Protein 3IEL (pdb70)

Sequence (1724 aa):
MRIVPFGAAREVTGSAHLLLAGGRRVLLDCGMFQGKEEARNHAPFGFDPKEVDAVLLTHAHLDHVGRLPKLFREGYRGPVYATRATVLLMEIVLEDALKVMDEPFFGPEDVEEALGHLRPLEYGEWLRLGALSLAFGQAGHLPGSAFVVAQGEGRTLVYSGDLGNREKDVLPDPSLPPLADLVLAEGTYGDRPHRPYRETVREFLEILEKTLSQGGKVLIPTFAVERAQEILYVLYTHGHRLPRAPIYLDSPMAGRVLSLYPRLVRYFSEEVQAHFLQGKNPFRPAGLEVVEHTEASKALNRAPGPMVVLAGSGMLAGGRILHHLKHGLSDPRNALVFVGYQPQGGLGAEIIARPPAVRILGEEVPLRASVHTLGGFSGHAGQDELLDWLQGEPRVVLVHGEEEKLLALGKLLALRGQEVSLARFGEGVPVMRIVPFGAAREVTGSAHLLLAGGRRVLLDCGMFQGKEEARNHAPFGFDPKEVDAVLLTHAHLDHVGRLPKLFREGYRGPVYATRATVLLMEIVLEDALKVMDEPFFGPEDVEEALGHLRPLEYGEWLRLGALSLAFGQAGHLPGSAFVVAQGEGRTLVYSGDLGNREKDVLPDPSLPPLADLVLAEGTYGDRPHRPYRETVREFLEILEKTLSQGGKVLIPTFAVERAQEILYVLYTHGHRLPRAPIYLDSPMAGRVLSLYPRLVRYFSEEVQAHFLQGKNPFRPAGLEVVEHTEASKALNRAPGPMVVLAGSGMLAGGRILHHLKHGLSDPRNALVFVGYQPQGGLGAEIIARPPAVRILGEEVPLRASVHTLGGFSGHAGQDELLDWLQGEPRVVLVHGEEEKLLALGKLLALRGQEVSLARFGEGVPVMRIVPFGAAREVTGSAHLLLAGGRRVLLDCGMFQGKEEARNHAPFGFDPKEVDAVLLTHAHLDHVGRLPKLFREGYRGPVYATRATVLLMEIVLEDALKVMDEPFFGPEDVEEALGHLRPLEYGEWLRLGALSLAFGQAGHLPGSAFVVAQGEGRTLVYSGDLGNREKDVLPDPSLPPLADLVLAEGTYGDRPHRPYRETVREFLEILEKTLSQGGKVLIPTFAVERAQEILYVLYTHGHRLPRAPIYLDSPMAGRVLSLYPRLVRYFSEEVQAHFLQGKNPFRPAGLEVVEHTEASKALNRAPGPMVVLAGSGMLAGGRILHHLKHGLSDPRNALVFVGYQPQGGLGAEIIARPPAVRILGEEVPLRASVHTLGGFSGHAGQDELLDWLQGEPRVVLVHGEEEKLLALGKLLALRGQEVSLARFGEGVPVMRIVPFGAAREVTGSAHLLLAGGRRVLLDCGMFQGKEEARNHAPFGFDPKEVDAVLLTHAHLDHVGRLPKLFREGYRGPVYATRATVLLMEIVLEDALKVMDEPFFGPEDVEEALGHLRPLEYGEWLRLGALSLAFGQAGHLPGSAFVVAQGEGRTLVYSGDLGNREKDVLPDPSLPPLADLVLAEGTYGDRPHRPYRETVREFLEILEKTLSQGGKVLIPTFAVERAQEILYVLYTHGHRLPRAPIYLDSPMAGRVLSLYPRLVRYFSEEVQAHFLQGKNPFRPAGLEVVEHTEASKALNRAPGPMVVLAGSGMLAGGRILHHLKHGLSDPRNALVFVGYQPQGGLGAEIIARPPAVRILGEEVPLRASVHTLGGFSGHAGQDELLDWLQGEPRVVLVHGEEEKLLALGKLLALRGQEVSLARFGEGVPV

Organism: Thermus thermophilus (strain ATCC 27634 / DSM 579 / HB8) (NCBI:txid300852)

B-factor: mean 59.93, std 28.48, range [16.05, 186.63]

Radius of gyration: 39.22 Å; Cα contacts (8 Å, |Δi|>4): 4245; chains: 4; bounding box: 103×95×95 Å

Structure (mmCIF, N/CA/C/O backbone):
data_3IEL
#
_entry.id   3IEL
#
_cell.length_a   145.238
_cell.length_b   146.677
_cell.length_c   120.349
_cell.angle_alpha   90.000
_cell.angle_beta   110.110
_cell.angle_gamma   90.000
#
_symmetry.space_group_name_H-M   'C 1 2 1'
#
loop_
_entity.id
_entity.type
_entity.pdbx_description
1 polymer 'Ribonuclease TTHA0252'
2 non-polymer 'SULFATE ION'
3 non-polymer 'CITRATE ANION'
4 non-polymer "URIDINE-5'-MONOPHOSPHATE"
5 non-polymer 'ZINC ION'
6 water water
#
loop_
_atom_site.group_PDB
_atom_site.id
_atom_site.type_symbol
_atom_site.label_atom_id
_atom_site.label_alt_id
_atom_site.label_comp_id
_atom_site.label_asym_id
_atom_site.label_entity_id
_atom_site.label_seq_id
_atom_site.pdbx_PDB_ins_code
_atom_site.Cartn_x
_atom_site.Cartn_y
_atom_site.Cartn_z
_atom_site.occupancy
_atom_site.B_iso_or_equiv
_atom_site.auth_seq_id
_atom_site.auth_comp_id
_atom_site.auth_asym_id
_atom_site.auth_atom_id
_atom_site.pdbx_PDB_model_num
ATOM 1 N N . MET A 1 1 ? -3.496 -2.696 22.087 1.00 48.24 1 MET A N 1
ATOM 2 C CA . MET A 1 1 ? -2.074 -2.426 22.435 1.00 47.30 1 MET A CA 1
ATOM 3 C C . MET A 1 1 ? -1.297 -3.729 22.576 1.00 45.81 1 MET A C 1
ATOM 4 O O . MET A 1 1 ? -1.749 -4.659 23.241 1.00 46.86 1 MET A O 1
ATOM 9 N N . ARG A 1 2 ? -0.135 -3.793 21.936 1.00 45.41 2 ARG A N 1
ATOM 10 C CA . ARG A 1 2 ? 0.735 -4.970 22.006 1.00 44.22 2 ARG A CA 1
ATOM 11 C C . ARG A 1 2 ? 2.177 -4.510 22.208 1.00 42.52 2 ARG A C 1
ATOM 12 O O . ARG A 1 2 ? 2.526 -3.371 21.899 1.00 40.06 2 ARG A O 1
ATOM 20 N N . ILE A 1 3 ? 3.015 -5.409 22.713 1.00 42.38 3 ILE A N 1
ATOM 21 C CA . ILE A 1 3 ? 4.417 -5.099 22.957 1.00 40.47 3 ILE A CA 1
ATOM 22 C C . ILE A 1 3 ? 5.245 -6.217 22.347 1.00 38.85 3 ILE A C 1
ATOM 23 O O . ILE A 1 3 ? 5.017 -7.397 22.623 1.00 37.30 3 ILE A O 1
ATOM 28 N N . VAL A 1 4 ? 6.206 -5.842 21.509 1.00 37.50 4 VAL A N 1
ATOM 29 C CA . VAL A 1 4 ? 7.037 -6.828 20.838 1.00 35.78 4 VAL A CA 1
ATOM 30 C C . VAL A 1 4 ? 8.490 -6.845 21.305 1.00 37.03 4 VAL A C 1
ATOM 31 O O . VAL A 1 4 ? 9.234 -5.881 21.112 1.00 37.38 4 VAL A O 1
ATOM 35 N N . PRO A 1 5 ? 8.918 -7.957 21.912 1.00 36.02 5 PRO A N 1
ATOM 36 C CA . PRO A 1 5 ? 10.294 -8.085 22.402 1.00 37.14 5 PRO A CA 1
ATOM 37 C C . PRO A 1 5 ? 11.292 -8.207 21.256 1.00 37.50 5 PRO A C 1
ATOM 38 O O . PRO A 1 5 ? 11.175 -9.112 20.423 1.00 39.84 5 PRO A O 1
ATOM 42 N N . PHE A 1 6 ? 12.268 -7.305 21.205 1.00 36.14 6 PHE A N 1
ATOM 43 C CA . PHE A 1 6 ? 13.282 -7.367 20.154 1.00 36.63 6 PHE A CA 1
ATOM 44 C C . PHE A 1 6 ? 14.698 -7.389 20.718 1.00 35.14 6 PHE A C 1
ATOM 45 O O . PHE A 1 6 ? 15.644 -6.904 20.090 1.00 35.38 6 PHE A O 1
ATOM 53 N N . GLY A 1 7 ? 14.821 -7.998 21.898 1.00 33.81 7 GLY A N 1
ATOM 54 C CA . GLY A 1 7 ? 16.095 -8.141 22.589 1.00 30.89 7 GLY A CA 1
ATOM 55 C C . GLY A 1 7 ? 15.812 -8.590 24.015 1.00 29.76 7 GLY A C 1
ATOM 56 O O . GLY A 1 7 ? 14.676 -8.512 24.468 1.00 30.75 7 GLY A O 1
ATOM 57 N N . ALA A 1 8 ? 16.831 -9.067 24.719 1.00 29.42 8 ALA A N 1
ATOM 58 C CA . ALA A 1 8 ? 16.686 -9.528 26.102 1.00 30.47 8 ALA A CA 1
ATOM 59 C C . ALA A 1 8 ? 15.645 -10.627 26.340 1.00 31.10 8 ALA A C 1
ATOM 60 O O . ALA A 1 8 ? 15.053 -10.679 27.412 1.00 32.06 8 ALA A O 1
ATOM 62 N N . ALA A 1 9 ? 15.406 -11.482 25.347 1.00 30.64 9 ALA A N 1
ATOM 63 C CA . ALA A 1 9 ? 14.468 -12.600 25.514 1.00 32.68 9 ALA A CA 1
ATOM 64 C C . ALA A 1 9 ? 15.333 -13.783 25.962 1.00 32.08 9 ALA A C 1
ATOM 65 O O . ALA A 1 9 ? 16.165 -14.277 25.199 1.00 32.25 9 ALA A O 1
ATOM 67 N N . ARG A 1 10 ? 15.139 -14.218 27.203 1.00 32.13 10 ARG A N 1
ATOM 68 C CA . ARG A 1 10 ? 15.937 -15.297 27.791 1.00 30.15 10 ARG A CA 1
ATOM 69 C C . ARG A 1 10 ? 17.433 -14.967 27.768 1.00 29.40 10 ARG A C 1
ATOM 70 O O . ARG A 1 10 ? 18.273 -15.866 27.742 1.00 31.17 10 ARG A O 1
ATOM 78 N N . GLU A 1 11 ? 17.766 -13.676 27.775 1.00 28.67 11 GLU A N 1
ATOM 79 C CA . GLU A 1 11 ? 19.170 -13.226 27.800 1.00 30.29 11 GLU A CA 1
ATOM 80 C C . GLU A 1 11 ? 19.198 -11.818 28.381 1.00 30.48 11 GLU A C 1
ATOM 81 O O . GLU A 1 11 ? 18.175 -11.137 28.394 1.00 31.57 11 GLU A O 1
ATOM 87 N N . VAL A 1 12 ? 20.360 -11.365 28.840 1.00 32.99 12 VAL A N 1
ATOM 88 C CA . VAL A 1 12 ? 20.425 -10.044 29.469 1.00 35.42 12 VAL A CA 1
ATOM 89 C C . VAL A 1 12 ? 20.808 -8.818 28.645 1.00 35.45 12 VAL A C 1
ATOM 90 O O . VAL A 1 12 ? 20.721 -7.711 29.160 1.00 39.10 12 VAL A O 1
ATOM 94 N N . THR A 1 13 ? 21.226 -8.984 27.391 1.00 35.28 13 THR A N 1
ATOM 95 C CA . THR A 1 13 ? 21.590 -7.810 26.587 1.00 35.35 13 THR A CA 1
ATOM 96 C C . THR A 1 13 ? 20.708 -7.612 25.344 1.00 34.82 13 THR A C 1
ATOM 97 O O . THR A 1 13 ? 19.864 -8.453 25.028 1.00 33.72 13 THR A O 1
ATOM 101 N N . GLY A 1 14 ? 20.890 -6.475 24.674 1.00 33.55 14 GLY A N 1
ATOM 102 C CA . GLY A 1 14 ? 20.134 -6.167 23.470 1.00 30.58 14 GLY A CA 1
ATOM 103 C C . GLY A 1 14 ? 18.748 -5.580 23.673 1.00 31.03 14 GLY A C 1
ATOM 104 O O . GLY A 1 14 ? 17.987 -5.462 22.705 1.00 30.28 14 GLY A O 1
ATOM 105 N N . SER A 1 15 ? 18.415 -5.209 24.912 1.00 29.14 15 SER A N 1
ATOM 106 C CA . SER A 1 15 ? 17.098 -4.660 25.227 1.00 29.67 15 SER A CA 1
ATOM 107 C C . SER A 1 15 ? 16.560 -3.681 24.204 1.00 31.00 15 SER A C 1
ATOM 108 O O . SER A 1 15 ? 17.170 -2.655 23.921 1.00 32.06 15 SER A O 1
ATOM 111 N N . ALA A 1 16 ? 15.396 -4.013 23.662 1.00 31.19 16 ALA A N 1
ATOM 112 C CA . ALA A 1 16 ? 14.705 -3.191 22.681 1.00 31.56 16 ALA A CA 1
ATOM 113 C C . ALA A 1 16 ? 13.325 -3.844 22.579 1.00 31.86 16 ALA A C 1
ATOM 114 O O . ALA A 1 16 ? 13.221 -5.046 22.357 1.00 32.18 16 ALA A O 1
ATOM 116 N N . HIS A 1 17 ? 12.274 -3.051 22.759 1.00 32.64 17 HIS A N 1
ATOM 117 C CA . HIS A 1 17 ? 10.910 -3.557 22.725 1.00 32.10 17 HIS A CA 1
ATOM 118 C C . HIS A 1 17 ? 10.013 -2.588 21.982 1.00 34.53 17 HIS A C 1
ATOM 119 O O . HIS A 1 17 ? 9.902 -1.413 22.351 1.00 35.11 17 HIS A O 1
ATOM 126 N N . LEU A 1 18 ? 9.367 -3.089 20.934 1.00 35.09 18 LEU A N 1
ATOM 127 C CA . LEU A 1 18 ? 8.499 -2.257 20.114 1.00 35.01 18 LEU A CA 1
ATOM 128 C C . LEU A 1 18 ? 7.080 -2.224 20.627 1.00 33.92 18 LEU A C 1
ATOM 129 O O . LEU A 1 18 ? 6.406 -3.253 20.713 1.00 35.05 18 LEU A O 1
ATOM 134 N N . LEU A 1 19 ? 6.635 -1.027 20.980 1.00 34.79 19 LEU A N 1
ATOM 135 C CA . LEU A 1 19 ? 5.292 -0.843 21.483 1.00 35.95 19 LEU A CA 1
ATOM 136 C C . LEU A 1 19 ? 4.380 -0.460 20.328 1.00 39.26 19 LEU A C 1
ATOM 137 O O . LEU A 1 19 ? 4.629 0.526 19.627 1.00 39.80 19 LEU A O 1
ATOM 142 N N . LEU A 1 20 ? 3.327 -1.250 20.137 1.00 41.13 20 LEU A N 1
ATOM 143 C CA . LEU A 1 20 ? 2.361 -1.022 19.072 1.00 42.93 20 LEU A CA 1
ATOM 144 C C . LEU A 1 20 ? 1.001 -0.683 19.664 1.00 44.31 20 LEU A C 1
ATOM 145 O O . LEU A 1 20 ? 0.417 -1.475 20.406 1.00 45.29 20 LEU A O 1
ATOM 150 N N . ALA A 1 21 ? 0.502 0.501 19.341 1.00 45.35 21 ALA A N 1
ATOM 151 C CA . ALA A 1 21 ? -0.787 0.937 19.849 1.00 50.15 21 ALA A CA 1
ATOM 152 C C . ALA A 1 21 ? -1.206 2.238 19.186 1.00 53.10 21 ALA A C 1
ATOM 153 O O . ALA A 1 21 ? -0.400 3.156 19.043 1.00 53.99 21 ALA A O 1
ATOM 155 N N . GLY A 1 22 ? -2.468 2.309 18.779 1.00 55.53 22 GLY A N 1
ATOM 156 C CA . GLY A 1 22 ? -2.973 3.511 18.137 1.00 58.22 22 GLY A CA 1
ATOM 157 C C . GLY A 1 22 ? -2.248 3.840 16.844 1.00 59.36 22 GLY A C 1
ATOM 158 O O . GLY A 1 22 ? -1.922 5.000 16.581 1.00 59.60 22 GLY A O 1
ATOM 159 N N . GLY A 1 23 ? -1.996 2.817 16.033 1.00 60.18 23 GLY A N 1
ATOM 160 C CA . GLY A 1 23 ? -1.302 3.030 14.775 1.00 61.91 23 GLY A CA 1
ATOM 161 C C . GLY A 1 23 ? 0.061 3.681 14.953 1.00 62.60 23 GLY A C 1
ATOM 162 O O . GLY A 1 23 ? 0.681 4.119 13.979 1.00 64.12 23 GLY A O 1
ATOM 163 N N . ARG A 1 24 ? 0.528 3.753 16.198 1.00 60.62 24 ARG A N 1
ATOM 164 C CA . ARG A 1 24 ? 1.825 4.340 16.495 1.00 57.84 24 ARG A CA 1
ATOM 165 C C . ARG A 1 24 ? 2.811 3.250 16.873 1.00 55.22 24 ARG A C 1
ATOM 166 O O . ARG A 1 24 ? 2.422 2.178 17.326 1.00 54.70 24 ARG A O 1
ATOM 174 N N . ARG A 1 25 ? 4.093 3.523 16.673 1.00 53.04 25 ARG A N 1
ATOM 175 C CA . ARG A 1 25 ? 5.129 2.560 17.012 1.00 50.79 25 ARG A CA 1
ATOM 176 C C . ARG A 1 25 ? 6.202 3.251 17.849 1.00 49.18 25 ARG A C 1
ATOM 177 O O . ARG A 1 25 ? 6.903 4.144 17.372 1.00 49.01 25 ARG A O 1
ATOM 185 N N . VAL A 1 26 ? 6.313 2.842 19.106 1.00 46.50 26 VAL A N 1
ATOM 186 C CA . VAL A 1 26 ? 7.297 3.427 20.000 1.00 43.47 26 VAL A CA 1
ATOM 187 C C . VAL A 1 26 ? 8.280 2.368 20.470 1.00 40.88 26 VAL A C 1
ATOM 188 O O . VAL A 1 26 ? 7.892 1.381 21.095 1.00 41.92 26 VAL A O 1
ATOM 192 N N . LEU A 1 27 ? 9.551 2.573 20.143 1.00 36.62 27 LEU A N 1
ATOM 193 C CA . LEU A 1 27 ? 10.602 1.644 20.535 1.00 35.75 27 LEU A CA 1
ATOM 194 C C . LEU A 1 27 ? 10.998 1.980 21.969 1.00 35.32 27 LEU A C 1
ATOM 195 O O . LEU A 1 27 ? 11.316 3.131 22.272 1.00 32.71 27 LEU A O 1
ATOM 200 N N . LEU A 1 28 ? 10.941 0.981 22.843 1.00 34.43 28 LEU A N 1
ATOM 201 C CA . LEU A 1 28 ? 11.320 1.143 24.245 1.00 34.36 28 LEU A CA 1
ATOM 202 C C . LEU A 1 28 ? 12.715 0.526 24.354 1.00 33.72 28 LEU A C 1
ATOM 203 O O . LEU A 1 28 ? 12.870 -0.699 24.313 1.00 34.43 28 LEU A O 1
ATOM 208 N N . ASP A 1 29 ? 13.717 1.396 24.464 1.00 31.73 29 ASP A N 1
ATOM 209 C CA . ASP A 1 29 ? 15.134 1.035 24.518 1.00 30.87 29 ASP A CA 1
ATOM 210 C C . ASP A 1 29 ? 15.672 0.547 23.179 1.00 31.26 29 ASP A C 1
ATOM 211 O O . ASP A 1 29 ? 14.914 0.216 22.261 1.00 31.63 29 ASP A O 1
ATOM 216 N N . CYS A 1 30 ? 16.991 0.531 23.055 1.00 30.52 30 CYS A N 1
ATOM 217 C CA . CYS A 1 30 ? 17.625 0.100 21.820 1.00 30.98 30 CYS A CA 1
ATOM 218 C C . CYS A 1 30 ? 19.058 -0.263 22.158 1.00 32.33 30 CYS A C 1
ATOM 219 O O . CYS A 1 30 ? 20.007 0.398 21.723 1.00 32.64 30 CYS A O 1
ATOM 222 N N . GLY A 1 31 ? 19.210 -1.320 22.948 1.00 33.85 31 GLY A N 1
ATOM 223 C CA . GLY A 1 31 ? 20.531 -1.737 23.378 1.00 34.85 31 GLY A CA 1
ATOM 224 C C . GLY A 1 31 ? 21.266 -2.697 22.469 1.00 37.13 31 GLY A C 1
ATOM 225 O O . GLY A 1 31 ? 20.669 -3.404 21.651 1.00 33.40 31 GLY A O 1
ATOM 226 N N . MET A 1 32 ? 22.585 -2.722 22.611 1.00 37.37 32 MET A N 1
ATOM 227 C CA . MET A 1 32 ? 23.364 -3.623 21.798 1.00 38.74 32 MET A CA 1
ATOM 228 C C . MET A 1 32 ? 23.467 -4.937 22.540 1.00 37.66 32 MET A C 1
ATOM 229 O O . MET A 1 32 ? 23.165 -5.008 23.736 1.00 35.52 32 MET A O 1
ATOM 234 N N . PHE A 1 33 ? 23.858 -5.976 21.810 1.00 34.38 33 PHE A N 1
ATOM 235 C CA . PHE A 1 33 ? 24.055 -7.292 22.374 1.00 34.81 33 PHE A CA 1
ATOM 236 C C . PHE A 1 33 ? 25.511 -7.236 22.767 1.00 35.43 33 PHE A C 1
ATOM 237 O O . PHE A 1 33 ? 26.266 -6.469 22.180 1.00 34.10 33 PHE A O 1
ATOM 245 N N . GLN A 1 34 ? 25.915 -8.019 23.758 1.00 35.42 34 GLN A N 1
ATOM 246 C CA . GLN A 1 34 ? 27.308 -7.984 24.174 1.00 39.14 34 GLN A CA 1
ATOM 247 C C . GLN A 1 34 ? 27.825 -9.376 24.472 1.00 39.52 34 GLN A C 1
ATOM 248 O O . GLN A 1 34 ? 27.068 -10.341 24.468 1.00 39.41 34 GLN A O 1
ATOM 254 N N . GLY A 1 35 ? 29.124 -9.465 24.723 1.00 41.83 35 GLY A N 1
ATOM 255 C CA . GLY A 1 35 ? 29.734 -10.742 25.028 1.00 44.15 35 GLY A CA 1
ATOM 256 C C . GLY A 1 35 ? 29.691 -11.678 23.844 1.00 46.56 35 GLY A C 1
ATOM 257 O O . GLY A 1 35 ? 30.093 -11.324 22.735 1.00 47.70 35 GLY A O 1
ATOM 258 N N . LYS A 1 36 ? 29.190 -12.882 24.087 1.00 48.82 36 LYS A N 1
ATOM 259 C CA . LYS A 1 36 ? 29.082 -13.907 23.054 1.00 49.76 36 LYS A CA 1
ATOM 260 C C . LYS A 1 36 ? 28.049 -13.592 21.974 1.00 47.69 36 LYS A C 1
ATOM 261 O O . LYS A 1 36 ? 28.034 -14.230 20.925 1.00 47.85 36 LYS A O 1
ATOM 267 N N . GLU A 1 37 ? 27.201 -12.601 22.228 1.00 46.97 37 GLU A N 1
ATOM 268 C CA . GLU A 1 37 ? 26.151 -12.218 21.286 1.00 47.78 37 GLU A CA 1
ATOM 269 C C . GLU A 1 37 ? 26.483 -10.995 20.419 1.00 47.25 37 GLU A C 1
ATOM 270 O O . GLU A 1 37 ? 25.682 -10.585 19.574 1.00 47.12 37 GLU A O 1
ATOM 276 N N . GLU A 1 38 ? 27.668 -10.432 20.633 1.00 46.61 38 GLU A N 1
ATOM 277 C CA . GLU A 1 38 ? 28.143 -9.246 19.920 1.00 45.71 38 GLU A CA 1
ATOM 278 C C . GLU A 1 38 ? 27.825 -9.194 18.414 1.00 41.21 38 GLU A C 1
ATOM 279 O O . GLU A 1 38 ? 27.307 -8.190 17.919 1.00 37.55 38 GLU A O 1
ATOM 285 N N . ALA A 1 39 ? 28.150 -10.269 17.696 1.00 38.09 39 ALA A N 1
ATOM 286 C CA . ALA A 1 39 ? 27.910 -10.347 16.250 1.00 35.43 39 ALA A CA 1
ATOM 287 C C . ALA A 1 39 ? 26.497 -9.919 15.849 1.00 35.08 39 ALA A C 1
ATOM 288 O O . ALA A 1 39 ? 26.300 -9.269 14.817 1.00 31.38 39 ALA A O 1
ATOM 290 N N . ARG A 1 40 ? 25.520 -10.264 16.678 1.00 36.24 40 ARG A N 1
ATOM 291 C CA . ARG A 1 40 ? 24.126 -9.928 16.405 1.00 37.66 40 ARG A CA 1
ATOM 292 C C . ARG A 1 40 ? 23.826 -8.444 16.222 1.00 38.61 40 ARG A C 1
ATOM 293 O O . ARG A 1 40 ? 22.750 -8.082 15.734 1.00 37.55 40 ARG A O 1
ATOM 301 N N . ASN A 1 41 ? 24.755 -7.580 16.612 1.00 37.02 41 ASN A N 1
ATOM 302 C CA . ASN A 1 41 ? 24.542 -6.148 16.416 1.00 40.20 41 ASN A CA 1
ATOM 303 C C . ASN A 1 41 ? 24.651 -5.875 14.907 1.00 42.08 41 ASN A C 1
ATOM 304 O O . ASN A 1 41 ? 24.183 -4.837 14.418 1.00 41.81 41 ASN A O 1
ATOM 309 N N . HIS A 1 42 ? 25.281 -6.808 14.187 1.00 41.70 42 HIS A N 1
ATOM 310 C CA . HIS A 1 42 ? 25.443 -6.697 12.734 1.00 45.86 42 HIS A CA 1
ATOM 311 C C . HIS A 1 42 ? 24.236 -7.285 11.999 1.00 45.26 42 HIS A C 1
ATOM 312 O O . HIS A 1 42 ? 24.176 -7.237 10.775 1.00 47.27 42 HIS A O 1
ATOM 319 N N . ALA A 1 43 ? 23.290 -7.862 12.735 1.00 43.18 43 ALA A N 1
ATOM 320 C CA . ALA A 1 43 ? 22.116 -8.450 12.101 1.00 41.39 43 ALA A CA 1
ATOM 321 C C . ALA A 1 43 ? 20.972 -7.452 12.127 1.00 41.15 43 ALA A C 1
ATOM 322 O O . ALA A 1 43 ? 21.062 -6.414 12.780 1.00 41.88 43 ALA A O 1
ATOM 324 N N . PRO A 1 44 ? 19.882 -7.744 11.402 1.00 40.74 44 PRO A N 1
ATOM 325 C CA . PRO A 1 44 ? 18.734 -6.831 11.377 1.00 41.42 44 PRO A CA 1
ATOM 326 C C . PRO A 1 44 ? 17.957 -6.770 12.690 1.00 42.40 44 PRO A C 1
ATOM 327 O O . PRO A 1 44 ? 17.989 -7.702 13.488 1.00 43.09 44 PRO A O 1
ATOM 331 N N . PHE A 1 45 ? 17.259 -5.657 12.895 1.00 41.11 45 PHE A N 1
ATOM 332 C CA . PHE A 1 45 ? 16.462 -5.417 14.087 1.00 40.96 45 PHE A CA 1
ATOM 333 C C . PHE A 1 45 ? 15.286 -6.370 14.216 1.00 41.42 45 PHE A C 1
ATOM 334 O O . PHE A 1 45 ? 14.959 -6.832 15.308 1.00 41.69 45 PHE A O 1
ATOM 342 N N . GLY A 1 46 ? 14.643 -6.647 13.088 1.00 39.99 46 GLY A N 1
ATOM 343 C CA . GLY A 1 46 ? 13.491 -7.520 13.089 1.00 39.08 46 GLY A CA 1
ATOM 344 C C . GLY A 1 46 ? 12.271 -6.684 12.766 1.00 40.01 46 GLY A C 1
ATOM 345 O O . GLY A 1 46 ? 11.178 -7.211 12.572 1.00 41.79 46 GLY A O 1
ATOM 346 N N . PHE A 1 47 ? 12.463 -5.368 12.750 1.00 40.17 47 PHE A N 1
ATOM 347 C CA . PHE A 1 47 ? 11.406 -4.418 12.425 1.00 40.32 47 PHE A CA 1
ATOM 348 C C . PHE A 1 47 ? 12.007 -3.338 11.532 1.00 41.08 47 PHE A C 1
ATOM 349 O O . PHE A 1 47 ? 13.226 -3.279 11.356 1.00 41.37 47 PHE A O 1
ATOM 357 N N . ASP A 1 48 ? 11.150 -2.496 10.961 1.00 43.10 48 ASP A N 1
ATOM 358 C CA . ASP A 1 48 ? 11.592 -1.426 10.071 1.00 43.15 48 ASP A CA 1
ATOM 359 C C . ASP A 1 48 ? 11.815 -0.140 10.840 1.00 40.88 48 ASP A C 1
ATOM 360 O O . ASP A 1 48 ? 10.871 0.515 11.277 1.00 41.24 48 ASP A O 1
ATOM 365 N N . PRO A 1 49 ? 13.083 0.250 11.000 1.00 41.57 49 PRO A N 1
ATOM 366 C CA . PRO A 1 49 ? 13.432 1.470 11.727 1.00 40.85 49 PRO A CA 1
ATOM 367 C C . PRO A 1 49 ? 12.692 2.704 11.229 1.00 43.54 49 PRO A C 1
ATOM 368 O O . PRO A 1 49 ? 12.311 3.566 12.017 1.00 45.38 49 PRO A O 1
ATOM 372 N N . LYS A 1 50 ? 12.484 2.778 9.921 1.00 45.53 50 LYS A N 1
ATOM 373 C CA . LYS A 1 50 ? 11.822 3.925 9.317 1.00 47.31 50 LYS A CA 1
ATOM 374 C C . LYS A 1 50 ? 10.369 4.081 9.708 1.00 47.10 50 LYS A C 1
ATOM 375 O O . LYS A 1 50 ? 9.787 5.147 9.527 1.00 48.49 50 LYS A O 1
ATOM 381 N N . GLU A 1 51 ? 9.774 3.027 10.243 1.00 47.33 51 GLU A N 1
ATOM 382 C CA . GLU A 1 51 ? 8.379 3.110 10.633 1.00 46.98 51 GLU A CA 1
ATOM 383 C C . GLU A 1 51 ? 8.194 3.393 12.120 1.00 45.48 51 GLU A C 1
ATOM 384 O O . GLU A 1 51 ? 7.068 3.419 12.610 1.00 45.50 51 GLU A O 1
ATOM 390 N N . VAL A 1 52 ? 9.296 3.606 12.835 1.00 43.04 52 VAL A N 1
ATOM 391 C CA . VAL A 1 52 ? 9.226 3.885 14.262 1.00 40.66 52 VAL A CA 1
ATOM 392 C C . VAL A 1 52 ? 8.843 5.344 14.465 1.00 41.10 52 VAL A C 1
ATOM 393 O O . VAL A 1 52 ? 9.469 6.235 13.900 1.00 43.11 52 VAL A O 1
ATOM 397 N N . ASP A 1 53 ? 7.824 5.583 15.281 1.00 40.52 53 ASP A N 1
ATOM 398 C CA . ASP A 1 53 ? 7.364 6.933 15.557 1.00 41.50 53 ASP A CA 1
ATOM 399 C C . ASP A 1 53 ? 8.186 7.668 16.614 1.00 43.66 53 ASP A C 1
ATOM 400 O O . ASP A 1 53 ? 8.346 8.895 16.538 1.00 44.28 53 ASP A O 1
ATOM 405 N N . ALA A 1 54 ? 8.688 6.932 17.607 1.00 42.31 54 ALA A N 1
ATOM 406 C CA . ALA A 1 54 ? 9.494 7.537 18.671 1.00 41.03 54 ALA A CA 1
ATOM 407 C C . ALA A 1 54 ? 10.273 6.492 19.448 1.00 40.88 54 ALA A C 1
ATOM 408 O O . ALA A 1 54 ? 10.002 5.287 19.354 1.00 40.75 54 ALA A O 1
ATOM 410 N N . VAL A 1 55 ? 11.239 6.966 20.224 1.00 37.92 55 VAL A N 1
ATOM 411 C CA . VAL A 1 55 ? 12.060 6.092 21.031 1.00 36.90 55 VAL A CA 1
ATOM 412 C C . VAL A 1 55 ? 12.224 6.640 22.444 1.00 37.20 55 VAL A C 1
ATOM 413 O O . VAL A 1 55 ? 12.414 7.841 22.641 1.00 38.64 55 VAL A O 1
ATOM 417 N N . LEU A 1 56 ? 12.114 5.755 23.425 1.00 35.95 56 LEU A N 1
ATOM 418 C CA . LEU A 1 56 ? 12.303 6.121 24.815 1.00 34.81 56 LEU A CA 1
ATOM 419 C C . LEU A 1 56 ? 13.449 5.254 25.332 1.00 33.27 56 LEU A C 1
ATOM 420 O O . LEU A 1 56 ? 13.470 4.050 25.116 1.00 33.04 56 LEU A O 1
ATOM 425 N N . LEU A 1 57 ? 14.418 5.883 25.983 1.00 32.10 57 LEU A N 1
ATOM 426 C CA . LEU A 1 57 ? 15.578 5.192 26.544 1.00 29.90 57 LEU A CA 1
ATOM 427 C C . LEU A 1 57 ? 15.440 5.206 28.069 1.00 29.48 57 LEU A C 1
ATOM 428 O O . LEU A 1 57 ? 15.263 6.278 28.654 1.00 28.24 57 LEU A O 1
ATOM 433 N N . THR A 1 58 ? 15.508 4.035 28.710 1.00 28.02 58 THR A N 1
ATOM 434 C CA . THR A 1 58 ? 15.355 3.965 30.169 1.00 28.93 58 THR A CA 1
ATOM 435 C C . THR A 1 58 ? 16.620 4.361 30.931 1.00 29.27 58 THR A C 1
ATOM 436 O O . THR A 1 58 ? 16.548 4.853 32.049 1.00 28.50 58 THR A O 1
ATOM 440 N N . HIS A 1 59 ? 17.779 4.122 30.333 1.00 30.04 59 HIS A N 1
ATOM 441 C CA . HIS A 1 59 ? 19.034 4.525 30.947 1.00 31.84 59 HIS A CA 1
ATOM 442 C C . HIS A 1 59 ? 20.157 4.465 29.934 1.00 32.58 59 HIS A C 1
ATOM 443 O O . HIS A 1 59 ? 20.027 3.838 28.874 1.00 35.13 59 HIS A O 1
ATOM 450 N N . ALA A 1 60 ? 21.258 5.122 30.273 1.00 32.22 60 ALA A N 1
ATOM 451 C CA . ALA A 1 60 ? 22.408 5.253 29.394 1.00 31.23 60 ALA A CA 1
ATOM 452 C C . ALA A 1 60 ? 23.285 4.050 29.101 1.00 32.82 60 ALA A C 1
ATOM 453 O O . ALA A 1 60 ? 24.083 4.105 28.165 1.00 33.46 60 ALA A O 1
ATOM 455 N N . HIS A 1 61 ? 23.167 2.970 29.869 1.00 34.26 61 HIS A N 1
ATOM 456 C CA . HIS A 1 61 ? 24.022 1.805 29.615 1.00 34.15 61 HIS A CA 1
ATOM 457 C C . HIS A 1 61 ? 23.990 1.336 28.166 1.00 33.39 61 HIS A C 1
ATOM 458 O O . HIS A 1 61 ? 22.971 1.405 27.480 1.00 31.25 61 HIS A O 1
ATOM 465 N N . LEU A 1 62 ? 25.132 0.841 27.727 1.00 32.24 62 LEU A N 1
ATOM 466 C CA . LEU A 1 62 ? 25.323 0.352 26.378 1.00 33.99 62 LEU A CA 1
ATOM 467 C C . LEU A 1 62 ? 24.350 -0.761 25.958 1.00 35.93 62 LEU A C 1
ATOM 468 O O . LEU A 1 62 ? 23.940 -0.822 24.795 1.00 35.54 62 LEU A O 1
ATOM 473 N N . ASP A 1 63 ? 23.973 -1.643 26.881 1.00 34.75 63 ASP A N 1
ATOM 474 C CA . ASP A 1 63 ? 23.063 -2.712 26.496 1.00 34.50 63 ASP A CA 1
ATOM 475 C C . ASP A 1 63 ? 21.613 -2.221 26.400 1.00 34.48 63 ASP A C 1
ATOM 476 O O . ASP A 1 63 ? 20.688 -3.017 26.216 1.00 34.64 63 ASP A O 1
ATOM 481 N N . HIS A 1 64 ? 21.432 -0.903 26.518 1.00 32.32 64 HIS A N 1
ATOM 482 C CA . HIS A 1 64 ? 20.121 -0.271 26.379 1.00 31.07 64 HIS A CA 1
ATOM 483 C C . HIS A 1 64 ? 20.118 0.834 25.314 1.00 31.92 64 HIS A C 1
ATOM 484 O O . HIS A 1 64 ? 19.052 1.229 24.841 1.00 31.88 64 HIS A O 1
ATOM 491 N N . VAL A 1 65 ? 21.294 1.337 24.935 1.00 32.46 65 VAL A N 1
ATOM 492 C CA . VAL A 1 65 ? 21.361 2.391 23.920 1.00 34.72 65 VAL A CA 1
ATOM 493 C C . VAL A 1 65 ? 22.371 2.126 22.804 1.00 33.61 65 VAL A C 1
ATOM 494 O O . VAL A 1 65 ? 22.443 2.875 21.838 1.00 33.93 65 VAL A O 1
ATOM 498 N N . GLY A 1 66 ? 23.136 1.054 22.941 1.00 34.81 66 GLY A N 1
ATOM 499 C CA . GLY A 1 66 ? 24.158 0.719 21.962 1.00 35.70 66 GLY A CA 1
ATOM 500 C C . GLY A 1 66 ? 23.794 0.566 20.498 1.00 37.77 66 GLY A C 1
ATOM 501 O O . GLY A 1 66 ? 24.658 0.725 19.635 1.00 39.24 66 GLY A O 1
ATOM 502 N N . ARG A 1 67 ? 22.542 0.241 20.195 1.00 38.65 67 ARG A N 1
ATOM 503 C CA . ARG A 1 67 ? 22.150 0.089 18.802 1.00 37.45 67 ARG A CA 1
ATOM 504 C C . ARG A 1 67 ? 21.409 1.318 18.311 1.00 38.50 67 ARG A C 1
ATOM 505 O O . ARG A 1 67 ? 20.999 1.383 17.148 1.00 40.57 67 ARG A O 1
ATOM 513 N N . LEU A 1 68 ? 21.241 2.307 19.178 1.00 35.54 68 LEU A N 1
ATOM 514 C CA . LEU A 1 68 ? 20.537 3.510 18.753 1.00 36.59 68 LEU A CA 1
ATOM 515 C C . LEU A 1 68 ? 21.124 4.081 17.451 1.00 38.47 68 LEU A C 1
ATOM 516 O O . LEU A 1 68 ? 20.381 4.442 16.538 1.00 39.70 68 LEU A O 1
ATOM 521 N N . PRO A 1 69 ? 22.461 4.182 17.351 1.00 39.39 69 PRO A N 1
ATOM 522 C CA . PRO A 1 69 ? 23.026 4.724 16.110 1.00 40.04 69 PRO A CA 1
ATOM 523 C C . PRO A 1 69 ? 22.822 3.827 14.891 1.00 40.62 69 PRO A C 1
ATOM 524 O O . PRO A 1 69 ? 22.873 4.290 13.748 1.00 37.85 69 PRO A O 1
ATOM 528 N N . LYS A 1 70 ? 22.593 2.543 15.132 1.00 40.49 70 LYS A N 1
ATOM 529 C CA . LYS A 1 70 ? 22.354 1.623 14.037 1.00 40.26 70 LYS A CA 1
ATOM 530 C C . LYS A 1 70 ? 20.949 1.938 13.535 1.00 41.03 70 LYS A C 1
ATOM 531 O O . LYS A 1 70 ? 20.660 1.836 12.340 1.00 40.73 70 LYS A O 1
ATOM 537 N N . LEU A 1 71 ? 20.088 2.350 14.459 1.00 38.55 71 LEU A N 1
ATOM 538 C CA . LEU A 1 71 ? 18.718 2.699 14.124 1.00 39.10 71 LEU A CA 1
ATOM 539 C C . LEU A 1 71 ? 18.734 3.886 13.151 1.00 40.43 71 LEU A C 1
ATOM 540 O O . LEU A 1 71 ? 18.063 3.854 12.123 1.00 42.55 71 LEU A O 1
ATOM 545 N N . PHE A 1 72 ? 19.505 4.926 13.468 1.00 39.64 72 PHE A N 1
ATOM 546 C CA . PHE A 1 72 ? 19.589 6.097 12.597 1.00 39.49 72 PHE A CA 1
ATOM 547 C C . PHE A 1 72 ? 20.328 5.769 11.297 1.00 40.97 72 PHE A C 1
ATOM 548 O O . PHE A 1 72 ? 19.943 6.225 10.221 1.00 41.78 72 PHE A O 1
ATOM 556 N N . ARG A 1 73 ? 21.379 4.964 11.401 1.00 40.86 73 ARG A N 1
ATOM 557 C CA . ARG A 1 73 ? 22.141 4.545 10.238 1.00 41.94 73 ARG A CA 1
ATOM 558 C C . ARG A 1 73 ? 21.183 3.914 9.233 1.00 44.64 73 ARG A C 1
ATOM 559 O O . ARG A 1 73 ? 21.386 4.013 8.024 1.00 47.91 73 ARG A O 1
ATOM 567 N N . GLU A 1 74 ? 20.138 3.266 9.734 1.00 43.64 74 GLU A N 1
ATOM 568 C CA . GLU A 1 74 ? 19.182 2.599 8.863 1.00 43.11 74 GLU A CA 1
ATOM 569 C C . GLU A 1 74 ? 17.928 3.398 8.523 1.00 42.41 74 GLU A C 1
ATOM 570 O O . GLU A 1 74 ? 16.909 2.824 8.167 1.00 44.32 74 GLU A O 1
ATOM 576 N N . GLY A 1 75 ? 17.981 4.716 8.649 1.00 41.45 75 GLY A N 1
ATOM 577 C CA . GLY A 1 75 ? 16.820 5.494 8.257 1.00 41.24 75 GLY A CA 1
ATOM 578 C C . GLY A 1 75 ? 16.051 6.302 9.270 1.00 42.78 75 GLY A C 1
ATOM 579 O O . GLY A 1 75 ? 15.652 7.427 8.968 1.00 43.78 75 GLY A O 1
ATOM 580 N N . TYR A 1 76 ? 15.830 5.748 10.460 1.00 41.44 76 TYR A N 1
ATOM 581 C CA . TYR A 1 76 ? 15.071 6.455 11.481 1.00 40.94 76 TYR A CA 1
ATOM 582 C C . TYR A 1 76 ? 15.540 7.894 11.676 1.00 40.64 76 TYR A C 1
ATOM 583 O O . TYR A 1 76 ? 16.737 8.169 11.668 1.00 41.45 76 TYR A O 1
ATOM 592 N N . ARG A 1 77 ? 14.585 8.804 11.841 1.00 40.22 77 ARG A N 1
ATOM 593 C CA . ARG A 1 77 ? 14.872 10.222 12.057 1.00 41.23 77 ARG A CA 1
ATOM 594 C C . ARG A 1 77 ? 13.867 10.816 13.049 1.00 41.58 77 ARG A C 1
ATOM 595 O O . ARG A 1 77 ? 13.667 12.026 13.096 1.00 41.33 77 ARG A O 1
ATOM 603 N N . GLY A 1 78 ? 13.229 9.961 13.839 1.00 40.80 78 GLY A N 1
ATOM 604 C CA . GLY A 1 78 ? 12.267 10.452 14.808 1.00 40.67 78 GLY A CA 1
ATOM 605 C C . GLY A 1 78 ? 12.938 10.849 16.111 1.00 39.58 78 GLY A C 1
ATOM 606 O O . GLY A 1 78 ? 14.136 10.627 16.280 1.00 40.00 78 GLY A O 1
ATOM 607 N N . PRO A 1 79 ? 12.193 11.443 17.056 1.00 39.03 79 PRO A N 1
ATOM 608 C CA . PRO A 1 79 ? 12.763 11.858 18.346 1.00 38.26 79 PRO A CA 1
ATOM 609 C C . PRO A 1 79 ? 13.185 10.682 19.229 1.00 38.35 79 PRO A C 1
ATOM 610 O O . PRO A 1 79 ? 12.722 9.557 19.040 1.00 38.19 79 PRO A O 1
ATOM 614 N N . VAL A 1 80 ? 14.062 10.962 20.190 1.00 37.28 80 VAL A N 1
ATOM 615 C CA . VAL A 1 80 ? 14.548 9.966 21.143 1.00 33.11 80 VAL A CA 1
ATOM 616 C C . VAL A 1 80 ? 14.441 10.605 22.516 1.00 34.99 80 VAL A C 1
ATOM 617 O O . VAL A 1 80 ? 15.194 11.538 22.835 1.00 36.53 80 VAL A O 1
ATOM 621 N N . TYR A 1 81 ? 13.512 10.115 23.331 1.00 33.03 81 TYR A N 1
ATOM 622 C CA . TYR A 1 81 ? 13.311 10.686 24.651 1.00 34.29 81 TYR A CA 1
ATOM 623 C C . TYR A 1 81 ? 14.036 9.972 25.781 1.00 35.33 81 TYR A C 1
ATOM 624 O O . TYR A 1 81 ? 14.111 8.739 25.823 1.00 33.54 81 TYR A O 1
ATOM 633 N N . ALA A 1 82 ? 14.555 10.775 26.705 1.00 35.29 82 ALA A N 1
ATOM 634 C CA . ALA A 1 82 ? 15.300 10.275 27.849 1.00 34.56 82 ALA A CA 1
ATOM 635 C C . ALA A 1 82 ? 15.530 11.419 28.830 1.00 35.26 82 ALA A C 1
ATOM 636 O O . ALA A 1 82 ? 15.425 12.596 28.459 1.00 34.98 82 ALA A O 1
ATOM 638 N N . THR A 1 83 ? 15.832 11.075 30.080 1.00 33.42 83 THR A N 1
ATOM 639 C CA . THR A 1 83 ? 16.090 12.085 31.098 1.00 32.83 83 THR A CA 1
ATOM 640 C C . THR A 1 83 ? 17.389 12.793 30.756 1.00 34.14 83 THR A C 1
ATOM 641 O O . THR A 1 83 ? 18.243 12.236 30.064 1.00 35.02 83 THR A O 1
ATOM 645 N N . ARG A 1 84 ? 17.528 14.020 31.243 1.00 36.26 84 ARG A N 1
ATOM 646 C CA . ARG A 1 84 ? 18.725 14.831 31.008 1.00 36.94 84 ARG A CA 1
ATOM 647 C C . ARG A 1 84 ? 19.964 14.003 31.348 1.00 34.59 84 ARG A C 1
ATOM 648 O O . ARG A 1 84 ? 20.916 13.943 30.582 1.00 36.60 84 ARG A O 1
ATOM 656 N N . ALA A 1 85 ? 19.942 13.359 32.507 1.00 34.14 85 ALA A N 1
ATOM 657 C CA . ALA A 1 85 ? 21.058 12.529 32.943 1.00 32.12 85 ALA A CA 1
ATOM 658 C C . ALA A 1 85 ? 21.452 11.490 31.896 1.00 32.56 85 ALA A C 1
ATOM 659 O O . ALA A 1 85 ? 22.640 11.325 31.565 1.00 34.41 85 ALA A O 1
ATOM 661 N N . THR A 1 86 ? 20.460 10.789 31.363 1.00 31.14 86 THR A N 1
ATOM 662 C CA . THR A 1 86 ? 20.730 9.767 30.367 1.00 30.74 86 THR A CA 1
ATOM 663 C C . THR A 1 86 ? 21.282 10.399 29.092 1.00 31.97 86 THR A C 1
ATOM 664 O O . THR A 1 86 ? 22.204 9.863 28.468 1.00 30.14 86 THR A O 1
ATOM 668 N N . VAL A 1 87 ? 20.725 11.542 28.711 1.00 32.92 87 VAL A N 1
ATOM 669 C CA . VAL A 1 87 ? 21.194 12.222 27.511 1.00 35.33 87 VAL A CA 1
ATOM 670 C C . VAL A 1 87 ? 22.680 12.545 27.655 1.00 34.49 87 VAL A C 1
ATOM 671 O O . VAL A 1 87 ? 23.461 12.312 26.736 1.00 35.55 87 VAL A O 1
ATOM 675 N N . LEU A 1 88 ? 23.061 13.053 28.821 1.00 33.76 88 LEU A N 1
ATOM 676 C CA . LEU A 1 88 ? 24.450 13.427 29.089 1.00 34.48 88 LEU A CA 1
ATOM 677 C C . LEU A 1 88 ? 25.385 12.224 29.169 1.00 34.46 88 LEU A C 1
ATOM 678 O O . LEU A 1 88 ? 26.447 12.213 28.534 1.00 34.73 88 LEU A O 1
ATOM 683 N N . LEU A 1 89 ? 24.997 11.217 29.948 1.00 33.10 89 LEU A N 1
ATOM 684 C CA . LEU A 1 89 ? 25.801 10.002 30.080 1.00 33.86 89 LEU A CA 1
ATOM 685 C C . LEU A 1 89 ? 25.936 9.291 28.737 1.00 33.70 89 LEU A C 1
ATOM 686 O O . LEU A 1 89 ? 26.983 8.718 28.431 1.00 34.69 89 LEU A O 1
ATOM 691 N N . MET A 1 90 ? 24.872 9.334 27.940 1.00 35.71 90 MET A N 1
ATOM 692 C CA . MET A 1 90 ? 24.859 8.688 26.624 1.00 39.23 90 MET A CA 1
ATOM 693 C C . MET A 1 90 ? 25.979 9.141 25.714 1.00 39.40 90 MET A C 1
ATOM 694 O O . MET A 1 90 ? 26.564 8.342 24.983 1.00 40.43 90 MET A O 1
ATOM 699 N N . GLU A 1 91 ? 26.254 10.437 25.738 1.00 40.53 91 GLU A N 1
ATOM 700 C CA . GLU A 1 91 ? 27.300 10.986 24.908 1.00 40.95 91 GLU A CA 1
ATOM 701 C C . GLU A 1 91 ? 28.620 10.333 25.258 1.00 39.78 91 GLU A C 1
ATOM 702 O O . GLU A 1 91 ? 29.376 9.946 24.374 1.00 39.77 91 GLU A O 1
ATOM 708 N N . ILE A 1 92 ? 28.891 10.209 26.552 1.00 38.18 92 ILE A N 1
ATOM 709 C CA . ILE A 1 92 ? 30.126 9.591 27.009 1.00 37.60 92 ILE A CA 1
ATOM 710 C C . ILE A 1 92 ? 30.157 8.113 26.604 1.00 36.26 92 ILE A C 1
ATOM 711 O O . ILE A 1 92 ? 31.162 7.619 26.100 1.00 34.04 92 ILE A O 1
ATOM 716 N N . VAL A 1 93 ? 29.038 7.420 26.799 1.00 36.31 93 VAL A N 1
ATOM 717 C CA . VAL A 1 93 ? 28.948 5.998 26.469 1.00 36.28 93 VAL A CA 1
ATOM 718 C C . VAL A 1 93 ? 29.080 5.698 24.982 1.00 38.37 93 VAL A C 1
ATOM 719 O O . VAL A 1 93 ? 29.863 4.833 24.579 1.00 37.99 93 VAL A O 1
ATOM 723 N N . LEU A 1 94 ? 28.316 6.411 24.163 1.00 39.63 94 LEU A N 1
ATOM 724 C CA . LEU A 1 94 ? 28.364 6.202 22.724 1.00 42.12 94 LEU A CA 1
ATOM 725 C C . LEU A 1 94 ? 29.705 6.620 22.107 1.00 44.06 94 LEU A C 1
ATOM 726 O O . LEU A 1 94 ? 30.262 5.885 21.286 1.00 44.50 94 LEU A O 1
ATOM 731 N N . GLU A 1 95 ? 30.227 7.785 22.491 1.00 44.21 95 GLU A N 1
ATOM 732 C CA . GLU A 1 95 ? 31.510 8.243 21.953 1.00 46.78 95 GLU A CA 1
ATOM 733 C C . GLU A 1 95 ? 32.586 7.201 22.203 1.00 47.82 95 GLU A C 1
ATOM 734 O O . GLU A 1 95 ? 33.397 6.906 21.327 1.00 48.96 95 GLU A O 1
ATOM 740 N N . ASP A 1 96 ? 32.585 6.646 23.410 1.00 49.87 96 ASP A N 1
ATOM 741 C CA . ASP A 1 96 ? 33.551 5.627 23.795 1.00 50.17 96 ASP A CA 1
ATOM 742 C C . ASP A 1 96 ? 33.327 4.319 23.032 1.00 51.89 96 ASP A C 1
ATOM 743 O O . ASP A 1 96 ? 34.278 3.713 22.540 1.00 50.98 96 ASP A O 1
ATOM 748 N N . ALA A 1 97 ? 32.071 3.889 22.939 1.00 52.84 97 ALA A N 1
ATOM 749 C CA . ALA A 1 97 ? 31.736 2.651 22.238 1.00 54.71 97 ALA A CA 1
ATOM 750 C C . ALA A 1 97 ? 32.198 2.713 20.789 1.00 56.75 97 ALA A C 1
ATOM 751 O O . ALA A 1 97 ? 32.616 1.713 20.212 1.00 57.00 97 ALA A O 1
ATOM 753 N N . LEU A 1 98 ? 32.117 3.900 20.204 1.00 58.73 98 LEU A N 1
ATOM 754 C CA . LEU A 1 98 ? 32.528 4.087 18.826 1.00 61.74 98 LEU A CA 1
ATOM 755 C C . LEU A 1 98 ? 34.027 3.816 18.723 1.00 63.65 98 LEU A C 1
ATOM 756 O O . LEU A 1 98 ? 34.469 2.945 17.973 1.00 63.26 98 LEU A O 1
ATOM 761 N N . LYS A 1 99 ? 34.801 4.568 19.494 1.00 66.00 99 LYS A N 1
ATOM 762 C CA . LYS A 1 99 ? 36.246 4.428 19.501 1.00 67.76 99 LYS A CA 1
ATOM 763 C C . LYS A 1 99 ? 36.697 3.023 19.902 1.00 68.75 99 LYS A C 1
ATOM 764 O O . LYS A 1 99 ? 37.422 2.363 19.164 1.00 68.22 99 LYS A O 1
ATOM 770 N N . VAL A 1 100 ? 36.252 2.566 21.067 1.00 71.02 100 VAL A N 1
ATOM 771 C CA . VAL A 1 100 ? 36.637 1.255 21.587 1.00 73.21 100 VAL A CA 1
ATOM 772 C C . VAL A 1 100 ? 35.721 0.126 21.135 1.00 74.33 100 VAL A C 1
ATOM 773 O O . VAL A 1 100 ? 34.907 -0.356 21.919 1.00 75.53 100 VAL A O 1
ATOM 777 N N . MET A 1 101 ? 35.853 -0.306 19.885 1.00 75.67 101 MET A N 1
ATOM 778 C CA . MET A 1 101 ? 35.013 -1.388 19.379 1.00 77.30 101 MET A CA 1
ATOM 779 C C . MET A 1 101 ? 35.615 -2.086 18.164 1.00 78.34 101 MET A C 1
ATOM 780 O O . MET A 1 101 ? 35.722 -1.500 17.086 1.00 78.09 101 MET A O 1
ATOM 785 N N . ASP A 1 102 ? 36.002 -3.346 18.353 1.00 79.59 102 ASP A N 1
ATOM 786 C CA . ASP A 1 102 ? 36.596 -4.157 17.292 1.00 80.19 102 ASP A CA 1
ATOM 787 C C . ASP A 1 102 ? 35.822 -4.023 15.984 1.00 79.44 102 ASP A C 1
ATOM 788 O O . ASP A 1 102 ? 36.201 -3.234 15.112 1.00 79.67 102 ASP A O 1
ATOM 793 N N . GLU A 1 103 ? 34.746 -4.795 15.843 1.00 77.23 103 GLU A N 1
ATOM 794 C CA . GLU A 1 103 ? 33.921 -4.730 14.639 1.00 74.90 103 GLU A CA 1
ATOM 795 C C . GLU A 1 103 ? 32.774 -3.761 14.868 1.00 70.73 103 GLU A C 1
ATOM 796 O O . GLU A 1 103 ? 31.833 -4.063 15.601 1.00 70.20 103 GLU A O 1
ATOM 802 N N . PRO A 1 104 ? 32.841 -2.581 14.238 1.00 66.96 104 PRO A N 1
ATOM 803 C CA . PRO A 1 104 ? 31.811 -1.547 14.366 1.00 63.35 104 PRO A CA 1
ATOM 804 C C . PRO A 1 104 ? 30.622 -1.791 13.448 1.00 59.03 104 PRO A C 1
ATOM 805 O O . PRO A 1 104 ? 30.791 -2.183 12.291 1.00 58.41 104 PRO A O 1
ATOM 809 N N . PHE A 1 105 ? 29.420 -1.575 13.970 1.00 53.27 105 PHE A N 1
ATOM 810 C CA . PHE A 1 105 ? 28.224 -1.755 13.168 1.00 50.01 105 PHE A CA 1
ATOM 811 C C . PHE A 1 105 ? 27.586 -0.403 12.929 1.00 47.67 105 PHE A C 1
ATOM 812 O O . PHE A 1 105 ? 26.443 -0.308 12.499 1.00 49.18 105 PHE A O 1
ATOM 820 N N . PHE A 1 106 ? 28.346 0.647 13.220 1.00 46.79 106 PHE A N 1
ATOM 821 C CA . PHE A 1 106 ? 27.905 2.019 12.993 1.00 45.67 106 PHE A CA 1
ATOM 822 C C . PHE A 1 106 ? 29.095 2.964 12.926 1.00 45.53 106 PHE A C 1
ATOM 823 O O . PHE A 1 106 ? 30.158 2.684 13.480 1.00 43.49 106 PHE A O 1
ATOM 831 N N . GLY A 1 107 ? 28.911 4.080 12.227 1.00 46.62 107 GLY A N 1
ATOM 832 C CA . GLY A 1 107 ? 29.977 5.054 12.083 1.00 47.15 107 GLY A CA 1
ATOM 833 C C . GLY A 1 107 ? 29.764 6.289 12.935 1.00 47.28 107 GLY A C 1
ATOM 834 O O . GLY A 1 107 ? 28.723 6.434 13.574 1.00 47.03 107 GLY A O 1
ATOM 835 N N . PRO A 1 108 ? 30.740 7.207 12.958 1.00 47.44 108 PRO A N 1
ATOM 836 C CA . PRO A 1 108 ? 30.642 8.434 13.745 1.00 47.12 108 PRO A CA 1
ATOM 837 C C . PRO A 1 108 ? 29.506 9.341 13.288 1.00 49.26 108 PRO A C 1
ATOM 838 O O . PRO A 1 108 ? 28.980 10.134 14.075 1.00 50.13 108 PRO A O 1
ATOM 842 N N . GLU A 1 109 ? 29.114 9.235 12.023 1.00 50.19 109 GLU A N 1
ATOM 843 C CA . GLU A 1 109 ? 28.021 10.075 11.552 1.00 51.58 109 GLU A CA 1
ATOM 844 C C . GLU A 1 109 ? 26.697 9.590 12.146 1.00 49.74 109 GLU A C 1
ATOM 845 O O . GLU A 1 109 ? 25.769 10.373 12.335 1.00 50.33 109 GLU A O 1
ATOM 851 N N . ASP A 1 110 ? 26.618 8.302 12.458 1.00 47.46 110 ASP A N 1
ATOM 852 C CA . ASP A 1 110 ? 25.402 7.752 13.038 1.00 46.21 110 ASP A CA 1
ATOM 853 C C . ASP A 1 110 ? 25.251 8.186 14.496 1.00 47.10 110 ASP A C 1
ATOM 854 O O . ASP A 1 110 ? 24.142 8.458 14.954 1.00 45.96 110 ASP A O 1
ATOM 859 N N . VAL A 1 111 ? 26.368 8.249 15.220 1.00 46.54 111 VAL A N 1
ATOM 860 C CA . VAL A 1 111 ? 26.343 8.676 16.611 1.00 45.50 111 VAL A CA 1
ATOM 861 C C . VAL A 1 111 ? 25.897 10.128 16.670 1.00 46.30 111 VAL A C 1
ATOM 862 O O . VAL A 1 111 ? 25.104 10.510 17.527 1.00 47.53 111 VAL A O 1
ATOM 866 N N . GLU A 1 112 ? 26.407 10.939 15.753 1.00 47.84 112 GLU A N 1
ATOM 867 C CA . GLU A 1 112 ? 26.042 12.352 15.727 1.00 50.22 112 GLU A CA 1
ATOM 868 C C . GLU A 1 112 ? 24.562 12.492 15.421 1.00 48.06 112 GLU A C 1
ATOM 869 O O . GLU A 1 112 ? 23.862 13.301 16.029 1.00 47.58 112 GLU A O 1
ATOM 875 N N . GLU A 1 113 ? 24.091 11.694 14.475 1.00 46.37 113 GLU A N 1
ATOM 876 C CA . GLU A 1 113 ? 22.691 11.724 14.103 1.00 46.69 113 GLU A CA 1
ATOM 877 C C . GLU A 1 113 ? 21.824 11.308 15.306 1.00 46.29 113 GLU A C 1
ATOM 878 O O . GLU A 1 113 ? 20.743 11.858 15.524 1.00 47.18 113 GLU A O 1
ATOM 884 N N . ALA A 1 114 ? 22.306 10.342 16.085 1.00 43.44 114 ALA A N 1
ATOM 885 C CA . ALA A 1 114 ? 21.575 9.860 17.258 1.00 41.92 114 ALA A CA 1
ATOM 886 C C . ALA A 1 114 ? 21.486 10.930 18.335 1.00 40.61 114 ALA A C 1
ATOM 887 O O . ALA A 1 114 ? 20.401 11.280 18.780 1.00 41.40 114 ALA A O 1
ATOM 889 N N . LEU A 1 115 ? 22.638 11.456 18.737 1.00 41.57 115 LEU A N 1
ATOM 890 C CA . LEU A 1 115 ? 22.704 12.480 19.767 1.00 40.43 115 LEU A CA 1
ATOM 891 C C . LEU A 1 115 ? 21.860 13.693 19.438 1.00 40.97 115 LEU A C 1
ATOM 892 O O . LEU A 1 115 ? 21.238 14.275 20.324 1.00 42.17 115 LEU A O 1
ATOM 897 N N . GLY A 1 116 ? 21.832 14.065 18.161 1.00 42.23 116 GLY A N 1
ATOM 898 C CA . GLY A 1 116 ? 21.072 15.228 17.729 1.00 41.68 116 GLY A CA 1
ATOM 899 C C . GLY A 1 116 ? 19.560 15.140 17.842 1.00 43.26 116 GLY A C 1
ATOM 900 O O . GLY A 1 116 ? 18.879 16.167 17.842 1.00 44.92 116 GLY A O 1
ATOM 901 N N . HIS A 1 117 ? 19.018 13.930 17.936 1.00 43.32 117 HIS A N 1
ATOM 902 C CA . HIS A 1 117 ? 17.570 13.766 18.056 1.00 42.41 117 HIS A CA 1
ATOM 903 C C . HIS A 1 117 ? 17.111 13.485 19.481 1.00 41.27 117 HIS A C 1
ATOM 904 O O . HIS A 1 117 ? 15.953 13.140 19.704 1.00 40.43 117 HIS A O 1
ATOM 911 N N . LEU A 1 118 ? 18.016 13.626 20.440 1.00 40.48 118 LEU A N 1
ATOM 912 C CA . LEU A 1 118 ? 17.680 13.380 21.838 1.00 40.55 118 LEU A CA 1
ATOM 913 C C . LEU A 1 118 ? 16.917 14.549 22.413 1.00 41.13 118 LEU A C 1
ATOM 914 O O . LEU A 1 118 ? 17.318 15.694 22.254 1.00 42.08 118 LEU A O 1
ATOM 919 N N . ARG A 1 119 ? 15.817 14.257 23.089 1.00 41.94 119 ARG A N 1
ATOM 920 C CA . ARG A 1 119 ? 15.006 15.292 23.707 1.00 42.88 119 ARG A CA 1
ATOM 921 C C . ARG A 1 119 ? 14.719 14.901 25.157 1.00 42.11 119 ARG A C 1
ATOM 922 O O . ARG A 1 119 ? 14.305 13.783 25.439 1.00 41.07 119 ARG A O 1
ATOM 930 N N . PRO A 1 120 ? 14.947 15.828 26.095 1.00 42.11 120 PRO A N 1
ATOM 931 C CA . PRO A 1 120 ? 14.724 15.572 27.517 1.00 40.90 120 PRO A CA 1
ATOM 932 C C . PRO A 1 120 ? 13.283 15.357 27.913 1.00 41.05 120 PRO A C 1
ATOM 933 O O . PRO A 1 120 ? 12.382 16.036 27.432 1.00 41.67 120 PRO A O 1
ATOM 937 N N . LEU A 1 121 ? 13.092 14.394 28.805 1.00 41.87 121 LEU A N 1
ATOM 938 C CA . LEU A 1 121 ? 11.788 14.029 29.352 1.00 40.37 121 LEU A CA 1
ATOM 939 C C . LEU A 1 121 ? 12.104 13.543 30.754 1.00 41.19 121 LEU A C 1
ATOM 940 O O . LEU A 1 121 ? 12.742 12.504 30.924 1.00 41.64 121 LEU A O 1
ATOM 945 N N . GLU A 1 122 ? 11.681 14.303 31.754 1.00 40.65 122 GLU A N 1
ATOM 946 C CA . GLU A 1 122 ? 11.946 13.944 33.136 1.00 40.80 122 GLU A CA 1
ATOM 947 C C . GLU A 1 122 ? 10.806 13.115 33.724 1.00 39.97 122 GLU A C 1
ATOM 948 O O . GLU A 1 122 ? 9.738 13.003 33.133 1.00 40.99 122 GLU A O 1
ATOM 954 N N . TYR A 1 123 ? 11.045 12.533 34.889 1.00 38.85 123 TYR A N 1
ATOM 955 C CA . TYR A 1 123 ? 10.048 11.714 35.562 1.00 38.97 123 TYR A CA 1
ATOM 956 C C . TYR A 1 123 ? 8.796 12.541 35.801 1.00 39.99 123 TYR A C 1
ATOM 957 O O . TYR A 1 123 ? 8.881 13.697 36.187 1.00 40.92 123 TYR A O 1
ATOM 966 N N . GLY A 1 124 ? 7.633 11.942 35.583 1.00 43.35 124 GLY A N 1
ATOM 967 C CA . GLY A 1 124 ? 6.397 12.666 35.804 1.00 45.51 124 GLY A CA 1
ATOM 968 C C . GLY A 1 124 ? 5.966 13.524 34.631 1.00 46.26 124 GLY A C 1
ATOM 969 O O . GLY A 1 124 ? 4.898 14.126 34.669 1.00 49.99 124 GLY A O 1
ATOM 970 N N . GLU A 1 125 ? 6.790 13.603 33.593 1.00 45.33 125 GLU A N 1
ATOM 971 C CA . GLU A 1 125 ? 6.423 14.392 32.420 1.00 43.45 125 GLU A CA 1
ATOM 972 C C . GLU A 1 125 ? 5.781 13.476 31.371 1.00 41.39 125 GLU A C 1
ATOM 973 O O . GLU A 1 125 ? 6.352 12.460 30.986 1.00 37.47 125 GLU A O 1
ATOM 979 N N . TRP A 1 126 ? 4.578 13.842 30.934 1.00 41.04 126 TRP A N 1
ATOM 980 C CA . TRP A 1 126 ? 3.831 13.050 29.962 1.00 39.49 126 TRP A CA 1
ATOM 981 C C . TRP A 1 126 ? 4.014 13.439 28.507 1.00 38.89 126 TRP A C 1
ATOM 982 O O . TRP A 1 126 ? 3.823 14.590 28.121 1.00 37.95 126 TRP A O 1
ATOM 993 N N . LEU A 1 127 ? 4.369 12.447 27.708 1.00 40.57 127 LEU A N 1
ATOM 994 C CA . LEU A 1 127 ? 4.557 12.607 26.280 1.00 43.06 127 LEU A CA 1
ATOM 995 C C . LEU A 1 127 ? 3.285 12.098 25.601 1.00 45.18 127 LEU A C 1
ATOM 996 O O . LEU A 1 127 ? 2.780 11.032 25.950 1.00 45.85 127 LEU A O 1
ATOM 1001 N N . ARG A 1 128 ? 2.763 12.868 24.648 1.00 48.11 128 ARG A N 1
ATOM 1002 C CA . ARG A 1 128 ? 1.550 12.494 23.914 1.00 49.86 128 ARG A CA 1
ATOM 1003 C C . ARG A 1 128 ? 1.860 12.107 22.472 1.00 50.94 128 ARG A C 1
ATOM 1004 O O . ARG A 1 128 ? 2.534 12.844 21.750 1.00 51.94 128 ARG A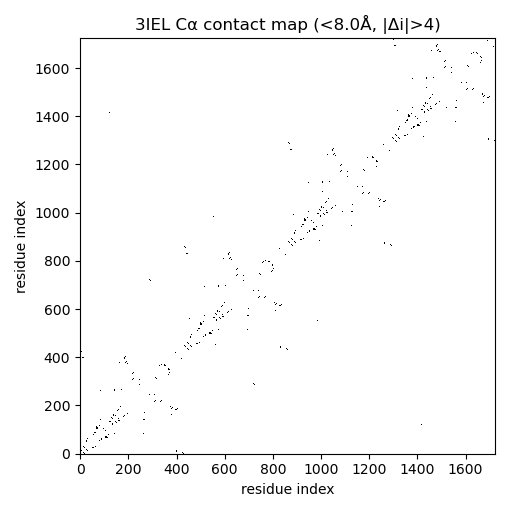 O 1
ATOM 1012 N N . LEU A 1 129 ? 1.359 10.953 22.058 1.00 51.19 129 LEU A N 1
ATOM 1013 C CA . LEU A 1 129 ? 1.547 10.478 20.695 1.00 52.10 129 LEU A CA 1
ATOM 1014 C C . LEU A 1 129 ? 0.228 9.853 20.283 1.00 52.33 129 LEU A C 1
ATOM 1015 O O . LEU A 1 129 ? -0.088 8.727 20.678 1.00 52.91 129 LEU A O 1
ATOM 1020 N N . GLY A 1 130 ? -0.548 10.583 19.492 1.00 50.75 130 GLY A N 1
ATOM 1021 C CA . GLY A 1 130 ? -1.834 10.061 19.091 1.00 48.84 130 GLY A CA 1
ATOM 1022 C C . GLY A 1 130 ? -2.657 9.927 20.350 1.00 46.97 130 GLY A C 1
ATOM 1023 O O . GLY A 1 130 ? -2.740 10.868 21.130 1.00 47.71 130 GLY A O 1
ATOM 1024 N N . ALA A 1 131 ? -3.247 8.758 20.563 1.00 46.80 131 ALA A N 1
ATOM 1025 C CA . ALA A 1 131 ? -4.072 8.519 21.745 1.00 47.57 131 ALA A CA 1
ATOM 1026 C C . ALA A 1 131 ? -3.256 7.836 22.845 1.00 46.76 131 ALA A C 1
ATOM 1027 O O . ALA A 1 131 ? -3.805 7.314 23.814 1.00 46.48 131 ALA A O 1
ATOM 1029 N N . LEU A 1 132 ? -1.939 7.855 22.689 1.00 46.55 132 LEU A N 1
ATOM 1030 C CA . LEU A 1 132 ? -1.050 7.214 23.642 1.00 45.76 132 LEU A CA 1
ATOM 1031 C C . LEU A 1 132 ? -0.413 8.219 24.595 1.00 46.00 132 LEU A C 1
ATOM 1032 O O . LEU A 1 132 ? -0.047 9.323 24.192 1.00 47.94 132 LEU A O 1
ATOM 1037 N N . SER A 1 133 ? -0.310 7.837 25.865 1.00 44.83 133 SER A N 1
ATOM 1038 C CA . SER A 1 133 ? 0.308 8.679 26.886 1.00 43.98 133 SER A CA 1
ATOM 1039 C C . SER A 1 133 ? 1.479 7.907 27.501 1.00 43.24 133 SER A C 1
ATOM 1040 O O . SER A 1 133 ? 1.323 6.760 27.923 1.00 42.73 133 SER A O 1
ATOM 1043 N N . LEU A 1 134 ? 2.650 8.535 27.547 1.00 42.09 134 LEU A N 1
ATOM 1044 C CA . LEU A 1 134 ? 3.839 7.887 28.092 1.00 40.70 134 LEU A CA 1
ATOM 1045 C C . LEU A 1 134 ? 4.532 8.722 29.162 1.00 39.28 134 LEU A C 1
ATOM 1046 O O . LEU A 1 134 ? 4.589 9.948 29.071 1.00 38.23 134 LEU A O 1
ATOM 1051 N N . ALA A 1 135 ? 5.071 8.050 30.173 1.00 35.91 135 ALA A N 1
ATOM 1052 C CA . ALA A 1 135 ? 5.767 8.750 31.242 1.00 36.11 135 ALA A CA 1
ATOM 1053 C C . ALA A 1 135 ? 6.848 7.871 31.843 1.00 34.28 135 ALA A C 1
ATOM 1054 O O . ALA A 1 135 ? 6.762 6.650 31.788 1.00 33.67 135 ALA A O 1
ATOM 1056 N N . PHE A 1 136 ? 7.876 8.505 32.399 1.00 34.66 136 PHE A N 1
ATOM 1057 C CA . PHE A 1 136 ? 8.968 7.781 33.040 1.00 33.33 136 PHE A CA 1
ATOM 1058 C C . PHE A 1 136 ? 8.684 7.691 34.533 1.00 34.57 136 PHE A C 1
ATOM 1059 O O . PHE A 1 136 ? 8.052 8.578 35.115 1.00 35.49 136 PHE A O 1
ATOM 1067 N N . GLY A 1 137 ? 9.146 6.598 35.129 1.00 34.01 137 GLY A N 1
ATOM 1068 C CA . GLY A 1 137 ? 9.007 6.366 36.555 1.00 32.52 137 GLY A CA 1
ATOM 1069 C C . GLY A 1 137 ? 10.425 6.158 37.074 1.00 32.89 137 GLY A C 1
ATOM 1070 O O . GLY A 1 137 ? 11.322 5.815 36.295 1.00 32.06 137 GLY A O 1
ATOM 1071 N N . GLN A 1 138 ? 10.635 6.361 38.371 1.00 30.51 138 GLN A N 1
ATOM 1072 C CA . GLN A 1 138 ? 11.957 6.219 38.989 1.00 30.73 138 GLN A CA 1
ATOM 1073 C C . GLN A 1 138 ? 12.412 4.760 39.063 1.00 30.32 138 GLN A C 1
ATOM 1074 O O . GLN A 1 138 ? 11.765 3.948 39.716 1.00 31.00 138 GLN A O 1
ATOM 1080 N N . ALA A 1 139 ? 13.521 4.423 38.409 1.00 29.61 139 ALA A N 1
ATOM 1081 C CA . ALA A 1 139 ? 14.015 3.041 38.435 1.00 31.00 139 ALA A CA 1
ATOM 1082 C C . ALA A 1 139 ? 15.127 2.807 39.464 1.00 31.51 139 ALA A C 1
ATOM 1083 O O . ALA A 1 139 ? 15.352 1.666 39.898 1.00 32.13 139 ALA A O 1
ATOM 1085 N N . GLY A 1 140 ? 15.825 3.885 39.831 1.00 30.64 140 GLY A N 1
ATOM 1086 C CA . GLY A 1 140 ? 16.892 3.806 40.817 1.00 27.46 140 GLY A CA 1
ATOM 1087 C C . GLY A 1 140 ? 18.007 2.852 40.457 1.00 28.14 140 GLY A C 1
ATOM 1088 O O . GLY A 1 140 ? 18.586 2.220 41.338 1.00 26.88 140 GLY A O 1
ATOM 1089 N N . HIS A 1 141 ? 18.327 2.755 39.170 1.00 28.11 141 HIS A N 1
ATOM 1090 C CA . HIS A 1 141 ? 19.363 1.836 38.723 1.00 26.98 141 HIS A CA 1
ATOM 1091 C C . HIS A 1 141 ? 20.587 2.578 38.185 1.00 29.63 141 HIS A C 1
ATOM 1092 O O . HIS A 1 141 ? 21.698 2.038 38.148 1.00 29.09 141 HIS A O 1
ATOM 1099 N N . LEU A 1 142 ? 20.367 3.814 37.748 1.00 30.82 142 LEU A N 1
ATOM 1100 C CA . LEU A 1 142 ? 21.437 4.678 37.248 1.00 31.82 142 LEU A CA 1
ATOM 1101 C C . LEU A 1 142 ? 20.935 6.100 37.296 1.00 32.03 142 LEU A C 1
ATOM 1102 O O . LEU A 1 142 ? 19.724 6.340 37.236 1.00 33.19 142 LEU A O 1
ATOM 1107 N N . PRO A 1 143 ? 21.852 7.070 37.385 1.00 30.85 143 PRO A N 1
ATOM 1108 C CA . PRO A 1 143 ? 21.408 8.466 37.421 1.00 30.15 143 PRO A CA 1
ATOM 1109 C C . PRO A 1 143 ? 20.516 8.657 36.198 1.00 29.39 143 PRO A C 1
ATOM 1110 O O . PRO A 1 143 ? 20.948 8.394 35.080 1.00 29.00 143 PRO A O 1
ATOM 1114 N N . GLY A 1 144 ? 19.275 9.080 36.410 1.00 28.47 144 GLY A N 1
ATOM 1115 C CA . GLY A 1 144 ? 18.361 9.274 35.296 1.00 30.98 144 GLY A CA 1
ATOM 1116 C C . GLY A 1 144 ? 17.656 8.038 34.736 1.00 31.89 144 GLY A C 1
ATOM 1117 O O . GLY A 1 144 ? 16.954 8.132 33.722 1.00 32.63 144 GLY A O 1
ATOM 1118 N N . SER A 1 145 ? 17.821 6.883 35.377 1.00 31.63 145 SER A N 1
ATOM 1119 C CA . SER A 1 145 ? 17.186 5.653 34.893 1.00 31.76 145 SER A CA 1
ATOM 1120 C C . SER A 1 145 ? 15.681 5.623 35.162 1.00 32.24 145 SER A C 1
ATOM 1121 O O . SER A 1 145 ? 15.194 6.182 36.154 1.00 30.42 145 SER A O 1
ATOM 1124 N N . ALA A 1 146 ? 14.933 4.955 34.292 1.00 29.88 146 ALA A N 1
ATOM 1125 C CA . ALA A 1 146 ? 13.490 4.895 34.508 1.00 32.58 146 ALA A CA 1
ATOM 1126 C C . ALA A 1 146 ? 12.818 3.641 33.983 1.00 31.78 146 ALA A C 1
ATOM 1127 O O . ALA A 1 146 ? 13.440 2.819 33.310 1.00 31.35 146 ALA A O 1
ATOM 1129 N N . PHE A 1 147 ? 11.553 3.480 34.357 1.00 31.10 147 PHE A N 1
ATOM 1130 C CA . PHE A 1 147 ? 10.754 2.409 33.808 1.00 30.64 147 PHE A CA 1
ATOM 1131 C C . PHE A 1 147 ? 9.715 3.221 33.041 1.00 32.43 147 PHE A C 1
ATOM 1132 O O . PHE A 1 147 ? 9.564 4.429 33.287 1.00 29.91 147 PHE A O 1
ATOM 1140 N N . VAL A 1 148 ? 9.025 2.592 32.093 1.00 34.06 148 VAL A N 1
ATOM 1141 C CA . VAL A 1 148 ? 8.041 3.314 31.295 1.00 33.73 148 VAL A CA 1
ATOM 1142 C C . VAL A 1 148 ? 6.602 2.947 31.608 1.00 34.20 148 VAL A C 1
ATOM 1143 O O . VAL A 1 148 ? 6.281 1.776 31.819 1.00 37.23 148 VAL A O 1
ATOM 1147 N N . VAL A 1 149 ? 5.745 3.963 31.646 1.00 33.67 149 VAL A N 1
ATOM 1148 C CA . VAL A 1 149 ? 4.326 3.769 31.868 1.00 33.51 149 VAL A CA 1
ATOM 1149 C C . VAL A 1 149 ? 3.632 4.185 30.570 1.00 36.57 149 VAL A C 1
ATOM 1150 O O . VAL A 1 149 ? 3.712 5.346 30.148 1.00 34.35 149 VAL A O 1
ATOM 1154 N N . ALA A 1 150 ? 2.960 3.229 29.934 1.00 37.11 150 ALA A N 1
ATOM 1155 C CA . ALA A 1 150 ? 2.262 3.483 28.677 1.00 39.39 150 ALA A CA 1
ATOM 1156 C C . ALA A 1 150 ? 0.770 3.241 28.826 1.00 40.59 150 ALA A C 1
ATOM 1157 O O . ALA A 1 150 ? 0.344 2.133 29.123 1.00 40.92 150 ALA A O 1
ATOM 1159 N N . GLN A 1 151 ? -0.022 4.282 28.600 1.00 43.51 151 GLN A N 1
ATOM 1160 C CA . GLN A 1 151 ? -1.466 4.176 28.735 1.00 47.28 151 GLN A CA 1
ATOM 1161 C C . GLN A 1 151 ? -2.188 4.710 27.508 1.00 49.54 151 GLN A C 1
ATOM 1162 O O . GLN A 1 151 ? -1.983 5.855 27.097 1.00 49.16 151 GLN A O 1
ATOM 1168 N N . GLY A 1 152 ? -3.037 3.865 26.931 1.00 51.16 152 GLY A N 1
ATOM 1169 C CA . GLY A 1 152 ? -3.806 4.244 25.755 1.00 51.93 152 GLY A CA 1
ATOM 1170 C C . GLY A 1 152 ? -4.787 3.141 25.391 1.00 52.37 152 GLY A C 1
ATOM 1171 O O . GLY A 1 152 ? -4.588 1.988 25.775 1.00 51.75 152 GLY A O 1
ATOM 1172 N N . GLU A 1 153 ? -5.840 3.480 24.651 1.00 53.27 153 GLU A N 1
ATOM 1173 C CA . GLU A 1 153 ? -6.846 2.488 24.256 1.00 54.40 153 GLU A CA 1
ATOM 1174 C C . GLU A 1 153 ? -7.461 1.858 25.505 1.00 52.79 153 GLU A C 1
ATOM 1175 O O . GLU A 1 153 ? -7.876 0.701 25.477 1.00 53.40 153 GLU A O 1
ATOM 1181 N N . GLY A 1 154 ? -7.493 2.607 26.603 1.00 52.13 154 GLY A N 1
ATOM 1182 C CA . GLY A 1 154 ? -8.053 2.082 27.836 1.00 51.14 154 GLY A CA 1
ATOM 1183 C C . GLY A 1 154 ? -7.243 0.982 28.510 1.00 51.67 154 GLY A C 1
ATOM 1184 O O . GLY A 1 154 ? -7.784 0.203 29.296 1.00 52.72 154 GLY A O 1
ATOM 1185 N N . ARG A 1 155 ? -5.951 0.898 28.211 1.00 51.79 155 ARG A N 1
ATOM 1186 C CA . ARG A 1 155 ? -5.107 -0.122 28.828 1.00 51.41 155 ARG A CA 1
ATOM 1187 C C . ARG A 1 155 ? -3.769 0.463 29.279 1.00 49.18 155 ARG A C 1
ATOM 1188 O O . ARG A 1 155 ? -3.320 1.488 28.762 1.00 48.58 155 ARG A O 1
ATOM 1196 N N . THR A 1 156 ? -3.140 -0.196 30.248 1.00 46.89 156 THR A N 1
ATOM 1197 C CA . THR A 1 156 ? -1.869 0.266 30.796 1.00 43.68 156 THR A CA 1
ATOM 1198 C C . THR A 1 156 ? -0.762 -0.783 30.763 1.00 41.02 156 THR A C 1
ATOM 1199 O O . THR A 1 156 ? -0.957 -1.931 31.144 1.00 41.18 156 THR A O 1
ATOM 1203 N N . LEU A 1 157 ? 0.406 -0.367 30.294 1.00 39.96 157 LEU A N 1
ATOM 1204 C CA . LEU A 1 157 ? 1.564 -1.240 30.220 1.00 38.11 157 LEU A CA 1
ATOM 1205 C C . LEU A 1 157 ? 2.702 -0.559 30.966 1.00 36.34 157 LEU A C 1
ATOM 1206 O O . LEU A 1 157 ? 2.802 0.670 30.990 1.00 34.04 157 LEU A O 1
ATOM 1211 N N . VAL A 1 158 ? 3.544 -1.364 31.595 1.00 33.59 158 VAL A N 1
ATOM 1212 C CA . VAL A 1 158 ? 4.686 -0.835 32.313 1.00 30.65 158 VAL A CA 1
ATOM 1213 C C . VAL A 1 158 ? 5.885 -1.641 31.892 1.00 30.19 158 VAL A C 1
ATOM 1214 O O . VAL A 1 158 ? 5.866 -2.872 31.956 1.00 29.99 158 VAL A O 1
ATOM 1218 N N . TYR A 1 159 ? 6.904 -0.948 31.401 1.00 26.37 159 TYR A N 1
ATOM 1219 C CA . TYR A 1 159 ? 8.137 -1.612 30.998 1.00 29.53 159 TYR A CA 1
ATOM 1220 C C . TYR A 1 159 ? 9.122 -1.241 32.112 1.00 29.47 159 TYR A C 1
ATOM 1221 O O . TYR A 1 159 ? 9.457 -0.072 32.281 1.00 29.99 159 TYR A O 1
ATOM 1230 N N . SER A 1 160 ? 9.583 -2.233 32.861 1.00 30.50 160 SER A N 1
ATOM 1231 C CA . SER A 1 160 ? 10.471 -1.990 33.992 1.00 31.37 160 SER A CA 1
ATOM 1232 C C . SER A 1 160 ? 11.835 -1.412 33.679 1.00 33.50 160 SER A C 1
ATOM 1233 O O . SER A 1 160 ? 12.393 -0.703 34.513 1.00 32.49 160 SER A O 1
ATOM 1236 N N . GLY A 1 161 ? 12.372 -1.699 32.492 1.00 33.77 161 GLY A N 1
ATOM 1237 C CA . GLY A 1 161 ? 13.713 -1.234 32.184 1.00 31.89 161 GLY A CA 1
ATOM 1238 C C . GLY A 1 161 ? 14.526 -1.985 33.231 1.00 31.97 161 GLY A C 1
ATOM 1239 O O . GLY A 1 161 ? 14.149 -3.098 33.593 1.00 32.19 161 GLY A O 1
ATOM 1240 N N . ASP A 1 162 ? 15.622 -1.423 33.726 1.00 32.17 162 ASP A N 1
ATOM 1241 C CA . ASP A 1 162 ? 16.379 -2.113 34.776 1.00 33.20 162 ASP A CA 1
ATOM 1242 C C . ASP A 1 162 ? 16.043 -1.516 36.138 1.00 31.09 162 ASP A C 1
ATOM 1243 O O . ASP A 1 162 ? 16.110 -0.316 36.316 1.00 31.29 162 ASP A O 1
ATOM 1248 N N . LEU A 1 163 ? 15.639 -2.359 37.082 1.00 33.34 163 LEU A N 1
ATOM 1249 C CA . LEU A 1 163 ? 15.292 -1.910 38.434 1.00 33.28 163 LEU A CA 1
ATOM 1250 C C . LEU A 1 163 ? 16.531 -1.912 39.325 1.00 32.01 163 LEU A C 1
ATOM 1251 O O . LEU A 1 163 ? 17.330 -2.845 39.281 1.00 32.06 163 LEU A O 1
ATOM 1256 N N . GLY A 1 164 ? 16.697 -0.870 40.132 1.00 33.43 164 GLY A N 1
ATOM 1257 C CA . GLY A 1 164 ? 17.856 -0.819 41.009 1.00 32.87 164 GLY A CA 1
ATOM 1258 C C . GLY A 1 164 ? 17.736 -1.653 42.281 1.00 33.00 164 GLY A C 1
ATOM 1259 O O . GLY A 1 164 ? 16.683 -2.222 42.573 1.00 32.91 164 GLY A O 1
ATOM 1260 N N . ASN A 1 165 ? 18.837 -1.733 43.025 1.00 33.00 165 ASN A N 1
ATOM 1261 C CA . ASN A 1 165 ? 18.917 -2.454 44.295 1.00 31.55 165 ASN A CA 1
ATOM 1262 C C . ASN A 1 165 ? 18.725 -1.399 45.384 1.00 31.82 165 ASN A C 1
ATOM 1263 O O . ASN A 1 165 ? 19.672 -0.726 45.781 1.00 32.56 165 ASN A O 1
ATOM 1268 N N . ARG A 1 166 ? 17.494 -1.264 45.855 1.00 33.56 166 ARG A N 1
ATOM 1269 C CA . ARG A 1 166 ? 17.124 -0.267 46.860 1.00 37.13 166 ARG A CA 1
ATOM 1270 C C . ARG A 1 166 ? 17.892 -0.235 48.182 1.00 36.20 166 ARG A C 1
ATOM 1271 O O . ARG A 1 166 ? 17.801 0.751 48.901 1.00 34.81 166 ARG A O 1
ATOM 1279 N N . GLU A 1 167 ? 18.616 -1.296 48.526 1.00 35.43 167 GLU A N 1
ATOM 1280 C CA . GLU A 1 167 ? 19.359 -1.296 49.787 1.00 35.48 167 GLU A CA 1
ATOM 1281 C C . GLU A 1 167 ? 20.566 -0.351 49.728 1.00 34.08 167 GLU A C 1
ATOM 1282 O O . GLU A 1 167 ? 21.037 0.116 50.757 1.00 31.76 167 GLU A O 1
ATOM 1288 N N . LYS A 1 168 ? 21.058 -0.084 48.520 1.00 32.34 168 LYS A N 1
ATOM 1289 C CA . LYS A 1 168 ? 22.202 0.803 48.313 1.00 32.28 168 LYS A CA 1
ATOM 1290 C C . LYS A 1 168 ? 21.884 2.279 48.605 1.00 33.28 168 LYS A C 1
ATOM 1291 O O . LYS A 1 168 ? 20.719 2.662 48.706 1.00 34.93 168 LYS A O 1
ATOM 1297 N N . ASP A 1 169 ? 22.922 3.101 48.751 1.00 34.99 169 ASP A N 1
ATOM 1298 C CA . ASP A 1 169 ? 22.746 4.504 49.139 1.00 34.78 169 ASP A CA 1
ATOM 1299 C C . ASP A 1 169 ? 22.813 5.635 48.115 1.00 33.46 169 ASP A C 1
ATOM 1300 O O . ASP A 1 169 ? 22.209 6.675 48.329 1.00 31.59 169 ASP A O 1
ATOM 1305 N N . VAL A 1 170 ? 23.537 5.439 47.021 1.00 31.62 170 VAL A N 1
ATOM 1306 C CA . VAL A 1 170 ? 23.707 6.477 46.008 1.00 33.18 170 VAL A CA 1
ATOM 1307 C C . VAL A 1 170 ? 22.486 6.931 45.206 1.00 34.41 170 VAL A C 1
ATOM 1308 O O . VAL A 1 170 ? 22.327 8.122 44.940 1.00 33.99 170 VAL A O 1
ATOM 1312 N N . LEU A 1 171 ? 21.640 5.986 44.808 1.00 36.19 171 LEU A N 1
ATOM 1313 C CA . LEU A 1 171 ? 20.458 6.288 43.999 1.00 35.70 171 LEU A CA 1
ATOM 1314 C C . LEU A 1 171 ? 19.161 6.233 44.786 1.00 34.17 171 LEU A C 1
ATOM 1315 O O . LEU A 1 171 ? 19.039 5.489 45.744 1.00 35.49 171 LEU A O 1
ATOM 1320 N N . PRO A 1 172 ? 18.170 7.039 44.395 1.00 33.54 172 PRO A N 1
ATOM 1321 C CA . PRO A 1 172 ? 16.895 7.022 45.115 1.00 31.47 172 PRO A CA 1
ATOM 1322 C C . PRO A 1 172 ? 16.199 5.667 44.958 1.00 32.76 172 PRO A C 1
ATOM 1323 O O . PRO A 1 172 ? 16.484 4.910 44.025 1.00 32.01 172 PRO A O 1
ATOM 1327 N N . ASP A 1 173 ? 15.305 5.346 45.884 1.00 33.35 173 ASP A N 1
ATOM 1328 C CA . ASP A 1 173 ? 14.594 4.076 45.823 1.00 33.57 173 ASP A CA 1
ATOM 1329 C C . ASP A 1 173 ? 13.726 3.985 44.572 1.00 32.26 173 ASP A C 1
ATOM 1330 O O . ASP A 1 173 ? 13.105 4.958 44.166 1.00 32.94 173 ASP A O 1
ATOM 1335 N N . PRO A 1 174 ? 13.679 2.808 43.940 1.00 31.63 174 PRO A N 1
ATOM 1336 C CA . PRO A 1 174 ? 12.841 2.689 42.750 1.00 30.54 174 PRO A CA 1
ATOM 1337 C C . PRO A 1 174 ? 11.425 3.013 43.178 1.00 30.13 174 PRO A C 1
ATOM 1338 O O . PRO A 1 174 ? 11.044 2.732 44.314 1.00 32.89 174 PRO A O 1
ATOM 1342 N N . SER A 1 175 ? 10.643 3.620 42.300 1.00 30.42 175 SER A N 1
ATOM 1343 C CA . SER A 1 175 ? 9.250 3.887 42.648 1.00 29.23 175 SER A CA 1
ATOM 1344 C C . SER A 1 175 ? 8.457 2.621 42.342 1.00 30.63 175 SER A C 1
ATOM 1345 O O . SER A 1 175 ? 8.841 1.840 41.475 1.00 29.75 175 SER A O 1
ATOM 1348 N N . LEU A 1 176 ? 7.368 2.398 43.063 1.00 32.30 176 LEU A N 1
ATOM 1349 C CA . LEU A 1 176 ? 6.523 1.248 42.776 1.00 31.70 176 LEU A CA 1
ATOM 1350 C C . LEU A 1 176 ? 5.868 1.572 41.437 1.00 31.99 176 LEU A C 1
ATOM 1351 O O . LEU A 1 176 ? 5.752 2.736 41.058 1.00 30.62 176 LEU A O 1
ATOM 1356 N N . PRO A 1 177 ? 5.423 0.546 40.704 1.00 32.23 177 PRO A N 1
ATOM 1357 C CA . PRO A 1 177 ? 4.784 0.814 39.415 1.00 30.73 177 PRO A CA 1
ATOM 1358 C C . PRO A 1 177 ? 3.283 0.949 39.598 1.00 31.31 177 PRO A C 1
ATOM 1359 O O . PRO A 1 177 ? 2.726 0.476 40.585 1.00 29.60 177 PRO A O 1
ATOM 1363 N N . PRO A 1 178 ? 2.605 1.619 38.657 1.00 31.14 178 PRO A N 1
ATOM 1364 C CA . PRO A 1 178 ? 1.152 1.732 38.811 1.00 30.63 178 PRO A CA 1
ATOM 1365 C C . PRO A 1 178 ? 0.565 0.349 38.507 1.00 30.63 178 PRO A C 1
ATOM 1366 O O . PRO A 1 178 ? 1.241 -0.504 37.921 1.00 30.55 178 PRO A O 1
ATOM 1370 N N . LEU A 1 179 ? -0.669 0.109 38.922 1.00 32.72 179 LEU A N 1
ATOM 1371 C CA . LEU A 1 179 ? -1.307 -1.167 38.621 1.00 34.93 179 LEU A CA 1
ATOM 1372 C C . LEU A 1 179 ? -1.442 -1.216 37.082 1.00 33.60 179 LEU A C 1
ATOM 1373 O O . LEU A 1 179 ? -1.865 -0.239 36.463 1.00 32.44 179 LEU A O 1
ATOM 1378 N N . ALA A 1 180 ? -1.076 -2.332 36.460 1.00 34.43 180 ALA A N 1
ATOM 1379 C CA . ALA A 1 180 ? -1.141 -2.413 34.991 1.00 36.30 180 ALA A CA 1
ATOM 1380 C C . ALA A 1 180 ? -1.678 -3.714 34.387 1.00 37.95 180 ALA A C 1
ATOM 1381 O O . ALA A 1 180 ? -1.531 -4.803 34.965 1.00 37.53 180 ALA A O 1
ATOM 1383 N N . ASP A 1 181 ? -2.285 -3.593 33.205 1.00 37.34 181 ASP A N 1
ATOM 1384 C CA . ASP A 1 181 ? -2.824 -4.761 32.514 1.00 38.02 181 ASP A CA 1
ATOM 1385 C C . ASP A 1 181 ? -1.677 -5.675 32.149 1.00 38.20 181 ASP A C 1
ATOM 1386 O O . ASP A 1 181 ? -1.850 -6.878 32.014 1.00 41.81 181 ASP A O 1
ATOM 1391 N N . LEU A 1 182 ? -0.496 -5.100 31.978 1.00 37.23 182 LEU A N 1
ATOM 1392 C CA . LEU A 1 182 ? 0.664 -5.908 31.654 1.00 35.99 182 LEU A CA 1
ATOM 1393 C C . LEU A 1 182 ? 1.929 -5.213 32.105 1.00 34.08 182 LEU A C 1
ATOM 1394 O O . LEU A 1 182 ? 2.053 -3.989 32.012 1.00 34.39 182 LEU A O 1
ATOM 1399 N N . VAL A 1 183 ? 2.861 -6.013 32.596 1.00 31.63 183 VAL A N 1
ATOM 1400 C CA . VAL A 1 183 ? 4.139 -5.512 33.046 1.00 29.94 183 VAL A CA 1
ATOM 1401 C C . VAL A 1 183 ? 5.239 -6.290 32.348 1.00 29.94 183 VAL A C 1
ATOM 1402 O O . VAL A 1 183 ? 5.314 -7.502 32.480 1.00 31.48 183 VAL A O 1
ATOM 1406 N N . LEU A 1 184 ? 6.073 -5.598 31.583 1.00 29.26 184 LEU A N 1
ATOM 1407 C CA . LEU A 1 184 ? 7.200 -6.236 30.923 1.00 29.39 184 LEU A CA 1
ATOM 1408 C C . LEU A 1 184 ? 8.306 -5.974 31.932 1.00 30.45 184 LEU A C 1
ATOM 1409 O O . LEU A 1 184 ? 8.678 -4.819 32.143 1.00 32.85 184 LEU A O 1
ATOM 1414 N N . ALA A 1 185 ? 8.839 -7.020 32.555 1.00 29.46 185 ALA A N 1
ATOM 1415 C CA . ALA A 1 185 ? 9.841 -6.810 33.586 1.00 29.50 185 ALA A CA 1
ATOM 1416 C C . ALA A 1 185 ? 11.059 -7.689 33.520 1.00 30.12 185 ALA A C 1
ATOM 1417 O O . ALA A 1 185 ? 10.990 -8.837 33.077 1.00 27.91 185 ALA A O 1
ATOM 1419 N N . GLU A 1 186 ? 12.178 -7.132 33.988 1.00 28.37 186 GLU A N 1
ATOM 1420 C CA . GLU A 1 186 ? 13.449 -7.846 34.032 1.00 28.86 186 GLU A CA 1
ATOM 1421 C C . GLU A 1 186 ? 13.439 -8.850 35.185 1.00 27.98 186 GLU A C 1
ATOM 1422 O O . GLU A 1 186 ? 12.646 -8.736 36.115 1.00 28.79 186 GLU A O 1
ATOM 1428 N N . GLY A 1 187 ? 14.338 -9.821 35.120 1.00 27.10 187 GLY A N 1
ATOM 1429 C CA . GLY A 1 187 ? 14.443 -10.807 36.174 1.00 24.78 187 GLY A CA 1
ATOM 1430 C C . GLY A 1 187 ? 15.886 -11.261 36.238 1.00 27.43 187 GLY A C 1
ATOM 1431 O O . GLY A 1 187 ? 16.161 -12.450 36.375 1.00 28.32 187 GLY A O 1
ATOM 1432 N N . THR A 1 188 ? 16.819 -10.317 36.134 1.00 27.19 188 THR A N 1
ATOM 1433 C CA . THR A 1 188 ? 18.235 -10.660 36.165 1.00 27.42 188 THR A CA 1
ATOM 1434 C C . THR A 1 188 ? 18.556 -11.609 37.329 1.00 29.19 188 THR A C 1
ATOM 1435 O O . THR A 1 188 ? 19.210 -12.649 37.134 1.00 28.47 188 THR A O 1
ATOM 1439 N N . TYR A 1 189 ? 18.098 -11.246 38.527 1.00 26.00 189 TYR A N 1
ATOM 1440 C CA . TYR A 1 189 ? 18.298 -12.067 39.724 1.00 29.40 189 TYR A CA 1
ATOM 1441 C C . TYR A 1 189 ? 16.970 -12.723 40.130 1.00 30.18 189 TYR A C 1
ATOM 1442 O O . TYR A 1 189 ? 16.594 -12.731 41.312 1.00 27.20 189 TYR A O 1
ATOM 1451 N N . GLY A 1 190 ? 16.256 -13.257 39.136 1.00 29.91 190 GLY A N 1
ATOM 1452 C CA . GLY A 1 190 ? 14.986 -13.901 39.406 1.00 29.55 190 GLY A CA 1
ATOM 1453 C C . GLY A 1 190 ? 15.107 -15.072 40.359 1.00 30.43 190 GLY A C 1
ATOM 1454 O O . GLY A 1 190 ? 14.152 -15.403 41.039 1.00 33.67 190 GLY A O 1
ATOM 1455 N N . ASP A 1 191 ? 16.290 -15.675 40.427 1.00 33.41 191 ASP A N 1
ATOM 1456 C CA . ASP A 1 191 ? 16.550 -16.832 41.288 1.00 37.15 191 ASP A CA 1
ATOM 1457 C C . ASP A 1 191 ? 17.016 -16.550 42.728 1.00 39.37 191 ASP A C 1
ATOM 1458 O O . ASP A 1 191 ? 16.951 -17.443 43.583 1.00 37.84 191 ASP A O 1
ATOM 1463 N N . ARG A 1 192 ? 17.514 -15.347 43.008 1.00 38.78 192 ARG A N 1
ATOM 1464 C CA . ARG A 1 192 ? 17.980 -15.072 44.367 1.00 40.18 192 ARG A CA 1
ATOM 1465 C C . ARG A 1 192 ? 18.118 -13.621 44.821 1.00 40.74 192 ARG A C 1
ATOM 1466 O O . ARG A 1 192 ? 18.222 -12.697 44.013 1.00 39.91 192 ARG A O 1
ATOM 1474 N N . PRO A 1 193 ? 18.075 -13.405 46.142 1.00 39.31 193 PRO A N 1
ATOM 1475 C CA . PRO A 1 193 ? 18.214 -12.063 46.695 1.00 38.29 193 PRO A CA 1
ATOM 1476 C C . PRO A 1 193 ? 19.719 -11.847 46.873 1.00 38.39 193 PRO A C 1
ATOM 1477 O O . PRO A 1 193 ? 20.498 -12.805 46.788 1.00 36.01 193 PRO A O 1
ATOM 1481 N N . HIS A 1 194 ? 20.133 -10.602 47.097 1.00 37.11 194 HIS A N 1
ATOM 1482 C CA . HIS A 1 194 ? 21.553 -10.311 47.294 1.00 34.06 194 HIS A CA 1
ATOM 1483 C C . HIS A 1 194 ? 21.874 -10.286 48.781 1.00 33.76 194 HIS A C 1
ATOM 1484 O O . HIS A 1 194 ? 20.981 -10.178 49.623 1.00 32.16 194 HIS A O 1
ATOM 1491 N N . ARG A 1 195 ? 23.164 -10.367 49.085 1.00 35.83 195 ARG A N 1
ATOM 1492 C CA . ARG A 1 195 ? 23.645 -10.256 50.455 1.00 37.83 195 ARG A CA 1
ATOM 1493 C C . ARG A 1 195 ? 23.226 -8.837 50.846 1.00 35.93 195 ARG A C 1
ATOM 1494 O O . ARG A 1 195 ? 23.293 -7.926 50.022 1.00 34.53 195 ARG A O 1
ATOM 1502 N N . PRO A 1 196 ? 22.773 -8.630 52.088 1.00 34.77 196 PRO A N 1
ATOM 1503 C CA . PRO A 1 196 ? 22.365 -7.277 52.497 1.00 35.09 196 PRO A CA 1
ATOM 1504 C C . PRO A 1 196 ? 23.484 -6.259 52.235 1.00 35.81 196 PRO A C 1
ATOM 1505 O O . PRO A 1 196 ? 24.669 -6.584 52.349 1.00 34.66 196 PRO A O 1
ATOM 1509 N N . TYR A 1 197 ? 23.096 -5.034 51.888 1.00 36.24 197 TYR A N 1
ATOM 1510 C CA . TYR A 1 197 ? 24.050 -3.969 51.585 1.00 37.30 197 TYR A CA 1
ATOM 1511 C C . TYR A 1 197 ? 24.971 -3.547 52.732 1.00 37.27 197 TYR A C 1
ATOM 1512 O O . TYR A 1 197 ? 26.194 -3.526 52.581 1.00 36.84 197 TYR A O 1
ATOM 1521 N N . ARG A 1 198 ? 24.378 -3.198 53.866 1.00 38.04 198 ARG A N 1
ATOM 1522 C CA . ARG A 1 198 ? 25.155 -2.743 55.002 1.00 39.63 198 ARG A CA 1
ATOM 1523 C C . ARG A 1 198 ? 26.235 -3.709 55.463 1.00 38.62 198 ARG A C 1
ATOM 1524 O O . ARG A 1 198 ? 27.366 -3.294 55.695 1.00 38.61 198 ARG A O 1
ATOM 1532 N N . GLU A 1 199 ? 25.916 -4.992 55.580 1.00 39.82 199 GLU A N 1
ATOM 1533 C CA . GLU A 1 199 ? 26.935 -5.943 56.004 1.00 39.61 199 GLU A CA 1
ATOM 1534 C C . GLU A 1 199 ? 27.959 -6.112 54.889 1.00 36.65 199 GLU A C 1
ATOM 1535 O O . GLU A 1 199 ? 29.093 -6.510 55.143 1.00 35.03 199 GLU A O 1
ATOM 1541 N N . THR A 1 200 ? 27.560 -5.798 53.654 1.00 34.68 200 THR A N 1
ATOM 1542 C CA . THR A 1 200 ? 28.479 -5.866 52.517 1.00 32.36 200 THR A CA 1
ATOM 1543 C C . THR A 1 200 ? 29.506 -4.724 52.658 1.00 31.90 200 THR A C 1
ATOM 1544 O O . THR A 1 200 ? 30.695 -4.909 52.382 1.00 31.66 200 THR A O 1
ATOM 1548 N N . VAL A 1 201 ? 29.061 -3.552 53.099 1.00 28.12 201 VAL A N 1
ATOM 1549 C CA . VAL A 1 201 ? 29.991 -2.437 53.255 1.00 31.60 201 VAL A CA 1
ATOM 1550 C C . VAL A 1 201 ? 30.983 -2.735 54.385 1.00 32.49 201 VAL A C 1
ATOM 1551 O O . VAL A 1 201 ? 32.194 -2.566 54.208 1.00 29.53 201 VAL A O 1
ATOM 1555 N N . ARG A 1 202 ? 30.468 -3.192 55.527 1.00 31.78 202 ARG A N 1
ATOM 1556 C CA . ARG A 1 202 ? 31.310 -3.524 56.675 1.00 36.59 202 ARG A CA 1
ATOM 1557 C C . ARG A 1 202 ? 32.408 -4.486 56.256 1.00 36.77 202 ARG A C 1
ATOM 1558 O O . ARG A 1 202 ? 33.583 -4.287 56.575 1.00 39.08 202 ARG A O 1
ATOM 1566 N N . GLU A 1 203 ? 32.028 -5.522 55.522 1.00 35.31 203 GLU A N 1
ATOM 1567 C CA . GLU A 1 203 ? 33.003 -6.486 55.051 1.00 37.03 203 GLU A CA 1
ATOM 1568 C C . GLU A 1 203 ? 33.987 -5.825 54.086 1.00 35.90 203 GLU A C 1
ATOM 1569 O O . GLU A 1 203 ? 35.188 -6.127 54.105 1.00 35.15 203 GLU A O 1
ATOM 1575 N N . PHE A 1 204 ? 33.477 -4.934 53.235 1.00 34.21 204 PHE A N 1
ATOM 1576 C CA . PHE A 1 204 ? 34.320 -4.216 52.272 1.00 32.33 204 PHE A CA 1
ATOM 1577 C C . PHE A 1 204 ? 35.387 -3.426 53.020 1.00 31.28 204 PHE A C 1
ATOM 1578 O O . PHE A 1 204 ? 36.554 -3.443 52.662 1.00 32.01 204 PHE A O 1
ATOM 1586 N N . LEU A 1 205 ? 34.975 -2.747 54.080 1.00 31.90 205 LEU A N 1
ATOM 1587 C CA . LEU A 1 205 ? 35.899 -1.944 54.863 1.00 33.67 205 LEU A CA 1
ATOM 1588 C C . LEU A 1 205 ? 36.938 -2.771 55.637 1.00 34.59 205 LEU A C 1
ATOM 1589 O O . LEU A 1 205 ? 38.096 -2.357 55.751 1.00 32.80 205 LEU A O 1
ATOM 1594 N N . GLU A 1 206 ? 36.535 -3.931 56.151 1.00 34.84 206 GLU A N 1
ATOM 1595 C CA . GLU A 1 206 ? 37.459 -4.778 56.906 1.00 38.01 206 GLU A CA 1
AT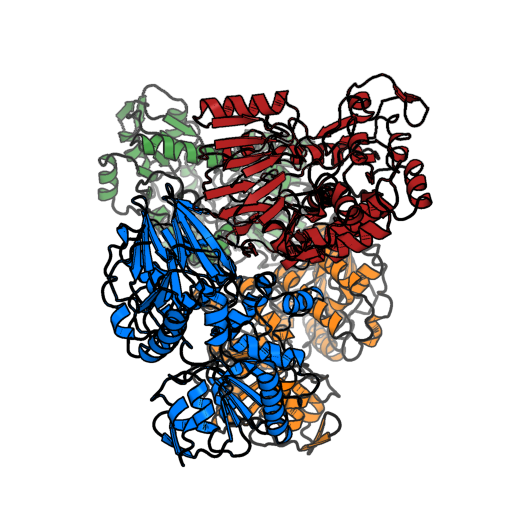OM 1596 C C . GLU A 1 206 ? 38.569 -5.253 55.994 1.00 37.15 206 GLU A C 1
ATOM 1597 O O . GLU A 1 206 ? 39.740 -5.299 56.385 1.00 37.28 206 GLU A O 1
ATOM 1603 N N . ILE A 1 207 ? 38.194 -5.573 54.764 1.00 38.06 207 ILE A N 1
ATOM 1604 C CA . ILE A 1 207 ? 39.142 -6.025 53.757 1.00 37.46 207 ILE A CA 1
ATOM 1605 C C . ILE A 1 207 ? 40.124 -4.897 53.441 1.00 39.86 207 ILE A C 1
ATOM 1606 O O . ILE A 1 207 ? 41.322 -5.134 53.269 1.00 41.70 207 ILE A O 1
ATOM 1611 N N . LEU A 1 208 ? 39.629 -3.666 53.368 1.00 39.32 208 LEU A N 1
ATOM 1612 C CA . LEU A 1 208 ? 40.514 -2.550 53.051 1.00 41.79 208 LEU A CA 1
ATOM 1613 C C . LEU A 1 208 ? 41.508 -2.259 54.174 1.00 42.23 208 LEU A C 1
ATOM 1614 O O . LEU A 1 208 ? 42.704 -2.140 53.916 1.00 41.63 208 LEU A O 1
ATOM 1619 N N . GLU A 1 209 ? 41.028 -2.150 55.412 1.00 43.77 209 GLU A N 1
ATOM 1620 C CA . GLU A 1 209 ? 41.925 -1.885 56.536 1.00 46.20 209 GLU A CA 1
ATOM 1621 C C . GLU A 1 209 ? 42.996 -2.966 56.612 1.00 45.97 209 GLU A C 1
ATOM 1622 O O . GLU A 1 209 ? 44.185 -2.667 56.652 1.00 46.32 209 GLU A O 1
ATOM 1628 N N . LYS A 1 210 ? 42.566 -4.221 56.596 1.00 45.35 210 LYS A N 1
ATOM 1629 C CA . LYS A 1 210 ? 43.475 -5.355 56.656 1.00 46.57 210 LYS A CA 1
ATOM 1630 C C . LYS A 1 210 ? 44.544 -5.270 55.563 1.00 46.04 210 LYS A C 1
ATOM 1631 O O . LYS A 1 210 ? 45.740 -5.324 55.848 1.00 46.05 210 LYS A O 1
ATOM 1637 N N . THR A 1 211 ? 44.115 -5.117 54.313 1.00 45.21 211 THR A N 1
ATOM 1638 C CA . THR A 1 211 ? 45.055 -5.059 53.199 1.00 42.85 211 THR A CA 1
ATOM 1639 C C . THR A 1 211 ? 45.946 -3.819 53.192 1.00 43.92 211 THR A C 1
ATOM 1640 O O . THR A 1 211 ? 47.159 -3.916 52.969 1.00 44.15 211 THR A O 1
ATOM 1644 N N . LEU A 1 212 ? 45.352 -2.658 53.438 1.00 42.64 212 LEU A N 1
ATOM 1645 C CA . LEU A 1 212 ? 46.106 -1.407 53.437 1.00 42.10 212 LEU A CA 1
ATOM 1646 C C . LEU A 1 212 ? 47.047 -1.258 54.638 1.00 41.84 212 LEU A C 1
ATOM 1647 O O . LEU A 1 212 ? 48.151 -0.736 54.501 1.00 41.87 212 LEU A O 1
ATOM 1652 N N . SER A 1 213 ? 46.621 -1.731 55.807 1.00 43.11 213 SER A N 1
ATOM 1653 C CA . SER A 1 213 ? 47.446 -1.645 57.010 1.00 43.44 213 SER A CA 1
ATOM 1654 C C . SER A 1 213 ? 48.749 -2.409 56.857 1.00 44.00 213 SER A C 1
ATOM 1655 O O . SER A 1 213 ? 49.752 -2.069 57.486 1.00 45.63 213 SER A O 1
ATOM 1658 N N . GLN A 1 214 ? 48.735 -3.443 56.024 1.00 43.52 214 GLN A N 1
ATOM 1659 C CA . GLN A 1 214 ? 49.925 -4.257 55.816 1.00 45.02 214 GLN A CA 1
ATOM 1660 C C . GLN A 1 214 ? 50.728 -3.849 54.601 1.00 44.41 214 GLN A C 1
ATOM 1661 O O . GLN A 1 214 ? 51.717 -4.501 54.274 1.00 45.68 214 GLN A O 1
ATOM 1667 N N . GLY A 1 2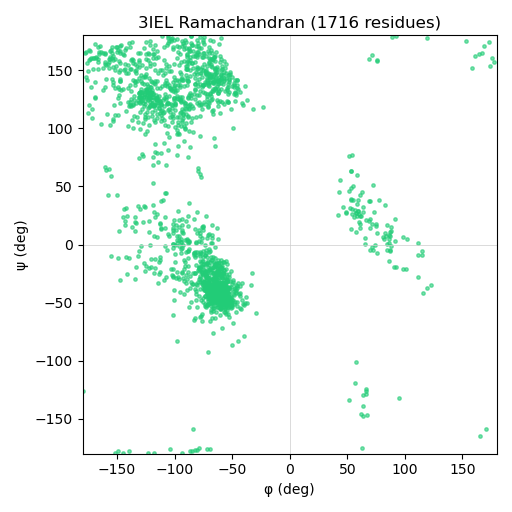15 ? 50.300 -2.779 53.932 1.00 42.21 215 GLY A N 1
ATOM 1668 C CA . GLY A 1 215 ? 51.015 -2.306 52.760 1.00 39.05 215 GLY A CA 1
ATOM 1669 C C . GLY A 1 215 ? 50.671 -2.992 51.446 1.00 39.10 215 GLY A C 1
ATOM 1670 O O . GLY A 1 215 ? 51.421 -2.875 50.474 1.00 37.24 215 GLY A O 1
ATOM 1671 N N . GLY A 1 216 ? 49.539 -3.692 51.403 1.00 38.31 216 GLY A N 1
ATOM 1672 C CA . GLY A 1 216 ? 49.149 -4.383 50.183 1.00 39.43 216 GLY A CA 1
ATOM 1673 C C . GLY A 1 216 ? 48.228 -3.584 49.277 1.00 40.68 216 GLY A C 1
ATOM 1674 O O . GLY A 1 216 ? 47.790 -2.493 49.637 1.00 39.96 216 GLY A O 1
ATOM 1675 N N . LYS A 1 217 ? 47.923 -4.135 48.103 1.00 39.84 217 LYS A N 1
ATOM 1676 C CA . LYS A 1 217 ? 47.056 -3.464 47.142 1.00 40.04 217 LYS A CA 1
ATOM 1677 C C . LYS A 1 217 ? 45.672 -4.094 47.068 1.00 40.53 217 LYS A C 1
ATOM 1678 O O . LYS A 1 217 ? 45.551 -5.319 47.032 1.00 41.25 217 LYS A O 1
ATOM 1684 N N . VAL A 1 218 ? 44.638 -3.255 47.031 1.00 38.78 218 VAL A N 1
ATOM 1685 C CA . VAL A 1 218 ? 43.265 -3.725 46.897 1.00 37.98 218 VAL A CA 1
ATOM 1686 C C . VAL A 1 218 ? 42.865 -3.506 45.434 1.00 40.28 218 VAL A C 1
ATOM 1687 O O . VAL A 1 218 ? 42.703 -2.368 44.995 1.00 41.63 218 VAL A O 1
ATOM 1691 N N . LEU A 1 219 ? 42.734 -4.586 44.669 1.00 40.45 219 LEU A N 1
ATOM 1692 C CA . LEU A 1 219 ? 42.364 -4.466 43.261 1.00 39.67 219 LEU A CA 1
ATOM 1693 C C . LEU A 1 219 ? 40.859 -4.641 43.124 1.00 40.33 219 LEU A C 1
ATOM 1694 O O . LEU A 1 219 ? 40.294 -5.623 43.609 1.00 42.55 219 LEU A O 1
ATOM 1699 N N . ILE A 1 220 ? 40.208 -3.683 42.473 1.00 39.18 220 ILE A N 1
ATOM 1700 C CA . ILE A 1 220 ? 38.760 -3.733 42.310 1.00 38.87 220 ILE A CA 1
ATOM 1701 C C . ILE A 1 220 ? 38.298 -3.575 40.865 1.00 40.26 220 ILE A C 1
ATOM 1702 O O . ILE A 1 220 ? 38.339 -2.478 40.303 1.00 40.45 220 ILE A O 1
ATOM 1707 N N . PRO A 1 221 ? 37.883 -4.680 40.232 1.00 39.40 221 PRO A N 1
ATOM 1708 C CA . PRO A 1 221 ? 37.421 -4.541 38.847 1.00 38.45 221 PRO A CA 1
ATOM 1709 C C . PRO A 1 221 ? 36.091 -3.796 38.933 1.00 37.72 221 PRO A C 1
ATOM 1710 O O . PRO A 1 221 ? 35.281 -4.094 39.805 1.00 36.75 221 PRO A O 1
ATOM 1714 N N . THR A 1 222 ? 35.870 -2.814 38.066 1.00 36.64 222 THR A N 1
ATOM 1715 C CA . THR A 1 222 ? 34.619 -2.048 38.114 1.00 37.10 222 THR A CA 1
ATOM 1716 C C . THR A 1 222 ? 34.142 -1.568 36.759 1.00 35.72 222 THR A C 1
ATOM 1717 O O . THR A 1 222 ? 34.939 -1.336 35.858 1.00 35.71 222 THR A O 1
ATOM 1721 N N . PHE A 1 223 ? 32.827 -1.438 36.627 1.00 36.88 223 PHE A N 1
ATOM 1722 C CA . PHE A 1 223 ? 32.228 -0.936 35.406 1.00 38.73 223 PHE A CA 1
ATOM 1723 C C . PHE A 1 223 ? 32.480 0.572 35.502 1.00 38.25 223 PHE A C 1
ATOM 1724 O O . PHE A 1 223 ? 32.477 1.146 36.599 1.00 36.15 223 PHE A O 1
ATOM 1732 N N . ALA A 1 224 ? 32.674 1.220 34.365 1.00 36.15 224 ALA A N 1
ATOM 1733 C CA . ALA A 1 224 ? 32.955 2.644 34.381 1.00 37.88 224 ALA A CA 1
ATOM 1734 C C . ALA A 1 224 ? 31.772 3.565 34.644 1.00 37.84 224 ALA A C 1
ATOM 1735 O O . ALA A 1 224 ? 31.933 4.621 35.253 1.00 38.96 224 ALA A O 1
ATOM 1737 N N . VAL A 1 225 ? 30.580 3.162 34.230 1.00 38.56 225 VAL A N 1
ATOM 1738 C CA . VAL A 1 225 ? 29.435 4.045 34.361 1.00 39.18 225 VAL A CA 1
ATOM 1739 C C . VAL A 1 225 ? 28.876 4.412 35.719 1.00 41.91 225 VAL A C 1
ATOM 1740 O O . VAL A 1 225 ? 28.613 5.592 35.962 1.00 47.20 225 VAL A O 1
ATOM 1744 N N . GLU A 1 226 ? 28.662 3.468 36.616 1.00 38.24 226 GLU A N 1
ATOM 1745 C CA . GLU A 1 226 ? 28.124 3.901 37.900 1.00 36.55 226 GLU A CA 1
ATOM 1746 C C . GLU A 1 226 ? 28.702 3.164 39.101 1.00 34.56 226 GLU A C 1
ATOM 1747 O O . GLU A 1 226 ? 28.717 3.699 40.200 1.00 34.98 226 GLU A O 1
ATOM 1753 N N . ARG A 1 227 ? 29.172 1.940 38.880 1.00 32.76 227 ARG A N 1
ATOM 1754 C CA . ARG A 1 227 ? 29.733 1.118 39.942 1.00 32.37 227 ARG A CA 1
ATOM 1755 C C . ARG A 1 227 ? 30.974 1.772 40.567 1.00 31.73 227 ARG A C 1
ATOM 1756 O O . ARG A 1 227 ? 31.060 1.904 41.784 1.00 31.70 227 ARG A O 1
ATOM 1764 N N . ALA A 1 228 ? 31.917 2.184 39.726 1.00 30.63 228 ALA A N 1
ATOM 1765 C CA . ALA A 1 228 ? 33.150 2.812 40.188 1.00 31.37 228 ALA A CA 1
ATOM 1766 C C . ALA A 1 228 ? 32.887 4.017 41.083 1.00 31.61 228 ALA A C 1
ATOM 1767 O O . ALA A 1 228 ? 33.476 4.134 42.163 1.00 32.10 228 ALA A O 1
ATOM 1769 N N . GLN A 1 229 ? 31.995 4.904 40.650 1.00 29.33 229 GLN A N 1
ATOM 1770 C CA . GLN A 1 229 ? 31.684 6.088 41.437 1.00 27.94 229 GLN A CA 1
ATOM 1771 C C . GLN A 1 229 ? 31.056 5.692 42.765 1.00 29.53 229 GLN A C 1
ATOM 1772 O O . GLN A 1 229 ? 31.293 6.340 43.794 1.00 28.05 229 GLN A O 1
ATOM 1778 N N . GLU A 1 230 ? 30.264 4.619 42.757 1.00 30.68 230 GLU A N 1
ATOM 1779 C CA . GLU A 1 230 ? 29.632 4.170 43.991 1.00 30.54 230 GLU A CA 1
ATOM 1780 C C . GLU A 1 230 ? 30.693 3.702 44.989 1.00 28.82 230 GLU A C 1
ATOM 1781 O O . GLU A 1 230 ? 30.563 3.930 46.191 1.00 27.49 230 GLU A O 1
ATOM 1787 N N . ILE A 1 231 ? 31.738 3.041 44.498 1.00 27.47 231 ILE A N 1
ATOM 1788 C CA . ILE A 1 231 ? 32.794 2.582 45.401 1.00 27.67 231 ILE A CA 1
ATOM 1789 C C . ILE A 1 231 ? 33.457 3.840 45.973 1.00 26.68 231 ILE A C 1
ATOM 1790 O O . ILE A 1 231 ? 33.671 3.942 47.176 1.00 26.53 231 ILE A O 1
ATOM 1795 N N . LEU A 1 232 ? 33.750 4.796 45.096 1.00 26.08 232 LEU A N 1
ATOM 1796 C CA . LEU A 1 232 ? 34.351 6.069 45.500 1.00 29.11 232 LEU A CA 1
ATOM 1797 C C . LEU A 1 232 ? 33.532 6.710 46.622 1.00 29.93 232 LEU A C 1
ATOM 1798 O O . LEU A 1 232 ? 34.094 7.242 47.576 1.00 34.28 232 LEU A O 1
ATOM 1803 N N . TYR A 1 233 ? 32.207 6.624 46.512 1.00 29.48 233 TYR A N 1
ATOM 1804 C CA . TYR A 1 233 ? 31.287 7.171 47.508 1.00 29.93 233 TYR A CA 1
ATOM 1805 C C . TYR A 1 233 ? 31.455 6.468 48.856 1.00 33.71 233 TYR A C 1
ATOM 1806 O O . TYR A 1 233 ? 31.396 7.105 49.913 1.00 34.44 233 TYR A O 1
ATOM 1815 N N . VAL A 1 234 ? 31.621 5.146 48.825 1.00 33.18 234 VAL A N 1
ATOM 1816 C CA . VAL A 1 234 ? 31.814 4.396 50.059 1.00 33.33 234 VAL A CA 1
ATOM 1817 C C . VAL A 1 234 ? 33.139 4.808 50.695 1.00 32.62 234 VAL A C 1
ATOM 1818 O O . VAL A 1 234 ? 33.244 4.916 51.906 1.00 32.00 234 VAL A O 1
ATOM 1822 N N . LEU A 1 235 ? 34.151 5.029 49.865 1.00 31.70 235 LEU A N 1
ATOM 1823 C CA . LEU A 1 235 ? 35.458 5.430 50.363 1.00 34.20 235 LEU A CA 1
ATOM 1824 C C . LEU A 1 235 ? 35.384 6.825 50.975 1.00 36.71 235 LEU A C 1
ATOM 1825 O O . LEU A 1 235 ? 36.071 7.126 51.948 1.00 35.50 235 LEU A O 1
ATOM 1830 N N . TYR A 1 236 ? 34.530 7.666 50.398 1.00 37.07 236 TYR A N 1
ATOM 1831 C CA . TYR A 1 236 ? 34.355 9.025 50.872 1.00 36.02 236 TYR A CA 1
ATOM 1832 C C . TYR A 1 236 ? 33.726 9.042 52.253 1.00 37.78 236 TYR A C 1
ATOM 1833 O O . TYR A 1 236 ? 34.239 9.655 53.185 1.00 35.89 236 TYR A O 1
ATOM 1842 N N . THR A 1 237 ? 32.603 8.358 52.383 1.00 39.91 237 THR A N 1
ATOM 1843 C CA . THR A 1 237 ? 31.891 8.349 53.640 1.00 42.45 237 THR A CA 1
ATOM 1844 C C . THR A 1 237 ? 32.556 7.558 54.760 1.00 43.26 237 THR A C 1
ATOM 1845 O O . THR A 1 237 ? 32.136 7.662 55.908 1.00 46.71 237 THR A O 1
ATOM 1849 N N . HIS A 1 238 ? 33.594 6.784 54.451 1.00 43.36 238 HIS A N 1
ATOM 1850 C CA . HIS A 1 238 ? 34.281 6.004 55.495 1.00 45.05 238 HIS A CA 1
ATOM 1851 C C . HIS A 1 238 ? 35.802 6.186 55.509 1.00 45.80 238 HIS A C 1
ATOM 1852 O O . HIS A 1 238 ? 36.496 5.619 56.355 1.00 44.71 238 HIS A O 1
ATOM 1859 N N . GLY A 1 239 ? 36.311 6.986 54.578 1.00 47.46 239 GLY A N 1
ATOM 1860 C CA . GLY A 1 239 ? 37.743 7.214 54.499 1.00 49.33 239 GLY A CA 1
ATOM 1861 C C . GLY A 1 239 ? 38.381 7.579 55.827 1.00 50.09 239 GLY A C 1
ATOM 1862 O O . GLY A 1 239 ? 39.545 7.254 56.082 1.00 50.31 239 GLY A O 1
ATOM 1863 N N . HIS A 1 240 ? 37.602 8.237 56.678 1.00 50.01 240 HIS A N 1
ATOM 1864 C CA . HIS A 1 240 ? 38.070 8.685 57.979 1.00 49.06 240 HIS A CA 1
ATOM 1865 C C . HIS A 1 240 ? 38.690 7.587 58.827 1.00 49.49 240 HIS A C 1
ATOM 1866 O O . HIS A 1 240 ? 39.598 7.853 59.613 1.00 52.57 240 HIS A O 1
ATOM 1873 N N . ARG A 1 241 ? 38.222 6.356 58.672 1.00 47.68 241 ARG A N 1
ATOM 1874 C CA . ARG A 1 241 ? 38.780 5.267 59.458 1.00 48.89 241 ARG A CA 1
ATOM 1875 C C . ARG A 1 241 ? 39.565 4.233 58.651 1.00 48.60 241 ARG A C 1
ATOM 1876 O O . ARG A 1 241 ? 39.779 3.118 59.115 1.00 50.48 241 ARG A O 1
ATOM 1884 N N . LEU A 1 242 ? 39.982 4.597 57.443 1.00 46.52 242 LEU A N 1
ATOM 1885 C CA . LEU A 1 242 ? 40.779 3.695 56.618 1.00 44.93 242 LEU A CA 1
ATOM 1886 C C . LEU A 1 242 ? 42.199 4.239 56.590 1.00 46.52 242 LEU A C 1
ATOM 1887 O O . LEU A 1 242 ? 42.414 5.452 56.676 1.00 44.95 242 LEU A O 1
ATOM 1892 N N . PRO A 1 243 ? 43.192 3.351 56.497 1.00 46.61 243 PRO A N 1
ATOM 1893 C CA . PRO A 1 243 ? 44.564 3.857 56.457 1.00 48.27 243 PRO A CA 1
ATOM 1894 C C . PRO A 1 243 ? 44.728 4.741 55.227 1.00 48.55 243 PRO A C 1
ATOM 1895 O O . PRO A 1 243 ? 44.123 4.482 54.193 1.00 47.99 243 PRO A O 1
ATOM 1899 N N . ARG A 1 244 ? 45.517 5.802 55.346 1.00 48.91 244 ARG A N 1
ATOM 1900 C CA . ARG A 1 244 ? 45.716 6.692 54.216 1.00 48.81 244 ARG A CA 1
ATOM 1901 C C . ARG A 1 244 ? 46.427 5.958 53.088 1.00 46.86 244 ARG A C 1
ATOM 1902 O O . ARG A 1 244 ? 47.403 5.240 53.312 1.00 47.39 244 ARG A O 1
ATOM 1910 N N . ALA A 1 245 ? 45.920 6.121 51.872 1.00 43.37 245 ALA A N 1
ATOM 1911 C CA . ALA A 1 245 ? 46.519 5.460 50.723 1.00 40.69 245 ALA A CA 1
ATOM 1912 C C . ALA A 1 245 ? 45.976 6.050 49.431 1.00 37.97 245 ALA A C 1
ATOM 1913 O O . ALA A 1 245 ? 44.852 6.534 49.385 1.00 36.50 245 ALA A O 1
ATOM 1915 N N . PRO A 1 246 ? 46.776 6.024 48.360 1.00 36.31 246 PRO A N 1
ATOM 1916 C CA . PRO A 1 246 ? 46.244 6.588 47.123 1.00 36.70 246 PRO A CA 1
ATOM 1917 C C . PRO A 1 246 ? 45.114 5.721 46.564 1.00 38.00 246 PRO A C 1
ATOM 1918 O O . PRO A 1 246 ? 45.133 4.490 46.705 1.00 36.71 246 PRO A O 1
ATOM 1922 N N . ILE A 1 247 ? 44.121 6.380 45.966 1.00 35.69 247 ILE A N 1
ATOM 1923 C CA . ILE A 1 247 ? 42.981 5.714 45.360 1.00 33.58 247 ILE A CA 1
ATOM 1924 C C . ILE A 1 247 ? 43.033 6.034 43.869 1.00 34.10 247 ILE A C 1
ATOM 1925 O O . ILE A 1 247 ? 42.731 7.157 43.451 1.00 35.46 247 ILE A O 1
ATOM 1930 N N . TYR A 1 248 ? 43.426 5.045 43.072 1.00 31.67 248 TYR A N 1
ATOM 1931 C CA . TYR A 1 248 ? 43.557 5.237 41.640 1.00 29.33 248 TYR A CA 1
ATOM 1932 C C . TYR A 1 248 ? 42.378 4.758 40.806 1.00 32.08 248 TYR A C 1
ATOM 1933 O O . TYR A 1 248 ? 42.149 3.550 40.683 1.00 32.05 248 TYR A O 1
ATOM 1942 N N . LEU A 1 249 ? 41.630 5.702 40.238 1.00 30.33 249 LEU A N 1
ATOM 1943 C CA . LEU A 1 249 ? 40.522 5.361 39.367 1.00 28.74 249 LEU A CA 1
ATOM 1944 C C . LEU A 1 249 ? 41.232 5.233 38.035 1.00 29.59 249 LEU A C 1
ATOM 1945 O O . LEU A 1 249 ? 41.286 6.183 37.265 1.00 28.46 249 LEU A O 1
ATOM 1950 N N . ASP A 1 250 ? 41.810 4.059 37.795 1.00 28.82 250 ASP A N 1
ATOM 1951 C CA . ASP A 1 250 ? 42.554 3.778 36.577 1.00 32.12 250 ASP A CA 1
ATOM 1952 C C . ASP A 1 250 ? 41.604 3.494 35.410 1.00 34.66 250 ASP A C 1
ATOM 1953 O O . ASP A 1 250 ? 41.620 2.408 34.813 1.00 35.04 250 ASP A O 1
ATOM 1958 N N . SER A 1 251 ? 40.778 4.484 35.096 1.00 33.48 251 SER A N 1
ATOM 1959 C CA . SER A 1 251 ? 39.813 4.375 34.017 1.00 33.02 251 SER A CA 1
ATOM 1960 C C . SER A 1 251 ? 39.416 5.742 33.486 1.00 30.91 251 SER A C 1
ATOM 1961 O O . SER A 1 251 ? 38.621 6.450 34.110 1.00 31.98 251 SER A O 1
ATOM 1964 N N . PRO A 1 252 ? 39.959 6.133 32.330 1.00 28.52 252 PRO A N 1
ATOM 1965 C CA . PRO A 1 252 ? 39.632 7.438 31.726 1.00 31.42 252 PRO A CA 1
ATOM 1966 C C . PRO A 1 252 ? 38.106 7.623 31.663 1.00 33.76 252 PRO A C 1
ATOM 1967 O O . PRO A 1 252 ? 37.556 8.629 32.127 1.00 36.79 252 PRO A O 1
ATOM 1971 N N . MET A 1 253 ? 37.432 6.630 31.094 1.00 34.72 253 MET A N 1
ATOM 1972 C CA . MET A 1 253 ? 35.983 6.641 30.961 1.00 34.03 253 MET A CA 1
ATOM 1973 C C . MET A 1 253 ? 35.298 6.919 32.291 1.00 32.68 253 MET A C 1
ATOM 1974 O O . MET A 1 253 ? 34.419 7.779 32.382 1.00 34.67 253 MET A O 1
ATOM 1979 N N . ALA A 1 254 ? 35.686 6.183 33.326 1.00 31.25 254 ALA A N 1
ATOM 1980 C CA . ALA A 1 254 ? 35.092 6.382 34.640 1.00 29.26 254 ALA A CA 1
ATOM 1981 C C . ALA A 1 254 ? 35.373 7.808 35.114 1.00 28.60 254 ALA A C 1
ATOM 1982 O O . ALA A 1 254 ? 34.567 8.408 35.826 1.00 30.42 254 ALA A O 1
ATOM 1984 N N . GLY A 1 255 ? 36.525 8.347 34.725 1.00 29.46 255 GLY A N 1
ATOM 1985 C CA . GLY A 1 255 ? 36.867 9.709 35.115 1.00 30.35 255 GLY A CA 1
ATOM 1986 C C . GLY A 1 255 ? 35.886 10.697 34.503 1.00 31.83 255 GLY A C 1
ATOM 1987 O O . GLY A 1 255 ? 35.346 11.575 35.196 1.00 30.03 255 GLY A O 1
ATOM 1988 N N . ARG A 1 256 ? 35.654 10.547 33.197 1.00 32.51 256 ARG A N 1
ATOM 1989 C CA . ARG A 1 256 ? 34.720 11.410 32.476 1.00 35.83 256 ARG A CA 1
ATOM 1990 C C . ARG A 1 256 ? 33.328 11.341 33.096 1.00 36.10 256 ARG A C 1
ATOM 1991 O O . ARG A 1 256 ? 32.637 12.354 33.185 1.00 37.45 256 ARG A O 1
ATOM 1999 N N . VAL A 1 257 ? 32.913 10.147 33.521 1.00 34.71 257 VAL A N 1
ATOM 2000 C CA . VAL A 1 257 ? 31.598 9.985 34.140 1.00 33.40 257 VAL A CA 1
ATOM 2001 C C . VAL A 1 257 ? 31.589 10.702 35.485 1.00 33.71 257 VAL A C 1
ATOM 2002 O O . VAL A 1 257 ? 30.633 11.417 35.833 1.00 32.79 257 VAL A O 1
ATOM 2006 N N . LEU A 1 258 ? 32.656 10.500 36.248 1.00 33.56 258 LEU A N 1
ATOM 2007 C CA . LEU A 1 258 ? 32.771 11.134 37.555 1.00 34.98 258 LEU A CA 1
ATOM 2008 C C . LEU A 1 258 ? 32.658 12.648 37.395 1.00 35.29 258 LEU A C 1
ATOM 2009 O O . LEU A 1 258 ? 31.958 13.307 38.161 1.00 33.95 258 LEU A O 1
ATOM 2014 N N . SER A 1 259 ? 33.333 13.191 36.384 1.00 36.62 259 SER A N 1
ATOM 2015 C CA . SER A 1 259 ? 33.298 14.634 36.139 1.00 39.90 259 SER A CA 1
ATOM 2016 C C . SER A 1 259 ? 31.887 15.155 35.891 1.00 40.02 259 SER A C 1
ATOM 2017 O O . SER A 1 259 ? 31.529 16.256 36.314 1.00 40.57 259 SER A O 1
ATOM 2020 N N . LEU A 1 260 ? 31.086 14.352 35.204 1.00 39.88 260 LEU A N 1
ATOM 2021 C CA . LEU A 1 260 ? 29.720 14.733 34.887 1.00 38.14 260 LEU A CA 1
ATOM 2022 C C . LEU A 1 260 ? 28.808 14.681 36.114 1.00 36.94 260 LEU A C 1
ATOM 2023 O O . LEU A 1 260 ? 27.837 15.434 36.205 1.00 34.70 260 LEU A O 1
ATOM 2028 N N . TYR A 1 261 ? 29.139 13.822 37.074 1.00 36.65 261 TYR A N 1
ATOM 2029 C CA . TYR A 1 261 ? 28.307 13.676 38.271 1.00 37.90 261 TYR A CA 1
ATOM 2030 C C . TYR A 1 261 ? 27.864 14.944 39.008 1.00 38.51 261 TYR A C 1
ATOM 2031 O O . TYR A 1 261 ? 26.729 15.014 39.482 1.00 37.16 261 TYR A O 1
ATOM 2040 N N . PRO A 1 262 ? 28.748 15.951 39.147 1.00 39.87 262 PRO A N 1
ATOM 2041 C CA . PRO A 1 262 ? 28.338 17.180 39.848 1.00 40.88 262 PRO A CA 1
ATOM 2042 C C . PRO A 1 262 ? 27.186 17.914 39.151 1.00 42.86 262 PRO A C 1
ATOM 2043 O O . PRO A 1 262 ? 26.466 18.695 39.777 1.00 44.39 262 PRO A O 1
ATOM 2047 N N . ARG A 1 263 ? 27.015 17.660 37.856 1.00 43.38 263 ARG A N 1
ATOM 2048 C CA . ARG A 1 263 ? 25.948 18.290 37.084 1.00 43.89 263 ARG A CA 1
ATOM 2049 C C . ARG A 1 263 ? 24.658 17.472 37.141 1.00 43.51 263 ARG A C 1
ATOM 2050 O O . ARG A 1 263 ? 23.613 17.901 36.640 1.00 43.64 263 ARG A O 1
ATOM 2058 N N . LEU A 1 264 ? 24.733 16.300 37.764 1.00 40.16 264 LEU A N 1
ATOM 2059 C CA . LEU A 1 264 ? 23.586 15.404 37.871 1.00 38.16 264 LEU A CA 1
ATOM 2060 C C . LEU A 1 264 ? 23.076 15.241 39.296 1.00 36.93 264 LEU A C 1
ATOM 2061 O O . LEU A 1 264 ? 22.340 14.301 39.589 1.00 36.90 264 LEU A O 1
ATOM 2066 N N . VAL A 1 265 ? 23.456 16.158 40.177 1.00 35.48 265 VAL A N 1
ATOM 2067 C CA . VAL A 1 265 ? 23.064 16.077 41.579 1.00 33.78 265 VAL A CA 1
ATOM 2068 C C . VAL A 1 265 ? 21.609 15.720 41.895 1.00 35.01 265 VAL A C 1
ATOM 2069 O O . VAL A 1 265 ? 21.350 14.928 42.802 1.00 36.26 265 VAL A O 1
ATOM 2073 N N . ARG A 1 266 ? 20.661 16.300 41.166 1.00 32.96 266 ARG A N 1
ATOM 2074 C CA . ARG A 1 266 ? 19.258 16.033 41.442 1.00 33.49 266 ARG A CA 1
ATOM 2075 C C . ARG A 1 266 ? 18.845 14.596 41.125 1.00 31.77 266 ARG A C 1
ATOM 2076 O O . ARG A 1 266 ? 17.778 14.160 41.534 1.00 31.31 266 ARG A O 1
ATOM 2084 N N . TYR A 1 267 ? 19.687 13.865 40.405 1.00 31.25 267 TYR A N 1
ATOM 2085 C CA . TYR A 1 267 ? 19.375 12.482 40.037 1.00 31.87 267 TYR A CA 1
ATOM 2086 C C . TYR A 1 267 ? 19.851 11.468 41.076 1.00 34.20 267 TYR A C 1
ATOM 2087 O O . TYR A 1 267 ? 19.722 10.261 40.875 1.00 31.75 267 TYR A O 1
ATOM 2096 N N . PHE A 1 268 ? 20.399 11.949 42.191 1.00 32.54 268 PHE A N 1
ATOM 2097 C CA . PHE A 1 268 ? 20.864 11.032 43.221 1.00 31.82 268 PHE A CA 1
ATOM 2098 C C . PHE A 1 268 ? 19.870 11.004 44.363 1.00 31.98 268 PHE A C 1
ATOM 2099 O O . PHE A 1 268 ? 18.888 11.749 44.352 1.00 34.54 268 PHE A O 1
ATOM 2107 N N . SER A 1 269 ? 20.113 10.132 45.336 1.00 32.10 269 SER A N 1
ATOM 2108 C CA . SER A 1 269 ? 19.235 10.015 46.495 1.00 31.95 269 SER A CA 1
ATOM 2109 C C . SER A 1 269 ? 19.333 11.261 47.359 1.00 31.77 269 SER A C 1
ATOM 2110 O O . SER A 1 269 ? 20.229 12.077 47.185 1.00 30.88 269 SER A O 1
ATOM 2113 N N . GLU A 1 270 ? 18.405 11.392 48.294 1.00 33.87 270 GLU A N 1
ATOM 2114 C CA . GLU A 1 270 ? 18.390 12.520 49.211 1.00 38.17 270 GLU A CA 1
ATOM 2115 C C . GLU A 1 270 ? 19.713 12.603 49.969 1.00 38.56 270 GLU A C 1
ATOM 2116 O O . GLU A 1 270 ? 20.277 13.688 50.141 1.00 38.84 270 GLU A O 1
ATOM 2122 N N . GLU A 1 271 ? 20.201 11.452 50.423 1.00 37.79 271 GLU A N 1
ATOM 2123 C CA . GLU A 1 271 ? 21.450 11.399 51.177 1.00 36.10 271 GLU A CA 1
ATOM 2124 C C . GLU A 1 271 ? 22.571 12.065 50.396 1.00 33.28 271 GLU A C 1
ATOM 2125 O O . GLU A 1 271 ? 23.249 12.953 50.908 1.00 33.00 271 GLU A O 1
ATOM 2131 N N . VAL A 1 272 ? 22.753 11.647 49.148 1.00 32.47 272 VAL A N 1
ATOM 2132 C CA . VAL A 1 272 ? 23.808 12.203 48.312 1.00 31.27 272 VAL A CA 1
ATOM 2133 C C . VAL A 1 272 ? 23.606 13.685 48.030 1.00 34.01 272 VAL A C 1
ATOM 2134 O O . VAL A 1 272 ? 24.563 14.467 48.060 1.00 33.80 272 VAL A O 1
ATOM 2138 N N . GLN A 1 273 ? 22.364 14.067 47.748 1.00 34.03 273 GLN A N 1
ATOM 2139 C CA . GLN A 1 273 ? 22.049 15.457 47.456 1.00 35.83 273 GLN A CA 1
ATOM 2140 C C . GLN A 1 273 ? 22.356 16.335 48.654 1.00 36.56 273 GLN A C 1
ATOM 2141 O O . GLN A 1 273 ? 22.896 17.429 48.502 1.00 37.77 273 GLN A O 1
ATOM 2147 N N . ALA A 1 274 ? 22.021 15.853 49.845 1.00 36.09 274 ALA A N 1
ATOM 2148 C CA . ALA A 1 274 ? 22.282 16.613 51.056 1.00 36.70 274 ALA A CA 1
ATOM 2149 C C . ALA A 1 274 ? 23.792 16.867 51.205 1.00 38.87 274 ALA A C 1
ATOM 2150 O O . ALA A 1 274 ? 24.192 17.943 51.636 1.00 41.35 274 ALA A O 1
ATOM 2152 N N . HIS A 1 275 ? 24.624 15.890 50.837 1.00 39.86 275 HIS A N 1
ATOM 2153 C CA . HIS A 1 275 ? 26.072 16.064 50.915 1.00 40.22 275 HIS A CA 1
ATOM 2154 C C . HIS A 1 275 ? 26.477 17.222 50.010 1.00 41.34 275 HIS A C 1
ATOM 2155 O O . HIS A 1 275 ? 27.283 18.073 50.392 1.00 41.13 275 HIS A O 1
ATOM 2162 N N . PHE A 1 276 ? 25.923 17.229 48.800 1.00 40.75 276 PHE A N 1
ATOM 2163 C CA . PHE A 1 276 ? 26.208 18.271 47.819 1.00 40.00 276 PHE A CA 1
ATOM 2164 C C . PHE A 1 276 ? 25.744 19.650 48.307 1.00 39.50 276 PHE A C 1
ATOM 2165 O O . PHE A 1 276 ? 26.359 20.666 47.987 1.00 37.50 276 PHE A O 1
ATOM 2173 N N . LEU A 1 277 ? 24.664 19.682 49.086 1.00 41.25 277 LEU A N 1
ATOM 2174 C CA . LEU A 1 277 ? 24.135 20.945 49.595 1.00 42.92 277 LEU A CA 1
ATOM 2175 C C . LEU A 1 277 ? 25.165 21.640 50.474 1.00 46.31 277 LEU A C 1
ATOM 2176 O O . LEU A 1 277 ? 25.275 22.865 50.445 1.00 48.68 277 LEU A O 1
ATOM 2181 N N . GLN A 1 278 ? 25.914 20.857 51.248 1.00 47.62 278 GLN A N 1
ATOM 2182 C CA . GLN A 1 278 ? 26.950 21.396 52.123 1.00 50.28 278 GLN A CA 1
ATOM 2183 C C . GLN A 1 278 ? 28.208 21.790 51.350 1.00 49.45 278 GLN A C 1
ATOM 2184 O O . GLN A 1 278 ? 29.270 21.985 51.945 1.00 50.23 278 GLN A O 1
ATOM 2190 N N . GLY A 1 279 ? 28.086 21.887 50.029 1.00 48.12 279 GLY A N 1
ATOM 2191 C CA . GLY A 1 279 ? 29.211 22.267 49.195 1.00 47.38 279 GLY A CA 1
ATOM 2192 C C . GLY A 1 279 ? 30.286 21.218 48.954 1.00 49.61 279 GLY A C 1
ATOM 2193 O O . GLY A 1 279 ? 31.378 21.556 48.489 1.00 49.37 279 GLY A O 1
ATOM 2194 N N . LYS A 1 280 ? 29.994 19.949 49.234 1.00 49.87 280 LYS A N 1
ATOM 2195 C CA . LYS A 1 280 ? 30.989 18.886 49.044 1.00 50.40 280 LYS A CA 1
ATOM 2196 C C . LYS A 1 280 ? 30.594 17.783 48.048 1.00 47.48 280 LYS A C 1
ATOM 2197 O O . LYS A 1 280 ? 29.437 17.365 48.013 1.00 50.94 280 LYS A O 1
ATOM 2203 N N . ASN A 1 281 ? 31.558 17.329 47.241 1.00 42.09 281 ASN A N 1
ATOM 2204 C CA . ASN A 1 281 ? 31.343 16.262 46.248 1.00 37.44 281 ASN A CA 1
ATOM 2205 C C . ASN A 1 281 ? 31.673 14.909 46.901 1.00 34.22 281 ASN A C 1
ATOM 2206 O O . ASN A 1 281 ? 32.839 14.542 47.016 1.00 33.34 281 ASN A O 1
ATOM 2211 N N . PRO A 1 282 ? 30.650 14.138 47.301 1.00 33.07 282 PRO A N 1
ATOM 2212 C CA . PRO A 1 282 ? 30.882 12.841 47.951 1.00 30.67 282 PRO A CA 1
ATOM 2213 C C . PRO A 1 282 ? 31.415 11.711 47.088 1.00 30.66 282 PRO A C 1
ATOM 2214 O O . PRO A 1 282 ? 31.476 10.579 47.551 1.00 32.59 282 PRO A O 1
ATOM 2218 N N . PHE A 1 283 ? 31.793 12.010 45.849 1.00 29.99 283 PHE A N 1
ATOM 2219 C CA . PHE A 1 283 ? 32.349 11.004 44.949 1.00 29.89 283 PHE A CA 1
ATOM 2220 C C . PHE A 1 283 ? 33.843 11.233 44.755 1.00 30.90 283 PHE A C 1
ATOM 2221 O O . PHE A 1 283 ? 34.465 10.657 43.854 1.00 30.53 283 PHE A O 1
ATOM 2229 N N . ARG A 1 284 ? 34.415 12.068 45.619 1.00 31.74 284 ARG A N 1
ATOM 2230 C CA . ARG A 1 284 ? 35.841 12.402 45.557 1.00 34.42 284 ARG A CA 1
ATOM 2231 C C . ARG A 1 284 ? 36.489 12.160 46.907 1.00 34.62 284 ARG A C 1
ATOM 2232 O O . ARG A 1 284 ? 36.751 13.108 47.649 1.00 33.81 284 ARG A O 1
ATOM 2240 N N . PRO A 1 285 ? 36.748 10.890 47.252 1.00 34.65 285 PRO A N 1
ATOM 2241 C CA . PRO A 1 285 ? 37.377 10.598 48.546 1.00 33.50 285 PRO A CA 1
ATOM 2242 C C . PRO A 1 285 ? 38.803 11.136 48.547 1.00 32.07 285 PRO A C 1
ATOM 2243 O O . PRO A 1 285 ? 39.381 11.367 47.491 1.00 30.49 285 PRO A O 1
ATOM 2247 N N . ALA A 1 286 ? 39.370 11.339 49.730 1.00 34.39 286 ALA A N 1
ATOM 2248 C CA . ALA A 1 286 ? 40.740 11.846 49.824 1.00 35.57 286 ALA A CA 1
ATOM 2249 C C . ALA A 1 286 ? 41.703 10.882 49.146 1.00 34.70 286 ALA A C 1
ATOM 2250 O O . ALA A 1 286 ? 41.537 9.674 49.238 1.00 36.36 286 ALA A O 1
ATOM 2252 N N . GLY A 1 287 ? 42.703 11.418 48.458 1.00 33.08 287 GLY A N 1
ATOM 2253 C CA . GLY A 1 287 ? 43.674 10.567 47.806 1.00 32.52 287 GLY A CA 1
ATOM 2254 C C . GLY A 1 287 ? 43.269 10.076 46.432 1.00 36.15 287 GLY A C 1
ATOM 2255 O O . GLY A 1 287 ? 44.025 9.326 45.790 1.00 32.87 287 GLY A O 1
ATOM 2256 N N . LEU A 1 288 ? 42.084 10.487 45.978 1.00 35.30 288 LEU A N 1
ATOM 2257 C CA . LEU A 1 288 ? 41.596 10.075 44.667 1.00 37.31 288 LEU A CA 1
ATOM 2258 C C . LEU A 1 288 ? 42.483 10.587 43.539 1.00 37.59 288 LEU A C 1
ATOM 2259 O O . LEU A 1 288 ? 42.882 11.745 43.530 1.00 38.88 288 LEU A O 1
ATOM 2264 N N . GLU A 1 289 ? 42.762 9.723 42.569 1.00 38.48 289 GLU A N 1
ATOM 2265 C CA . GLU A 1 289 ? 43.610 10.083 41.436 1.00 37.23 289 GLU A CA 1
ATOM 2266 C C . GLU A 1 289 ? 43.070 9.356 40.188 1.00 37.82 289 GLU A C 1
ATOM 2267 O O . GLU A 1 289 ? 42.764 8.165 40.241 1.00 38.95 289 GLU A O 1
ATOM 2273 N N . VAL A 1 290 ? 42.936 10.073 39.076 1.00 38.07 290 VAL A N 1
ATOM 2274 C CA . VAL A 1 290 ? 42.436 9.490 37.827 1.00 34.65 290 VAL A CA 1
ATOM 2275 C C . VAL A 1 290 ? 43.619 9.240 36.916 1.00 34.56 290 VAL A C 1
ATOM 2276 O O . VAL A 1 290 ? 44.314 10.172 36.527 1.00 34.81 290 VAL A O 1
ATOM 2280 N N . VAL A 1 291 ? 43.852 7.979 36.580 1.00 35.25 291 VAL A N 1
ATOM 2281 C CA . VAL A 1 291 ? 44.978 7.626 35.726 1.00 34.81 291 VAL A CA 1
ATOM 2282 C C . VAL A 1 291 ? 44.533 7.647 34.283 1.00 36.97 291 VAL A C 1
ATOM 2283 O O . VAL A 1 291 ? 43.733 6.819 33.852 1.00 35.80 291 VAL A O 1
ATOM 2287 N N . GLU A 1 292 ? 45.070 8.602 33.534 1.00 39.24 292 GLU A N 1
ATOM 2288 C CA . GLU A 1 292 ? 44.703 8.787 32.140 1.00 39.93 292 GLU A CA 1
ATOM 2289 C C . GLU A 1 292 ? 45.391 7.905 31.098 1.00 39.43 292 GLU A C 1
ATOM 2290 O O . GLU A 1 292 ? 44.746 7.470 30.137 1.00 40.15 292 GLU A O 1
ATOM 2296 N N . HIS A 1 293 ? 46.677 7.622 31.274 1.00 38.08 293 HIS A N 1
ATOM 2297 C CA . HIS A 1 293 ? 47.374 6.834 30.267 1.00 38.49 293 HIS A CA 1
ATOM 2298 C C . HIS A 1 293 ? 48.046 5.541 30.697 1.00 39.29 293 HIS A C 1
ATOM 2299 O O . HIS A 1 293 ? 48.269 5.286 31.880 1.00 41.02 293 HIS A O 1
ATOM 2306 N N . THR A 1 294 ? 48.368 4.733 29.694 1.00 39.10 294 THR A N 1
ATOM 2307 C CA . THR A 1 294 ? 48.991 3.429 29.866 1.00 40.53 294 THR A CA 1
ATOM 2308 C C . THR A 1 294 ? 50.250 3.402 30.744 1.00 41.38 294 THR A C 1
ATOM 2309 O O . THR A 1 294 ? 50.407 2.519 31.607 1.00 39.23 294 THR A O 1
ATOM 2313 N N . GLU A 1 295 ? 51.148 4.354 30.510 1.00 40.66 295 GLU A N 1
ATOM 2314 C CA . GLU A 1 295 ? 52.397 4.414 31.251 1.00 41.36 295 GLU A CA 1
ATOM 2315 C C . GLU A 1 295 ? 52.192 4.485 32.762 1.00 41.20 295 GLU A C 1
ATOM 2316 O O . GLU A 1 295 ? 52.767 3.692 33.504 1.00 40.06 295 GLU A O 1
ATOM 2322 N N . ALA A 1 296 ? 51.361 5.416 33.217 1.00 40.61 296 ALA A N 1
ATOM 2323 C CA . ALA A 1 296 ? 51.109 5.554 34.646 1.00 42.21 296 ALA A CA 1
ATOM 2324 C C . ALA A 1 296 ? 50.357 4.320 35.160 1.00 42.67 296 ALA A C 1
ATOM 2325 O O . ALA A 1 296 ? 50.584 3.860 36.288 1.00 42.27 296 ALA A O 1
ATOM 2327 N N . SER A 1 297 ? 49.468 3.791 34.321 1.00 41.90 297 SER A N 1
ATOM 2328 C CA . SER A 1 297 ? 48.686 2.602 34.661 1.00 41.47 297 SER A CA 1
ATOM 2329 C C . SER A 1 297 ? 49.609 1.420 34.921 1.00 40.42 297 SER A C 1
ATOM 2330 O O . SER A 1 297 ? 49.553 0.801 35.977 1.00 38.01 297 SER A O 1
ATOM 2333 N N . LYS A 1 298 ? 50.459 1.103 33.953 1.00 41.42 298 LYS A N 1
ATOM 2334 C CA . LYS A 1 298 ? 51.376 -0.011 34.127 1.00 44.86 298 LYS A CA 1
ATOM 2335 C C . LYS A 1 298 ? 52.324 0.217 35.299 1.00 45.90 298 LYS A C 1
ATOM 2336 O O . LYS A 1 298 ? 52.588 -0.708 36.067 1.00 45.57 298 LYS A O 1
ATOM 2342 N N . ALA A 1 299 ? 52.822 1.448 35.439 1.00 44.43 299 ALA A N 1
ATOM 2343 C CA . ALA A 1 299 ? 53.732 1.787 36.532 1.00 44.85 299 ALA A CA 1
ATOM 2344 C C . ALA A 1 299 ? 53.139 1.333 37.860 1.00 43.80 299 ALA A C 1
ATOM 2345 O O . ALA A 1 299 ? 53.861 0.879 38.747 1.00 43.84 299 ALA A O 1
ATOM 2347 N N 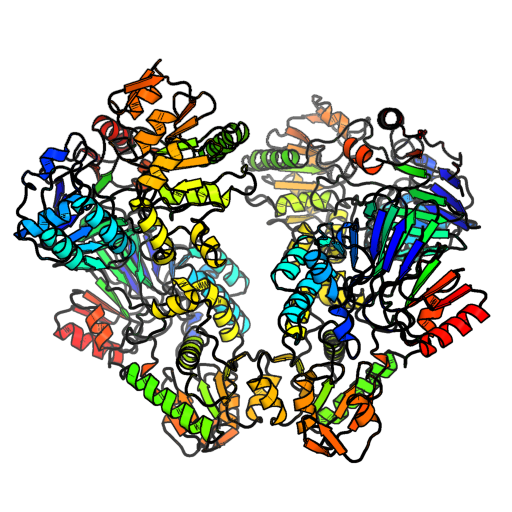. LEU A 1 300 ? 51.822 1.449 37.988 1.00 43.61 300 LEU A N 1
ATOM 2348 C CA . LEU A 1 300 ? 51.144 1.033 39.209 1.00 44.74 300 LEU A CA 1
ATOM 2349 C C . LEU A 1 300 ? 51.404 -0.435 39.528 1.00 47.16 300 LEU A C 1
ATOM 2350 O O . LEU A 1 300 ? 51.498 -0.810 40.698 1.00 46.02 300 LEU A O 1
ATOM 2355 N N . ASN A 1 301 ? 51.525 -1.262 38.488 1.00 49.99 301 ASN A N 1
ATOM 2356 C CA . ASN A 1 301 ? 51.773 -2.691 38.674 1.00 52.36 301 ASN A CA 1
ATOM 2357 C C . ASN A 1 301 ? 53.074 -2.939 39.423 1.00 54.32 301 ASN A C 1
ATOM 2358 O O . ASN A 1 301 ? 53.179 -3.890 40.196 1.00 56.17 301 ASN A O 1
ATOM 2363 N N . ARG A 1 302 ? 54.064 -2.083 39.185 1.00 55.31 302 ARG A N 1
ATOM 2364 C CA . ARG A 1 302 ? 55.371 -2.232 39.814 1.00 56.05 302 ARG A CA 1
ATOM 2365 C C . ARG A 1 302 ? 55.515 -1.474 41.125 1.00 54.33 302 ARG A C 1
ATOM 2366 O O . ARG A 1 302 ? 56.385 -1.788 41.930 1.00 55.08 302 ARG A O 1
ATOM 2374 N N . ALA A 1 303 ? 54.675 -0.472 41.341 1.00 50.93 303 ALA A N 1
ATOM 2375 C CA . ALA A 1 303 ? 54.762 0.297 42.574 1.00 48.08 303 ALA A CA 1
ATOM 2376 C C . ALA A 1 303 ? 54.251 -0.527 43.747 1.00 46.66 303 ALA A C 1
ATOM 2377 O O . ALA A 1 303 ? 53.355 -1.355 43.601 1.00 45.29 303 ALA A O 1
ATOM 2379 N N . PRO A 1 304 ? 54.821 -0.308 44.934 1.00 45.11 304 PRO A N 1
ATOM 2380 C CA . PRO A 1 304 ? 54.371 -1.067 46.099 1.00 43.91 304 PRO A CA 1
ATOM 2381 C C . PRO A 1 304 ? 53.102 -0.463 46.689 1.00 43.94 304 PRO A C 1
ATOM 2382 O O . PRO A 1 304 ? 52.739 0.672 46.371 1.00 42.23 304 PRO A O 1
ATOM 2386 N N . GLY A 1 305 ? 52.424 -1.235 47.535 1.00 41.22 305 GLY A N 1
ATOM 2387 C CA . GLY A 1 305 ? 51.237 -0.728 48.185 1.00 40.15 305 GLY A CA 1
ATOM 2388 C C . GLY A 1 305 ? 51.733 0.155 49.318 1.00 40.51 305 GLY A C 1
ATOM 2389 O O . GLY A 1 305 ? 52.940 0.345 49.450 1.00 42.46 305 GLY A O 1
ATOM 2390 N N . PRO A 1 306 ? 50.847 0.690 50.166 1.00 39.92 306 PRO A N 1
ATOM 2391 C CA . PRO A 1 306 ? 49.396 0.501 50.113 1.00 39.77 306 PRO A CA 1
ATOM 2392 C C . PRO A 1 306 ? 48.707 1.329 49.028 1.00 39.05 306 PRO A C 1
ATOM 2393 O O . PRO A 1 306 ? 49.188 2.393 48.657 1.00 39.46 306 PRO A O 1
ATOM 2397 N N . MET A 1 307 ? 47.587 0.821 48.518 1.00 38.24 307 MET A N 1
ATOM 2398 C CA . MET A 1 307 ? 46.827 1.516 47.487 1.00 37.44 307 MET A CA 1
ATOM 2399 C C . MET A 1 307 ? 45.555 0.759 47.148 1.00 39.60 307 MET A C 1
ATOM 2400 O O . MET A 1 307 ? 45.459 -0.452 47.346 1.00 40.32 307 MET A O 1
ATOM 2405 N N . VAL A 1 308 ? 44.588 1.499 46.623 1.00 39.40 308 VAL A N 1
ATOM 2406 C CA . VAL A 1 308 ? 43.316 0.961 46.193 1.00 38.65 308 VAL A CA 1
ATOM 2407 C C . VAL A 1 308 ? 43.276 1.283 44.696 1.00 39.49 308 VAL A C 1
ATOM 2408 O O . VAL A 1 308 ? 43.552 2.418 44.291 1.00 40.68 308 VAL A O 1
ATOM 2412 N N . VAL A 1 309 ? 42.967 0.280 43.881 1.00 37.09 309 VAL A N 1
ATOM 2413 C CA . VAL A 1 309 ? 42.902 0.450 42.434 1.00 36.39 309 VAL A CA 1
ATOM 2414 C C . VAL A 1 309 ? 41.557 0.025 41.833 1.00 37.12 309 VAL A C 1
ATOM 2415 O O . VAL A 1 309 ? 41.079 -1.089 42.059 1.00 38.55 309 VAL A O 1
ATOM 2419 N N . LEU A 1 310 ? 40.945 0.926 41.073 1.00 36.12 310 LEU A N 1
ATOM 2420 C CA . LEU A 1 310 ? 39.684 0.636 40.407 1.00 34.92 310 LEU A CA 1
ATOM 2421 C C . LEU A 1 310 ? 39.971 0.624 38.917 1.00 35.69 310 LEU A C 1
ATOM 2422 O O . LEU A 1 310 ? 40.494 1.599 38.369 1.00 35.25 310 LEU A O 1
ATOM 2427 N N . ALA A 1 311 ? 39.643 -0.485 38.263 1.00 33.53 311 ALA A N 1
ATOM 2428 C CA . ALA A 1 311 ? 39.870 -0.604 36.838 1.00 34.49 311 ALA A CA 1
ATOM 2429 C C . ALA A 1 311 ? 38.856 -1.507 36.118 1.00 36.34 311 ALA A C 1
ATOM 2430 O O . ALA A 1 311 ? 38.093 -2.250 36.745 1.00 36.05 311 ALA A O 1
ATOM 2432 N N . GLY A 1 312 ? 38.862 -1.429 34.790 1.00 38.03 312 GLY A N 1
ATOM 2433 C CA . GLY A 1 312 ? 37.966 -2.233 33.979 1.00 39.84 312 GLY A CA 1
ATOM 2434 C C . GLY A 1 312 ? 38.789 -3.079 33.035 1.00 41.64 312 GLY A C 1
ATOM 2435 O O . GLY A 1 312 ? 40.005 -2.921 32.993 1.00 43.39 312 GLY A O 1
ATOM 2436 N N . SER A 1 313 ? 38.166 -3.964 32.259 1.00 44.38 313 SER A N 1
ATOM 2437 C CA . SER A 1 313 ? 36.724 -4.188 32.247 1.00 46.09 313 SER A CA 1
ATOM 2438 C C . SER A 1 313 ? 36.187 -4.750 33.563 1.00 44.93 313 SER A C 1
ATOM 2439 O O . SER A 1 313 ? 36.896 -5.447 34.294 1.00 44.73 313 SER A O 1
ATOM 2442 N N . GLY A 1 314 ? 34.932 -4.428 33.861 1.00 43.81 314 GLY A N 1
ATOM 2443 C CA . GLY A 1 314 ? 34.315 -4.897 35.085 1.00 45.05 314 GLY A CA 1
ATOM 2444 C C . GLY A 1 314 ? 34.161 -6.408 35.133 1.00 47.78 314 GLY A C 1
ATOM 2445 O O . GLY A 1 314 ? 33.986 -6.991 36.207 1.00 45.50 314 GLY A O 1
ATOM 2446 N N . MET A 1 315 ? 34.229 -7.046 33.969 1.00 48.60 315 MET A N 1
ATOM 2447 C CA . MET A 1 315 ? 34.087 -8.491 33.900 1.00 50.50 315 MET A CA 1
ATOM 2448 C C . MET A 1 315 ? 35.347 -9.163 33.359 1.00 49.27 315 MET A C 1
ATOM 2449 O O . MET A 1 315 ? 35.296 -10.244 32.776 1.00 50.48 315 MET A O 1
ATOM 2454 N N . LEU A 1 316 ? 36.477 -8.503 33.581 1.00 47.69 316 LEU A N 1
ATOM 2455 C CA . LEU A 1 316 ? 37.792 -8.989 33.179 1.00 46.34 316 LEU A CA 1
ATOM 2456 C C . LEU A 1 316 ? 37.872 -9.468 31.742 1.00 46.09 316 LEU A C 1
ATOM 2457 O O . LEU A 1 316 ? 38.688 -10.331 31.419 1.00 44.85 316 LEU A O 1
ATOM 2462 N N . ALA A 1 317 ? 37.037 -8.906 30.879 1.00 45.94 317 ALA A N 1
ATOM 2463 C CA . ALA A 1 317 ? 37.046 -9.296 29.479 1.00 47.23 317 ALA A CA 1
ATOM 2464 C C . ALA A 1 317 ? 38.315 -8.784 28.810 1.00 47.81 317 ALA A C 1
ATOM 2465 O O . ALA A 1 317 ? 38.759 -9.320 27.792 1.00 50.43 317 ALA A O 1
ATOM 2467 N N . GLY A 1 318 ? 38.893 -7.747 29.402 1.00 47.77 318 GLY A N 1
ATOM 2468 C CA . GLY A 1 318 ? 40.099 -7.128 28.876 1.00 46.15 318 GLY A CA 1
ATOM 2469 C C . GLY A 1 318 ? 40.293 -5.858 29.678 1.00 46.10 318 GLY A C 1
ATOM 2470 O O . GLY A 1 318 ? 39.753 -5.753 30.781 1.00 45.80 318 GLY A O 1
ATOM 2471 N N . GLY A 1 319 ? 41.048 -4.898 29.152 1.00 44.95 319 GLY A N 1
ATOM 2472 C CA . GLY A 1 319 ? 41.250 -3.658 29.883 1.00 44.31 319 GLY A CA 1
ATOM 2473 C C . GLY A 1 319 ? 42.472 -3.615 30.786 1.00 44.49 319 GLY A C 1
ATOM 2474 O O . GLY A 1 319 ? 43.227 -4.584 30.895 1.00 45.28 319 GLY A O 1
ATOM 2475 N N . ARG A 1 320 ? 42.669 -2.476 31.442 1.00 44.80 320 ARG A N 1
ATOM 2476 C CA . ARG A 1 320 ? 43.813 -2.295 32.325 1.00 43.65 320 ARG A CA 1
ATOM 2477 C C . ARG A 1 320 ? 43.786 -3.204 33.553 1.00 43.18 320 ARG A C 1
ATOM 2478 O O . ARG A 1 320 ? 44.832 -3.578 34.075 1.00 45.08 320 ARG A O 1
ATOM 2486 N N . ILE A 1 321 ? 42.597 -3.577 34.006 1.00 42.46 321 ILE A N 1
ATOM 2487 C CA . ILE A 1 321 ? 42.475 -4.444 35.172 1.00 41.85 321 ILE A CA 1
ATOM 2488 C C . ILE A 1 321 ? 43.264 -5.749 35.001 1.00 43.57 321 ILE A C 1
ATOM 2489 O O . ILE A 1 321 ? 43.883 -6.238 35.950 1.00 41.63 321 ILE A O 1
ATOM 2494 N N . LEU A 1 322 ? 43.254 -6.309 33.793 1.00 44.70 322 LEU A N 1
ATOM 2495 C CA . LEU A 1 322 ? 43.973 -7.559 33.551 1.00 46.33 322 LEU A CA 1
ATOM 2496 C C . LEU A 1 322 ? 45.450 -7.454 33.900 1.00 45.31 322 LEU A C 1
ATOM 2497 O O . LEU A 1 322 ? 46.039 -8.403 34.412 1.00 47.39 322 LEU A O 1
ATOM 2502 N N . HIS A 1 323 ? 46.046 -6.299 33.627 1.00 45.13 323 HIS A N 1
ATOM 2503 C CA . HIS A 1 323 ? 47.461 -6.076 33.921 1.00 43.92 323 HIS A CA 1
ATOM 2504 C C . HIS A 1 323 ? 47.737 -5.980 35.421 1.00 43.56 323 HIS A C 1
ATOM 2505 O O . HIS A 1 323 ? 48.795 -6.397 35.885 1.00 43.18 323 HIS A O 1
ATOM 2512 N N . HIS A 1 324 ? 46.795 -5.425 36.176 1.00 43.44 324 HIS A N 1
ATOM 2513 C CA . HIS A 1 324 ? 46.963 -5.304 37.623 1.00 45.28 324 HIS A CA 1
ATOM 2514 C C . HIS A 1 324 ? 46.878 -6.690 38.263 1.00 45.47 324 HIS A C 1
ATOM 2515 O O . HIS A 1 324 ? 47.566 -6.980 39.242 1.00 44.87 324 HIS A O 1
ATOM 2522 N N . LEU A 1 325 ? 46.017 -7.537 37.710 1.00 45.21 325 LEU A N 1
ATOM 2523 C CA . LEU A 1 325 ? 45.844 -8.889 38.226 1.00 44.81 325 LEU A CA 1
ATOM 2524 C C . LEU A 1 325 ? 47.082 -9.707 37.907 1.00 44.51 325 LEU A C 1
ATOM 2525 O O . LEU A 1 325 ? 47.614 -10.418 38.763 1.00 42.29 325 LEU A O 1
ATOM 2530 N N . LYS A 1 326 ? 47.545 -9.584 36.669 1.00 43.67 326 LYS A N 1
ATOM 2531 C CA . LYS A 1 326 ? 48.711 -10.319 36.232 1.00 45.49 326 LYS A CA 1
ATOM 2532 C C . LYS A 1 326 ? 49.897 -10.081 37.150 1.00 46.58 326 LYS A C 1
ATOM 2533 O O . LYS A 1 326 ? 50.650 -11.011 37.453 1.00 46.78 326 LYS A O 1
ATOM 2539 N N . HIS A 1 327 ? 50.061 -8.846 37.609 1.00 45.48 327 HIS A N 1
ATOM 2540 C CA . HIS A 1 327 ? 51.194 -8.527 38.467 1.00 45.48 327 HIS A CA 1
ATOM 2541 C C . HIS A 1 327 ? 50.891 -8.468 39.954 1.00 44.58 327 HIS A C 1
ATOM 2542 O O . HIS A 1 327 ? 51.817 -8.377 40.758 1.00 47.29 327 HIS A O 1
ATOM 2549 N N . GLY A 1 328 ? 49.616 -8.537 40.331 1.00 42.63 328 GLY A N 1
ATOM 2550 C CA . GLY A 1 328 ? 49.273 -8.452 41.741 1.00 41.42 328 GLY A CA 1
ATOM 2551 C C . GLY A 1 328 ? 48.676 -9.674 42.418 1.00 42.50 328 GLY A C 1
ATOM 2552 O O . GLY A 1 328 ? 48.636 -9.756 43.652 1.00 41.45 328 GLY A O 1
ATOM 2553 N N . LEU A 1 329 ? 48.214 -10.634 41.631 1.00 43.37 329 LEU A N 1
ATOM 2554 C CA . LEU A 1 329 ? 47.607 -11.830 42.199 1.00 44.47 329 LEU A CA 1
ATOM 2555 C C . LEU A 1 329 ? 48.602 -12.758 42.895 1.00 45.26 329 LEU A C 1
ATOM 2556 O O . LEU A 1 329 ? 48.243 -13.460 43.832 1.00 48.08 329 LEU A O 1
ATOM 2561 N N . SER A 1 330 ? 49.854 -12.748 42.457 1.00 45.51 330 SER A N 1
ATOM 2562 C CA . SER A 1 330 ? 50.871 -13.619 43.044 1.00 47.86 330 SER A CA 1
ATOM 2563 C C . SER A 1 330 ? 51.423 -13.178 44.404 1.00 47.50 330 SER A C 1
ATOM 2564 O O . SER A 1 330 ? 52.295 -13.842 44.962 1.00 47.64 330 SER A O 1
ATOM 2567 N N . ASP A 1 331 ? 50.910 -12.076 44.942 1.00 46.68 331 ASP A N 1
ATOM 2568 C CA . ASP A 1 331 ? 51.377 -11.561 46.228 1.00 44.61 331 ASP A CA 1
ATOM 2569 C C . ASP A 1 331 ? 50.290 -11.767 47.283 1.00 45.28 331 ASP A C 1
ATOM 2570 O O . ASP A 1 331 ? 49.181 -11.259 47.144 1.00 47.02 331 ASP A O 1
ATOM 2575 N N . PRO A 1 332 ? 50.587 -12.542 48.343 1.00 44.65 332 PRO A N 1
ATOM 2576 C CA . PRO A 1 332 ? 49.590 -12.785 49.393 1.00 45.65 332 PRO A CA 1
ATOM 2577 C C . PRO A 1 332 ? 49.122 -11.550 50.164 1.00 44.39 332 PRO A C 1
ATOM 2578 O O . PRO A 1 332 ? 48.031 -11.555 50.725 1.00 44.63 332 PRO A O 1
ATOM 2582 N N . ARG A 1 333 ? 49.936 -10.498 50.189 1.00 45.77 333 ARG A N 1
ATOM 2583 C CA . ARG A 1 333 ? 49.564 -9.257 50.879 1.00 45.39 333 ARG A CA 1
ATOM 2584 C C . ARG A 1 333 ? 48.410 -8.527 50.186 1.00 42.69 333 ARG A C 1
ATOM 2585 O O . ARG A 1 333 ? 47.704 -7.750 50.819 1.00 40.87 333 ARG A O 1
ATOM 2593 N N . ASN A 1 334 ? 48.223 -8.778 48.890 1.00 41.84 334 ASN A N 1
ATOM 2594 C CA . ASN A 1 334 ? 47.154 -8.133 48.134 1.00 41.98 334 ASN A CA 1
ATOM 2595 C C . ASN A 1 334 ? 45.771 -8.761 48.305 1.00 42.03 334 ASN A C 1
ATOM 2596 O O . ASN A 1 334 ? 45.608 -9.776 48.992 1.00 42.32 334 ASN A O 1
ATOM 2601 N N . ALA A 1 335 ? 44.773 -8.130 47.690 1.00 40.84 335 ALA A N 1
ATOM 2602 C CA . ALA A 1 335 ? 43.396 -8.592 47.770 1.00 38.56 335 ALA A CA 1
ATOM 2603 C C . ALA A 1 335 ? 42.622 -8.188 46.524 1.00 40.93 335 ALA A C 1
ATOM 2604 O O . ALA A 1 335 ? 42.720 -7.048 46.054 1.00 42.21 335 ALA A O 1
ATOM 2606 N N . LEU A 1 336 ? 41.869 -9.140 45.985 1.00 39.76 336 LEU A N 1
ATOM 2607 C CA . LEU A 1 336 ? 41.058 -8.927 44.796 1.00 41.37 336 LEU A CA 1
ATOM 2608 C C . LEU A 1 336 ? 39.638 -8.868 45.318 1.00 40.18 336 LEU A C 1
ATOM 2609 O O . LEU A 1 336 ? 39.176 -9.817 45.937 1.00 42.19 336 LEU A O 1
ATOM 2614 N N . VAL A 1 337 ? 38.955 -7.753 45.086 1.00 39.24 337 VAL A N 1
ATOM 2615 C CA . VAL A 1 337 ? 37.584 -7.588 45.547 1.00 35.79 337 VAL A CA 1
ATOM 2616 C C . VAL A 1 337 ? 36.616 -7.356 44.394 1.00 37.51 337 VAL A C 1
ATOM 2617 O O . VAL A 1 337 ? 36.646 -6.304 43.743 1.00 35.81 337 VAL A O 1
ATOM 2621 N N . PHE A 1 338 ? 35.762 -8.348 44.144 1.00 35.77 338 PHE A N 1
ATOM 2622 C CA . PHE A 1 338 ? 34.762 -8.251 43.091 1.00 35.72 338 PHE A CA 1
ATOM 2623 C C . PHE A 1 338 ? 33.618 -7.489 43.704 1.00 35.86 338 PHE A C 1
ATOM 2624 O O . PHE A 1 338 ? 33.276 -7.725 44.857 1.00 38.14 338 PHE A O 1
ATOM 2632 N N . VAL A 1 339 ? 33.042 -6.560 42.948 1.00 36.51 339 VAL A N 1
ATOM 2633 C CA . VAL A 1 339 ? 31.925 -5.759 43.444 1.00 36.53 339 VAL A CA 1
ATOM 2634 C C . VAL A 1 339 ? 30.880 -5.740 42.350 1.00 38.89 339 VAL A C 1
ATOM 2635 O O . VAL A 1 339 ? 29.935 -4.957 42.388 1.00 36.71 339 VAL A O 1
ATOM 2639 N N . GLY A 1 340 ? 31.085 -6.607 41.363 1.00 42.38 340 GLY A N 1
ATOM 2640 C CA . GLY A 1 340 ? 30.168 -6.721 40.244 1.00 45.61 340 GLY A CA 1
ATOM 2641 C C . GLY A 1 340 ? 30.134 -8.158 39.749 1.00 46.88 340 GLY A C 1
ATOM 2642 O O . GLY A 1 340 ? 31.158 -8.846 39.727 1.00 46.91 340 GLY A O 1
ATOM 2643 N N . TYR A 1 341 ? 28.953 -8.612 39.353 1.00 48.38 341 TYR A N 1
ATOM 2644 C CA . TYR A 1 341 ? 28.775 -9.971 38.857 1.00 50.19 341 TYR A CA 1
ATOM 2645 C C . TYR A 1 341 ? 29.847 -10.404 37.856 1.00 49.93 341 TYR A C 1
ATOM 2646 O O . TYR A 1 341 ? 30.302 -9.615 37.030 1.00 50.31 341 TYR A O 1
ATOM 2655 N N . GLN A 1 342 ? 30.261 -11.663 37.955 1.00 51.03 342 GLN A N 1
ATOM 2656 C CA . GLN A 1 342 ? 31.247 -12.221 37.034 1.00 52.99 342 GLN A CA 1
ATOM 2657 C C . GLN A 1 342 ? 30.568 -13.348 36.250 1.00 54.32 342 GLN A C 1
ATOM 2658 O O . GLN A 1 342 ? 30.006 -14.277 36.837 1.00 51.99 342 GLN A O 1
ATOM 2664 N N . PRO A 1 343 ? 30.606 -13.274 34.911 1.00 56.62 343 PRO A N 1
ATOM 2665 C CA . PRO A 1 343 ? 29.986 -14.294 34.061 1.00 59.21 343 PRO A CA 1
ATOM 2666 C C . PRO A 1 343 ? 30.553 -15.686 34.298 1.00 60.51 343 PRO A C 1
ATOM 2667 O O . PRO A 1 343 ? 31.696 -15.833 34.734 1.00 60.93 343 PRO A O 1
ATOM 2671 N N . GLN A 1 344 ? 29.745 -16.705 34.021 1.00 62.67 344 GLN A N 1
ATOM 2672 C CA . GLN A 1 344 ? 30.194 -18.079 34.183 1.00 63.62 344 GLN A CA 1
ATOM 2673 C C . GLN A 1 344 ? 31.155 -18.406 33.055 1.00 63.43 344 GLN A C 1
ATOM 2674 O O . GLN A 1 344 ? 30.925 -18.026 31.904 1.00 62.15 344 GLN A O 1
ATOM 2680 N N . GLY A 1 345 ? 32.240 -19.094 33.396 1.00 63.57 345 GLY A N 1
ATOM 2681 C CA . GLY A 1 345 ? 33.225 -19.458 32.395 1.00 64.16 345 GLY A CA 1
ATOM 2682 C C . GLY A 1 345 ? 34.206 -18.345 32.075 1.00 64.54 345 GLY A C 1
ATOM 2683 O O . GLY A 1 345 ? 35.035 -18.487 31.172 1.00 65.66 345 GLY A O 1
ATOM 2684 N N . GLY A 1 346 ? 34.113 -17.237 32.807 1.00 62.59 346 GLY A N 1
ATOM 2685 C CA . GLY A 1 346 ? 35.019 -16.127 32.577 1.00 60.80 346 GLY A CA 1
ATOM 2686 C C . GLY A 1 346 ? 36.226 -16.213 33.493 1.00 60.05 346 GLY A C 1
ATOM 2687 O O . GLY A 1 346 ? 36.340 -17.149 34.287 1.00 60.93 346 GLY A O 1
ATOM 2688 N N . LEU A 1 347 ? 37.128 -15.241 33.386 1.00 57.88 347 LEU A N 1
ATOM 2689 C CA . LEU A 1 347 ? 38.325 -15.211 34.221 1.00 55.29 347 LEU A CA 1
ATOM 2690 C C . LEU A 1 347 ? 37.955 -15.075 35.695 1.00 53.69 347 LEU A C 1
ATOM 2691 O O . LEU A 1 347 ? 38.579 -15.687 36.560 1.00 52.96 347 LEU A O 1
ATOM 2696 N N . GLY A 1 348 ? 36.938 -14.268 35.974 1.00 53.65 348 GLY A N 1
ATOM 2697 C CA . GLY A 1 348 ? 36.512 -14.063 37.345 1.00 54.23 348 GLY A CA 1
ATOM 2698 C C . GLY A 1 348 ? 36.148 -15.366 38.022 1.00 54.90 348 GLY A C 1
ATOM 2699 O O . GLY A 1 348 ? 36.669 -15.685 39.092 1.00 55.25 348 GLY A O 1
ATOM 2700 N N . ALA A 1 349 ? 35.247 -16.115 37.394 1.00 54.60 349 ALA A N 1
ATOM 2701 C CA . ALA A 1 349 ? 34.805 -17.404 37.916 1.00 54.03 349 ALA A CA 1
ATOM 2702 C C . ALA A 1 349 ? 36.013 -18.293 38.159 1.00 52.71 349 ALA A C 1
ATOM 2703 O O . ALA A 1 349 ? 36.149 -18.903 39.221 1.00 53.18 349 ALA A O 1
ATOM 2705 N N . GLU A 1 350 ? 36.893 -18.366 37.169 1.00 51.17 350 GLU A N 1
ATOM 2706 C CA . GLU A 1 350 ? 38.083 -19.185 37.303 1.00 52.65 350 GLU A CA 1
ATOM 2707 C C . GLU A 1 350 ? 38.861 -18.821 38.565 1.00 53.36 350 GLU A C 1
ATOM 2708 O O . GLU A 1 350 ? 39.315 -19.695 39.296 1.00 54.33 350 GLU A O 1
ATOM 2714 N N . ILE A 1 351 ? 39.014 -17.525 38.818 1.00 52.86 351 ILE A N 1
ATOM 2715 C CA . ILE A 1 351 ? 39.738 -17.070 39.993 1.00 51.87 351 ILE A CA 1
ATOM 2716 C C . ILE A 1 351 ? 38.982 -17.431 41.261 1.00 51.87 351 ILE A C 1
ATOM 2717 O O . ILE A 1 351 ? 39.580 -17.825 42.258 1.00 48.95 351 ILE A O 1
ATOM 2722 N N . ILE A 1 352 ? 37.664 -17.300 41.214 1.00 54.36 352 ILE A N 1
ATOM 2723 C CA . ILE A 1 352 ? 36.836 -17.603 42.371 1.00 60.43 352 ILE A CA 1
ATOM 2724 C C . ILE A 1 352 ? 36.912 -19.078 42.765 1.00 62.49 352 ILE A C 1
ATOM 2725 O O . ILE A 1 352 ? 36.726 -19.426 43.932 1.00 63.51 352 ILE A O 1
ATOM 2730 N N . ALA A 1 353 ? 37.197 -19.939 41.792 1.00 64.90 353 ALA A N 1
ATOM 2731 C CA . ALA A 1 353 ? 37.319 -21.370 42.048 1.00 67.61 353 ALA A CA 1
ATOM 2732 C C . ALA A 1 353 ? 38.520 -21.583 42.961 1.00 69.10 353 ALA A C 1
ATOM 2733 O O . ALA A 1 353 ? 38.729 -22.665 43.507 1.00 69.79 353 ALA A O 1
ATOM 2735 N N . ARG A 1 354 ? 39.305 -20.526 43.111 1.00 70.78 354 ARG A N 1
ATOM 2736 C CA . ARG A 1 354 ? 40.501 -20.533 43.939 1.00 72.11 354 ARG A CA 1
ATOM 2737 C C . ARG A 1 354 ? 41.488 -21.643 43.575 1.00 71.29 354 ARG A C 1
ATOM 2738 O O . ARG A 1 354 ? 41.937 -22.397 44.441 1.00 71.00 354 ARG A O 1
ATOM 2746 N N . PRO A 1 355 ? 41.830 -21.764 42.281 1.00 70.13 355 PRO A N 1
ATOM 2747 C CA . PRO A 1 355 ? 42.777 -22.790 41.835 1.00 69.50 355 PRO A CA 1
ATOM 2748 C C . PRO A 1 355 ? 44.207 -22.374 42.176 1.00 68.78 355 PRO A C 1
ATOM 2749 O O . PRO A 1 355 ? 44.457 -21.232 42.558 1.00 69.01 355 PRO A O 1
ATOM 2753 N N . PRO A 1 356 ? 45.169 -23.293 42.033 1.00 68.18 356 PRO A N 1
ATOM 2754 C CA . PRO A 1 356 ? 46.556 -22.941 42.350 1.00 66.73 356 PRO A CA 1
ATOM 2755 C C . PRO A 1 356 ? 47.077 -21.767 41.526 1.00 65.43 356 PRO A C 1
ATOM 2756 O O . PRO A 1 356 ? 47.824 -20.927 42.029 1.00 63.76 356 PRO A O 1
ATOM 2760 N N . ALA A 1 357 ? 46.678 -21.711 40.259 1.00 64.32 357 ALA A N 1
ATOM 2761 C CA . ALA A 1 357 ? 47.126 -20.648 39.371 1.00 63.82 357 ALA A CA 1
ATOM 2762 C C . ALA A 1 357 ? 46.069 -20.247 38.356 1.00 63.86 357 ALA A C 1
ATOM 2763 O O . ALA A 1 357 ? 45.028 -20.893 38.233 1.00 65.07 357 ALA A O 1
ATOM 2765 N N . VAL A 1 358 ? 46.355 -19.173 37.626 1.00 62.63 358 VAL A N 1
ATOM 2766 C CA . VAL A 1 358 ? 45.446 -18.646 36.618 1.00 61.63 358 VAL A CA 1
ATOM 2767 C C . VAL A 1 358 ? 46.245 -18.135 35.426 1.00 61.02 358 VAL A C 1
ATOM 2768 O O . VAL A 1 358 ? 47.390 -17.721 35.576 1.00 61.74 358 VAL A O 1
ATOM 2772 N N . ARG A 1 359 ? 45.648 -18.186 34.242 1.00 60.47 359 ARG A N 1
ATOM 2773 C CA . ARG A 1 359 ? 46.313 -17.707 33.037 1.00 59.96 359 ARG A CA 1
ATOM 2774 C C . ARG A 1 359 ? 45.741 -16.355 32.649 1.00 59.43 359 ARG A C 1
ATOM 2775 O O . ARG A 1 359 ? 44.569 -16.240 32.290 1.00 59.40 359 ARG A O 1
ATOM 2783 N N . ILE A 1 360 ? 46.575 -15.327 32.731 1.00 59.24 360 ILE A N 1
ATOM 2784 C CA . ILE A 1 360 ? 46.147 -13.984 32.387 1.00 58.74 360 ILE A CA 1
ATOM 2785 C C . ILE A 1 360 ? 47.109 -13.411 31.364 1.00 59.85 360 ILE A C 1
ATOM 2786 O O . ILE A 1 360 ? 48.320 -13.417 31.576 1.00 60.38 360 ILE A O 1
ATOM 2791 N N . LEU A 1 361 ? 46.569 -12.924 30.252 1.00 61.12 361 LEU A N 1
ATOM 2792 C CA . LEU A 1 361 ? 47.399 -12.344 29.205 1.00 62.70 361 LEU A CA 1
ATOM 2793 C C . LEU A 1 361 ? 48.517 -13.287 28.750 1.00 64.48 361 LEU A C 1
ATOM 2794 O O . LEU A 1 361 ? 49.686 -12.894 28.676 1.00 62.48 361 LEU A O 1
ATOM 2799 N N . GLY A 1 362 ? 48.142 -14.536 28.467 1.00 67.17 362 GLY A N 1
ATOM 2800 C CA . GLY A 1 362 ? 49.088 -15.536 27.993 1.00 68.49 362 GLY A CA 1
ATOM 2801 C C . GLY A 1 362 ? 50.153 -16.045 28.950 1.00 70.27 362 GLY A C 1
ATOM 2802 O O . GLY A 1 362 ? 51.169 -16.595 28.514 1.00 71.01 362 GLY A O 1
ATOM 2803 N N . GLU A 1 363 ? 49.940 -15.880 30.250 1.00 70.13 363 GLU A N 1
ATOM 2804 C CA . GLU A 1 363 ? 50.924 -16.349 31.211 1.00 69.80 363 GLU A CA 1
ATOM 2805 C C . GLU A 1 363 ? 50.255 -16.962 32.431 1.00 69.21 363 GLU A C 1
ATOM 2806 O O . GLU A 1 363 ? 49.167 -16.543 32.836 1.00 69.28 363 GLU A O 1
ATOM 2812 N N . GLU A 1 364 ? 50.906 -17.964 33.011 1.00 67.15 364 GLU A N 1
ATOM 2813 C CA . GLU A 1 364 ? 50.357 -18.629 34.181 1.00 65.59 364 GLU A CA 1
ATOM 2814 C C . GLU A 1 364 ? 50.807 -17.860 35.415 1.00 63.76 364 GLU A C 1
ATOM 2815 O O . GLU A 1 364 ? 52.000 -17.764 35.698 1.00 62.26 364 GLU A O 1
ATOM 2821 N N . VAL A 1 365 ? 49.840 -17.308 36.141 1.00 61.08 365 VAL A N 1
ATOM 2822 C CA . VAL A 1 365 ? 50.129 -16.525 37.332 1.00 58.93 365 VAL A CA 1
ATOM 2823 C C . VAL A 1 365 ? 49.593 -17.158 38.610 1.00 56.93 365 VAL A C 1
ATOM 2824 O O . VAL A 1 365 ? 48.414 -17.497 38.711 1.00 55.58 365 VAL A O 1
ATOM 2828 N N . PRO A 1 366 ? 50.473 -17.336 39.604 1.00 55.91 366 PRO A N 1
ATOM 2829 C CA . PRO A 1 366 ? 50.117 -17.929 40.894 1.00 56.06 366 PRO A CA 1
ATOM 2830 C C . PRO A 1 366 ? 49.076 -17.075 41.599 1.00 56.95 366 PRO A C 1
ATOM 2831 O O . PRO A 1 366 ? 49.160 -15.849 41.587 1.00 56.47 366 PRO A O 1
ATOM 2835 N N . LEU A 1 367 ? 48.098 -17.724 42.218 1.00 57.25 367 LEU A N 1
ATOM 2836 C CA . LEU A 1 367 ? 47.041 -17.009 42.916 1.00 57.10 367 LEU A CA 1
ATOM 2837 C C . LEU A 1 367 ? 47.233 -17.074 44.428 1.00 57.74 367 LEU A C 1
ATOM 2838 O O . LEU A 1 367 ? 46.763 -18.007 45.074 1.00 59.65 367 LEU A O 1
ATOM 2843 N N . ARG A 1 368 ? 47.913 -16.078 44.990 1.00 57.21 368 ARG A N 1
ATOM 2844 C CA . ARG A 1 368 ? 48.156 -16.036 46.429 1.00 56.15 368 ARG A CA 1
ATOM 2845 C C . ARG A 1 368 ? 47.351 -14.947 47.122 1.00 55.25 368 ARG A C 1
ATOM 2846 O O . ARG A 1 368 ? 46.994 -15.080 48.295 1.00 54.57 368 ARG A O 1
ATOM 2854 N N . ALA A 1 369 ? 47.088 -13.861 46.398 1.00 53.49 369 ALA A N 1
ATOM 2855 C CA . ALA A 1 369 ? 46.318 -12.743 46.934 1.00 49.81 369 ALA A CA 1
ATOM 2856 C C . ALA A 1 369 ? 44.938 -13.240 47.335 1.00 47.32 369 ALA A C 1
ATOM 2857 O O . ALA A 1 369 ? 44.388 -14.134 46.693 1.00 45.75 369 ALA A O 1
ATOM 2859 N N . SER A 1 370 ? 44.380 -12.669 48.396 1.00 45.17 370 SER A N 1
ATOM 2860 C CA . SER A 1 370 ? 43.059 -13.079 48.845 1.00 44.45 370 SER A CA 1
ATOM 2861 C C . SER A 1 370 ? 42.018 -12.645 47.816 1.00 42.45 370 SER A C 1
ATOM 2862 O O . SER A 1 370 ? 42.243 -11.704 47.063 1.00 41.25 370 SER A O 1
ATOM 2865 N N . VAL A 1 371 ? 40.896 -13.358 47.767 1.00 42.25 371 VAL A N 1
ATOM 2866 C CA . VAL A 1 371 ? 39.819 -13.059 46.824 1.00 40.29 371 VAL A CA 1
ATOM 2867 C C . VAL A 1 371 ? 38.527 -12.886 47.609 1.00 40.10 371 VAL A C 1
ATOM 2868 O O . VAL A 1 371 ? 38.306 -13.572 48.603 1.00 41.12 371 VAL A O 1
ATOM 2872 N N . HIS A 1 372 ? 37.676 -11.965 47.174 1.00 38.79 372 HIS A N 1
ATOM 2873 C CA . HIS A 1 372 ? 36.415 -11.708 47.864 1.00 38.79 372 HIS A CA 1
ATOM 2874 C C . HIS A 1 372 ? 35.381 -11.290 46.842 1.00 39.54 372 HIS A C 1
ATOM 2875 O O . HIS A 1 372 ? 35.688 -10.542 45.922 1.00 39.92 372 HIS A O 1
ATOM 2882 N N . THR A 1 373 ? 34.152 -11.754 47.013 1.00 39.40 373 THR A N 1
ATOM 2883 C CA . THR A 1 373 ? 33.083 -11.404 46.087 1.00 40.61 373 THR A CA 1
ATOM 2884 C C . THR A 1 373 ? 31.998 -10.735 46.889 1.00 40.69 373 THR A C 1
ATOM 2885 O O . THR A 1 373 ? 31.444 -11.345 47.795 1.00 42.12 373 THR A O 1
ATOM 2889 N N . LEU A 1 374 ? 31.689 -9.484 46.566 1.00 39.77 374 LEU A N 1
ATOM 2890 C CA . LEU A 1 374 ? 30.663 -8.767 47.314 1.00 38.93 374 LEU A CA 1
ATOM 2891 C C . LEU A 1 374 ? 29.446 -8.518 46.439 1.00 37.68 374 LEU A C 1
ATOM 2892 O O . LEU A 1 374 ? 29.249 -7.413 45.925 1.00 36.80 374 LEU A O 1
ATOM 2897 N N . GLY A 1 375 ? 28.628 -9.556 46.278 1.00 33.71 375 GLY A N 1
ATOM 2898 C CA . GLY A 1 375 ? 27.444 -9.443 45.450 1.00 29.12 375 GLY A CA 1
ATOM 2899 C C . GLY A 1 375 ? 26.447 -8.425 45.954 1.00 30.07 375 GLY A C 1
ATOM 2900 O O . GLY A 1 375 ? 25.524 -8.046 45.228 1.00 27.97 375 GLY A O 1
ATOM 2901 N N . GLY A 1 376 ? 26.631 -7.977 47.194 1.00 28.42 376 GLY A N 1
ATOM 2902 C CA . GLY A 1 376 ? 25.730 -6.993 47.767 1.00 27.99 376 GLY A CA 1
ATOM 2903 C C . GLY A 1 376 ? 25.832 -5.622 47.113 1.00 30.10 376 GLY A C 1
ATOM 2904 O O . GLY A 1 376 ? 24.996 -4.758 47.364 1.00 30.88 376 GLY A O 1
ATOM 2905 N N . PHE A 1 377 ? 26.854 -5.417 46.283 1.00 32.34 377 PHE A N 1
ATOM 2906 C CA . PHE A 1 377 ? 27.049 -4.144 45.579 1.00 33.36 377 PHE A CA 1
ATOM 2907 C C . PHE A 1 377 ? 26.313 -4.136 44.236 1.00 36.42 377 PHE A C 1
ATOM 2908 O O . PHE A 1 377 ? 26.450 -3.194 43.438 1.00 37.24 377 PHE A O 1
ATOM 2916 N N . SER A 1 378 ? 25.555 -5.197 43.979 1.00 34.45 378 SER A N 1
ATOM 2917 C CA . SER A 1 378 ? 24.810 -5.335 42.734 1.00 33.73 378 SER A CA 1
ATOM 2918 C C . SER A 1 378 ? 23.892 -4.160 42.458 1.00 30.82 378 SER A C 1
ATOM 2919 O O . SER A 1 378 ? 23.281 -3.620 43.376 1.00 31.70 378 SER A O 1
ATOM 2922 N N . GLY A 1 379 ? 23.779 -3.801 41.181 1.00 32.53 379 GLY A N 1
ATOM 2923 C CA . GLY A 1 379 ? 22.926 -2.694 40.766 1.00 32.29 379 GLY A CA 1
ATOM 2924 C C . GLY A 1 379 ? 21.513 -3.086 40.323 1.00 31.26 379 GLY A C 1
ATOM 2925 O O . GLY A 1 379 ? 20.732 -2.243 39.877 1.00 29.52 379 GLY A O 1
ATOM 2926 N N . HIS A 1 380 ? 21.175 -4.363 40.455 1.00 31.33 380 HIS A N 1
ATOM 2927 C CA . HIS A 1 380 ? 19.843 -4.849 40.079 1.00 31.90 380 HIS A CA 1
ATOM 2928 C C . HIS A 1 380 ? 19.036 -5.270 41.295 1.00 32.27 380 HIS A C 1
ATOM 2929 O O . HIS A 1 380 ? 19.595 -5.704 42.296 1.00 32.61 380 HIS A O 1
ATOM 2936 N N . ALA A 1 381 ? 17.719 -5.140 41.207 1.00 33.57 381 ALA A N 1
ATOM 2937 C CA . ALA A 1 381 ? 16.851 -5.562 42.302 1.00 32.90 381 ALA A CA 1
ATOM 2938 C C . ALA A 1 381 ? 17.042 -7.067 42.466 1.00 33.67 381 ALA A C 1
ATOM 2939 O O . ALA A 1 381 ? 17.133 -7.789 41.476 1.00 35.75 381 ALA A O 1
ATOM 2941 N N . GLY A 1 382 ? 17.123 -7.537 43.708 1.00 33.17 382 GLY A N 1
ATOM 2942 C CA . GLY A 1 382 ? 17.274 -8.959 43.945 1.00 29.04 382 GLY A CA 1
ATOM 2943 C C . GLY A 1 382 ? 15.897 -9.608 43.851 1.00 30.08 382 GLY A C 1
ATOM 2944 O O . GLY A 1 382 ? 14.865 -8.906 43.781 1.00 24.30 382 GLY A O 1
ATOM 2945 N N . GLN A 1 383 ? 15.867 -10.941 43.860 1.00 30.06 383 GLN A N 1
ATOM 2946 C CA . GLN A 1 383 ? 14.592 -11.673 43.768 1.00 32.12 383 GLN A CA 1
ATOM 2947 C C . GLN A 1 383 ? 13.501 -11.115 44.682 1.00 30.95 383 GLN A C 1
ATOM 2948 O O . GLN A 1 383 ? 12.380 -10.857 44.232 1.00 29.97 383 GLN A O 1
ATOM 2954 N N . ASP A 1 384 ? 13.834 -10.907 45.958 1.00 30.97 384 ASP A N 1
ATOM 2955 C CA . ASP A 1 384 ? 12.865 -10.379 46.916 1.00 31.88 384 ASP A CA 1
ATOM 2956 C C . ASP A 1 384 ? 12.324 -9.024 46.488 1.00 32.18 384 ASP A C 1
ATOM 2957 O O . ASP A 1 384 ? 11.109 -8.797 46.496 1.00 35.36 384 ASP A O 1
ATOM 2962 N N . GLU A 1 385 ? 13.225 -8.124 46.108 1.00 32.93 385 GLU A N 1
ATOM 2963 C CA . GLU A 1 385 ? 12.833 -6.793 45.648 1.00 33.69 385 GLU A CA 1
ATOM 2964 C C . GLU A 1 385 ? 11.990 -6.902 44.352 1.00 31.85 385 GLU A C 1
ATOM 2965 O O . GLU A 1 385 ? 11.008 -6.182 44.175 1.00 28.81 385 GLU A O 1
ATOM 2971 N N . LEU A 1 386 ? 12.364 -7.813 43.458 1.00 30.54 386 LEU A N 1
ATOM 2972 C CA . LEU A 1 386 ? 11.590 -8.018 42.236 1.00 32.72 386 LEU A CA 1
ATOM 2973 C C . LEU A 1 386 ? 10.138 -8.401 42.607 1.00 33.77 386 LEU A C 1
ATOM 2974 O O . LEU A 1 386 ? 9.170 -7.831 42.073 1.00 32.12 386 LEU A O 1
ATOM 2979 N N . LEU A 1 387 ? 9.984 -9.352 43.530 1.00 33.53 387 LEU A N 1
ATOM 2980 C CA . LEU A 1 387 ? 8.641 -9.775 43.944 1.00 33.50 387 LEU A CA 1
ATOM 2981 C C . LEU A 1 387 ? 7.863 -8.615 44.552 1.00 34.05 387 LEU A C 1
ATOM 2982 O O . LEU A 1 387 ? 6.682 -8.436 44.255 1.00 35.05 387 LEU A O 1
ATOM 2987 N N . ASP A 1 388 ? 8.513 -7.827 45.403 1.00 31.83 388 ASP A N 1
ATOM 2988 C CA . ASP A 1 388 ? 7.845 -6.671 46.009 1.00 32.76 388 ASP A CA 1
ATOM 2989 C C . ASP A 1 388 ? 7.380 -5.664 44.956 1.00 30.35 388 ASP A C 1
ATOM 2990 O O . ASP A 1 388 ? 6.271 -5.146 45.018 1.00 31.05 388 ASP A O 1
ATOM 2995 N N . TRP A 1 389 ? 8.241 -5.380 43.994 1.00 28.38 389 TRP A N 1
ATOM 2996 C CA . TRP A 1 389 ? 7.910 -4.425 42.947 1.00 31.64 389 TRP A CA 1
ATOM 2997 C C . TRP A 1 389 ? 6.767 -4.946 42.064 1.00 30.98 389 TRP A C 1
ATOM 2998 O O . TRP A 1 389 ? 5.900 -4.195 41.644 1.00 28.80 389 TRP A O 1
ATOM 3009 N N . LEU A 1 390 ? 6.773 -6.247 41.799 1.00 33.99 390 LEU A N 1
ATOM 3010 C CA . LEU A 1 390 ? 5.751 -6.877 40.964 1.00 36.30 390 LEU A CA 1
ATOM 3011 C C . LEU A 1 390 ? 4.443 -7.188 41.702 1.00 38.30 390 LEU A C 1
ATOM 3012 O O . LEU A 1 390 ? 3.450 -7.548 41.081 1.00 39.46 390 LEU A O 1
ATOM 3017 N N . GLN A 1 391 ? 4.438 -7.032 43.019 1.00 38.53 391 GLN A N 1
ATOM 3018 C CA . GLN A 1 391 ? 3.256 -7.349 43.812 1.00 39.37 391 GLN A CA 1
ATOM 3019 C C . GLN A 1 391 ? 1.962 -6.750 43.264 1.00 37.34 391 GLN A C 1
ATOM 3020 O O . GLN A 1 391 ? 1.932 -5.596 42.844 1.00 36.31 391 GLN A O 1
ATOM 3026 N N . GLY A 1 392 ? 0.894 -7.552 43.270 1.00 37.00 392 GLY A N 1
ATOM 3027 C CA . GLY A 1 392 ? -0.400 -7.097 42.782 1.00 35.05 392 GLY A CA 1
ATOM 3028 C C . GLY A 1 392 ? -0.613 -6.996 41.267 1.00 36.68 392 GLY A C 1
ATOM 3029 O O . GLY A 1 392 ? -1.733 -6.737 40.840 1.00 38.06 392 GLY A O 1
ATOM 3030 N N . GLU A 1 393 ? 0.418 -7.187 40.446 1.00 34.43 393 GLU A N 1
ATOM 3031 C CA . GLU A 1 393 ? 0.230 -7.077 38.993 1.00 36.19 393 GLU A CA 1
ATOM 3032 C C . GLU A 1 393 ? -0.282 -8.400 38.414 1.00 36.21 393 GLU A C 1
ATOM 3033 O O . GLU A 1 393 ? 0.387 -9.439 38.514 1.00 34.53 393 GLU A O 1
ATOM 3039 N N . PRO A 1 394 ? -1.477 -8.377 37.798 1.00 35.62 394 PRO A N 1
ATOM 3040 C CA . PRO A 1 394 ? -2.084 -9.581 37.208 1.00 35.12 394 PRO A CA 1
ATOM 3041 C C . PRO A 1 394 ? -1.293 -10.317 36.127 1.00 36.47 394 PRO A C 1
ATOM 3042 O O . PRO A 1 394 ? -1.284 -11.547 36.109 1.00 37.35 394 PRO A O 1
ATOM 3046 N N . ARG A 1 395 ? -0.622 -9.588 35.236 1.00 37.56 395 ARG A N 1
ATOM 3047 C CA . ARG A 1 395 ? 0.126 -10.243 34.153 1.00 38.06 395 ARG A CA 1
ATOM 3048 C C . ARG A 1 395 ? 1.568 -9.753 33.977 1.00 36.49 395 ARG A C 1
ATOM 3049 O O . ARG A 1 395 ? 1.816 -8.560 33.811 1.00 36.23 395 ARG A O 1
ATOM 3057 N N . VAL A 1 396 ? 2.511 -10.688 33.970 1.00 33.70 396 VAL A N 1
ATOM 3058 C CA . VAL A 1 396 ? 3.917 -10.351 33.838 1.00 32.77 396 VAL A CA 1
ATOM 3059 C C . VAL A 1 396 ? 4.638 -11.145 32.763 1.00 34.71 396 VAL A C 1
ATOM 3060 O O . VAL A 1 396 ? 4.531 -12.370 32.707 1.00 38.74 396 VAL A O 1
ATOM 3064 N N . VAL A 1 397 ? 5.376 -10.429 31.920 1.00 31.53 397 VAL A N 1
ATOM 3065 C CA . VAL A 1 397 ? 6.171 -11.020 30.857 1.00 32.26 397 VAL A CA 1
ATOM 3066 C C . VAL A 1 397 ? 7.598 -10.716 31.274 1.00 33.56 397 VAL A C 1
ATOM 3067 O O . VAL A 1 397 ? 7.947 -9.550 31.473 1.00 33.54 397 VAL A O 1
ATOM 3071 N N . LEU A 1 398 ? 8.421 -11.752 31.389 1.00 33.12 398 LEU A N 1
ATOM 3072 C CA . LEU A 1 398 ? 9.792 -11.587 31.819 1.00 30.36 398 LEU A CA 1
ATOM 3073 C C . LEU A 1 398 ? 10.823 -11.520 30.700 1.00 33.36 398 LEU A C 1
ATOM 3074 O O . LEU A 1 398 ? 10.770 -12.288 29.721 1.00 30.72 398 LEU A O 1
ATOM 3079 N N . VAL A 1 399 ? 11.759 -10.582 30.868 1.00 31.55 399 VAL A N 1
ATOM 3080 C CA . VAL A 1 399 ? 12.861 -10.369 29.940 1.00 33.20 399 VAL A CA 1
ATOM 3081 C C . VAL A 1 399 ? 14.112 -10.092 30.770 1.00 35.61 399 VAL A C 1
ATOM 3082 O O . VAL A 1 399 ? 14.086 -10.121 32.003 1.00 36.65 399 VAL A O 1
ATOM 3086 N N . HIS A 1 400 ? 15.212 -9.832 30.083 1.00 34.82 400 HIS A N 1
ATOM 3087 C CA . HIS A 1 400 ? 16.449 -9.487 30.752 1.00 34.93 400 HIS A CA 1
ATOM 3088 C C . HIS A 1 400 ? 16.896 -10.486 31.819 1.00 34.99 400 HIS A C 1
ATOM 3089 O O . HIS A 1 400 ? 16.991 -10.158 33.011 1.00 30.59 400 HIS A O 1
ATOM 3096 N N . GLY A 1 401 ? 17.174 -11.707 31.383 1.00 34.49 401 GLY A N 1
ATOM 3097 C CA . GLY A 1 401 ? 17.631 -12.720 32.312 1.00 35.83 401 GLY A CA 1
ATOM 3098 C C . GLY A 1 401 ? 17.859 -14.079 31.683 1.00 36.29 401 GLY A C 1
ATOM 3099 O O . GLY A 1 401 ? 17.304 -14.393 30.635 1.00 36.33 401 GLY A O 1
ATOM 3100 N N . GLU A 1 402 ? 18.690 -14.887 32.323 1.00 37.03 402 GLU A N 1
ATOM 3101 C CA . GLU A 1 402 ? 18.943 -16.226 31.830 1.00 39.36 402 GLU A CA 1
ATOM 3102 C C . GLU A 1 402 ? 17.649 -16.987 32.053 1.00 38.91 402 GLU A C 1
ATOM 3103 O O . GLU A 1 402 ? 16.940 -16.740 33.030 1.00 38.74 402 GLU A O 1
ATOM 3109 N N . GLU A 1 403 ? 17.347 -17.903 31.140 1.00 39.42 403 GLU A N 1
ATOM 3110 C CA . GLU A 1 403 ? 16.125 -18.698 31.202 1.00 39.22 403 GLU A CA 1
ATOM 3111 C C . GLU A 1 403 ? 15.773 -19.228 32.595 1.00 36.62 403 GLU A C 1
ATOM 3112 O O . GLU A 1 403 ? 14.669 -18.996 33.089 1.00 34.46 403 GLU A O 1
ATOM 3118 N N . GLU A 1 404 ? 16.719 -19.930 33.217 1.00 36.96 404 GLU A N 1
ATOM 3119 C CA . GLU A 1 404 ? 16.533 -20.523 34.542 1.00 39.32 404 GLU A CA 1
ATOM 3120 C C . GLU A 1 404 ? 16.270 -19.482 35.629 1.00 39.63 404 GLU A C 1
ATOM 3121 O O . GLU A 1 404 ? 15.433 -19.694 36.503 1.00 39.49 404 GLU A O 1
ATOM 3127 N N . LYS A 1 405 ? 16.985 -18.360 35.584 1.00 36.93 405 LYS A N 1
ATOM 3128 C CA . LYS A 1 405 ? 16.782 -17.319 36.585 1.00 36.27 405 LYS A CA 1
ATOM 3129 C C . LYS A 1 405 ? 15.367 -16.794 36.403 1.00 35.85 405 LYS A C 1
ATOM 3130 O O . LYS A 1 405 ? 14.645 -16.558 37.372 1.00 34.82 405 LYS A O 1
ATOM 3136 N N . LEU A 1 406 ? 14.982 -16.614 35.144 1.00 35.86 406 LEU A N 1
ATOM 3137 C CA . LEU A 1 406 ? 13.655 -16.103 34.807 1.00 36.99 406 LEU A CA 1
ATOM 3138 C C . LEU A 1 406 ? 12.560 -17.082 35.225 1.00 36.25 406 LEU A C 1
ATOM 3139 O O . LEU A 1 406 ? 11.525 -16.680 35.766 1.00 37.08 406 LEU A O 1
ATOM 3144 N N . LEU A 1 407 ? 12.798 -18.364 34.977 1.00 35.25 407 LEU A N 1
ATOM 3145 C CA . LEU A 1 407 ? 11.837 -19.399 35.338 1.00 36.08 407 LEU A CA 1
ATOM 3146 C C . LEU A 1 407 ? 11.672 -19.420 36.857 1.00 35.03 407 LEU A C 1
ATOM 3147 O O . LEU A 1 407 ? 10.561 -19.565 37.368 1.00 33.87 407 LEU A O 1
ATOM 3152 N N . ALA A 1 408 ? 12.787 -19.252 37.569 1.00 32.79 408 ALA A N 1
ATOM 3153 C CA . ALA A 1 408 ? 12.783 -19.264 39.024 1.00 31.34 408 ALA A CA 1
ATOM 3154 C C . ALA A 1 408 ? 11.861 -18.185 39.565 1.00 29.80 408 ALA A C 1
ATOM 3155 O O . ALA A 1 408 ? 11.140 -18.412 40.525 1.00 29.71 408 ALA A O 1
ATOM 3157 N N . LEU A 1 409 ? 11.876 -17.016 38.934 1.00 30.46 409 LEU A N 1
ATOM 3158 C CA . LEU A 1 409 ? 11.008 -15.908 39.346 1.00 31.14 409 LEU A CA 1
ATOM 3159 C C . LEU A 1 409 ? 9.563 -16.200 38.927 1.00 29.46 409 LEU A C 1
ATOM 3160 O O . LEU A 1 409 ? 8.618 -15.971 39.690 1.00 29.73 409 LEU A O 1
ATOM 3165 N N . GLY A 1 410 ? 9.396 -16.683 37.697 1.00 31.07 410 GLY A N 1
ATOM 3166 C CA . GLY A 1 410 ? 8.062 -16.991 37.185 1.00 30.27 410 GLY A CA 1
ATOM 3167 C C . GLY A 1 410 ? 7.333 -18.006 38.053 1.00 28.85 410 GLY A C 1
ATOM 3168 O O . GLY A 1 410 ? 6.149 -17.859 38.348 1.00 28.70 410 GLY A O 1
ATOM 3169 N N . LYS A 1 411 ? 8.046 -19.042 38.461 1.00 29.18 411 LYS A N 1
ATOM 3170 C CA . LYS A 1 411 ? 7.465 -20.050 39.340 1.00 34.52 411 LYS A CA 1
ATOM 3171 C C . LYS A 1 411 ? 6.840 -19.378 40.564 1.00 33.75 411 LYS A C 1
ATOM 3172 O O . LYS A 1 411 ? 5.681 -19.635 40.904 1.00 34.48 411 LYS A O 1
ATOM 3178 N N . LEU A 1 412 ? 7.608 -18.510 41.221 1.00 33.77 412 LEU A N 1
ATOM 3179 C CA . LEU A 1 412 ? 7.117 -17.828 42.415 1.00 33.72 412 LEU A CA 1
ATOM 3180 C C . LEU A 1 412 ? 5.946 -16.911 42.080 1.00 32.34 412 LEU A C 1
ATOM 3181 O O . LEU A 1 412 ? 4.986 -16.816 42.835 1.00 32.92 412 LEU A O 1
ATOM 3186 N N . LEU A 1 413 ? 6.015 -16.240 40.942 1.00 32.70 413 LEU A N 1
ATOM 3187 C CA . LEU A 1 413 ? 4.928 -15.356 40.555 1.00 32.44 413 LEU A CA 1
ATOM 3188 C C . LEU A 1 413 ? 3.687 -16.185 40.249 1.00 34.09 413 LEU A C 1
ATOM 3189 O O . LEU A 1 413 ? 2.577 -15.806 40.624 1.00 32.92 413 LEU A O 1
ATOM 3194 N N . ALA A 1 414 ? 3.876 -17.316 39.570 1.00 34.45 414 ALA A N 1
ATOM 3195 C CA . ALA A 1 414 ? 2.747 -18.180 39.229 1.00 36.07 414 ALA A CA 1
ATOM 3196 C C . ALA A 1 414 ? 2.085 -18.691 40.515 1.00 35.32 414 ALA A C 1
ATOM 3197 O O . ALA A 1 414 ? 0.854 -18.652 40.656 1.00 32.71 414 ALA A O 1
ATOM 3199 N N . LEU A 1 415 ? 2.903 -19.158 41.458 1.00 36.57 415 LEU A N 1
ATOM 3200 C CA . LEU A 1 415 ? 2.376 -19.655 42.737 1.00 35.77 415 LEU A CA 1
ATOM 3201 C C . LEU A 1 415 ? 1.633 -18.545 43.450 1.00 35.03 415 LEU A C 1
ATOM 3202 O O . LEU A 1 415 ? 0.777 -18.794 44.289 1.00 35.75 415 LEU A O 1
ATOM 3207 N N . ARG A 1 416 ? 1.929 -17.307 43.080 1.00 37.19 416 ARG A N 1
ATOM 3208 C CA . ARG A 1 416 ? 1.286 -16.164 43.716 1.00 37.00 416 ARG A CA 1
ATOM 3209 C C . ARG A 1 416 ? -0.025 -15.755 43.037 1.00 36.21 416 ARG A C 1
ATOM 3210 O O . ARG A 1 416 ? -0.682 -14.804 43.458 1.00 38.22 416 ARG A O 1
ATOM 3218 N N . GLY A 1 417 ? -0.413 -16.484 41.994 1.00 37.16 417 GLY A N 1
ATOM 3219 C CA . GLY A 1 417 ? -1.648 -16.169 41.288 1.00 35.84 417 GLY A CA 1
ATOM 3220 C C . GLY A 1 417 ? -1.482 -15.144 40.175 1.00 36.20 417 GLY A C 1
ATOM 3221 O O . GLY A 1 417 ? -2.463 -14.636 39.631 1.00 34.93 417 GLY A O 1
ATOM 3222 N N . GLN A 1 418 ? -0.237 -14.837 39.829 1.00 34.43 418 GLN A N 1
ATOM 3223 C CA . GLN A 1 418 ? 0.039 -13.858 38.786 1.00 35.70 418 GLN A CA 1
ATOM 3224 C C . GLN A 1 418 ? 0.400 -14.580 37.498 1.00 34.36 418 GLN A C 1
ATOM 3225 O O . GLN A 1 418 ? 1.219 -15.499 37.490 1.00 32.22 418 GLN A O 1
ATOM 3231 N N . GLU A 1 419 ? -0.221 -14.168 36.407 1.00 35.52 419 GLU A N 1
ATOM 3232 C CA . GLU A 1 419 ? 0.048 -14.798 35.123 1.00 39.29 419 GLU A CA 1
ATOM 3233 C C . GLU A 1 419 ? 1.419 -14.358 34.638 1.00 39.12 419 GLU A C 1
ATOM 3234 O O . GLU A 1 419 ? 1.721 -13.167 34.627 1.00 39.73 419 GLU A O 1
ATOM 3240 N N . VAL A 1 420 ? 2.250 -15.316 34.245 1.00 37.10 420 VAL A N 1
ATOM 3241 C CA . VAL A 1 420 ? 3.582 -14.987 33.783 1.00 37.66 420 VAL A CA 1
ATOM 3242 C C . VAL A 1 420 ? 4.074 -15.867 32.624 1.00 38.97 420 VAL A C 1
ATOM 3243 O O . VAL A 1 420 ? 3.604 -16.987 32.443 1.00 38.42 420 VAL A O 1
ATOM 3247 N N . SER A 1 421 ? 5.009 -15.335 31.837 1.00 38.34 421 SER A N 1
ATOM 3248 C CA . SER A 1 421 ? 5.631 -16.074 30.742 1.00 39.15 421 SER A CA 1
ATOM 3249 C C . SER A 1 421 ? 7.008 -15.480 30.497 1.00 39.04 421 SER A C 1
ATOM 3250 O O . SER A 1 421 ? 7.320 -14.392 30.991 1.00 39.20 421 SER A O 1
ATOM 3253 N N . LEU A 1 422 ? 7.839 -16.209 29.764 1.00 36.68 422 LEU A N 1
ATOM 3254 C CA . LEU A 1 422 ? 9.154 -15.711 29.409 1.00 36.07 422 LEU A CA 1
ATOM 3255 C C . LEU A 1 422 ? 9.011 -15.196 27.981 1.00 35.75 422 LEU A C 1
ATOM 3256 O O . LEU A 1 422 ? 8.726 -15.977 27.071 1.00 37.15 422 LEU A O 1
ATOM 3261 N N . ALA A 1 423 ? 9.192 -13.888 27.791 1.00 35.69 423 ALA A N 1
ATOM 3262 C CA . ALA A 1 423 ? 9.088 -13.265 26.470 1.00 34.18 423 ALA A CA 1
ATOM 3263 C C . ALA A 1 423 ? 9.914 -14.001 25.452 1.00 34.13 423 ALA A C 1
ATOM 3264 O O . ALA A 1 423 ? 10.987 -14.505 25.763 1.00 33.13 423 ALA A O 1
ATOM 3266 N N . ARG A 1 424 ? 9.405 -14.059 24.227 1.00 36.27 424 ARG A N 1
ATOM 3267 C CA . ARG A 1 424 ? 10.107 -14.718 23.127 1.00 38.18 424 ARG A CA 1
ATOM 3268 C C . ARG A 1 424 ? 10.391 -13.671 22.060 1.00 35.46 424 ARG A C 1
ATOM 3269 O O . ARG A 1 424 ? 9.542 -12.826 21.764 1.00 34.72 424 ARG A O 1
ATOM 3277 N N . PHE A 1 425 ? 11.584 -13.731 21.482 1.00 35.17 425 PHE A N 1
ATOM 3278 C CA . PHE A 1 425 ? 11.980 -12.779 20.452 1.00 35.57 425 PHE A CA 1
ATOM 3279 C C . PHE A 1 425 ? 11.001 -12.696 19.277 1.00 37.07 425 PHE A C 1
ATOM 3280 O O . PHE A 1 425 ? 10.568 -13.714 18.726 1.00 34.67 425 PHE A O 1
ATOM 3288 N N . GLY A 1 426 ? 10.664 -11.467 18.908 1.00 38.22 426 GLY A N 1
ATOM 3289 C CA . GLY A 1 426 ? 9.764 -11.227 17.798 1.00 38.00 426 GLY A CA 1
ATOM 3290 C C . GLY A 1 426 ? 8.297 -11.550 18.005 1.00 40.49 426 GLY A C 1
ATOM 3291 O O . GLY A 1 426 ? 7.492 -11.277 17.123 1.00 39.47 426 GLY A O 1
ATOM 3292 N N . GLU A 1 427 ? 7.932 -12.114 19.155 1.00 41.92 427 GLU A N 1
ATOM 3293 C CA . GLU A 1 427 ? 6.535 -12.474 19.400 1.00 42.35 427 GLU A CA 1
ATOM 3294 C C . GLU A 1 427 ? 5.722 -11.462 20.199 1.00 42.01 427 GLU A C 1
ATOM 3295 O O . GLU A 1 427 ? 5.869 -11.339 21.415 1.00 41.19 427 GLU A O 1
ATOM 3301 N N . GLY A 1 428 ? 4.854 -10.741 19.497 1.00 41.65 428 GLY A N 1
ATOM 3302 C CA . GLY A 1 428 ? 4.015 -9.744 20.137 1.00 40.70 428 GLY A CA 1
ATOM 3303 C C . GLY A 1 428 ? 3.179 -10.293 21.283 1.00 43.37 428 GLY A C 1
ATOM 3304 O O . GLY A 1 428 ? 2.763 -11.459 21.283 1.00 43.57 428 GLY A O 1
ATOM 3305 N N . VAL A 1 429 ? 2.941 -9.448 22.279 1.00 42.74 429 VAL A N 1
ATOM 3306 C CA . VAL A 1 429 ? 2.146 -9.835 23.423 1.00 42.17 429 VAL A CA 1
ATOM 3307 C C . VAL A 1 429 ? 1.053 -8.801 23.618 1.00 43.13 429 VAL A C 1
ATOM 3308 O O . VAL A 1 429 ? 1.331 -7.612 23.797 1.00 44.64 429 VAL A O 1
ATOM 3312 N N . PRO A 1 430 ? -0.214 -9.240 23.585 1.00 43.56 430 PRO A N 1
ATOM 3313 C CA . PRO A 1 430 ? -1.343 -8.330 23.759 1.00 44.09 430 PRO A CA 1
ATOM 3314 C C . PRO A 1 430 ? -1.378 -7.782 25.178 1.00 44.56 430 PRO A C 1
ATOM 3315 O O . PRO A 1 430 ? -1.044 -8.485 26.131 1.00 46.46 430 PRO A O 1
ATOM 3319 N N . VAL A 1 431 ? -1.782 -6.527 25.305 1.00 43.75 431 VAL A N 1
ATOM 3320 C CA . VAL A 1 431 ? -1.856 -5.868 26.596 1.00 44.27 431 VAL A CA 1
ATOM 3321 C C . VAL A 1 431 ? -3.300 -5.826 27.074 1.00 47.01 431 VAL A C 1
ATOM 3322 O O . VAL A 1 431 ? -4.089 -5.075 26.462 1.00 48.91 431 VAL A O 1
ATOM 3327 N N . MET B 1 1 ? 57.303 64.525 32.758 1.00 45.62 1 MET B N 1
ATOM 3328 C CA . MET B 1 1 ? 57.173 63.059 32.963 1.00 44.66 1 MET B CA 1
ATOM 3329 C C . MET B 1 1 ? 58.256 62.532 33.908 1.00 44.71 1 MET B C 1
ATOM 3330 O O . MET B 1 1 ? 59.438 62.862 33.771 1.00 44.32 1 MET B O 1
ATOM 3335 N N . ARG B 1 2 ? 57.837 61.727 34.879 1.00 43.84 2 ARG B N 1
ATOM 3336 C CA . ARG B 1 2 ? 58.755 61.120 35.843 1.00 42.56 2 ARG B CA 1
ATOM 3337 C C . ARG B 1 2 ? 58.335 59.681 36.118 1.00 38.58 2 ARG B C 1
ATOM 3338 O O . ARG B 1 2 ? 57.164 59.320 35.973 1.00 34.20 2 ARG B O 1
ATOM 3346 N N . ILE B 1 3 ? 59.301 58.867 36.522 1.00 38.12 3 ILE B N 1
ATOM 3347 C CA . ILE B 1 3 ? 59.031 57.474 36.841 1.00 37.52 3 ILE B CA 1
ATOM 3348 C C . ILE B 1 3 ? 59.633 57.169 38.217 1.00 38.25 3 ILE B C 1
ATOM 3349 O O . ILE B 1 3 ? 60.832 57.353 38.439 1.00 36.98 3 ILE B O 1
ATOM 3354 N N . VAL B 1 4 ? 58.790 56.730 39.149 1.00 39.06 4 VAL B N 1
ATOM 3355 C CA . VAL B 1 4 ? 59.251 56.428 40.505 1.00 38.57 4 VAL B CA 1
ATOM 3356 C C . VAL B 1 4 ? 59.225 54.941 40.814 1.00 37.72 4 VAL B C 1
ATOM 3357 O O . VAL B 1 4 ? 58.161 54.329 40.897 1.00 38.34 4 VAL B O 1
ATOM 3361 N N . PRO B 1 5 ? 60.406 54.341 40.990 1.00 37.66 5 PRO B N 1
ATOM 3362 C CA . PRO B 1 5 ? 60.566 52.916 41.295 1.00 38.60 5 PRO B CA 1
ATOM 3363 C C . PRO B 1 5 ? 60.109 52.604 42.716 1.00 39.64 5 PRO B C 1
ATOM 3364 O O . PRO B 1 5 ? 60.658 53.137 43.681 1.00 42.67 5 PRO B O 1
ATOM 3368 N N . PHE B 1 6 ? 59.113 51.741 42.844 1.00 40.50 6 PHE B N 1
ATOM 3369 C CA . PHE B 1 6 ? 58.614 51.355 44.153 1.00 39.93 6 PHE B CA 1
ATOM 3370 C C . PHE B 1 6 ? 58.783 49.862 44.389 1.00 37.95 6 PHE B C 1
ATOM 3371 O O . PHE B 1 6 ? 57.974 49.231 45.058 1.00 41.29 6 PHE B O 1
ATOM 3379 N N . GLY B 1 7 ? 59.857 49.313 43.835 1.00 37.81 7 GLY B N 1
ATOM 3380 C CA . GLY B 1 7 ? 60.154 47.900 43.981 1.00 35.54 7 GLY B CA 1
ATOM 3381 C C . GLY B 1 7 ? 61.271 47.517 43.035 1.00 33.84 7 GLY B C 1
ATOM 3382 O O . GLY B 1 7 ? 61.681 48.318 42.204 1.00 33.72 7 GLY B O 1
ATOM 3383 N N . ALA B 1 8 ? 61.790 46.307 43.176 1.00 33.76 8 ALA B N 1
ATOM 3384 C CA . ALA B 1 8 ? 62.842 45.835 42.290 1.00 34.18 8 ALA B CA 1
ATOM 3385 C C . ALA B 1 8 ? 64.071 46.748 42.187 1.00 35.01 8 ALA B C 1
ATOM 3386 O O . ALA B 1 8 ? 64.763 46.740 41.164 1.00 34.81 8 ALA B O 1
ATOM 3388 N N . ALA B 1 9 ? 64.332 47.543 43.227 1.00 35.18 9 ALA B N 1
ATOM 3389 C CA . ALA B 1 9 ? 65.504 48.420 43.248 1.00 35.52 9 ALA B CA 1
ATOM 3390 C C . ALA B 1 9 ? 66.658 47.606 43.829 1.00 36.54 9 ALA B C 1
ATOM 3391 O O . ALA B 1 9 ? 66.655 47.266 45.010 1.00 38.78 9 ALA B O 1
ATOM 3393 N N . ARG B 1 10 ? 67.630 47.284 42.987 1.00 36.33 10 ARG B N 1
ATOM 3394 C CA . ARG B 1 10 ? 68.784 46.475 43.374 1.00 39.27 10 ARG B CA 1
ATOM 3395 C C . ARG B 1 10 ? 68.394 45.065 43.842 1.00 40.50 10 ARG B C 1
ATOM 3396 O O . ARG B 1 10 ? 69.140 44.417 44.588 1.00 39.86 10 ARG B O 1
ATOM 3404 N N . GLU B 1 11 ? 67.233 44.598 43.382 1.00 39.68 11 GLU B N 1
ATOM 3405 C CA . GLU B 1 11 ? 66.715 43.262 43.694 1.00 40.43 11 GLU B CA 1
ATOM 3406 C C . GLU B 1 11 ? 65.739 42.827 42.594 1.00 39.44 11 GLU B C 1
ATOM 3407 O O . GLU B 1 11 ? 65.188 43.656 41.878 1.00 37.53 11 GLU B O 1
ATOM 3413 N N . VAL B 1 12 ? 65.502 41.525 42.493 1.00 38.93 12 VAL B N 1
ATOM 3414 C CA . VAL B 1 12 ? 64.635 40.986 41.458 1.00 38.97 12 VAL B CA 1
ATOM 3415 C C . VAL B 1 12 ? 63.126 41.005 41.670 1.00 38.84 12 VAL B C 1
ATOM 3416 O O . VAL B 1 12 ? 62.381 41.006 40.688 1.00 39.95 12 VAL B O 1
ATOM 3420 N N . THR B 1 13 ? 62.653 41.032 42.915 1.00 37.23 13 THR B N 1
ATOM 3421 C CA . THR B 1 13 ? 61.203 41.011 43.130 1.00 35.03 13 THR B CA 1
ATOM 3422 C C . THR B 1 13 ? 60.578 42.309 43.580 1.00 34.30 13 THR B C 1
ATOM 3423 O O . THR B 1 13 ? 61.277 43.270 43.867 1.00 35.16 13 THR B O 1
ATOM 3427 N N . GLY B 1 14 ? 59.245 42.330 43.607 1.00 36.03 14 GLY B N 1
ATOM 3428 C CA . GLY B 1 14 ? 58.511 43.510 44.048 1.00 35.79 14 GLY B CA 1
ATOM 3429 C C . GLY B 1 14 ? 58.183 44.583 43.021 1.00 36.18 14 GLY B C 1
ATOM 3430 O O . GLY B 1 14 ? 57.666 45.653 43.386 1.00 36.39 14 GLY B O 1
ATOM 3431 N N . SER B 1 15 ? 58.463 44.305 41.747 1.00 35.22 15 SER B N 1
ATOM 3432 C CA . SER B 1 15 ? 58.204 45.265 40.662 1.00 34.35 15 SER B CA 1
ATOM 3433 C C . SER B 1 15 ? 56.936 46.078 40.821 1.00 33.45 15 SER B C 1
ATOM 3434 O O . SER B 1 15 ? 55.849 45.538 40.946 1.00 35.99 15 SER B O 1
ATOM 3437 N N . ALA B 1 16 ? 57.093 47.391 40.795 1.00 33.32 16 ALA B N 1
ATOM 3438 C CA . ALA B 1 16 ? 55.979 48.320 40.916 1.00 35.30 16 ALA B CA 1
ATOM 3439 C C . ALA B 1 16 ? 56.632 49.670 40.681 1.00 36.93 16 ALA B C 1
ATOM 3440 O O . ALA B 1 16 ? 57.548 50.062 41.412 1.00 36.64 16 ALA B O 1
ATOM 3442 N N . HIS B 1 17 ? 56.179 50.371 39.649 1.00 37.68 17 HIS B N 1
ATOM 3443 C CA . HIS B 1 17 ? 56.775 51.657 39.308 1.00 37.62 17 HIS B CA 1
ATOM 3444 C C . HIS B 1 17 ? 55.712 52.674 38.951 1.00 37.68 17 HIS B C 1
ATOM 3445 O O . HIS B 1 17 ? 54.891 52.442 38.072 1.00 37.02 17 HIS B O 1
ATOM 3452 N N . LEU B 1 18 ? 55.744 53.807 39.642 1.00 38.97 18 LEU B N 1
ATOM 3453 C CA . LEU B 1 18 ? 54.758 54.856 39.425 1.00 40.97 18 LEU B CA 1
ATOM 3454 C C . LEU B 1 18 ? 55.177 55.884 38.376 1.00 42.50 18 LEU B C 1
ATOM 3455 O O . LEU B 1 18 ? 56.178 56.607 38.536 1.00 40.51 18 LEU B O 1
ATOM 3460 N N . LEU B 1 19 ? 54.390 55.933 37.304 1.00 42.92 19 LEU B N 1
ATOM 3461 C CA . LEU B 1 19 ? 54.618 56.859 36.205 1.00 44.43 19 LEU B CA 1
ATOM 3462 C C . LEU B 1 19 ? 53.844 58.138 36.462 1.00 45.00 19 LEU B C 1
ATOM 3463 O O . LEU B 1 19 ? 52.619 58.123 36.578 1.00 46.39 19 LEU B O 1
ATOM 3468 N N . LEU B 1 20 ? 54.559 59.246 36.544 1.00 47.95 20 LEU B N 1
ATOM 3469 C CA . LEU B 1 20 ? 53.921 60.532 36.770 1.00 52.27 20 LEU B CA 1
ATOM 3470 C C . LEU B 1 20 ? 54.080 61.356 35.492 1.00 54.41 20 LEU B C 1
ATOM 3471 O O . LEU B 1 20 ? 55.180 61.830 35.185 1.00 52.88 20 LEU B O 1
ATOM 3476 N N . ALA B 1 21 ? 52.986 61.507 34.746 1.00 56.91 21 ALA B N 1
ATOM 3477 C CA . ALA B 1 21 ? 53.003 62.265 33.494 1.00 60.22 21 ALA B CA 1
ATOM 3478 C C . ALA B 1 21 ? 51.611 62.428 32.892 1.00 62.00 21 ALA B C 1
ATOM 3479 O O . ALA B 1 21 ? 50.667 61.747 33.294 1.00 63.56 21 ALA B O 1
ATOM 3481 N N . GLY B 1 22 ? 51.501 63.331 31.918 1.00 63.44 22 GLY B N 1
ATOM 3482 C CA . GLY B 1 22 ? 50.230 63.592 31.262 1.00 62.70 22 GLY B CA 1
ATOM 3483 C C . GLY B 1 22 ? 49.201 64.077 32.260 1.00 64.47 22 GLY B C 1
ATOM 3484 O O . GLY B 1 22 ? 47.995 64.017 31.994 1.00 65.30 22 GLY B O 1
ATOM 3485 N N . GLY B 1 23 ? 49.680 64.564 33.408 1.00 63.98 23 GLY B N 1
ATOM 3486 C CA . GLY B 1 23 ? 48.788 65.034 34.453 1.00 63.52 23 GLY B CA 1
ATOM 3487 C C . GLY B 1 23 ? 48.047 63.844 35.034 1.00 63.83 23 GLY B C 1
ATOM 3488 O O . GLY B 1 23 ? 46.864 63.929 35.381 1.00 65.45 23 GLY B O 1
ATOM 3489 N N . ARG B 1 24 ? 48.753 62.721 35.141 1.00 60.56 24 ARG B N 1
ATOM 3490 C CA . ARG B 1 24 ? 48.167 61.490 35.658 1.00 56.92 24 ARG B CA 1
ATOM 3491 C C . ARG B 1 24 ? 49.193 60.650 36.415 1.00 54.62 24 ARG B C 1
ATOM 3492 O O . ARG B 1 24 ? 50.392 60.935 36.399 1.00 54.38 24 ARG B O 1
ATOM 3500 N N . ARG B 1 25 ? 48.711 59.609 37.083 1.00 51.90 25 ARG B N 1
ATOM 3501 C CA . ARG B 1 25 ? 49.589 58.706 37.816 1.00 48.86 25 ARG B CA 1
ATOM 3502 C C . ARG B 1 25 ? 49.249 57.293 37.359 1.00 45.47 25 ARG B C 1
ATOM 3503 O O . ARG B 1 25 ? 48.129 56.814 37.549 1.00 44.38 25 ARG B O 1
ATOM 3511 N N . VAL B 1 26 ? 50.213 56.635 36.731 1.00 42.27 26 VAL B N 1
ATOM 3512 C CA . VAL B 1 26 ? 49.987 55.286 36.236 1.00 40.11 26 VAL B CA 1
ATOM 3513 C C . VAL B 1 26 ? 50.983 54.341 36.861 1.00 39.03 26 VAL B C 1
ATOM 3514 O O . VAL B 1 26 ? 52.193 54.557 36.802 1.00 37.58 26 VAL B O 1
ATOM 3518 N N . LEU B 1 27 ? 50.460 53.284 37.464 1.00 38.49 27 LEU B N 1
ATOM 3519 C CA . LEU B 1 27 ? 51.310 52.317 38.136 1.00 36.79 27 LEU B CA 1
ATOM 3520 C C . LEU B 1 27 ? 51.608 51.171 37.180 1.00 34.13 27 LEU B C 1
ATOM 3521 O O . LEU B 1 27 ? 50.699 50.552 36.627 1.00 35.81 27 LEU B O 1
ATOM 3526 N N . LEU B 1 28 ? 52.891 50.914 36.972 1.00 31.59 28 LEU B N 1
ATOM 3527 C CA . LEU B 1 28 ? 53.319 49.845 36.087 1.00 32.00 28 LEU B CA 1
ATOM 3528 C C . LEU B 1 28 ? 53.741 48.680 36.966 1.00 31.02 28 LEU B C 1
ATOM 3529 O O . LEU B 1 28 ? 54.766 48.740 37.649 1.00 31.76 28 LEU B O 1
ATOM 3534 N N . ASP B 1 29 ? 52.935 47.626 36.928 1.00 30.66 29 ASP B N 1
ATOM 3535 C CA . ASP B 1 29 ? 53.136 46.426 37.715 1.00 30.01 29 ASP B CA 1
ATOM 3536 C C . ASP B 1 29 ? 52.914 46.707 39.203 1.00 31.82 29 ASP B C 1
ATOM 3537 O O . ASP B 1 29 ? 52.943 47.861 39.641 1.00 29.84 29 ASP B O 1
ATOM 3542 N N . CYS B 1 30 ? 52.660 45.647 39.966 1.00 31.33 30 CYS B N 1
ATOM 3543 C CA . CYS B 1 30 ? 52.402 45.765 41.399 1.00 31.13 30 CYS B CA 1
ATOM 3544 C C . CYS B 1 30 ? 52.726 44.409 42.012 1.00 30.12 30 CYS B C 1
ATOM 3545 O O . CYS B 1 30 ? 51.857 43.709 42.517 1.00 32.99 30 CYS B O 1
ATOM 3548 N N . GLY B 1 31 ? 53.988 44.029 41.955 1.00 28.89 31 GLY B N 1
ATOM 3549 C CA . GLY B 1 31 ? 54.367 42.735 42.477 1.00 31.27 31 GLY B CA 1
ATOM 3550 C C . GLY B 1 31 ? 54.703 42.707 43.951 1.00 33.73 31 GLY B C 1
ATOM 3551 O O . GLY B 1 31 ? 54.835 43.739 44.612 1.00 34.81 31 GLY B O 1
ATOM 3552 N N . MET B 1 32 ? 54.828 41.499 44.472 1.00 34.89 32 MET B N 1
ATOM 3553 C CA . MET B 1 32 ? 55.163 41.321 45.861 1.00 37.21 32 MET B CA 1
ATOM 3554 C C . MET B 1 32 ? 56.614 40.899 45.964 1.00 36.01 32 MET B C 1
ATOM 3555 O O . MET B 1 32 ? 57.179 40.320 45.033 1.00 34.96 32 MET B O 1
ATOM 3560 N N . PHE B 1 33 ? 57.215 41.214 47.099 1.00 34.24 33 PHE B N 1
ATOM 3561 C CA . PHE B 1 33 ? 58.596 40.857 47.351 1.00 36.29 33 PHE B CA 1
ATOM 3562 C C . PHE B 1 33 ? 58.570 39.390 47.732 1.00 35.46 33 PHE B C 1
ATOM 3563 O O . PHE B 1 33 ? 57.651 38.945 48.406 1.00 38.28 33 PHE B O 1
ATOM 3571 N N . GLN B 1 34 ? 59.566 38.638 47.294 1.00 38.23 34 GLN B N 1
ATOM 3572 C CA . GLN B 1 34 ? 59.620 37.217 47.601 1.00 42.66 34 GLN B CA 1
ATOM 3573 C C . GLN B 1 34 ? 61.029 36.796 47.984 1.00 45.14 34 GLN B C 1
ATOM 3574 O O . GLN B 1 34 ? 61.967 37.583 47.910 1.00 45.31 34 GLN B O 1
ATOM 3580 N N . GLY B 1 35 ? 61.162 35.540 48.389 1.00 50.14 35 GLY B N 1
ATOM 3581 C CA . GLY B 1 35 ? 62.455 35.011 48.765 1.00 56.12 35 GLY B CA 1
ATOM 3582 C C . GLY B 1 35 ? 63.159 35.756 49.880 1.00 60.78 35 GLY B C 1
ATOM 3583 O O . GLY B 1 35 ? 62.839 35.588 51.057 1.00 61.60 35 GLY B O 1
ATOM 3584 N N . LYS B 1 36 ? 64.116 36.592 49.499 1.00 64.83 36 LYS B N 1
ATOM 3585 C CA . LYS B 1 36 ? 64.908 37.350 50.457 1.00 69.91 36 LYS B CA 1
ATOM 3586 C C . LYS B 1 36 ? 64.297 38.694 50.851 1.00 71.55 36 LYS B C 1
ATOM 3587 O O . LYS B 1 36 ? 65.026 39.597 51.261 1.00 72.61 36 LYS B O 1
ATOM 3593 N N . GLU B 1 37 ? 62.977 38.840 50.736 1.00 71.92 37 GLU B N 1
ATOM 3594 C CA . GLU B 1 37 ? 62.339 40.110 51.090 1.00 73.39 37 GLU B CA 1
ATOM 3595 C C . GLU B 1 37 ? 60.869 39.969 51.490 1.00 73.01 37 GLU B C 1
ATOM 3596 O O . GLU B 1 37 ? 60.264 40.915 51.998 1.00 72.25 37 GLU B O 1
ATOM 3602 N N . GLU B 1 38 ? 60.311 38.781 51.273 1.00 72.21 38 GLU B N 1
ATOM 3603 C CA . GLU B 1 38 ? 58.903 38.497 51.555 1.00 71.83 38 GLU B CA 1
ATOM 3604 C C . GLU B 1 38 ? 58.224 39.201 52.730 1.00 71.00 38 GLU B C 1
ATOM 3605 O O . GLU B 1 38 ? 57.005 39.354 52.728 1.00 71.43 38 GLU B O 1
ATOM 3611 N N . ALA B 1 39 ? 58.986 39.634 53.728 1.00 69.89 39 ALA B N 1
ATOM 3612 C CA . ALA B 1 39 ? 58.383 40.314 54.876 1.00 68.16 39 ALA B CA 1
ATOM 3613 C C . ALA B 1 39 ? 57.927 41.734 54.530 1.00 67.01 39 ALA B C 1
ATOM 3614 O O . ALA B 1 39 ? 57.014 42.276 55.159 1.00 65.83 39 ALA B O 1
ATOM 3616 N N . ARG B 1 40 ? 58.559 42.325 53.520 1.00 65.51 40 ARG B N 1
ATOM 3617 C CA . ARG B 1 40 ? 58.247 43.685 53.091 1.00 63.86 40 ARG B CA 1
ATOM 3618 C C . ARG B 1 40 ? 56.895 43.932 52.419 1.00 61.48 40 ARG B C 1
ATOM 3619 O O . ARG B 1 40 ? 56.548 45.079 52.138 1.00 60.32 40 ARG B O 1
ATOM 3627 N N . ASN B 1 41 ? 56.133 42.879 52.155 1.00 57.73 41 ASN B N 1
ATOM 3628 C CA . ASN B 1 41 ? 54.840 43.053 51.508 1.00 58.42 41 ASN B CA 1
ATOM 3629 C C . ASN B 1 41 ? 53.845 43.716 52.432 1.00 60.66 41 ASN B C 1
ATOM 3630 O O . ASN B 1 41 ? 52.736 44.055 52.026 1.00 61.18 41 ASN B O 1
ATOM 3635 N N . HIS B 1 42 ? 54.250 43.910 53.679 1.00 63.30 42 HIS B N 1
ATOM 3636 C CA . HIS B 1 42 ? 53.373 44.514 54.666 1.00 65.52 42 HIS B CA 1
ATOM 3637 C C . HIS B 1 42 ? 53.679 45.991 54.865 1.00 65.47 42 HIS B C 1
ATOM 3638 O O . HIS B 1 42 ? 52.879 46.722 55.442 1.00 65.72 42 HIS B O 1
ATOM 3645 N N . ALA B 1 43 ? 54.836 46.427 54.377 1.00 65.45 43 ALA B N 1
ATOM 3646 C CA . ALA B 1 43 ? 55.236 47.828 54.494 1.00 66.23 43 ALA B CA 1
ATOM 3647 C C . ALA B 1 43 ? 54.406 48.674 53.531 1.00 66.26 43 ALA B C 1
ATOM 3648 O O . ALA B 1 43 ? 54.039 48.216 52.449 1.00 68.59 43 ALA B O 1
ATOM 3650 N N . PRO B 1 44 ? 54.095 49.924 53.909 1.00 65.39 44 PRO B N 1
ATOM 3651 C CA . PRO B 1 44 ? 53.301 50.753 52.994 1.00 63.07 44 PRO B CA 1
ATOM 3652 C C . PRO B 1 44 ? 53.942 50.867 51.602 1.00 60.48 44 PRO B C 1
ATOM 3653 O O . PRO B 1 44 ? 55.158 50.713 51.448 1.00 59.20 44 PRO B O 1
ATOM 3657 N N . PHE B 1 45 ? 53.114 51.129 50.596 1.00 56.28 45 PHE B N 1
ATOM 3658 C CA . PHE B 1 45 ? 53.578 51.243 49.218 1.00 52.54 45 PHE B CA 1
ATOM 3659 C C . PHE B 1 45 ? 54.631 52.322 48.985 1.00 51.59 45 PHE B C 1
ATOM 3660 O O . PHE B 1 45 ? 55.622 52.088 48.290 1.00 51.78 45 PHE B O 1
ATOM 3668 N N . GLY B 1 46 ? 54.420 53.499 49.567 1.00 48.70 46 GLY B N 1
ATOM 3669 C CA . GLY B 1 46 ? 55.356 54.591 49.380 1.00 44.54 46 GLY B CA 1
ATOM 3670 C C . GLY B 1 46 ? 54.651 55.702 48.626 1.00 43.84 46 GLY B C 1
ATOM 3671 O O . GLY B 1 46 ? 55.201 56.780 48.408 1.00 43.70 46 GLY B O 1
ATOM 3672 N N . PHE B 1 47 ? 53.422 55.418 48.211 1.00 42.59 47 PHE B N 1
ATOM 3673 C CA . PHE B 1 47 ? 52.590 56.377 47.494 1.00 42.81 47 PHE B CA 1
ATOM 3674 C C . PHE B 1 47 ? 51.163 56.069 47.904 1.00 44.60 47 PHE B C 1
ATOM 3675 O O . PHE B 1 47 ? 50.895 55.016 48.488 1.00 45.31 47 PHE B O 1
ATOM 3683 N N . ASP B 1 48 ? 50.254 56.985 47.598 1.00 47.30 48 ASP B N 1
ATOM 3684 C CA . ASP B 1 48 ? 48.845 56.822 47.940 1.00 50.54 48 ASP B CA 1
ATOM 3685 C C . ASP B 1 48 ? 48.082 56.117 46.819 1.00 51.99 48 ASP B C 1
ATOM 3686 O O . ASP B 1 48 ? 47.791 56.719 45.788 1.00 51.89 48 ASP B O 1
ATOM 3691 N N . PRO B 1 49 ? 47.747 54.830 47.009 1.00 53.93 49 PRO B N 1
ATOM 3692 C CA . PRO B 1 49 ? 47.012 54.081 45.983 1.00 54.36 49 PRO B CA 1
ATOM 3693 C C . PRO B 1 49 ? 45.667 54.686 45.593 1.00 55.69 49 PRO B C 1
ATOM 3694 O O . PRO B 1 49 ? 45.092 54.328 44.565 1.00 56.84 49 PRO B O 1
ATOM 3698 N N . LYS B 1 50 ? 45.167 55.611 46.401 1.00 56.56 50 LYS B N 1
ATOM 3699 C CA . LYS B 1 50 ? 43.888 56.238 46.091 1.00 57.12 50 LYS B CA 1
ATOM 3700 C C . LYS B 1 50 ? 44.050 57.309 45.020 1.00 56.34 50 LYS B C 1
ATOM 3701 O O . LYS B 1 50 ? 43.081 57.690 44.361 1.00 54.31 50 LYS B O 1
ATOM 3707 N N . GLU B 1 51 ? 45.277 57.792 44.850 1.00 55.73 51 GLU B N 1
ATOM 3708 C CA . GLU B 1 51 ? 45.550 58.819 43.853 1.00 57.18 51 GLU B CA 1
ATOM 3709 C C . GLU B 1 51 ? 46.124 58.242 42.553 1.00 55.75 51 GLU B C 1
ATOM 3710 O O . GLU B 1 51 ? 46.626 58.984 41.705 1.00 56.06 51 GLU B O 1
ATOM 3716 N N . VAL B 1 52 ? 46.046 56.920 42.411 1.00 53.59 52 VAL B N 1
ATOM 3717 C CA . VAL B 1 52 ? 46.523 56.225 41.216 1.00 50.10 52 VAL B CA 1
ATOM 3718 C C . VAL B 1 52 ? 45.378 56.186 40.207 1.00 48.58 52 VAL B C 1
ATOM 3719 O O . VAL B 1 52 ? 44.287 55.732 40.533 1.00 47.80 52 VAL B O 1
ATOM 3723 N N . ASP B 1 53 ? 45.629 56.657 38.987 1.00 45.97 53 ASP B N 1
ATOM 3724 C CA . ASP B 1 53 ? 44.598 56.672 37.950 1.00 43.65 53 ASP B CA 1
ATOM 3725 C C . ASP B 1 53 ? 44.412 55.346 37.245 1.00 42.08 53 ASP B C 1
ATOM 3726 O O . ASP B 1 53 ? 43.284 54.958 36.947 1.00 44.13 53 ASP B O 1
ATOM 3731 N N . ALA B 1 54 ? 45.511 54.650 36.969 1.00 39.79 54 ALA B N 1
ATOM 3732 C CA . ALA B 1 54 ? 45.423 53.368 36.284 1.00 36.77 54 ALA B CA 1
ATOM 3733 C C . ALA B 1 54 ? 46.630 52.494 36.554 1.00 34.68 54 ALA B C 1
ATOM 3734 O O . ALA B 1 54 ? 47.698 52.976 36.938 1.00 35.60 54 ALA B O 1
ATOM 3736 N N . VAL B 1 55 ? 46.448 51.200 36.330 1.00 32.84 55 VAL B N 1
ATOM 3737 C CA . VAL B 1 55 ? 47.494 50.221 36.532 1.00 29.86 55 VAL B CA 1
ATOM 3738 C C . VAL B 1 55 ? 47.673 49.384 35.270 1.00 32.02 55 VAL B C 1
ATOM 3739 O O . VAL B 1 55 ? 46.695 49.003 34.634 1.00 33.89 55 VAL B O 1
ATOM 3743 N N . LEU B 1 56 ? 48.915 49.103 34.899 1.00 30.00 56 LEU B N 1
ATOM 3744 C CA . LEU B 1 56 ? 49.159 48.242 33.752 1.00 31.74 56 LEU B CA 1
ATOM 3745 C C . LEU B 1 56 ? 50.040 47.128 34.296 1.00 32.36 56 LEU B C 1
ATOM 3746 O O . LEU B 1 56 ? 51.003 47.406 35.019 1.00 31.76 56 LEU B O 1
ATOM 3751 N N . LEU B 1 57 ? 49.702 45.884 33.959 1.00 32.18 57 LEU B N 1
ATOM 3752 C CA . LEU B 1 57 ? 50.447 44.696 34.401 1.00 34.57 57 LEU B CA 1
ATOM 3753 C C . LEU B 1 57 ? 51.149 44.056 33.202 1.00 34.47 57 LEU B C 1
ATOM 3754 O O . LEU B 1 57 ? 50.498 43.651 32.243 1.00 35.71 57 LEU B O 1
ATOM 3759 N N . THR B 1 58 ? 52.472 43.954 33.268 1.00 35.46 58 THR B N 1
ATOM 3760 C CA . THR B 1 58 ? 53.258 43.409 32.163 1.00 35.87 58 THR B CA 1
ATOM 3761 C C . THR B 1 58 ? 53.110 41.908 31.942 1.00 36.42 58 THR B C 1
ATOM 3762 O O . THR B 1 58 ? 53.226 41.434 30.811 1.00 33.92 58 THR B O 1
ATOM 3766 N N . HIS B 1 59 ? 52.900 41.164 33.026 1.00 36.44 59 HIS B N 1
ATOM 3767 C CA . HIS B 1 59 ? 52.668 39.721 32.948 1.00 38.41 59 HIS B CA 1
ATOM 3768 C C . HIS B 1 59 ? 52.103 39.229 34.270 1.00 37.83 59 HIS B C 1
ATOM 3769 O O . HIS B 1 59 ? 52.067 39.969 35.246 1.00 39.88 59 HIS B O 1
ATOM 3776 N N . ALA B 1 60 ? 51.658 37.981 34.295 1.00 37.82 60 ALA B N 1
ATOM 3777 C CA . ALA B 1 60 ? 51.001 37.416 35.469 1.00 38.82 60 ALA B CA 1
ATOM 3778 C C . ALA B 1 60 ? 51.805 36.987 36.701 1.00 36.74 60 ALA B C 1
ATOM 3779 O O . ALA B 1 60 ? 51.225 36.833 37.772 1.00 37.33 60 ALA B O 1
ATOM 3781 N N . HIS B 1 61 ? 53.111 36.785 36.575 1.00 37.22 61 HIS B N 1
ATOM 3782 C CA . HIS B 1 61 ? 53.879 36.343 37.731 1.00 38.36 61 HIS B CA 1
ATOM 3783 C C . HIS B 1 61 ? 53.615 37.125 39.004 1.00 36.99 61 HIS B C 1
ATOM 3784 O O . HIS B 1 61 ? 53.399 38.340 38.990 1.00 34.58 61 HIS B O 1
ATOM 3791 N N . LEU B 1 62 ? 53.603 36.388 40.104 1.00 34.53 62 LEU B N 1
ATOM 3792 C CA . LEU B 1 62 ? 53.363 36.947 41.423 1.00 35.99 62 LEU B CA 1
ATOM 3793 C C . LEU B 1 62 ? 54.296 38.127 41.749 1.00 34.49 62 LEU B C 1
ATOM 3794 O O . LEU B 1 62 ? 53.877 39.096 42.391 1.00 31.47 62 LEU B O 1
ATOM 3799 N N . ASP B 1 63 ? 55.551 38.062 41.315 1.00 33.69 63 ASP B N 1
ATOM 3800 C CA . ASP B 1 63 ? 56.458 39.173 41.603 1.00 38.39 63 ASP B CA 1
ATOM 3801 C C . ASP B 1 63 ? 56.110 40.403 40.769 1.00 36.47 63 ASP B C 1
ATOM 3802 O O . ASP B 1 63 ? 56.817 41.398 40.804 1.00 36.72 63 ASP B O 1
ATOM 3807 N N . HIS B 1 64 ? 55.015 40.332 40.022 1.00 35.63 64 HIS B N 1
ATOM 3808 C CA . HIS B 1 64 ? 54.559 41.477 39.248 1.00 35.30 64 HIS B CA 1
ATOM 3809 C C . HIS B 1 64 ? 53.111 41.835 39.561 1.00 33.16 64 HIS B C 1
ATOM 3810 O O . HIS B 1 64 ? 52.695 42.972 39.352 1.00 32.34 64 HIS B O 1
ATOM 3817 N N . VAL B 1 65 ? 52.347 40.873 40.075 1.00 34.78 65 VAL B N 1
ATOM 3818 C CA . VAL B 1 65 ? 50.936 41.113 40.404 1.00 36.37 65 VAL B CA 1
ATOM 3819 C C . VAL B 1 65 ? 50.570 40.886 41.886 1.00 36.47 65 VAL B C 1
ATOM 3820 O O . VAL B 1 65 ? 49.493 41.281 42.341 1.00 36.38 65 VAL B O 1
ATOM 3824 N N . GLY B 1 66 ? 51.482 40.268 42.630 1.00 38.37 66 GLY B N 1
ATOM 3825 C CA . GLY B 1 66 ? 51.253 39.956 44.035 1.00 37.67 66 GLY B CA 1
ATOM 3826 C C . GLY B 1 66 ? 50.692 41.010 44.975 1.00 38.60 66 GLY B C 1
ATOM 3827 O O . GLY B 1 66 ? 49.888 40.684 45.854 1.00 40.19 66 GLY B O 1
ATOM 3828 N N . ARG B 1 67 ? 51.109 42.263 44.835 1.00 37.59 67 ARG B N 1
ATOM 3829 C CA . ARG B 1 67 ? 50.589 43.293 45.722 1.00 37.58 67 ARG B CA 1
ATOM 3830 C C . ARG B 1 67 ? 49.341 43.968 45.167 1.00 37.20 67 ARG B C 1
ATOM 3831 O O . ARG B 1 67 ? 48.814 44.901 45.773 1.00 37.73 67 ARG B O 1
ATOM 3839 N N . LEU B 1 68 ? 48.853 43.500 44.025 1.00 37.55 68 LEU B N 1
ATOM 3840 C CA . LEU B 1 68 ? 47.663 44.116 43.444 1.00 38.45 68 LEU B CA 1
ATOM 3841 C C . LEU B 1 68 ? 46.518 44.172 44.469 1.00 38.58 68 LEU B C 1
ATOM 3842 O O . LEU B 1 68 ? 45.952 45.238 44.721 1.00 37.47 68 LEU B O 1
ATOM 3847 N N . PRO B 1 69 ? 46.165 43.025 45.076 1.00 40.08 69 PRO B N 1
ATOM 3848 C CA . PRO B 1 69 ? 45.080 43.016 46.073 1.00 40.15 69 PRO B CA 1
ATOM 3849 C C . PRO B 1 69 ? 45.290 43.998 47.244 1.00 41.63 69 PRO B C 1
ATOM 3850 O O . PRO B 1 69 ? 44.333 44.577 47.768 1.00 40.99 69 PRO B O 1
ATOM 3854 N N . LYS B 1 70 ? 46.542 44.189 47.647 1.00 41.77 70 LYS B N 1
ATOM 3855 C CA . LYS B 1 70 ? 46.852 45.121 48.724 1.00 42.97 70 LYS B CA 1
ATOM 3856 C C . LYS B 1 70 ? 46.487 46.531 48.271 1.00 42.54 70 LYS B C 1
ATOM 3857 O O . LYS B 1 70 ? 45.967 47.326 49.053 1.00 43.46 70 LYS B O 1
ATOM 3863 N N . LEU B 1 71 ? 46.765 46.833 47.003 1.00 42.59 71 LEU B N 1
ATOM 3864 C CA . LEU B 1 71 ? 46.464 48.143 46.423 1.00 41.59 71 LEU B CA 1
ATOM 3865 C C . LEU B 1 71 ? 44.965 48.444 46.540 1.00 42.22 71 LEU B C 1
ATOM 3866 O O . LEU B 1 71 ? 44.576 49.560 46.892 1.00 43.15 71 LEU B O 1
ATOM 3871 N N . PHE B 1 72 ? 44.123 47.454 46.244 1.00 41.50 72 PHE B N 1
ATOM 3872 C CA . PHE B 1 72 ? 42.677 47.652 46.342 1.00 41.70 72 PHE B CA 1
ATOM 3873 C C . PHE B 1 72 ? 42.236 47.742 47.800 1.00 42.47 72 PHE B C 1
ATOM 3874 O O . PHE B 1 72 ? 41.391 48.572 48.158 1.00 38.20 72 PHE B O 1
ATOM 3882 N N . ARG B 1 73 ? 42.813 46.884 48.638 1.00 43.33 73 ARG B N 1
ATOM 3883 C CA . ARG B 1 73 ? 42.493 46.899 50.054 1.00 45.72 73 ARG B CA 1
ATOM 3884 C C . ARG B 1 73 ? 42.697 48.332 50.546 1.00 46.11 73 ARG B C 1
ATOM 3885 O O . ARG B 1 73 ? 41.868 48.864 51.282 1.00 45.03 73 ARG B O 1
ATOM 3893 N N . GLU B 1 74 ? 43.789 48.960 50.107 1.00 45.02 74 GLU B N 1
ATOM 3894 C CA . GLU B 1 74 ? 44.099 50.320 50.533 1.00 45.49 74 GLU B CA 1
ATOM 3895 C C . GLU B 1 74 ? 43.349 51.464 49.861 1.00 45.45 74 GLU B C 1
ATOM 3896 O O . GLU B 1 74 ? 43.742 52.619 50.014 1.00 46.33 74 GLU B O 1
ATOM 3902 N N . GLY B 1 75 ? 42.286 51.167 49.118 1.00 45.37 75 GLY B N 1
ATOM 3903 C CA . GLY B 1 75 ? 41.526 52.250 48.515 1.00 48.34 75 GLY B CA 1
ATOM 3904 C C . GLY B 1 75 ? 41.389 52.346 47.003 1.00 49.93 75 GLY B C 1
ATOM 3905 O O . GLY B 1 75 ? 40.329 52.728 46.502 1.00 49.45 75 GLY B O 1
ATOM 3906 N N . TYR B 1 76 ? 42.448 52.018 46.272 1.00 51.40 76 TYR B N 1
ATOM 3907 C CA . TYR B 1 76 ? 42.403 52.094 44.814 1.00 52.30 76 TYR B CA 1
ATOM 3908 C C . TYR B 1 76 ? 41.216 51.336 44.230 1.00 51.82 76 TYR B C 1
ATOM 3909 O O . TYR B 1 76 ? 40.962 50.178 44.580 1.00 51.08 76 TYR B O 1
ATOM 3918 N N . ARG B 1 77 ? 40.492 52.006 43.339 1.00 52.19 77 ARG B N 1
ATOM 3919 C CA . ARG B 1 77 ? 39.328 51.418 42.691 1.00 52.48 77 ARG B CA 1
ATOM 3920 C C . ARG B 1 77 ? 39.334 51.686 41.189 1.00 52.37 77 ARG B C 1
ATOM 3921 O O . ARG B 1 77 ? 38.301 51.578 40.526 1.00 54.23 77 ARG B O 1
ATOM 3929 N N . GLY B 1 78 ? 40.504 52.025 40.657 1.00 50.86 78 GLY B N 1
ATOM 3930 C CA . GLY B 1 78 ? 40.619 52.302 39.237 1.00 48.50 78 GLY B CA 1
ATOM 3931 C C . GLY B 1 78 ? 40.764 51.048 38.395 1.00 46.34 78 GLY B C 1
ATOM 3932 O O . GLY B 1 78 ? 40.726 49.941 38.928 1.00 45.34 78 GLY B O 1
ATOM 3933 N N . PRO B 1 79 ? 40.937 51.191 37.068 1.00 44.26 79 PRO B N 1
ATOM 3934 C CA . PRO B 1 79 ? 41.086 50.061 36.147 1.00 41.78 79 PRO B CA 1
ATOM 3935 C C . PRO B 1 79 ? 42.467 49.407 36.192 1.00 40.38 79 PRO B C 1
ATOM 3936 O O . PRO B 1 79 ? 43.432 49.999 36.669 1.00 42.09 79 PRO B O 1
ATOM 3940 N N . VAL B 1 80 ? 42.551 48.180 35.691 1.00 37.87 80 VAL B N 1
ATOM 3941 C CA . VAL B 1 80 ? 43.803 47.426 35.660 1.00 35.58 80 VAL B CA 1
ATOM 3942 C C . VAL B 1 80 ? 43.897 46.794 34.276 1.00 37.08 80 VAL B C 1
ATOM 3943 O O . VAL B 1 80 ? 43.122 45.884 33.958 1.00 35.17 80 VAL B O 1
ATOM 3947 N N . TYR B 1 81 ? 44.833 47.282 33.456 1.00 35.39 81 TYR B N 1
ATOM 3948 C CA . TYR B 1 81 ? 45.005 46.774 32.098 1.00 34.87 81 TYR B CA 1
ATOM 3949 C C . TYR B 1 81 ? 46.105 45.755 31.980 1.00 34.46 81 TYR B C 1
ATOM 3950 O O . TYR B 1 81 ? 47.161 45.887 32.601 1.00 36.73 81 TYR B O 1
ATOM 3959 N N . ALA B 1 82 ? 45.851 44.749 31.154 1.00 33.14 82 ALA B N 1
ATOM 3960 C CA . ALA B 1 82 ? 46.798 43.673 30.906 1.00 33.21 82 ALA B CA 1
ATOM 3961 C C . ALA B 1 82 ? 46.295 42.884 29.703 1.00 33.30 82 ALA B C 1
ATOM 3962 O O . ALA B 1 82 ? 45.123 42.975 29.341 1.00 31.84 82 ALA B O 1
ATOM 3964 N N . THR B 1 83 ? 47.172 42.110 29.082 1.00 32.83 83 THR B N 1
ATOM 3965 C CA . THR B 1 83 ? 46.749 41.320 27.942 1.00 34.70 83 THR B CA 1
ATOM 3966 C C . THR B 1 83 ? 45.751 40.281 28.463 1.00 37.25 83 THR B C 1
ATOM 3967 O O . THR B 1 83 ? 45.702 40.000 29.661 1.00 38.19 83 THR B O 1
ATOM 3971 N N . ARG B 1 84 ? 44.955 39.714 27.567 1.00 37.33 84 ARG B N 1
ATOM 3972 C CA . ARG B 1 84 ? 43.954 38.736 27.965 1.00 37.38 84 ARG B CA 1
ATOM 3973 C C . ARG B 1 84 ? 44.595 37.520 28.621 1.00 34.83 84 ARG B C 1
ATOM 3974 O O . ARG B 1 84 ? 44.112 37.024 29.638 1.00 35.57 84 ARG B O 1
ATOM 3982 N N . ALA B 1 85 ? 45.686 37.044 28.034 1.00 33.38 85 ALA B N 1
ATOM 3983 C CA . ALA B 1 85 ? 46.387 35.892 28.573 1.00 31.26 85 ALA B CA 1
ATOM 3984 C C . ALA B 1 85 ? 46.801 36.193 30.008 1.00 33.43 85 ALA B C 1
ATOM 3985 O O . ALA B 1 85 ? 46.780 35.312 30.872 1.00 34.53 85 ALA B O 1
ATOM 3987 N N . THR B 1 86 ? 47.157 37.449 30.265 1.00 31.41 86 THR B N 1
ATOM 3988 C CA . THR B 1 86 ? 47.575 37.839 31.597 1.00 32.95 86 THR B CA 1
ATOM 3989 C C . THR B 1 86 ? 46.407 37.846 32.559 1.00 33.37 86 THR B C 1
ATOM 3990 O O . THR B 1 86 ? 46.533 37.410 33.709 1.00 32.61 86 THR B O 1
ATOM 3994 N N . VAL B 1 87 ? 45.283 38.366 32.088 1.00 33.41 87 VAL B N 1
ATOM 3995 C CA . VAL B 1 87 ? 44.085 38.428 32.904 1.00 35.65 87 VAL B CA 1
ATOM 3996 C C . VAL B 1 87 ? 43.664 37.027 33.329 1.00 36.85 87 VAL B C 1
ATOM 3997 O O . VAL B 1 87 ? 43.258 36.814 34.471 1.00 37.37 87 VAL B O 1
ATOM 4001 N N . LEU B 1 88 ? 43.774 36.080 32.405 1.00 37.39 88 LEU B N 1
ATOM 4002 C CA . LEU B 1 88 ? 43.398 34.702 32.684 1.00 38.49 88 LEU B CA 1
ATOM 4003 C C . LEU B 1 88 ? 44.380 34.026 33.632 1.00 37.00 88 LEU B C 1
ATOM 4004 O O . LEU B 1 88 ? 43.981 33.366 34.586 1.00 38.63 88 LEU B O 1
ATOM 4009 N N . LEU B 1 89 ? 45.668 34.183 33.365 1.00 37.47 89 LEU B N 1
ATOM 4010 C CA . LEU B 1 89 ? 46.684 33.570 34.211 1.00 36.50 89 LEU B CA 1
ATOM 4011 C C . LEU B 1 89 ? 46.635 34.141 35.624 1.00 37.28 89 LEU B C 1
ATOM 4012 O O . LEU B 1 89 ? 46.875 33.428 36.587 1.00 36.83 89 LEU B O 1
ATOM 4017 N N . MET B 1 90 ? 46.312 35.423 35.748 1.00 37.48 90 MET B N 1
ATOM 4018 C CA . MET B 1 90 ? 46.246 36.054 37.059 1.00 41.63 90 MET B CA 1
ATOM 4019 C C . MET B 1 90 ? 45.282 35.371 38.016 1.00 42.66 90 MET B C 1
ATOM 4020 O O . MET B 1 90 ? 45.614 35.119 39.181 1.00 41.33 90 MET B O 1
ATOM 4025 N N . GLU B 1 91 ? 44.080 35.097 37.529 1.00 43.53 91 GLU B N 1
ATOM 4026 C CA . GLU B 1 91 ? 43.073 34.460 38.350 1.00 45.86 91 GLU B CA 1
ATOM 4027 C C . GLU B 1 91 ? 43.659 33.211 38.997 1.00 43.96 91 GLU B C 1
ATOM 4028 O O . GLU B 1 91 ? 43.519 32.998 40.196 1.00 43.64 91 GLU B O 1
ATOM 4034 N N . ILE B 1 92 ? 44.327 32.389 38.202 1.00 41.01 92 ILE B N 1
ATOM 4035 C CA . ILE B 1 92 ? 44.936 31.192 38.743 1.00 40.02 92 ILE B CA 1
ATOM 4036 C C . ILE B 1 92 ? 45.997 31.564 39.772 1.00 41.60 92 ILE B C 1
ATOM 4037 O O . ILE B 1 92 ? 46.010 31.042 40.886 1.00 42.34 92 ILE B O 1
ATOM 4042 N N . VAL B 1 93 ? 46.877 32.488 39.403 1.00 41.00 93 VAL B N 1
ATOM 4043 C CA . VAL B 1 93 ? 47.961 32.905 40.285 1.00 39.79 93 VAL B CA 1
ATOM 4044 C C . VAL B 1 93 ? 47.521 33.500 41.627 1.00 41.08 93 VAL B C 1
ATOM 4045 O O . VAL B 1 93 ? 47.988 33.078 42.682 1.00 40.34 93 VAL B O 1
ATOM 4049 N N . LEU B 1 94 ? 46.633 34.485 41.577 1.00 41.57 94 LEU B N 1
ATOM 4050 C CA . LEU B 1 94 ? 46.144 35.147 42.776 1.00 42.11 94 LEU B CA 1
ATOM 4051 C C . LEU B 1 94 ? 45.373 34.197 43.695 1.00 45.52 94 LEU B C 1
ATOM 4052 O O . LEU B 1 94 ? 45.583 34.201 44.911 1.00 43.94 94 LEU B O 1
ATOM 4057 N N . GLU B 1 95 ? 44.491 33.381 43.117 1.00 47.23 95 GLU B N 1
ATOM 4058 C CA . GLU B 1 95 ? 43.719 32.425 43.907 1.00 49.17 95 GLU B CA 1
ATOM 4059 C C . GLU B 1 95 ? 44.674 31.479 44.638 1.00 49.37 95 GLU B C 1
ATOM 4060 O O . GLU B 1 95 ? 44.499 31.192 45.825 1.00 48.16 95 GLU B O 1
ATOM 4066 N N . ASP B 1 96 ? 45.687 30.999 43.925 1.00 49.17 96 ASP B N 1
ATOM 4067 C CA . ASP B 1 96 ? 46.663 30.105 44.526 1.00 50.65 96 ASP B CA 1
ATOM 4068 C C . ASP B 1 96 ? 47.384 30.833 45.656 1.00 52.90 96 ASP B C 1
ATOM 4069 O O . ASP B 1 96 ? 47.550 30.291 46.749 1.00 53.39 96 ASP B O 1
ATOM 4074 N N . ALA B 1 97 ? 47.799 32.068 45.397 1.00 52.59 97 ALA B N 1
ATOM 4075 C CA . ALA B 1 97 ? 48.487 32.854 46.411 1.00 53.84 97 ALA B CA 1
ATOM 4076 C C . ALA B 1 97 ? 47.605 32.947 47.651 1.00 55.08 97 ALA B C 1
ATOM 4077 O O . ALA B 1 97 ? 48.083 32.835 48.772 1.00 54.02 97 ALA B O 1
ATOM 4079 N N . LEU B 1 98 ? 46.309 33.137 47.434 1.00 58.18 98 LEU B N 1
ATOM 4080 C CA . LEU B 1 98 ? 45.345 33.257 48.524 1.00 60.83 98 LEU B CA 1
ATOM 4081 C C . LEU B 1 98 ? 45.308 31.978 49.350 1.00 62.99 98 LEU B C 1
ATOM 4082 O O . LEU B 1 98 ? 45.408 32.010 50.575 1.00 64.64 98 LEU B O 1
ATOM 4087 N N . LYS B 1 99 ? 45.163 30.852 48.663 1.00 64.06 99 LYS B N 1
ATOM 4088 C CA . LYS B 1 99 ? 45.095 29.555 49.313 1.00 65.10 99 LYS B CA 1
ATOM 4089 C C . LYS B 1 99 ? 46.345 29.214 50.126 1.00 65.48 99 LYS B C 1
ATOM 4090 O O . LYS B 1 99 ? 46.248 28.890 51.307 1.00 67.03 99 LYS B O 1
ATOM 4096 N N . VAL B 1 100 ? 47.517 29.292 49.502 1.00 65.87 100 VAL B N 1
ATOM 4097 C CA . VAL B 1 100 ? 48.764 28.962 50.187 1.00 66.02 100 VAL B CA 1
ATOM 4098 C C . VAL B 1 100 ? 49.202 30.032 51.177 1.00 67.46 100 VAL B C 1
ATOM 4099 O O . VAL B 1 100 ? 49.984 29.761 52.085 1.00 66.01 100 VAL B O 1
ATOM 4103 N N . MET B 1 101 ? 48.709 31.250 50.991 1.00 70.06 101 MET B N 1
ATOM 4104 C CA . MET B 1 101 ? 49.073 32.342 51.880 1.00 73.04 101 MET B CA 1
ATOM 4105 C C . MET B 1 101 ? 48.476 32.050 53.249 1.00 74.33 101 MET B C 1
ATOM 4106 O O . MET B 1 101 ? 47.259 32.013 53.416 1.00 73.74 101 MET B O 1
ATOM 4111 N N . ASP B 1 102 ? 49.350 31.840 54.223 1.00 76.62 102 ASP B N 1
ATOM 4112 C CA . ASP B 1 102 ? 48.949 31.530 55.590 1.00 78.98 102 ASP B CA 1
ATOM 4113 C C . ASP B 1 102 ? 48.453 32.784 56.307 1.00 78.27 102 ASP B C 1
ATOM 4114 O O . ASP B 1 102 ? 47.282 32.871 56.678 1.00 78.27 102 ASP B O 1
ATOM 4119 N N . GLU B 1 103 ? 49.347 33.745 56.523 1.00 77.01 103 GLU B N 1
ATOM 4120 C CA . GLU B 1 103 ? 48.959 35.010 57.142 1.00 75.47 103 GLU B CA 1
ATOM 4121 C C . GLU B 1 103 ? 49.189 36.071 56.078 1.00 71.59 103 GLU B C 1
ATOM 4122 O O . GLU B 1 103 ? 50.195 36.782 56.092 1.00 69.76 103 GLU B O 1
ATOM 4128 N N . PRO B 1 104 ? 48.253 36.174 55.123 1.00 69.11 104 PRO B N 1
ATOM 4129 C CA . PRO B 1 104 ? 48.328 37.137 54.023 1.00 66.97 104 PRO B CA 1
ATOM 4130 C C . PRO B 1 104 ? 48.217 38.586 54.455 1.00 63.79 104 PRO B C 1
ATOM 4131 O O . PRO B 1 104 ? 47.708 38.896 55.534 1.00 62.86 104 PRO B O 1
ATOM 4135 N N . PHE B 1 105 ? 48.709 39.469 53.595 1.00 61.60 105 PHE B N 1
ATOM 4136 C CA . PHE B 1 105 ? 48.665 40.899 53.846 1.00 59.02 105 PHE B CA 1
ATOM 4137 C C . PHE B 1 105 ? 47.481 41.474 53.082 1.00 57.96 105 PHE B C 1
ATOM 4138 O O . PHE B 1 105 ? 47.391 42.683 52.868 1.00 60.05 105 PHE B O 1
ATOM 4146 N N . PHE B 1 106 ? 46.585 40.579 52.669 1.00 55.61 106 PHE B N 1
ATOM 4147 C CA . PHE B 1 106 ? 45.360 40.933 51.957 1.00 54.59 106 PHE B CA 1
ATOM 4148 C C . PHE B 1 106 ? 44.349 39.799 52.117 1.00 54.20 106 PHE B C 1
ATOM 4149 O O . PHE B 1 106 ? 44.726 38.649 52.344 1.00 54.02 106 PHE B O 1
ATOM 4157 N N . GLY B 1 107 ? 43.067 40.128 51.998 1.00 53.21 107 GLY B N 1
ATOM 4158 C CA . GLY B 1 107 ? 42.032 39.120 52.145 1.00 53.79 107 GLY B CA 1
ATOM 4159 C C . GLY B 1 107 ? 41.437 38.628 50.837 1.00 54.29 107 GLY B C 1
ATOM 4160 O O . GLY B 1 107 ? 41.800 39.106 49.763 1.00 52.80 107 GLY B O 1
ATOM 4161 N N . PRO B 1 108 ? 40.505 37.665 50.897 1.00 54.85 108 PRO B N 1
ATOM 4162 C CA . PRO B 1 108 ? 39.875 37.126 49.690 1.00 54.73 108 PRO B CA 1
ATOM 4163 C C . PRO B 1 108 ? 39.004 38.160 48.984 1.00 55.93 108 PRO B C 1
ATOM 4164 O O . PRO B 1 108 ? 38.767 38.063 47.778 1.00 56.45 108 PRO B O 1
ATOM 4168 N N . GLU B 1 109 ? 38.529 39.148 49.735 1.00 56.02 109 GLU B N 1
ATOM 4169 C CA . GLU B 1 109 ? 37.690 40.192 49.152 1.00 58.07 109 GLU B CA 1
ATOM 4170 C C . GLU B 1 109 ? 38.556 41.115 48.298 1.00 57.03 109 GLU B C 1
ATOM 4171 O O . GLU B 1 109 ? 38.100 41.666 47.290 1.00 56.51 109 GLU B O 1
ATOM 4177 N N . ASP B 1 110 ? 39.808 41.276 48.714 1.00 56.22 110 ASP B N 1
ATOM 4178 C CA . ASP B 1 110 ? 40.754 42.122 48.000 1.00 56.64 110 ASP B CA 1
ATOM 4179 C C . ASP B 1 110 ? 41.109 41.516 46.643 1.00 56.50 110 ASP B C 1
ATOM 4180 O O . ASP B 1 110 ? 41.380 42.238 45.679 1.00 55.47 110 ASP B O 1
ATOM 4185 N N . VAL B 1 111 ? 41.095 40.188 46.578 1.00 54.91 111 VAL B N 1
ATOM 4186 C CA . VAL B 1 111 ? 41.410 39.477 45.352 1.00 54.82 111 VAL B CA 1
ATOM 4187 C C . VAL B 1 111 ? 40.301 39.639 44.326 1.00 55.85 111 VAL B C 1
ATOM 4188 O O . VAL B 1 111 ? 40.565 39.971 43.173 1.00 57.08 111 VAL B O 1
ATOM 4192 N N . GLU B 1 112 ? 39.057 39.415 44.734 1.00 57.55 112 GLU B N 1
ATOM 4193 C CA . GLU B 1 112 ? 37.949 39.539 43.793 1.00 59.11 112 GLU B CA 1
ATOM 4194 C C . GLU B 1 112 ? 37.747 40.979 43.331 1.00 57.89 112 GLU B C 1
ATOM 4195 O O . GLU B 1 112 ? 37.287 41.219 42.217 1.00 58.75 112 GLU B O 1
ATOM 4201 N N . GLU B 1 113 ? 38.105 41.931 44.184 1.00 56.43 113 GLU B N 1
ATOM 4202 C CA . GLU B 1 113 ? 37.975 43.347 43.858 1.00 55.50 113 GLU B CA 1
ATOM 4203 C C . GLU B 1 113 ? 39.032 43.718 42.809 1.00 53.95 113 GLU B C 1
ATOM 4204 O O . GLU B 1 113 ? 38.797 44.550 41.924 1.00 53.41 113 GLU B O 1
ATOM 4210 N N . ALA B 1 114 ? 40.198 43.089 42.921 1.00 50.68 114 ALA B N 1
ATOM 4211 C CA . ALA B 1 114 ? 41.302 43.325 42.001 1.00 47.69 114 ALA B CA 1
ATOM 4212 C C . ALA B 1 114 ? 40.991 42.718 40.633 1.00 47.03 114 ALA B C 1
ATOM 4213 O O . ALA B 1 114 ? 41.084 43.389 39.601 1.00 45.49 114 ALA B O 1
ATOM 4215 N N . LEU B 1 115 ? 40.622 41.443 40.642 1.00 45.27 115 LEU B N 1
ATOM 4216 C CA . LEU B 1 115 ? 40.295 40.721 39.426 1.00 47.06 115 LEU B CA 1
ATOM 4217 C C . LEU B 1 115 ? 39.090 41.331 38.742 1.00 48.18 115 LEU B C 1
ATOM 4218 O O . LEU B 1 115 ? 38.918 41.178 37.536 1.00 50.95 115 LEU B O 1
ATOM 4223 N N . GLY B 1 116 ? 38.252 42.014 39.515 1.00 47.98 116 GLY B N 1
ATOM 4224 C CA . GLY B 1 116 ? 37.065 42.624 38.946 1.00 47.52 116 GLY B CA 1
ATOM 4225 C C . GLY B 1 116 ? 37.347 43.889 38.152 1.00 48.63 116 GLY B C 1
ATOM 4226 O O . GLY B 1 116 ? 36.517 44.305 37.346 1.00 47.12 116 GLY B O 1
ATOM 4227 N N . HIS B 1 117 ? 38.509 44.506 38.381 1.00 47.43 117 HIS B N 1
ATOM 4228 C CA . HIS B 1 117 ? 38.872 45.730 37.674 1.00 46.99 117 HIS B CA 1
ATOM 4229 C C . HIS B 1 117 ? 39.848 45.462 36.534 1.00 46.02 117 HIS B C 1
ATOM 4230 O O . HIS B 1 117 ? 40.506 46.374 36.037 1.00 46.14 117 HIS B O 1
ATOM 4237 N N . LEU B 1 118 ? 39.940 44.206 36.119 1.00 45.77 118 LEU B N 1
ATOM 4238 C CA . LEU B 1 118 ? 40.843 43.846 35.043 1.00 45.79 118 LEU B CA 1
ATOM 4239 C C . LEU B 1 118 ? 40.245 44.157 33.687 1.00 46.25 118 LEU B C 1
ATOM 4240 O O . LEU B 1 118 ? 39.173 43.672 33.352 1.00 47.42 118 LEU B O 1
ATOM 4245 N N . ARG B 1 119 ? 40.940 44.983 32.916 1.00 46.88 119 ARG B N 1
ATOM 4246 C CA . ARG B 1 119 ? 40.488 45.328 31.580 1.00 48.14 119 ARG B CA 1
ATOM 4247 C C . ARG B 1 119 ? 41.540 44.885 30.570 1.00 46.98 119 ARG B C 1
ATOM 4248 O O . ARG B 1 119 ? 42.738 45.122 30.762 1.00 47.66 119 ARG B O 1
ATOM 4256 N N . PRO B 1 120 ? 41.105 44.209 29.489 1.00 45.22 120 PRO B N 1
ATOM 4257 C CA . PRO B 1 120 ? 42.008 43.723 28.441 1.00 42.98 120 PRO B CA 1
ATOM 4258 C C . PRO B 1 120 ? 42.600 44.825 27.571 1.00 41.57 120 PRO B C 1
ATOM 4259 O O . PRO B 1 120 ? 41.919 45.772 27.191 1.00 41.98 120 PRO B O 1
ATOM 4263 N N . LEU B 1 121 ? 43.884 44.676 27.276 1.00 40.20 121 LEU B N 1
ATOM 4264 C CA . LEU B 1 121 ? 44.642 45.592 26.440 1.00 38.25 121 LEU B CA 1
ATOM 4265 C C . LEU B 1 121 ? 45.665 44.688 25.741 1.00 38.92 121 LEU B C 1
ATOM 4266 O O . LEU B 1 121 ? 46.452 43.997 26.396 1.00 39.11 121 LEU B O 1
ATOM 4271 N N . GLU B 1 122 ? 45.643 44.674 24.416 1.00 36.62 122 GLU B N 1
ATOM 4272 C CA . GLU B 1 122 ? 46.554 43.827 23.669 1.00 36.11 122 GLU B CA 1
ATOM 4273 C C . GLU B 1 122 ? 47.730 44.588 23.067 1.00 35.86 122 GLU B C 1
ATOM 4274 O O . GLU B 1 122 ? 47.815 45.805 23.178 1.00 38.27 122 GLU B O 1
ATOM 4280 N N . TYR B 1 123 ? 48.629 43.849 22.427 1.00 35.07 123 TYR B N 1
ATOM 4281 C CA . TYR B 1 123 ? 49.810 44.408 21.791 1.00 35.19 123 TYR B CA 1
ATOM 4282 C C . TYR B 1 123 ? 49.441 45.374 20.675 1.00 37.16 123 TYR B C 1
ATOM 4283 O O . TYR B 1 123 ? 48.635 45.047 19.813 1.00 40.54 123 TYR B O 1
ATOM 4292 N N . GLY B 1 124 ? 50.042 46.557 20.684 1.00 38.80 124 GLY B N 1
ATOM 4293 C CA . GLY B 1 124 ? 49.770 47.525 19.641 1.00 38.64 124 GLY B CA 1
ATOM 4294 C C . GLY B 1 124 ? 48.575 48.430 19.859 1.00 39.03 124 GLY B C 1
ATOM 4295 O O . GLY B 1 124 ? 48.425 49.424 19.153 1.00 41.08 124 GLY B O 1
ATOM 4296 N N . GLU B 1 125 ? 47.717 48.087 20.812 1.00 38.83 125 GLU B N 1
ATOM 4297 C CA . GLU B 1 125 ? 46.540 48.892 21.105 1.00 37.76 125 GLU B CA 1
ATOM 4298 C C . GLU B 1 125 ? 46.933 50.073 21.966 1.00 38.38 125 GLU B C 1
ATOM 4299 O O . GLU B 1 125 ? 47.744 49.952 22.879 1.00 41.15 125 GLU B O 1
ATOM 4305 N N . TRP B 1 126 ? 46.356 51.228 21.681 1.00 39.38 126 TRP B N 1
ATOM 4306 C CA . TRP B 1 126 ? 46.690 52.414 22.439 1.00 37.93 126 TRP B CA 1
ATOM 4307 C C . TRP B 1 126 ? 45.625 52.800 23.447 1.00 39.01 126 TRP B C 1
ATOM 4308 O O . TRP B 1 126 ? 44.432 52.792 23.147 1.00 41.27 126 TRP B O 1
ATOM 4319 N N . LEU B 1 127 ? 46.075 53.128 24.651 1.00 40.13 127 LEU B N 1
ATOM 4320 C CA . LEU B 1 127 ? 45.194 53.544 25.741 1.00 42.55 127 LEU B CA 1
ATOM 4321 C C . LEU B 1 127 ? 45.487 55.014 26.024 1.00 43.10 127 LEU B C 1
ATOM 4322 O O . LEU B 1 127 ? 46.648 55.410 26.088 1.00 43.67 127 LEU B O 1
ATOM 4327 N N . ARG B 1 128 ? 44.447 55.826 26.183 1.00 45.85 128 ARG B N 1
ATOM 4328 C CA . ARG B 1 128 ? 44.654 57.246 26.461 1.00 48.31 128 ARG B CA 1
ATOM 4329 C C . ARG B 1 128 ? 44.200 57.689 27.844 1.00 48.79 128 ARG B C 1
ATOM 4330 O O . ARG B 1 128 ? 43.071 57.441 28.262 1.00 47.49 128 ARG B O 1
ATOM 4338 N N . LEU B 1 129 ? 45.112 58.347 28.549 1.00 49.75 129 LEU B N 1
ATOM 4339 C CA . LEU B 1 129 ? 44.851 58.851 29.885 1.00 49.28 129 LEU B CA 1
ATOM 4340 C C . LEU B 1 129 ? 45.271 60.298 29.921 1.00 48.97 129 LEU B C 1
ATOM 4341 O O . LEU B 1 129 ? 46.455 60.608 30.076 1.00 48.86 129 LEU B O 1
ATOM 4346 N N . GLY B 1 130 ? 44.293 61.185 29.789 1.00 48.47 130 GLY B N 1
ATOM 4347 C CA . GLY B 1 130 ? 44.603 62.595 29.785 1.00 47.47 130 GLY B CA 1
ATOM 4348 C C . GLY B 1 130 ? 45.416 62.862 28.537 1.00 47.13 130 GLY B C 1
ATOM 4349 O O . GLY B 1 130 ? 44.995 62.503 27.432 1.00 45.71 130 GLY B O 1
ATOM 4350 N N . ALA B 1 131 ? 46.585 63.470 28.717 1.00 45.42 131 ALA B N 1
ATOM 4351 C CA . ALA B 1 131 ? 47.475 63.794 27.609 1.00 44.93 131 ALA B CA 1
ATOM 4352 C C . ALA B 1 131 ? 48.498 62.675 27.376 1.00 44.16 131 ALA B C 1
ATOM 4353 O O . ALA B 1 131 ? 49.440 62.829 26.585 1.00 43.16 131 ALA B O 1
ATOM 4355 N N . LEU B 1 132 ? 48.289 61.549 28.057 1.00 42.28 132 LEU B N 1
ATOM 4356 C CA . LEU B 1 132 ? 49.181 60.391 27.975 1.00 39.84 132 LEU B CA 1
ATOM 4357 C C . LEU B 1 132 ? 48.677 59.280 27.068 1.00 37.38 132 LEU B C 1
ATOM 4358 O O . LEU B 1 132 ? 47.480 59.013 27.003 1.00 38.68 132 LEU B O 1
ATOM 4363 N N . SER B 1 133 ? 49.597 58.617 26.377 1.00 36.55 133 SER B N 1
ATOM 4364 C CA . SER B 1 133 ? 49.231 57.509 25.492 1.00 37.85 133 SER B CA 1
ATOM 4365 C C . SER B 1 133 ? 50.090 56.293 25.842 1.00 36.45 133 SER B C 1
ATOM 4366 O O . SER B 1 133 ? 51.313 56.404 25.923 1.00 37.79 133 SER B O 1
ATOM 4369 N N . LEU B 1 134 ? 49.456 55.136 26.033 1.00 35.01 134 LEU B N 1
ATOM 4370 C CA . LEU B 1 134 ? 50.188 53.927 26.407 1.00 33.72 134 LEU B CA 1
ATOM 4371 C C . LEU B 1 134 ? 49.888 52.717 25.543 1.00 33.69 134 LEU B C 1
ATOM 4372 O O . LEU B 1 134 ? 48.754 52.529 25.085 1.00 33.42 134 LEU B O 1
ATOM 4377 N N . ALA B 1 135 ? 50.908 51.889 25.342 1.00 29.74 135 ALA B N 1
ATOM 4378 C CA . ALA B 1 135 ? 50.752 50.681 24.554 1.00 31.78 135 ALA B CA 1
ATOM 4379 C C . ALA B 1 135 ? 51.724 49.587 24.998 1.00 32.20 135 ALA B C 1
ATOM 4380 O O . ALA B 1 135 ? 52.821 49.872 25.497 1.00 31.86 135 ALA B O 1
ATOM 4382 N N . PHE B 1 136 ? 51.297 48.339 24.822 1.00 31.39 136 PHE B N 1
ATOM 4383 C CA . PHE B 1 136 ? 52.103 47.174 25.155 1.00 30.80 136 PHE B CA 1
ATOM 4384 C C . PHE B 1 136 ? 52.876 46.687 23.938 1.00 30.81 136 PHE B C 1
ATOM 4385 O O . PHE B 1 136 ? 52.370 46.716 22.813 1.00 33.52 136 PHE B O 1
ATOM 4393 N N . GLY B 1 137 ? 54.097 46.226 24.185 1.00 30.70 137 GLY B N 1
ATOM 4394 C CA . GLY B 1 137 ? 54.943 45.660 23.150 1.00 28.62 137 GLY B CA 1
ATOM 4395 C C . GLY B 1 137 ? 55.204 44.214 23.564 1.00 29.30 137 GLY B C 1
ATOM 4396 O O . GLY B 1 137 ? 54.988 43.851 24.725 1.00 28.27 137 GLY B O 1
ATOM 4397 N N . GLN B 1 138 ? 55.672 43.387 22.634 1.00 28.68 138 GLN B N 1
ATOM 4398 C CA . GLN B 1 138 ? 55.928 41.971 22.897 1.00 28.63 138 GLN B CA 1
ATOM 4399 C C . GLN B 1 138 ? 57.201 41.721 23.699 1.00 29.93 138 GLN B C 1
ATOM 4400 O O . GLN B 1 138 ? 58.299 41.994 23.220 1.00 29.54 138 GLN B O 1
ATOM 4406 N N . ALA B 1 139 ? 57.052 41.163 24.901 1.00 30.60 139 ALA B N 1
ATOM 4407 C CA . ALA B 1 139 ? 58.191 40.907 25.786 1.00 28.74 139 ALA B CA 1
ATOM 4408 C C . ALA B 1 139 ? 58.772 39.515 25.671 1.00 28.60 139 ALA B C 1
ATOM 4409 O O . ALA B 1 139 ? 59.935 39.304 25.993 1.00 28.20 139 ALA B O 1
ATOM 4411 N N . GLY B 1 140 ? 57.955 38.563 25.226 1.00 29.42 140 GLY B N 1
ATOM 4412 C CA . GLY B 1 140 ? 58.427 37.200 25.051 1.00 27.59 140 GLY B CA 1
ATOM 4413 C C . GLY B 1 140 ? 58.864 36.527 26.333 1.00 27.97 140 GLY B C 1
ATOM 4414 O O . GLY B 1 140 ? 59.716 35.628 26.308 1.00 26.84 140 GLY B O 1
ATOM 4415 N N . HIS B 1 141 ? 58.270 36.948 27.449 1.00 26.89 141 HIS B N 1
ATOM 4416 C CA . HIS B 1 141 ? 58.618 36.402 28.751 1.00 27.72 141 HIS B CA 1
ATOM 4417 C C . HIS B 1 141 ? 57.648 35.351 29.298 1.00 29.39 141 HIS B C 1
ATOM 4418 O O . HIS B 1 141 ? 58.076 34.386 29.913 1.00 29.47 141 HIS B O 1
ATOM 4425 N N . LEU B 1 142 ? 56.350 35.563 29.093 1.00 30.20 142 LEU B N 1
ATOM 4426 C CA . LEU B 1 142 ? 55.301 34.632 29.506 1.00 31.79 142 LEU B CA 1
ATOM 4427 C C . LEU B 1 142 ? 54.156 34.844 28.540 1.00 31.93 142 LEU B C 1
ATOM 4428 O O . LEU B 1 142 ? 54.063 35.896 27.912 1.00 32.90 142 LEU B O 1
ATOM 4433 N N . PRO B 1 143 ? 53.251 33.863 28.423 1.00 31.49 143 PRO B N 1
ATOM 4434 C CA . PRO B 1 143 ? 52.139 34.079 27.497 1.00 31.51 143 PRO B CA 1
ATOM 4435 C C . PRO B 1 143 ? 51.461 35.391 27.901 1.00 31.51 143 PRO B C 1
ATOM 4436 O O . PRO B 1 143 ? 51.054 35.554 29.050 1.00 30.44 143 PRO B O 1
ATOM 4440 N N . GLY B 1 144 ? 51.375 36.332 26.964 1.00 30.81 144 GLY B N 1
ATOM 4441 C CA . GLY B 1 144 ? 50.751 37.606 27.260 1.00 29.81 144 GLY B CA 1
ATOM 4442 C C . GLY B 1 144 ? 51.660 38.627 27.924 1.00 29.73 144 GLY B C 1
ATOM 4443 O O . GLY B 1 144 ? 51.195 39.702 28.326 1.00 29.12 144 GLY B O 1
ATOM 4444 N N . SER B 1 145 ? 52.952 38.326 28.031 1.00 28.14 145 SER B N 1
ATOM 4445 C CA . SER B 1 145 ? 53.870 39.264 28.690 1.00 29.07 145 SER B CA 1
ATOM 4446 C C . SER B 1 145 ? 54.198 40.450 27.781 1.00 29.95 145 SER B C 1
ATOM 4447 O O . SER B 1 145 ? 54.334 40.291 26.567 1.00 30.98 145 SER B O 1
ATOM 4450 N N . ALA B 1 146 ? 54.349 41.630 28.373 1.00 28.48 146 ALA B N 1
ATOM 4451 C CA . ALA B 1 146 ? 54.627 42.819 27.589 1.00 30.32 146 ALA B CA 1
ATOM 4452 C C . ALA B 1 146 ? 55.600 43.812 28.218 1.00 31.35 146 ALA B C 1
ATOM 4453 O O . ALA B 1 146 ? 55.991 43.678 29.383 1.00 31.36 146 ALA B O 1
ATOM 4455 N N . PHE B 1 147 ? 56.019 44.782 27.405 1.00 29.90 147 PHE B N 1
ATOM 4456 C CA . PHE B 1 147 ? 56.836 45.872 27.892 1.00 28.43 147 PHE B CA 1
ATOM 4457 C C . PHE B 1 147 ? 55.912 47.047 27.600 1.00 29.59 147 PHE B C 1
ATOM 4458 O O . PHE B 1 147 ? 54.924 46.884 26.872 1.00 28.60 147 PHE B O 1
ATOM 4466 N N . VAL B 1 148 ? 56.179 48.199 28.207 1.00 29.07 148 VAL B N 1
ATOM 4467 C CA . VAL B 1 148 ? 55.317 49.363 28.046 1.00 27.08 148 VAL B CA 1
ATOM 4468 C C . VAL B 1 148 ? 55.958 50.571 27.377 1.00 29.31 148 VAL B C 1
ATOM 4469 O O . VAL B 1 148 ? 57.105 50.935 27.666 1.00 27.72 148 VAL B O 1
ATOM 4473 N N . VAL B 1 149 ? 55.182 51.196 26.497 1.00 29.17 149 VAL B N 1
ATOM 4474 C CA . VAL B 1 149 ? 55.601 52.389 25.804 1.00 30.26 149 VAL B CA 1
ATOM 4475 C C . VAL B 1 149 ? 54.636 53.466 26.279 1.00 30.86 149 VAL B C 1
ATOM 4476 O O . VAL B 1 149 ? 53.415 53.301 26.196 1.00 30.36 149 VAL B O 1
ATOM 4480 N N . ALA B 1 150 ? 55.182 54.556 26.800 1.00 30.07 150 ALA B N 1
ATOM 4481 C CA . ALA B 1 150 ? 54.355 55.651 27.297 1.00 33.87 150 ALA B CA 1
ATOM 4482 C C . ALA B 1 150 ? 54.820 56.921 26.613 1.00 34.40 150 ALA B C 1
ATOM 4483 O O . ALA B 1 150 ? 56.007 57.231 26.640 1.00 35.95 150 ALA B O 1
ATOM 4485 N N . GLN B 1 151 ? 53.890 57.651 26.003 1.00 37.46 151 GLN B N 1
ATOM 4486 C CA . GLN B 1 151 ? 54.238 58.882 25.293 1.00 39.79 151 GLN B CA 1
ATOM 4487 C C . GLN B 1 151 ? 53.369 60.042 25.753 1.00 41.53 151 GLN B C 1
ATOM 4488 O O . GLN B 1 151 ? 52.140 59.922 25.821 1.00 39.93 151 GLN B O 1
ATOM 4494 N N . GLY B 1 152 ? 54.017 61.161 26.069 1.00 42.54 152 GLY B N 1
ATOM 4495 C CA . GLY B 1 152 ? 53.292 62.342 26.496 1.00 45.11 152 GLY B CA 1
ATOM 4496 C C . GLY B 1 152 ? 54.202 63.536 26.693 1.00 46.58 152 GLY B C 1
ATOM 4497 O O . GLY B 1 152 ? 55.367 63.378 27.034 1.00 47.03 152 GLY B O 1
ATOM 4498 N N . GLU B 1 153 ? 53.680 64.737 26.459 1.00 50.92 153 GLU B N 1
ATOM 4499 C CA . GLU B 1 153 ? 54.471 65.957 26.649 1.00 52.02 153 GLU B CA 1
ATOM 4500 C C . GLU B 1 153 ? 55.758 65.900 25.838 1.00 50.49 153 GLU B C 1
ATOM 4501 O O . GLU B 1 153 ? 56.809 66.338 26.310 1.00 48.90 153 GLU B O 1
ATOM 4507 N N . GLY B 1 154 ? 55.681 65.346 24.631 1.00 49.61 154 GLY B N 1
ATOM 4508 C CA . GLY B 1 154 ? 56.862 65.245 23.791 1.00 46.63 154 GLY B CA 1
ATOM 4509 C C . GLY B 1 154 ? 57.967 64.407 24.411 1.00 46.94 154 GLY B C 1
ATOM 4510 O O . GLY B 1 154 ? 59.142 64.574 24.086 1.00 46.25 154 GLY B O 1
ATOM 4511 N N . ARG B 1 155 ? 57.597 63.507 25.315 1.00 45.89 155 ARG B N 1
ATOM 4512 C CA . ARG B 1 155 ? 58.572 62.644 25.971 1.00 45.99 155 ARG B CA 1
ATOM 4513 C C . ARG B 1 155 ? 58.151 61.187 25.790 1.00 45.22 155 ARG B C 1
ATOM 4514 O O . ARG B 1 155 ? 56.955 60.877 25.774 1.00 45.23 155 ARG B O 1
ATOM 4522 N N . THR B 1 156 ? 59.131 60.299 25.644 1.00 42.97 156 THR B N 1
ATOM 4523 C CA . THR B 1 156 ? 58.849 58.876 25.493 1.00 42.70 156 THR B CA 1
ATOM 4524 C C . THR B 1 156 ? 59.574 58.025 26.541 1.00 40.28 156 THR B C 1
ATOM 4525 O O . THR B 1 156 ? 60.784 58.150 26.741 1.00 40.38 156 THR B O 1
ATOM 4529 N N . LEU B 1 157 ? 58.824 57.163 27.217 1.00 37.97 157 LEU B N 1
ATOM 4530 C CA . LEU B 1 157 ? 59.410 56.274 28.215 1.00 35.56 157 LEU B CA 1
ATOM 4531 C C . LEU B 1 157 ? 59.079 54.828 27.876 1.00 32.74 157 LEU B C 1
ATOM 4532 O O . LEU B 1 157 ? 57.969 54.524 27.454 1.00 31.35 157 LEU B O 1
ATOM 4537 N N . VAL B 1 158 ? 60.053 53.939 28.024 1.00 31.25 158 VAL B N 1
ATOM 4538 C CA . VAL B 1 158 ? 59.790 52.524 27.811 1.00 30.03 158 VAL B CA 1
ATOM 4539 C C . VAL B 1 158 ? 60.160 51.777 29.089 1.00 29.18 158 VAL B C 1
ATOM 4540 O O . VAL B 1 158 ? 61.242 51.977 29.644 1.00 28.57 158 VAL B O 1
ATOM 4544 N N . TYR B 1 159 ? 59.239 50.939 29.555 1.00 29.74 159 TYR B N 1
ATOM 4545 C CA . TYR B 1 159 ? 59.437 50.101 30.744 1.00 28.69 159 TYR B CA 1
ATOM 4546 C C . TYR B 1 159 ? 59.479 48.691 30.167 1.00 28.85 159 TYR B C 1
ATOM 4547 O O . TYR B 1 159 ? 58.522 48.248 29.538 1.00 31.08 159 TYR B O 1
ATOM 4556 N N . SER B 1 160 ? 60.579 47.984 30.380 1.00 25.22 160 SER B N 1
ATOM 4557 C CA . SER B 1 160 ? 60.733 46.659 29.814 1.00 25.75 160 SER B CA 1
ATOM 4558 C C . SER B 1 160 ? 59.941 45.527 30.435 1.00 25.12 160 SER B C 1
ATOM 4559 O O . SER B 1 160 ? 59.735 44.516 29.781 1.00 20.28 160 SER B O 1
ATOM 4562 N N . GLY B 1 161 ? 59.524 45.674 31.688 1.00 24.67 161 GLY B N 1
ATOM 4563 C CA . GLY B 1 161 ? 58.859 44.559 32.341 1.00 24.51 161 GLY B CA 1
ATOM 4564 C C . GLY B 1 161 ? 59.964 43.505 32.317 1.00 25.57 161 GLY B C 1
ATOM 4565 O O . GLY B 1 161 ? 61.152 43.841 32.416 1.00 23.71 161 GLY B O 1
ATOM 4566 N N . ASP B 1 162 ? 59.608 42.240 32.169 1.00 26.47 162 ASP B N 1
ATOM 4567 C CA . ASP B 1 162 ? 60.621 41.206 32.077 1.00 30.49 162 ASP B CA 1
ATOM 4568 C C . ASP B 1 162 ? 60.785 40.859 30.604 1.00 31.77 162 ASP B C 1
ATOM 4569 O O . ASP B 1 162 ? 59.808 40.720 29.879 1.00 31.90 162 ASP B O 1
ATOM 4574 N N . LEU B 1 163 ? 62.030 40.751 30.160 1.00 33.95 163 LEU B N 1
ATOM 4575 C CA . LEU B 1 163 ? 62.324 40.432 28.772 1.00 34.38 163 LEU B CA 1
ATOM 4576 C C . LEU B 1 163 ? 62.649 38.954 28.696 1.00 33.54 163 LEU B C 1
ATOM 4577 O O . LEU B 1 163 ? 63.455 38.443 29.478 1.00 32.06 163 LEU B O 1
ATOM 4582 N N . GLY B 1 164 ? 62.025 38.264 27.750 1.00 31.96 164 GLY B N 1
ATOM 4583 C CA . GLY B 1 164 ? 62.271 36.848 27.626 1.00 28.83 164 GLY B CA 1
ATOM 4584 C C . GLY B 1 164 ? 63.602 36.529 26.993 1.00 29.81 164 GLY B C 1
ATOM 4585 O O . GLY B 1 164 ? 64.331 37.407 26.536 1.00 30.47 164 GLY B O 1
ATOM 4586 N N . ASN B 1 165 ? 63.910 35.241 26.982 1.00 31.83 165 ASN B N 1
ATOM 4587 C CA . ASN B 1 165 ? 65.130 34.703 26.402 1.00 32.38 165 ASN B CA 1
ATOM 4588 C C . ASN B 1 165 ? 64.782 34.244 24.974 1.00 34.83 165 ASN B C 1
ATOM 4589 O O . ASN B 1 165 ? 64.321 33.119 24.777 1.00 33.10 165 ASN B O 1
ATOM 4594 N N . ARG B 1 166 ? 65.028 35.115 23.996 1.00 36.50 166 ARG B N 1
ATOM 4595 C CA . ARG B 1 166 ? 64.699 34.850 22.602 1.00 41.25 166 ARG B CA 1
ATOM 4596 C C . ARG B 1 166 ? 65.171 33.538 21.987 1.00 42.71 166 ARG B C 1
ATOM 4597 O O . ARG B 1 166 ? 64.605 33.085 20.998 1.00 45.36 166 ARG B O 1
ATOM 4605 N N . GLU B 1 167 ? 66.201 32.922 22.541 1.00 42.47 167 GLU B N 1
ATOM 4606 C CA . GLU B 1 167 ? 66.676 31.677 21.959 1.00 42.70 167 GLU B CA 1
ATOM 4607 C C . GLU B 1 167 ? 65.692 30.509 22.080 1.00 41.19 167 GLU B C 1
ATOM 4608 O O . GLU B 1 167 ? 65.740 29.571 21.289 1.00 40.73 167 GLU B O 1
ATOM 4614 N N . LYS B 1 168 ? 64.801 30.567 23.062 1.00 39.71 168 LYS B N 1
ATOM 4615 C CA . LYS B 1 168 ? 63.833 29.499 23.282 1.00 39.34 168 LYS B CA 1
ATOM 4616 C C . LYS B 1 168 ? 62.733 29.424 22.213 1.00 40.20 168 LYS B C 1
ATOM 4617 O O . LYS B 1 168 ? 62.542 30.362 21.437 1.00 38.51 168 LYS B O 1
ATOM 4623 N N . ASP B 1 169 ? 62.002 28.311 22.205 1.00 40.09 169 ASP B N 1
ATOM 4624 C CA . ASP B 1 169 ? 60.972 28.049 21.199 1.00 40.36 169 ASP B CA 1
ATOM 4625 C C . ASP B 1 169 ? 59.492 28.299 21.504 1.00 38.77 169 ASP B C 1
ATOM 4626 O O . ASP B 1 169 ? 58.727 28.603 20.586 1.00 38.58 169 ASP B O 1
ATOM 4631 N N . VAL B 1 170 ? 59.087 28.183 22.766 1.00 34.75 170 VAL B N 1
ATOM 4632 C CA . VAL B 1 170 ? 57.686 28.342 23.137 1.00 33.60 170 VAL B CA 1
ATOM 4633 C C . VAL B 1 170 ? 57.036 29.713 23.026 1.00 34.81 170 VAL B C 1
ATOM 4634 O O . VAL B 1 170 ? 55.854 29.814 22.699 1.00 35.74 170 VAL B O 1
ATOM 4638 N N . LEU B 1 171 ? 57.775 30.780 23.289 1.00 36.04 171 LEU B N 1
ATOM 4639 C CA . LEU B 1 171 ? 57.173 32.103 23.195 1.00 33.10 171 LEU B CA 1
ATOM 4640 C C . LEU B 1 171 ? 57.723 32.866 21.995 1.00 33.52 171 LEU B C 1
ATOM 4641 O O . LEU B 1 171 ? 58.783 32.534 21.477 1.00 34.62 171 LEU B O 1
ATOM 4646 N N . PRO B 1 172 ? 56.988 33.876 21.510 1.00 32.23 172 PRO B N 1
ATOM 4647 C CA . PRO B 1 172 ? 57.480 34.646 20.361 1.00 34.69 172 PRO B CA 1
ATOM 4648 C C . PRO B 1 172 ? 58.666 35.542 20.749 1.00 35.40 172 PRO B C 1
ATOM 4649 O O . PRO B 1 172 ? 58.801 35.926 21.910 1.00 36.21 172 PRO B O 1
ATOM 4653 N N . ASP B 1 173 ? 59.521 35.862 19.782 1.00 35.91 173 ASP B N 1
ATOM 4654 C CA . ASP B 1 173 ? 60.673 36.718 20.039 1.00 36.58 173 ASP B CA 1
ATOM 4655 C C . ASP B 1 173 ? 60.201 38.061 20.555 1.00 35.97 173 ASP B C 1
ATOM 4656 O O . ASP B 1 173 ? 59.198 38.581 20.089 1.00 35.46 173 ASP B O 1
ATOM 4661 N N . PRO B 1 174 ? 60.933 38.654 21.512 1.00 35.80 174 PRO B N 1
ATOM 4662 C CA . PRO B 1 174 ? 60.521 39.960 22.029 1.00 34.51 174 PRO B CA 1
ATOM 4663 C C . PRO B 1 174 ? 60.635 40.981 20.894 1.00 32.98 174 PRO B C 1
ATOM 4664 O O . PRO B 1 174 ? 61.441 40.817 19.985 1.00 33.81 174 PRO B O 1
ATOM 4668 N N . SER B 1 175 ? 59.818 42.019 20.936 1.00 32.91 175 SER B N 1
ATOM 4669 C CA . SER B 1 175 ? 59.899 43.070 19.935 1.00 33.20 175 SER B CA 1
ATOM 4670 C C . SER B 1 175 ? 60.910 44.093 20.475 1.00 33.31 175 SER B C 1
ATOM 4671 O O . SER B 1 175 ? 61.080 44.222 21.694 1.00 29.62 175 SER B O 1
ATOM 4674 N N . LEU B 1 176 ? 61.596 44.791 19.573 1.00 31.68 176 LEU B N 1
ATOM 4675 C CA . LEU B 1 176 ? 62.545 45.807 19.985 1.00 31.17 176 LEU B CA 1
ATOM 4676 C C . LEU B 1 176 ? 61.713 46.992 20.441 1.00 31.61 176 LEU B C 1
ATOM 4677 O O . LEU B 1 176 ? 60.566 47.152 20.016 1.00 34.02 176 LEU B O 1
ATOM 4682 N N . PRO B 1 177 ? 62.275 47.844 21.310 1.00 28.24 177 PRO B N 1
ATOM 4683 C CA . PRO B 1 177 ? 61.537 49.005 21.799 1.00 27.22 177 PRO B CA 1
ATOM 4684 C C . PRO B 1 177 ? 61.758 50.195 20.883 1.00 28.06 177 PRO B C 1
ATOM 4685 O O . PRO B 1 177 ? 62.693 50.201 20.087 1.00 28.72 177 PRO B O 1
ATOM 4689 N N . PRO B 1 178 ? 60.896 51.218 20.977 1.00 29.29 178 PRO B N 1
ATOM 4690 C CA . PRO B 1 178 ? 61.065 52.408 20.135 1.00 29.79 178 PRO B CA 1
ATOM 4691 C C . PRO B 1 178 ? 62.174 53.238 20.784 1.00 33.72 178 PRO B C 1
ATOM 4692 O O . PRO B 1 178 ? 62.594 52.934 21.910 1.00 36.20 178 PRO B O 1
ATOM 4696 N N . LEU B 1 179 ? 62.663 54.261 20.089 1.00 32.67 179 LEU B N 1
ATOM 4697 C CA . LEU B 1 179 ? 63.680 55.124 20.671 1.00 34.96 179 LEU B CA 1
ATOM 4698 C C . LEU B 1 179 ? 62.946 55.852 21.805 1.00 36.37 179 LEU B C 1
ATOM 4699 O O . LEU B 1 179 ? 61.836 56.357 21.603 1.00 35.63 179 LEU B O 1
ATOM 4704 N N . ALA B 1 180 ? 63.545 55.899 22.989 1.00 35.67 180 ALA B N 1
ATOM 4705 C CA . ALA B 1 180 ? 62.905 56.569 24.127 1.00 36.31 180 ALA B CA 1
ATOM 4706 C C . ALA B 1 180 ? 63.840 57.539 24.831 1.00 35.09 180 ALA B C 1
ATOM 4707 O O . ALA B 1 180 ? 65.056 57.369 24.791 1.00 35.24 180 ALA B O 1
ATOM 4709 N N . ASP B 1 181 ? 63.273 58.563 25.466 1.00 36.66 181 ASP B N 1
ATOM 4710 C CA . ASP B 1 181 ? 64.081 59.533 26.205 1.00 38.11 181 ASP B CA 1
ATOM 4711 C C . ASP B 1 181 ? 64.641 58.825 27.439 1.00 37.93 181 ASP B C 1
ATOM 4712 O O . ASP B 1 181 ? 65.639 59.245 28.021 1.00 38.52 181 ASP B O 1
ATOM 4717 N N . LEU B 1 182 ? 63.985 57.738 27.829 1.00 37.34 182 LEU B N 1
ATOM 4718 C CA . LEU B 1 182 ? 64.410 56.955 28.985 1.00 35.83 182 LEU B CA 1
ATOM 4719 C C . LEU B 1 182 ? 63.834 55.548 28.968 1.00 33.27 182 LEU B C 1
ATOM 4720 O O . LEU B 1 182 ? 62.654 55.347 28.696 1.00 31.12 182 LEU B O 1
ATOM 4725 N N . VAL B 1 183 ? 64.680 54.576 29.265 1.00 31.29 183 VAL B N 1
ATOM 4726 C CA . VAL B 1 183 ? 64.238 53.205 29.327 1.00 28.90 183 VAL B CA 1
ATOM 4727 C C . VAL B 1 183 ? 64.464 52.659 30.744 1.00 30.07 183 VAL B C 1
ATOM 4728 O O . VAL B 1 183 ? 65.590 52.641 31.232 1.00 28.65 183 VAL B O 1
ATOM 4732 N N . LEU B 1 184 ? 63.387 52.243 31.404 1.00 32.20 184 LEU B N 1
ATOM 4733 C CA . LEU B 1 184 ? 63.464 51.624 32.725 1.00 30.45 184 LEU B CA 1
ATOM 4734 C C . LEU B 1 184 ? 63.546 50.141 32.327 1.00 30.38 184 LEU B C 1
ATOM 4735 O O . LEU B 1 184 ? 62.586 49.583 31.798 1.00 29.93 184 LEU B O 1
ATOM 4740 N N . ALA B 1 185 ? 64.691 49.513 32.563 1.00 28.30 185 ALA B N 1
ATOM 4741 C CA . ALA B 1 185 ? 64.880 48.132 32.149 1.00 29.90 185 ALA B CA 1
ATOM 4742 C C . ALA B 1 185 ? 65.370 47.177 33.231 1.00 31.32 185 ALA B C 1
ATOM 4743 O O . ALA B 1 185 ? 66.034 47.591 34.186 1.00 32.79 185 ALA B O 1
ATOM 4745 N N . GLU B 1 186 ? 65.054 45.894 33.057 1.00 29.67 186 GLU B N 1
ATOM 4746 C CA . GLU B 1 186 ? 65.490 44.861 33.991 1.00 30.85 186 GLU B CA 1
ATOM 4747 C C . GLU B 1 186 ? 66.917 44.455 33.650 1.00 30.33 186 GLU B C 1
ATOM 4748 O O . GLU B 1 186 ? 67.362 44.642 32.518 1.00 31.55 186 GLU B O 1
ATOM 4754 N N . GLY B 1 187 ? 67.636 43.902 34.624 1.00 30.11 187 GLY B N 1
ATOM 4755 C CA . GLY B 1 187 ? 69.001 43.476 34.375 1.00 27.79 187 GLY B CA 1
ATOM 4756 C C . GLY B 1 187 ? 69.316 42.180 35.100 1.00 31.52 187 GLY B C 1
ATOM 4757 O O . GLY B 1 187 ? 70.469 41.941 35.495 1.00 32.55 187 GLY B O 1
ATOM 4758 N N . THR B 1 188 ? 68.298 41.333 35.254 1.00 28.80 188 THR B N 1
ATOM 4759 C CA . THR B 1 188 ? 68.439 40.063 35.952 1.00 28.82 188 THR B CA 1
ATOM 4760 C C . THR B 1 188 ? 69.757 39.366 35.641 1.00 31.59 188 THR B C 1
ATOM 4761 O O . THR B 1 188 ? 70.496 38.971 36.549 1.00 30.12 188 THR B O 1
ATOM 4765 N N . TYR B 1 189 ? 70.051 39.208 34.355 1.00 31.52 189 TYR B N 1
ATOM 4766 C CA . TYR B 1 189 ? 71.292 38.574 33.947 1.00 30.24 189 TYR B CA 1
ATOM 4767 C C . TYR B 1 189 ? 72.279 39.580 33.338 1.00 30.28 189 TYR B C 1
ATOM 4768 O O . TYR B 1 189 ? 72.923 39.304 32.323 1.00 29.37 189 TYR B O 1
ATOM 4777 N N . GLY B 1 190 ? 72.415 40.743 33.974 1.00 33.09 190 GLY B N 1
ATOM 4778 C CA . GLY B 1 190 ? 73.340 41.758 33.473 1.00 33.33 190 GLY B CA 1
ATOM 4779 C C . GLY B 1 190 ? 74.813 41.361 33.449 1.00 33.89 190 GLY B C 1
ATOM 4780 O O . GLY B 1 190 ? 75.628 42.002 32.773 1.00 35.70 190 GLY B O 1
ATOM 4781 N N . ASP B 1 191 ? 75.157 40.296 34.163 1.00 31.26 191 ASP B N 1
ATOM 4782 C CA . ASP B 1 191 ? 76.540 39.828 34.253 1.00 33.89 191 ASP B CA 1
ATOM 4783 C C . ASP B 1 191 ? 76.940 38.799 33.207 1.00 36.13 191 ASP B C 1
ATOM 4784 O O . ASP B 1 191 ? 78.133 38.567 33.003 1.00 35.03 191 ASP B O 1
ATOM 4789 N N . ARG B 1 192 ? 75.967 38.150 32.571 1.00 35.97 192 ARG B N 1
ATOM 4790 C CA . ARG B 1 192 ? 76.307 37.137 31.583 1.00 35.85 192 ARG B CA 1
ATOM 4791 C C . ARG B 1 192 ? 75.213 36.619 30.648 1.00 37.08 192 ARG B C 1
ATOM 4792 O O . ARG B 1 192 ? 74.017 36.772 30.893 1.00 33.95 192 ARG B O 1
ATOM 4800 N N . PRO B 1 193 ? 75.636 36.032 29.522 1.00 37.30 193 PRO B N 1
ATOM 4801 C CA . PRO B 1 193 ? 74.702 35.477 28.547 1.00 37.48 193 PRO B CA 1
ATOM 4802 C C . PRO B 1 193 ? 74.473 34.027 28.977 1.00 38.98 193 PRO B C 1
ATOM 4803 O O . PRO B 1 193 ? 75.274 33.473 29.756 1.00 39.74 193 PRO B O 1
ATOM 4807 N N . HIS B 1 194 ? 73.391 33.415 28.504 1.00 36.45 194 HIS B N 1
ATOM 4808 C CA . HIS B 1 194 ? 73.116 32.031 28.879 1.00 36.92 194 HIS B CA 1
ATOM 4809 C C . HIS B 1 194 ? 73.832 31.099 27.936 1.00 38.51 194 HIS B C 1
ATOM 4810 O O . HIS B 1 194 ? 74.323 31.513 26.888 1.00 39.23 194 HIS B O 1
ATOM 4817 N N . ARG B 1 195 ? 73.902 29.834 28.316 1.00 42.08 195 ARG B N 1
ATOM 4818 C CA . ARG B 1 195 ? 74.488 28.849 27.435 1.00 44.76 195 ARG B CA 1
ATOM 4819 C C . ARG B 1 195 ? 73.424 28.779 26.339 1.00 44.34 195 ARG B C 1
ATOM 4820 O O . ARG B 1 195 ? 72.235 28.971 26.611 1.00 41.00 195 ARG B O 1
ATOM 4828 N N . PRO B 1 196 ? 73.833 28.545 25.085 1.00 45.31 196 PRO B N 1
ATOM 4829 C CA . PRO B 1 196 ? 72.878 28.462 23.970 1.00 45.53 196 PRO B CA 1
ATOM 4830 C C . PRO B 1 196 ? 71.743 27.477 24.232 1.00 45.15 196 PRO B C 1
ATOM 4831 O O . PRO B 1 196 ? 71.945 26.423 24.827 1.00 44.26 196 PRO B O 1
ATOM 4835 N N . TYR B 1 197 ? 70.547 27.825 23.779 1.00 45.74 197 TYR B N 1
ATOM 4836 C CA . TYR B 1 197 ? 69.385 26.967 23.975 1.00 46.60 197 TYR B CA 1
ATOM 4837 C C . TYR B 1 197 ? 69.471 25.618 23.263 1.00 47.44 197 TYR B C 1
ATOM 4838 O O . TYR B 1 197 ? 69.237 24.580 23.879 1.00 48.11 197 TYR B O 1
ATOM 4847 N N . ARG B 1 198 ? 69.810 25.617 21.977 1.00 48.90 198 ARG B N 1
ATOM 4848 C CA . ARG B 1 198 ? 69.893 24.354 21.245 1.00 50.57 198 ARG B CA 1
ATOM 4849 C C . ARG B 1 198 ? 70.665 23.292 22.014 1.00 50.39 198 ARG B C 1
ATOM 4850 O O . ARG B 1 198 ? 70.137 22.219 22.308 1.00 49.99 198 ARG B O 1
ATOM 4858 N N . GLU B 1 199 ? 71.916 23.589 22.345 1.00 50.42 199 GLU B N 1
ATOM 4859 C CA . GLU B 1 199 ? 72.719 22.615 23.053 1.00 50.68 199 GLU B CA 1
ATOM 4860 C C . GLU B 1 199 ? 72.167 22.305 24.435 1.00 48.78 199 GLU B C 1
ATOM 4861 O O . GLU B 1 199 ? 72.414 21.229 24.966 1.00 48.19 199 GLU B O 1
ATOM 4867 N N . THR B 1 200 ? 71.402 23.228 25.010 1.00 46.11 200 THR B N 1
ATOM 4868 C CA . THR B 1 200 ? 70.808 22.982 26.319 1.00 45.20 200 THR B CA 1
ATOM 4869 C C . THR B 1 200 ? 69.807 21.832 26.164 1.00 45.48 200 THR B C 1
ATOM 4870 O O . THR B 1 200 ? 69.778 20.905 26.975 1.00 43.57 200 THR B O 1
ATOM 4874 N N . VAL B 1 201 ? 68.992 21.896 25.115 1.00 45.69 201 VAL B N 1
ATOM 4875 C CA . VAL B 1 201 ? 68.015 20.846 24.849 1.00 45.35 201 VAL B CA 1
ATOM 4876 C C . VAL B 1 201 ? 68.736 19.523 24.568 1.00 46.03 201 VAL B C 1
ATOM 4877 O O . VAL B 1 201 ? 68.343 18.466 25.066 1.00 44.73 201 VAL B O 1
ATOM 4881 N N . ARG B 1 202 ? 69.796 19.585 23.773 1.00 47.24 202 ARG B N 1
ATOM 4882 C CA . ARG B 1 202 ? 70.567 18.385 23.462 1.00 49.41 202 ARG B CA 1
ATOM 4883 C C . ARG B 1 202 ? 71.009 17.666 24.734 1.00 48.13 202 ARG B C 1
ATOM 4884 O O . ARG B 1 202 ? 70.834 16.461 24.861 1.00 48.26 202 ARG B O 1
ATOM 4892 N N . GLU B 1 203 ? 71.585 18.414 25.670 1.00 47.94 203 GLU B N 1
ATOM 4893 C CA . GLU B 1 203 ? 72.072 17.838 26.918 1.00 48.09 203 GLU B CA 1
ATOM 4894 C C . GLU B 1 203 ? 70.916 17.320 27.758 1.00 46.59 203 GLU B C 1
ATOM 4895 O O . GLU B 1 203 ? 71.003 16.252 28.364 1.00 46.08 203 GLU B O 1
ATOM 4901 N N . PHE B 1 204 ? 69.834 18.087 27.796 1.00 44.67 204 PHE B N 1
ATOM 4902 C CA . PHE B 1 204 ? 68.657 17.685 28.541 1.00 43.29 204 PHE B CA 1
ATOM 4903 C C . PHE B 1 204 ? 68.231 16.312 28.022 1.00 43.85 204 PHE B C 1
ATOM 4904 O O . PHE B 1 204 ? 68.119 15.352 28.782 1.00 43.32 204 PHE B O 1
ATOM 4912 N N . LEU B 1 205 ? 68.014 16.219 26.715 1.00 45.58 205 LEU B N 1
ATOM 4913 C CA . LEU B 1 205 ? 67.593 14.961 26.117 1.00 47.83 205 LEU B CA 1
ATOM 4914 C C . LEU B 1 205 ? 68.595 13.833 26.359 1.00 49.25 205 LEU B C 1
ATOM 4915 O O . LEU B 1 205 ? 68.209 12.667 26.421 1.00 50.50 205 LEU B O 1
ATOM 4920 N N . GLU B 1 206 ? 69.873 14.174 26.505 1.00 49.57 206 GLU B N 1
ATOM 4921 C CA . GLU B 1 206 ? 70.888 13.157 26.758 1.00 50.59 206 GLU B CA 1
ATOM 4922 C C . GLU B 1 206 ? 70.767 12.682 28.188 1.00 50.18 206 GLU B C 1
ATOM 4923 O O . GLU B 1 206 ? 71.064 11.529 28.488 1.00 50.74 206 GLU B O 1
ATOM 4929 N N . ILE B 1 207 ? 70.357 13.579 29.081 1.00 47.93 207 ILE B N 1
ATOM 4930 C CA . ILE B 1 207 ? 70.220 13.203 30.475 1.00 46.83 207 ILE B CA 1
ATOM 4931 C C . ILE B 1 207 ? 68.995 12.326 30.653 1.00 47.97 207 ILE B C 1
ATOM 4932 O O . ILE B 1 207 ? 69.008 11.383 31.439 1.00 48.16 207 ILE B O 1
ATOM 4937 N N . LEU B 1 208 ? 67.937 12.630 29.915 1.00 48.76 208 LEU B N 1
ATOM 4938 C CA . LEU B 1 208 ? 66.724 11.843 30.023 1.00 51.16 208 LEU B CA 1
ATOM 4939 C C . LEU B 1 208 ? 66.929 10.451 29.440 1.00 52.91 208 LEU B C 1
ATOM 4940 O O . LEU B 1 208 ? 66.620 9.454 30.090 1.00 53.25 208 LEU B O 1
ATOM 4945 N N . GLU B 1 209 ? 67.461 10.371 28.226 1.00 55.03 209 GLU B N 1
ATOM 4946 C CA . GLU B 1 209 ? 67.677 9.068 27.610 1.00 57.41 209 GLU B CA 1
ATOM 4947 C C . GLU B 1 209 ? 68.565 8.198 28.498 1.00 56.80 209 GLU B C 1
ATOM 4948 O O . GLU B 1 209 ? 68.319 7.002 28.653 1.00 56.42 209 GLU B O 1
ATOM 4954 N N . LYS B 1 210 ? 69.585 8.809 29.090 1.00 55.34 210 LYS B N 1
ATOM 4955 C CA . LYS B 1 210 ? 70.506 8.093 29.964 1.00 55.65 210 LYS B CA 1
ATOM 4956 C C . LYS B 1 210 ? 69.789 7.448 31.145 1.00 55.06 210 LYS B C 1
ATOM 4957 O O . LYS B 1 210 ? 69.636 6.230 31.200 1.00 55.68 210 LYS B O 1
ATOM 4963 N N . THR B 1 211 ? 69.340 8.275 32.081 1.00 54.00 211 THR B N 1
ATOM 4964 C CA . THR B 1 211 ? 68.673 7.780 33.277 1.00 53.39 211 THR B CA 1
ATOM 4965 C C . THR B 1 211 ? 67.407 6.956 33.025 1.00 52.77 211 THR B C 1
ATOM 4966 O O . THR B 1 211 ? 67.196 5.923 33.670 1.00 52.66 211 THR B O 1
ATOM 4970 N N . LEU B 1 212 ? 66.559 7.399 32.104 1.00 51.00 212 LEU B N 1
ATOM 4971 C CA . LEU B 1 212 ? 65.331 6.657 31.833 1.00 50.09 212 LEU B CA 1
ATOM 4972 C C . LEU B 1 212 ? 65.619 5.241 31.341 1.00 50.53 212 LEU B C 1
ATOM 4973 O O . LEU B 1 212 ? 64.926 4.296 31.714 1.00 51.03 212 LEU B O 1
ATOM 4978 N N . SER B 1 213 ? 66.647 5.095 30.512 1.00 51.80 213 SER B N 1
ATOM 4979 C CA . SER B 1 213 ? 67.012 3.786 29.980 1.00 52.94 213 SER B CA 1
ATOM 4980 C C . SER B 1 213 ? 67.606 2.856 31.036 1.00 53.48 213 SER B C 1
ATOM 4981 O O . SER B 1 213 ? 67.520 1.639 30.912 1.00 54.72 213 SER B O 1
ATOM 4984 N N . GLN B 1 214 ? 68.209 3.430 32.069 1.00 53.14 214 GLN B N 1
ATOM 4985 C CA . GLN B 1 214 ? 68.799 2.637 33.136 1.00 52.27 214 GLN B CA 1
ATOM 4986 C C . GLN B 1 214 ? 67.777 2.476 34.254 1.00 51.96 214 GLN B C 1
ATOM 4987 O O . GLN B 1 214 ? 68.121 2.123 35.384 1.00 51.98 214 GLN B O 1
ATOM 4993 N N . GLY B 1 215 ? 66.517 2.754 33.929 1.00 50.81 215 GLY B N 1
ATOM 4994 C CA . GLY B 1 215 ? 65.444 2.618 34.902 1.00 48.52 215 GLY B CA 1
ATOM 4995 C C . GLY B 1 215 ? 65.416 3.620 36.043 1.00 48.15 215 GLY B C 1
ATOM 4996 O O . GLY B 1 215 ? 64.692 3.416 37.026 1.00 46.50 215 GLY B O 1
ATOM 4997 N N . GLY B 1 216 ? 66.183 4.702 35.918 1.00 47.47 216 GLY B N 1
ATOM 4998 C CA . GLY B 1 216 ? 66.223 5.712 36.968 1.00 46.23 216 GLY B CA 1
ATOM 4999 C C . GLY B 1 216 ? 65.121 6.755 36.866 1.00 45.88 216 GLY B C 1
ATOM 5000 O O . GLY B 1 216 ? 64.299 6.727 35.943 1.00 45.29 216 GLY B O 1
ATOM 5001 N N . LYS B 1 217 ? 65.113 7.685 37.816 1.00 44.63 217 LYS B N 1
ATOM 5002 C CA . LYS B 1 217 ? 64.118 8.751 37.858 1.00 43.12 217 LYS B CA 1
ATOM 5003 C C . LYS B 1 217 ? 64.727 10.111 37.546 1.00 43.98 217 LYS B C 1
ATOM 5004 O O . LYS B 1 217 ? 65.803 10.455 38.050 1.00 42.95 217 LYS B O 1
ATOM 5010 N N . VAL B 1 218 ? 64.031 10.890 36.723 1.00 42.46 218 VAL B N 1
ATOM 5011 C CA . VAL B 1 218 ? 64.481 12.236 36.382 1.00 40.32 218 VAL B CA 1
ATOM 5012 C C . VAL B 1 218 ? 63.655 13.203 37.228 1.00 39.62 218 VAL B C 1
ATOM 5013 O O . VAL B 1 218 ? 62.443 13.326 37.044 1.00 39.13 218 VAL B O 1
ATOM 5017 N N . LEU B 1 219 ? 64.314 13.867 38.172 1.00 38.90 219 LEU B N 1
ATOM 5018 C CA . LEU B 1 219 ? 63.649 14.815 39.061 1.00 35.48 219 LEU B CA 1
ATOM 5019 C C . LEU B 1 219 ? 63.912 16.222 38.561 1.00 35.59 219 LEU B C 1
ATOM 5020 O O . LEU B 1 219 ? 65.060 16.616 38.383 1.00 33.32 219 LEU B O 1
ATOM 5025 N N . ILE B 1 220 ? 62.840 16.983 38.343 1.00 36.83 220 ILE B N 1
ATOM 5026 C CA . ILE B 1 220 ? 62.963 18.341 37.821 1.00 34.70 220 ILE B CA 1
ATOM 5027 C C . ILE B 1 220 ? 62.160 19.375 38.584 1.00 35.62 220 ILE B C 1
ATOM 5028 O O . ILE B 1 220 ? 60.937 19.427 38.484 1.00 38.21 220 ILE B O 1
ATOM 5033 N N . PRO B 1 221 ? 62.831 20.205 39.381 1.00 35.95 221 PRO B N 1
ATOM 5034 C CA . PRO B 1 221 ? 62.005 21.190 40.078 1.00 33.73 221 PRO B CA 1
ATOM 5035 C C . PRO B 1 221 ? 61.635 22.245 39.032 1.00 34.74 221 PRO B C 1
ATOM 5036 O O . PRO B 1 221 ? 62.479 22.633 38.218 1.00 34.70 221 PRO B O 1
ATOM 5040 N N . THR B 1 222 ? 60.378 22.683 39.035 1.00 33.22 222 THR B N 1
ATOM 5041 C CA . THR B 1 222 ? 59.899 23.646 38.047 1.00 35.34 222 THR B CA 1
ATOM 5042 C C . THR B 1 222 ? 58.890 24.642 38.590 1.00 34.64 222 THR B C 1
ATOM 5043 O O . THR B 1 222 ? 58.139 24.346 39.506 1.00 35.15 222 THR B O 1
ATOM 5047 N N . PHE B 1 223 ? 58.871 25.833 38.016 1.00 36.94 223 PHE B N 1
ATOM 5048 C CA . PHE B 1 223 ? 57.880 26.808 38.427 1.00 38.68 223 PHE B CA 1
ATOM 5049 C C . PHE B 1 223 ? 56.596 26.340 37.729 1.00 36.94 223 PHE B C 1
ATOM 5050 O O . PHE B 1 223 ? 56.641 25.795 36.636 1.00 35.42 223 PHE B O 1
ATOM 5058 N N . ALA B 1 224 ? 55.455 26.559 38.354 1.00 36.86 224 ALA B N 1
ATOM 5059 C CA . ALA B 1 224 ? 54.202 26.097 37.784 1.00 38.26 224 ALA B CA 1
ATOM 5060 C C . ALA B 1 224 ? 53.623 26.937 36.636 1.00 39.92 224 ALA B C 1
ATOM 5061 O O . ALA B 1 224 ? 52.941 26.390 35.765 1.00 38.21 224 ALA B O 1
ATOM 5063 N N . VAL B 1 225 ? 53.899 28.242 36.607 1.00 39.30 225 VAL B N 1
ATOM 5064 C CA . VAL B 1 225 ? 53.308 29.086 35.567 1.00 41.12 225 VAL B CA 1
ATOM 5065 C C . VAL B 1 225 ? 53.763 28.964 34.113 1.00 43.27 225 VAL B C 1
ATOM 5066 O O . VAL B 1 225 ? 52.927 29.085 33.216 1.00 47.76 225 VAL B O 1
ATOM 5070 N N . GLU B 1 226 ? 55.039 28.717 33.837 1.00 40.51 226 GLU B N 1
ATOM 5071 C CA . GLU B 1 226 ? 55.422 28.616 32.427 1.00 35.90 226 GLU B CA 1
ATOM 5072 C C . GLU B 1 226 ? 56.549 27.632 32.160 1.00 34.41 226 GLU B C 1
ATOM 5073 O O . GLU B 1 226 ? 56.611 27.011 31.085 1.00 31.24 226 GLU B O 1
ATOM 5079 N N . ARG B 1 227 ? 57.437 27.486 33.141 1.00 29.80 227 ARG B N 1
ATOM 5080 C CA . ARG B 1 227 ? 58.577 26.591 32.998 1.00 29.47 227 ARG B CA 1
ATOM 5081 C C . ARG B 1 227 ? 58.140 25.127 32.906 1.00 29.36 227 ARG B C 1
ATOM 5082 O O . ARG B 1 227 ? 58.652 24.372 32.090 1.00 28.40 227 ARG B O 1
ATOM 5090 N N . ALA B 1 228 ? 57.195 24.718 33.745 1.00 28.96 228 ALA B N 1
ATOM 5091 C CA . ALA B 1 228 ? 56.750 23.324 33.706 1.00 30.76 228 ALA B CA 1
ATOM 5092 C C . ALA B 1 228 ? 56.186 22.991 32.329 1.00 31.04 228 ALA B C 1
ATOM 5093 O O . ALA B 1 228 ? 56.528 21.969 31.740 1.00 33.99 228 ALA B O 1
ATOM 5095 N N . GLN B 1 229 ? 55.344 23.868 31.797 1.00 33.44 229 GLN B N 1
ATOM 5096 C CA . GLN B 1 229 ? 54.758 23.603 30.491 1.00 34.58 229 GLN B CA 1
ATOM 5097 C C . GLN B 1 229 ? 55.795 23.625 29.380 1.00 36.16 229 GLN B C 1
ATOM 5098 O O . GLN B 1 229 ? 55.646 22.929 28.374 1.00 37.40 229 GLN B O 1
ATOM 5104 N N . GLU B 1 230 ? 56.850 24.421 29.543 1.00 36.35 230 GLU B N 1
ATOM 5105 C CA . GLU B 1 230 ? 57.871 24.468 28.505 1.00 35.38 230 GLU B CA 1
ATOM 5106 C C . GLU B 1 230 ? 58.605 23.144 28.475 1.00 35.38 230 GLU B C 1
ATOM 5107 O O . GLU B 1 230 ? 58.978 22.654 27.412 1.00 35.55 230 GLU B O 1
ATOM 5113 N N . ILE B 1 231 ? 58.831 22.563 29.644 1.00 35.30 231 ILE B N 1
ATOM 5114 C CA . ILE B 1 231 ? 59.525 21.279 29.678 1.00 35.93 231 ILE B CA 1
ATOM 5115 C C . ILE B 1 231 ? 58.635 20.224 29.004 1.00 35.64 231 ILE B C 1
ATOM 5116 O O . ILE B 1 231 ? 59.127 19.357 28.286 1.00 35.79 231 ILE B O 1
ATOM 5121 N N . LEU B 1 232 ? 57.327 20.300 29.241 1.00 35.18 232 LEU B N 1
ATOM 5122 C CA . LEU B 1 232 ? 56.402 19.348 28.619 1.00 34.65 232 LEU B CA 1
ATOM 5123 C C . LEU B 1 232 ? 56.498 19.517 27.111 1.00 35.37 232 LEU B C 1
ATOM 5124 O O . LEU B 1 232 ? 56.534 18.534 26.375 1.00 38.25 232 LEU B O 1
ATOM 5129 N N . TYR B 1 233 ? 56.570 20.763 26.653 1.00 34.76 233 TYR B N 1
ATOM 5130 C CA . TYR B 1 233 ? 56.686 21.024 25.222 1.00 35.86 233 TYR B CA 1
ATOM 5131 C C . TYR B 1 233 ? 57.917 20.335 24.654 1.00 36.16 233 TYR B C 1
ATOM 5132 O O . TYR B 1 233 ? 57.867 19.732 23.590 1.00 38.02 233 TYR B O 1
ATOM 5141 N N . VAL B 1 234 ? 59.037 20.447 25.359 1.00 37.49 234 VAL B N 1
ATOM 5142 C CA . VAL B 1 234 ? 60.266 19.827 24.895 1.00 36.76 234 VAL B CA 1
ATOM 5143 C C . VAL B 1 234 ? 60.094 18.311 24.886 1.00 37.53 234 VAL B C 1
ATOM 5144 O O . VAL B 1 234 ? 60.519 17.641 23.953 1.00 36.15 234 VAL B O 1
ATOM 5148 N N . LEU B 1 235 ? 59.472 17.769 25.925 1.00 38.52 235 LEU B N 1
ATOM 5149 C CA . LEU B 1 235 ? 59.269 16.332 25.975 1.00 40.14 235 LEU B CA 1
ATOM 5150 C C . LEU B 1 235 ? 58.406 15.889 24.791 1.00 42.81 235 LEU B C 1
ATOM 5151 O O . LEU B 1 235 ? 58.725 14.916 24.112 1.00 43.18 235 LEU B O 1
ATOM 5156 N N . TYR B 1 236 ? 57.333 16.631 24.533 1.00 43.97 236 TYR B N 1
ATOM 5157 C CA . TYR B 1 236 ? 56.417 16.325 23.440 1.00 46.05 236 TYR B CA 1
ATOM 5158 C C . TYR B 1 236 ? 57.069 16.362 22.062 1.00 48.33 236 TYR B C 1
ATOM 5159 O O . TYR B 1 236 ? 56.892 15.447 21.260 1.00 48.32 236 TYR B O 1
ATOM 5168 N N . THR B 1 237 ? 57.812 17.427 21.781 1.00 49.32 237 THR B N 1
ATOM 5169 C CA . THR B 1 237 ? 58.451 17.573 20.481 1.00 51.45 237 THR B CA 1
ATOM 5170 C C . THR B 1 237 ? 59.684 16.693 20.287 1.00 54.96 237 THR B C 1
ATOM 5171 O O . THR B 1 237 ? 60.239 16.646 19.193 1.00 54.98 237 THR B O 1
ATOM 5175 N N . HIS B 1 238 ? 60.107 15.989 21.339 1.00 58.71 238 HIS B N 1
ATOM 5176 C CA . HIS B 1 238 ? 61.277 15.109 21.253 1.00 61.56 238 HIS B CA 1
ATOM 5177 C C . HIS B 1 238 ? 61.059 13.725 21.862 1.00 63.12 238 HIS B C 1
ATOM 5178 O O . HIS B 1 238 ? 62.015 13.019 22.164 1.00 63.54 238 HIS B O 1
ATOM 5185 N N . GLY B 1 239 ? 59.802 13.335 22.034 1.00 65.97 239 GLY B N 1
ATOM 5186 C CA . GLY B 1 239 ? 59.511 12.031 22.601 1.00 69.15 239 GLY B CA 1
ATOM 5187 C C . GLY B 1 239 ? 59.698 10.908 21.596 1.00 71.43 239 GLY B C 1
ATOM 5188 O O . GLY B 1 239 ? 59.633 9.728 21.940 1.00 71.19 239 GLY B O 1
ATOM 5189 N N . HIS B 1 240 ? 59.933 11.282 20.344 1.00 73.92 240 HIS B N 1
ATOM 5190 C CA . HIS B 1 240 ? 60.136 10.313 19.274 1.00 76.13 240 HIS B CA 1
ATOM 5191 C C . HIS B 1 240 ? 61.322 9.390 19.564 1.00 76.72 240 HIS B C 1
ATOM 5192 O O . HIS B 1 240 ? 61.427 8.300 18.997 1.00 77.72 240 HIS B O 1
ATOM 5199 N N . ARG B 1 241 ? 62.209 9.820 20.457 1.00 76.52 241 ARG B N 1
ATOM 5200 C CA . ARG B 1 241 ? 63.381 9.025 20.783 1.00 75.14 241 ARG B CA 1
ATOM 5201 C C . ARG B 1 241 ? 63.493 8.678 22.260 1.00 73.19 241 ARG B C 1
ATOM 5202 O O . ARG B 1 241 ? 64.198 7.738 22.628 1.00 73.96 241 ARG B O 1
ATOM 5210 N N . LEU B 1 242 ? 62.814 9.435 23.112 1.00 69.21 242 LEU B N 1
ATOM 5211 C CA . LEU B 1 242 ? 62.878 9.157 24.536 1.00 65.47 242 LEU B CA 1
ATOM 5212 C C . LEU B 1 242 ? 62.237 7.817 24.850 1.00 63.26 242 LEU B C 1
ATOM 5213 O O . LEU B 1 242 ? 61.220 7.454 24.265 1.00 62.16 242 LEU B O 1
ATOM 5218 N N . PRO B 1 243 ? 62.838 7.053 25.773 1.00 61.76 243 PRO B N 1
ATOM 5219 C CA . PRO B 1 243 ? 62.298 5.746 26.156 1.00 61.08 243 PRO B CA 1
ATOM 5220 C C . PRO B 1 243 ? 60.962 5.908 26.871 1.00 59.86 243 PRO B C 1
ATOM 5221 O O . PRO B 1 243 ? 60.795 6.820 27.680 1.00 60.53 243 PRO B O 1
ATOM 5225 N N . ARG B 1 244 ? 60.009 5.036 26.560 1.00 57.67 244 ARG B N 1
ATOM 5226 C CA . ARG B 1 244 ? 58.695 5.108 27.182 1.00 55.94 244 ARG B CA 1
ATOM 5227 C C . ARG B 1 244 ? 58.827 5.200 28.693 1.00 52.15 244 ARG B C 1
ATOM 5228 O O . ARG B 1 244 ? 59.617 4.486 29.305 1.00 51.64 244 ARG B O 1
ATOM 5236 N N . ALA B 1 245 ? 58.042 6.085 29.290 1.00 47.57 245 ALA B N 1
ATOM 5237 C CA . ALA B 1 245 ? 58.065 6.280 30.730 1.00 43.01 245 ALA B CA 1
ATOM 5238 C C . ALA B 1 245 ? 56.995 7.301 31.065 1.00 40.13 245 ALA B C 1
ATOM 5239 O O . ALA B 1 245 ? 56.745 8.225 30.296 1.00 40.23 245 ALA B O 1
ATOM 5241 N N . PRO B 1 246 ? 56.332 7.141 32.211 1.00 37.27 246 PRO B N 1
ATOM 5242 C CA . PRO B 1 246 ? 55.304 8.116 32.541 1.00 36.98 246 PRO B CA 1
ATOM 5243 C C . PRO B 1 246 ? 55.961 9.442 32.893 1.00 38.70 246 PRO B C 1
ATOM 5244 O O . PRO B 1 246 ? 57.077 9.469 33.411 1.00 39.29 246 PRO B O 1
ATOM 5248 N N . ILE B 1 247 ? 55.268 10.534 32.580 1.00 39.76 247 ILE B N 1
ATOM 5249 C CA . ILE B 1 247 ? 55.737 11.885 32.859 1.00 38.55 247 ILE B CA 1
ATOM 5250 C C . ILE B 1 247 ? 54.746 12.456 33.857 1.00 38.46 247 ILE B C 1
ATOM 5251 O O . ILE B 1 247 ? 53.574 12.655 33.528 1.00 40.90 247 ILE B O 1
ATOM 5256 N N . TYR B 1 248 ? 55.198 12.684 35.088 1.00 36.86 248 TYR B N 1
ATOM 5257 C CA . TYR B 1 248 ? 54.310 13.199 36.118 1.00 36.07 248 TYR B CA 1
ATOM 5258 C C . TYR B 1 248 ? 54.468 14.677 36.424 1.00 36.21 248 TYR B C 1
ATOM 5259 O O . TYR B 1 248 ? 55.544 15.132 36.813 1.00 36.29 248 TYR B O 1
ATOM 5268 N N . LEU B 1 249 ? 53.379 15.416 36.250 1.00 33.46 249 LEU B N 1
ATOM 5269 C CA . LEU B 1 249 ? 53.364 16.827 36.555 1.00 31.02 249 LEU B CA 1
ATOM 5270 C C . LEU B 1 249 ? 52.769 16.841 37.948 1.00 30.09 249 LEU B C 1
ATOM 5271 O O . LEU B 1 249 ? 51.563 16.991 38.119 1.00 30.13 249 LEU B O 1
ATOM 5276 N N . ASP B 1 250 ? 53.626 16.654 38.945 1.00 28.48 250 ASP B N 1
ATOM 5277 C CA . ASP B 1 250 ? 53.187 16.602 40.335 1.00 29.76 250 ASP B CA 1
ATOM 5278 C C . ASP B 1 250 ? 52.974 18.019 40.864 1.00 31.06 250 ASP B C 1
ATOM 5279 O O . ASP B 1 250 ? 53.674 18.477 41.774 1.00 31.71 250 ASP B O 1
ATOM 5284 N N . SER B 1 251 ? 51.984 18.698 40.298 1.00 31.41 251 SER B N 1
ATOM 5285 C CA . SER B 1 251 ? 51.706 20.082 40.646 1.00 31.77 251 SER B CA 1
ATOM 5286 C C . SER B 1 251 ? 50.308 20.511 40.163 1.00 32.78 251 SER B C 1
ATOM 5287 O O . SER B 1 251 ? 50.086 20.758 38.973 1.00 30.97 251 SER B O 1
ATOM 5290 N N . PRO B 1 252 ? 49.341 20.589 41.089 1.00 33.75 252 PRO B N 1
ATOM 5291 C CA . PRO B 1 252 ? 47.978 20.989 40.727 1.00 33.51 252 PRO B CA 1
ATOM 5292 C C . PRO B 1 252 ? 48.012 22.314 39.977 1.00 36.93 252 PRO B C 1
ATOM 5293 O O . PRO B 1 252 ? 47.447 22.452 38.883 1.00 37.70 252 PRO B O 1
ATOM 5297 N N . MET B 1 253 ? 48.685 23.285 40.589 1.00 37.96 253 MET B N 1
ATOM 5298 C CA . MET B 1 253 ? 48.831 24.620 40.029 1.00 35.94 253 MET B CA 1
ATOM 5299 C C . MET B 1 253 ? 49.275 24.562 38.563 1.00 32.45 253 MET B C 1
ATOM 5300 O O . MET B 1 253 ? 48.670 25.192 37.696 1.00 30.40 253 MET B O 1
ATOM 5305 N N . ALA B 1 254 ? 50.335 23.810 38.293 1.00 29.80 254 ALA B N 1
ATOM 5306 C CA . ALA B 1 254 ? 50.829 23.673 36.928 1.00 30.66 254 ALA B CA 1
ATOM 5307 C C . ALA B 1 254 ? 49.753 23.030 36.058 1.00 32.77 254 ALA B C 1
ATOM 5308 O O . ALA B 1 254 ? 49.596 23.378 34.891 1.00 34.97 254 ALA B O 1
ATOM 5310 N N . GLY B 1 255 ? 49.011 22.085 36.634 1.00 32.44 255 GLY B N 1
ATOM 5311 C CA . GLY B 1 255 ? 47.961 21.427 35.883 1.00 31.20 255 GLY B CA 1
ATOM 5312 C C . GLY B 1 255 ? 46.907 22.432 35.464 1.00 30.72 255 GLY B C 1
ATOM 5313 O O . GLY B 1 255 ? 46.451 22.421 34.336 1.00 30.52 255 GLY B O 1
ATOM 5314 N N . ARG B 1 256 ? 46.522 23.311 36.377 1.00 32.54 256 ARG B N 1
ATOM 5315 C CA . ARG B 1 256 ? 45.524 24.318 36.068 1.00 34.04 256 ARG B CA 1
ATOM 5316 C C . ARG B 1 256 ? 46.030 25.280 34.995 1.00 34.86 256 ARG B C 1
ATOM 5317 O O . ARG B 1 256 ? 45.243 25.777 34.182 1.00 34.85 256 ARG B O 1
ATOM 5325 N N . VAL B 1 257 ? 47.336 25.536 34.977 1.00 33.23 257 VAL B N 1
ATOM 5326 C CA . VAL B 1 257 ? 47.897 26.435 33.973 1.00 33.39 257 VAL B CA 1
ATOM 5327 C C . VAL B 1 257 ? 47.957 25.724 32.620 1.00 32.76 257 VAL B C 1
ATOM 5328 O O . VAL B 1 257 ? 47.722 26.323 31.575 1.00 31.78 257 VAL B O 1
ATOM 5332 N N . LEU B 1 258 ? 48.279 24.440 32.664 1.00 33.08 258 LEU B N 1
ATOM 5333 C CA . LEU B 1 258 ? 48.353 23.609 31.469 1.00 37.96 258 LEU B CA 1
ATOM 5334 C C . LEU B 1 258 ? 46.987 23.581 30.758 1.00 38.41 258 LEU B C 1
ATOM 5335 O O . LEU B 1 258 ? 46.906 23.754 29.540 1.00 36.09 258 LEU B O 1
ATOM 5340 N N . SER B 1 259 ? 45.926 23.362 31.533 1.00 38.72 259 SER B N 1
ATOM 5341 C CA . SER B 1 259 ? 44.563 23.325 31.000 1.00 41.76 259 SER B CA 1
ATOM 5342 C C . SER B 1 259 ? 44.182 24.637 30.318 1.00 41.80 259 SER B C 1
ATOM 5343 O O . SER B 1 259 ? 43.423 24.651 29.350 1.00 42.99 259 SER B O 1
ATOM 5346 N N . LEU B 1 260 ? 44.709 25.740 30.832 1.00 41.50 260 LEU B N 1
ATOM 5347 C CA . LEU B 1 260 ? 44.401 27.057 30.291 1.00 40.33 260 LEU B CA 1
ATOM 5348 C C . LEU B 1 260 ? 45.104 27.374 28.990 1.00 38.71 260 LEU B C 1
ATOM 5349 O O . LEU B 1 260 ? 44.635 28.209 28.221 1.00 37.76 260 LEU B O 1
ATOM 5354 N N . TYR B 1 261 ? 46.221 26.704 28.739 1.00 39.35 261 TYR B N 1
ATOM 5355 C CA . TYR B 1 261 ? 47.003 26.964 27.534 1.00 40.54 261 TYR B CA 1
ATOM 5356 C C . TYR B 1 261 ? 46.286 26.891 26.189 1.00 41.31 261 TYR B C 1
ATOM 5357 O O . TYR B 1 261 ? 46.465 27.773 25.342 1.00 39.06 261 TYR B O 1
ATOM 5366 N N . PRO B 1 262 ? 45.471 25.845 25.965 1.00 42.74 262 PRO B N 1
ATOM 5367 C CA . PRO B 1 262 ? 44.767 25.750 24.680 1.00 42.13 262 PRO B CA 1
ATOM 5368 C C . PRO B 1 262 ? 44.003 27.030 24.343 1.00 41.81 262 PRO B C 1
ATOM 5369 O O . PRO B 1 262 ? 43.866 27.386 23.173 1.00 44.82 262 PRO B O 1
ATOM 5373 N N . ARG B 1 263 ? 43.523 27.731 25.367 1.00 39.70 263 ARG B N 1
ATOM 5374 C CA . ARG B 1 263 ? 42.793 28.978 25.155 1.00 39.98 263 ARG B CA 1
ATOM 5375 C C . ARG B 1 263 ? 43.718 30.181 24.925 1.00 41.14 263 ARG B C 1
ATOM 5376 O O . ARG B 1 263 ? 43.242 31.311 24.779 1.00 41.36 263 ARG B O 1
ATOM 5384 N N . LEU B 1 264 ? 45.031 29.945 24.897 1.00 40.36 264 LEU B N 1
ATOM 5385 C CA . LEU B 1 264 ? 46.007 31.027 24.716 1.00 38.90 264 LEU B CA 1
ATOM 5386 C C . LEU B 1 264 ? 46.901 30.826 23.510 1.00 37.85 264 LEU B C 1
ATOM 5387 O O . LEU B 1 264 ? 47.983 31.416 23.438 1.00 37.20 264 LEU B O 1
ATOM 5392 N N . VAL B 1 265 ? 46.463 29.999 22.570 1.00 36.40 265 VAL B N 1
ATOM 5393 C CA . VAL B 1 265 ? 47.261 29.700 21.390 1.00 35.06 265 VAL B CA 1
ATOM 5394 C C . VAL B 1 265 ? 47.889 30.914 20.699 1.00 35.84 265 VAL B C 1
ATOM 5395 O O . VAL B 1 265 ? 49.053 30.860 20.299 1.00 34.70 265 VAL B O 1
ATOM 5399 N N . ARG B 1 266 ? 47.140 32.005 20.567 1.00 35.09 266 ARG B N 1
ATOM 5400 C CA . ARG B 1 266 ? 47.656 33.189 19.882 1.00 38.78 266 ARG B CA 1
ATOM 5401 C C . ARG B 1 266 ? 48.809 33.906 20.590 1.00 39.29 266 ARG B C 1
ATOM 5402 O O . ARG B 1 266 ? 49.461 34.774 20.009 1.00 36.14 266 ARG B O 1
ATOM 5410 N N . TYR B 1 267 ? 49.071 33.530 21.837 1.00 39.19 267 TYR B N 1
ATOM 5411 C CA . TYR B 1 267 ? 50.145 34.153 22.600 1.00 36.32 267 TYR B CA 1
ATOM 5412 C C . TYR B 1 267 ? 51.427 33.354 22.541 1.00 35.99 267 TYR B C 1
ATOM 5413 O O . TYR B 1 267 ? 52.430 33.756 23.111 1.00 36.49 267 TYR B O 1
ATOM 5422 N N . PHE B 1 268 ? 51.402 32.221 21.850 1.00 35.49 268 PHE B N 1
ATOM 5423 C CA . PHE B 1 268 ? 52.597 31.401 21.755 1.00 34.78 268 PHE B CA 1
ATOM 5424 C C . PHE B 1 268 ? 53.279 31.698 20.448 1.00 35.22 268 PHE B C 1
ATOM 5425 O O . PHE B 1 268 ? 52.726 32.403 19.606 1.00 37.48 268 PHE B O 1
ATOM 5433 N N . SER B 1 269 ? 54.488 31.183 20.276 1.00 34.60 269 SER B N 1
ATOM 5434 C CA . SER B 1 269 ? 55.223 31.441 19.050 1.00 36.37 269 SER B CA 1
ATOM 5435 C C . SER B 1 269 ? 54.527 30.775 17.860 1.00 37.68 269 SER B C 1
ATOM 5436 O O . SER B 1 269 ? 53.548 30.052 18.036 1.00 37.06 269 SER B O 1
ATOM 5439 N N . GLU B 1 270 ? 55.042 31.017 16.658 1.00 39.50 270 GLU B N 1
ATOM 5440 C CA . GLU B 1 270 ? 54.470 30.424 15.453 1.00 44.49 270 GLU B CA 1
ATOM 5441 C C . GLU B 1 270 ? 54.607 28.913 15.486 1.00 44.85 270 GLU B C 1
ATOM 5442 O O . GLU B 1 270 ? 53.662 28.190 15.185 1.00 46.19 270 GLU B O 1
ATOM 5448 N N . GLU B 1 271 ? 55.794 28.441 15.848 1.00 44.89 271 GLU B N 1
ATOM 5449 C CA . GLU B 1 271 ? 56.052 27.015 15.911 1.00 45.43 271 GLU B CA 1
ATOM 5450 C C . GLU B 1 271 ? 55.016 26.337 16.795 1.00 45.83 271 GLU B C 1
ATOM 5451 O O . GLU B 1 271 ? 54.576 25.229 16.504 1.00 47.23 271 GLU B O 1
ATOM 5457 N N . VAL B 1 272 ? 54.627 27.000 17.877 1.00 44.33 272 VAL B N 1
ATOM 5458 C CA . VAL B 1 272 ? 53.647 26.418 18.780 1.00 43.11 272 VAL B CA 1
ATOM 5459 C C . VAL B 1 272 ? 52.270 26.453 18.153 1.00 42.53 272 VAL B C 1
ATOM 5460 O O . VAL B 1 272 ? 51.515 25.483 18.225 1.00 42.47 272 VAL B O 1
ATOM 5464 N N . GLN B 1 273 ? 51.940 27.588 17.555 1.00 42.36 273 GLN B N 1
ATOM 5465 C CA . GLN B 1 273 ? 50.651 27.753 16.923 1.00 43.01 273 GLN B CA 1
ATOM 5466 C C . GLN B 1 273 ? 50.435 26.723 15.817 1.00 43.26 273 GLN B C 1
ATOM 5467 O O . GLN B 1 273 ? 49.341 26.164 15.691 1.00 41.82 273 GLN B O 1
ATOM 5473 N N . ALA B 1 274 ? 51.481 26.455 15.041 1.00 42.67 274 ALA B N 1
ATOM 5474 C CA . ALA B 1 274 ? 51.384 25.487 13.960 1.00 45.11 274 ALA B CA 1
ATOM 5475 C C . ALA B 1 274 ? 50.901 24.135 14.496 1.00 48.21 274 ALA B C 1
ATOM 5476 O O . ALA B 1 274 ? 50.076 23.474 13.865 1.00 48.54 274 ALA B O 1
ATOM 5478 N N . HIS B 1 275 ? 51.397 23.729 15.662 1.00 48.86 275 HIS B N 1
ATOM 5479 C CA . HIS B 1 275 ? 50.976 22.456 16.236 1.00 50.54 275 HIS B CA 1
ATOM 5480 C C . HIS B 1 275 ? 49.484 22.454 16.549 1.00 52.62 275 HIS B C 1
ATOM 5481 O O . HIS B 1 275 ? 48.757 21.546 16.144 1.00 52.92 275 HIS B O 1
ATOM 5488 N N . PHE B 1 276 ? 49.024 23.464 17.279 1.00 54.13 276 PHE B N 1
ATOM 5489 C CA . PHE B 1 276 ? 47.609 23.547 17.614 1.00 56.14 276 PHE B CA 1
ATOM 5490 C C . PHE B 1 276 ? 46.767 23.538 16.344 1.00 57.73 276 PHE B C 1
ATOM 5491 O O . PHE B 1 276 ? 45.622 23.082 16.347 1.00 58.32 276 PHE B O 1
ATOM 5499 N N . LEU B 1 277 ? 47.349 24.042 15.261 1.00 57.50 277 LEU B N 1
ATOM 5500 C CA . LEU B 1 277 ? 46.665 24.085 13.987 1.00 58.65 277 LEU B CA 1
ATOM 5501 C C . LEU B 1 277 ? 46.536 22.666 13.430 1.00 58.63 277 LEU B C 1
ATOM 5502 O O . LEU B 1 277 ? 45.562 22.350 12.757 1.00 58.92 277 LEU B O 1
ATOM 5507 N N . GLN B 1 278 ? 47.516 21.814 13.719 1.00 58.77 278 GLN B N 1
ATOM 5508 C CA . GLN B 1 278 ? 47.487 20.426 13.255 1.00 58.38 278 GLN B CA 1
ATOM 5509 C C . GLN B 1 278 ? 46.451 19.661 14.068 1.00 57.05 278 GLN B C 1
ATOM 5510 O O . GLN B 1 278 ? 46.260 18.468 13.868 1.00 58.12 278 GLN B O 1
ATOM 5516 N N . GLY B 1 279 ? 45.799 20.351 14.997 1.00 57.54 279 GLY B N 1
ATOM 5517 C CA . GLY B 1 279 ? 44.803 19.711 15.839 1.00 56.71 279 GLY B CA 1
ATOM 5518 C C . GLY B 1 279 ? 45.429 19.068 17.066 1.00 56.76 279 GLY B C 1
ATOM 5519 O O . GLY B 1 279 ? 44.756 18.369 17.819 1.00 57.42 279 GLY B O 1
ATOM 5520 N N . LYS B 1 280 ? 46.719 19.314 17.274 1.00 56.83 280 LYS B N 1
ATOM 5521 C CA . LYS B 1 280 ? 47.448 18.748 18.410 1.00 56.28 280 LYS B CA 1
ATOM 5522 C C . LYS B 1 280 ? 47.777 19.776 19.499 1.00 53.41 280 LYS B C 1
ATOM 5523 O O . LYS B 1 280 ? 47.917 20.968 19.226 1.00 54.75 280 LYS B O 1
ATOM 5529 N N . ASN B 1 281 ? 47.889 19.298 20.734 1.00 49.74 281 ASN B N 1
ATOM 5530 C CA . ASN B 1 281 ? 48.256 20.134 21.878 1.00 44.09 281 ASN B CA 1
ATOM 5531 C C . ASN B 1 281 ? 49.696 19.713 22.157 1.00 40.99 281 ASN B C 1
ATOM 5532 O O . ASN B 1 281 ? 49.929 18.673 22.752 1.00 39.17 281 ASN B O 1
ATOM 5537 N N . PRO B 1 282 ? 50.677 20.525 21.743 1.00 39.73 282 PRO B N 1
ATOM 5538 C CA . PRO B 1 282 ? 52.101 20.214 21.939 1.00 40.04 282 PRO B CA 1
ATOM 5539 C C . PRO B 1 282 ? 52.619 20.247 23.378 1.00 40.50 282 PRO B C 1
ATOM 5540 O O . PRO B 1 282 ? 53.800 20.013 23.617 1.00 42.95 282 PRO B O 1
ATOM 5544 N N . PHE B 1 283 ? 51.744 20.534 24.331 1.00 40.85 283 PHE B N 1
ATOM 5545 C CA . PHE B 1 283 ? 52.145 20.582 25.730 1.00 41.07 283 PHE B CA 1
ATOM 5546 C C . PHE B 1 283 ? 51.732 19.318 26.490 1.00 43.21 283 PHE B C 1
ATOM 5547 O O . PHE B 1 283 ? 51.780 19.283 27.728 1.00 43.09 283 PHE B O 1
ATOM 5555 N N . ARG B 1 284 ? 51.330 18.281 25.756 1.00 42.87 284 ARG B N 1
ATOM 5556 C CA . ARG B 1 284 ? 50.910 17.029 26.390 1.00 42.44 284 ARG B CA 1
ATOM 5557 C C . ARG B 1 284 ? 51.607 15.785 25.849 1.00 42.25 284 ARG B C 1
ATOM 5558 O O . ARG B 1 284 ? 51.031 15.031 25.067 1.00 42.69 284 ARG B O 1
ATOM 5566 N N . PRO B 1 285 ? 52.861 15.551 26.272 1.00 40.69 285 PRO B N 1
ATOM 5567 C CA . PRO B 1 285 ? 53.641 14.393 25.828 1.00 40.22 285 PRO B CA 1
ATOM 5568 C C . PRO B 1 285 ? 53.036 13.054 26.245 1.00 40.55 285 PRO B C 1
ATOM 5569 O O . PRO B 1 285 ? 52.333 12.961 27.256 1.00 40.34 285 PRO B O 1
ATOM 5573 N N . ALA B 1 286 ? 53.325 12.021 25.459 1.00 40.40 286 ALA B N 1
ATOM 5574 C CA . ALA B 1 286 ? 52.817 10.678 25.724 1.00 41.92 286 ALA B CA 1
ATOM 5575 C C . ALA B 1 286 ? 53.168 10.287 27.150 1.00 42.07 286 ALA B C 1
ATOM 5576 O O . ALA B 1 286 ? 54.285 10.515 27.602 1.00 44.57 286 ALA B O 1
ATOM 5578 N N . GLY B 1 287 ? 52.210 9.709 27.860 1.00 41.19 287 GLY B N 1
ATOM 5579 C CA . GLY B 1 287 ? 52.467 9.295 29.225 1.00 39.99 287 GLY B CA 1
ATOM 5580 C C . GLY B 1 287 ? 52.258 10.371 30.276 1.00 39.61 287 GLY B C 1
ATOM 5581 O O . GLY B 1 287 ? 52.464 10.118 31.463 1.00 39.33 287 GLY B O 1
ATOM 5582 N N . LEU B 1 288 ? 51.842 11.562 29.859 1.00 37.49 288 LEU B N 1
ATOM 5583 C CA . LEU B 1 288 ? 51.630 12.646 30.808 1.00 36.94 288 LEU B CA 1
ATOM 5584 C C . LEU B 1 288 ? 50.592 12.291 31.855 1.00 38.01 288 LEU B C 1
ATOM 5585 O O . LEU B 1 288 ? 49.609 11.627 31.573 1.00 40.26 288 LEU B O 1
ATOM 5590 N N . GLU B 1 289 ? 50.820 12.744 33.075 1.00 38.15 289 GLU B N 1
ATOM 5591 C CA . GLU B 1 289 ? 49.900 12.469 34.162 1.00 36.61 289 GLU B CA 1
ATOM 5592 C C . GLU B 1 289 ? 49.977 13.661 35.106 1.00 36.73 289 GLU B C 1
ATOM 5593 O O . GLU B 1 289 ? 51.063 14.147 35.402 1.00 39.86 289 GLU B O 1
ATOM 5599 N N . VAL B 1 290 ? 48.838 14.151 35.566 1.00 36.05 290 VAL B N 1
ATOM 5600 C CA . VAL B 1 290 ? 48.836 15.277 36.492 1.00 34.35 290 VAL B CA 1
ATOM 5601 C C . VAL B 1 290 ? 48.416 14.750 37.869 1.00 35.65 290 VAL B C 1
ATOM 5602 O O . VAL B 1 290 ? 47.286 14.283 38.051 1.00 36.68 290 VAL B O 1
ATOM 5606 N N . VAL B 1 291 ? 49.330 14.801 38.833 1.00 33.92 291 VAL B N 1
ATOM 5607 C CA . VAL B 1 291 ? 49.024 14.298 40.172 1.00 32.19 291 VAL B CA 1
ATOM 5608 C C . VAL B 1 291 ? 48.372 15.389 40.988 1.00 32.52 291 VAL B C 1
ATOM 5609 O O . VAL B 1 291 ? 48.949 16.452 41.191 1.00 31.53 291 VAL B O 1
ATOM 5613 N N . GLU B 1 292 ? 47.159 15.114 41.458 1.00 33.94 292 GLU B N 1
ATOM 5614 C CA . GLU B 1 292 ? 46.369 16.082 42.197 1.00 35.58 292 GLU B CA 1
ATOM 5615 C C . GLU B 1 292 ? 46.575 16.104 43.707 1.00 37.22 292 GLU B C 1
ATOM 5616 O O . GLU B 1 292 ? 46.592 17.172 44.314 1.00 37.00 292 GLU B O 1
ATOM 5622 N N . HIS B 1 293 ? 46.723 14.939 44.323 1.00 38.14 293 HIS B N 1
ATOM 5623 C CA . HIS B 1 293 ? 46.866 14.912 45.770 1.00 37.62 293 HIS B CA 1
ATOM 5624 C C . HIS B 1 293 ? 48.151 14.333 46.321 1.00 35.45 293 HIS B C 1
ATOM 5625 O O . HIS B 1 293 ? 48.931 13.715 45.600 1.00 33.97 293 HIS B O 1
ATOM 5632 N N . THR B 1 294 ? 48.345 14.542 47.619 1.00 36.68 294 THR B N 1
ATOM 5633 C CA . THR B 1 294 ? 49.539 14.102 48.325 1.00 38.12 294 THR B CA 1
ATOM 5634 C C . THR B 1 294 ? 49.759 12.608 48.370 1.00 37.11 294 THR B C 1
ATOM 5635 O O . THR B 1 294 ? 50.893 12.151 48.246 1.00 37.37 294 THR B O 1
ATOM 5639 N N . GLU B 1 295 ? 48.694 11.837 48.550 1.00 36.09 295 GLU B N 1
ATOM 5640 C CA . GLU B 1 295 ? 48.852 10.393 48.610 1.00 35.27 295 GLU B CA 1
ATOM 5641 C C . GLU B 1 295 ? 49.585 9.870 47.372 1.00 35.45 295 GLU B C 1
ATOM 5642 O O . GLU B 1 295 ? 50.567 9.123 47.476 1.00 34.53 295 GLU B O 1
ATOM 5648 N N . ALA B 1 296 ? 49.122 10.280 46.195 1.00 33.66 296 ALA B N 1
ATOM 5649 C CA . ALA B 1 296 ? 49.741 9.827 44.960 1.00 32.84 296 ALA B CA 1
ATOM 5650 C C . ALA B 1 296 ? 51.129 10.435 44.815 1.00 31.76 296 ALA B C 1
ATOM 5651 O O . ALA B 1 296 ? 52.062 9.757 44.374 1.00 31.64 296 ALA B O 1
ATOM 5653 N N . SER B 1 297 ? 51.265 11.713 45.169 1.00 31.29 297 SER B N 1
ATOM 5654 C CA . SER B 1 297 ? 52.566 12.375 45.075 1.00 32.59 297 SER B CA 1
ATOM 5655 C C . SER B 1 297 ? 53.563 11.555 45.901 1.00 32.54 297 SER B C 1
ATOM 5656 O O . SER B 1 297 ? 54.612 11.153 45.401 1.00 32.15 297 SER B O 1
ATOM 5659 N N . LYS B 1 298 ? 53.220 11.300 47.159 1.00 31.88 298 LYS B N 1
ATOM 5660 C CA . LYS B 1 298 ? 54.084 10.506 48.027 1.00 37.29 298 LYS B CA 1
ATOM 5661 C C . LYS B 1 298 ? 54.377 9.139 47.397 1.00 39.32 298 LYS B C 1
ATOM 5662 O O . LYS B 1 298 ? 55.540 8.742 47.290 1.00 40.73 298 LYS B O 1
ATOM 5668 N N . ALA B 1 299 ? 53.332 8.424 46.971 1.00 39.58 299 ALA B N 1
ATOM 5669 C CA . ALA B 1 299 ? 53.517 7.099 46.364 1.00 39.60 299 ALA B CA 1
ATOM 5670 C C . ALA B 1 299 ? 54.635 7.079 45.331 1.00 38.93 299 ALA B C 1
ATOM 5671 O O . ALA B 1 299 ? 55.342 6.081 45.198 1.00 36.94 299 ALA B O 1
ATOM 5673 N N . LEU B 1 300 ? 54.788 8.177 44.593 1.00 38.77 300 LEU B N 1
ATOM 5674 C CA . LEU B 1 300 ? 55.828 8.256 43.573 1.00 39.59 300 LEU B CA 1
ATOM 5675 C C . LEU B 1 300 ? 57.226 8.117 44.157 1.00 40.90 300 LEU B C 1
ATOM 5676 O O . LEU B 1 300 ? 58.148 7.699 43.454 1.00 38.41 300 LEU B O 1
ATOM 5681 N N . ASN B 1 301 ? 57.390 8.470 45.432 1.00 42.41 301 ASN B N 1
ATOM 5682 C CA . ASN B 1 301 ? 58.709 8.361 46.069 1.00 47.57 301 ASN B CA 1
ATOM 5683 C C . ASN B 1 301 ? 59.120 6.903 46.205 1.00 49.09 301 ASN B C 1
ATOM 5684 O O . ASN B 1 301 ? 60.289 6.562 46.035 1.00 50.12 301 ASN B O 1
ATOM 5689 N N . ARG B 1 302 ? 58.153 6.046 46.513 1.00 50.60 302 ARG B N 1
ATOM 5690 C CA . ARG B 1 302 ? 58.427 4.626 46.690 1.00 53.84 302 ARG B CA 1
ATOM 5691 C C . ARG B 1 302 ? 58.439 3.854 45.375 1.00 53.42 302 ARG B C 1
ATOM 5692 O O . ARG B 1 302 ? 59.196 2.898 45.221 1.00 55.64 302 ARG B O 1
ATOM 5700 N N . ALA B 1 303 ? 57.594 4.265 44.432 1.00 51.09 303 ALA B N 1
ATOM 5701 C CA . ALA B 1 303 ? 57.518 3.608 43.133 1.00 48.82 303 ALA B CA 1
ATOM 5702 C C . ALA B 1 303 ? 58.880 3.637 42.448 1.00 47.71 303 ALA B C 1
ATOM 5703 O O . ALA B 1 303 ? 59.641 4.589 42.595 1.00 48.82 303 ALA B O 1
ATOM 5705 N N . PRO B 1 304 ? 59.207 2.587 41.688 1.00 45.89 304 PRO B N 1
ATOM 5706 C CA . PRO B 1 304 ? 60.498 2.549 41.001 1.00 45.29 304 PRO B CA 1
ATOM 5707 C C . PRO B 1 304 ? 60.437 3.239 39.649 1.00 45.29 304 PRO B C 1
ATOM 5708 O O . PRO B 1 304 ? 59.363 3.401 39.078 1.00 47.01 304 PRO B O 1
ATOM 5712 N N . GLY B 1 305 ? 61.596 3.641 39.143 1.00 45.46 305 GLY B N 1
ATOM 5713 C CA . GLY B 1 305 ? 61.648 4.273 37.840 1.00 45.40 305 GLY B CA 1
ATOM 5714 C C . GLY B 1 305 ? 61.329 3.237 36.774 1.00 46.31 305 GLY B C 1
ATOM 5715 O O . GLY B 1 305 ? 61.016 2.088 37.098 1.00 46.88 305 GLY B O 1
ATOM 5716 N N . PRO B 1 306 ? 61.407 3.600 35.489 1.00 45.31 306 PRO B N 1
ATOM 5717 C CA . PRO B 1 306 ? 61.779 4.930 35.001 1.00 44.52 306 PRO B CA 1
ATOM 5718 C C . PRO B 1 306 ? 60.616 5.911 35.070 1.00 44.57 306 PRO B C 1
ATOM 5719 O O . PRO B 1 306 ? 59.459 5.506 35.000 1.00 46.82 306 PRO B O 1
ATOM 5723 N N . MET B 1 307 ? 60.924 7.198 35.213 1.00 42.71 307 MET B N 1
ATOM 5724 C CA . MET B 1 307 ? 59.889 8.225 35.254 1.00 41.82 307 MET B CA 1
ATOM 5725 C C . MET B 1 307 ? 60.499 9.615 35.197 1.00 40.96 307 MET B C 1
ATOM 5726 O O . MET B 1 307 ? 61.693 9.798 35.452 1.00 41.64 307 MET B O 1
ATOM 5731 N N . VAL B 1 308 ? 59.674 10.586 34.829 1.00 37.38 308 VAL B N 1
ATOM 5732 C CA . VAL B 1 308 ? 60.097 11.973 34.790 1.00 36.07 308 VAL B CA 1
ATOM 5733 C C . VAL B 1 308 ? 59.131 12.680 35.732 1.00 37.11 308 VAL B C 1
ATOM 5734 O O . VAL B 1 308 ? 57.916 12.528 35.598 1.00 39.25 308 VAL B O 1
ATOM 5738 N N . VAL B 1 309 ? 59.670 13.418 36.698 1.00 34.88 309 VAL B N 1
ATOM 5739 C CA . VAL B 1 309 ? 58.852 14.128 37.676 1.00 34.88 309 VAL B CA 1
ATOM 5740 C C . VAL B 1 309 ? 59.070 15.634 37.627 1.00 35.77 309 VAL B C 1
ATOM 5741 O O . VAL B 1 309 ? 60.212 16.103 37.674 1.00 36.21 309 VAL B O 1
ATOM 5745 N N . LEU B 1 310 ? 57.971 16.381 37.542 1.00 34.41 310 LEU B N 1
ATOM 5746 C CA . LEU B 1 310 ? 58.011 17.840 37.525 1.00 32.84 310 LEU B CA 1
ATOM 5747 C C . LEU B 1 310 ? 57.256 18.342 38.753 1.00 32.82 310 LEU B C 1
ATOM 5748 O O . LEU B 1 310 ? 56.068 18.064 38.914 1.00 34.23 310 LEU B O 1
ATOM 5753 N N . ALA B 1 311 ? 57.936 19.080 39.625 1.00 31.90 311 ALA B N 1
ATOM 5754 C CA . ALA B 1 311 ? 57.286 19.582 40.826 1.00 30.11 311 ALA B CA 1
ATOM 5755 C C . ALA B 1 311 ? 57.908 20.854 41.362 1.00 31.18 311 ALA B C 1
ATOM 5756 O O . ALA B 1 311 ? 59.051 21.168 41.069 1.00 29.83 311 ALA B O 1
ATOM 5758 N N . GLY B 1 312 ? 57.134 21.583 42.157 1.00 34.21 312 GLY B N 1
ATOM 5759 C CA . GLY B 1 312 ? 57.627 22.803 42.769 1.00 34.85 312 GLY B CA 1
ATOM 5760 C C . GLY B 1 312 ? 57.762 22.544 44.264 1.00 37.62 312 GLY B C 1
ATOM 5761 O O . GLY B 1 312 ? 57.420 21.443 44.726 1.00 36.64 312 GLY B O 1
ATOM 5762 N N . SER B 1 313 ? 58.218 23.530 45.039 1.00 38.50 313 SER B N 1
ATOM 5763 C CA . SER B 1 313 ? 58.595 24.850 44.540 1.00 38.49 313 SER B CA 1
ATOM 5764 C C . SER B 1 313 ? 59.778 24.807 43.580 1.00 36.58 313 SER B C 1
ATOM 5765 O O . SER B 1 313 ? 60.696 24.008 43.741 1.00 34.02 313 SER B O 1
ATOM 5768 N N . GLY B 1 314 ? 59.733 25.674 42.574 1.00 36.78 314 GLY B N 1
ATOM 5769 C CA . GLY B 1 314 ? 60.791 25.745 41.583 1.00 38.47 314 GLY B CA 1
ATOM 5770 C C . GLY B 1 314 ? 62.142 26.093 42.186 1.00 40.76 314 GLY B C 1
ATOM 5771 O O . GLY B 1 314 ? 63.178 25.861 41.565 1.00 40.77 314 GLY B O 1
ATOM 5772 N N . MET B 1 315 ? 62.145 26.660 43.386 1.00 41.10 315 MET B N 1
ATOM 5773 C CA . MET B 1 315 ? 63.410 26.994 44.030 1.00 45.65 315 MET B CA 1
ATOM 5774 C C . MET B 1 315 ? 63.610 26.213 45.333 1.00 44.43 315 MET B C 1
ATOM 5775 O O . MET B 1 315 ? 64.360 26.626 46.208 1.00 44.79 315 MET B O 1
ATOM 5780 N N . LEU B 1 316 ? 62.934 25.073 45.428 1.00 42.82 316 LEU B N 1
ATOM 5781 C CA . LEU B 1 316 ? 63.009 24.183 46.577 1.00 40.88 316 LEU B CA 1
ATOM 5782 C C . LEU B 1 316 ? 62.707 24.845 47.917 1.00 40.98 316 LEU B C 1
ATOM 5783 O O . LEU B 1 316 ? 63.238 24.439 48.947 1.00 40.53 316 LEU B O 1
ATOM 5788 N N . ALA B 1 317 ? 61.849 25.856 47.909 1.00 41.29 317 ALA B N 1
ATOM 5789 C CA . ALA B 1 317 ? 61.488 26.541 49.147 1.00 41.20 317 ALA B CA 1
ATOM 5790 C C . ALA B 1 317 ? 60.533 25.677 49.960 1.00 40.99 317 ALA B C 1
ATOM 5791 O O . ALA B 1 317 ? 60.322 25.903 51.156 1.00 42.87 317 ALA B O 1
ATOM 5793 N N . GLY B 1 318 ? 59.951 24.691 49.291 1.00 40.10 318 GLY B N 1
ATOM 5794 C CA . GLY B 1 318 ? 59.010 23.786 49.927 1.00 38.55 318 GLY B CA 1
ATOM 5795 C C . GLY B 1 318 ? 58.273 23.028 48.839 1.00 38.55 318 GLY B C 1
ATOM 5796 O O . GLY B 1 318 ? 58.705 23.015 47.678 1.00 36.57 318 GLY B O 1
ATOM 5797 N N . GLY B 1 319 ? 57.164 22.393 49.194 1.00 37.36 319 GLY B N 1
ATOM 5798 C CA . GLY B 1 319 ? 56.409 21.672 48.191 1.00 38.55 319 GLY B CA 1
ATOM 5799 C C . GLY B 1 319 ? 56.822 20.232 47.993 1.00 38.72 319 GLY B C 1
ATOM 5800 O O . GLY B 1 319 ? 57.765 19.747 48.613 1.00 39.82 319 GLY B O 1
ATOM 5801 N N . ARG B 1 320 ? 56.108 19.565 47.093 1.00 39.70 320 ARG B N 1
ATOM 5802 C CA . ARG B 1 320 ? 56.306 18.154 46.786 1.00 37.26 320 ARG B CA 1
ATOM 5803 C C . ARG B 1 320 ? 57.678 17.781 46.286 1.00 36.05 320 ARG B C 1
ATOM 5804 O O . ARG B 1 320 ? 58.155 16.677 46.549 1.00 37.01 320 ARG B O 1
ATOM 5812 N N . ILE B 1 321 ? 58.318 18.681 45.555 1.00 34.28 321 ILE B N 1
ATOM 5813 C CA . ILE B 1 321 ? 59.650 18.391 45.047 1.00 33.78 321 ILE B CA 1
ATOM 5814 C C . ILE B 1 321 ? 60.600 17.939 46.186 1.00 34.76 321 ILE B C 1
ATOM 5815 O O . ILE B 1 321 ? 61.429 17.050 45.998 1.00 35.70 321 ILE B O 1
ATOM 5820 N N . LEU B 1 322 ? 60.468 18.535 47.366 1.00 34.37 322 LEU B N 1
ATOM 5821 C CA . LEU B 1 322 ? 61.338 18.174 48.487 1.00 37.91 322 LEU B CA 1
ATOM 5822 C C . LEU B 1 322 ? 61.186 16.699 48.821 1.00 38.13 322 LEU B C 1
ATOM 5823 O O . LEU B 1 322 ? 62.179 16.003 49.051 1.00 39.36 322 LEU B O 1
ATOM 5828 N N . HIS B 1 323 ? 59.944 16.221 48.828 1.00 37.25 323 HIS B N 1
ATOM 5829 C CA . HIS B 1 323 ? 59.679 14.819 49.113 1.00 36.56 323 HIS B CA 1
ATOM 5830 C C . HIS B 1 323 ? 60.307 13.906 48.053 1.00 36.50 323 HIS B C 1
ATOM 5831 O O . HIS B 1 323 ? 60.791 12.817 48.369 1.00 35.29 323 HIS B O 1
ATOM 5838 N N . HIS B 1 324 ? 60.317 14.353 46.800 1.00 37.23 324 HIS B N 1
ATOM 5839 C CA . HIS B 1 324 ? 60.922 13.567 45.725 1.00 37.00 324 HIS B CA 1
ATOM 5840 C C . HIS B 1 324 ? 62.448 13.559 45.902 1.00 38.61 324 HIS B C 1
ATOM 5841 O O . HIS B 1 324 ? 63.112 12.565 45.615 1.00 40.58 324 HIS B O 1
ATOM 5848 N N . LEU B 1 325 ? 63.007 14.672 46.366 1.00 39.55 325 LEU B N 1
ATOM 5849 C CA . LEU B 1 325 ? 64.452 14.745 46.565 1.00 41.95 325 LEU B CA 1
ATOM 5850 C C . LEU B 1 325 ? 64.874 13.858 47.731 1.00 41.07 325 LEU B C 1
ATOM 5851 O O . LEU B 1 325 ? 65.816 13.075 47.621 1.00 40.53 325 LEU B O 1
ATOM 5856 N N . LYS B 1 326 ? 64.149 13.976 48.836 1.00 40.53 326 LYS B N 1
ATOM 5857 C CA . LYS B 1 326 ? 64.425 13.194 50.032 1.00 42.62 326 LYS B CA 1
ATOM 5858 C C . LYS B 1 326 ? 64.606 11.703 49.726 1.00 43.79 326 LYS B C 1
ATOM 5859 O O . LYS B 1 326 ? 65.533 11.059 50.229 1.00 41.20 326 LYS B O 1
ATOM 5865 N N . HIS B 1 327 ? 63.739 11.172 48.870 1.00 43.24 327 HIS B N 1
ATOM 5866 C CA . HIS B 1 327 ? 63.770 9.757 48.517 1.00 42.74 327 HIS B CA 1
ATOM 5867 C C . HIS B 1 327 ? 64.410 9.427 47.172 1.00 43.23 327 HIS B C 1
ATOM 5868 O O . HIS B 1 327 ? 64.526 8.257 46.825 1.00 44.13 327 HIS B O 1
ATOM 5875 N N . GLY B 1 328 ? 64.825 10.434 46.409 1.00 42.93 328 GLY B N 1
ATOM 5876 C CA . GLY B 1 328 ? 65.429 10.144 45.118 1.00 41.90 328 GLY B CA 1
ATOM 5877 C C . GLY B 1 328 ? 66.880 10.565 44.959 1.00 44.32 328 GLY B C 1
ATOM 5878 O O . GLY B 1 328 ? 67.549 10.172 44.001 1.00 45.90 328 GLY B O 1
ATOM 5879 N N . LEU B 1 329 ? 67.384 11.364 45.889 1.00 43.03 329 LEU B N 1
ATOM 5880 C CA . LEU B 1 329 ? 68.766 11.826 45.803 1.00 44.30 329 LEU B CA 1
ATOM 5881 C C . LEU B 1 329 ? 69.783 10.744 46.161 1.00 44.79 329 LEU B C 1
ATOM 5882 O O . LEU B 1 329 ? 70.877 10.708 45.602 1.00 45.21 329 LEU B O 1
ATOM 5887 N N . SER B 1 330 ? 69.408 9.850 47.071 1.00 46.58 330 SER B N 1
ATOM 5888 C CA . SER B 1 330 ? 70.313 8.800 47.528 1.00 49.12 330 SER B CA 1
ATOM 5889 C C . SER B 1 330 ? 70.581 7.669 46.544 1.00 50.62 330 SER B C 1
ATOM 5890 O O . SER B 1 330 ? 71.430 6.814 46.797 1.00 52.40 330 SER B O 1
ATOM 5893 N N . ASP B 1 331 ? 69.874 7.650 45.423 1.00 51.60 331 ASP B N 1
ATOM 5894 C CA . ASP B 1 331 ? 70.093 6.591 44.450 1.00 52.07 331 ASP B CA 1
ATOM 5895 C C . ASP B 1 331 ? 70.873 7.150 43.274 1.00 52.17 331 ASP B C 1
ATOM 5896 O O . ASP B 1 331 ? 70.401 8.041 42.576 1.00 53.21 331 ASP B O 1
ATOM 5901 N N . PRO B 1 332 ? 72.089 6.632 43.046 1.00 52.43 332 PRO B N 1
ATOM 5902 C CA . PRO B 1 332 ? 72.952 7.078 41.949 1.00 51.91 332 PRO B CA 1
ATOM 5903 C C . PRO B 1 332 ? 72.348 6.905 40.559 1.00 51.18 332 PRO B C 1
ATOM 5904 O O . PRO B 1 332 ? 72.853 7.463 39.589 1.00 50.84 332 PRO B O 1
ATOM 5908 N N . ARG B 1 333 ? 71.268 6.140 40.457 1.00 52.11 333 ARG B N 1
ATOM 5909 C CA . ARG B 1 333 ? 70.628 5.929 39.159 1.00 52.18 333 ARG B CA 1
ATOM 5910 C C . ARG B 1 333 ? 69.749 7.114 38.760 1.00 50.36 333 ARG B C 1
ATOM 5911 O O . ARG B 1 333 ? 69.462 7.312 37.576 1.00 49.21 333 ARG B O 1
ATOM 5919 N N . ASN B 1 334 ? 69.325 7.895 39.752 1.00 47.20 334 ASN B N 1
ATOM 5920 C CA . ASN B 1 334 ? 68.470 9.052 39.511 1.00 45.31 334 ASN B CA 1
ATOM 5921 C C . ASN B 1 334 ? 69.251 10.267 39.026 1.00 45.60 334 ASN B C 1
ATOM 5922 O O . ASN B 1 334 ? 70.483 10.275 39.023 1.00 47.75 334 ASN B O 1
ATOM 5927 N N . ALA B 1 335 ? 68.520 11.294 38.612 1.00 44.59 335 ALA B N 1
ATOM 5928 C CA . ALA B 1 335 ? 69.134 12.519 38.141 1.00 42.83 335 ALA B CA 1
ATOM 5929 C C . ALA B 1 335 ? 68.260 13.711 38.467 1.00 42.55 335 ALA B C 1
ATOM 5930 O O . ALA B 1 335 ? 67.056 13.715 38.189 1.00 43.27 335 ALA B O 1
ATOM 5932 N N . LEU B 1 336 ? 68.877 14.711 39.083 1.00 41.58 336 LEU B N 1
ATOM 5933 C CA . LEU B 1 336 ? 68.199 15.950 39.426 1.00 40.23 336 LEU B CA 1
ATOM 5934 C C . LEU B 1 336 ? 68.594 16.889 38.288 1.00 40.64 336 LEU B C 1
ATOM 5935 O O . LEU B 1 336 ? 69.777 17.012 37.967 1.00 41.10 336 LEU B O 1
ATOM 5940 N N . VAL B 1 337 ? 67.609 17.519 37.660 1.00 39.27 337 VAL B N 1
ATOM 5941 C CA . VAL B 1 337 ? 67.878 18.430 36.561 1.00 38.45 337 VAL B CA 1
ATOM 5942 C C . VAL B 1 337 ? 67.236 19.783 36.826 1.00 40.94 337 VAL B C 1
ATOM 5943 O O . VAL B 1 337 ? 66.011 19.919 36.775 1.00 41.16 337 VAL B O 1
ATOM 5947 N N . PHE B 1 338 ? 68.075 20.776 37.124 1.00 40.12 338 PHE B N 1
ATOM 5948 C CA . PHE B 1 338 ? 67.620 22.134 37.381 1.00 37.53 338 PHE B CA 1
ATOM 5949 C C . PHE B 1 338 ? 67.384 22.817 36.040 1.00 38.75 338 PHE B C 1
ATOM 5950 O O . PHE B 1 338 ? 68.249 22.801 35.158 1.00 38.02 338 PHE B O 1
ATOM 5958 N N . VAL B 1 339 ? 66.204 23.405 35.882 1.00 40.10 339 VAL B N 1
ATOM 5959 C CA . VAL B 1 339 ? 65.853 24.083 34.641 1.00 40.81 339 VAL B CA 1
ATOM 5960 C C . VAL B 1 339 ? 65.506 25.524 34.951 1.00 43.09 339 VAL B C 1
ATOM 5961 O O . VAL B 1 339 ? 64.989 26.250 34.100 1.00 42.37 339 VAL B O 1
ATOM 5965 N N . GLY B 1 340 ? 65.807 25.919 36.186 1.00 44.74 340 GLY B N 1
ATOM 5966 C CA . GLY B 1 340 ? 65.557 27.274 36.644 1.00 46.03 340 GLY B CA 1
ATOM 5967 C C . GLY B 1 340 ? 66.642 27.735 37.609 1.00 46.92 340 GLY B C 1
ATOM 5968 O O . GLY B 1 340 ? 67.393 26.921 38.150 1.00 45.64 340 GLY B O 1
ATOM 5969 N N . TYR B 1 341 ? 66.713 29.043 37.839 1.00 47.91 341 TYR B N 1
ATOM 5970 C CA . TYR B 1 341 ? 67.716 29.614 38.730 1.00 48.25 341 TYR B CA 1
ATOM 5971 C C . TYR B 1 341 ? 67.494 29.277 40.197 1.00 46.85 341 TYR B C 1
ATOM 5972 O O . TYR B 1 341 ? 66.394 29.429 40.725 1.00 46.73 341 TYR B O 1
ATOM 5981 N N . GLN B 1 342 ? 68.553 28.811 40.849 1.00 46.52 342 GLN B N 1
ATOM 5982 C CA . GLN B 1 342 ? 68.483 28.481 42.270 1.00 45.52 342 GLN B CA 1
ATOM 5983 C C . GLN B 1 342 ? 69.211 29.584 43.028 1.00 46.02 342 GLN B C 1
ATOM 5984 O O . GLN B 1 342 ? 70.391 29.844 42.785 1.00 45.43 342 GLN B O 1
ATOM 5990 N N . PRO B 1 343 ? 68.510 30.257 43.951 1.00 47.17 343 PRO B N 1
ATOM 5991 C CA . PRO B 1 343 ? 69.139 31.335 44.721 1.00 48.97 343 PRO B CA 1
ATOM 5992 C C . PRO B 1 343 ? 70.326 30.822 45.526 1.00 50.43 343 PRO B C 1
ATOM 5993 O O . PRO B 1 343 ? 70.464 29.623 45.737 1.00 48.69 343 PRO B O 1
ATOM 5997 N N . GLN B 1 344 ? 71.191 31.730 45.959 1.00 54.28 344 GLN B N 1
ATOM 5998 C CA . GLN B 1 344 ? 72.347 31.333 46.748 1.00 57.16 344 GLN B CA 1
ATOM 5999 C C . GLN B 1 344 ? 71.919 31.155 48.197 1.00 56.24 344 GLN B C 1
ATOM 6000 O O . GLN B 1 344 ? 70.991 31.816 48.668 1.00 55.69 344 GLN B O 1
ATOM 6006 N N . GLY B 1 345 ? 72.580 30.241 48.898 1.00 56.35 345 GLY B N 1
ATOM 6007 C CA . GLY B 1 345 ? 72.234 30.002 50.289 1.00 55.28 345 GLY B CA 1
ATOM 6008 C C . GLY B 1 345 ? 70.920 29.261 50.451 1.00 54.79 345 GLY B C 1
ATOM 6009 O O . GLY B 1 345 ? 70.219 29.422 51.456 1.00 56.41 345 GLY B O 1
ATOM 6010 N N . GLY B 1 346 ? 70.579 28.453 49.451 1.00 53.82 346 GLY B N 1
ATOM 6011 C CA . GLY B 1 346 ? 69.359 27.673 49.504 1.00 49.54 346 GLY B CA 1
ATOM 6012 C C . GLY B 1 346 ? 69.696 26.210 49.291 1.00 48.49 346 GLY B C 1
ATOM 6013 O O . GLY B 1 346 ? 70.849 25.870 48.999 1.00 48.93 346 GLY B O 1
ATOM 6014 N N . LEU B 1 347 ? 68.697 25.342 49.430 1.00 45.88 347 LEU B N 1
ATOM 6015 C CA . LEU B 1 347 ? 68.888 23.907 49.253 1.00 43.69 347 LEU B CA 1
ATOM 6016 C C . LEU B 1 347 ? 69.513 23.570 47.903 1.00 44.04 347 LEU B C 1
ATOM 6017 O O . LEU B 1 347 ? 70.379 22.710 47.815 1.00 45.37 347 LEU B O 1
ATOM 6022 N N . GLY B 1 348 ? 69.077 24.250 46.849 1.00 44.90 348 GLY B N 1
ATOM 6023 C CA . GLY B 1 348 ? 69.622 23.978 45.533 1.00 44.88 348 GLY B CA 1
ATOM 6024 C C . GLY B 1 348 ? 71.114 24.230 45.454 1.00 47.34 348 GLY B C 1
ATOM 6025 O O . GLY B 1 348 ? 71.883 23.381 44.991 1.00 45.23 348 GLY B O 1
ATOM 6026 N N . ALA B 1 349 ? 71.527 25.413 45.899 1.00 49.46 349 ALA B N 1
ATOM 6027 C CA . ALA B 1 349 ? 72.939 25.782 45.886 1.00 50.48 349 ALA B CA 1
ATOM 6028 C C . ALA B 1 349 ? 73.701 24.738 46.682 1.00 50.31 349 ALA B C 1
ATOM 6029 O O . ALA B 1 349 ? 74.709 24.198 46.225 1.00 51.35 349 ALA B O 1
ATOM 6031 N N . GLU B 1 350 ? 73.197 24.448 47.875 1.00 50.26 350 GLU B N 1
ATOM 6032 C CA . GLU B 1 350 ? 73.808 23.454 48.739 1.00 50.50 350 GLU B CA 1
ATOM 6033 C C . GLU B 1 350 ? 74.019 22.150 47.968 1.00 50.35 350 GLU B C 1
ATOM 6034 O O . GLU B 1 350 ? 75.113 21.601 47.970 1.00 52.05 350 GLU B O 1
ATOM 6040 N N . ILE B 1 351 ? 72.978 21.665 47.292 1.00 50.29 351 ILE B N 1
ATOM 6041 C CA . ILE B 1 351 ? 73.072 20.423 46.520 1.00 47.66 351 ILE B CA 1
ATOM 6042 C C . ILE B 1 351 ? 74.107 20.529 45.416 1.00 49.10 351 ILE B C 1
ATOM 6043 O O . ILE B 1 351 ? 74.897 19.612 45.191 1.00 49.14 351 ILE B O 1
ATOM 6048 N N . ILE B 1 352 ? 74.082 21.651 44.712 1.00 51.25 352 ILE B N 1
ATOM 6049 C CA . ILE B 1 352 ? 75.006 21.883 43.617 1.00 52.62 352 ILE B CA 1
ATOM 6050 C C . ILE B 1 352 ? 76.440 21.867 44.131 1.00 53.65 352 ILE B C 1
ATOM 6051 O O . ILE B 1 352 ? 77.348 21.420 43.424 1.00 53.37 352 ILE B O 1
ATOM 6056 N N . ALA B 1 353 ? 76.630 22.335 45.367 1.00 54.04 353 ALA B N 1
ATOM 6057 C CA . ALA B 1 353 ? 77.949 22.371 45.998 1.00 54.32 353 ALA B CA 1
ATOM 6058 C C . ALA B 1 353 ? 78.474 20.947 46.115 1.00 54.80 353 ALA B C 1
ATOM 6059 O O . ALA B 1 353 ? 79.654 20.723 46.362 1.00 54.59 353 ALA B O 1
ATOM 6061 N N . ARG B 1 354 ? 77.569 19.991 45.952 1.00 54.96 354 ARG B N 1
ATOM 6062 C CA . ARG B 1 354 ? 77.898 18.574 45.970 1.00 55.10 354 ARG B CA 1
ATOM 6063 C C . ARG B 1 354 ? 78.464 17.996 47.264 1.00 56.31 354 ARG B C 1
ATOM 6064 O O . ARG B 1 354 ? 79.433 17.239 47.238 1.00 56.51 354 ARG B O 1
ATOM 6072 N N . PRO B 1 355 ? 77.866 18.334 48.416 1.00 56.82 355 PRO B N 1
ATOM 6073 C CA . PRO B 1 355 ? 78.389 17.784 49.667 1.00 57.68 355 PRO B CA 1
ATOM 6074 C C . PRO B 1 355 ? 78.072 16.295 49.722 1.00 58.48 355 PRO B C 1
ATOM 6075 O O . PRO B 1 355 ? 77.320 15.786 48.896 1.00 61.27 355 PRO B O 1
ATOM 6079 N N . PRO B 1 356 ? 78.645 15.572 50.691 1.00 58.77 356 PRO B N 1
ATOM 6080 C CA . PRO B 1 356 ? 78.354 14.136 50.763 1.00 57.54 356 PRO B CA 1
ATOM 6081 C C . PRO B 1 356 ? 76.887 13.850 51.075 1.00 56.70 356 PRO B C 1
ATOM 6082 O O . PRO B 1 356 ? 76.330 12.851 50.627 1.00 56.12 356 PRO B O 1
ATOM 6086 N N . ALA B 1 357 ? 76.264 14.737 51.845 1.00 55.59 357 ALA B N 1
ATOM 6087 C CA . ALA B 1 357 ? 74.865 14.567 52.210 1.00 54.66 357 ALA B CA 1
ATOM 6088 C C . ALA B 1 357 ? 74.171 15.910 52.355 1.00 53.87 357 ALA B C 1
ATOM 6089 O O . ALA B 1 357 ? 74.822 16.954 52.441 1.00 54.19 357 ALA B O 1
ATOM 6091 N N . VAL B 1 358 ? 72.842 15.876 52.381 1.00 51.76 358 VAL B N 1
ATOM 6092 C CA . VAL B 1 358 ? 72.048 17.087 52.529 1.00 49.96 358 VAL B CA 1
ATOM 6093 C C . VAL B 1 358 ? 70.904 16.792 53.484 1.00 49.02 358 VAL B C 1
ATOM 6094 O O . VAL B 1 358 ? 70.459 15.652 53.586 1.00 49.30 358 VAL B O 1
ATOM 6098 N N . ARG B 1 359 ? 70.438 17.811 54.196 1.00 47.06 359 ARG B N 1
ATOM 6099 C CA . ARG B 1 359 ? 69.342 17.623 55.131 1.00 46.74 359 ARG B CA 1
ATOM 6100 C C . ARG B 1 359 ? 68.044 18.091 54.476 1.00 45.58 359 ARG B C 1
ATOM 6101 O O . ARG B 1 359 ? 67.918 19.250 54.088 1.00 43.68 359 ARG B O 1
ATOM 6109 N N . ILE B 1 360 ? 67.088 17.179 54.342 1.00 44.49 360 ILE B N 1
ATOM 6110 C CA . ILE B 1 360 ? 65.810 17.509 53.735 1.00 42.98 360 ILE B CA 1
ATOM 6111 C C . ILE B 1 360 ? 64.661 17.024 54.612 1.00 42.12 360 ILE B C 1
ATOM 6112 O O . ILE B 1 360 ? 64.648 15.883 55.061 1.00 41.97 360 ILE B O 1
ATOM 6117 N N . LEU B 1 361 ? 63.710 17.911 54.868 1.00 42.78 361 LEU B N 1
ATOM 6118 C CA . LEU B 1 361 ? 62.542 17.587 55.678 1.00 45.63 361 LEU B CA 1
ATOM 6119 C C . LEU B 1 361 ? 62.862 16.779 56.942 1.00 48.01 361 LEU B C 1
ATOM 6120 O O . LEU B 1 361 ? 62.310 15.702 57.156 1.00 48.88 361 LEU B O 1
ATOM 6125 N N . GLY B 1 362 ? 63.756 17.313 57.769 1.00 50.16 362 GLY B N 1
ATOM 6126 C CA . GLY B 1 362 ? 64.132 16.660 59.012 1.00 50.18 362 GLY B CA 1
ATOM 6127 C C . GLY B 1 362 ? 64.868 15.345 58.864 1.00 50.40 362 GLY B C 1
ATOM 6128 O O . GLY B 1 362 ? 64.916 14.550 59.800 1.00 50.73 362 GLY B O 1
ATOM 6129 N N . GLU B 1 363 ? 65.469 15.119 57.703 1.00 51.38 363 GLU B N 1
ATOM 6130 C CA . GLU B 1 363 ? 66.164 13.864 57.463 1.00 51.79 363 GLU B CA 1
ATOM 6131 C C . GLU B 1 363 ? 67.479 14.088 56.717 1.00 52.70 363 GLU B C 1
ATOM 6132 O O . GLU B 1 363 ? 67.538 14.878 55.770 1.00 52.36 363 GLU B O 1
ATOM 6138 N N . GLU B 1 364 ? 68.530 13.389 57.140 1.00 52.53 364 GLU B N 1
ATOM 6139 C CA . GLU B 1 364 ? 69.835 13.510 56.497 1.00 52.70 364 GLU B CA 1
ATOM 6140 C C . GLU B 1 364 ? 69.832 12.569 55.299 1.00 51.11 364 GLU B C 1
ATOM 6141 O O . GLU B 1 364 ? 69.721 11.364 55.468 1.00 52.91 364 GLU B O 1
ATOM 6147 N N . VAL B 1 365 ? 69.966 13.110 54.092 1.00 51.19 365 VAL B N 1
ATOM 6148 C CA . VAL B 1 365 ? 69.931 12.284 52.886 1.00 50.77 365 VAL B CA 1
ATOM 6149 C C . VAL B 1 365 ? 71.179 12.310 52.003 1.00 51.42 365 VAL B C 1
ATOM 6150 O O . VAL B 1 365 ? 71.583 13.358 51.501 1.00 53.03 365 VAL B O 1
ATOM 6154 N N . PRO B 1 366 ? 71.793 11.133 51.793 1.00 50.91 366 PRO B N 1
ATOM 6155 C CA . PRO B 1 366 ? 72.999 10.927 50.984 1.00 51.26 366 PRO B CA 1
ATOM 6156 C C . PRO B 1 366 ? 72.819 11.438 49.567 1.00 50.65 366 PRO B C 1
ATOM 6157 O O . PRO B 1 366 ? 71.824 11.127 48.919 1.00 51.13 366 PRO B O 1
ATOM 6161 N N . LEU B 1 367 ? 73.791 12.200 49.079 1.00 49.48 367 LEU B N 1
ATOM 6162 C CA . LEU B 1 367 ? 73.718 12.731 47.725 1.00 48.85 367 LEU B CA 1
ATOM 6163 C C . LEU B 1 367 ? 74.507 11.886 46.723 1.00 49.29 367 LEU B C 1
ATOM 6164 O O . LEU B 1 367 ? 75.712 12.080 46.558 1.00 50.53 367 LEU B O 1
ATOM 6169 N N . ARG B 1 368 ? 73.824 10.961 46.048 1.00 48.16 368 ARG B N 1
ATOM 6170 C CA . ARG B 1 368 ? 74.467 10.086 45.062 1.00 48.30 368 ARG B CA 1
ATOM 6171 C C . ARG B 1 368 ? 73.981 10.314 43.626 1.00 47.30 368 ARG B C 1
ATOM 6172 O O . ARG B 1 368 ? 74.744 10.145 42.677 1.00 47.71 368 ARG B O 1
ATOM 6180 N N . ALA B 1 369 ? 72.712 10.681 43.465 1.00 45.76 369 ALA B N 1
ATOM 6181 C CA . ALA B 1 369 ? 72.151 10.919 42.137 1.00 43.63 369 ALA B CA 1
ATOM 6182 C C . ALA B 1 369 ? 72.933 12.020 41.423 1.00 42.16 369 ALA B C 1
ATOM 6183 O O . ALA B 1 369 ? 73.487 12.908 42.064 1.00 41.06 369 ALA B O 1
ATOM 6185 N N . SER B 1 370 ? 72.975 11.962 40.097 1.00 40.67 370 SER B N 1
ATOM 6186 C CA . SER B 1 370 ? 73.693 12.973 39.340 1.00 40.89 370 SER B CA 1
ATOM 6187 C C . SER B 1 370 ? 72.904 14.276 39.383 1.00 40.94 370 SER B C 1
ATOM 6188 O O . SER B 1 370 ? 71.673 14.264 39.451 1.00 40.58 370 SER B O 1
ATOM 6191 N N . VAL B 1 371 ? 73.623 15.394 39.346 1.00 40.28 371 VAL B N 1
ATOM 6192 C CA . VAL B 1 371 ? 73.020 16.718 39.385 1.00 38.17 371 VAL B CA 1
ATOM 6193 C C . VAL B 1 371 ? 73.386 17.529 38.148 1.00 39.15 371 VAL B C 1
ATOM 6194 O O . VAL B 1 371 ? 74.537 17.552 37.723 1.00 39.20 371 VAL B O 1
ATOM 6198 N N . HIS B 1 372 ? 72.396 18.196 37.573 1.00 38.92 372 HIS B N 1
ATOM 6199 C CA . HIS B 1 372 ? 72.609 18.976 36.368 1.00 39.91 372 HIS B CA 1
ATOM 6200 C C . HIS B 1 372 ? 71.923 20.323 36.462 1.00 41.07 372 HIS B C 1
ATOM 6201 O O . HIS B 1 372 ? 70.817 20.437 36.988 1.00 43.53 372 HIS B O 1
ATOM 6208 N N . THR B 1 373 ? 72.593 21.335 35.933 1.00 41.24 373 THR B N 1
ATOM 6209 C CA . THR B 1 373 ? 72.092 22.699 35.931 1.00 41.49 373 THR B CA 1
ATOM 6210 C C . THR B 1 373 ? 72.058 23.162 34.487 1.00 41.87 373 THR B C 1
ATOM 6211 O O . THR B 1 373 ? 73.095 23.230 33.823 1.00 40.69 373 THR B O 1
ATOM 6215 N N . LEU B 1 374 ? 70.865 23.462 33.991 1.00 40.76 374 LEU B N 1
ATOM 6216 C CA . LEU B 1 374 ? 70.737 23.909 32.617 1.00 38.86 374 LEU B CA 1
ATOM 6217 C C . LEU B 1 374 ? 70.200 25.332 32.610 1.00 38.38 374 LEU B C 1
ATOM 6218 O O . LEU B 1 374 ? 68.987 25.547 32.529 1.00 37.11 374 LEU B O 1
ATOM 6223 N N . GLY B 1 375 ? 71.119 26.294 32.719 1.00 35.72 375 GLY B N 1
ATOM 6224 C CA . GLY B 1 375 ? 70.747 27.696 32.726 1.00 33.41 375 GLY B CA 1
ATOM 6225 C C . GLY B 1 375 ? 70.150 28.104 31.394 1.00 35.20 375 GLY B C 1
ATOM 6226 O O . GLY B 1 375 ? 69.474 29.129 31.287 1.00 35.26 375 GLY B O 1
ATOM 6227 N N . GLY B 1 376 ? 70.392 27.290 30.375 1.00 34.04 376 GLY B N 1
ATOM 6228 C CA . GLY B 1 376 ? 69.847 27.586 29.068 1.00 36.00 376 GLY B CA 1
ATOM 6229 C C . GLY B 1 376 ? 68.327 27.718 29.057 1.00 36.43 376 GLY B C 1
ATOM 6230 O O . GLY B 1 376 ? 67.792 28.395 28.185 1.00 38.38 376 GLY B O 1
ATOM 6231 N N . PHE B 1 377 ? 67.631 27.085 30.006 1.00 35.44 377 PHE B N 1
ATOM 6232 C CA . PHE B 1 377 ? 66.161 27.158 30.063 1.00 33.41 377 PHE B CA 1
ATOM 6233 C C . PHE B 1 377 ? 65.637 28.446 30.677 1.00 32.14 377 PHE B C 1
ATOM 6234 O O . PHE B 1 377 ? 64.428 28.612 30.836 1.00 32.12 377 PHE B O 1
ATOM 6242 N N . SER B 1 378 ? 66.542 29.358 31.017 1.00 30.57 378 SER B N 1
ATOM 6243 C CA . SER B 1 378 ? 66.156 30.628 31.620 1.00 28.64 378 SER B CA 1
ATOM 6244 C C . SER B 1 378 ? 65.109 31.356 30.787 1.00 27.13 378 SER B C 1
ATOM 6245 O O . SER B 1 378 ? 65.168 31.347 29.569 1.00 28.97 378 SER B O 1
ATOM 6248 N N . GLY B 1 379 ? 64.160 31.998 31.446 1.00 27.36 379 GLY B N 1
ATOM 6249 C CA . GLY B 1 379 ? 63.137 32.729 30.717 1.00 27.91 379 GLY B CA 1
ATOM 6250 C C . GLY B 1 379 ? 63.393 34.228 30.672 1.00 27.71 379 GLY B C 1
ATOM 6251 O O . GLY B 1 379 ? 62.477 35.009 30.440 1.00 27.00 379 GLY B O 1
ATOM 6252 N N . HIS B 1 380 ? 64.652 34.615 30.888 1.00 27.23 380 HIS B N 1
ATOM 6253 C CA . HIS B 1 380 ? 65.072 36.015 30.898 1.00 24.36 380 HIS B CA 1
ATOM 6254 C C . HIS B 1 380 ? 66.161 36.254 29.860 1.00 23.43 380 HIS B C 1
ATOM 6255 O O . HIS B 1 380 ? 67.041 35.405 29.662 1.00 21.43 380 HIS B O 1
ATOM 6262 N N . ALA B 1 381 ? 66.125 37.418 29.223 1.00 21.22 381 ALA B N 1
ATOM 6263 C CA . ALA B 1 381 ? 67.152 37.749 28.249 1.00 24.08 381 ALA B CA 1
ATOM 6264 C C . ALA B 1 381 ? 68.526 37.743 28.935 1.00 25.72 381 ALA B C 1
ATOM 6265 O O . ALA B 1 381 ? 68.678 38.297 30.019 1.00 25.29 381 ALA B O 1
ATOM 6267 N N . GLY B 1 382 ? 69.504 37.107 28.297 1.00 27.88 382 GLY B N 1
ATOM 6268 C CA . GLY B 1 382 ? 70.859 37.066 28.811 1.00 27.03 382 GLY B CA 1
ATOM 6269 C C . GLY B 1 382 ? 71.485 38.434 28.575 1.00 31.92 382 GLY B C 1
ATOM 6270 O O . GLY B 1 382 ? 70.872 39.286 27.908 1.00 31.77 382 GLY B O 1
ATOM 6271 N N . GLN B 1 383 ? 72.689 38.656 29.113 1.00 31.23 383 GLN B N 1
ATOM 6272 C CA . GLN B 1 383 ? 73.374 39.948 28.977 1.00 31.39 383 GLN B CA 1
ATOM 6273 C C . GLN B 1 383 ? 73.437 40.431 27.535 1.00 31.13 383 GLN B C 1
ATOM 6274 O O . GLN B 1 383 ? 73.103 41.585 27.249 1.00 31.16 383 GLN B O 1
ATOM 6280 N N . ASP B 1 384 ? 73.871 39.549 26.639 1.00 29.76 384 ASP B N 1
ATOM 6281 C CA . ASP B 1 384 ? 73.963 39.866 25.221 1.00 31.65 384 ASP B CA 1
ATOM 6282 C C . ASP B 1 384 ? 72.621 40.335 24.655 1.00 30.56 384 ASP B C 1
ATOM 6283 O O . ASP B 1 384 ? 72.566 41.314 23.917 1.00 31.81 384 ASP B O 1
ATOM 6288 N N . GLU B 1 385 ? 71.540 39.651 25.011 1.00 31.19 385 GLU B N 1
ATOM 6289 C CA . GLU B 1 385 ? 70.223 40.029 24.513 1.00 32.24 385 GLU B CA 1
ATOM 6290 C C . GLU B 1 385 ? 69.728 41.306 25.170 1.00 32.08 385 GLU B C 1
ATOM 6291 O O . GLU B 1 385 ? 68.963 42.064 24.576 1.00 30.28 385 GLU B O 1
ATOM 6297 N N . LEU B 1 386 ? 70.169 41.544 26.401 1.00 32.02 386 LEU B N 1
ATOM 6298 C CA . LEU B 1 386 ? 69.784 42.751 27.124 1.00 31.17 386 LEU B CA 1
ATOM 6299 C C . LEU B 1 386 ? 70.448 43.922 26.408 1.00 31.15 386 LEU B C 1
ATOM 6300 O O . LEU B 1 386 ? 69.845 44.984 26.235 1.00 30.82 386 LEU B O 1
ATOM 6305 N N . LEU B 1 387 ? 71.687 43.716 25.970 1.00 31.43 387 LEU B N 1
ATOM 6306 C CA . LEU B 1 387 ? 72.427 44.761 25.253 1.00 33.30 387 LEU B CA 1
ATOM 6307 C C . LEU B 1 387 ? 71.790 45.046 23.896 1.00 32.71 387 LEU B C 1
ATOM 6308 O O . LEU B 1 387 ? 71.614 46.199 23.519 1.00 33.22 387 LEU B O 1
ATOM 6313 N N . ASP B 1 388 ? 71.433 43.993 23.167 1.00 32.67 388 ASP B N 1
ATOM 6314 C CA . ASP B 1 388 ? 70.801 44.161 21.861 1.00 30.40 388 ASP B CA 1
ATOM 6315 C C . ASP B 1 388 ? 69.492 44.910 21.988 1.00 28.88 388 ASP B C 1
ATOM 6316 O O . ASP B 1 388 ? 69.201 45.795 21.184 1.00 30.92 388 ASP B O 1
ATOM 6321 N N . TRP B 1 389 ? 68.708 44.574 23.007 1.00 26.70 389 TRP B N 1
ATOM 6322 C CA . TRP B 1 389 ? 67.406 45.215 23.208 1.00 25.79 389 TRP B CA 1
ATOM 6323 C C . TRP B 1 389 ? 67.505 46.697 23.538 1.00 26.32 389 TRP B C 1
ATOM 6324 O O . TRP B 1 389 ? 66.612 47.485 23.176 1.00 25.62 389 TRP B O 1
ATOM 6335 N N . LEU B 1 390 ? 68.586 47.071 24.224 1.00 26.93 390 LEU B N 1
ATOM 6336 C CA . LEU B 1 390 ? 68.820 48.460 24.625 1.00 30.26 390 LEU B CA 1
ATOM 6337 C C . LEU B 1 390 ? 69.688 49.241 23.634 1.00 30.52 390 LEU B C 1
ATOM 6338 O O . LEU B 1 390 ? 69.913 50.437 23.809 1.00 31.09 390 LEU B O 1
ATOM 6343 N N . GLN B 1 391 ? 70.186 48.575 22.603 1.00 33.33 391 GLN B N 1
ATOM 6344 C CA . GLN B 1 391 ? 71.020 49.247 21.598 1.00 33.71 391 GLN B CA 1
ATOM 6345 C C . GLN B 1 391 ? 70.407 50.585 21.190 1.00 32.22 391 GLN B C 1
ATOM 6346 O O . GLN B 1 391 ? 69.201 50.683 20.972 1.00 29.13 391 GLN B O 1
ATOM 6352 N N . GLY B 1 392 ? 71.244 51.623 21.131 1.00 32.77 392 GLY B N 1
ATOM 6353 C CA . GLY B 1 392 ? 70.796 52.945 20.722 1.00 28.20 392 GLY B CA 1
ATOM 6354 C C . GLY B 1 392 ? 69.965 53.793 21.669 1.00 32.31 392 GLY B C 1
ATOM 6355 O O . GLY B 1 392 ? 69.589 54.914 21.311 1.00 33.82 392 GLY B O 1
ATOM 6356 N N . GLU B 1 393 ? 69.649 53.302 22.861 1.00 32.30 393 GLU B N 1
ATOM 6357 C CA . GLU B 1 393 ? 68.849 54.110 23.783 1.00 33.99 393 GLU B CA 1
ATOM 6358 C C . GLU B 1 393 ? 69.793 55.024 24.576 1.00 35.11 393 GLU B C 1
ATOM 6359 O O . GLU B 1 393 ? 70.748 54.553 25.190 1.00 37.23 393 GLU B O 1
ATOM 6365 N N . PRO B 1 394 ? 69.543 56.345 24.562 1.00 35.17 394 PRO B N 1
ATOM 6366 C CA . PRO B 1 394 ? 70.404 57.294 25.281 1.00 36.06 394 PRO B CA 1
ATOM 6367 C C . PRO B 1 394 ? 70.453 57.216 26.805 1.00 36.31 394 PRO B C 1
ATOM 6368 O O . PRO B 1 394 ? 71.525 57.362 27.399 1.00 36.99 394 PRO B O 1
ATOM 6372 N N . ARG B 1 395 ? 69.308 56.984 27.438 1.00 36.75 395 ARG B N 1
ATOM 6373 C CA . ARG B 1 395 ? 69.248 56.921 28.899 1.00 35.48 395 ARG B CA 1
ATOM 6374 C C . ARG B 1 395 ? 68.553 55.678 29.427 1.00 34.25 395 ARG B C 1
ATOM 6375 O O . ARG B 1 395 ? 67.385 55.414 29.096 1.00 32.40 395 ARG B O 1
ATOM 6383 N N . VAL B 1 396 ? 69.272 54.933 30.267 1.00 33.38 396 VAL B N 1
ATOM 6384 C CA . VAL B 1 396 ? 68.754 53.711 30.872 1.00 34.60 396 VAL B CA 1
ATOM 6385 C C . VAL B 1 396 ? 68.829 53.704 32.409 1.00 37.02 396 VAL B C 1
ATOM 6386 O O . VAL B 1 396 ? 69.858 54.070 32.996 1.00 36.27 396 VAL B O 1
ATOM 6390 N N . VAL B 1 397 ? 67.732 53.291 33.044 1.00 34.38 397 VAL B N 1
ATOM 6391 C CA . VAL B 1 397 ? 67.652 53.174 34.497 1.00 33.35 397 VAL B CA 1
ATOM 6392 C C . VAL B 1 397 ? 67.348 51.710 34.777 1.00 34.87 397 VAL B C 1
ATOM 6393 O O . VAL B 1 397 ? 66.269 51.218 34.428 1.00 35.76 397 VAL B O 1
ATOM 6397 N N . LEU B 1 398 ? 68.295 51.025 35.410 1.00 32.23 398 LEU B N 1
ATOM 6398 C CA . LEU B 1 398 ? 68.164 49.613 35.694 1.00 32.04 398 LEU B CA 1
ATOM 6399 C C . LEU B 1 398 ? 67.437 49.238 36.987 1.00 34.72 398 LEU B C 1
ATOM 6400 O O . LEU B 1 398 ? 67.531 49.934 38.008 1.00 33.44 398 LEU B O 1
ATOM 6405 N N . VAL B 1 399 ? 66.702 48.127 36.909 1.00 32.24 399 VAL B N 1
ATOM 6406 C CA . VAL B 1 399 ? 65.951 47.572 38.025 1.00 29.20 399 VAL B CA 1
ATOM 6407 C C . VAL B 1 399 ? 65.911 46.059 37.845 1.00 30.76 399 VAL B C 1
ATOM 6408 O O . VAL B 1 399 ? 66.510 45.510 36.918 1.00 32.14 399 VAL B O 1
ATOM 6412 N N . HIS B 1 400 ? 65.224 45.379 38.753 1.00 31.02 400 HIS B N 1
ATOM 6413 C CA . HIS B 1 400 ? 65.063 43.942 38.634 1.00 29.88 400 HIS B CA 1
ATOM 6414 C C . HIS B 1 400 ? 66.363 43.172 38.472 1.00 33.00 400 HIS B C 1
ATOM 6415 O O . HIS B 1 400 ? 66.591 42.516 37.445 1.00 34.18 400 HIS B O 1
ATOM 6422 N N . GLY B 1 401 ? 67.209 43.237 39.495 1.00 34.89 401 GLY B N 1
ATOM 6423 C CA . GLY B 1 401 ? 68.466 42.511 39.453 1.00 34.69 401 GLY B CA 1
ATOM 6424 C C . GLY B 1 401 ? 69.343 42.844 40.644 1.00 36.87 401 GLY B C 1
ATOM 6425 O O . GLY B 1 401 ? 69.226 43.920 41.222 1.00 35.13 401 GLY B O 1
ATOM 6426 N N . GLU B 1 402 ? 70.213 41.913 41.020 1.00 38.86 402 GLU B N 1
ATOM 6427 C CA . GLU B 1 402 ? 71.121 42.138 42.133 1.00 42.23 402 GLU B CA 1
ATOM 6428 C C . GLU B 1 402 ? 72.057 43.273 41.726 1.00 43.14 402 GLU B C 1
ATOM 6429 O O . GLU B 1 402 ? 72.460 43.368 40.556 1.00 44.24 402 GLU B O 1
ATOM 6435 N N . GLU B 1 403 ? 72.400 44.124 42.690 1.00 41.56 403 GLU B N 1
ATOM 6436 C CA . GLU B 1 403 ? 73.274 45.273 42.465 1.00 41.04 403 GLU B CA 1
ATOM 6437 C C . GLU B 1 403 ? 74.477 44.995 41.556 1.00 40.72 403 GLU B C 1
ATOM 6438 O O . GLU B 1 403 ? 74.753 45.752 40.626 1.00 39.51 403 GLU B O 1
ATOM 6444 N N . GLU B 1 404 ? 75.185 43.907 41.828 1.00 41.01 404 GLU B N 1
ATOM 6445 C CA . GLU B 1 404 ? 76.359 43.546 41.056 1.00 43.32 404 GLU B CA 1
ATOM 6446 C C . GLU B 1 404 ? 76.016 43.175 39.616 1.00 42.38 404 GLU B C 1
ATOM 6447 O O . GLU B 1 404 ? 76.736 43.543 38.682 1.00 40.96 404 GLU B O 1
ATOM 6453 N N . LYS B 1 405 ? 74.914 42.450 39.438 1.00 39.69 405 LYS B N 1
ATOM 6454 C CA . LYS B 1 405 ? 74.487 42.045 38.103 1.00 37.57 405 LYS B CA 1
ATOM 6455 C C . LYS B 1 405 ? 74.151 43.315 37.323 1.00 34.60 405 LYS B C 1
ATOM 6456 O O . LYS B 1 405 ? 74.487 43.444 36.146 1.00 31.69 405 LYS B O 1
ATOM 6462 N N . LEU B 1 406 ? 73.498 44.250 38.007 1.00 32.61 406 LEU B N 1
ATOM 6463 C CA . LEU B 1 406 ? 73.108 45.522 37.421 1.00 33.30 406 LEU B CA 1
ATOM 6464 C C . LEU B 1 406 ? 74.322 46.403 37.094 1.00 35.03 406 LEU B C 1
ATOM 6465 O O . LEU B 1 406 ? 74.342 47.087 36.062 1.00 33.56 406 LEU B O 1
ATOM 6470 N N . LEU B 1 407 ? 75.332 46.365 37.964 1.00 34.70 407 LEU B N 1
ATOM 6471 C CA . LEU B 1 407 ? 76.548 47.148 37.771 1.00 36.39 407 LEU B CA 1
ATOM 6472 C C . LEU B 1 407 ? 77.345 46.576 36.589 1.00 36.06 407 LEU B C 1
ATOM 6473 O O . LEU B 1 407 ? 77.988 47.313 35.839 1.00 34.38 407 LEU B O 1
ATOM 6478 N N . ALA B 1 408 ? 77.301 45.256 36.432 1.00 34.27 408 ALA B N 1
ATOM 6479 C CA . ALA B 1 408 ? 78.010 44.605 35.337 1.00 34.99 408 ALA B CA 1
ATOM 6480 C C . ALA B 1 408 ? 77.408 45.032 33.991 1.00 35.31 408 ALA B C 1
ATOM 6481 O O . ALA B 1 408 ? 78.131 45.245 33.022 1.00 35.31 408 ALA B O 1
ATOM 6483 N N . LEU B 1 409 ? 76.086 45.170 33.942 1.00 34.25 409 LEU B N 1
ATOM 6484 C CA . LEU B 1 409 ? 75.418 45.582 32.714 1.00 33.87 409 LEU B CA 1
ATOM 6485 C C . LEU B 1 409 ? 75.654 47.073 32.528 1.00 33.31 409 LEU B C 1
ATOM 6486 O O . LEU B 1 409 ? 75.989 47.522 31.429 1.00 33.45 409 LEU B O 1
ATOM 6491 N N . GLY B 1 410 ? 75.468 47.831 33.608 1.00 32.52 410 GLY B N 1
ATOM 6492 C CA . GLY B 1 410 ? 75.656 49.274 33.559 1.00 30.78 410 GLY B CA 1
ATOM 6493 C C . GLY B 1 410 ? 77.033 49.679 33.058 1.00 30.11 410 GLY B C 1
ATOM 6494 O O . GLY B 1 410 ? 77.177 50.636 32.301 1.00 28.22 410 GLY B O 1
ATOM 6495 N N . LYS B 1 411 ? 78.055 48.950 33.484 1.00 31.33 411 LYS B N 1
ATOM 6496 C CA . LYS B 1 411 ? 79.405 49.244 33.041 1.00 35.53 411 LYS B CA 1
ATOM 6497 C C . LYS B 1 411 ? 79.480 49.187 31.515 1.00 36.01 411 LYS B C 1
ATOM 6498 O O . LYS B 1 411 ? 80.036 50.085 30.882 1.00 38.77 411 LYS B O 1
ATOM 6504 N N . LEU B 1 412 ? 78.920 48.134 30.926 1.00 35.14 412 LEU B N 1
ATOM 6505 C CA . LEU B 1 412 ? 78.954 47.968 29.473 1.00 34.25 412 LEU B CA 1
ATOM 6506 C C . LEU B 1 412 ? 78.110 49.012 28.746 1.00 32.31 412 LEU B C 1
ATOM 6507 O O . LEU B 1 412 ? 78.481 49.483 27.677 1.00 32.49 412 LEU B O 1
ATOM 6512 N N . LEU B 1 413 ? 76.975 49.377 29.321 1.00 31.56 413 LEU B N 1
ATOM 6513 C CA . LEU B 1 413 ? 76.129 50.372 28.695 1.00 33.50 413 LEU B CA 1
ATOM 6514 C C . LEU B 1 413 ? 76.870 51.717 28.705 1.00 38.56 413 LEU B C 1
ATOM 6515 O O . LEU B 1 413 ? 76.860 52.454 27.707 1.00 40.13 413 LEU B O 1
ATOM 6520 N N . ALA B 1 414 ? 77.521 52.016 29.835 1.00 38.12 414 ALA B N 1
ATOM 6521 C CA . ALA B 1 414 ? 78.289 53.247 30.019 1.00 36.00 414 ALA B CA 1
ATOM 6522 C C . ALA B 1 414 ? 79.386 53.312 28.976 1.00 34.08 414 ALA B C 1
ATOM 6523 O O . ALA B 1 414 ? 79.592 54.345 28.345 1.00 34.04 414 ALA B O 1
ATOM 6525 N N . LEU B 1 415 ? 80.099 52.204 28.801 1.00 33.50 415 LEU B N 1
ATOM 6526 C CA . LEU B 1 415 ? 81.152 52.140 27.799 1.00 32.66 415 LEU B CA 1
ATOM 6527 C C . LEU B 1 415 ? 80.606 52.304 26.382 1.00 34.07 415 LEU B C 1
ATOM 6528 O O . LEU B 1 415 ? 81.343 52.683 25.477 1.00 35.84 415 LEU B O 1
ATOM 6533 N N . ARG B 1 416 ? 79.324 52.020 26.179 1.00 34.13 416 ARG B N 1
ATOM 6534 C CA . ARG B 1 416 ? 78.755 52.175 24.844 1.00 36.78 416 ARG B CA 1
ATOM 6535 C C . ARG B 1 416 ? 78.255 53.592 24.673 1.00 36.32 416 ARG B C 1
ATOM 6536 O O . ARG B 1 416 ? 77.668 53.923 23.650 1.00 36.34 416 ARG B O 1
ATOM 6544 N N . GLY B 1 417 ? 78.466 54.421 25.690 1.00 35.76 417 GLY B N 1
ATOM 6545 C CA . GLY B 1 417 ? 78.034 55.803 25.600 1.00 34.16 417 GLY B CA 1
ATOM 6546 C C . GLY B 1 417 ? 76.611 56.062 26.039 1.00 33.18 417 GLY B C 1
ATOM 6547 O O . GLY B 1 417 ? 76.075 57.143 25.814 1.00 34.15 417 GLY B O 1
ATOM 6548 N N . GLN B 1 418 ? 75.991 55.076 26.669 1.00 32.76 418 GLN B N 1
ATOM 6549 C CA . GLN B 1 418 ? 74.622 55.234 27.148 1.00 33.85 418 GLN B CA 1
ATOM 6550 C C . GLN B 1 418 ? 74.651 55.663 28.624 1.00 34.47 418 GLN B C 1
ATOM 6551 O O . GLN B 1 418 ? 75.420 55.113 29.422 1.00 32.92 418 GLN B O 1
ATOM 6557 N N . GLU B 1 419 ? 73.827 56.647 28.981 1.00 34.27 419 GLU B N 1
ATOM 6558 C CA . GLU B 1 419 ? 73.772 57.132 30.361 1.00 37.19 419 GLU B CA 1
ATOM 6559 C C . GLU B 1 419 ? 72.938 56.158 31.179 1.00 39.49 419 GLU B C 1
ATOM 6560 O O . GLU B 1 419 ? 71.754 55.945 30.886 1.00 38.93 419 GLU B O 1
ATOM 6566 N N . VAL B 1 420 ? 73.558 55.580 32.207 1.00 38.86 420 VAL B N 1
ATOM 6567 C CA . VAL B 1 420 ? 72.893 54.592 33.046 1.00 38.76 420 VAL B CA 1
ATOM 6568 C C . VAL B 1 420 ? 73.035 54.801 34.553 1.00 40.45 420 VAL B C 1
ATOM 6569 O O . VAL B 1 420 ? 74.013 55.385 35.032 1.00 42.47 420 VAL B O 1
ATOM 6573 N N . SER B 1 421 ? 72.052 54.297 35.290 1.00 39.16 421 SER B N 1
ATOM 6574 C CA . SER B 1 421 ? 72.047 54.375 36.744 1.00 39.82 421 SER B CA 1
ATOM 6575 C C . SER B 1 421 ? 71.233 53.206 37.257 1.00 40.66 421 SER B C 1
ATOM 6576 O O . SER B 1 421 ? 70.478 52.593 36.498 1.00 39.26 421 SER B O 1
ATOM 6579 N N . LEU B 1 422 ? 71.407 52.886 38.537 1.00 39.25 422 LEU B N 1
ATOM 6580 C CA . LEU B 1 422 ? 70.635 51.826 39.170 1.00 37.01 422 LEU B CA 1
ATOM 6581 C C . LEU B 1 422 ? 69.543 52.556 39.934 1.00 37.06 422 LEU B C 1
ATOM 6582 O O . LEU B 1 422 ? 69.831 53.396 40.782 1.00 38.21 422 LEU B O 1
ATOM 6587 N N . ALA B 1 423 ? 68.293 52.257 39.613 1.00 37.00 423 ALA B N 1
ATOM 6588 C CA . ALA B 1 423 ? 67.151 52.877 40.271 1.00 35.66 423 ALA B CA 1
ATOM 6589 C C . ALA B 1 423 ? 67.282 52.762 41.790 1.00 37.49 423 ALA B C 1
ATOM 6590 O O . ALA B 1 423 ? 67.861 51.799 42.297 1.00 35.64 423 ALA B O 1
ATOM 6592 N N . ARG B 1 424 ? 66.751 53.747 42.507 1.00 37.77 424 ARG B N 1
ATOM 6593 C CA . ARG B 1 424 ? 66.775 53.736 43.968 1.00 39.61 424 ARG B CA 1
ATOM 6594 C C . ARG B 1 424 ? 65.327 53.824 44.415 1.00 37.75 424 ARG B C 1
ATOM 6595 O O . ARG B 1 424 ? 64.576 54.669 43.918 1.00 37.13 424 ARG B O 1
ATOM 6603 N N . PHE B 1 425 ? 64.938 52.965 45.353 1.00 36.23 425 PHE B N 1
ATOM 6604 C CA . PHE B 1 425 ? 63.563 52.947 45.832 1.00 37.07 425 PHE B CA 1
ATOM 6605 C C . PHE B 1 425 ? 63.072 54.342 46.178 1.00 37.02 425 PHE B C 1
ATOM 6606 O O . PHE B 1 425 ? 63.782 55.125 46.811 1.00 36.64 425 PHE B O 1
ATOM 6614 N N . GLY B 1 426 ? 61.855 54.646 45.741 1.00 38.08 426 GLY B N 1
ATOM 6615 C CA . GLY B 1 426 ? 61.258 55.938 46.022 1.00 40.42 426 GLY B CA 1
ATOM 6616 C C . GLY B 1 426 ? 61.905 57.166 45.411 1.00 42.58 426 GLY B C 1
ATOM 6617 O O . GLY B 1 426 ? 61.414 58.267 45.630 1.00 44.73 426 GLY B O 1
ATOM 6618 N N . GLU B 1 427 ? 62.984 57.003 44.648 1.00 43.28 427 GLU B N 1
ATOM 6619 C CA . GLU B 1 427 ? 63.650 58.152 44.031 1.00 45.54 427 GLU B CA 1
ATOM 6620 C C . GLU B 1 427 ? 63.220 58.354 42.579 1.00 46.48 427 GLU B C 1
ATOM 6621 O O . GLU B 1 427 ? 63.724 57.696 41.659 1.00 46.28 427 GLU B O 1
ATOM 6627 N N . GLY B 1 428 ? 62.285 59.276 42.388 1.00 45.67 428 GLY B N 1
ATOM 6628 C CA . GLY B 1 428 ? 61.766 59.565 41.069 1.00 47.28 428 GLY B CA 1
ATOM 6629 C C . GLY B 1 428 ? 62.821 59.970 40.065 1.00 49.13 428 GLY B C 1
ATOM 6630 O O . GLY B 1 428 ? 63.785 60.661 40.407 1.00 50.53 428 GLY B O 1
ATOM 6631 N N . VAL B 1 429 ? 62.638 59.533 38.820 1.00 48.74 429 VAL B N 1
ATOM 6632 C CA . VAL B 1 429 ? 63.564 59.853 37.739 1.00 48.37 429 VAL B CA 1
ATOM 6633 C C . VAL B 1 429 ? 62.855 60.623 36.627 1.00 48.41 429 VAL B C 1
ATOM 6634 O O . VAL B 1 429 ? 61.881 60.136 36.035 1.00 47.20 429 VAL B O 1
ATOM 6638 N N . PRO B 1 430 ? 63.344 61.838 36.325 1.00 48.87 430 PRO B N 1
ATOM 6639 C CA . PRO B 1 430 ? 62.787 62.710 35.285 1.00 47.83 430 PRO B CA 1
ATOM 6640 C C . PRO B 1 430 ? 62.996 62.096 33.901 1.00 47.11 430 PRO B C 1
ATOM 6641 O O . PRO B 1 430 ? 64.095 61.627 33.584 1.00 43.73 430 PRO B O 1
ATOM 6645 N N . VAL B 1 431 ? 61.950 62.092 33.082 1.00 46.01 431 VAL B N 1
ATOM 6646 C CA . VAL B 1 431 ? 62.076 61.525 31.747 1.00 48.36 431 VAL B CA 1
ATOM 6647 C C . VAL B 1 431 ? 62.432 62.611 30.735 1.00 49.49 431 VAL B C 1
ATOM 6648 O O . VAL B 1 431 ? 61.767 63.670 30.736 1.00 50.45 431 VAL B O 1
ATOM 6653 N N . MET C 1 1 ? 59.869 67.100 11.574 1.00 45.69 1 MET C N 1
ATOM 6654 C CA . MET C 1 1 ? 59.026 66.006 11.011 1.00 45.03 1 MET C CA 1
ATOM 6655 C C . MET C 1 1 ? 57.965 66.577 10.059 1.00 42.82 1 MET C C 1
ATOM 6656 O O . MET C 1 1 ? 57.152 67.419 10.442 1.00 40.94 1 MET C O 1
ATOM 6661 N N . ARG C 1 2 ? 57.995 66.117 8.812 1.00 41.31 2 ARG C N 1
ATOM 6662 C CA . ARG C 1 2 ? 57.051 66.568 7.793 1.00 40.72 2 ARG C CA 1
ATOM 6663 C C . ARG C 1 2 ? 56.487 65.389 7.013 1.00 39.00 2 ARG C C 1
ATOM 6664 O O . ARG C 1 2 ? 57.209 64.446 6.689 1.00 37.87 2 ARG C O 1
ATOM 6672 N N . ILE C 1 3 ? 55.197 65.449 6.709 1.00 38.60 3 ILE C N 1
ATOM 6673 C CA . ILE C 1 3 ? 54.553 64.408 5.921 1.00 37.85 3 ILE C CA 1
ATOM 6674 C C . ILE C 1 3 ? 54.099 65.087 4.620 1.00 38.20 3 ILE C C 1
ATOM 6675 O O . ILE C 1 3 ? 53.452 66.136 4.654 1.00 34.86 3 ILE C O 1
ATOM 6680 N N . VAL C 1 4 ? 54.462 64.504 3.479 1.00 37.00 4 VAL C N 1
ATOM 6681 C CA . VAL C 1 4 ? 54.090 65.072 2.182 1.00 36.57 4 VAL C CA 1
ATOM 6682 C C . VAL C 1 4 ? 53.092 64.224 1.389 1.00 33.37 4 VAL C C 1
ATOM 6683 O O . VAL C 1 4 ? 53.413 63.139 0.931 1.00 33.81 4 VAL C O 1
ATOM 6687 N N . PRO C 1 5 ? 51.870 64.725 1.198 1.00 34.26 5 PRO C N 1
ATOM 6688 C CA . PRO C 1 5 ? 50.878 63.954 0.443 1.00 34.98 5 PRO C CA 1
ATOM 6689 C C . PRO C 1 5 ? 51.258 63.843 -1.034 1.00 35.93 5 PRO C C 1
ATOM 6690 O O . PRO C 1 5 ? 51.540 64.858 -1.682 1.00 35.26 5 PRO C O 1
ATOM 6694 N N . PHE C 1 6 ? 51.272 62.616 -1.555 1.00 34.85 6 PHE C N 1
ATOM 6695 C CA . PHE C 1 6 ? 51.598 62.377 -2.962 1.00 35.35 6 PHE C CA 1
ATOM 6696 C C . PHE C 1 6 ? 50.561 61.482 -3.624 1.00 35.19 6 PHE C C 1
ATOM 6697 O O . PHE C 1 6 ? 50.866 60.721 -4.542 1.00 37.09 6 PHE C O 1
ATOM 6705 N N . GLY C 1 7 ? 49.331 61.587 -3.146 1.00 33.75 7 GLY C N 1
ATOM 6706 C CA . GLY C 1 7 ? 48.244 60.801 -3.688 1.00 33.15 7 GLY C CA 1
ATOM 6707 C C . GLY C 1 7 ? 47.106 60.868 -2.702 1.00 33.70 7 GLY C C 1
ATOM 6708 O O . GLY C 1 7 ? 47.306 61.267 -1.559 1.00 35.24 7 GLY C O 1
ATOM 6709 N N . ALA C 1 8 ? 45.913 60.494 -3.133 1.00 35.36 8 ALA C N 1
ATOM 6710 C CA . ALA C 1 8 ? 44.748 60.514 -2.263 1.00 36.53 8 ALA C CA 1
ATOM 6711 C C . ALA C 1 8 ? 44.473 61.905 -1.689 1.00 39.27 8 ALA C C 1
ATOM 6712 O O . ALA C 1 8 ? 43.862 62.040 -0.619 1.00 39.57 8 ALA C O 1
ATOM 6714 N N . ALA C 1 9 ? 44.938 62.934 -2.391 1.00 40.17 9 ALA C N 1
ATOM 6715 C CA . ALA C 1 9 ? 44.701 64.310 -1.968 1.00 43.22 9 ALA C CA 1
ATOM 6716 C C . ALA C 1 9 ? 43.439 64.792 -2.688 1.00 44.23 9 ALA C C 1
ATOM 6717 O O . ALA C 1 9 ? 43.408 64.852 -3.913 1.00 45.15 9 ALA C O 1
ATOM 6719 N N . ARG C 1 10 ? 42.396 65.104 -1.925 1.00 46.12 10 ARG C N 1
ATOM 6720 C CA . ARG C 1 10 ? 41.137 65.573 -2.493 1.00 48.78 10 ARG C CA 1
ATOM 6721 C C . ARG C 1 10 ? 40.532 64.511 -3.411 1.00 49.41 10 ARG C C 1
ATOM 6722 O O . ARG C 1 10 ? 39.633 64.803 -4.199 1.00 51.01 10 ARG C O 1
ATOM 6730 N N . GLU C 1 11 ? 41.041 63.287 -3.316 1.00 48.45 11 GLU C N 1
ATOM 6731 C CA . GLU C 1 11 ? 40.548 62.165 -4.111 1.00 47.58 11 GLU C CA 1
ATOM 6732 C C . GLU C 1 11 ? 40.777 60.892 -3.315 1.00 47.57 11 GLU C C 1
ATOM 6733 O O . GLU C 1 11 ? 41.489 60.917 -2.315 1.00 47.85 11 GLU C O 1
ATOM 6739 N N . VAL C 1 12 ? 40.211 59.776 -3.765 1.00 47.41 12 VAL C N 1
ATOM 6740 C CA . VAL C 1 12 ? 40.357 58.517 -3.035 1.00 48.21 12 VAL C CA 1
ATOM 6741 C C . VAL C 1 12 ? 41.489 57.552 -3.421 1.00 47.06 12 VAL C C 1
ATOM 6742 O O . VAL C 1 12 ? 41.900 56.738 -2.589 1.00 49.95 12 VAL C O 1
ATOM 6746 N N . THR C 1 13 ? 41.998 57.628 -4.652 1.00 43.68 13 THR C N 1
ATOM 6747 C CA . THR C 1 13 ? 43.062 56.720 -5.085 1.00 40.36 13 THR C CA 1
ATOM 6748 C C . THR C 1 13 ? 44.476 57.320 -5.092 1.00 39.67 13 THR C C 1
ATOM 6749 O O . THR C 1 13 ? 44.658 58.531 -4.919 1.00 36.88 13 THR C O 1
ATOM 6753 N N . GLY C 1 14 ? 45.473 56.450 -5.280 1.00 36.90 14 GLY C N 1
ATOM 6754 C CA . GLY C 1 14 ? 46.857 56.889 -5.336 1.00 36.70 14 GLY C CA 1
ATOM 6755 C C . GLY C 1 14 ? 47.618 57.034 -4.024 1.00 37.36 14 GLY C C 1
ATOM 6756 O O . GLY C 1 14 ? 48.767 57.483 -4.035 1.00 36.81 14 GLY C O 1
ATOM 6757 N N . SER C 1 15 ? 46.994 56.663 -2.906 1.00 36.32 15 SER C N 1
ATOM 6758 C CA . SER C 1 15 ? 47.619 56.754 -1.578 1.00 35.77 15 SER C CA 1
ATOM 6759 C C . SER C 1 15 ? 49.133 56.546 -1.530 1.00 36.93 15 SER C C 1
ATOM 6760 O O . SER C 1 15 ? 49.643 55.466 -1.844 1.00 37.02 15 SER C O 1
ATOM 6763 N N . ALA C 1 16 ? 49.843 57.591 -1.122 1.00 34.47 16 ALA C N 1
ATOM 6764 C CA . ALA C 1 16 ? 51.291 57.560 -1.001 1.00 34.87 16 ALA C CA 1
ATOM 6765 C C . ALA C 1 16 ? 51.653 58.860 -0.311 1.00 36.01 16 ALA C C 1
ATOM 6766 O O . ALA C 1 16 ? 51.409 59.940 -0.848 1.00 37.01 16 ALA C O 1
ATOM 6768 N N . HIS C 1 17 ? 52.221 58.757 0.887 1.00 36.02 17 HIS C N 1
ATOM 6769 C CA . HIS C 1 17 ? 52.587 59.939 1.652 1.00 34.89 17 HIS C CA 1
ATOM 6770 C C . HIS C 1 17 ? 54.017 59.779 2.125 1.00 35.79 17 HIS C C 1
ATOM 6771 O O . HIS C 1 17 ? 54.361 58.806 2.797 1.00 36.62 17 HIS C O 1
ATOM 6778 N N . LEU C 1 18 ? 54.855 60.733 1.746 1.00 35.67 18 LEU C N 1
ATOM 6779 C CA . LEU C 1 18 ? 56.261 60.694 2.091 1.00 35.16 18 LEU C CA 1
ATOM 6780 C C . LEU C 1 18 ? 56.517 61.340 3.440 1.00 35.73 18 LEU C C 1
ATOM 6781 O O . LEU C 1 18 ? 56.221 62.522 3.636 1.00 34.78 18 LEU C O 1
ATOM 6786 N N . LEU C 1 19 ? 57.067 60.558 4.367 1.00 34.53 19 LEU C N 1
ATOM 6787 C CA . LEU C 1 19 ? 57.367 61.051 5.704 1.00 33.68 19 LEU C CA 1
ATOM 6788 C C . LEU C 1 19 ? 58.832 61.428 5.777 1.00 34.56 19 LEU C C 1
ATOM 6789 O O . LEU C 1 19 ? 59.707 60.623 5.453 1.00 35.51 19 LEU C O 1
ATOM 6794 N N . LEU C 1 20 ? 59.102 62.657 6.192 1.00 33.99 20 LEU C N 1
ATOM 6795 C CA . LEU C 1 20 ? 60.478 63.121 6.301 1.00 37.46 20 LEU C CA 1
ATOM 6796 C C . LEU C 1 20 ? 60.742 63.377 7.787 1.00 37.94 20 LEU C C 1
ATOM 6797 O O . LEU C 1 20 ? 60.199 64.317 8.368 1.00 34.56 20 LEU C O 1
ATOM 6802 N N . ALA C 1 21 ? 61.559 62.516 8.395 1.00 40.40 21 ALA C N 1
ATOM 6803 C CA . ALA C 1 21 ? 61.871 62.617 9.819 1.00 43.64 21 ALA C CA 1
ATOM 6804 C C . ALA C 1 21 ? 62.971 61.646 10.265 1.00 46.30 21 ALA C C 1
ATOM 6805 O O . ALA C 1 21 ? 63.249 60.647 9.594 1.00 46.08 21 ALA C O 1
ATOM 6807 N N . GLY C 1 22 ? 63.576 61.940 11.415 1.00 46.70 22 GLY C N 1
ATOM 6808 C CA . GLY C 1 22 ? 64.628 61.093 11.945 1.00 47.09 22 GLY C CA 1
ATOM 6809 C C . GLY C 1 22 ? 65.854 61.082 11.058 1.00 49.14 22 GLY C C 1
ATOM 6810 O O . GLY C 1 22 ? 66.804 60.344 11.324 1.00 50.08 22 GLY C O 1
ATOM 6811 N N . GLY C 1 23 ? 65.840 61.918 10.017 1.00 50.49 23 GLY C N 1
ATOM 6812 C CA . GLY C 1 23 ? 66.951 61.980 9.077 1.00 49.59 23 GLY C CA 1
ATOM 6813 C C . GLY C 1 23 ? 66.741 60.856 8.079 1.00 50.76 23 GLY C C 1
ATOM 6814 O O . GLY C 1 23 ? 67.692 60.232 7.584 1.00 51.89 23 GLY C O 1
ATOM 6815 N N . ARG C 1 24 ? 65.469 60.594 7.793 1.00 46.88 24 ARG C N 1
ATOM 6816 C CA . ARG C 1 24 ? 65.083 59.528 6.887 1.00 44.46 24 ARG C CA 1
ATOM 6817 C C . ARG C 1 24 ? 63.861 59.909 6.045 1.00 42.28 24 ARG C C 1
ATOM 6818 O O . ARG C 1 24 ? 63.139 60.851 6.361 1.00 41.01 24 ARG C O 1
ATOM 6826 N N . ARG C 1 25 ? 63.644 59.177 4.961 1.00 41.08 25 ARG C N 1
ATOM 6827 C CA . ARG C 1 25 ? 62.492 59.424 4.110 1.00 40.37 25 ARG C CA 1
ATOM 6828 C C . ARG C 1 25 ? 61.749 58.109 4.040 1.00 37.84 25 ARG C C 1
ATOM 6829 O O . ARG C 1 25 ? 62.264 57.120 3.524 1.00 37.53 25 ARG C O 1
ATOM 6837 N N . VAL C 1 26 ? 60.546 58.098 4.590 1.00 35.97 26 VAL C N 1
ATOM 6838 C CA . VAL C 1 26 ? 59.746 56.890 4.625 1.00 34.60 26 VAL C CA 1
ATOM 6839 C C . VAL C 1 26 ? 58.436 57.079 3.886 1.00 34.45 26 VAL C C 1
ATOM 6840 O O . VAL C 1 26 ? 57.684 58.019 4.155 1.00 35.24 26 VAL C O 1
ATOM 6844 N N . LEU C 1 27 ? 58.171 56.167 2.957 1.00 34.50 27 LEU C N 1
ATOM 6845 C CA . LEU C 1 27 ? 56.970 56.222 2.140 1.00 33.82 27 LEU C CA 1
ATOM 6846 C C . LEU C 1 27 ? 55.861 55.444 2.814 1.00 33.14 27 LEU C C 1
ATOM 6847 O O . LEU C 1 27 ? 56.007 54.265 3.100 1.00 33.71 27 LEU C O 1
ATOM 6852 N N . LEU C 1 28 ? 54.753 56.114 3.081 1.00 33.57 28 LEU C N 1
ATOM 6853 C CA . LEU C 1 28 ? 53.610 55.468 3.694 1.00 33.84 28 LEU C CA 1
ATOM 6854 C C . LEU C 1 28 ? 52.622 55.159 2.558 1.00 33.79 28 LEU C C 1
ATOM 6855 O O . LEU C 1 28 ? 51.912 56.039 2.064 1.00 34.05 28 LEU C O 1
ATOM 6860 N N . ASP C 1 29 ? 52.617 53.896 2.141 1.00 33.56 29 ASP C N 1
ATOM 6861 C CA . ASP C 1 29 ? 51.774 53.401 1.065 1.00 31.59 29 ASP C CA 1
ATOM 6862 C C . ASP C 1 29 ? 52.303 53.826 -0.309 1.00 33.85 29 ASP C C 1
ATOM 6863 O O . ASP C 1 29 ? 53.063 54.789 -0.425 1.00 33.47 29 ASP C O 1
ATOM 6868 N N . CYS C 1 30 ? 51.907 53.090 -1.344 1.00 34.11 30 CYS C N 1
ATOM 6869 C CA . CYS C 1 30 ? 52.356 53.362 -2.708 1.00 35.94 30 CYS C CA 1
ATOM 6870 C C . CYS C 1 30 ? 51.308 52.815 -3.688 1.00 37.82 30 CYS C C 1
ATOM 6871 O O . CYS C 1 30 ? 51.609 51.969 -4.538 1.00 39.00 30 CYS C O 1
ATOM 6874 N N . GLY C 1 31 ? 50.082 53.317 -3.555 1.00 36.20 31 GLY C N 1
ATOM 6875 C CA . GLY C 1 31 ? 48.978 52.874 -4.382 1.00 37.81 31 GLY C CA 1
ATOM 6876 C C . GLY C 1 31 ? 48.841 53.549 -5.732 1.00 38.74 31 GLY C C 1
ATOM 6877 O O . GLY C 1 31 ? 49.310 54.672 -5.954 1.00 34.02 31 GLY C O 1
ATOM 6878 N N . MET C 1 32 ? 48.183 52.846 -6.645 1.00 39.71 32 MET C N 1
ATOM 6879 C CA . MET C 1 32 ? 47.990 53.368 -7.987 1.00 42.37 32 MET C CA 1
ATOM 6880 C C . MET C 1 32 ? 46.716 54.174 -8.073 1.00 40.54 32 MET C C 1
ATOM 6881 O O . MET C 1 32 ? 45.802 54.012 -7.266 1.00 39.93 32 MET C O 1
ATOM 6886 N N . PHE C 1 33 ? 46.675 55.066 -9.049 1.00 39.87 33 PHE C N 1
ATOM 6887 C CA . PHE C 1 33 ? 45.483 55.866 -9.281 1.00 40.30 33 PHE C CA 1
ATOM 6888 C C . PHE C 1 33 ? 44.578 54.929 -10.072 1.00 39.50 33 PHE C C 1
ATOM 6889 O O . PHE C 1 33 ? 45.062 54.099 -10.836 1.00 37.35 33 PHE C O 1
ATOM 6897 N N . GLN C 1 34 ? 43.274 55.037 -9.877 1.00 42.24 34 GLN C N 1
ATOM 6898 C CA . GLN C 1 34 ? 42.362 54.151 -10.589 1.00 46.28 34 GLN C CA 1
ATOM 6899 C C . GLN C 1 34 ? 41.198 54.866 -11.259 1.00 46.48 34 GLN C C 1
ATOM 6900 O O . GLN C 1 34 ? 40.898 56.027 -10.963 1.00 45.18 34 GLN C O 1
ATOM 6906 N N . GLY C 1 35 ? 40.546 54.145 -12.164 1.00 48.13 35 GLY C N 1
ATOM 6907 C CA . GLY C 1 35 ? 39.423 54.700 -12.884 1.00 49.45 35 GLY C CA 1
ATOM 6908 C C . GLY C 1 35 ? 39.837 55.831 -13.802 1.00 50.02 35 GLY C C 1
ATOM 6909 O O . GLY C 1 35 ? 40.721 55.684 -14.654 1.00 49.68 35 GLY C O 1
ATOM 6910 N N . LYS C 1 36 ? 39.192 56.970 -13.601 1.00 50.66 36 LYS C N 1
ATOM 6911 C CA . LYS C 1 36 ? 39.416 58.172 -14.391 1.00 52.50 36 LYS C CA 1
ATOM 6912 C C . LYS C 1 36 ? 40.835 58.716 -14.265 1.00 51.50 36 LYS C C 1
ATOM 6913 O O . LYS C 1 36 ? 41.296 59.467 -15.125 1.00 51.65 36 LYS C O 1
ATOM 6919 N N . GLU C 1 37 ? 41.531 58.331 -13.200 1.00 49.48 37 GLU C N 1
ATOM 6920 C CA . GLU C 1 37 ? 42.884 58.822 -12.973 1.00 48.51 37 GLU C CA 1
ATOM 6921 C C . GLU C 1 37 ? 43.990 57.836 -13.348 1.00 47.81 37 GLU C C 1
ATOM 6922 O O . GLU C 1 37 ? 45.170 58.149 -13.210 1.00 46.82 37 GLU C O 1
ATOM 6928 N N . GLU C 1 38 ? 43.608 56.660 -13.835 1.00 48.05 38 GLU C N 1
ATOM 6929 C CA . GLU C 1 38 ? 44.566 55.621 -14.203 1.00 48.55 38 GLU C CA 1
ATOM 6930 C C . GLU C 1 38 ? 45.791 56.138 -14.967 1.00 46.63 38 GLU C C 1
ATOM 6931 O O . GLU C 1 38 ? 46.914 55.719 -14.695 1.00 46.37 38 GLU C O 1
ATOM 6937 N N . ALA C 1 39 ? 45.585 57.055 -15.907 1.00 44.35 39 ALA C N 1
ATOM 6938 C CA . ALA C 1 39 ? 46.693 57.585 -16.704 1.00 43.90 39 ALA C CA 1
ATOM 6939 C C . ALA C 1 39 ? 47.825 58.178 -15.866 1.00 42.53 39 ALA C C 1
ATOM 6940 O O . ALA C 1 39 ? 48.984 58.169 -16.283 1.00 41.51 39 ALA C O 1
ATOM 6942 N N . ARG C 1 40 ? 47.499 58.698 -14.688 1.00 41.41 40 ARG C N 1
ATOM 6943 C CA . ARG C 1 40 ? 48.528 59.267 -13.832 1.00 40.65 40 ARG C CA 1
ATOM 6944 C C . ARG C 1 40 ? 49.539 58.227 -13.341 1.00 40.11 40 ARG C C 1
ATOM 6945 O O . ARG C 1 40 ? 50.632 58.577 -12.903 1.00 38.19 40 ARG C O 1
ATOM 6953 N N . ASN C 1 41 ? 49.177 56.952 -13.434 1.00 38.31 41 ASN C N 1
ATOM 6954 C CA . ASN C 1 41 ? 50.071 55.878 -13.025 1.00 40.55 41 ASN C CA 1
ATOM 6955 C C . ASN C 1 41 ? 51.310 55.862 -13.904 1.00 42.63 41 ASN C C 1
ATOM 6956 O O . ASN C 1 41 ? 52.335 55.289 -13.523 1.00 45.65 41 ASN C O 1
ATOM 6961 N N . HIS C 1 42 ? 51.218 56.499 -15.071 1.00 42.36 42 HIS C N 1
ATOM 6962 C CA . HIS C 1 42 ? 52.334 56.543 -16.020 1.00 44.32 42 HIS C CA 1
ATOM 6963 C C . HIS C 1 42 ? 53.125 57.834 -15.915 1.00 43.49 42 HIS C C 1
ATOM 6964 O O . HIS C 1 42 ? 54.010 58.098 -16.728 1.00 45.93 42 HIS C O 1
ATOM 6971 N N . ALA C 1 43 ? 52.806 58.639 -14.912 1.00 42.55 43 ALA C N 1
ATOM 6972 C CA . ALA C 1 43 ? 53.494 59.902 -14.720 1.00 39.71 43 ALA C CA 1
ATOM 6973 C C . ALA C 1 43 ? 54.390 59.818 -13.491 1.00 39.93 43 ALA C C 1
ATOM 6974 O O . ALA C 1 43 ? 54.322 58.858 -12.727 1.00 37.78 43 ALA C O 1
ATOM 6976 N N . PRO C 1 44 ? 55.247 60.827 -13.287 1.00 39.49 44 PRO C N 1
ATOM 6977 C CA . PRO C 1 44 ? 56.163 60.863 -12.144 1.00 39.78 44 PRO C CA 1
ATOM 6978 C C . PRO C 1 44 ? 55.496 60.777 -10.767 1.00 40.28 44 PRO C C 1
ATOM 6979 O O . PRO C 1 44 ? 54.308 61.063 -10.618 1.00 41.82 44 PRO C O 1
ATOM 6983 N N . PHE C 1 45 ? 56.269 60.347 -9.771 1.00 38.77 45 PHE C N 1
ATOM 6984 C CA . PHE C 1 45 ? 55.793 60.216 -8.389 1.00 36.91 45 PHE C CA 1
ATOM 6985 C C . PHE C 1 45 ? 55.649 61.569 -7.727 1.00 35.73 45 PHE C C 1
ATOM 6986 O O . PHE C 1 45 ? 54.704 61.803 -6.976 1.00 37.87 45 PHE C O 1
ATOM 6994 N N . GLY C 1 46 ? 56.603 62.450 -8.010 1.00 34.04 46 GLY C N 1
ATOM 6995 C CA . GLY C 1 46 ? 56.626 63.763 -7.403 1.00 31.03 46 GLY C CA 1
ATOM 6996 C C . GLY C 1 46 ? 57.872 63.811 -6.532 1.00 32.59 46 GLY C C 1
ATOM 6997 O O . GLY C 1 46 ? 58.241 64.872 -6.029 1.00 33.00 46 GLY C O 1
ATOM 6998 N N . PHE C 1 47 ? 58.523 62.654 -6.366 1.00 31.52 47 PHE C N 1
ATOM 6999 C CA . PHE C 1 47 ? 59.741 62.522 -5.560 1.00 35.10 47 PHE C CA 1
ATOM 7000 C C . PHE C 1 47 ? 60.652 61.440 -6.148 1.00 37.90 47 PHE C C 1
ATOM 7001 O O . PHE C 1 47 ? 60.188 60.541 -6.854 1.00 39.59 47 PHE C O 1
ATOM 7009 N N . ASP C 1 48 ? 61.945 61.531 -5.848 1.00 40.41 48 ASP C N 1
ATOM 7010 C CA . ASP C 1 48 ? 62.931 60.568 -6.328 1.00 43.10 48 ASP C CA 1
ATOM 7011 C C . ASP C 1 48 ? 62.886 59.272 -5.531 1.00 45.66 48 ASP C C 1
ATOM 7012 O O . ASP C 1 48 ? 63.285 59.235 -4.374 1.00 45.92 48 ASP C O 1
ATOM 7017 N N . PRO C 1 49 ? 62.431 58.179 -6.158 1.00 48.82 49 PRO C N 1
ATOM 7018 C CA . PRO C 1 49 ? 62.328 56.864 -5.515 1.00 50.39 49 PRO C CA 1
ATOM 7019 C C . PRO C 1 49 ? 63.647 56.332 -4.958 1.00 52.26 49 PRO C C 1
ATOM 7020 O O . PRO C 1 49 ? 63.653 55.489 -4.061 1.00 53.03 49 PRO C O 1
ATOM 7024 N N . LYS C 1 50 ? 64.759 56.802 -5.508 1.00 52.50 50 LYS C N 1
ATOM 7025 C CA . LYS C 1 50 ? 66.067 56.347 -5.055 1.00 53.93 50 LYS C CA 1
ATOM 7026 C C . LYS C 1 50 ? 66.439 56.920 -3.692 1.00 53.18 50 LYS C C 1
ATOM 7027 O O . LYS C 1 50 ? 67.217 56.323 -2.957 1.00 53.21 50 LYS C O 1
ATOM 7033 N N . GLU C 1 51 ? 65.872 58.073 -3.355 1.00 52.69 51 GLU C N 1
ATOM 7034 C CA . GLU C 1 51 ? 66.166 58.711 -2.084 1.00 50.73 51 GLU C CA 1
ATOM 7035 C C . GLU C 1 51 ? 65.271 58.232 -0.942 1.00 48.74 51 GLU C C 1
ATOM 7036 O O . GLU C 1 51 ? 65.383 58.718 0.190 1.00 47.62 51 GLU C O 1
ATOM 7042 N N . VAL C 1 52 ? 64.389 57.282 -1.236 1.00 45.35 52 VAL C N 1
ATOM 7043 C CA . VAL C 1 52 ? 63.492 56.730 -0.222 1.00 43.39 52 VAL C CA 1
ATOM 7044 C C . VAL C 1 52 ? 64.227 55.648 0.574 1.00 43.23 52 VAL C C 1
ATOM 7045 O O . VAL C 1 52 ? 64.871 54.771 -0.007 1.00 42.69 52 VAL C O 1
ATOM 7049 N N . ASP C 1 53 ? 64.117 55.706 1.902 1.00 40.67 53 ASP C N 1
ATOM 7050 C CA . ASP C 1 53 ? 64.797 54.746 2.765 1.00 39.04 53 ASP C CA 1
ATOM 7051 C C . ASP C 1 53 ? 63.996 53.502 3.085 1.00 37.64 53 ASP C C 1
ATOM 7052 O O . ASP C 1 53 ? 64.560 52.424 3.242 1.00 36.43 53 ASP C O 1
ATOM 7057 N N . ALA C 1 54 ? 62.682 53.646 3.185 1.00 34.35 54 ALA C N 1
ATOM 7058 C CA . ALA C 1 54 ? 61.851 52.503 3.507 1.00 32.70 54 ALA C CA 1
ATOM 7059 C C . ALA C 1 54 ? 60.413 52.756 3.107 1.00 32.52 54 ALA C C 1
ATOM 7060 O O . ALA C 1 54 ? 60.013 53.897 2.877 1.00 32.35 54 ALA C O 1
ATOM 7062 N N . VAL C 1 55 ? 59.633 51.685 3.040 1.00 30.64 55 VAL C N 1
ATOM 7063 C CA . VAL C 1 55 ? 58.226 51.804 2.691 1.00 29.68 55 VAL C CA 1
ATOM 7064 C C . VAL C 1 55 ? 57.374 50.988 3.664 1.00 29.95 55 VAL C C 1
ATOM 7065 O O . VAL C 1 55 ? 57.754 49.892 4.074 1.00 32.93 55 VAL C O 1
ATOM 7069 N N . LEU C 1 56 ? 56.229 51.537 4.036 1.00 28.44 56 LEU C N 1
ATOM 7070 C CA . LEU C 1 56 ? 55.297 50.848 4.900 1.00 31.56 56 LEU C CA 1
ATOM 7071 C C . LEU C 1 56 ? 53.962 50.785 4.144 1.00 34.70 56 LEU C C 1
ATOM 7072 O O . LEU C 1 56 ? 53.445 51.802 3.678 1.00 34.78 56 LEU C O 1
ATOM 7077 N N . LEU C 1 57 ? 53.432 49.577 3.997 1.00 37.50 57 LEU C N 1
ATOM 7078 C CA . LEU C 1 57 ? 52.177 49.342 3.300 1.00 38.12 57 LEU C CA 1
ATOM 7079 C C . LEU C 1 57 ? 51.137 49.033 4.360 1.00 40.60 57 LEU C C 1
ATOM 7080 O O . LEU C 1 57 ? 51.302 48.083 5.131 1.00 42.18 57 LEU C O 1
ATOM 7085 N N . THR C 1 58 ? 50.071 49.830 4.400 1.00 40.95 58 THR C N 1
ATOM 7086 C CA . THR C 1 58 ? 49.019 49.650 5.395 1.00 41.58 58 THR C CA 1
ATOM 7087 C C . THR C 1 58 ? 48.064 48.484 5.113 1.00 43.29 58 THR C C 1
ATOM 7088 O O . THR C 1 58 ? 47.423 47.964 6.034 1.00 41.93 58 THR C O 1
ATOM 7092 N N . HIS C 1 59 ? 47.951 48.094 3.844 1.00 44.59 59 HIS C N 1
ATOM 7093 C CA . HIS C 1 59 ? 47.121 46.956 3.457 1.00 45.46 59 HIS C CA 1
ATOM 7094 C C . HIS C 1 59 ? 47.357 46.545 2.006 1.00 46.09 59 HIS C C 1
ATOM 7095 O O . HIS C 1 59 ? 48.067 47.228 1.270 1.00 46.89 59 HIS C O 1
ATOM 7102 N N . ALA C 1 60 ? 46.762 45.431 1.597 1.00 45.86 60 ALA C N 1
ATOM 7103 C CA . ALA C 1 60 ? 46.990 44.890 0.261 1.00 47.87 60 ALA C CA 1
ATOM 7104 C C . ALA C 1 60 ? 46.336 45.524 -0.965 1.00 47.97 60 ALA C C 1
ATOM 7105 O O . ALA C 1 60 ? 46.848 45.368 -2.072 1.00 48.44 60 ALA C O 1
ATOM 7107 N N . HIS C 1 61 ? 45.222 46.227 -0.794 1.00 49.06 61 HIS C N 1
ATOM 7108 C CA . HIS C 1 61 ? 44.540 46.833 -1.936 1.00 49.05 61 HIS C CA 1
ATOM 7109 C C . HIS C 1 61 ? 45.439 47.575 -2.923 1.00 48.54 61 HIS C C 1
ATOM 7110 O O . HIS C 1 61 ? 46.405 48.243 -2.540 1.00 46.41 61 HIS C O 1
ATOM 7117 N N . LEU C 1 62 ? 45.104 47.433 -4.207 1.00 47.41 62 LEU C N 1
ATOM 7118 C CA . LEU C 1 62 ? 45.847 48.057 -5.297 1.00 45.08 62 LEU C CA 1
ATOM 7119 C C . LEU C 1 62 ? 46.015 49.568 -5.159 1.00 43.81 62 LEU C C 1
ATOM 7120 O O . LEU C 1 62 ? 47.054 50.120 -5.526 1.00 42.67 62 LEU C O 1
ATOM 7125 N N . ASP C 1 63 ? 44.999 50.244 -4.640 1.00 42.99 63 ASP C N 1
ATOM 7126 C CA . ASP C 1 63 ? 45.106 51.686 -4.498 1.00 46.07 63 ASP C CA 1
ATOM 7127 C C . ASP C 1 63 ? 46.010 52.072 -3.322 1.00 46.25 63 ASP C C 1
ATOM 7128 O O . ASP C 1 63 ? 46.034 53.223 -2.897 1.00 45.40 63 ASP C O 1
ATOM 7133 N N . HIS C 1 64 ? 46.748 51.093 -2.803 1.00 46.74 64 HIS C N 1
ATOM 7134 C CA . HIS C 1 64 ? 47.693 51.320 -1.715 1.00 46.62 64 HIS C CA 1
ATOM 7135 C C . HIS C 1 64 ? 49.030 50.650 -2.015 1.00 45.61 64 HIS C C 1
ATOM 7136 O O . HIS C 1 64 ? 50.046 51.015 -1.427 1.00 46.77 64 HIS C O 1
ATOM 7143 N N . VAL C 1 65 ? 49.028 49.685 -2.936 1.00 43.61 65 VAL C N 1
ATOM 7144 C CA . VAL C 1 65 ? 50.256 48.986 -3.331 1.00 42.92 65 VAL C CA 1
ATOM 7145 C C . VAL C 1 65 ? 50.501 48.993 -4.848 1.00 42.68 65 VAL C C 1
ATOM 7146 O O . VAL C 1 65 ? 51.619 48.728 -5.303 1.00 44.15 65 VAL C O 1
ATOM 7150 N N . GLY C 1 66 ? 49.460 49.309 -5.620 1.00 40.89 66 GLY C N 1
ATOM 7151 C CA . GLY C 1 66 ? 49.555 49.334 -7.073 1.00 38.75 66 GLY C CA 1
ATOM 7152 C C . GLY C 1 66 ? 50.777 49.966 -7.727 1.00 38.97 66 GLY C C 1
ATOM 7153 O O . GLY C 1 66 ? 51.230 49.497 -8.772 1.00 40.24 66 GLY C O 1
ATOM 7154 N N . ARG C 1 67 ? 51.322 51.033 -7.157 1.00 37.16 67 ARG C N 1
ATOM 7155 C CA . ARG C 1 67 ? 52.503 51.631 -7.776 1.00 38.92 67 ARG C CA 1
ATOM 7156 C C . ARG C 1 67 ? 53.823 51.089 -7.218 1.00 37.76 67 ARG C C 1
ATOM 7157 O O . ARG C 1 67 ? 54.896 51.487 -7.677 1.00 37.66 67 ARG C O 1
ATOM 7165 N N . LEU C 1 68 ? 53.761 50.172 -6.256 1.00 37.61 68 LEU C N 1
ATOM 7166 C CA . LEU C 1 68 ? 55.001 49.644 -5.678 1.00 38.41 68 LEU C CA 1
ATOM 7167 C C . LEU C 1 68 ? 55.992 49.139 -6.734 1.00 39.18 68 LEU C C 1
ATOM 7168 O O . LEU C 1 68 ? 57.182 49.463 -6.677 1.00 39.32 68 LEU C O 1
ATOM 7173 N N . PRO C 1 69 ? 55.521 48.344 -7.715 1.00 40.72 69 PRO C N 1
ATOM 7174 C CA . PRO C 1 69 ? 56.471 47.862 -8.733 1.00 41.11 69 PRO C CA 1
ATOM 7175 C C . PRO C 1 69 ? 57.054 48.990 -9.582 1.00 43.00 69 PRO C C 1
ATOM 7176 O O . PRO C 1 69 ? 58.163 48.877 -10.131 1.00 43.19 69 PRO C O 1
ATOM 7180 N N . LYS C 1 70 ? 56.317 50.093 -9.669 1.00 42.53 70 LYS C N 1
ATOM 7181 C CA . LYS C 1 70 ? 56.793 51.239 -10.422 1.00 41.48 70 LYS C CA 1
ATOM 7182 C C . LYS C 1 70 ? 57.942 51.840 -9.636 1.00 40.28 70 LYS C C 1
ATOM 7183 O O . LYS C 1 70 ? 58.940 52.273 -10.212 1.00 41.52 70 LYS C O 1
ATOM 7189 N N . LEU C 1 71 ? 57.788 51.859 -8.312 1.00 39.80 71 LEU C N 1
ATOM 7190 C CA . LEU C 1 71 ? 58.798 52.412 -7.408 1.00 39.45 71 LEU C CA 1
ATOM 7191 C C . LEU C 1 71 ? 60.161 51.731 -7.627 1.00 37.90 71 LEU C C 1
ATOM 7192 O O . LEU C 1 71 ? 61.204 52.398 -7.713 1.00 35.57 71 LEU C O 1
ATOM 7197 N N . PHE C 1 72 ? 60.145 50.407 -7.723 1.00 37.95 72 PHE C N 1
ATOM 7198 C CA . PHE C 1 72 ? 61.372 49.661 -7.955 1.00 42.92 72 PHE C CA 1
ATOM 7199 C C . PHE C 1 72 ? 61.866 49.905 -9.383 1.00 45.65 72 PHE C C 1
ATOM 7200 O O . PHE C 1 72 ? 63.057 50.142 -9.612 1.00 44.50 72 PHE C O 1
ATOM 7208 N N . ARG C 1 73 ? 60.940 49.864 -10.337 1.00 47.66 73 ARG C N 1
ATOM 7209 C CA . ARG C 1 73 ? 61.277 50.094 -11.732 1.00 50.71 73 ARG C CA 1
ATOM 7210 C C . ARG C 1 73 ? 62.111 51.370 -11.863 1.00 50.61 73 ARG C C 1
ATOM 7211 O O . ARG C 1 73 ? 62.988 51.461 -12.728 1.00 50.05 73 ARG C O 1
ATOM 7219 N N . GLU C 1 74 ? 61.853 52.343 -10.990 1.00 49.56 74 GLU C N 1
ATOM 7220 C CA . GLU C 1 74 ? 62.577 53.612 -11.039 1.00 48.59 74 GLU C CA 1
ATOM 7221 C C . GLU C 1 74 ? 63.818 53.707 -10.142 1.00 48.08 74 GLU C C 1
ATOM 7222 O O . GLU C 1 74 ? 64.370 54.798 -9.954 1.00 45.96 74 GLU C O 1
ATOM 7228 N N . GLY C 1 75 ? 64.257 52.581 -9.584 1.00 48.14 75 GLY C N 1
ATOM 7229 C CA . GLY C 1 75 ? 65.455 52.616 -8.758 1.00 52.29 75 GLY C CA 1
ATOM 7230 C C . GLY C 1 75 ? 65.419 52.136 -7.314 1.00 53.57 75 GLY C C 1
ATOM 7231 O O . GLY C 1 75 ? 66.401 51.577 -6.829 1.00 54.89 75 GLY C O 1
ATOM 7232 N N . TYR C 1 76 ? 64.309 52.350 -6.617 1.00 52.96 76 TYR C N 1
ATOM 7233 C CA . TYR C 1 76 ? 64.220 51.923 -5.228 1.00 52.96 76 TYR C CA 1
ATOM 7234 C C . TYR C 1 76 ? 64.568 50.447 -5.073 1.00 53.83 76 TYR C C 1
ATOM 7235 O O . TYR C 1 76 ? 64.162 49.614 -5.885 1.00 54.40 76 TYR C O 1
ATOM 7244 N N . ARG C 1 77 ? 65.323 50.137 -4.022 1.00 53.52 77 ARG C N 1
ATOM 7245 C CA . ARG C 1 77 ? 65.736 48.767 -3.732 1.00 53.15 77 ARG C CA 1
ATOM 7246 C C . ARG C 1 77 ? 65.740 48.500 -2.232 1.00 51.68 77 ARG C C 1
ATOM 7247 O O . ARG C 1 77 ? 66.338 47.529 -1.776 1.00 52.76 77 ARG C O 1
ATOM 7255 N N . GLY C 1 78 ? 65.062 49.359 -1.473 1.00 49.85 78 GLY C N 1
ATOM 7256 C CA . GLY C 1 78 ? 65.015 49.208 -0.031 1.00 43.33 78 GLY C CA 1
ATOM 7257 C C . GLY C 1 78 ? 63.919 48.296 0.474 1.00 40.46 78 GLY C C 1
ATOM 7258 O O . GLY C 1 78 ? 63.181 47.713 -0.316 1.00 40.68 78 GLY C O 1
ATOM 7259 N N . PRO C 1 79 ? 63.790 48.149 1.804 1.00 38.02 79 PRO C N 1
ATOM 7260 C CA . PRO C 1 79 ? 62.763 47.290 2.402 1.00 35.51 79 PRO C CA 1
ATOM 7261 C C . PRO C 1 79 ? 61.371 47.847 2.225 1.00 33.10 79 PRO C C 1
ATOM 7262 O O . PRO C 1 79 ? 61.201 49.036 1.981 1.00 33.37 79 PRO C O 1
ATOM 7266 N N . VAL C 1 80 ? 60.384 46.971 2.348 1.00 32.56 80 VAL C N 1
ATOM 7267 C CA . VAL C 1 80 ? 58.980 47.334 2.224 1.00 34.21 80 VAL C CA 1
ATOM 7268 C C . VAL C 1 80 ? 58.294 46.591 3.351 1.00 37.06 80 VAL C C 1
ATOM 7269 O O . VAL C 1 80 ? 58.133 45.374 3.274 1.00 37.94 80 VAL C O 1
ATOM 7273 N N . TYR C 1 81 ? 57.885 47.305 4.397 1.00 36.45 81 TYR C N 1
ATOM 7274 C CA . TYR C 1 81 ? 57.253 46.633 5.521 1.00 35.17 81 TYR C CA 1
ATOM 7275 C C . TYR C 1 81 ? 55.750 46.540 5.480 1.00 36.46 81 TYR C C 1
ATOM 7276 O O . TYR C 1 81 ? 55.071 47.477 5.073 1.00 37.32 81 TYR C O 1
ATOM 7285 N N . ALA C 1 82 ? 55.235 45.404 5.933 1.00 37.79 82 ALA C N 1
ATOM 7286 C CA . ALA C 1 82 ? 53.797 45.165 5.973 1.00 40.28 82 ALA C CA 1
ATOM 7287 C C . ALA C 1 82 ? 53.535 43.917 6.798 1.00 40.75 82 ALA C C 1
ATOM 7288 O O . ALA C 1 82 ? 54.441 43.111 7.002 1.00 42.03 82 ALA C O 1
ATOM 7290 N N . THR C 1 83 ? 52.305 43.759 7.272 1.00 40.86 83 THR C N 1
ATOM 7291 C CA . THR C 1 83 ? 51.952 42.582 8.053 1.00 42.67 83 THR C CA 1
ATOM 7292 C C . THR C 1 83 ? 52.061 41.350 7.152 1.00 45.86 83 THR C C 1
ATOM 7293 O O . THR C 1 83 ? 52.086 41.468 5.925 1.00 44.92 83 THR C O 1
ATOM 7297 N N . ARG C 1 84 ? 52.129 40.169 7.757 1.00 48.20 84 ARG C N 1
ATOM 7298 C CA . ARG C 1 84 ? 52.244 38.934 6.985 1.00 49.23 84 ARG C CA 1
ATOM 7299 C C . ARG C 1 84 ? 51.028 38.774 6.069 1.00 48.12 84 ARG C C 1
ATOM 7300 O O . ARG C 1 84 ? 51.164 38.417 4.896 1.00 48.16 84 ARG C O 1
ATOM 7308 N N . ALA C 1 85 ? 49.844 39.051 6.606 1.00 45.44 85 ALA C N 1
ATOM 7309 C CA . ALA C 1 85 ? 48.623 38.943 5.826 1.00 46.77 85 ALA C CA 1
ATOM 7310 C C . ALA C 1 85 ? 48.742 39.796 4.564 1.00 47.91 85 ALA C C 1
ATOM 7311 O O . ALA C 1 85 ? 48.488 39.321 3.450 1.00 49.89 85 ALA C O 1
ATOM 7313 N N . THR C 1 86 ? 49.132 41.054 4.738 1.00 45.30 86 THR C N 1
ATOM 7314 C CA . THR C 1 86 ? 49.283 41.952 3.607 1.00 43.01 86 THR C CA 1
ATOM 7315 C C . THR C 1 86 ? 50.317 41.427 2.618 1.00 44.00 86 THR C C 1
ATOM 7316 O O . THR C 1 86 ? 50.142 41.551 1.413 1.00 44.50 86 THR C O 1
ATOM 7320 N N . VAL C 1 87 ? 51.391 40.832 3.121 1.00 45.12 87 VAL C N 1
ATOM 7321 C CA . VAL C 1 87 ? 52.431 40.306 2.241 1.00 47.04 87 VAL C CA 1
ATOM 7322 C C . VAL C 1 87 ? 51.923 39.165 1.350 1.00 47.93 87 VAL C C 1
ATOM 7323 O O . VAL C 1 87 ? 52.322 39.045 0.191 1.00 49.74 87 VAL C O 1
ATOM 7327 N N . LEU C 1 88 ? 51.044 38.330 1.886 1.00 47.38 88 LEU C N 1
ATOM 7328 C CA . LEU C 1 88 ? 50.518 37.217 1.107 1.00 49.50 88 LEU C CA 1
ATOM 7329 C C . LEU C 1 88 ? 49.486 37.691 0.086 1.00 48.81 88 LEU C C 1
ATOM 7330 O O . LEU C 1 88 ? 49.575 37.352 -1.096 1.00 48.54 88 LEU C O 1
ATOM 7335 N N . LEU C 1 89 ? 48.521 38.482 0.543 1.00 48.92 89 LEU C N 1
ATOM 7336 C CA . LEU C 1 89 ? 47.478 39.004 -0.332 1.00 49.99 89 LEU C CA 1
ATOM 7337 C C . LEU C 1 89 ? 48.088 39.759 -1.494 1.00 52.18 89 LEU C C 1
ATOM 7338 O O . LEU C 1 89 ? 47.610 39.670 -2.627 1.00 53.50 89 LEU C O 1
ATOM 7343 N N . MET C 1 90 ? 49.154 40.493 -1.198 1.00 53.44 90 MET C N 1
ATOM 7344 C CA . MET C 1 90 ? 49.868 41.293 -2.182 1.00 55.43 90 MET C CA 1
ATOM 7345 C C . MET C 1 90 ? 50.378 40.488 -3.366 1.00 56.82 90 MET C C 1
ATOM 7346 O O . MET C 1 90 ? 50.316 40.948 -4.506 1.00 57.39 90 MET C O 1
ATOM 7351 N N . GLU C 1 91 ? 50.903 39.299 -3.093 1.00 58.91 91 GLU C N 1
ATOM 7352 C CA . GLU C 1 91 ? 51.422 38.450 -4.157 1.00 60.18 91 GLU C CA 1
ATOM 7353 C C . GLU C 1 91 ? 50.308 38.170 -5.150 1.00 59.25 91 GLU C C 1
ATOM 7354 O O . GLU C 1 91 ? 50.524 38.166 -6.357 1.00 58.32 91 GLU C O 1
ATOM 7360 N N . ILE C 1 92 ? 49.111 37.936 -4.628 1.00 58.50 92 ILE C N 1
ATOM 7361 C CA . ILE C 1 92 ? 47.960 37.666 -5.470 1.00 58.80 92 ILE C CA 1
ATOM 7362 C C . ILE C 1 92 ? 47.570 38.921 -6.255 1.00 59.07 92 ILE C C 1
ATOM 7363 O O . ILE C 1 92 ? 47.539 38.916 -7.487 1.00 59.39 92 ILE C O 1
ATOM 7368 N N . VAL C 1 93 ? 47.287 39.994 -5.525 1.00 58.51 93 VAL C N 1
ATOM 7369 C CA . VAL C 1 93 ? 46.884 41.259 -6.116 1.00 57.61 93 VAL C CA 1
ATOM 7370 C C . VAL C 1 93 ? 47.838 41.778 -7.196 1.00 58.26 93 VAL C C 1
ATOM 7371 O O . VAL C 1 93 ? 47.399 42.207 -8.266 1.00 56.85 93 VAL C O 1
ATOM 7375 N N . LEU C 1 94 ? 49.138 41.729 -6.922 1.00 57.77 94 LEU C N 1
ATOM 7376 C CA . LEU C 1 94 ? 50.129 42.209 -7.877 1.00 58.24 94 LEU C CA 1
ATOM 7377 C C . LEU C 1 94 ? 50.312 41.322 -9.113 1.00 60.53 94 LEU C C 1
ATOM 7378 O O . LEU C 1 94 ? 50.580 41.826 -10.204 1.00 59.91 94 LEU C O 1
ATOM 7383 N N . GLU C 1 95 ? 50.185 40.009 -8.950 1.00 62.31 95 GLU C N 1
ATOM 7384 C CA . GLU C 1 95 ? 50.326 39.105 -10.088 1.00 64.90 95 GLU C CA 1
ATOM 7385 C C . GLU C 1 95 ? 49.127 39.315 -11.010 1.00 65.76 95 GLU C C 1
ATOM 7386 O O . GLU C 1 95 ? 49.266 39.399 -12.232 1.00 65.95 95 GLU C O 1
ATOM 7392 N N . ASP C 1 96 ? 47.949 39.402 -10.402 1.00 66.13 96 ASP C N 1
ATOM 7393 C CA . ASP C 1 96 ? 46.709 39.615 -11.129 1.00 67.97 96 ASP C CA 1
ATOM 7394 C C . ASP C 1 96 ? 46.749 40.925 -11.905 1.00 69.71 96 ASP C C 1
ATOM 7395 O O . ASP C 1 96 ? 46.283 41.000 -13.040 1.00 70.19 96 ASP C O 1
ATOM 7400 N N . ALA C 1 97 ? 47.306 41.959 -11.287 1.00 71.49 97 ALA C N 1
ATOM 7401 C CA . ALA C 1 97 ? 47.401 43.262 -11.928 1.00 72.63 97 ALA C CA 1
ATOM 7402 C C . ALA C 1 97 ? 48.321 43.185 -13.133 1.00 73.67 97 ALA C C 1
ATOM 7403 O O . ALA C 1 97 ? 48.021 43.728 -14.188 1.00 73.58 97 ALA C O 1
ATOM 7405 N N . LEU C 1 98 ? 49.442 42.496 -12.965 1.00 75.80 98 LEU C N 1
ATOM 7406 C CA . LEU C 1 98 ? 50.433 42.349 -14.025 1.00 77.87 98 LEU C CA 1
ATOM 7407 C C . LEU C 1 98 ? 49.844 41.691 -15.273 1.00 79.20 98 LEU C C 1
ATOM 7408 O O . LEU C 1 98 ? 50.130 42.097 -16.400 1.00 79.26 98 LEU C O 1
ATOM 7413 N N . LYS C 1 99 ? 49.017 40.673 -15.060 1.00 80.63 99 LYS C N 1
ATOM 7414 C CA . LYS C 1 99 ? 48.388 39.941 -16.154 1.00 81.85 99 LYS C CA 1
ATOM 7415 C C . LYS C 1 99 ? 47.133 40.652 -16.657 1.00 81.85 99 LYS C C 1
ATOM 7416 O O . LYS C 1 99 ? 47.079 41.117 -17.797 1.00 81.59 99 LYS C O 1
ATOM 7422 N N . VAL C 1 100 ? 46.131 40.739 -15.789 1.00 81.88 100 VAL C N 1
ATOM 7423 C CA . VAL C 1 100 ? 44.862 41.374 -16.124 1.00 82.66 100 VAL C CA 1
ATOM 7424 C C . VAL C 1 100 ? 44.928 42.899 -16.045 1.00 82.53 100 VAL C C 1
ATOM 7425 O O . VAL C 1 100 ? 44.234 43.512 -15.237 1.00 82.00 100 VAL C O 1
ATOM 7429 N N . MET C 1 101 ? 45.757 43.513 -16.881 1.00 83.50 101 MET C N 1
ATOM 7430 C CA . MET C 1 101 ? 45.870 44.966 -16.871 1.00 85.73 101 MET C CA 1
ATOM 7431 C C . MET C 1 101 ? 45.818 45.565 -18.268 1.00 86.72 101 MET C C 1
ATOM 7432 O O . MET C 1 101 ? 46.233 44.940 -19.245 1.00 86.71 101 MET C O 1
ATOM 7437 N N . ASP C 1 102 ? 45.303 46.787 -18.347 1.00 87.22 102 ASP C N 1
ATOM 7438 C CA . ASP C 1 102 ? 45.178 47.497 -19.613 1.00 87.49 102 ASP C CA 1
ATOM 7439 C C . ASP C 1 102 ? 46.551 47.919 -20.122 1.00 86.01 102 ASP C C 1
ATOM 7440 O O . ASP C 1 102 ? 47.221 47.166 -20.827 1.00 86.20 102 ASP C O 1
ATOM 7445 N N . GLU C 1 103 ? 46.960 49.131 -19.764 1.00 84.01 103 GLU C N 1
ATOM 7446 C CA . GLU C 1 103 ? 48.256 49.654 -20.176 1.00 82.16 103 GLU C CA 1
ATOM 7447 C C . GLU C 1 103 ? 49.209 49.665 -18.989 1.00 78.85 103 GLU C C 1
ATOM 7448 O O . GLU C 1 103 ? 49.219 50.603 -18.194 1.00 78.64 103 GLU C O 1
ATOM 7454 N N . PRO C 1 104 ? 50.030 48.613 -18.864 1.00 75.47 104 PRO C N 1
ATOM 7455 C CA . PRO C 1 104 ? 51.006 48.447 -17.785 1.00 71.65 104 PRO C CA 1
ATOM 7456 C C . PRO C 1 104 ? 52.084 49.517 -17.704 1.00 67.48 104 PRO C C 1
ATOM 7457 O O . PRO C 1 104 ? 52.708 49.870 -18.702 1.00 66.51 104 PRO C O 1
ATOM 7461 N N . PHE C 1 105 ? 52.292 50.030 -16.497 1.00 63.67 105 PHE C N 1
ATOM 7462 C CA . PHE C 1 105 ? 53.308 51.045 -16.261 1.00 58.96 105 PHE C CA 1
ATOM 7463 C C . PHE C 1 105 ? 54.489 50.388 -15.542 1.00 57.13 105 PHE C C 1
ATOM 7464 O O . PHE C 1 105 ? 55.407 51.065 -15.077 1.00 55.83 105 PHE C O 1
ATOM 7472 N N . PHE C 1 106 ? 54.439 49.057 -15.467 1.00 55.22 106 PHE C N 1
ATOM 7473 C CA . PHE C 1 106 ? 55.488 48.243 -14.854 1.00 55.38 106 PHE C CA 1
ATOM 7474 C C . PHE C 1 106 ? 55.446 46.808 -15.393 1.00 56.85 106 PHE C C 1
ATOM 7475 O O . PHE C 1 106 ? 54.388 46.306 -15.777 1.00 57.29 106 PHE C O 1
ATOM 7483 N N . GLY C 1 107 ? 56.597 46.146 -15.410 1.00 58.66 107 GLY C N 1
ATOM 7484 C CA . GLY C 1 107 ? 56.655 44.785 -15.912 1.00 60.56 107 GLY C CA 1
ATOM 7485 C C . GLY C 1 107 ? 56.769 43.690 -14.862 1.00 61.49 107 GLY C C 1
ATOM 7486 O O . GLY C 1 107 ? 56.742 43.963 -13.664 1.00 60.45 107 GLY C O 1
ATOM 7487 N N . PRO C 1 108 ? 56.907 42.427 -15.298 1.00 62.99 108 PRO C N 1
ATOM 7488 C CA . PRO C 1 108 ? 57.027 41.253 -14.428 1.00 63.68 108 PRO C CA 1
ATOM 7489 C C . PRO C 1 108 ? 58.262 41.271 -13.533 1.00 63.38 108 PRO C C 1
ATOM 7490 O O . PRO C 1 108 ? 58.198 40.887 -12.362 1.00 63.60 108 PRO C O 1
ATOM 7494 N N . GLU C 1 109 ? 59.384 41.712 -14.090 1.00 62.91 109 GLU C N 1
ATOM 7495 C CA . GLU C 1 109 ? 60.619 41.783 -13.326 1.00 63.63 109 GLU C CA 1
ATOM 7496 C C . GLU C 1 109 ? 60.417 42.787 -12.190 1.00 62.39 109 GLU C C 1
ATOM 7497 O O . GLU C 1 109 ? 60.917 42.598 -11.078 1.00 62.04 109 GLU C O 1
ATOM 7503 N N . ASP C 1 110 ? 59.661 43.844 -12.479 1.00 59.74 110 ASP C N 1
ATOM 7504 C CA . ASP C 1 110 ? 59.378 44.876 -11.493 1.00 56.85 110 ASP C CA 1
ATOM 7505 C C . ASP C 1 110 ? 58.588 44.302 -10.325 1.00 55.13 110 ASP C C 1
ATOM 7506 O O . ASP C 1 110 ? 58.864 44.615 -9.170 1.00 53.27 110 ASP C O 1
ATOM 7511 N N . VAL C 1 111 ? 57.611 43.459 -10.630 1.00 54.87 111 VAL C N 1
ATOM 7512 C CA . VAL C 1 111 ? 56.786 42.858 -9.596 1.00 55.80 111 VAL C CA 1
ATOM 7513 C C . VAL C 1 111 ? 57.575 41.903 -8.712 1.00 59.08 111 VAL C C 1
ATOM 7514 O O . VAL C 1 111 ? 57.509 41.995 -7.484 1.00 60.41 111 VAL C O 1
ATOM 7518 N N . GLU C 1 112 ? 58.322 40.987 -9.324 1.00 61.05 112 GLU C N 1
ATOM 7519 C CA . GLU C 1 112 ? 59.093 40.031 -8.536 1.00 62.81 112 GLU C CA 1
ATOM 7520 C C . GLU C 1 112 ? 60.083 40.782 -7.644 1.00 61.48 112 GLU C C 1
ATOM 7521 O O . GLU C 1 112 ? 60.323 40.382 -6.506 1.00 60.40 112 GLU C O 1
ATOM 7527 N N . GLU C 1 113 ? 60.633 41.876 -8.163 1.00 60.20 113 GLU C N 1
ATOM 7528 C CA . GLU C 1 113 ? 61.575 42.702 -7.417 1.00 61.35 113 GLU C CA 1
ATOM 7529 C C . GLU C 1 113 ? 60.901 43.253 -6.158 1.00 61.87 113 GLU C C 1
ATOM 7530 O O . GLU C 1 113 ? 61.442 43.162 -5.054 1.00 61.34 113 GLU C O 1
ATOM 7536 N N . ALA C 1 114 ? 59.715 43.832 -6.344 1.00 60.94 114 ALA C N 1
ATOM 7537 C CA . ALA C 1 114 ? 58.943 44.405 -5.248 1.00 59.39 114 ALA C CA 1
ATOM 7538 C C . ALA C 1 114 ? 58.606 43.343 -4.210 1.00 58.09 114 ALA C C 1
ATOM 7539 O O . ALA C 1 114 ? 58.890 43.513 -3.029 1.00 59.30 114 ALA C O 1
ATOM 7541 N N . LEU C 1 115 ? 57.988 42.253 -4.650 1.00 57.54 115 LEU C N 1
ATOM 7542 C CA . LEU C 1 115 ? 57.635 41.171 -3.737 1.00 56.55 115 LEU C CA 1
ATOM 7543 C C . LEU C 1 115 ? 58.915 40.644 -3.103 1.00 54.85 115 LEU C C 1
ATOM 7544 O O . LEU C 1 115 ? 58.887 40.024 -2.043 1.00 55.29 115 LEU C O 1
ATOM 7549 N N . GLY C 1 116 ? 60.036 40.922 -3.760 1.00 53.05 116 GLY C N 1
ATOM 7550 C CA . GLY C 1 116 ? 61.324 40.466 -3.275 1.00 51.45 116 GLY C CA 1
ATOM 7551 C C . GLY C 1 116 ? 61.932 41.255 -2.129 1.00 50.26 116 GLY C C 1
ATOM 7552 O O . GLY C 1 116 ? 62.963 40.853 -1.594 1.00 49.26 116 GLY C O 1
ATOM 7553 N N . HIS C 1 117 ? 61.316 42.372 -1.754 1.00 47.75 117 HIS C N 1
ATOM 7554 C CA . HIS C 1 117 ? 61.833 43.179 -0.656 1.00 46.56 117 HIS C CA 1
ATOM 7555 C C . HIS C 1 117 ? 60.848 43.269 0.491 1.00 45.16 117 HIS C C 1
ATOM 7556 O O . HIS C 1 117 ? 61.063 44.009 1.442 1.00 46.07 117 HIS C O 1
ATOM 7563 N N . LEU C 1 118 ? 59.766 42.510 0.401 1.00 45.64 118 LEU C N 1
ATOM 7564 C CA . LEU C 1 118 ? 58.763 42.513 1.447 1.00 46.10 118 LEU C CA 1
ATOM 7565 C C . LEU C 1 118 ? 59.268 41.882 2.740 1.00 48.23 118 LEU C C 1
ATOM 7566 O O . LEU C 1 118 ? 59.727 40.734 2.751 1.00 48.11 118 LEU C O 1
ATOM 7571 N N . ARG C 1 119 ? 59.185 42.647 3.827 1.00 48.74 119 ARG C N 1
ATOM 7572 C CA . ARG C 1 119 ? 59.595 42.185 5.150 1.00 47.28 119 ARG C CA 1
ATOM 7573 C C . ARG C 1 119 ? 58.411 42.317 6.091 1.00 46.16 119 ARG C C 1
ATOM 7574 O O . ARG C 1 119 ? 57.711 43.322 6.091 1.00 48.01 119 ARG C O 1
ATOM 7582 N N . PRO C 1 120 ? 58.174 41.299 6.920 1.00 45.27 120 PRO C N 1
ATOM 7583 C CA . PRO C 1 120 ? 57.049 41.352 7.852 1.00 41.57 120 PRO C CA 1
ATOM 7584 C C . PRO C 1 120 ? 57.220 42.299 9.033 1.00 42.05 120 PRO C C 1
ATOM 7585 O O . PRO C 1 120 ? 58.322 42.503 9.541 1.00 43.75 120 PRO C O 1
ATOM 7589 N N . LEU C 1 121 ? 56.109 42.886 9.453 1.00 40.69 121 LEU C N 1
ATOM 7590 C CA . LEU C 1 121 ? 56.067 43.789 10.594 1.00 39.61 121 LEU C CA 1
ATOM 7591 C C . LEU C 1 121 ? 54.640 43.634 11.082 1.00 40.48 121 LEU C C 1
ATOM 7592 O O . LEU C 1 121 ? 53.705 43.890 10.327 1.00 40.06 121 LEU C O 1
ATOM 7597 N N . GLU C 1 122 ? 54.469 43.197 12.328 1.00 39.78 122 GLU C N 1
ATOM 7598 C CA . GLU C 1 122 ? 53.130 42.982 12.864 1.00 40.31 122 GLU C CA 1
ATOM 7599 C C . GLU C 1 122 ? 52.622 44.097 13.760 1.00 40.70 122 GLU C C 1
ATOM 7600 O O . GLU C 1 122 ? 53.331 45.053 14.051 1.00 41.91 122 GLU C O 1
ATOM 7606 N N . TYR C 1 123 ? 51.374 43.964 14.192 1.00 41.23 123 TYR C N 1
ATOM 7607 C CA . TYR C 1 123 ? 50.753 44.960 15.048 1.00 41.33 123 TYR C CA 1
ATOM 7608 C C . TYR C 1 123 ? 51.534 45.141 16.343 1.00 40.71 123 TYR C C 1
ATOM 7609 O O . TYR C 1 123 ? 51.762 44.179 17.083 1.00 42.35 123 TYR C O 1
ATOM 7618 N N . GLY C 1 124 ? 51.964 46.370 16.604 1.00 39.09 124 GLY C N 1
ATOM 7619 C CA . GLY C 1 124 ? 52.688 46.641 17.829 1.00 38.51 124 GLY C CA 1
ATOM 7620 C C . GLY C 1 124 ? 54.196 46.446 17.849 1.00 39.57 124 GLY C C 1
ATOM 7621 O O . GLY C 1 124 ? 54.827 46.746 18.861 1.00 40.73 124 GLY C O 1
ATOM 7622 N N . GLU C 1 125 ? 54.793 45.931 16.780 1.00 38.55 125 GLU C N 1
ATOM 7623 C CA . GLU C 1 125 ? 56.246 45.780 16.786 1.00 39.57 125 GLU C CA 1
ATOM 7624 C C . GLU C 1 125 ? 56.801 47.132 16.384 1.00 38.31 125 GLU C C 1
ATOM 7625 O O . GLU C 1 125 ? 56.196 47.838 15.588 1.00 42.22 125 GLU C O 1
ATOM 7631 N N . TRP C 1 126 ? 57.954 47.492 16.922 1.00 36.43 126 TRP C N 1
ATOM 7632 C CA . TRP C 1 126 ? 58.550 48.766 16.600 1.00 32.53 126 TRP C CA 1
ATOM 7633 C C . TRP C 1 126 ? 59.703 48.652 15.625 1.00 35.00 126 TRP C C 1
ATOM 7634 O O . TRP C 1 126 ? 60.586 47.812 15.776 1.00 37.89 126 TRP C O 1
ATOM 7645 N N . LEU C 1 127 ? 59.680 49.506 14.615 1.00 34.05 127 LEU C N 1
ATOM 7646 C CA . LEU C 1 127 ? 60.720 49.545 13.602 1.00 35.65 127 LEU C CA 1
ATOM 7647 C C . LEU C 1 127 ? 61.534 50.811 13.827 1.00 34.56 127 LEU C C 1
ATOM 7648 O O . LEU C 1 127 ? 60.983 51.867 14.108 1.00 35.46 127 LEU C O 1
ATOM 7653 N N . ARG C 1 128 ? 62.848 50.699 13.729 1.00 37.72 128 ARG C N 1
ATOM 7654 C CA . ARG C 1 128 ? 63.708 51.856 13.896 1.00 38.63 128 ARG C CA 1
ATOM 7655 C C . ARG C 1 128 ? 64.546 52.118 12.657 1.00 38.14 128 ARG C C 1
ATOM 7656 O O . ARG C 1 128 ? 65.166 51.216 12.104 1.00 38.31 128 ARG C O 1
ATOM 7664 N N . LEU C 1 129 ? 64.531 53.371 12.225 1.00 38.83 129 LEU C N 1
ATOM 7665 C CA . LEU C 1 129 ? 65.275 53.832 11.058 1.00 39.14 129 LEU C CA 1
ATOM 7666 C C . LEU C 1 129 ? 65.818 55.162 11.524 1.00 36.51 129 LEU C C 1
ATOM 7667 O O . LEU C 1 129 ? 65.047 56.051 11.872 1.00 36.31 129 LEU C O 1
ATOM 7672 N N . GLY C 1 130 ? 67.134 55.303 11.535 1.00 35.99 130 GLY C N 1
ATOM 7673 C CA . GLY C 1 130 ? 67.703 56.548 12.003 1.00 36.23 130 GLY C CA 1
ATOM 7674 C C . GLY C 1 130 ? 67.087 56.842 13.358 1.00 35.24 130 GLY C C 1
ATOM 7675 O O . GLY C 1 130 ? 66.967 55.941 14.188 1.00 35.96 130 GLY C O 1
ATOM 7676 N N . ALA C 1 131 ? 66.659 58.082 13.567 1.00 34.11 131 ALA C N 1
ATOM 7677 C CA . ALA C 1 131 ? 66.071 58.493 14.836 1.00 33.74 131 ALA C CA 1
ATOM 7678 C C . ALA C 1 131 ? 64.550 58.469 14.805 1.00 34.07 131 ALA C C 1
ATOM 7679 O O . ALA C 1 131 ? 63.890 59.208 15.529 1.00 36.25 131 ALA C O 1
ATOM 7681 N N . LEU C 1 132 ? 63.993 57.596 13.982 1.00 32.88 132 LEU C N 1
ATOM 7682 C CA . LEU C 1 132 ? 62.550 57.498 13.863 1.00 32.73 132 LEU C CA 1
ATOM 7683 C C . LEU C 1 132 ? 62.033 56.127 14.316 1.00 29.98 132 LEU C C 1
ATOM 7684 O O . LEU C 1 132 ? 62.640 55.093 14.030 1.00 30.77 132 LEU C O 1
ATOM 7689 N N . SER C 1 133 ? 60.901 56.119 15.007 1.00 27.33 133 SER C N 1
ATOM 7690 C CA . SER C 1 133 ? 60.318 54.870 15.480 1.00 27.68 133 SER C CA 1
ATOM 7691 C C . SER C 1 133 ? 58.926 54.685 14.904 1.00 26.22 133 SER C C 1
ATOM 7692 O O . SER C 1 133 ? 58.103 55.593 14.989 1.00 27.97 133 SER C O 1
ATOM 7695 N N . LEU C 1 134 ? 58.663 53.507 14.339 1.00 27.83 134 LEU C N 1
ATOM 7696 C CA . LEU C 1 134 ? 57.363 53.216 13.712 1.00 29.89 134 LEU C CA 1
ATOM 7697 C C . LEU C 1 134 ? 56.725 51.904 14.134 1.00 28.23 134 LEU C C 1
ATOM 7698 O O . LEU C 1 134 ? 57.404 50.899 14.315 1.00 29.25 134 LEU C O 1
ATOM 7703 N N . ALA C 1 135 ? 55.406 51.922 14.257 1.00 29.21 135 ALA C N 1
ATOM 7704 C CA . ALA C 1 135 ? 54.644 50.743 14.641 1.00 30.81 135 ALA C CA 1
ATOM 7705 C C . ALA C 1 135 ? 53.263 50.774 13.972 1.00 31.47 135 ALA C C 1
ATOM 7706 O O . ALA C 1 135 ? 52.707 51.850 13.736 1.00 32.41 135 ALA C O 1
ATOM 7708 N N . PHE C 1 136 ? 52.731 49.593 13.666 1.00 31.83 136 PHE C N 1
ATOM 7709 C CA . PHE C 1 136 ? 51.418 49.432 13.049 1.00 31.83 136 PHE C CA 1
ATOM 7710 C C . PHE C 1 136 ? 50.339 49.307 14.110 1.00 33.67 136 PHE C C 1
ATOM 7711 O O . PHE C 1 136 ? 50.562 48.731 15.165 1.00 35.97 136 PHE C O 1
ATOM 7719 N N . GLY C 1 137 ? 49.159 49.831 13.811 1.00 35.99 137 GLY C N 1
ATOM 7720 C CA . GLY C 1 137 ? 48.038 49.732 14.726 1.00 35.87 137 GLY C CA 1
ATOM 7721 C C . GLY C 1 137 ? 46.995 48.944 13.954 1.00 38.50 137 GLY C C 1
ATOM 7722 O O . GLY C 1 137 ? 47.088 48.852 12.725 1.00 37.91 137 GLY C O 1
ATOM 7723 N N . GLN C 1 138 ? 46.020 48.361 14.643 1.00 38.21 138 GLN C N 1
ATOM 7724 C CA . GLN C 1 138 ? 44.982 47.587 13.962 1.00 39.47 138 GLN C CA 1
ATOM 7725 C C . GLN C 1 138 ? 43.966 48.518 13.319 1.00 40.24 138 GLN C C 1
ATOM 7726 O O . GLN C 1 138 ? 43.329 49.327 14.002 1.00 39.59 138 GLN C O 1
ATOM 7732 N N . ALA C 1 139 ? 43.817 48.394 12.004 1.00 40.45 139 ALA C N 1
ATOM 7733 C CA . ALA C 1 139 ? 42.885 49.224 11.251 1.00 41.24 139 ALA C CA 1
ATOM 7734 C C . ALA C 1 139 ? 41.550 48.515 11.036 1.00 44.18 139 ALA C C 1
ATOM 7735 O O . ALA C 1 139 ? 40.511 49.170 10.921 1.00 45.68 139 ALA C O 1
ATOM 7737 N N . GLY C 1 140 ? 41.587 47.182 10.972 1.00 45.58 140 GLY C N 1
ATOM 7738 C CA . GLY C 1 140 ? 40.379 46.393 10.776 1.00 46.60 140 GLY C CA 1
ATOM 7739 C C . GLY C 1 140 ? 39.638 46.720 9.490 1.00 47.54 140 GLY C C 1
ATOM 7740 O O . GLY C 1 140 ? 38.409 46.737 9.446 1.00 47.96 140 GLY C O 1
ATOM 7741 N N . HIS C 1 141 ? 40.398 46.975 8.434 1.00 47.03 141 HIS C N 1
ATOM 7742 C CA . HIS C 1 141 ? 39.835 47.320 7.140 1.00 47.25 141 HIS C CA 1
ATOM 7743 C C . HIS C 1 141 ? 39.997 46.162 6.165 1.00 47.09 141 HIS C C 1
ATOM 7744 O O . HIS C 1 141 ? 39.206 45.988 5.242 1.00 47.07 141 HIS C O 1
ATOM 7751 N N . LEU C 1 142 ? 41.024 45.358 6.389 1.00 47.66 142 LEU C N 1
ATOM 7752 C CA . LEU C 1 142 ? 41.308 44.237 5.514 1.00 48.90 142 LEU C CA 1
ATOM 7753 C C . LEU C 1 142 ? 42.238 43.301 6.277 1.00 48.84 142 LEU C C 1
ATOM 7754 O O . LEU C 1 142 ? 42.987 43.742 7.147 1.00 50.71 142 LEU C O 1
ATOM 7759 N N . PRO C 1 143 ? 42.201 41.996 5.979 1.00 47.61 143 PRO C N 1
ATOM 7760 C CA . PRO C 1 143 ? 43.112 41.129 6.727 1.00 46.19 143 PRO C CA 1
ATOM 7761 C C . PRO C 1 143 ? 44.517 41.724 6.658 1.00 45.13 143 PRO C C 1
ATOM 7762 O O . PRO C 1 143 ? 45.078 41.849 5.575 1.00 44.83 143 PRO C O 1
ATOM 7766 N N . GLY C 1 144 ? 45.063 42.114 7.808 1.00 44.65 144 GLY C N 1
ATOM 7767 C CA . GLY C 1 144 ? 46.399 42.696 7.852 1.00 43.78 144 GLY C CA 1
ATOM 7768 C C . GLY C 1 144 ? 46.467 44.216 7.742 1.00 43.62 144 GLY C C 1
ATOM 7769 O O . GLY C 1 144 ? 47.559 44.790 7.727 1.00 42.79 144 GLY C O 1
ATOM 7770 N N . SER C 1 145 ? 45.307 44.872 7.679 1.00 42.15 145 SER C N 1
ATOM 7771 C CA . SER C 1 145 ? 45.251 46.326 7.548 1.00 40.86 145 SER C CA 1
ATOM 7772 C C . SER C 1 145 ? 45.706 47.044 8.814 1.00 40.00 145 SER C C 1
ATOM 7773 O O . SER C 1 145 ? 45.419 46.602 9.933 1.00 37.41 145 SER C O 1
ATOM 7776 N N . ALA C 1 146 ? 46.391 48.172 8.631 1.00 39.03 146 ALA C N 1
ATOM 7777 C CA . ALA C 1 146 ? 46.913 48.927 9.765 1.00 39.02 146 ALA C CA 1
ATOM 7778 C C . ALA C 1 146 ? 47.016 50.419 9.544 1.00 38.44 146 ALA C C 1
ATOM 7779 O O . ALA C 1 146 ? 46.904 50.904 8.415 1.00 40.69 146 ALA C O 1
ATOM 7781 N N . PHE C 1 147 ? 47.209 51.150 10.637 1.00 35.56 147 PHE C N 1
ATOM 7782 C CA . PHE C 1 147 ? 47.441 52.581 10.549 1.00 35.31 147 PHE C CA 1
ATOM 7783 C C . PHE C 1 147 ? 48.866 52.723 11.067 1.00 35.51 147 PHE C C 1
ATOM 7784 O O . PHE C 1 147 ? 49.418 51.780 11.635 1.00 38.40 147 PHE C O 1
ATOM 7792 N N . VAL C 1 148 ? 49.478 53.876 10.866 1.00 34.66 148 VAL C N 1
ATOM 7793 C CA . VAL C 1 148 ? 50.857 54.047 11.271 1.00 32.18 148 VAL C CA 1
ATOM 7794 C C . VAL C 1 148 ? 51.123 55.063 12.378 1.00 33.94 148 VAL C C 1
ATOM 7795 O O . VAL C 1 148 ? 50.602 56.184 12.366 1.00 35.47 148 VAL C O 1
ATOM 7799 N N . VAL C 1 149 ? 51.948 54.655 13.336 1.00 32.61 149 VAL C N 1
ATOM 7800 C CA . VAL C 1 149 ? 52.345 55.537 14.415 1.00 31.32 149 VAL C CA 1
ATOM 7801 C C . VAL C 1 149 ? 53.816 55.832 14.153 1.00 29.44 149 VAL C C 1
ATOM 7802 O O . VAL C 1 149 ? 54.626 54.916 14.018 1.00 32.57 149 VAL C O 1
ATOM 7806 N N . ALA C 1 150 ? 54.163 57.106 14.056 1.00 28.53 150 ALA C N 1
ATOM 7807 C CA . ALA C 1 150 ? 55.547 57.481 13.815 1.00 28.92 150 ALA C CA 1
ATOM 7808 C C . ALA C 1 150 ? 55.962 58.448 14.905 1.00 29.78 150 ALA C C 1
ATOM 7809 O O . ALA C 1 150 ? 55.323 59.479 15.091 1.00 32.20 150 ALA C O 1
ATOM 7811 N N . GLN C 1 151 ? 57.023 58.102 15.627 1.00 32.40 151 GLN C N 1
ATOM 7812 C CA . GLN C 1 151 ? 57.520 58.939 16.711 1.00 34.90 151 GLN C CA 1
ATOM 7813 C C . GLN C 1 151 ? 58.944 59.311 16.413 1.00 35.86 151 GLN C C 1
ATOM 7814 O O . GLN C 1 151 ? 59.771 58.442 16.120 1.00 35.35 151 GLN C O 1
ATOM 7820 N N . GLY C 1 152 ? 59.218 60.610 16.480 1.00 37.25 152 GLY C N 1
ATOM 7821 C CA . GLY C 1 152 ? 60.558 61.113 16.240 1.00 37.85 152 GLY C CA 1
ATOM 7822 C C . GLY C 1 152 ? 60.699 62.593 16.575 1.00 40.15 152 GLY C C 1
ATOM 7823 O O . GLY C 1 152 ? 59.730 63.360 16.509 1.00 38.87 152 GLY C O 1
ATOM 7824 N N . GLU C 1 153 ? 61.912 62.989 16.957 1.00 42.58 153 GLU C N 1
ATOM 7825 C CA . GLU C 1 153 ? 62.218 64.382 17.275 1.00 44.82 153 GLU C CA 1
ATOM 7826 C C . GLU C 1 153 ? 61.251 64.995 18.295 1.00 45.19 153 GLU C C 1
ATOM 7827 O O . GLU C 1 153 ? 60.969 66.191 18.252 1.00 45.65 153 GLU C O 1
ATOM 7833 N N . GLY C 1 154 ? 60.745 64.173 19.207 1.00 45.77 154 GLY C N 1
ATOM 7834 C CA . GLY C 1 154 ? 59.819 64.666 20.214 1.00 45.34 154 GLY C CA 1
ATOM 7835 C C . GLY C 1 154 ? 58.418 64.917 19.685 1.00 45.42 154 GLY C C 1
ATOM 7836 O O . GLY C 1 154 ? 57.580 65.485 20.386 1.00 47.34 154 GLY C O 1
ATOM 7837 N N . ARG C 1 155 ? 58.153 64.479 18.458 1.00 43.95 155 ARG C N 1
ATOM 7838 C CA . ARG C 1 155 ? 56.843 64.676 17.841 1.00 43.94 155 ARG C CA 1
ATOM 7839 C C . ARG C 1 155 ? 56.184 63.352 17.446 1.00 43.17 155 ARG C C 1
ATOM 7840 O O . ARG C 1 155 ? 56.867 62.355 17.211 1.00 44.88 155 ARG C O 1
ATOM 7848 N N . THR C 1 156 ? 54.858 63.351 17.345 1.00 42.10 156 THR C N 1
ATOM 7849 C CA . THR C 1 156 ? 54.120 62.140 17.005 1.00 41.79 156 THR C CA 1
ATOM 7850 C C . THR C 1 156 ? 53.128 62.293 15.849 1.00 40.69 156 THR C C 1
ATOM 7851 O O . THR C 1 156 ? 52.275 63.187 15.846 1.00 40.85 156 THR C O 1
ATOM 7855 N N . LEU C 1 157 ? 53.236 61.396 14.875 1.00 40.79 157 LEU C N 1
ATOM 7856 C CA . LEU C 1 157 ? 52.350 61.407 13.707 1.00 39.22 157 LEU C CA 1
ATOM 7857 C C . LEU C 1 157 ? 51.575 60.114 13.571 1.00 38.18 157 LEU C C 1
ATOM 7858 O O . LEU C 1 157 ? 52.108 59.028 13.807 1.00 40.35 157 LEU C O 1
ATOM 7863 N N . VAL C 1 158 ? 50.314 60.224 13.190 1.00 36.43 158 VAL C N 1
ATOM 7864 C CA . VAL C 1 158 ? 49.519 59.036 12.965 1.00 36.02 158 VAL C CA 1
ATOM 7865 C C . VAL C 1 158 ? 48.932 59.114 11.571 1.00 36.99 158 VAL C C 1
ATOM 7866 O O . VAL C 1 158 ? 48.367 60.136 11.182 1.00 36.36 158 VAL C O 1
ATOM 7870 N N . TYR C 1 159 ? 49.113 58.043 10.810 1.00 37.77 159 TYR C N 1
ATOM 7871 C CA . TYR C 1 159 ? 48.552 57.939 9.470 1.00 37.96 159 TYR C CA 1
ATOM 7872 C C . TYR C 1 159 ? 47.555 56.789 9.575 1.00 39.29 159 TYR C C 1
ATOM 7873 O O . TYR C 1 159 ? 47.920 55.663 9.923 1.00 39.65 159 TYR C O 1
ATOM 7882 N N . SER C 1 160 ? 46.297 57.075 9.271 1.00 38.14 160 SER C N 1
ATOM 7883 C CA . SER C 1 160 ? 45.240 56.088 9.385 1.00 37.78 160 SER C CA 1
ATOM 7884 C C . SER C 1 160 ? 45.204 54.980 8.350 1.00 38.70 160 SER C C 1
ATOM 7885 O O . SER C 1 160 ? 44.707 53.886 8.630 1.00 37.21 160 SER C O 1
ATOM 7888 N N . GLY C 1 161 ? 45.730 55.243 7.160 1.00 40.27 161 GLY C N 1
ATOM 7889 C CA . GLY C 1 161 ? 45.614 54.240 6.118 1.00 40.08 161 GLY C CA 1
ATOM 7890 C C . GLY C 1 161 ? 44.102 54.205 5.950 1.00 39.06 161 GLY C C 1
ATOM 7891 O O . GLY C 1 161 ? 43.464 55.251 5.975 1.00 39.12 161 GLY C O 1
ATOM 7892 N N . ASP C 1 162 ? 43.512 53.033 5.794 1.00 41.18 162 ASP C N 1
ATOM 7893 C CA . ASP C 1 162 ? 42.058 52.961 5.692 1.00 43.46 162 ASP C CA 1
ATOM 7894 C C . ASP C 1 162 ? 41.482 52.372 6.973 1.00 45.50 162 ASP C C 1
ATOM 7895 O O . ASP C 1 162 ? 41.900 51.307 7.424 1.00 44.38 162 ASP C O 1
ATOM 7900 N N . LEU C 1 163 ? 40.536 53.086 7.566 1.00 47.33 163 LEU C N 1
ATOM 7901 C CA . LEU C 1 163 ? 39.889 52.635 8.785 1.00 49.78 163 LEU C CA 1
ATOM 7902 C C . LEU C 1 163 ? 38.725 51.739 8.380 1.00 52.75 163 LEU C C 1
ATOM 7903 O O . LEU C 1 163 ? 37.924 52.112 7.526 1.00 52.72 163 LEU C O 1
ATOM 7908 N N . GLY C 1 164 ? 38.634 50.557 8.981 1.00 55.28 164 GLY C N 1
ATOM 7909 C CA . GLY C 1 164 ? 37.552 49.646 8.640 1.00 57.69 164 GLY C CA 1
ATOM 7910 C C . GLY C 1 164 ? 36.184 50.015 9.197 1.00 60.55 164 GLY C C 1
ATOM 7911 O O . GLY C 1 164 ? 36.022 51.019 9.893 1.00 59.19 164 GLY C O 1
ATOM 7912 N N . ASN C 1 165 ? 35.188 49.199 8.865 1.00 63.60 165 ASN C N 1
ATOM 7913 C CA . ASN C 1 165 ? 33.823 49.398 9.344 1.00 66.16 165 ASN C CA 1
ATOM 7914 C C . ASN C 1 165 ? 33.687 48.477 10.554 1.00 66.91 165 ASN C C 1
ATOM 7915 O O . ASN C 1 165 ? 33.533 47.262 10.406 1.00 65.90 165 ASN C O 1
ATOM 7920 N N . ARG C 1 166 ? 33.751 49.055 11.748 1.00 68.01 166 ARG C N 1
ATOM 7921 C CA . ARG C 1 166 ? 33.684 48.265 12.972 1.00 69.99 166 ARG C CA 1
ATOM 7922 C C . ARG C 1 166 ? 32.414 47.448 13.155 1.00 70.15 166 ARG C C 1
ATOM 7923 O O . ARG C 1 166 ? 32.456 46.357 13.720 1.00 69.56 166 ARG C O 1
ATOM 7931 N N . GLU C 1 167 ? 31.289 47.967 12.680 1.00 70.84 167 GLU C N 1
ATOM 7932 C CA . GLU C 1 167 ? 30.028 47.258 12.826 1.00 71.75 167 GLU C CA 1
ATOM 7933 C C . GLU C 1 167 ? 30.013 45.852 12.226 1.00 70.82 167 GLU C C 1
ATOM 7934 O O . GLU C 1 167 ? 29.389 44.958 12.788 1.00 71.94 167 GLU C O 1
ATOM 7940 N N . LYS C 1 168 ? 30.696 45.645 11.102 1.00 69.89 168 LYS C N 1
ATOM 7941 C CA . LYS C 1 168 ? 30.721 44.320 10.468 1.00 69.22 168 LYS C CA 1
ATOM 7942 C C . LYS C 1 168 ? 31.295 43.247 11.394 1.00 68.94 168 LYS C C 1
ATOM 7943 O O . LYS C 1 168 ? 31.716 43.556 12.505 1.00 68.80 168 LYS C O 1
ATOM 7949 N N . ASP C 1 169 ? 31.330 41.995 10.941 1.00 68.53 169 ASP C N 1
ATOM 7950 C CA . ASP C 1 169 ? 31.788 40.906 11.805 1.00 68.57 169 ASP C CA 1
ATOM 7951 C C . ASP C 1 169 ? 33.018 40.064 11.468 1.00 67.45 169 ASP C C 1
ATOM 7952 O O . ASP C 1 169 ? 33.619 39.486 12.370 1.00 68.58 169 ASP C O 1
ATOM 7957 N N . VAL C 1 170 ? 33.400 39.971 10.201 1.00 66.19 170 VAL C N 1
ATOM 7958 C CA . VAL C 1 170 ? 34.545 39.129 9.846 1.00 65.11 170 VAL C CA 1
ATOM 7959 C C . VAL C 1 170 ? 35.937 39.650 10.234 1.00 63.58 170 VAL C C 1
ATOM 7960 O O . VAL C 1 170 ? 36.878 38.865 10.382 1.00 61.92 170 VAL C O 1
ATOM 7964 N N . LEU C 1 171 ? 36.068 40.960 10.419 1.00 63.07 171 LEU C N 1
ATOM 7965 C CA . LEU C 1 171 ? 37.359 41.539 10.790 1.00 62.92 171 LEU C CA 1
ATOM 7966 C C . LEU C 1 171 ? 37.374 42.159 12.187 1.00 61.72 171 LEU C C 1
ATOM 7967 O O . LEU C 1 171 ? 36.362 42.682 12.664 1.00 60.96 171 LEU C O 1
ATOM 7972 N N . PRO C 1 172 ? 38.534 42.105 12.862 1.00 60.54 172 PRO C N 1
ATOM 7973 C CA . PRO C 1 172 ? 38.636 42.678 14.205 1.00 59.78 172 PRO C CA 1
ATOM 7974 C C . PRO C 1 172 ? 38.412 44.183 14.181 1.00 59.43 172 PRO C C 1
ATOM 7975 O O . PRO C 1 172 ? 38.689 44.851 13.183 1.00 57.93 172 PRO C O 1
ATOM 7979 N N . ASP C 1 173 ? 37.896 44.711 15.281 1.00 59.39 173 ASP C N 1
ATOM 7980 C CA . ASP C 1 173 ? 37.632 46.138 15.380 1.00 59.64 173 ASP C CA 1
ATOM 7981 C C . ASP C 1 173 ? 38.897 46.986 15.286 1.00 57.78 173 ASP C C 1
ATOM 7982 O O . ASP C 1 173 ? 39.986 46.558 15.676 1.00 56.02 173 ASP C O 1
ATOM 7987 N N . PRO C 1 174 ? 38.766 48.200 14.733 1.00 57.32 174 PRO C N 1
ATOM 7988 C CA . PRO C 1 174 ? 39.908 49.107 14.604 1.00 55.94 174 PRO C CA 1
ATOM 7989 C C . PRO C 1 174 ? 40.310 49.570 16.007 1.00 55.00 174 PRO C C 1
ATOM 7990 O O . PRO C 1 174 ? 39.450 49.811 16.852 1.00 54.36 174 PRO C O 1
ATOM 7994 N N . SER C 1 175 ? 41.612 49.663 16.257 1.00 54.53 175 SER C N 1
ATOM 7995 C CA . SER C 1 175 ? 42.122 50.118 17.550 1.00 53.30 175 SER C CA 1
ATOM 7996 C C . SER C 1 175 ? 42.202 51.640 17.503 1.00 51.63 175 SER C C 1
ATOM 7997 O O . SER C 1 175 ? 42.404 52.204 16.436 1.00 52.76 175 SER C O 1
ATOM 8000 N N . LEU C 1 176 ? 42.037 52.306 18.642 1.00 48.25 176 LEU C N 1
ATOM 8001 C CA . LEU C 1 176 ? 42.122 53.764 18.667 1.00 46.49 176 LEU C CA 1
ATOM 8002 C C . LEU C 1 176 ? 43.584 54.216 18.574 1.00 44.82 176 LEU C C 1
ATOM 8003 O O . LEU C 1 176 ? 44.493 53.516 19.018 1.00 45.64 176 LEU C O 1
ATOM 8008 N N . PRO C 1 177 ? 43.826 55.399 17.993 1.00 42.38 177 PRO C N 1
ATOM 8009 C CA . PRO C 1 177 ? 45.173 55.952 17.835 1.00 41.28 177 PRO C CA 1
ATOM 8010 C C . PRO C 1 177 ? 45.696 56.661 19.088 1.00 40.91 177 PRO C C 1
ATOM 8011 O O . PRO C 1 177 ? 44.931 57.019 19.984 1.00 41.65 177 PRO C O 1
ATOM 8015 N N . PRO C 1 178 ? 47.016 56.867 19.167 1.00 38.97 178 PRO C N 1
ATOM 8016 C CA . PRO C 1 178 ? 47.556 57.553 20.337 1.00 38.48 178 PRO C CA 1
ATOM 8017 C C . PRO C 1 178 ? 47.342 59.053 20.126 1.00 39.93 178 PRO C C 1
ATOM 8018 O O . PRO C 1 178 ? 47.099 59.493 19.003 1.00 39.91 178 PRO C O 1
ATOM 8022 N N . LEU C 1 179 ? 47.404 59.831 21.197 1.00 39.90 179 LEU C N 1
ATOM 8023 C CA . LEU C 1 179 ? 47.255 61.272 21.069 1.00 40.96 179 LEU C CA 1
ATOM 8024 C C . LEU C 1 179 ? 48.431 61.696 20.201 1.00 40.88 179 LEU C C 1
ATOM 8025 O O . LEU C 1 179 ? 49.591 61.444 20.553 1.00 42.49 179 LEU C O 1
ATOM 8030 N N . ALA C 1 180 ? 48.149 62.335 19.073 1.00 38.56 180 ALA C N 1
ATOM 8031 C CA . ALA C 1 180 ? 49.222 62.732 18.169 1.00 38.14 180 ALA C CA 1
ATOM 8032 C C . ALA C 1 180 ? 49.252 64.216 17.816 1.00 37.80 180 ALA C C 1
ATOM 8033 O O . ALA C 1 180 ? 48.217 64.894 17.810 1.00 36.26 180 ALA C O 1
ATOM 8035 N N . ASP C 1 181 ? 50.448 64.710 17.510 1.00 35.97 181 ASP C N 1
ATOM 8036 C CA . ASP C 1 181 ? 50.608 66.103 17.133 1.00 39.67 181 ASP C CA 1
ATOM 8037 C C . ASP C 1 181 ? 49.894 66.345 15.818 1.00 40.38 181 ASP C C 1
ATOM 8038 O O . ASP C 1 181 ? 49.349 67.423 15.583 1.00 39.96 181 ASP C O 1
ATOM 8043 N N . LEU C 1 182 ? 49.897 65.326 14.967 1.00 39.98 182 LEU C N 1
ATOM 8044 C CA . LEU C 1 182 ? 49.239 65.415 13.675 1.00 37.76 182 LEU C CA 1
ATOM 8045 C C . LEU C 1 182 ? 48.706 64.062 13.250 1.00 35.16 182 LEU C C 1
ATOM 8046 O O . LEU C 1 182 ? 49.400 63.051 13.347 1.00 35.20 182 LEU C O 1
ATOM 8051 N N . VAL C 1 183 ? 47.467 64.047 12.786 1.00 32.62 183 VAL C N 1
ATOM 8052 C CA . VAL C 1 183 ? 46.871 62.820 12.307 1.00 34.58 183 VAL C CA 1
ATOM 8053 C C . VAL C 1 183 ? 46.473 63.033 10.848 1.00 35.04 183 VAL C C 1
ATOM 8054 O O . VAL C 1 183 ? 45.694 63.930 10.526 1.00 38.14 183 VAL C O 1
ATOM 8058 N N . LEU C 1 184 ? 47.047 62.229 9.968 1.00 35.95 184 LEU C N 1
ATOM 8059 C CA . LEU C 1 184 ? 46.729 62.276 8.553 1.00 35.25 184 LEU C CA 1
ATOM 8060 C C . LEU C 1 184 ? 45.684 61.169 8.458 1.00 37.14 184 LEU C C 1
ATOM 8061 O O . LEU C 1 184 ? 46.018 59.989 8.607 1.00 38.52 184 LEU C O 1
ATOM 8066 N N . ALA C 1 185 ? 44.424 61.537 8.231 1.00 37.53 185 ALA C N 1
ATOM 8067 C CA . ALA C 1 185 ? 43.353 60.540 8.180 1.00 38.30 185 ALA C CA 1
ATOM 8068 C C . ALA C 1 185 ? 42.520 60.529 6.917 1.00 39.33 185 ALA C C 1
ATOM 8069 O O . ALA C 1 185 ? 42.474 61.517 6.181 1.00 41.32 185 ALA C O 1
ATOM 8071 N N . GLU C 1 186 ? 41.852 59.400 6.682 1.00 39.68 186 GLU C N 1
ATOM 8072 C CA . GLU C 1 186 ? 40.987 59.239 5.526 1.00 40.28 186 GLU C CA 1
ATOM 8073 C C . GLU C 1 186 ? 39.594 59.737 5.881 1.00 41.65 186 GLU C C 1
ATOM 8074 O O . GLU C 1 186 ? 39.217 59.783 7.053 1.00 39.85 186 GLU C O 1
ATOM 8080 N N . GLY C 1 187 ? 38.827 60.117 4.867 1.00 43.12 187 GLY C N 1
ATOM 8081 C CA . GLY C 1 187 ? 37.481 60.604 5.118 1.00 44.63 187 GLY C CA 1
ATOM 8082 C C . GLY C 1 187 ? 36.521 60.167 4.034 1.00 46.27 187 GLY C C 1
ATOM 8083 O O . GLY C 1 187 ? 35.555 60.866 3.729 1.00 46.53 187 GLY C O 1
ATOM 8084 N N . THR C 1 188 ? 36.796 59.007 3.448 1.00 47.54 188 THR C N 1
ATOM 8085 C CA . THR C 1 188 ? 35.967 58.463 2.380 1.00 50.76 188 THR C CA 1
ATOM 8086 C C . THR C 1 188 ? 34.476 58.749 2.601 1.00 52.86 188 THR C C 1
ATOM 8087 O O . THR C 1 188 ? 33.791 59.252 1.708 1.00 52.22 188 THR C O 1
ATOM 8091 N N . TYR C 1 189 ? 33.983 58.433 3.795 1.00 54.52 189 TYR C N 1
ATOM 8092 C CA . TYR C 1 189 ? 32.580 58.663 4.126 1.00 56.40 189 TYR C CA 1
ATOM 8093 C C . TYR C 1 189 ? 32.397 59.750 5.172 1.00 57.03 189 TYR C C 1
ATOM 8094 O O . TYR C 1 189 ? 31.524 59.641 6.025 1.00 57.77 189 TYR C O 1
ATOM 8103 N N . GLY C 1 190 ? 33.211 60.798 5.101 1.00 58.75 190 GLY C N 1
ATOM 8104 C CA . GLY C 1 190 ? 33.113 61.876 6.069 1.00 60.99 190 GLY C CA 1
ATOM 8105 C C . GLY C 1 190 ? 31.864 62.720 5.917 1.00 62.57 190 GLY C C 1
ATOM 8106 O O . GLY C 1 190 ? 31.725 63.764 6.561 1.00 62.53 190 GLY C O 1
ATOM 8107 N N . ASP C 1 191 ? 30.952 62.267 5.063 1.00 64.33 191 ASP C N 1
ATOM 8108 C CA . ASP C 1 191 ? 29.710 62.986 4.818 1.00 66.66 191 ASP C CA 1
ATOM 8109 C C . ASP C 1 191 ? 28.542 62.370 5.572 1.00 67.52 191 ASP C C 1
ATOM 8110 O O . ASP C 1 191 ? 27.533 63.029 5.803 1.00 67.97 191 ASP C O 1
ATOM 8115 N N . ARG C 1 192 ? 28.677 61.105 5.954 1.00 69.55 192 ARG C N 1
ATOM 8116 C CA . ARG C 1 192 ? 27.605 60.430 6.673 1.00 71.83 192 ARG C CA 1
ATOM 8117 C C . ARG C 1 192 ? 27.939 59.004 7.091 1.00 72.88 192 ARG C C 1
ATOM 8118 O O . ARG C 1 192 ? 28.905 58.412 6.608 1.00 73.57 192 ARG C O 1
ATOM 8126 N N . PRO C 1 193 ? 27.143 58.442 8.018 1.00 73.27 193 PRO C N 1
ATOM 8127 C CA . PRO C 1 193 ? 27.341 57.075 8.508 1.00 73.94 193 PRO C CA 1
ATOM 8128 C C . PRO C 1 193 ? 26.673 56.068 7.578 1.00 75.41 193 PRO C C 1
ATOM 8129 O O . PRO C 1 193 ? 25.826 56.433 6.768 1.00 75.50 193 PRO C O 1
ATOM 8133 N N . HIS C 1 194 ? 27.058 54.803 7.682 1.00 77.58 194 HIS C N 1
ATOM 8134 C CA . HIS C 1 194 ? 26.456 53.778 6.840 1.00 80.16 194 HIS C CA 1
ATOM 8135 C C . HIS C 1 194 ? 25.175 53.325 7.520 1.00 82.35 194 HIS C C 1
ATOM 8136 O O . HIS C 1 194 ? 24.900 53.712 8.656 1.00 82.26 194 HIS C O 1
ATOM 8143 N N . ARG C 1 195 ? 24.388 52.513 6.822 1.00 84.71 195 ARG C N 1
ATOM 8144 C CA . ARG C 1 195 ? 23.174 51.979 7.414 1.00 86.18 195 ARG C CA 1
ATOM 8145 C C . ARG C 1 195 ? 23.673 50.887 8.342 1.00 86.59 195 ARG C C 1
ATOM 8146 O O . ARG C 1 195 ? 24.549 50.110 7.969 1.00 86.32 195 ARG C O 1
ATOM 8154 N N . PRO C 1 196 ? 23.133 50.820 9.568 1.00 87.55 196 PRO C N 1
ATOM 8155 C CA . PRO C 1 196 ? 23.545 49.804 10.543 1.00 88.05 196 PRO C CA 1
ATOM 8156 C C . PRO C 1 196 ? 23.694 48.422 9.914 1.00 88.48 196 PRO C C 1
ATOM 8157 O O . PRO C 1 196 ? 22.810 47.965 9.185 1.00 88.19 196 PRO C O 1
ATOM 8161 N N . TYR C 1 197 ? 24.821 47.770 10.194 1.00 88.74 197 TYR C N 1
ATOM 8162 C CA . TYR C 1 197 ? 25.111 46.442 9.658 1.00 89.25 197 TYR C CA 1
ATOM 8163 C C . TYR C 1 197 ? 23.967 45.478 9.934 1.00 91.38 197 TYR C C 1
ATOM 8164 O O . TYR C 1 197 ? 23.544 44.736 9.047 1.00 91.67 197 TYR C O 1
ATOM 8173 N N . ARG C 1 198 ? 23.478 45.499 11.172 1.00 94.23 198 ARG C N 1
ATOM 8174 C CA . ARG C 1 198 ? 22.379 44.637 11.610 1.00 96.83 198 ARG C CA 1
ATOM 8175 C C . ARG C 1 198 ? 21.285 44.490 10.553 1.00 97.83 198 ARG C C 1
ATOM 8176 O O . ARG C 1 198 ? 21.208 43.476 9.853 1.00 97.45 198 ARG C O 1
ATOM 8184 N N . GLU C 1 199 ? 20.441 45.515 10.456 1.00 98.86 199 GLU C N 1
ATOM 8185 C CA . GLU C 1 199 ? 19.332 45.542 9.509 1.00 99.89 199 GLU C CA 1
ATOM 8186 C C . GLU C 1 199 ? 19.759 45.155 8.097 1.00 99.79 199 GLU C C 1
ATOM 8187 O O . GLU C 1 199 ? 19.022 44.475 7.379 1.00 100.13 199 GLU C O 1
ATOM 8193 N N . THR C 1 200 ? 20.951 45.590 7.703 1.00 99.36 200 THR C N 1
ATOM 8194 C CA . THR C 1 200 ? 21.468 45.286 6.376 1.00 99.23 200 THR C CA 1
ATOM 8195 C C . THR C 1 200 ? 21.537 43.775 6.168 1.00 98.99 200 THR C C 1
ATOM 8196 O O . THR C 1 200 ? 21.094 43.264 5.141 1.00 99.16 200 THR C O 1
ATOM 8200 N N . VAL C 1 201 ? 22.086 43.065 7.150 1.00 98.70 201 VAL C N 1
ATOM 8201 C CA . VAL C 1 201 ? 22.201 41.613 7.064 1.00 98.79 201 VAL C CA 1
ATOM 8202 C C . VAL C 1 201 ? 20.835 40.978 6.841 1.00 99.32 201 VAL C C 1
ATOM 8203 O O . VAL C 1 201 ? 20.628 40.271 5.855 1.00 99.39 201 VAL C O 1
ATOM 8207 N N . ARG C 1 202 ? 19.908 41.228 7.762 1.00 99.80 202 ARG C N 1
ATOM 8208 C CA . ARG C 1 202 ? 18.562 40.680 7.643 1.00 100.14 202 ARG C CA 1
ATOM 8209 C C . ARG C 1 202 ? 17.991 40.989 6.265 1.00 99.48 202 ARG C C 1
ATOM 8210 O O . ARG C 1 202 ? 17.574 40.082 5.542 1.00 99.94 202 ARG C O 1
ATOM 8218 N N . GLU C 1 203 ? 17.982 42.270 5.905 1.00 98.04 203 GLU C N 1
ATOM 8219 C CA . GLU C 1 203 ? 17.461 42.699 4.612 1.00 96.87 203 GLU C CA 1
ATOM 8220 C C . GLU C 1 203 ? 18.151 41.976 3.456 1.00 95.45 203 GLU C C 1
ATOM 8221 O O . GLU C 1 203 ? 17.543 41.728 2.413 1.00 94.95 203 GLU C O 1
ATOM 8227 N N . PHE C 1 204 ? 19.424 41.648 3.644 1.00 93.56 204 PHE C N 1
ATOM 8228 C CA . PHE C 1 204 ? 20.179 40.934 2.624 1.00 91.95 204 PHE C CA 1
ATOM 8229 C C . PHE C 1 204 ? 19.621 39.520 2.546 1.00 92.87 204 PHE C C 1
ATOM 8230 O O . PHE C 1 204 ? 19.456 38.960 1.463 1.00 92.99 204 PHE C O 1
ATOM 8238 N N . LEU C 1 205 ? 19.325 38.953 3.712 1.00 93.82 205 LEU C N 1
ATOM 8239 C CA . LEU C 1 205 ? 18.782 37.605 3.804 1.00 94.40 205 LEU C CA 1
ATOM 8240 C C . LEU C 1 205 ? 17.400 37.546 3.167 1.00 94.63 205 LEU C C 1
ATOM 8241 O O . LEU C 1 205 ? 17.096 36.635 2.397 1.00 94.26 205 LEU C O 1
ATOM 8246 N N . GLU C 1 206 ? 16.565 38.525 3.499 1.00 95.35 206 GLU C N 1
ATOM 8247 C CA . GLU C 1 206 ? 15.218 38.591 2.955 1.00 96.10 206 GLU C CA 1
ATOM 8248 C C . GLU C 1 206 ? 15.299 38.476 1.441 1.00 96.66 206 GLU C C 1
ATOM 8249 O O . GLU C 1 206 ? 14.625 37.649 0.830 1.00 97.40 206 GLU C O 1
ATOM 8255 N N . ILE C 1 207 ? 16.145 39.312 0.850 1.00 97.08 207 ILE C N 1
ATOM 8256 C CA . ILE C 1 207 ? 16.341 39.332 -0.592 1.00 97.46 207 ILE C CA 1
ATOM 8257 C C . ILE C 1 207 ? 16.801 37.980 -1.136 1.00 97.69 207 ILE C C 1
ATOM 8258 O O . ILE C 1 207 ? 16.464 37.613 -2.261 1.00 97.69 207 ILE C O 1
ATOM 8263 N N . LEU C 1 208 ? 17.565 37.241 -0.337 1.00 98.09 208 LEU C N 1
ATOM 8264 C CA . LEU C 1 208 ? 18.066 35.936 -0.756 1.00 98.87 208 LEU C CA 1
ATOM 8265 C C . LEU C 1 208 ? 16.960 34.907 -0.957 1.00 99.77 208 LEU C C 1
ATOM 8266 O O . LEU C 1 208 ? 16.865 34.289 -2.018 1.00 99.88 208 LEU C O 1
ATOM 8271 N N . GLU C 1 209 ? 16.132 34.713 0.064 1.00 100.67 209 GLU C N 1
ATOM 8272 C CA . GLU C 1 209 ? 15.037 33.754 -0.027 1.00 101.46 209 GLU C CA 1
ATOM 8273 C C . GLU C 1 209 ? 14.023 34.186 -1.079 1.00 101.33 209 GLU C C 1
ATOM 8274 O O . GLU C 1 209 ? 13.818 33.498 -2.078 1.00 100.96 209 GLU C O 1
ATOM 8280 N N . LYS C 1 210 ? 13.396 35.332 -0.835 1.00 101.45 210 LYS C N 1
ATOM 8281 C CA . LYS C 1 210 ? 12.395 35.896 -1.731 1.00 101.72 210 LYS C CA 1
ATOM 8282 C C . LYS C 1 210 ? 12.620 35.513 -3.190 1.00 101.65 210 LYS C C 1
ATOM 8283 O O . LYS C 1 210 ? 11.759 34.895 -3.816 1.00 101.97 210 LYS C O 1
ATOM 8289 N N . THR C 1 211 ? 13.784 35.875 -3.721 1.00 101.32 211 THR C N 1
ATOM 8290 C CA . THR C 1 211 ? 14.118 35.588 -5.111 1.00 101.05 211 THR C CA 1
ATOM 8291 C C . THR C 1 211 ? 14.404 34.114 -5.384 1.00 100.90 211 THR C C 1
ATOM 8292 O O . THR C 1 211 ? 13.819 33.527 -6.292 1.00 100.63 211 THR C O 1
ATOM 8296 N N . LEU C 1 212 ? 15.304 33.521 -4.606 1.00 100.80 212 LEU C N 1
ATOM 8297 C CA . LEU C 1 212 ? 15.655 32.114 -4.788 1.00 101.11 212 LEU C CA 1
ATOM 8298 C C . LEU C 1 212 ? 14.426 31.209 -4.752 1.00 101.25 212 LEU C C 1
ATOM 8299 O O . LEU C 1 212 ? 14.353 30.219 -5.483 1.00 101.50 212 LEU C O 1
ATOM 8304 N N . SER C 1 213 ? 13.465 31.554 -3.900 1.00 100.83 213 SER C N 1
ATOM 8305 C CA . SER C 1 213 ? 12.239 30.774 -3.771 1.00 100.23 213 SER C CA 1
ATOM 8306 C C . SER C 1 213 ? 11.482 30.723 -5.095 1.00 99.25 213 SER C C 1
ATOM 8307 O O . SER C 1 213 ? 11.075 29.649 -5.545 1.00 98.89 213 SER C O 1
ATOM 8310 N N . GLN C 1 214 ? 11.294 31.887 -5.712 1.00 98.19 214 GLN C N 1
ATOM 8311 C CA . GLN C 1 214 ? 10.584 31.968 -6.984 1.00 97.24 214 GLN C CA 1
ATOM 8312 C C . GLN C 1 214 ? 11.498 31.598 -8.148 1.00 96.89 214 GLN C C 1
ATOM 8313 O O . GLN C 1 214 ? 11.306 32.058 -9.275 1.00 96.96 214 GLN C O 1
ATOM 8319 N N . GLY C 1 215 ? 12.494 30.764 -7.861 1.00 96.25 215 GLY C N 1
ATOM 8320 C CA . GLY C 1 215 ? 13.425 30.324 -8.885 1.00 95.92 215 GLY C CA 1
ATOM 8321 C C . GLY C 1 215 ? 14.219 31.437 -9.542 1.00 95.55 215 GLY C C 1
ATOM 8322 O O . GLY C 1 215 ? 14.780 31.251 -10.625 1.00 95.58 215 GLY C O 1
ATOM 8323 N N . GLY C 1 216 ? 14.268 32.596 -8.892 1.00 94.89 216 GLY C N 1
ATOM 8324 C CA . GLY C 1 216 ? 15.007 33.717 -9.441 1.00 93.95 216 GLY C CA 1
ATOM 8325 C C . GLY C 1 216 ? 16.468 33.673 -9.042 1.00 93.51 216 GLY C C 1
ATOM 8326 O O . GLY C 1 216 ? 16.839 32.980 -8.093 1.00 93.40 216 GLY C O 1
ATOM 8327 N N . LYS C 1 217 ? 17.304 34.405 -9.772 1.00 92.65 217 LYS C N 1
ATOM 8328 C CA . LYS C 1 217 ? 18.732 34.451 -9.478 1.00 92.07 217 LYS C CA 1
ATOM 8329 C C . LYS C 1 217 ? 19.056 35.679 -8.635 1.00 91.43 217 LYS C C 1
ATOM 8330 O O . LYS C 1 217 ? 18.242 36.594 -8.509 1.00 91.33 217 LYS C O 1
ATOM 8336 N N . VAL C 1 218 ? 20.248 35.685 -8.052 1.00 90.85 218 VAL C N 1
ATOM 8337 C CA . VAL C 1 218 ? 20.700 36.809 -7.245 1.00 90.00 218 VAL C CA 1
ATOM 8338 C C . VAL C 1 218 ? 22.142 37.080 -7.642 1.00 89.92 218 VAL C C 1
ATOM 8339 O O . VAL C 1 218 ? 23.058 36.370 -7.219 1.00 90.16 218 VAL C O 1
ATOM 8343 N N . LEU C 1 219 ? 22.336 38.093 -8.480 1.00 89.21 219 LEU C N 1
ATOM 8344 C CA . LEU C 1 219 ? 23.670 38.460 -8.938 1.00 88.63 219 LEU C CA 1
ATOM 8345 C C . LEU C 1 219 ? 24.267 39.539 -8.041 1.00 88.01 219 LEU C C 1
ATOM 8346 O O . LEU C 1 219 ? 23.679 40.610 -7.858 1.00 87.78 219 LEU C O 1
ATOM 8351 N N . ILE C 1 220 ? 25.437 39.244 -7.481 1.00 86.95 220 ILE C N 1
ATOM 8352 C CA . ILE C 1 220 ? 26.107 40.175 -6.585 1.00 86.13 220 ILE C CA 1
ATOM 8353 C C . ILE C 1 220 ? 27.508 40.555 -7.053 1.00 85.17 220 ILE C C 1
ATOM 8354 O O . ILE C 1 220 ? 28.455 39.775 -6.918 1.00 84.39 220 ILE C O 1
ATOM 8359 N N . PRO C 1 221 ? 27.657 41.760 -7.624 1.00 84.58 221 PRO C N 1
ATOM 8360 C CA . PRO C 1 221 ? 28.973 42.205 -8.087 1.00 83.97 221 PRO C CA 1
ATOM 8361 C C . PRO C 1 221 ? 29.831 42.478 -6.847 1.00 82.85 221 PRO C C 1
ATOM 8362 O O . PRO C 1 221 ? 29.460 43.291 -5.993 1.00 82.50 221 PRO C O 1
ATOM 8366 N N . THR C 1 222 ? 30.966 41.792 -6.741 1.00 81.01 222 THR C N 1
ATOM 8367 C CA . THR C 1 222 ? 31.828 41.951 -5.578 1.00 79.73 222 THR C CA 1
ATOM 8368 C C . THR C 1 222 ? 33.315 42.047 -5.897 1.00 78.45 222 THR C C 1
ATOM 8369 O O . THR C 1 222 ? 33.765 41.628 -6.963 1.00 77.55 222 THR C O 1
ATOM 8373 N N . PHE C 1 223 ? 34.072 42.602 -4.955 1.00 76.89 223 PHE C N 1
ATOM 8374 C CA . PHE C 1 223 ? 35.511 42.730 -5.109 1.00 75.53 223 PHE C CA 1
ATOM 8375 C C . PHE C 1 223 ? 36.110 41.390 -4.704 1.00 74.82 223 PHE C C 1
ATOM 8376 O O . PHE C 1 223 ? 35.631 40.743 -3.775 1.00 75.11 223 PHE C O 1
ATOM 8384 N N . ALA C 1 224 ? 37.163 40.981 -5.398 1.00 73.56 224 ALA C N 1
ATOM 8385 C CA . ALA C 1 224 ? 37.796 39.697 -5.137 1.00 72.86 224 ALA C CA 1
ATOM 8386 C C . ALA C 1 224 ? 38.718 39.608 -3.922 1.00 72.84 224 ALA C C 1
ATOM 8387 O O . ALA C 1 224 ? 39.068 38.505 -3.498 1.00 72.84 224 ALA C O 1
ATOM 8389 N N . VAL C 1 225 ? 39.113 40.744 -3.353 1.00 71.93 225 VAL C N 1
ATOM 8390 C CA . VAL C 1 225 ? 40.019 40.703 -2.209 1.00 70.21 225 VAL C CA 1
ATOM 8391 C C . VAL C 1 225 ? 39.397 40.301 -0.878 1.00 69.01 225 VAL C C 1
ATOM 8392 O O . VAL C 1 225 ? 39.809 39.308 -0.287 1.00 69.66 225 VAL C O 1
ATOM 8396 N N . GLU C 1 226 ? 38.415 41.047 -0.394 1.00 67.22 226 GLU C N 1
ATOM 8397 C CA . GLU C 1 226 ? 37.827 40.685 0.886 1.00 67.79 226 GLU C CA 1
ATOM 8398 C C . GLU C 1 226 ? 36.310 40.724 0.902 1.00 67.97 226 GLU C C 1
ATOM 8399 O O . GLU C 1 226 ? 35.674 39.971 1.638 1.00 67.10 226 GLU C O 1
ATOM 8405 N N . ARG C 1 227 ? 35.731 41.593 0.084 1.00 68.58 227 ARG C N 1
ATOM 8406 C CA . ARG C 1 227 ? 34.280 41.725 0.032 1.00 69.43 227 ARG C CA 1
ATOM 8407 C C . ARG C 1 227 ? 33.615 40.440 -0.467 1.00 69.69 227 ARG C C 1
ATOM 8408 O O . ARG C 1 227 ? 32.494 40.115 -0.069 1.00 68.74 227 ARG C O 1
ATOM 8416 N N . ALA C 1 228 ? 34.315 39.707 -1.327 1.00 70.10 228 ALA C N 1
ATOM 8417 C CA . ALA C 1 228 ? 33.788 38.466 -1.883 1.00 70.26 228 ALA C CA 1
ATOM 8418 C C . ALA C 1 228 ? 33.657 37.382 -0.821 1.00 70.86 228 ALA C C 1
ATOM 8419 O O . ALA C 1 228 ? 32.556 36.920 -0.527 1.00 70.77 228 ALA C O 1
ATOM 8421 N N . GLN C 1 229 ? 34.787 36.976 -0.254 1.00 71.46 229 GLN C N 1
ATOM 8422 C CA . GLN C 1 229 ? 34.795 35.943 0.770 1.00 72.05 229 GLN C CA 1
ATOM 8423 C C . GLN C 1 229 ? 34.073 36.361 2.042 1.00 73.26 229 GLN C C 1
ATOM 8424 O O . GLN C 1 229 ? 33.966 35.574 2.983 1.00 73.44 229 GLN C O 1
ATOM 8430 N N . GLU C 1 230 ? 33.586 37.597 2.081 1.00 73.89 230 GLU C N 1
ATOM 8431 C CA . GLU C 1 230 ? 32.850 38.055 3.248 1.00 76.17 230 GLU C CA 1
ATOM 8432 C C . GLU C 1 230 ? 31.399 37.646 3.070 1.00 77.01 230 GLU C C 1
ATOM 8433 O O . GLU C 1 230 ? 30.788 37.078 3.974 1.00 77.77 230 GLU C O 1
ATOM 8439 N N . ILE C 1 231 ? 30.844 37.946 1.900 1.00 77.69 231 ILE C N 1
ATOM 8440 C CA . ILE C 1 231 ? 29.463 37.582 1.612 1.00 77.97 231 ILE C CA 1
ATOM 8441 C C . ILE C 1 231 ? 29.323 36.078 1.813 1.00 78.59 231 ILE C C 1
ATOM 8442 O O . ILE C 1 231 ? 28.287 35.601 2.276 1.00 78.08 231 ILE C O 1
ATOM 8447 N N . LEU C 1 232 ? 30.376 35.337 1.470 1.00 79.12 232 LEU C N 1
ATOM 8448 C CA . LEU C 1 232 ? 30.372 33.890 1.636 1.00 79.95 232 LEU C CA 1
ATOM 8449 C C . LEU C 1 232 ? 30.176 33.584 3.112 1.00 81.72 232 LEU C C 1
ATOM 8450 O O . LEU C 1 232 ? 29.335 32.764 3.484 1.00 81.93 232 LEU C O 1
ATOM 8455 N N . TYR C 1 233 ? 30.954 34.263 3.948 1.00 83.49 233 TYR C N 1
ATOM 8456 C CA . TYR C 1 233 ? 30.871 34.089 5.390 1.00 85.07 233 TYR C CA 1
ATOM 8457 C C . TYR C 1 233 ? 29.433 34.310 5.852 1.00 85.73 233 TYR C C 1
ATOM 8458 O O . TYR C 1 233 ? 28.880 33.495 6.587 1.00 86.11 233 TYR C O 1
ATOM 8467 N N . VAL C 1 234 ? 28.832 35.414 5.418 1.00 86.27 234 VAL C N 1
ATOM 8468 C CA . VAL C 1 234 ? 27.460 35.727 5.798 1.00 87.77 234 VAL C CA 1
ATOM 8469 C C . VAL C 1 234 ? 26.520 34.617 5.345 1.00 89.95 234 VAL C C 1
ATOM 8470 O O . VAL C 1 234 ? 25.730 34.100 6.135 1.00 90.84 234 VAL C O 1
ATOM 8474 N N . LEU C 1 235 ? 26.612 34.250 4.070 1.00 91.88 235 LEU C N 1
ATOM 8475 C CA . LEU C 1 235 ? 25.770 33.193 3.520 1.00 93.23 235 LEU C CA 1
ATOM 8476 C C . LEU C 1 235 ? 25.923 31.921 4.342 1.00 94.57 235 LEU C C 1
ATOM 8477 O O . LEU C 1 235 ? 24.952 31.204 4.579 1.00 94.21 235 LEU C O 1
ATOM 8482 N N . TYR C 1 236 ? 27.147 31.647 4.781 1.00 96.19 236 TYR C N 1
ATOM 8483 C CA . TYR C 1 236 ? 27.412 30.454 5.567 1.00 98.69 236 TYR C CA 1
ATOM 8484 C C . TYR C 1 236 ? 26.767 30.512 6.951 1.00 100.45 236 TYR C C 1
ATOM 8485 O O . TYR C 1 236 ? 25.988 29.633 7.320 1.00 101.24 236 TYR C O 1
ATOM 8494 N N . THR C 1 237 ? 27.092 31.551 7.711 1.00 102.01 237 THR C N 1
ATOM 8495 C CA . THR C 1 237 ? 26.560 31.712 9.058 1.00 103.34 237 THR C CA 1
ATOM 8496 C C . THR C 1 237 ? 25.059 31.987 9.108 1.00 104.94 237 THR C C 1
ATOM 8497 O O . THR C 1 237 ? 24.494 32.165 10.187 1.00 105.15 237 THR C O 1
ATOM 8501 N N . HIS C 1 238 ? 24.413 32.019 7.948 1.00 106.76 238 HIS C N 1
ATOM 8502 C CA . HIS C 1 238 ? 22.977 32.275 7.897 1.00 109.09 238 HIS C CA 1
ATOM 8503 C C . HIS C 1 238 ? 22.270 31.420 6.848 1.00 110.47 238 HIS C C 1
ATOM 8504 O O . HIS C 1 238 ? 21.195 31.781 6.362 1.00 110.57 238 HIS C O 1
ATOM 8511 N N . GLY C 1 239 ? 22.872 30.283 6.510 1.00 111.70 239 GLY C N 1
ATOM 8512 C CA . GLY C 1 239 ? 22.287 29.398 5.517 1.00 113.49 239 GLY C CA 1
ATOM 8513 C C . GLY C 1 239 ? 21.316 28.388 6.099 1.00 114.73 239 GLY C C 1
ATOM 8514 O O . GLY C 1 239 ? 20.582 27.724 5.365 1.00 114.47 239 GLY C O 1
ATOM 8515 N N . HIS C 1 240 ? 21.309 28.273 7.422 1.00 115.99 240 HIS C N 1
ATOM 8516 C CA . HIS C 1 240 ? 20.426 27.339 8.112 1.00 117.35 240 HIS C CA 1
ATOM 8517 C C . HIS C 1 240 ? 18.955 27.679 7.878 1.00 118.00 240 HIS C C 1
ATOM 8518 O O . HIS C 1 240 ? 18.067 27.047 8.453 1.00 118.00 240 HIS C O 1
ATOM 8525 N N . ARG C 1 241 ? 18.702 28.676 7.034 1.00 118.58 241 ARG C N 1
ATOM 8526 C CA . ARG C 1 241 ? 17.337 29.098 6.733 1.00 119.05 241 ARG C CA 1
ATOM 8527 C C . ARG C 1 241 ? 17.187 29.633 5.312 1.00 118.60 241 ARG C C 1
ATOM 8528 O O . ARG C 1 241 ? 16.160 30.218 4.969 1.00 118.43 241 ARG C O 1
ATOM 8536 N N . LEU C 1 242 ? 18.210 29.430 4.489 1.00 118.17 242 LEU C N 1
ATOM 8537 C CA . LEU C 1 242 ? 18.173 29.887 3.105 1.00 117.72 242 LEU C CA 1
ATOM 8538 C C . LEU C 1 242 ? 17.815 28.742 2.162 1.00 117.26 242 LEU C C 1
ATOM 8539 O O . LEU C 1 242 ? 18.319 27.628 2.306 1.00 117.30 242 LEU C O 1
ATOM 8544 N N . PRO C 1 243 ? 16.939 29.007 1.180 1.00 116.74 243 PRO C N 1
ATOM 8545 C CA . PRO C 1 243 ? 16.509 27.998 0.206 1.00 116.56 243 PRO C CA 1
ATOM 8546 C C . PRO C 1 243 ? 17.666 27.442 -0.620 1.00 116.34 243 PRO C C 1
ATOM 8547 O O . PRO C 1 243 ? 18.396 28.190 -1.272 1.00 116.39 243 PRO C O 1
ATOM 8551 N N . ARG C 1 244 ? 17.821 26.121 -0.582 1.00 116.05 244 ARG C N 1
ATOM 8552 C CA . ARG C 1 244 ? 18.884 25.427 -1.303 1.00 115.49 244 ARG C CA 1
ATOM 8553 C C . ARG C 1 244 ? 19.122 25.986 -2.701 1.00 114.01 244 ARG C C 1
ATOM 8554 O O . ARG C 1 244 ? 18.226 25.984 -3.544 1.00 113.74 244 ARG C O 1
ATOM 8562 N N . ALA C 1 245 ? 20.341 26.462 -2.935 1.00 112.32 245 ALA C N 1
ATOM 8563 C CA . ALA C 1 245 ? 20.726 27.024 -4.225 1.00 110.23 245 ALA C CA 1
ATOM 8564 C C . ALA C 1 245 ? 22.250 27.066 -4.313 1.00 108.83 245 ALA C C 1
ATOM 8565 O O . ALA C 1 245 ? 22.918 27.505 -3.378 1.00 108.98 245 ALA C O 1
ATOM 8567 N N . PRO C 1 246 ? 22.819 26.601 -5.437 1.00 107.48 246 PRO C N 1
ATOM 8568 C CA . PRO C 1 246 ? 24.275 26.599 -5.615 1.00 106.31 246 PRO C CA 1
ATOM 8569 C C . PRO C 1 246 ? 24.872 28.005 -5.699 1.00 105.25 246 PRO C C 1
ATOM 8570 O O . PRO C 1 246 ? 24.626 28.740 -6.656 1.00 105.75 246 PRO C O 1
ATOM 8574 N N . ILE C 1 247 ? 25.653 28.369 -4.687 1.00 103.45 247 ILE C N 1
ATOM 8575 C CA . ILE C 1 247 ? 26.294 29.678 -4.631 1.00 100.76 247 ILE C CA 1
ATOM 8576 C C . ILE C 1 247 ? 27.523 29.668 -5.530 1.00 99.25 247 ILE C C 1
ATOM 8577 O O . ILE C 1 247 ? 28.419 28.843 -5.353 1.00 98.83 247 ILE C O 1
ATOM 8582 N N . TYR C 1 248 ? 27.569 30.580 -6.495 1.00 97.44 248 TYR C N 1
ATOM 8583 C CA . TYR C 1 248 ? 28.707 30.633 -7.403 1.00 96.00 248 TYR C CA 1
ATOM 8584 C C . TYR C 1 248 ? 29.677 31.783 -7.148 1.00 93.82 248 TYR C C 1
ATOM 8585 O O . TYR C 1 248 ? 29.275 32.918 -6.887 1.00 92.99 248 TYR C O 1
ATOM 8594 N N . LEU C 1 249 ? 30.964 31.463 -7.226 1.00 91.62 249 LEU C N 1
ATOM 8595 C CA . LEU C 1 249 ? 32.032 32.435 -7.047 1.00 89.37 249 LEU C CA 1
ATOM 8596 C C . LEU C 1 249 ? 32.768 32.485 -8.382 1.00 88.14 249 LEU C C 1
ATOM 8597 O O . LEU C 1 249 ? 33.820 31.864 -8.551 1.00 87.87 249 LEU C O 1
ATOM 8602 N N . ASP C 1 250 ? 32.195 33.219 -9.331 1.00 86.21 250 ASP C N 1
ATOM 8603 C CA . ASP C 1 250 ? 32.760 33.339 -10.671 1.00 84.91 250 ASP C CA 1
ATOM 8604 C C . ASP C 1 250 ? 33.946 34.295 -10.722 1.00 83.55 250 ASP C C 1
ATOM 8605 O O . ASP C 1 250 ? 33.932 35.276 -11.464 1.00 83.71 250 ASP C O 1
ATOM 8610 N N . SER C 1 251 ? 34.976 34.006 -9.939 1.00 81.99 251 SER C N 1
ATOM 8611 C CA . SER C 1 251 ? 36.149 34.862 -9.916 1.00 80.43 251 SER C CA 1
ATOM 8612 C C . SER C 1 251 ? 37.402 34.107 -9.512 1.00 79.43 251 SER C C 1
ATOM 8613 O O . SER C 1 251 ? 37.567 33.737 -8.352 1.00 78.41 251 SER C O 1
ATOM 8616 N N . PRO C 1 252 ? 38.302 33.859 -10.474 1.00 79.31 252 PRO C N 1
ATOM 8617 C CA . PRO C 1 252 ? 39.543 33.142 -10.170 1.00 79.31 252 PRO C CA 1
ATOM 8618 C C . PRO C 1 252 ? 40.323 33.887 -9.089 1.00 79.22 252 PRO C C 1
ATOM 8619 O O . PRO C 1 252 ? 40.868 33.275 -8.170 1.00 79.57 252 PRO C O 1
ATOM 8623 N N . MET C 1 253 ? 40.362 35.213 -9.210 1.00 78.51 253 MET C N 1
ATOM 8624 C CA . MET C 1 253 ? 41.061 36.063 -8.250 1.00 77.85 253 MET C CA 1
ATOM 8625 C C . MET C 1 253 ? 40.475 35.866 -6.856 1.00 77.23 253 MET C C 1
ATOM 8626 O O . MET C 1 253 ? 41.196 35.567 -5.906 1.00 77.12 253 MET C O 1
ATOM 8631 N N . ALA C 1 254 ? 39.161 36.044 -6.747 1.00 76.41 254 ALA C N 1
ATOM 8632 C CA . ALA C 1 254 ? 38.460 35.884 -5.478 1.00 76.17 254 ALA C CA 1
ATOM 8633 C C . ALA C 1 254 ? 38.621 34.453 -4.982 1.00 76.48 254 ALA C C 1
ATOM 8634 O O . ALA C 1 254 ? 38.525 34.184 -3.783 1.00 76.50 254 ALA C O 1
ATOM 8636 N N . GLY C 1 255 ? 38.864 33.540 -5.920 1.00 75.90 255 GLY C N 1
ATOM 8637 C CA . GLY C 1 255 ? 39.047 32.146 -5.572 1.00 75.26 255 GLY C CA 1
ATOM 8638 C C . GLY C 1 255 ? 40.372 31.948 -4.867 1.00 75.14 255 GLY C C 1
ATOM 8639 O O . GLY C 1 255 ? 40.424 31.355 -3.790 1.00 75.02 255 GLY C O 1
ATOM 8640 N N . ARG C 1 256 ? 41.444 32.449 -5.474 1.00 74.65 256 ARG C N 1
ATOM 8641 C CA . ARG C 1 256 ? 42.773 32.334 -4.888 1.00 75.39 256 ARG C CA 1
ATOM 8642 C C . ARG C 1 256 ? 42.823 32.971 -3.501 1.00 75.34 256 ARG C C 1
ATOM 8643 O O . ARG C 1 256 ? 43.485 32.462 -2.598 1.00 75.30 256 ARG C O 1
ATOM 8651 N N . VAL C 1 257 ? 42.115 34.082 -3.332 1.00 75.06 257 VAL C N 1
ATOM 8652 C CA . VAL C 1 257 ? 42.090 34.774 -2.050 1.00 75.00 257 VAL C CA 1
ATOM 8653 C C . VAL C 1 257 ? 41.392 33.905 -1.009 1.00 75.21 257 VAL C C 1
ATOM 8654 O O . VAL C 1 257 ? 41.887 33.734 0.107 1.00 74.99 257 VAL C O 1
ATOM 8658 N N . LEU C 1 258 ? 40.238 33.360 -1.385 1.00 75.34 258 LEU C N 1
ATOM 8659 C CA . LEU C 1 258 ? 39.460 32.500 -0.500 1.00 75.04 258 LEU C CA 1
ATOM 8660 C C . LEU C 1 258 ? 40.296 31.315 -0.038 1.00 75.42 258 LEU C C 1
ATOM 8661 O O . LEU C 1 258 ? 40.104 30.799 1.065 1.00 74.71 258 LEU C O 1
ATOM 8666 N N . SER C 1 259 ? 41.226 30.897 -0.891 1.00 76.31 259 SER C N 1
ATOM 8667 C CA . SER C 1 259 ? 42.104 29.766 -0.600 1.00 78.05 259 SER C CA 1
ATOM 8668 C C . SER C 1 259 ? 43.230 30.132 0.363 1.00 78.25 259 SER C C 1
ATOM 8669 O O . SER C 1 259 ? 43.876 29.256 0.938 1.00 79.39 259 SER C O 1
ATOM 8672 N N . LEU C 1 260 ? 43.468 31.425 0.534 1.00 77.40 260 LEU C N 1
ATOM 8673 C CA . LEU C 1 260 ? 44.529 31.882 1.417 1.00 76.88 260 LEU C CA 1
ATOM 8674 C C . LEU C 1 260 ? 44.007 32.157 2.826 1.00 75.90 260 LEU C C 1
ATOM 8675 O O . LEU C 1 260 ? 44.739 32.017 3.801 1.00 75.07 260 LEU C O 1
ATOM 8680 N N . TYR C 1 261 ? 42.737 32.535 2.925 1.00 75.24 261 TYR C N 1
ATOM 8681 C CA . TYR C 1 261 ? 42.123 32.850 4.211 1.00 75.13 261 TYR C CA 1
ATOM 8682 C C . TYR C 1 261 ? 42.389 31.876 5.355 1.00 75.64 261 TYR C C 1
ATOM 8683 O O . TYR C 1 261 ? 42.539 32.296 6.503 1.00 75.68 261 TYR C O 1
ATOM 8692 N N . PRO C 1 262 ? 42.433 30.563 5.067 1.00 76.72 262 PRO C N 1
ATOM 8693 C CA . PRO C 1 262 ? 42.689 29.574 6.125 1.00 76.44 262 PRO C CA 1
ATOM 8694 C C . PRO C 1 262 ? 44.128 29.665 6.644 1.00 75.42 262 PRO C C 1
ATOM 8695 O O . PRO C 1 262 ? 44.462 29.126 7.699 1.00 76.66 262 PRO C O 1
ATOM 8699 N N . ARG C 1 263 ? 44.970 30.356 5.886 1.00 73.53 263 ARG C N 1
ATOM 8700 C CA . ARG C 1 263 ? 46.378 30.527 6.222 1.00 72.33 263 ARG C CA 1
ATOM 8701 C C . ARG C 1 263 ? 46.599 31.883 6.910 1.00 71.70 263 ARG C C 1
ATOM 8702 O O . ARG C 1 263 ? 47.723 32.236 7.263 1.00 71.09 263 ARG C O 1
ATOM 8710 N N . LEU C 1 264 ? 45.509 32.627 7.102 1.00 71.42 264 LEU C N 1
ATOM 8711 C CA . LEU C 1 264 ? 45.537 33.957 7.725 1.00 70.97 264 LEU C CA 1
ATOM 8712 C C . LEU C 1 264 ? 44.555 34.047 8.900 1.00 70.33 264 LEU C C 1
ATOM 8713 O O . LEU C 1 264 ? 43.978 35.105 9.166 1.00 69.88 264 LEU C O 1
ATOM 8718 N N . VAL C 1 265 ? 44.376 32.936 9.602 1.00 69.22 265 VAL C N 1
ATOM 8719 C CA . VAL C 1 265 ? 43.445 32.860 10.722 1.00 68.05 265 VAL C CA 1
ATOM 8720 C C . VAL C 1 265 ? 43.521 33.959 11.794 1.00 66.96 265 VAL C C 1
ATOM 8721 O O . VAL C 1 265 ? 42.497 34.520 12.185 1.00 65.26 265 VAL C O 1
ATOM 8725 N N . ARG C 1 266 ? 44.725 34.260 12.268 1.00 66.63 266 ARG C N 1
ATOM 8726 C CA . ARG C 1 266 ? 44.917 35.263 13.319 1.00 67.05 266 ARG C CA 1
ATOM 8727 C C . ARG C 1 266 ? 44.544 36.706 12.973 1.00 65.49 266 ARG C C 1
ATOM 8728 O O . ARG C 1 266 ? 44.398 37.544 13.869 1.00 64.14 266 ARG C O 1
ATOM 8736 N N . TYR C 1 267 ? 44.384 36.995 11.686 1.00 62.38 267 TYR C N 1
ATOM 8737 C CA . TYR C 1 267 ? 44.056 38.348 11.253 1.00 59.68 267 TYR C CA 1
ATOM 8738 C C . TYR C 1 267 ? 42.561 38.640 11.200 1.00 60.41 267 TYR C C 1
ATOM 8739 O O . TYR C 1 267 ? 42.157 39.777 10.960 1.00 60.05 267 TYR C O 1
ATOM 8748 N N . PHE C 1 268 ? 41.737 37.623 11.428 1.00 61.50 268 PHE C N 1
ATOM 8749 C CA . PHE C 1 268 ? 40.289 37.815 11.403 1.00 60.87 268 PHE C CA 1
ATOM 8750 C C . PHE C 1 268 ? 39.782 38.126 12.801 1.00 61.52 268 PHE C C 1
ATOM 8751 O O . PHE C 1 268 ? 40.542 38.081 13.764 1.00 60.47 268 PHE C O 1
ATOM 8759 N N . SER C 1 269 ? 38.500 38.456 12.904 1.00 63.49 269 SER C N 1
ATOM 8760 C CA . SER C 1 269 ? 37.900 38.764 14.195 1.00 66.08 269 SER C CA 1
ATOM 8761 C C . SER C 1 269 ? 37.829 37.480 15.013 1.00 68.37 269 SER C C 1
ATOM 8762 O O . SER C 1 269 ? 38.184 36.405 14.524 1.00 69.21 269 SER C O 1
ATOM 8765 N N . GLU C 1 270 ? 37.382 37.585 16.260 1.00 69.69 270 GLU C N 1
ATOM 8766 C CA . GLU C 1 270 ? 37.270 36.404 17.099 1.00 71.88 270 GLU C CA 1
ATOM 8767 C C . GLU C 1 270 ? 36.192 35.480 16.565 1.00 72.08 270 GLU C C 1
ATOM 8768 O O . GLU C 1 270 ? 36.423 34.282 16.396 1.00 70.74 270 GLU C O 1
ATOM 8774 N N . GLU C 1 271 ? 35.020 36.050 16.294 1.00 72.87 271 GLU C N 1
ATOM 8775 C CA . GLU C 1 271 ? 33.891 35.290 15.771 1.00 74.61 271 GLU C CA 1
ATOM 8776 C C . GLU C 1 271 ? 34.338 34.385 14.632 1.00 75.42 271 GLU C C 1
ATOM 8777 O O . GLU C 1 271 ? 33.819 33.282 14.471 1.00 76.84 271 GLU C O 1
ATOM 8783 N N . VAL C 1 272 ? 35.299 34.855 13.843 1.00 75.65 272 VAL C N 1
ATOM 8784 C CA . VAL C 1 272 ? 35.807 34.079 12.718 1.00 75.77 272 VAL C CA 1
ATOM 8785 C C . VAL C 1 272 ? 36.826 33.038 13.174 1.00 76.48 272 VAL C C 1
ATOM 8786 O O . VAL C 1 272 ? 36.899 31.949 12.608 1.00 76.11 272 VAL C O 1
ATOM 8790 N N . GLN C 1 273 ? 37.613 33.371 14.193 1.00 78.30 273 GLN C N 1
ATOM 8791 C CA . GLN C 1 273 ? 38.614 32.441 14.703 1.00 80.06 273 GLN C CA 1
ATOM 8792 C C . GLN C 1 273 ? 37.941 31.345 15.522 1.00 80.71 273 GLN C C 1
ATOM 8793 O O . GLN C 1 273 ? 38.565 30.345 15.881 1.00 79.86 273 GLN C O 1
ATOM 8799 N N . ALA C 1 274 ? 36.656 31.544 15.802 1.00 81.38 274 ALA C N 1
ATOM 8800 C CA . ALA C 1 274 ? 35.870 30.582 16.562 1.00 82.13 274 ALA C CA 1
ATOM 8801 C C . ALA C 1 274 ? 35.417 29.467 15.627 1.00 82.83 274 ALA C C 1
ATOM 8802 O O . ALA C 1 274 ? 35.551 28.286 15.944 1.00 83.61 274 ALA C O 1
ATOM 8804 N N . HIS C 1 275 ? 34.885 29.851 14.470 1.00 83.10 275 HIS C N 1
ATOM 8805 C CA . HIS C 1 275 ? 34.416 28.887 13.481 1.00 83.15 275 HIS C CA 1
ATOM 8806 C C . HIS C 1 275 ? 35.596 28.096 12.937 1.00 83.79 275 HIS C C 1
ATOM 8807 O O . HIS C 1 275 ? 35.443 26.961 12.482 1.00 83.58 275 HIS C O 1
ATOM 8814 N N . PHE C 1 276 ? 36.773 28.712 12.990 1.00 84.89 276 PHE C N 1
ATOM 8815 C CA . PHE C 1 276 ? 38.007 28.083 12.531 1.00 85.81 276 PHE C CA 1
ATOM 8816 C C . PHE C 1 276 ? 38.451 27.075 13.581 1.00 86.04 276 PHE C C 1
ATOM 8817 O O . PHE C 1 276 ? 39.012 26.028 13.255 1.00 86.38 276 PHE C O 1
ATOM 8825 N N . LEU C 1 277 ? 38.195 27.404 14.845 1.00 86.18 277 LEU C N 1
ATOM 8826 C CA . LEU C 1 277 ? 38.555 26.538 15.959 1.00 86.99 277 LEU C CA 1
ATOM 8827 C C . LEU C 1 277 ? 37.755 25.237 15.879 1.00 88.24 277 LEU C C 1
ATOM 8828 O O . LEU C 1 277 ? 38.289 24.153 16.119 1.00 87.98 277 LEU C O 1
ATOM 8833 N N . GLN C 1 278 ? 36.474 25.360 15.532 1.00 89.08 278 GLN C N 1
ATOM 8834 C CA . GLN C 1 278 ? 35.575 24.214 15.405 1.00 89.40 278 GLN C CA 1
ATOM 8835 C C . GLN C 1 278 ? 35.889 23.399 14.150 1.00 89.97 278 GLN C C 1
ATOM 8836 O O . GLN C 1 278 ? 35.016 22.713 13.618 1.00 90.18 278 GLN C O 1
ATOM 8842 N N . GLY C 1 279 ? 37.129 23.486 13.677 1.00 90.49 279 GLY C N 1
ATOM 8843 C CA . GLY C 1 279 ? 37.535 22.748 12.492 1.00 90.75 279 GLY C CA 1
ATOM 8844 C C . GLY C 1 279 ? 36.643 22.922 11.274 1.00 90.93 279 GLY C C 1
ATOM 8845 O O . GLY C 1 279 ? 36.286 21.943 10.615 1.00 91.36 279 GLY C O 1
ATOM 8846 N N . LYS C 1 280 ? 36.278 24.163 10.969 1.00 90.78 280 LYS C N 1
ATOM 8847 C CA . LYS C 1 280 ? 35.437 24.445 9.811 1.00 90.79 280 LYS C CA 1
ATOM 8848 C C . LYS C 1 280 ? 35.777 25.799 9.191 1.00 90.16 280 LYS C C 1
ATOM 8849 O O . LYS C 1 280 ? 36.049 26.766 9.899 1.00 90.33 280 LYS C O 1
ATOM 8855 N N . ASN C 1 281 ? 35.763 25.851 7.863 1.00 89.37 281 ASN C N 1
ATOM 8856 C CA . ASN C 1 281 ? 36.058 27.069 7.117 1.00 88.18 281 ASN C CA 1
ATOM 8857 C C . ASN C 1 281 ? 34.749 27.823 6.882 1.00 88.35 281 ASN C C 1
ATOM 8858 O O . ASN C 1 281 ? 33.986 27.488 5.975 1.00 88.31 281 ASN C O 1
ATOM 8863 N N . PRO C 1 282 ? 34.477 28.858 7.695 1.00 88.38 282 PRO C N 1
ATOM 8864 C CA . PRO C 1 282 ? 33.257 29.665 7.590 1.00 88.32 282 PRO C CA 1
ATOM 8865 C C . PRO C 1 282 ? 33.158 30.509 6.325 1.00 88.64 282 PRO C C 1
ATOM 8866 O O . PRO C 1 282 ? 32.233 31.308 6.173 1.00 88.69 282 PRO C O 1
ATOM 8870 N N . PHE C 1 283 ? 34.113 30.336 5.418 1.00 89.17 283 PHE C N 1
ATOM 8871 C CA . PHE C 1 283 ? 34.110 31.089 4.173 1.00 89.82 283 PHE C CA 1
ATOM 8872 C C . PHE C 1 283 ? 33.747 30.192 2.992 1.00 89.90 283 PHE C C 1
ATOM 8873 O O . PHE C 1 283 ? 33.661 30.652 1.852 1.00 89.00 283 PHE C O 1
ATOM 8881 N N . ARG C 1 284 ? 33.529 28.911 3.283 1.00 90.07 284 ARG C N 1
ATOM 8882 C CA . ARG C 1 284 ? 33.152 27.930 2.271 1.00 90.41 284 ARG C CA 1
ATOM 8883 C C . ARG C 1 284 ? 31.781 27.333 2.592 1.00 90.96 284 ARG C C 1
ATOM 8884 O O . ARG C 1 284 ? 31.682 26.191 3.043 1.00 90.44 284 ARG C O 1
ATOM 8892 N N . PRO C 1 285 ? 30.703 28.099 2.355 1.00 91.86 285 PRO C N 1
ATOM 8893 C CA . PRO C 1 285 ? 29.343 27.627 2.628 1.00 92.64 285 PRO C CA 1
ATOM 8894 C C . PRO C 1 285 ? 28.941 26.434 1.767 1.00 93.70 285 PRO C C 1
ATOM 8895 O O . PRO C 1 285 ? 29.595 26.119 0.771 1.00 92.81 285 PRO C O 1
ATOM 8899 N N . ALA C 1 286 ? 27.856 25.777 2.163 1.00 95.28 286 ALA C N 1
ATOM 8900 C CA . ALA C 1 286 ? 27.355 24.613 1.445 1.00 96.79 286 ALA C CA 1
ATOM 8901 C C . ALA C 1 286 ? 26.925 24.974 0.026 1.00 97.82 286 ALA C C 1
ATOM 8902 O O . ALA C 1 286 ? 26.099 25.867 -0.179 1.00 97.99 286 ALA C O 1
ATOM 8904 N N . GLY C 1 287 ? 27.493 24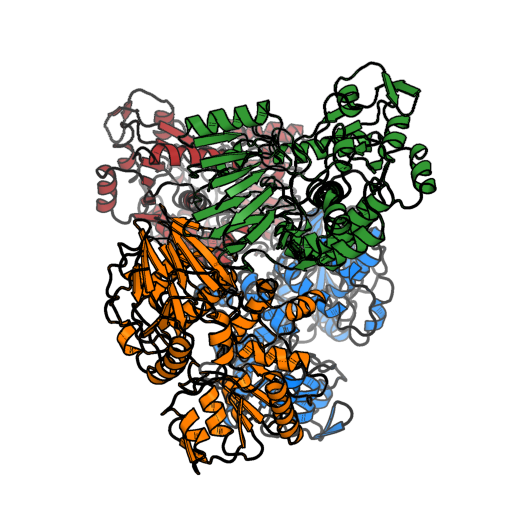.277 -0.952 1.00 98.94 287 GLY C N 1
ATOM 8905 C CA . GLY C 1 287 ? 27.146 24.536 -2.337 1.00 100.47 287 GLY C CA 1
ATOM 8906 C C . GLY C 1 287 ? 28.161 25.371 -3.096 1.00 101.74 287 GLY C C 1
ATOM 8907 O O . GLY C 1 287 ? 28.191 25.339 -4.328 1.00 101.86 287 GLY C O 1
ATOM 8908 N N . LEU C 1 288 ? 28.993 26.114 -2.369 1.00 102.68 288 LEU C N 1
ATOM 8909 C CA . LEU C 1 288 ? 30.006 26.966 -2.987 1.00 102.93 288 LEU C CA 1
ATOM 8910 C C . LEU C 1 288 ? 30.664 26.315 -4.199 1.00 102.96 288 LEU C C 1
ATOM 8911 O O . LEU C 1 288 ? 31.015 25.135 -4.174 1.00 102.62 288 LEU C O 1
ATOM 8916 N N . GLU C 1 289 ? 30.834 27.100 -5.258 1.00 103.28 289 GLU C N 1
ATOM 8917 C CA . GLU C 1 289 ? 31.441 26.610 -6.489 1.00 103.55 289 GLU C CA 1
ATOM 8918 C C . GLU C 1 289 ? 32.443 27.628 -7.039 1.00 103.02 289 GLU C C 1
ATOM 8919 O O . GLU C 1 289 ? 32.077 28.763 -7.354 1.00 102.79 289 GLU C O 1
ATOM 8925 N N . VAL C 1 290 ? 33.703 27.220 -7.156 1.00 101.76 290 VAL C N 1
ATOM 8926 C CA . VAL C 1 290 ? 34.741 28.107 -7.666 1.00 101.21 290 VAL C CA 1
ATOM 8927 C C . VAL C 1 290 ? 34.900 27.979 -9.178 1.00 100.67 290 VAL C C 1
ATOM 8928 O O . VAL C 1 290 ? 35.559 27.064 -9.669 1.00 100.41 290 VAL C O 1
ATOM 8932 N N . VAL C 1 291 ? 34.296 28.908 -9.909 1.00 100.44 291 VAL C N 1
ATOM 8933 C CA . VAL C 1 291 ? 34.366 28.907 -11.364 1.00 100.81 291 VAL C CA 1
ATOM 8934 C C . VAL C 1 291 ? 35.739 29.366 -11.830 1.00 101.18 291 VAL C C 1
ATOM 8935 O O . VAL C 1 291 ? 36.172 30.467 -11.505 1.00 101.57 291 VAL C O 1
ATOM 8939 N N . GLU C 1 292 ? 36.417 28.522 -12.601 1.00 102.20 292 GLU C N 1
ATOM 8940 C CA . GLU C 1 292 ? 37.747 28.846 -13.106 1.00 103.41 292 GLU C CA 1
ATOM 8941 C C . GLU C 1 292 ? 37.722 29.374 -14.538 1.00 104.17 292 GLU C C 1
ATOM 8942 O O . GLU C 1 292 ? 37.740 30.584 -14.765 1.00 104.25 292 GLU C O 1
ATOM 8948 N N . HIS C 1 293 ? 37.688 28.455 -15.498 1.00 105.20 293 HIS C N 1
ATOM 8949 C CA . HIS C 1 293 ? 37.673 28.808 -16.913 1.00 105.71 293 HIS C CA 1
ATOM 8950 C C . HIS C 1 293 ? 36.459 29.655 -17.282 1.00 106.45 293 HIS C C 1
ATOM 8951 O O . HIS C 1 293 ? 35.452 29.666 -16.569 1.00 106.38 293 HIS C O 1
ATOM 8958 N N . THR C 1 294 ? 36.563 30.362 -18.402 1.00 107.01 294 THR C N 1
ATOM 8959 C CA . THR C 1 294 ? 35.482 31.217 -18.873 1.00 108.11 294 THR C CA 1
ATOM 8960 C C . THR C 1 294 ? 34.303 30.388 -19.389 1.00 109.08 294 THR C C 1
ATOM 8961 O O . THR C 1 294 ? 33.157 30.829 -19.335 1.00 109.03 294 THR C O 1
ATOM 8965 N N . GLU C 1 295 ? 34.591 29.186 -19.884 1.00 110.38 295 GLU C N 1
ATOM 8966 C CA . GLU C 1 295 ? 33.560 28.295 -20.413 1.00 111.50 295 GLU C CA 1
ATOM 8967 C C . GLU C 1 295 ? 32.479 27.985 -19.382 1.00 111.15 295 GLU C C 1
ATOM 8968 O O . GLU C 1 295 ? 31.296 28.240 -19.616 1.00 110.86 295 GLU C O 1
ATOM 8974 N N . ALA C 1 296 ? 32.888 27.425 -18.248 1.00 110.82 296 ALA C N 1
ATOM 8975 C CA . ALA C 1 296 ? 31.948 27.096 -17.182 1.00 110.70 296 ALA C CA 1
ATOM 8976 C C . ALA C 1 296 ? 31.289 28.387 -16.710 1.00 110.49 296 ALA C C 1
ATOM 8977 O O . ALA C 1 296 ? 30.172 28.379 -16.187 1.00 110.24 296 ALA C O 1
ATOM 8979 N N . SER C 1 297 ? 32.001 29.495 -16.900 1.00 110.21 297 SER C N 1
ATOM 8980 C CA . SER C 1 297 ? 31.512 30.811 -16.517 1.00 109.48 297 SER C CA 1
ATOM 8981 C C . SER C 1 297 ? 30.427 31.247 -17.493 1.00 109.36 297 SER C C 1
ATOM 8982 O O . SER C 1 297 ? 29.472 31.926 -17.115 1.00 109.14 297 SER C O 1
ATOM 8985 N N . LYS C 1 298 ? 30.588 30.858 -18.754 1.00 109.46 298 LYS C N 1
ATOM 8986 C CA . LYS C 1 298 ? 29.617 31.186 -19.789 1.00 109.48 298 LYS C CA 1
ATOM 8987 C C . LYS C 1 298 ? 28.403 30.294 -19.574 1.00 110.01 298 LYS C C 1
ATOM 8988 O O . LYS C 1 298 ? 27.261 30.722 -19.740 1.00 110.15 298 LYS C O 1
ATOM 8994 N N . ALA C 1 299 ? 28.670 29.049 -19.191 1.00 110.61 299 ALA C N 1
ATOM 8995 C CA . ALA C 1 299 ? 27.626 28.061 -18.946 1.00 111.54 299 ALA C CA 1
ATOM 8996 C C . ALA C 1 299 ? 26.611 28.509 -17.896 1.00 112.10 299 ALA C C 1
ATOM 8997 O O . ALA C 1 299 ? 25.486 28.009 -17.859 1.00 112.36 299 ALA C O 1
ATOM 8999 N N . LEU C 1 300 ? 27.006 29.450 -17.045 1.00 112.66 300 LEU C N 1
ATOM 9000 C CA . LEU C 1 300 ? 26.122 29.944 -15.996 1.00 113.06 300 LEU C CA 1
ATOM 9001 C C . LEU C 1 300 ? 25.084 30.932 -16.519 1.00 113.43 300 LEU C C 1
ATOM 9002 O O . LEU C 1 300 ? 24.050 31.146 -15.885 1.00 113.14 300 LEU C O 1
ATOM 9007 N N . ASN C 1 301 ? 25.363 31.531 -17.673 1.00 114.13 301 ASN C N 1
ATOM 9008 C CA . ASN C 1 301 ? 24.444 32.491 -18.282 1.00 115.18 301 ASN C CA 1
ATOM 9009 C C . ASN C 1 301 ? 23.216 31.775 -18.834 1.00 114.89 301 ASN C C 1
ATOM 9010 O O . ASN C 1 301 ? 22.193 32.402 -19.118 1.00 114.86 301 ASN C O 1
ATOM 9015 N N . ARG C 1 302 ? 23.326 30.458 -18.979 1.00 114.53 302 ARG C N 1
ATOM 9016 C CA . ARG C 1 302 ? 22.242 29.645 -19.516 1.00 114.07 302 ARG C CA 1
ATOM 9017 C C . ARG C 1 302 ? 21.460 28.918 -18.421 1.00 113.71 302 ARG C C 1
ATOM 9018 O O . ARG C 1 302 ? 20.230 28.941 -18.418 1.00 113.94 302 ARG C O 1
ATOM 9026 N N . ALA C 1 303 ? 22.170 28.278 -17.496 1.00 113.15 303 ALA C N 1
ATOM 9027 C CA . ALA C 1 303 ? 21.524 27.553 -16.402 1.00 112.63 303 ALA C CA 1
ATOM 9028 C C . ALA C 1 303 ? 20.536 28.456 -15.658 1.00 112.22 303 ALA C C 1
ATOM 9029 O O . ALA C 1 303 ? 20.880 29.568 -15.257 1.00 112.42 303 ALA C O 1
ATOM 9031 N N . PRO C 1 304 ? 19.292 27.984 -15.464 1.00 111.71 304 PRO C N 1
ATOM 9032 C CA . PRO C 1 304 ? 18.252 28.749 -14.769 1.00 111.03 304 PRO C CA 1
ATOM 9033 C C . PRO C 1 304 ? 18.444 28.775 -13.258 1.00 110.31 304 PRO C C 1
ATOM 9034 O O . PRO C 1 304 ? 19.201 27.980 -12.704 1.00 109.89 304 PRO C O 1
ATOM 9038 N N . GLY C 1 305 ? 17.747 29.692 -12.598 1.00 109.73 305 GLY C N 1
ATOM 9039 C CA . GLY C 1 305 ? 17.857 29.794 -11.156 1.00 109.58 305 GLY C CA 1
ATOM 9040 C C . GLY C 1 305 ? 17.170 28.633 -10.464 1.00 109.57 305 GLY C C 1
ATOM 9041 O O . GLY C 1 305 ? 16.686 27.721 -11.134 1.00 110.05 305 GLY C O 1
ATOM 9042 N N . PRO C 1 306 ? 17.115 28.633 -9.121 1.00 109.38 306 PRO C N 1
ATOM 9043 C CA . PRO C 1 306 ? 17.672 29.683 -8.262 1.00 108.96 306 PRO C CA 1
ATOM 9044 C C . PRO C 1 306 ? 19.159 29.488 -7.940 1.00 108.64 306 PRO C C 1
ATOM 9045 O O . PRO C 1 306 ? 19.575 28.411 -7.506 1.00 108.97 306 PRO C O 1
ATOM 9049 N N . MET C 1 307 ? 19.950 30.538 -8.158 1.00 107.95 307 MET C N 1
ATOM 9050 C CA . MET C 1 307 ? 21.384 30.504 -7.881 1.00 106.29 307 MET C CA 1
ATOM 9051 C C . MET C 1 307 ? 21.918 31.906 -7.588 1.00 104.95 307 MET C C 1
ATOM 9052 O O . MET C 1 307 ? 21.555 32.875 -8.261 1.00 104.68 307 MET C O 1
ATOM 9057 N N . VAL C 1 308 ? 22.774 32.006 -6.573 1.00 103.11 308 VAL C N 1
ATOM 9058 C CA . VAL C 1 308 ? 23.381 33.276 -6.188 1.00 100.62 308 VAL C CA 1
ATOM 9059 C C . VAL C 1 308 ? 24.767 33.369 -6.818 1.00 99.21 308 VAL C C 1
ATOM 9060 O O . VAL C 1 308 ? 25.603 32.481 -6.638 1.00 98.82 308 VAL C O 1
ATOM 9064 N N . VAL C 1 309 ? 25.003 34.443 -7.564 1.00 97.33 309 VAL C N 1
ATOM 9065 C CA . VAL C 1 309 ? 26.285 34.631 -8.226 1.00 95.43 309 VAL C CA 1
ATOM 9066 C C . VAL C 1 309 ? 27.053 35.838 -7.701 1.00 93.79 309 VAL C C 1
ATOM 9067 O O . VAL C 1 309 ? 26.472 36.881 -7.399 1.00 93.22 309 VAL C O 1
ATOM 9071 N N . LEU C 1 310 ? 28.365 35.671 -7.584 1.00 91.96 310 LEU C N 1
ATOM 9072 C CA . LEU C 1 310 ? 29.260 36.726 -7.125 1.00 90.04 310 LEU C CA 1
ATOM 9073 C C . LEU C 1 310 ? 30.371 36.835 -8.164 1.00 88.80 310 LEU C C 1
ATOM 9074 O O . LEU C 1 310 ? 31.042 35.845 -8.466 1.00 87.95 310 LEU C O 1
ATOM 9079 N N . ALA C 1 311 ? 30.561 38.029 -8.717 1.00 87.07 311 ALA C N 1
ATOM 9080 C CA . ALA C 1 311 ? 31.592 38.223 -9.728 1.00 85.59 311 ALA C CA 1
ATOM 9081 C C . ALA C 1 311 ? 32.061 39.667 -9.806 1.00 84.71 311 ALA C C 1
ATOM 9082 O O . ALA C 1 311 ? 31.442 40.566 -9.243 1.00 84.33 311 ALA C O 1
ATOM 9084 N N . GLY C 1 312 ? 33.167 39.875 -10.509 1.00 84.18 312 GLY C N 1
ATOM 9085 C CA . GLY C 1 312 ? 33.709 41.209 -10.670 1.00 84.55 312 GLY C CA 1
ATOM 9086 C C . GLY C 1 312 ? 33.720 41.598 -12.137 1.00 84.84 312 GLY C C 1
ATOM 9087 O O . GLY C 1 312 ? 33.296 40.805 -12.979 1.00 84.70 312 GLY C O 1
ATOM 9088 N N . SER C 1 313 ? 34.205 42.795 -12.466 1.00 84.92 313 SER C N 1
ATOM 9089 C CA . SER C 1 313 ? 34.729 43.756 -11.499 1.00 83.95 313 SER C CA 1
ATOM 9090 C C . SER C 1 313 ? 33.680 44.152 -10.466 1.00 82.88 313 SER C C 1
ATOM 9091 O O . SER C 1 313 ? 32.483 44.159 -10.753 1.00 82.48 313 SER C O 1
ATOM 9094 N N . GLY C 1 314 ? 34.142 44.476 -9.263 1.00 81.83 314 GLY C N 1
ATOM 9095 C CA . GLY C 1 314 ? 33.239 44.864 -8.196 1.00 80.79 314 GLY C CA 1
ATOM 9096 C C . GLY C 1 314 ? 32.470 46.137 -8.485 1.00 80.36 314 GLY C C 1
ATOM 9097 O O . GLY C 1 314 ? 31.425 46.387 -7.884 1.00 80.38 314 GLY C O 1
ATOM 9098 N N . MET C 1 315 ? 32.985 46.949 -9.402 1.00 79.96 315 MET C N 1
ATOM 9099 C CA . MET C 1 315 ? 32.326 48.197 -9.759 1.00 79.95 315 MET C CA 1
ATOM 9100 C C . MET C 1 315 ? 31.855 48.184 -11.214 1.00 79.79 315 MET C C 1
ATOM 9101 O O . MET C 1 315 ? 31.717 49.231 -11.846 1.00 79.57 315 MET C O 1
ATOM 9106 N N . LEU C 1 316 ? 31.610 46.982 -11.730 1.00 79.96 316 LEU C N 1
ATOM 9107 C CA . LEU C 1 316 ? 31.131 46.787 -13.096 1.00 79.85 316 LEU C CA 1
ATOM 9108 C C . LEU C 1 316 ? 32.029 47.416 -14.161 1.00 80.53 316 LEU C C 1
ATOM 9109 O O . LEU C 1 316 ? 31.576 47.717 -15.267 1.00 80.21 316 LEU C O 1
ATOM 9114 N N . ALA C 1 317 ? 33.301 47.608 -13.822 1.00 81.34 317 ALA C N 1
ATOM 9115 C CA . ALA C 1 317 ? 34.267 48.193 -14.748 1.00 81.84 317 ALA C CA 1
ATOM 9116 C C . ALA C 1 317 ? 34.463 47.251 -15.932 1.00 82.28 317 ALA C C 1
ATOM 9117 O O . ALA C 1 317 ? 34.764 47.677 -17.049 1.00 82.00 317 ALA C O 1
ATOM 9119 N N . GLY C 1 318 ? 34.285 45.964 -15.665 1.00 82.84 318 GLY C N 1
ATOM 9120 C CA . GLY C 1 318 ? 34.433 44.945 -16.685 1.00 83.39 318 GLY C CA 1
ATOM 9121 C C . GLY C 1 318 ? 34.145 43.605 -16.041 1.00 83.96 318 GLY C C 1
ATOM 9122 O O . GLY C 1 318 ? 33.095 43.424 -15.424 1.00 84.12 318 GLY C O 1
ATOM 9123 N N . GLY C 1 319 ? 35.076 42.667 -16.173 1.00 83.99 319 GLY C N 1
ATOM 9124 C CA . GLY C 1 319 ? 34.895 41.358 -15.571 1.00 84.78 319 GLY C CA 1
ATOM 9125 C C . GLY C 1 319 ? 33.713 40.556 -16.082 1.00 84.85 319 GLY C C 1
ATOM 9126 O O . GLY C 1 319 ? 33.010 40.968 -17.005 1.00 85.67 319 GLY C O 1
ATOM 9127 N N . ARG C 1 320 ? 33.489 39.403 -15.460 1.00 84.56 320 ARG C N 1
ATOM 9128 C CA . ARG C 1 320 ? 32.406 38.507 -15.843 1.00 83.66 320 ARG C CA 1
ATOM 9129 C C . ARG C 1 320 ? 31.037 38.941 -15.323 1.00 83.99 320 ARG C C 1
ATOM 9130 O O . ARG C 1 320 ? 30.008 38.554 -15.879 1.00 84.17 320 ARG C O 1
ATOM 9138 N N . ILE C 1 321 ? 31.022 39.744 -14.262 1.00 83.68 321 ILE C N 1
ATOM 9139 C CA . ILE C 1 321 ? 29.765 40.220 -13.690 1.00 82.94 321 ILE C CA 1
ATOM 9140 C C . ILE C 1 321 ? 28.901 40.870 -14.769 1.00 83.91 321 ILE C C 1
ATOM 9141 O O . ILE C 1 321 ? 27.673 40.876 -14.678 1.00 84.00 321 ILE C O 1
ATOM 9146 N N . LEU C 1 322 ? 29.550 41.415 -15.794 1.00 85.12 322 LEU C N 1
ATOM 9147 C CA . LEU C 1 322 ? 28.838 42.061 -16.889 1.00 86.28 322 LEU C CA 1
ATOM 9148 C C . LEU C 1 322 ? 28.037 41.043 -17.692 1.00 87.44 322 LEU C C 1
ATOM 9149 O O . LEU C 1 322 ? 26.885 41.292 -18.051 1.00 87.58 322 LEU C O 1
ATOM 9154 N N . HIS C 1 323 ? 28.651 39.897 -17.973 1.00 88.44 323 HIS C N 1
ATOM 9155 C CA . HIS C 1 323 ? 27.980 38.846 -18.726 1.00 89.37 323 HIS C CA 1
ATOM 9156 C C . HIS C 1 323 ? 26.708 38.421 -18.006 1.00 89.75 323 HIS C C 1
ATOM 9157 O O . HIS C 1 323 ? 25.670 38.221 -18.634 1.00 89.71 323 HIS C O 1
ATOM 9164 N N . HIS C 1 324 ? 26.794 38.294 -16.685 1.00 90.07 324 HIS C N 1
ATOM 9165 C CA . HIS C 1 324 ? 25.648 37.891 -15.880 1.00 91.30 324 HIS C CA 1
ATOM 9166 C C . HIS C 1 324 ? 24.545 38.951 -15.855 1.00 92.48 324 HIS C C 1
ATOM 9167 O O . HIS C 1 324 ? 23.363 38.613 -15.810 1.00 93.00 324 HIS C O 1
ATOM 9174 N N . LEU C 1 325 ? 24.927 40.227 -15.879 1.00 93.17 325 LEU C N 1
ATOM 9175 C CA . LEU C 1 325 ? 23.946 41.314 -15.884 1.00 93.95 325 LEU C CA 1
ATOM 9176 C C . LEU C 1 325 ? 23.313 41.443 -17.272 1.00 94.76 325 LEU C C 1
ATOM 9177 O O . LEU C 1 325 ? 22.183 41.914 -17.420 1.00 94.63 325 LEU C O 1
ATOM 9182 N N . LYS C 1 326 ? 24.060 41.015 -18.284 1.00 95.84 326 LYS C N 1
ATOM 9183 C CA . LYS C 1 326 ? 23.610 41.062 -19.669 1.00 96.82 326 LYS C CA 1
ATOM 9184 C C . LYS C 1 326 ? 22.484 40.063 -19.928 1.00 97.27 326 LYS C C 1
ATOM 9185 O O . LYS C 1 326 ? 21.727 40.210 -20.887 1.00 97.65 326 LYS C O 1
ATOM 9191 N N . HIS C 1 327 ? 22.376 39.053 -19.066 1.00 97.53 327 HIS C N 1
ATOM 9192 C CA . HIS C 1 327 ? 21.351 38.021 -19.212 1.00 97.72 327 HIS C CA 1
ATOM 9193 C C . HIS C 1 327 ? 20.405 37.886 -18.017 1.00 97.70 327 HIS C C 1
ATOM 9194 O O . HIS C 1 327 ? 19.494 37.059 -18.047 1.00 98.34 327 HIS C O 1
ATOM 9201 N N . GLY C 1 328 ? 20.605 38.689 -16.976 1.00 97.36 328 GLY C N 1
ATOM 9202 C CA . GLY C 1 328 ? 19.753 38.573 -15.805 1.00 97.13 328 GLY C CA 1
ATOM 9203 C C . GLY C 1 328 ? 18.831 39.731 -15.473 1.00 97.26 328 GLY C C 1
ATOM 9204 O O . GLY C 1 328 ? 17.804 39.537 -14.825 1.00 97.21 328 GLY 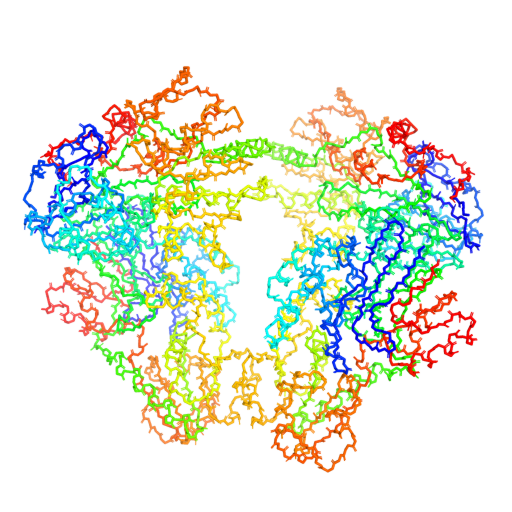C O 1
ATOM 9205 N N . LEU C 1 329 ? 19.186 40.934 -15.906 1.00 97.57 329 LEU C N 1
ATOM 9206 C CA . LEU C 1 329 ? 18.372 42.113 -15.622 1.00 98.01 329 LEU C CA 1
ATOM 9207 C C . LEU C 1 329 ? 17.062 42.162 -16.409 1.00 98.58 329 LEU C C 1
ATOM 9208 O O . LEU C 1 329 ? 16.154 42.922 -16.066 1.00 98.59 329 LEU C O 1
ATOM 9213 N N . SER C 1 330 ? 16.965 41.350 -17.457 1.00 99.30 330 SER C N 1
ATOM 9214 C CA . SER C 1 330 ? 15.765 41.317 -18.288 1.00 99.67 330 SER C CA 1
ATOM 9215 C C . SER C 1 330 ? 14.660 40.424 -17.716 1.00 99.95 330 SER C C 1
ATOM 9216 O O . SER C 1 330 ? 13.533 40.425 -18.216 1.00 100.12 330 SER C O 1
ATOM 9219 N N . ASP C 1 331 ? 14.982 39.670 -16.668 1.00 100.07 331 ASP C N 1
ATOM 9220 C CA . ASP C 1 331 ? 14.014 38.780 -16.031 1.00 100.10 331 ASP C CA 1
ATOM 9221 C C . ASP C 1 331 ? 13.552 39.350 -14.688 1.00 100.45 331 ASP C C 1
ATOM 9222 O O . ASP C 1 331 ? 14.361 39.598 -13.793 1.00 100.50 331 ASP C O 1
ATOM 9227 N N . PRO C 1 332 ? 12.236 39.561 -14.533 1.00 100.79 332 PRO C N 1
ATOM 9228 C CA . PRO C 1 332 ? 11.644 40.105 -13.304 1.00 101.08 332 PRO C CA 1
ATOM 9229 C C . PRO C 1 332 ? 11.824 39.249 -12.049 1.00 100.77 332 PRO C C 1
ATOM 9230 O O . PRO C 1 332 ? 11.657 39.743 -10.932 1.00 100.38 332 PRO C O 1
ATOM 9234 N N . ARG C 1 333 ? 12.156 37.973 -12.229 1.00 100.14 333 ARG C N 1
ATOM 9235 C CA . ARG C 1 333 ? 12.364 37.083 -11.089 1.00 99.70 333 ARG C CA 1
ATOM 9236 C C . ARG C 1 333 ? 13.741 37.290 -10.453 1.00 98.86 333 ARG C C 1
ATOM 9237 O O . ARG C 1 333 ? 13.966 36.917 -9.298 1.00 99.20 333 ARG C O 1
ATOM 9245 N N . ASN C 1 334 ? 14.661 37.888 -11.206 1.00 97.17 334 ASN C N 1
ATOM 9246 C CA . ASN C 1 334 ? 16.008 38.139 -10.705 1.00 94.45 334 ASN C CA 1
ATOM 9247 C C . ASN C 1 334 ? 16.064 39.378 -9.815 1.00 92.57 334 ASN C C 1
ATOM 9248 O O . ASN C 1 334 ? 15.135 40.188 -9.794 1.00 91.97 334 ASN C O 1
ATOM 9253 N N . ALA C 1 335 ? 17.163 39.510 -9.079 1.00 90.58 335 ALA C N 1
ATOM 9254 C CA . ALA C 1 335 ? 17.380 40.642 -8.185 1.00 88.72 335 ALA C CA 1
ATOM 9255 C C . ALA C 1 335 ? 18.875 40.945 -8.092 1.00 87.01 335 ALA C C 1
ATOM 9256 O O . ALA C 1 335 ? 19.683 40.063 -7.794 1.00 86.57 335 ALA C O 1
ATOM 9258 N N . LEU C 1 336 ? 19.236 42.195 -8.359 1.00 85.00 336 LEU C N 1
ATOM 9259 C CA . LEU C 1 336 ? 20.629 42.606 -8.299 1.00 83.47 336 LEU C CA 1
ATOM 9260 C C . LEU C 1 336 ? 20.880 43.267 -6.949 1.00 82.47 336 LEU C C 1
ATOM 9261 O O . LEU C 1 336 ? 20.094 44.106 -6.501 1.00 81.33 336 LEU C O 1
ATOM 9266 N N . VAL C 1 337 ? 21.969 42.878 -6.297 1.00 81.79 337 VAL C N 1
ATOM 9267 C CA . VAL C 1 337 ? 22.311 43.448 -5.002 1.00 82.02 337 VAL C CA 1
ATOM 9268 C C . VAL C 1 337 ? 23.720 44.028 -4.973 1.00 81.13 337 VAL C C 1
ATOM 9269 O O . VAL C 1 337 ? 24.705 43.328 -5.221 1.00 80.37 337 VAL C O 1
ATOM 9273 N N . PHE C 1 338 ? 23.800 45.321 -4.681 1.00 80.62 338 PHE C N 1
ATOM 9274 C CA . PHE C 1 338 ? 25.078 46.007 -4.591 1.00 80.41 338 PHE C CA 1
ATOM 9275 C C . PHE C 1 338 ? 25.564 45.944 -3.145 1.00 80.51 338 PHE C C 1
ATOM 9276 O O . PHE C 1 338 ? 24.879 46.396 -2.225 1.00 79.99 338 PHE C O 1
ATOM 9284 N N . VAL C 1 339 ? 26.747 45.369 -2.959 1.00 80.26 339 VAL C N 1
ATOM 9285 C CA . VAL C 1 339 ? 27.338 45.226 -1.637 1.00 79.92 339 VAL C CA 1
ATOM 9286 C C . VAL C 1 339 ? 28.501 46.193 -1.446 1.00 80.02 339 VAL C C 1
ATOM 9287 O O . VAL C 1 339 ? 29.079 46.274 -0.364 1.00 79.31 339 VAL C O 1
ATOM 9291 N N . GLY C 1 340 ? 28.837 46.921 -2.507 1.00 80.28 340 GLY C N 1
ATOM 9292 C CA . GLY C 1 340 ? 29.932 47.870 -2.445 1.00 80.00 340 GLY C CA 1
ATOM 9293 C C . GLY C 1 340 ? 29.625 49.123 -3.239 1.00 80.51 340 GLY C C 1
ATOM 9294 O O . GLY C 1 340 ? 28.937 49.068 -4.259 1.00 80.57 340 GLY C O 1
ATOM 9295 N N . TYR C 1 341 ? 30.141 50.255 -2.769 1.00 80.47 341 TYR C N 1
ATOM 9296 C CA . TYR C 1 341 ? 29.919 51.542 -3.421 1.00 80.02 341 TYR C CA 1
ATOM 9297 C C . TYR C 1 341 ? 30.109 51.513 -4.929 1.00 79.66 341 TYR C C 1
ATOM 9298 O O . TYR C 1 341 ? 31.048 50.906 -5.443 1.00 78.89 341 TYR C O 1
ATOM 9307 N N . GLN C 1 342 ? 29.198 52.175 -5.630 1.00 79.61 342 GLN C N 1
ATOM 9308 C CA . GLN C 1 342 ? 29.256 52.262 -7.079 1.00 80.07 342 GLN C CA 1
ATOM 9309 C C . GLN C 1 342 ? 29.467 53.723 -7.462 1.00 81.28 342 GLN C C 1
ATOM 9310 O O . GLN C 1 342 ? 28.706 54.602 -7.055 1.00 80.84 342 GLN C O 1
ATOM 9316 N N . PRO C 1 343 ? 30.516 54.002 -8.244 1.00 82.58 343 PRO C N 1
ATOM 9317 C CA . PRO C 1 343 ? 30.793 55.378 -8.657 1.00 84.78 343 PRO C CA 1
ATOM 9318 C C . PRO C 1 343 ? 29.689 55.964 -9.528 1.00 86.84 343 PRO C C 1
ATOM 9319 O O . PRO C 1 343 ? 29.027 55.244 -10.281 1.00 86.87 343 PRO C O 1
ATOM 9323 N N . GLN C 1 344 ? 29.485 57.272 -9.413 1.00 88.50 344 GLN C N 1
ATOM 9324 C CA . GLN C 1 344 ? 28.477 57.947 -10.215 1.00 89.93 344 GLN C CA 1
ATOM 9325 C C . GLN C 1 344 ? 29.067 58.059 -11.620 1.00 90.06 344 GLN C C 1
ATOM 9326 O O . GLN C 1 344 ? 30.251 58.363 -11.779 1.00 90.13 344 GLN C O 1
ATOM 9332 N N . GLY C 1 345 ? 28.249 57.797 -12.635 1.00 89.81 345 GLY C N 1
ATOM 9333 C CA . GLY C 1 345 ? 28.736 57.867 -14.000 1.00 89.19 345 GLY C CA 1
ATOM 9334 C C . GLY C 1 345 ? 29.248 56.521 -14.474 1.00 88.83 345 GLY C C 1
ATOM 9335 O O . GLY C 1 345 ? 30.048 56.439 -15.407 1.00 88.69 345 GLY C O 1
ATOM 9336 N N . GLY C 1 346 ? 28.789 55.461 -13.817 1.00 88.41 346 GLY C N 1
ATOM 9337 C CA . GLY C 1 346 ? 29.196 54.121 -14.190 1.00 87.92 346 GLY C CA 1
ATOM 9338 C C . GLY C 1 346 ? 27.966 53.302 -14.515 1.00 87.75 346 GLY C C 1
ATOM 9339 O O . GLY C 1 346 ? 26.847 53.813 -14.447 1.00 87.53 346 GLY C O 1
ATOM 9340 N N . LEU C 1 347 ? 28.162 52.037 -14.873 1.00 87.25 347 LEU C N 1
ATOM 9341 C CA . LEU C 1 347 ? 27.039 51.169 -15.199 1.00 87.35 347 LEU C CA 1
ATOM 9342 C C . LEU C 1 347 ? 26.163 50.974 -13.969 1.00 87.48 347 LEU C C 1
ATOM 9343 O O . LEU C 1 347 ? 24.958 50.756 -14.081 1.00 86.86 347 LEU C O 1
ATOM 9348 N N . GLY C 1 348 ? 26.780 51.059 -12.795 1.00 88.28 348 GLY C N 1
ATOM 9349 C CA . GLY C 1 348 ? 26.045 50.892 -11.556 1.00 89.65 348 GLY C CA 1
ATOM 9350 C C . GLY C 1 348 ? 25.163 52.086 -11.254 1.00 90.61 348 GLY C C 1
ATOM 9351 O O . GLY C 1 348 ? 24.065 51.934 -10.724 1.00 90.72 348 GLY C O 1
ATOM 9352 N N . ALA C 1 349 ? 25.647 53.277 -11.591 1.00 92.12 349 ALA C N 1
ATOM 9353 C CA . ALA C 1 349 ? 24.895 54.507 -11.362 1.00 93.68 349 ALA C CA 1
ATOM 9354 C C . ALA C 1 349 ? 23.675 54.559 -12.283 1.00 94.86 349 ALA C C 1
ATOM 9355 O O . ALA C 1 349 ? 22.645 55.147 -11.941 1.00 94.44 349 ALA C O 1
ATOM 9357 N N . GLU C 1 350 ? 23.804 53.938 -13.454 1.00 96.48 350 GLU C N 1
ATOM 9358 C CA . GLU C 1 350 ? 22.725 53.890 -14.437 1.00 97.58 350 GLU C CA 1
ATOM 9359 C C . GLU C 1 350 ? 21.618 52.970 -13.941 1.00 98.31 350 GLU C C 1
ATOM 9360 O O . GLU C 1 350 ? 20.446 53.344 -13.920 1.00 98.61 350 GLU C O 1
ATOM 9366 N N . ILE C 1 351 ? 22.001 51.760 -13.548 1.00 99.13 351 ILE C N 1
ATOM 9367 C CA . ILE C 1 351 ? 21.049 50.776 -13.052 1.00 100.24 351 ILE C CA 1
ATOM 9368 C C . ILE C 1 351 ? 20.295 51.298 -11.830 1.00 101.22 351 ILE C C 1
ATOM 9369 O O . ILE C 1 351 ? 19.071 51.194 -11.762 1.00 100.96 351 ILE C O 1
ATOM 9374 N N . ILE C 1 352 ? 21.026 51.862 -10.871 1.00 102.39 352 ILE C N 1
ATOM 9375 C CA . ILE C 1 352 ? 20.412 52.399 -9.660 1.00 103.40 352 ILE C CA 1
ATOM 9376 C C . ILE C 1 352 ? 19.411 53.493 -10.010 1.00 104.25 352 ILE C C 1
ATOM 9377 O O . ILE C 1 352 ? 18.501 53.784 -9.235 1.00 104.45 352 ILE C O 1
ATOM 9382 N N . ALA C 1 353 ? 19.586 54.100 -11.179 1.00 105.65 353 ALA C N 1
ATOM 9383 C CA . ALA C 1 353 ? 18.682 55.151 -11.632 1.00 107.14 353 ALA C CA 1
ATOM 9384 C C . ALA C 1 353 ? 17.353 54.515 -12.035 1.00 108.16 353 ALA C C 1
ATOM 9385 O O . ALA C 1 353 ? 16.339 55.200 -12.167 1.00 108.82 353 ALA C O 1
ATOM 9387 N N . ARG C 1 354 ? 17.377 53.199 -12.234 1.00 108.87 354 ARG C N 1
ATOM 9388 C CA . ARG C 1 354 ? 16.188 52.428 -12.597 1.00 109.53 354 ARG C CA 1
ATOM 9389 C C . ARG C 1 354 ? 15.512 52.890 -13.895 1.00 109.43 354 ARG C C 1
ATOM 9390 O O . ARG C 1 354 ? 14.344 53.284 -13.890 1.00 109.76 354 ARG C O 1
ATOM 9398 N N . PRO C 1 355 ? 16.243 52.850 -15.023 1.00 109.00 355 PRO C N 1
ATOM 9399 C CA . PRO C 1 355 ? 15.692 53.265 -16.317 1.00 108.63 355 PRO C CA 1
ATOM 9400 C C . PRO C 1 355 ? 14.941 52.115 -17.000 1.00 108.61 355 PRO C C 1
ATOM 9401 O O . PRO C 1 355 ? 14.864 51.009 -16.463 1.00 108.83 355 PRO C O 1
ATOM 9405 N N . PRO C 1 356 ? 14.372 52.362 -18.192 1.00 108.44 356 PRO C N 1
ATOM 9406 C CA . PRO C 1 356 ? 13.646 51.295 -18.887 1.00 108.03 356 PRO C CA 1
ATOM 9407 C C . PRO C 1 356 ? 14.597 50.187 -19.334 1.00 107.74 356 PRO C C 1
ATOM 9408 O O . PRO C 1 356 ? 14.336 49.005 -19.113 1.00 107.64 356 PRO C O 1
ATOM 9412 N N . ALA C 1 357 ? 15.702 50.585 -19.958 1.00 107.50 357 ALA C N 1
ATOM 9413 C CA . ALA C 1 357 ? 16.708 49.642 -20.435 1.00 107.19 357 ALA C CA 1
ATOM 9414 C C . ALA C 1 357 ? 18.117 50.155 -20.137 1.00 106.80 357 ALA C C 1
ATOM 9415 O O . ALA C 1 357 ? 18.323 51.353 -19.936 1.00 106.61 357 ALA C O 1
ATOM 9417 N N . VAL C 1 358 ? 19.081 49.241 -20.110 1.00 106.46 358 VAL C N 1
ATOM 9418 C CA . VAL C 1 358 ? 20.471 49.588 -19.832 1.00 106.08 358 VAL C CA 1
ATOM 9419 C C . VAL C 1 358 ? 21.411 49.029 -20.897 1.00 106.27 358 VAL C C 1
ATOM 9420 O O . VAL C 1 358 ? 21.242 47.899 -21.355 1.00 106.38 358 VAL C O 1
ATOM 9424 N N . ARG C 1 359 ? 22.400 49.826 -21.288 1.00 106.19 359 ARG C N 1
ATOM 9425 C CA . ARG C 1 359 ? 23.367 49.400 -22.289 1.00 106.42 359 ARG C CA 1
ATOM 9426 C C . ARG C 1 359 ? 24.527 48.654 -21.638 1.00 106.16 359 ARG C C 1
ATOM 9427 O O . ARG C 1 359 ? 25.275 49.219 -20.838 1.00 106.16 359 ARG C O 1
ATOM 9435 N N . ILE C 1 360 ? 24.666 47.381 -21.993 1.00 105.75 360 ILE C N 1
ATOM 9436 C CA . ILE C 1 360 ? 25.718 46.532 -21.452 1.00 105.00 360 ILE C CA 1
ATOM 9437 C C . ILE C 1 360 ? 26.367 45.721 -22.569 1.00 105.15 360 ILE C C 1
ATOM 9438 O O . ILE C 1 360 ? 25.679 45.052 -23.341 1.00 105.24 360 ILE C O 1
ATOM 9443 N N . LEU C 1 361 ? 27.692 45.786 -22.650 1.00 105.32 361 LEU C N 1
ATOM 9444 C CA . LEU C 1 361 ? 28.437 45.056 -23.670 1.00 105.51 361 LEU C CA 1
ATOM 9445 C C . LEU C 1 361 ? 27.931 45.346 -25.079 1.00 105.78 361 LEU C C 1
ATOM 9446 O O . LEU C 1 361 ? 27.852 44.451 -25.920 1.00 105.17 361 LEU C O 1
ATOM 9451 N N . GLY C 1 362 ? 27.590 46.606 -25.326 1.00 106.48 362 GLY C N 1
ATOM 9452 C CA . GLY C 1 362 ? 27.111 47.010 -26.636 1.00 107.21 362 GLY C CA 1
ATOM 9453 C C . GLY C 1 362 ? 25.740 46.480 -27.005 1.00 107.67 362 GLY C C 1
ATOM 9454 O O . GLY C 1 362 ? 25.497 46.141 -28.164 1.00 107.83 362 GLY C O 1
ATOM 9455 N N . GLU C 1 363 ? 24.839 46.417 -26.028 1.00 107.95 363 GLU C N 1
ATOM 9456 C CA . GLU C 1 363 ? 23.487 45.920 -26.261 1.00 108.12 363 GLU C CA 1
ATOM 9457 C C . GLU C 1 363 ? 22.511 46.393 -25.191 1.00 107.51 363 GLU C C 1
ATOM 9458 O O . GLU C 1 363 ? 22.862 46.483 -24.016 1.00 107.33 363 GLU C O 1
ATOM 9464 N N . GLU C 1 364 ? 21.285 46.697 -25.610 1.00 107.05 364 GLU C N 1
ATOM 9465 C CA . GLU C 1 364 ? 20.248 47.151 -24.689 1.00 106.72 364 GLU C CA 1
ATOM 9466 C C . GLU C 1 364 ? 19.664 45.976 -23.923 1.00 105.89 364 GLU C C 1
ATOM 9467 O O . GLU C 1 364 ? 19.418 44.911 -24.492 1.00 106.17 364 GLU C O 1
ATOM 9473 N N . VAL C 1 365 ? 19.448 46.174 -22.628 1.00 104.57 365 VAL C N 1
ATOM 9474 C CA . VAL C 1 365 ? 18.885 45.131 -21.787 1.00 103.53 365 VAL C CA 1
ATOM 9475 C C . VAL C 1 365 ? 17.846 45.736 -20.845 1.00 102.87 365 VAL C C 1
ATOM 9476 O O . VAL C 1 365 ? 18.156 46.621 -20.050 1.00 102.84 365 VAL C O 1
ATOM 9480 N N . PRO C 1 366 ? 16.586 45.283 -20.949 1.00 102.03 366 PRO C N 1
ATOM 9481 C CA . PRO C 1 366 ? 15.514 45.794 -20.091 1.00 101.01 366 PRO C CA 1
ATOM 9482 C C . PRO C 1 366 ? 15.873 45.616 -18.618 1.00 100.40 366 PRO C C 1
ATOM 9483 O O . PRO C 1 366 ? 16.624 44.706 -18.267 1.00 100.57 366 PRO C O 1
ATOM 9487 N N . LEU C 1 367 ? 15.338 46.481 -17.761 1.00 99.32 367 LEU C N 1
ATOM 9488 C CA . LEU C 1 367 ? 15.629 46.404 -16.335 1.00 98.46 367 LEU C CA 1
ATOM 9489 C C . LEU C 1 367 ? 14.440 45.880 -15.533 1.00 97.94 367 LEU C C 1
ATOM 9490 O O . LEU C 1 367 ? 13.835 46.613 -14.750 1.00 97.75 367 LEU C O 1
ATOM 9495 N N . ARG C 1 368 ? 14.112 44.606 -15.729 1.00 97.43 368 ARG C N 1
ATOM 9496 C CA . ARG C 1 368 ? 12.998 43.990 -15.017 1.00 96.80 368 ARG C CA 1
ATOM 9497 C C . ARG C 1 368 ? 13.445 43.436 -13.669 1.00 96.15 368 ARG C C 1
ATOM 9498 O O . ARG C 1 368 ? 12.647 43.335 -12.737 1.00 96.47 368 ARG C O 1
ATOM 9506 N N . ALA C 1 369 ? 14.720 43.072 -13.569 1.00 95.01 369 ALA C N 1
ATOM 9507 C CA . ALA C 1 369 ? 15.261 42.540 -12.323 1.00 94.29 369 ALA C CA 1
ATOM 9508 C C . ALA C 1 369 ? 15.267 43.636 -11.261 1.00 93.70 369 ALA C C 1
ATOM 9509 O O . ALA C 1 369 ? 15.706 44.756 -11.520 1.00 93.74 369 ALA C O 1
ATOM 9511 N N . SER C 1 370 ? 14.770 43.317 -10.069 1.00 93.38 370 SER C N 1
ATOM 9512 C CA . SER C 1 370 ? 14.723 44.286 -8.976 1.00 92.91 370 SER C CA 1
ATOM 9513 C C . SER C 1 370 ? 16.133 44.669 -8.535 1.00 92.80 370 SER C C 1
ATOM 9514 O O . SER C 1 370 ? 17.020 43.818 -8.437 1.00 92.89 370 SER C O 1
ATOM 9517 N N . VAL C 1 371 ? 16.334 45.956 -8.272 1.00 92.14 371 VAL C N 1
ATOM 9518 C CA . VAL C 1 371 ? 17.637 46.454 -7.850 1.00 91.57 371 VAL C CA 1
ATOM 9519 C C . VAL C 1 371 ? 17.661 46.744 -6.356 1.00 91.05 371 VAL C C 1
ATOM 9520 O O . VAL C 1 371 ? 16.732 47.345 -5.816 1.00 91.01 371 VAL C O 1
ATOM 9524 N N . HIS C 1 372 ? 18.728 46.311 -5.693 1.00 90.46 372 HIS C N 1
ATOM 9525 C CA . HIS C 1 372 ? 18.875 46.527 -4.259 1.00 90.36 372 HIS C CA 1
ATOM 9526 C C . HIS C 1 372 ? 20.287 46.974 -3.884 1.00 89.64 372 HIS C C 1
ATOM 9527 O O . HIS C 1 372 ? 21.264 46.270 -4.149 1.00 90.12 372 HIS C O 1
ATOM 9534 N N . THR C 1 373 ? 20.381 48.150 -3.267 1.00 87.64 373 THR C N 1
ATOM 9535 C CA . THR C 1 373 ? 21.665 48.709 -2.853 1.00 85.58 373 THR C CA 1
ATOM 9536 C C . THR C 1 373 ? 21.876 48.568 -1.348 1.00 83.49 373 THR C C 1
ATOM 9537 O O . THR C 1 373 ? 21.217 49.240 -0.553 1.00 82.75 373 THR C O 1
ATOM 9541 N N . LEU C 1 374 ? 22.804 47.695 -0.967 1.00 80.74 374 LEU C N 1
ATOM 9542 C CA . LEU C 1 374 ? 23.109 47.460 0.439 1.00 78.86 374 LEU C CA 1
ATOM 9543 C C . LEU C 1 374 ? 24.447 48.098 0.827 1.00 77.93 374 LEU C C 1
ATOM 9544 O O . LEU C 1 374 ? 25.476 47.422 0.892 1.00 76.57 374 LEU C O 1
ATOM 9549 N N . GLY C 1 375 ? 24.421 49.402 1.088 1.00 76.95 375 GLY C N 1
ATOM 9550 C CA . GLY C 1 375 ? 25.633 50.114 1.453 1.00 76.21 375 GLY C CA 1
ATOM 9551 C C . GLY C 1 375 ? 26.100 49.860 2.874 1.00 75.70 375 GLY C C 1
ATOM 9552 O O . GLY C 1 375 ? 26.936 50.598 3.398 1.00 75.60 375 GLY C O 1
ATOM 9553 N N . GLY C 1 376 ? 25.562 48.816 3.500 1.00 74.36 376 GLY C N 1
ATOM 9554 C CA . GLY C 1 376 ? 25.948 48.489 4.858 1.00 73.44 376 GLY C CA 1
ATOM 9555 C C . GLY C 1 376 ? 27.210 47.649 4.924 1.00 73.17 376 GLY C C 1
ATOM 9556 O O . GLY C 1 376 ? 27.913 47.662 5.935 1.00 73.17 376 GLY C O 1
ATOM 9557 N N . PHE C 1 377 ? 27.498 46.918 3.848 1.00 72.30 377 PHE C N 1
ATOM 9558 C CA . PHE C 1 377 ? 28.684 46.062 3.785 1.00 71.13 377 PHE C CA 1
ATOM 9559 C C . PHE C 1 377 ? 29.965 46.846 3.517 1.00 68.46 377 PHE C C 1
ATOM 9560 O O . PHE C 1 377 ? 31.015 46.260 3.244 1.00 68.33 377 PHE C O 1
ATOM 9568 N N . SER C 1 378 ? 29.874 48.169 3.587 1.00 65.31 378 SER C N 1
ATOM 9569 C CA . SER C 1 378 ? 31.024 49.034 3.351 1.00 62.14 378 SER C CA 1
ATOM 9570 C C . SER C 1 378 ? 32.225 48.647 4.216 1.00 60.52 378 SER C C 1
ATOM 9571 O O . SER C 1 378 ? 32.077 48.307 5.395 1.00 59.45 378 SER C O 1
ATOM 9574 N N . GLY C 1 379 ? 33.414 48.701 3.622 1.00 58.12 379 GLY C N 1
ATOM 9575 C CA . GLY C 1 379 ? 34.620 48.364 4.355 1.00 55.79 379 GLY C CA 1
ATOM 9576 C C . GLY C 1 379 ? 35.255 49.566 5.037 1.00 54.01 379 GLY C C 1
ATOM 9577 O O . GLY C 1 379 ? 36.209 49.420 5.788 1.00 54.83 379 GLY C O 1
ATOM 9578 N N . HIS C 1 380 ? 34.729 50.758 4.776 1.00 52.14 380 HIS C N 1
ATOM 9579 C CA . HIS C 1 380 ? 35.258 51.981 5.372 1.00 49.96 380 HIS C CA 1
ATOM 9580 C C . HIS C 1 380 ? 34.411 52.440 6.546 1.00 48.78 380 HIS C C 1
ATOM 9581 O O . HIS C 1 380 ? 33.229 52.125 6.628 1.00 49.37 380 HIS C O 1
ATOM 9588 N N . ALA C 1 381 ? 35.026 53.196 7.447 1.00 48.41 381 ALA C N 1
ATOM 9589 C CA . ALA C 1 381 ? 34.341 53.697 8.626 1.00 48.24 381 ALA C CA 1
ATOM 9590 C C . ALA C 1 381 ? 33.363 54.791 8.247 1.00 49.17 381 ALA C C 1
ATOM 9591 O O . ALA C 1 381 ? 33.652 55.614 7.380 1.00 49.96 381 ALA C O 1
ATOM 9593 N N . GLY C 1 382 ? 32.206 54.794 8.899 1.00 49.40 382 GLY C N 1
ATOM 9594 C CA . GLY C 1 382 ? 31.215 55.812 8.626 1.00 50.49 382 GLY C CA 1
ATOM 9595 C C . GLY C 1 382 ? 31.646 57.118 9.265 1.00 52.61 382 GLY C C 1
ATOM 9596 O O . GLY C 1 382 ? 32.662 57.178 9.968 1.00 52.97 382 GLY C O 1
ATOM 9597 N N . GLN C 1 383 ? 30.878 58.172 9.023 1.00 53.94 383 GLN C N 1
ATOM 9598 C CA . GLN C 1 383 ? 31.186 59.482 9.582 1.00 55.29 383 GLN C CA 1
ATOM 9599 C C . GLN C 1 383 ? 31.298 59.384 11.095 1.00 55.81 383 GLN C C 1
ATOM 9600 O O . GLN C 1 383 ? 32.227 59.925 11.699 1.00 55.21 383 GLN C O 1
ATOM 9606 N N . ASP C 1 384 ? 30.341 58.688 11.701 1.00 56.34 384 ASP C N 1
ATOM 9607 C CA . ASP C 1 384 ? 30.320 58.515 13.149 1.00 57.46 384 ASP C CA 1
ATOM 9608 C C . ASP C 1 384 ? 31.580 57.832 13.664 1.00 56.97 384 ASP C C 1
ATOM 9609 O O . ASP C 1 384 ? 32.215 58.315 14.602 1.00 57.11 384 ASP C O 1
ATOM 9614 N N . GLU C 1 385 ? 31.946 56.710 13.050 1.00 56.79 385 GLU C N 1
ATOM 9615 C CA . GLU C 1 385 ? 33.142 55.989 13.464 1.00 56.76 385 GLU C CA 1
ATOM 9616 C C . GLU C 1 385 ? 34.393 56.833 13.198 1.00 55.72 385 GLU C C 1
ATOM 9617 O O . GLU C 1 385 ? 35.370 56.775 13.952 1.00 55.64 385 GLU C O 1
ATOM 9623 N N . LEU C 1 386 ? 34.354 57.618 12.127 1.00 53.56 386 LEU C N 1
ATOM 9624 C CA . LEU C 1 386 ? 35.468 58.487 11.777 1.00 52.38 386 LEU C CA 1
ATOM 9625 C C . LEU C 1 386 ? 35.656 59.497 12.907 1.00 50.39 386 LEU C C 1
ATOM 9626 O O . LEU C 1 386 ? 36.753 59.660 13.430 1.00 49.26 386 LEU C O 1
ATOM 9631 N N . LEU C 1 387 ? 34.571 60.160 13.293 1.00 50.65 387 LEU C N 1
ATOM 9632 C CA . LEU C 1 387 ? 34.613 61.152 14.372 1.00 49.69 387 LEU C CA 1
ATOM 9633 C C . LEU C 1 387 ? 35.088 60.502 15.676 1.00 48.99 387 LEU C C 1
ATOM 9634 O O . LEU C 1 387 ? 35.842 61.093 16.455 1.00 47.66 387 LEU C O 1
ATOM 9639 N N . ASP C 1 388 ? 34.650 59.273 15.902 1.00 47.99 388 ASP C N 1
ATOM 9640 C CA . ASP C 1 388 ? 35.047 58.540 17.093 1.00 49.50 388 ASP C CA 1
ATOM 9641 C C . ASP C 1 388 ? 36.551 58.286 17.099 1.00 48.09 388 ASP C C 1
ATOM 9642 O O . ASP C 1 388 ? 37.227 58.525 18.094 1.00 49.07 388 ASP C O 1
ATOM 9647 N N . TRP C 1 389 ? 37.072 57.810 15.973 1.00 46.68 389 TRP C N 1
ATOM 9648 C CA . TRP C 1 389 ? 38.486 57.504 15.866 1.00 44.24 389 TRP C CA 1
ATOM 9649 C C . TRP C 1 389 ? 39.383 58.730 15.982 1.00 44.99 389 TRP C C 1
ATOM 9650 O O . TRP C 1 389 ? 40.521 58.616 16.431 1.00 43.78 389 TRP C O 1
ATOM 9661 N N . LEU C 1 390 ? 38.885 59.895 15.568 1.00 45.65 390 LEU C N 1
ATOM 9662 C CA . LEU C 1 390 ? 39.686 61.119 15.629 1.00 47.09 390 LEU C CA 1
ATOM 9663 C C . LEU C 1 390 ? 39.469 61.908 16.911 1.00 47.13 390 LEU C C 1
ATOM 9664 O O . LEU C 1 390 ? 40.115 62.933 17.134 1.00 46.61 390 LEU C O 1
ATOM 9669 N N . GLN C 1 391 ? 38.566 61.423 17.752 1.00 48.30 391 GLN C N 1
ATOM 9670 C CA . GLN C 1 391 ? 38.241 62.084 19.014 1.00 49.82 391 GLN C CA 1
ATOM 9671 C C . GLN C 1 391 ? 39.482 62.484 19.830 1.00 49.40 391 GLN C C 1
ATOM 9672 O O . GLN C 1 391 ? 40.335 61.648 20.137 1.00 48.80 391 GLN C O 1
ATOM 9678 N N . GLY C 1 392 ? 39.590 63.770 20.155 1.00 48.75 392 GLY C N 1
ATOM 9679 C CA . GLY C 1 392 ? 40.707 64.236 20.959 1.00 47.30 392 GLY C CA 1
ATOM 9680 C C . GLY C 1 392 ? 41.957 64.737 20.259 1.00 47.80 392 GLY C C 1
ATOM 9681 O O . GLY C 1 392 ? 42.762 65.448 20.868 1.00 48.53 392 GLY C O 1
ATOM 9682 N N . GLU C 1 393 ? 42.131 64.376 18.992 1.00 46.21 393 GLU C N 1
ATOM 9683 C CA . GLU C 1 393 ? 43.306 64.795 18.232 1.00 44.06 393 GLU C CA 1
ATOM 9684 C C . GLU C 1 393 ? 43.227 66.281 17.851 1.00 44.57 393 GLU C C 1
ATOM 9685 O O . GLU C 1 393 ? 42.298 66.709 17.159 1.00 44.51 393 GLU C O 1
ATOM 9691 N N . PRO C 1 394 ? 44.217 67.079 18.283 1.00 44.12 394 PRO C N 1
ATOM 9692 C CA . PRO C 1 394 ? 44.285 68.519 18.010 1.00 43.24 394 PRO C CA 1
ATOM 9693 C C . PRO C 1 394 ? 44.375 68.942 16.543 1.00 44.60 394 PRO C C 1
ATOM 9694 O O . PRO C 1 394 ? 43.681 69.866 16.131 1.00 45.81 394 PRO C O 1
ATOM 9698 N N . ARG C 1 395 ? 45.238 68.287 15.769 1.00 44.74 395 ARG C N 1
ATOM 9699 C CA . ARG C 1 395 ? 45.417 68.612 14.356 1.00 44.65 395 ARG C CA 1
ATOM 9700 C C . ARG C 1 395 ? 45.157 67.429 13.451 1.00 44.49 395 ARG C C 1
ATOM 9701 O O . ARG C 1 395 ? 45.763 66.371 13.601 1.00 42.84 395 ARG C O 1
ATOM 9709 N N . VAL C 1 396 ? 44.272 67.629 12.486 1.00 43.23 396 VAL C N 1
ATOM 9710 C CA . VAL C 1 396 ? 43.940 66.582 11.544 1.00 41.38 396 VAL C CA 1
ATOM 9711 C C . VAL C 1 396 ? 44.054 67.083 10.118 1.00 42.43 396 VAL C C 1
ATOM 9712 O O . VAL C 1 396 ? 43.592 68.177 9.798 1.00 42.41 396 VAL C O 1
ATOM 9716 N N . VAL C 1 397 ? 44.698 66.289 9.273 1.00 41.92 397 VAL C N 1
ATOM 9717 C CA . VAL C 1 397 ? 44.827 66.619 7.863 1.00 41.50 397 VAL C CA 1
ATOM 9718 C C . VAL C 1 397 ? 44.116 65.487 7.131 1.00 41.79 397 VAL C C 1
ATOM 9719 O O . VAL C 1 397 ? 44.477 64.317 7.279 1.00 41.56 397 VAL C O 1
ATOM 9723 N N . LEU C 1 398 ? 43.090 65.841 6.366 1.00 40.61 398 LEU C N 1
ATOM 9724 C CA . LEU C 1 398 ? 42.290 64.862 5.637 1.00 39.54 398 LEU C CA 1
ATOM 9725 C C . LEU C 1 398 ? 42.792 64.514 4.239 1.00 38.84 398 LEU C C 1
ATOM 9726 O O . LEU C 1 398 ? 43.259 65.374 3.486 1.00 37.25 398 LEU C O 1
ATOM 9731 N N . VAL C 1 399 ? 42.684 63.232 3.911 1.00 38.12 399 VAL C N 1
ATOM 9732 C CA . VAL C 1 399 ? 43.080 62.706 2.610 1.00 37.44 399 VAL C CA 1
ATOM 9733 C C . VAL C 1 399 ? 42.086 61.595 2.309 1.00 37.99 399 VAL C C 1
ATOM 9734 O O . VAL C 1 399 ? 41.182 61.330 3.100 1.00 37.38 399 VAL C O 1
ATOM 9738 N N . HIS C 1 400 ? 42.260 60.946 1.166 1.00 40.45 400 HIS C N 1
ATOM 9739 C CA . HIS C 1 400 ? 41.414 59.822 0.794 1.00 42.26 400 HIS C CA 1
ATOM 9740 C C . HIS C 1 400 ? 39.911 60.114 0.874 1.00 44.88 400 HIS C C 1
ATOM 9741 O O . HIS C 1 400 ? 39.228 59.687 1.805 1.00 46.58 400 HIS C O 1
ATOM 9748 N N . GLY C 1 401 ? 39.397 60.841 -0.110 1.00 47.29 401 GLY C N 1
ATOM 9749 C CA . GLY C 1 401 ? 37.981 61.156 -0.125 1.00 49.97 401 GLY C CA 1
ATOM 9750 C C . GLY C 1 401 ? 37.675 62.380 -0.967 1.00 51.40 401 GLY C C 1
ATOM 9751 O O . GLY C 1 401 ? 38.520 63.260 -1.112 1.00 52.17 401 GLY C O 1
ATOM 9752 N N . GLU C 1 402 ? 36.471 62.433 -1.528 1.00 53.92 402 GLU C N 1
ATOM 9753 C CA . GLU C 1 402 ? 36.058 63.566 -2.351 1.00 56.24 402 GLU C CA 1
ATOM 9754 C C . GLU C 1 402 ? 36.042 64.839 -1.510 1.00 55.67 402 GLU C C 1
ATOM 9755 O O . GLU C 1 402 ? 35.531 64.853 -0.394 1.00 54.46 402 GLU C O 1
ATOM 9761 N N . GLU C 1 403 ? 36.614 65.900 -2.065 1.00 56.36 403 GLU C N 1
ATOM 9762 C CA . GLU C 1 403 ? 36.712 67.199 -1.406 1.00 57.67 403 GLU C CA 1
ATOM 9763 C C . GLU C 1 403 ? 35.504 67.610 -0.570 1.00 57.10 403 GLU C C 1
ATOM 9764 O O . GLU C 1 403 ? 35.651 68.092 0.552 1.00 56.88 403 GLU C O 1
ATOM 9770 N N . GLU C 1 404 ? 34.313 67.416 -1.123 1.00 56.51 404 GLU C N 1
ATOM 9771 C CA . GLU C 1 404 ? 33.070 67.790 -0.455 1.00 57.26 404 GLU C CA 1
ATOM 9772 C C . GLU C 1 404 ? 32.799 66.953 0.793 1.00 56.27 404 GLU C C 1
ATOM 9773 O O . GLU C 1 404 ? 32.264 67.452 1.785 1.00 55.03 404 GLU C O 1
ATOM 9779 N N . LYS C 1 405 ? 33.172 65.679 0.736 1.00 54.95 405 LYS C N 1
ATOM 9780 C CA . LYS C 1 405 ? 32.971 64.776 1.857 1.00 53.69 405 LYS C CA 1
ATOM 9781 C C . LYS C 1 405 ? 34.004 65.036 2.957 1.00 50.98 405 LYS C C 1
ATOM 9782 O O . LYS C 1 405 ? 33.707 64.892 4.139 1.00 48.44 405 LYS C O 1
ATOM 9788 N N . LEU C 1 406 ? 35.204 65.443 2.558 1.00 49.56 406 LEU C N 1
ATOM 9789 C CA . LEU C 1 406 ? 36.263 65.759 3.510 1.00 50.54 406 LEU C CA 1
ATOM 9790 C C . LEU C 1 406 ? 35.896 67.066 4.201 1.00 51.61 406 LEU C C 1
ATOM 9791 O O . LEU C 1 406 ? 36.061 67.221 5.409 1.00 51.84 406 LEU C O 1
ATOM 9796 N N . LEU C 1 407 ? 35.400 68.006 3.406 1.00 52.69 407 LEU C N 1
ATOM 9797 C CA . LEU C 1 407 ? 34.985 69.314 3.892 1.00 52.82 407 LEU C CA 1
ATOM 9798 C C . LEU C 1 407 ? 33.872 69.161 4.927 1.00 52.45 407 LEU C C 1
ATOM 9799 O O . LEU C 1 407 ? 33.802 69.924 5.895 1.00 51.94 407 LEU C O 1
ATOM 9804 N N . ALA C 1 408 ? 33.013 68.166 4.713 1.00 50.85 408 ALA C N 1
ATOM 9805 C CA . ALA C 1 408 ? 31.898 67.891 5.609 1.00 51.92 408 ALA C CA 1
ATOM 9806 C C . ALA C 1 408 ? 32.407 67.376 6.950 1.00 53.50 408 ALA C C 1
ATOM 9807 O O . ALA C 1 408 ? 32.046 67.900 8.012 1.00 54.12 408 ALA C O 1
ATOM 9809 N N . LEU C 1 409 ? 33.241 66.342 6.895 1.00 53.80 409 LEU C N 1
ATOM 9810 C CA . LEU C 1 409 ? 33.811 65.762 8.100 1.00 54.29 409 LEU C CA 1
ATOM 9811 C C . LEU C 1 409 ? 34.571 66.876 8.807 1.00 55.72 409 LEU C C 1
ATOM 9812 O O . LEU C 1 409 ? 34.483 67.038 10.024 1.00 55.92 409 LEU C O 1
ATOM 9817 N N . GLY C 1 410 ? 35.311 67.650 8.020 1.00 57.37 410 GLY C N 1
ATOM 9818 C CA . GLY C 1 410 ? 36.100 68.741 8.562 1.00 59.94 410 GLY C CA 1
ATOM 9819 C C . GLY C 1 410 ? 35.283 69.800 9.272 1.00 61.94 410 GLY C C 1
ATOM 9820 O O . GLY C 1 410 ? 35.745 70.398 10.246 1.00 61.63 410 GLY C O 1
ATOM 9821 N N . LYS C 1 411 ? 34.071 70.048 8.786 1.00 63.67 411 LYS C N 1
ATOM 9822 C CA . LYS C 1 411 ? 33.226 71.043 9.418 1.00 66.61 411 LYS C CA 1
ATOM 9823 C C . LYS C 1 411 ? 32.918 70.579 10.844 1.00 67.09 411 LYS C C 1
ATOM 9824 O O . LYS C 1 411 ? 33.069 71.341 11.802 1.00 66.62 411 LYS C O 1
ATOM 9830 N N . LEU C 1 412 ? 32.509 69.319 10.978 1.00 66.95 412 LEU C N 1
ATOM 9831 C CA . LEU C 1 412 ? 32.184 68.754 12.283 1.00 66.53 412 LEU C CA 1
ATOM 9832 C C . LEU C 1 412 ? 33.405 68.681 13.195 1.00 66.02 412 LEU C C 1
ATOM 9833 O O . LEU C 1 412 ? 33.330 69.049 14.365 1.00 67.48 412 LEU C O 1
ATOM 9838 N N . LEU C 1 413 ? 34.527 68.203 12.665 1.00 63.85 413 LEU C N 1
ATOM 9839 C CA . LEU C 1 413 ? 35.748 68.094 13.457 1.00 62.71 413 LEU C CA 1
ATOM 9840 C C . LEU C 1 413 ? 36.164 69.455 14.008 1.00 63.02 413 LEU C C 1
ATOM 9841 O O . LEU C 1 413 ? 36.594 69.571 15.159 1.00 61.76 413 LEU C O 1
ATOM 9846 N N . ALA C 1 414 ? 36.031 70.481 13.172 1.00 64.12 414 ALA C N 1
ATOM 9847 C CA . ALA C 1 414 ? 36.390 71.845 13.549 1.00 65.13 414 ALA C CA 1
ATOM 9848 C C . ALA C 1 414 ? 35.420 72.415 14.581 1.00 65.42 414 ALA C C 1
ATOM 9849 O O . ALA C 1 414 ? 35.809 73.195 15.450 1.00 64.77 414 ALA C O 1
ATOM 9851 N N . LEU C 1 415 ? 34.157 72.020 14.478 1.00 66.03 415 LEU C N 1
ATOM 9852 C CA . LEU C 1 415 ? 33.132 72.491 15.399 1.00 67.74 415 LEU C CA 1
ATOM 9853 C C . LEU C 1 415 ? 33.280 71.759 16.730 1.00 67.59 415 LEU C C 1
ATOM 9854 O O . LEU C 1 415 ? 32.466 71.920 17.638 1.00 68.67 415 LEU C O 1
ATOM 9859 N N . ARG C 1 416 ? 34.331 70.952 16.834 1.00 66.08 416 ARG C N 1
ATOM 9860 C CA . ARG C 1 416 ? 34.602 70.197 18.046 1.00 63.14 416 ARG C CA 1
ATOM 9861 C C . ARG C 1 416 ? 35.916 70.689 18.652 1.00 61.87 416 ARG C C 1
ATOM 9862 O O . ARG C 1 416 ? 36.421 70.120 19.619 1.00 61.51 416 ARG C O 1
ATOM 9870 N N . GLY C 1 417 ? 36.460 71.756 18.070 1.00 60.00 417 GLY C N 1
ATOM 9871 C CA . GLY C 1 417 ? 37.698 72.333 18.560 1.00 58.40 417 GLY C CA 1
ATOM 9872 C C . GLY C 1 417 ? 38.945 71.914 17.808 1.00 58.37 417 GLY C C 1
ATOM 9873 O O . GLY C 1 417 ? 39.963 72.606 17.850 1.00 58.33 417 GLY C O 1
ATOM 9874 N N . GLN C 1 418 ? 38.864 70.787 17.109 1.00 57.73 418 GLN C N 1
ATOM 9875 C CA . GLN C 1 418 ? 39.9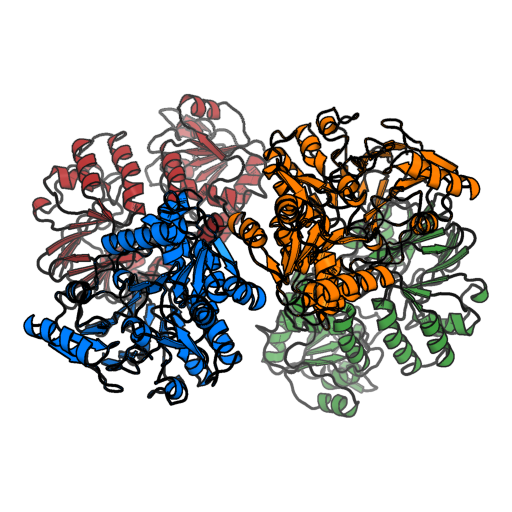93 70.246 16.354 1.00 56.36 418 GLN C CA 1
ATOM 9876 C C . GLN C 1 418 ? 40.389 71.057 15.126 1.00 54.92 418 GLN C C 1
ATOM 9877 O O . GLN C 1 418 ? 39.551 71.387 14.294 1.00 54.58 418 GLN C O 1
ATOM 9883 N N . GLU C 1 419 ? 41.674 71.371 15.016 1.00 54.54 419 GLU C N 1
ATOM 9884 C CA . GLU C 1 419 ? 42.188 72.119 13.873 1.00 55.16 419 GLU C CA 1
ATOM 9885 C C . GLU C 1 419 ? 42.287 71.126 12.713 1.00 54.34 419 GLU C C 1
ATOM 9886 O O . GLU C 1 419 ? 42.998 70.120 12.805 1.00 53.62 419 GLU C O 1
ATOM 9892 N N . VAL C 1 420 ? 41.568 71.399 11.631 1.00 50.92 420 VAL C N 1
ATOM 9893 C CA . VAL C 1 420 ? 41.569 70.498 10.491 1.00 50.48 420 VAL C CA 1
ATOM 9894 C C . VAL C 1 420 ? 41.816 71.215 9.160 1.00 49.83 420 VAL C C 1
ATOM 9895 O O . VAL C 1 420 ? 41.641 72.428 9.051 1.00 49.00 420 VAL C O 1
ATOM 9899 N N . SER C 1 421 ? 42.255 70.457 8.159 1.00 48.80 421 SER C N 1
ATOM 9900 C CA . SER C 1 421 ? 42.527 71.000 6.830 1.00 48.31 421 SER C CA 1
ATOM 9901 C C . SER C 1 421 ? 42.660 69.853 5.829 1.00 47.98 421 SER C C 1
ATOM 9902 O O . SER C 1 421 ? 42.790 68.690 6.223 1.00 47.12 421 SER C O 1
ATOM 9905 N N . LEU C 1 422 ? 42.620 70.172 4.539 1.00 45.93 422 LEU C N 1
ATOM 9906 C CA . LEU C 1 422 ? 42.748 69.138 3.518 1.00 45.28 422 LEU C CA 1
ATOM 9907 C C . LEU C 1 422 ? 44.144 69.090 2.932 1.00 44.27 422 LEU C C 1
ATOM 9908 O O . LEU C 1 422 ? 44.746 70.124 2.634 1.00 44.17 422 LEU C O 1
ATOM 9913 N N . ALA C 1 423 ? 44.659 67.880 2.766 1.00 42.88 423 ALA C N 1
ATOM 9914 C CA . ALA C 1 423 ? 45.984 67.712 2.191 1.00 43.55 423 ALA C CA 1
ATOM 9915 C C . ALA C 1 423 ? 45.953 68.106 0.716 1.00 44.07 423 ALA C C 1
ATOM 9916 O O . ALA C 1 423 ? 44.952 67.884 0.020 1.00 42.88 423 ALA C O 1
ATOM 9918 N N . ARG C 1 424 ? 47.046 68.701 0.251 1.00 43.82 424 ARG C N 1
ATOM 9919 C CA . ARG C 1 424 ? 47.170 69.108 -1.141 1.00 45.48 424 ARG C CA 1
ATOM 9920 C C . ARG C 1 424 ? 48.370 68.367 -1.688 1.00 43.56 424 ARG C C 1
ATOM 9921 O O . ARG C 1 424 ? 49.418 68.304 -1.040 1.00 44.11 424 ARG C O 1
ATOM 9929 N N . PHE C 1 425 ? 48.220 67.812 -2.882 1.00 41.67 425 PHE C N 1
ATOM 9930 C CA . PHE C 1 425 ? 49.300 67.076 -3.516 1.00 39.57 425 PHE C CA 1
ATOM 9931 C C . PHE C 1 425 ? 50.634 67.815 -3.448 1.00 38.93 425 PHE C C 1
ATOM 9932 O O . PHE C 1 425 ? 50.727 68.982 -3.803 1.00 39.92 425 PHE C O 1
ATOM 9940 N N . GLY C 1 426 ? 51.665 67.126 -2.979 1.00 39.54 426 GLY C N 1
ATOM 9941 C CA . GLY C 1 426 ? 52.985 67.723 -2.899 1.00 37.93 426 GLY C CA 1
ATOM 9942 C C . GLY C 1 426 ? 53.203 68.794 -1.851 1.00 38.75 426 GLY C C 1
ATOM 9943 O O . GLY C 1 426 ? 54.314 69.295 -1.721 1.00 36.02 426 GLY C O 1
ATOM 9944 N N . GLU C 1 427 ? 52.166 69.158 -1.104 1.00 41.33 427 GLU C N 1
ATOM 9945 C CA . GLU C 1 427 ? 52.325 70.180 -0.072 1.00 44.03 427 GLU C CA 1
ATOM 9946 C C . GLU C 1 427 ? 52.631 69.614 1.319 1.00 43.41 427 GLU C C 1
ATOM 9947 O O . GLU C 1 427 ? 51.752 69.081 2.014 1.00 39.09 427 GLU C O 1
ATOM 9953 N N . GLY C 1 428 ? 53.893 69.752 1.715 1.00 42.39 428 GLY C N 1
ATOM 9954 C CA . GLY C 1 428 ? 54.328 69.269 3.011 1.00 44.42 428 GLY C CA 1
ATOM 9955 C C . GLY C 1 428 ? 53.602 69.889 4.189 1.00 44.60 428 GLY C C 1
ATOM 9956 O O . GLY C 1 428 ? 53.326 71.086 4.211 1.00 44.85 428 GLY C O 1
ATOM 9957 N N . VAL C 1 429 ? 53.284 69.055 5.171 1.00 45.18 429 VAL C N 1
ATOM 9958 C CA . VAL C 1 429 ? 52.602 69.497 6.375 1.00 45.32 429 VAL C CA 1
ATOM 9959 C C . VAL C 1 429 ? 53.513 69.198 7.559 1.00 47.47 429 VAL C C 1
ATOM 9960 O O . VAL C 1 429 ? 53.975 68.068 7.734 1.00 48.56 429 VAL C O 1
ATOM 9964 N N . PRO C 1 430 ? 53.793 70.212 8.389 1.00 48.17 430 PRO C N 1
ATOM 9965 C CA . PRO C 1 430 ? 54.662 70.016 9.553 1.00 48.41 430 PRO C CA 1
ATOM 9966 C C . PRO C 1 430 ? 53.929 69.232 10.635 1.00 47.74 430 PRO C C 1
ATOM 9967 O O . PRO C 1 430 ? 52.740 69.455 10.871 1.00 47.63 430 PRO C O 1
ATOM 9971 N N . VAL C 1 431 ? 54.636 68.310 11.280 1.00 46.79 431 VAL C N 1
ATOM 9972 C CA . VAL C 1 431 ? 54.037 67.509 12.339 1.00 47.32 431 VAL C CA 1
ATOM 9973 C C . VAL C 1 431 ? 54.268 68.222 13.668 1.00 48.75 431 VAL C C 1
ATOM 9974 O O . VAL C 1 431 ? 55.448 68.309 14.086 1.00 49.30 431 VAL C O 1
ATOM 9979 N N . MET D 1 1 ? -15.676 5.241 39.709 1.00 67.45 1 MET D N 1
ATOM 9980 C CA . MET D 1 1 ? -14.740 6.300 40.185 1.00 67.70 1 MET D CA 1
ATOM 9981 C C . MET D 1 1 ? -15.377 7.681 40.013 1.00 66.96 1 MET D C 1
ATOM 9982 O O . MET D 1 1 ? -15.787 8.047 38.910 1.00 66.64 1 MET D O 1
ATOM 9987 N N . ARG D 1 2 ? -15.471 8.434 41.108 1.00 66.22 2 ARG D N 1
ATOM 9988 C CA . ARG D 1 2 ? -16.044 9.782 41.075 1.00 66.07 2 ARG D CA 1
ATOM 9989 C C . ARG D 1 2 ? -15.207 10.797 41.840 1.00 63.72 2 ARG D C 1
ATOM 9990 O O . ARG D 1 2 ? -14.461 10.449 42.754 1.00 63.07 2 ARG D O 1
ATOM 9998 N N . ILE D 1 3 ? -15.349 12.059 41.458 1.00 61.81 3 ILE D N 1
ATOM 9999 C CA . ILE D 1 3 ? -14.625 13.142 42.102 1.00 61.29 3 ILE D CA 1
ATOM 10000 C C . ILE D 1 3 ? -15.646 14.185 42.560 1.00 60.86 3 ILE D C 1
ATOM 10001 O O . ILE D 1 3 ? -16.267 14.873 41.749 1.00 62.00 3 ILE D O 1
ATOM 10006 N N . VAL D 1 4 ? -15.823 14.289 43.871 1.00 59.48 4 VAL D N 1
ATOM 10007 C CA . VAL D 1 4 ? -16.783 15.226 44.438 1.00 58.22 4 VAL D CA 1
ATOM 10008 C C . VAL D 1 4 ? -16.164 16.559 44.850 1.00 56.97 4 VAL D C 1
ATOM 10009 O O . VAL D 1 4 ? -15.360 16.624 45.776 1.00 57.08 4 VAL D O 1
ATOM 10013 N N . PRO D 1 5 ? -16.537 17.648 44.167 1.00 56.17 5 PRO D N 1
ATOM 10014 C CA . PRO D 1 5 ? -15.983 18.958 44.516 1.00 55.82 5 PRO D CA 1
ATOM 10015 C C . PRO D 1 5 ? -16.429 19.352 45.919 1.00 55.80 5 PRO D C 1
ATOM 10016 O O . PRO D 1 5 ? -17.595 19.191 46.262 1.00 56.82 5 PRO D O 1
ATOM 10020 N N . PHE D 1 6 ? -15.508 19.855 46.732 1.00 55.39 6 PHE D N 1
ATOM 10021 C CA . PHE D 1 6 ? -15.846 20.274 48.089 1.00 55.33 6 PHE D CA 1
ATOM 10022 C C . PHE D 1 6 ? -15.239 21.627 48.412 1.00 55.28 6 PHE D C 1
ATOM 10023 O O . PHE D 1 6 ? -15.037 21.977 49.575 1.00 54.63 6 PHE D O 1
ATOM 10031 N N . GLY D 1 7 ? -14.968 22.384 47.354 1.00 55.20 7 GLY D N 1
ATOM 10032 C CA . GLY D 1 7 ? -14.394 23.708 47.480 1.00 54.81 7 GLY D CA 1
ATOM 10033 C C . GLY D 1 7 ? -14.077 24.193 46.083 1.00 54.84 7 GLY D C 1
ATOM 10034 O O . GLY D 1 7 ? -14.225 23.439 45.128 1.00 53.92 7 GLY D O 1
ATOM 10035 N N . ALA D 1 8 ? -13.652 25.445 45.959 1.00 56.48 8 ALA D N 1
ATOM 10036 C CA . ALA D 1 8 ? -13.307 26.021 44.659 1.00 60.00 8 ALA D CA 1
ATOM 10037 C C . ALA D 1 8 ? -14.371 25.778 43.584 1.00 61.50 8 ALA D C 1
ATOM 10038 O O . ALA D 1 8 ? -14.057 25.719 42.392 1.00 62.49 8 ALA D O 1
ATOM 10040 N N . ALA D 1 9 ? -15.624 25.626 43.999 1.00 63.05 9 ALA D N 1
ATOM 10041 C CA . ALA D 1 9 ? -16.707 25.402 43.044 1.00 63.81 9 ALA D CA 1
ATOM 10042 C C . ALA D 1 9 ? -17.239 26.754 42.607 1.00 63.93 9 ALA D C 1
ATOM 10043 O O . ALA D 1 9 ? -17.866 27.465 43.392 1.00 63.85 9 ALA D O 1
ATOM 10045 N N . ARG D 1 10 ? -16.968 27.113 41.358 1.00 65.49 10 ARG D N 1
ATOM 10046 C CA . ARG D 1 10 ? -17.413 28.388 40.817 1.00 67.25 10 ARG D CA 1
ATOM 10047 C C . ARG D 1 10 ? -16.802 29.528 41.639 1.00 66.99 10 ARG D C 1
ATOM 10048 O O . ARG D 1 10 ? -17.355 30.627 41.720 1.00 67.99 10 ARG D O 1
ATOM 10056 N N . GLU D 1 11 ? -15.653 29.244 42.249 1.00 66.23 11 GLU D N 1
ATOM 10057 C CA . GLU D 1 11 ? -14.918 30.213 43.061 1.00 64.93 11 GLU D CA 1
ATOM 10058 C C . GLU D 1 11 ? -13.444 29.823 43.105 1.00 62.89 11 GLU D C 1
ATOM 10059 O O . GLU D 1 11 ? -13.083 28.706 42.746 1.00 62.41 11 GLU D O 1
ATOM 10065 N N . VAL D 1 12 ? -12.600 30.739 43.568 1.00 60.97 12 VAL D N 1
ATOM 10066 C CA . VAL D 1 12 ? -11.162 30.501 43.621 1.00 59.88 12 VAL D CA 1
ATOM 10067 C C . VAL D 1 12 ? -10.595 29.807 44.860 1.00 58.85 12 VAL D C 1
ATOM 10068 O O . VAL D 1 12 ? -9.677 28.996 44.743 1.00 58.83 12 VAL D O 1
ATOM 10072 N N . THR D 1 13 ? -11.125 30.115 46.039 1.00 56.80 13 THR D N 1
ATOM 10073 C CA . THR D 1 13 ? -10.599 29.523 47.266 1.00 55.83 13 THR D CA 1
ATOM 10074 C C . THR D 1 13 ? -11.273 28.229 47.728 1.00 55.55 13 THR D C 1
ATOM 10075 O O . THR D 1 13 ? -12.280 27.801 47.162 1.00 55.57 13 THR D O 1
ATOM 10079 N N . GLY D 1 14 ? -10.685 27.604 48.749 1.00 54.25 14 GLY D N 1
ATOM 10080 C CA . GLY D 1 14 ? -11.236 26.384 49.322 1.00 53.54 14 GLY D CA 1
ATOM 10081 C C . GLY D 1 14 ? -10.870 25.025 48.736 1.00 52.31 14 GLY D C 1
ATOM 10082 O O . GLY D 1 14 ? -11.260 23.994 49.296 1.00 52.25 14 GLY D O 1
ATOM 10083 N N . SER D 1 15 ? -10.123 25.009 47.635 1.00 50.45 15 SER D N 1
ATOM 10084 C CA . SER D 1 15 ? -9.729 23.761 46.971 1.00 49.40 15 SER D CA 1
ATOM 10085 C C . SER D 1 15 ? -9.711 22.494 47.831 1.00 49.88 15 SER D C 1
ATOM 10086 O O . SER D 1 15 ? -8.958 22.390 48.802 1.00 49.92 15 SER D O 1
ATOM 10089 N N . ALA D 1 16 ? -10.552 21.535 47.451 1.00 49.35 16 ALA D N 1
ATOM 10090 C CA . ALA D 1 16 ? -10.675 20.256 48.144 1.00 50.14 16 ALA D CA 1
ATOM 10091 C C . ALA D 1 16 ? -11.638 19.393 47.334 1.00 51.22 16 ALA D C 1
ATOM 10092 O O . ALA D 1 16 ? -12.829 19.691 47.241 1.00 52.31 16 ALA D O 1
ATOM 10094 N N . HIS D 1 17 ? -11.118 18.321 46.747 1.00 51.27 17 HIS D N 1
ATOM 10095 C CA . HIS D 1 17 ? -11.928 17.440 45.919 1.00 49.33 17 HIS D CA 1
ATOM 10096 C C . HIS D 1 17 ? -11.710 16.006 46.376 1.00 48.95 17 HIS D C 1
ATOM 10097 O O . HIS D 1 17 ? -10.575 15.543 46.468 1.00 48.89 17 HIS D O 1
ATOM 10104 N N . LEU D 1 18 ? -12.803 15.307 46.670 1.00 48.59 18 LEU D N 1
ATOM 10105 C CA . LEU D 1 18 ? -12.714 13.936 47.157 1.00 48.15 18 LEU D CA 1
ATOM 10106 C C . LEU D 1 18 ? -12.846 12.907 46.053 1.00 47.98 18 LEU D C 1
ATOM 10107 O O . LEU D 1 18 ? -13.837 12.875 45.317 1.00 47.61 18 LEU D O 1
ATOM 10112 N N . LEU D 1 19 ? -11.827 12.066 45.947 1.00 47.77 19 LEU D N 1
ATOM 10113 C CA . LEU D 1 19 ? -11.800 11.016 44.947 1.00 48.61 19 LEU D CA 1
ATOM 10114 C C . LEU D 1 19 ? -12.204 9.701 45.588 1.00 49.20 19 LEU D C 1
ATOM 10115 O O . LEU D 1 19 ? -11.578 9.247 46.544 1.00 49.36 19 LEU D O 1
ATOM 10120 N N . LEU D 1 20 ? -13.263 9.103 45.056 1.00 51.34 20 LEU D N 1
ATOM 10121 C CA . LEU D 1 20 ? -13.781 7.830 45.549 1.00 53.33 20 LEU D CA 1
ATOM 10122 C C . LEU D 1 20 ? -13.527 6.775 44.473 1.00 54.60 20 LEU D C 1
ATOM 10123 O O . LEU D 1 20 ? -14.077 6.868 43.375 1.00 54.81 20 LEU D O 1
ATOM 10128 N N . ALA D 1 21 ? -12.687 5.788 44.780 1.00 56.06 21 ALA D N 1
ATOM 10129 C CA . ALA D 1 21 ? -12.366 4.731 43.823 1.00 58.98 21 ALA D CA 1
ATOM 10130 C C . ALA D 1 21 ? -11.494 3.624 44.418 1.00 60.77 21 ALA D C 1
ATOM 10131 O O . ALA D 1 21 ? -10.936 3.773 45.504 1.00 61.67 21 ALA D O 1
ATOM 10133 N N . GLY D 1 22 ? -11.377 2.517 43.686 1.00 61.95 22 GLY D N 1
ATOM 10134 C CA . GLY D 1 22 ? -10.578 1.392 44.138 1.00 60.81 22 GLY D CA 1
ATOM 10135 C C . GLY D 1 22 ? -10.953 0.933 45.531 1.00 60.98 22 GLY D C 1
ATOM 10136 O O . GLY D 1 22 ? -10.230 0.150 46.143 1.00 61.66 22 GLY D O 1
ATOM 10137 N N . GLY D 1 23 ? -12.096 1.406 46.025 1.00 60.94 23 GLY D N 1
ATOM 10138 C CA . GLY D 1 23 ? -12.529 1.047 47.364 1.00 59.46 23 GLY D CA 1
ATOM 10139 C C . GLY D 1 23 ? -11.724 1.876 48.350 1.00 58.37 23 GLY D C 1
ATOM 10140 O O . GLY D 1 23 ? -11.317 1.401 49.412 1.00 57.73 23 GLY D O 1
ATOM 10141 N N . ARG D 1 24 ? -11.486 3.129 47.975 1.00 55.69 24 ARG D N 1
ATOM 10142 C CA . ARG D 1 24 ? -10.716 4.054 48.791 1.00 53.64 24 ARG D CA 1
ATOM 10143 C C . ARG D 1 24 ? -11.210 5.481 48.595 1.00 53.20 24 ARG D C 1
ATOM 10144 O O . ARG D 1 24 ? -11.833 5.803 47.585 1.00 52.70 24 ARG D O 1
ATOM 10152 N N . ARG D 1 25 ? -10.936 6.334 49.571 1.00 53.11 25 ARG D N 1
ATOM 10153 C CA . ARG D 1 25 ? -11.328 7.729 49.478 1.00 52.72 25 ARG D CA 1
ATOM 10154 C C . ARG D 1 25 ? -10.060 8.543 49.616 1.00 51.28 25 ARG D C 1
ATOM 10155 O O . ARG D 1 25 ? -9.383 8.478 50.642 1.00 51.62 25 ARG D O 1
ATOM 10163 N N . VAL D 1 26 ? -9.738 9.304 48.578 1.00 49.70 26 VAL D N 1
ATOM 10164 C CA . VAL D 1 26 ? -8.543 10.126 48.582 1.00 46.02 26 VAL D CA 1
ATOM 10165 C C . VAL D 1 26 ? -8.912 11.585 48.414 1.00 45.49 26 VAL D C 1
ATOM 10166 O O . VAL D 1 26 ? -9.580 11.957 47.461 1.00 45.48 26 VAL D O 1
ATOM 10170 N N . LEU D 1 27 ? -8.470 12.412 49.348 1.00 44.92 27 LEU D N 1
ATOM 10171 C CA . LEU D 1 27 ? -8.759 13.829 49.290 1.00 44.32 27 LEU D CA 1
ATOM 10172 C C . LEU D 1 27 ? -7.670 14.494 48.461 1.00 43.74 27 LEU D C 1
ATOM 10173 O O . LEU D 1 27 ? -6.482 14.280 48.711 1.00 43.90 27 LEU D O 1
ATOM 10178 N N . LEU D 1 28 ? -8.063 15.284 47.467 1.00 42.32 28 LEU D N 1
ATOM 10179 C CA . LEU D 1 28 ? -7.087 15.988 46.645 1.00 41.43 28 LEU D CA 1
ATOM 10180 C C . LEU D 1 28 ? -7.169 17.465 47.018 1.00 42.72 28 LEU D C 1
ATOM 10181 O O . LEU D 1 28 ? -8.089 18.185 46.604 1.00 43.03 28 LEU D O 1
ATOM 10186 N N . ASP D 1 29 ? -6.190 17.889 47.813 1.00 42.55 29 ASP D N 1
ATOM 10187 C CA . ASP D 1 29 ? -6.077 19.245 48.337 1.00 43.45 29 ASP D CA 1
ATOM 10188 C C . ASP D 1 29 ? -7.069 19.472 49.461 1.00 44.41 29 ASP D C 1
ATOM 10189 O O . ASP D 1 29 ? -8.064 18.762 49.582 1.00 44.37 29 ASP D O 1
ATOM 10194 N N . CYS D 1 30 ? -6.788 20.466 50.289 1.00 45.27 30 CYS D N 1
ATOM 10195 C CA . CYS D 1 30 ? -7.643 20.766 51.422 1.00 47.91 30 CYS D CA 1
ATOM 10196 C C . CYS D 1 30 ? -7.362 22.199 51.861 1.00 49.35 30 CYS D C 1
ATOM 10197 O O . CYS D 1 30 ? -6.878 22.442 52.963 1.00 48.66 30 CYS D O 1
ATOM 10200 N N . GLY D 1 31 ? -7.669 23.147 50.985 1.00 51.99 31 GLY D N 1
ATOM 10201 C CA . GLY D 1 31 ? -7.406 24.541 51.290 1.00 56.58 31 GLY D CA 1
ATOM 10202 C C . GLY D 1 31 ? -8.516 25.296 51.991 1.00 59.10 31 GLY D C 1
ATOM 10203 O O . GLY D 1 31 ? -9.641 24.815 52.103 1.00 58.71 31 GLY D O 1
ATOM 10204 N N . MET D 1 32 ? -8.192 26.494 52.465 1.00 62.41 32 MET D N 1
ATOM 10205 C CA . MET D 1 32 ? -9.170 27.320 53.155 1.00 65.32 32 MET D CA 1
ATOM 10206 C C . MET D 1 32 ? -9.762 28.358 52.214 1.00 66.36 32 MET D C 1
ATOM 10207 O O . MET D 1 32 ? -9.191 28.665 51.167 1.00 65.00 32 MET D O 1
ATOM 10212 N N . PHE D 1 33 ? -10.921 28.881 52.599 1.00 68.52 33 PHE D N 1
ATOM 10213 C CA . PHE D 1 33 ? -11.611 29.906 51.827 1.00 70.55 33 PHE D CA 1
ATOM 10214 C C . PHE D 1 33 ? -11.086 31.261 52.308 1.00 73.04 33 PHE D C 1
ATOM 10215 O O . PHE D 1 33 ? -10.856 31.451 53.502 1.00 73.36 33 PHE D O 1
ATOM 10223 N N . GLN D 1 34 ? -10.896 32.198 51.385 1.00 76.18 34 GLN D N 1
ATOM 10224 C CA . GLN D 1 34 ? -10.412 33.529 51.742 1.00 79.28 34 GLN D CA 1
ATOM 10225 C C . GLN D 1 34 ? -11.296 34.576 51.083 1.00 81.35 34 GLN D C 1
ATOM 10226 O O . GLN D 1 34 ? -11.947 34.300 50.076 1.00 81.31 34 GLN D O 1
ATOM 10232 N N . GLY D 1 35 ? -11.314 35.778 51.648 1.00 83.67 35 GLY D N 1
ATOM 10233 C CA . GLY D 1 35 ? -12.135 36.835 51.089 1.00 86.35 35 GLY D CA 1
ATOM 10234 C C . GLY D 1 35 ? -13.482 36.903 51.781 1.00 88.66 35 GLY D C 1
ATOM 10235 O O . GLY D 1 35 ? -13.550 36.900 53.011 1.00 88.53 35 GLY D O 1
ATOM 10236 N N . LYS D 1 36 ? -14.555 36.962 50.996 1.00 90.51 36 LYS D N 1
ATOM 10237 C CA . LYS D 1 36 ? -15.905 37.032 51.550 1.00 92.01 36 LYS D CA 1
ATOM 10238 C C . LYS D 1 36 ? -16.507 35.654 51.798 1.00 92.11 36 LYS D C 1
ATOM 10239 O O . LYS D 1 36 ? -17.719 35.522 51.976 1.00 92.10 36 LYS D O 1
ATOM 10245 N N . GLU D 1 37 ? -15.659 34.631 51.811 1.00 92.18 37 GLU D N 1
ATOM 10246 C CA . GLU D 1 37 ? -16.115 33.265 52.036 1.00 91.96 37 GLU D CA 1
ATOM 10247 C C . GLU D 1 37 ? -15.452 32.677 53.270 1.00 91.03 37 GLU D C 1
ATOM 10248 O O . GLU D 1 37 ? -15.937 31.702 53.840 1.00 91.08 37 GLU D O 1
ATOM 10254 N N . GLU D 1 38 ? -14.344 33.294 53.668 1.00 90.26 38 GLU D N 1
ATOM 10255 C CA . GLU D 1 38 ? -13.541 32.867 54.811 1.00 89.47 38 GLU D CA 1
ATOM 10256 C C . GLU D 1 38 ? -14.319 32.263 55.982 1.00 87.98 38 GLU D C 1
ATOM 10257 O O . GLU D 1 38 ? -13.829 31.349 56.650 1.00 87.93 38 GLU D O 1
ATOM 10263 N N . ALA D 1 39 ? -15.524 32.765 56.236 1.00 85.90 39 ALA D N 1
ATOM 10264 C CA . ALA D 1 39 ? -16.334 32.252 57.337 1.00 83.73 39 ALA D CA 1
ATOM 10265 C C . ALA D 1 39 ? -16.643 30.767 57.177 1.00 82.25 39 ALA D C 1
ATOM 10266 O O . ALA D 1 39 ? -16.743 30.045 58.166 1.00 81.66 39 ALA D O 1
ATOM 10268 N N . ARG D 1 40 ? -16.793 30.313 55.935 1.00 80.63 40 ARG D N 1
ATOM 10269 C CA . ARG D 1 40 ? -17.089 28.907 55.667 1.00 79.27 40 ARG D CA 1
ATOM 10270 C C . ARG D 1 40 ? -16.027 27.948 56.188 1.00 77.71 40 ARG D C 1
ATOM 10271 O O . ARG D 1 40 ? -16.264 26.744 56.279 1.00 76.73 40 ARG D O 1
ATOM 10279 N N . ASN D 1 41 ? -14.854 28.479 56.516 1.00 76.70 41 ASN D N 1
ATOM 10280 C CA . ASN D 1 41 ? -13.775 27.655 57.044 1.00 76.19 41 ASN D CA 1
ATOM 10281 C C . ASN D 1 41 ? -14.199 27.072 58.388 1.00 75.99 41 ASN D C 1
ATOM 10282 O O . ASN D 1 41 ? -13.605 26.109 58.880 1.00 76.24 41 ASN D O 1
ATOM 10287 N N . HIS D 1 42 ? -15.239 27.659 58.971 1.00 75.38 42 HIS D N 1
ATOM 10288 C CA . HIS D 1 42 ? -15.755 27.217 60.259 1.00 74.83 42 HIS D CA 1
ATOM 10289 C C . HIS D 1 42 ? -16.870 26.182 60.127 1.00 73.49 42 HIS D C 1
ATOM 10290 O O . HIS D 1 42 ? -17.236 25.536 61.105 1.00 73.87 42 HIS D O 1
ATOM 10297 N N . ALA D 1 43 ? -17.400 26.021 58.918 1.00 71.90 43 ALA D N 1
ATOM 10298 C CA . ALA D 1 43 ? -18.475 25.063 58.676 1.00 70.11 43 ALA D CA 1
ATOM 10299 C C . ALA D 1 43 ? -17.925 23.662 58.421 1.00 69.06 43 ALA D C 1
ATOM 10300 O O . ALA D 1 43 ? -16.716 23.474 58.297 1.00 69.73 43 ALA D O 1
ATOM 10302 N N . PRO D 1 44 ? -18.810 22.653 58.361 1.00 67.92 44 PRO D N 1
ATOM 10303 C CA . PRO D 1 44 ? -18.392 21.268 58.117 1.00 66.22 44 PRO D CA 1
ATOM 10304 C C . PRO D 1 44 ? -17.833 21.072 56.709 1.00 65.21 44 PRO D C 1
ATOM 10305 O O . PRO D 1 44 ? -18.198 21.797 55.783 1.00 65.09 44 PRO D O 1
ATOM 10309 N N . PHE D 1 45 ? -16.952 20.087 56.553 1.00 63.36 45 PHE D N 1
ATOM 10310 C CA . PHE D 1 45 ? -16.342 19.798 55.261 1.00 61.33 45 PHE D CA 1
ATOM 10311 C C . PHE D 1 45 ? -17.352 19.347 54.220 1.00 61.08 45 PHE D C 1
ATOM 10312 O O . PHE D 1 45 ? -17.268 19.727 53.050 1.00 60.94 45 PHE D O 1
ATOM 10320 N N . GLY D 1 46 ? -18.310 18.535 54.650 1.00 60.65 46 GLY D N 1
ATOM 10321 C CA . GLY D 1 46 ? -19.312 18.024 53.733 1.00 58.73 46 GLY D CA 1
ATOM 10322 C C . GLY D 1 46 ? -19.092 16.535 53.559 1.00 57.74 46 GLY D C 1
ATOM 10323 O O . GLY D 1 46 ? -19.797 15.869 52.807 1.00 57.70 46 GLY D O 1
ATOM 10324 N N . PHE D 1 47 ? -18.088 16.022 54.263 1.00 56.55 47 PHE D N 1
ATOM 10325 C CA . PHE D 1 47 ? -17.732 14.611 54.233 1.00 56.44 47 PHE D CA 1
ATOM 10326 C C . PHE D 1 47 ? -17.034 14.319 55.552 1.00 56.94 47 PHE D C 1
ATOM 10327 O O . PHE D 1 47 ? -16.559 15.239 56.218 1.00 58.12 47 PHE D O 1
ATOM 10335 N N . ASP D 1 48 ? -16.967 13.053 55.941 1.00 57.04 48 ASP D N 1
ATOM 10336 C CA . ASP D 1 48 ? -16.313 12.717 57.196 1.00 57.05 48 ASP D CA 1
ATOM 10337 C C . ASP D 1 48 ? -14.833 12.454 56.986 1.00 57.68 48 ASP D C 1
ATOM 10338 O O . ASP D 1 48 ? -14.450 11.517 56.286 1.00 58.06 48 ASP D O 1
ATOM 10343 N N . PRO D 1 49 ? -13.978 13.288 57.595 1.00 58.10 49 PRO D N 1
ATOM 10344 C CA . PRO D 1 49 ? -12.521 13.176 57.499 1.00 57.10 49 PRO D CA 1
ATOM 10345 C C . PRO D 1 49 ? -11.950 11.899 58.103 1.00 56.93 49 PRO D C 1
ATOM 10346 O O . PRO D 1 49 ? -10.813 11.537 57.822 1.00 57.62 49 PRO D O 1
ATOM 10350 N N . LYS D 1 50 ? -12.728 11.215 58.932 1.00 56.90 50 LYS D N 1
ATOM 10351 C CA . LYS D 1 50 ? -12.243 9.982 59.541 1.00 56.88 50 LYS D CA 1
ATOM 10352 C C . LYS D 1 50 ? -12.308 8.840 58.533 1.00 57.19 50 LYS D C 1
ATOM 10353 O O . LYS D 1 50 ? -11.628 7.825 58.689 1.00 56.84 50 LYS D O 1
ATOM 10359 N N . GLU D 1 51 ? -13.122 9.018 57.495 1.00 56.38 51 GLU D N 1
ATOM 10360 C CA . GLU D 1 51 ? -13.275 8.004 56.460 1.00 57.26 51 GLU D CA 1
ATOM 10361 C C . GLU D 1 51 ? -12.365 8.237 55.253 1.00 55.94 51 GLU D C 1
ATOM 10362 O O . GLU D 1 51 ? -12.421 7.489 54.276 1.00 55.76 51 GLU D O 1
ATOM 10368 N N . VAL D 1 52 ? -11.540 9.280 55.319 1.00 53.46 52 VAL D N 1
ATOM 10369 C CA . VAL D 1 52 ? -10.607 9.583 54.243 1.00 50.34 52 VAL D CA 1
ATOM 10370 C C . VAL D 1 52 ? -9.413 8.644 54.408 1.00 50.08 52 VAL D C 1
ATOM 10371 O O . VAL D 1 52 ? -8.943 8.433 55.526 1.00 50.05 52 VAL D O 1
ATOM 10375 N N . ASP D 1 53 ? -8.928 8.069 53.308 1.00 48.45 53 ASP D N 1
ATOM 10376 C CA . ASP D 1 53 ? -7.801 7.138 53.382 1.00 47.54 53 ASP D CA 1
ATOM 10377 C C . ASP D 1 53 ? -6.440 7.796 53.211 1.00 46.48 53 ASP D C 1
ATOM 10378 O O . ASP D 1 53 ? -5.441 7.334 53.770 1.00 45.15 53 ASP D O 1
ATOM 10383 N N . ALA D 1 54 ? -6.399 8.869 52.428 1.00 43.57 54 ALA D N 1
ATOM 10384 C CA . ALA D 1 54 ? -5.153 9.575 52.182 1.00 40.41 54 ALA D CA 1
ATOM 10385 C C . ALA D 1 54 ? -5.424 10.930 51.550 1.00 39.68 54 ALA D C 1
ATOM 10386 O O . ALA D 1 54 ? -6.476 11.148 50.939 1.00 39.84 54 ALA D O 1
ATOM 10388 N N . VAL D 1 55 ? -4.471 11.842 51.704 1.00 38.23 55 VAL D N 1
ATOM 10389 C CA . VAL D 1 55 ? -4.602 13.178 51.151 1.00 37.69 55 VAL D CA 1
ATOM 10390 C C . VAL D 1 55 ? -3.371 13.547 50.336 1.00 39.07 55 VAL D C 1
ATOM 10391 O O . VAL D 1 55 ? -2.241 13.213 50.708 1.00 40.08 55 VAL D O 1
ATOM 10395 N N . LEU D 1 56 ? -3.605 14.217 49.213 1.00 38.18 56 LEU D N 1
ATOM 10396 C CA . LEU D 1 56 ? -2.537 14.668 48.336 1.00 37.68 56 LEU D CA 1
ATOM 10397 C C . LEU D 1 56 ? -2.670 16.173 48.216 1.00 38.71 56 LEU D C 1
ATOM 10398 O O . LEU D 1 56 ? -3.762 16.692 47.978 1.00 38.40 56 LEU D O 1
ATOM 10403 N N . LEU D 1 57 ? -1.554 16.868 48.402 1.00 39.29 57 LEU D N 1
ATOM 10404 C CA . LEU D 1 57 ? -1.510 18.319 48.322 1.00 40.44 57 LEU D CA 1
ATOM 10405 C C . LEU D 1 57 ? -0.682 18.696 47.102 1.00 40.40 57 LEU D C 1
ATOM 10406 O O . LEU D 1 57 ? 0.472 18.283 46.992 1.00 44.14 57 LEU D O 1
ATOM 10411 N N . THR D 1 58 ? -1.265 19.464 46.184 1.00 39.91 58 THR D N 1
ATOM 10412 C CA . THR D 1 58 ? -0.558 19.878 44.972 1.00 39.14 58 THR D CA 1
ATOM 10413 C C . THR D 1 58 ? 0.512 20.946 45.247 1.00 40.75 58 THR D C 1
ATOM 10414 O O . THR D 1 58 ? 1.523 21.003 44.553 1.00 41.47 58 THR D O 1
ATOM 10418 N N . HIS D 1 59 ? 0.295 21.793 46.249 1.00 42.91 59 HIS D N 1
ATOM 10419 C CA . HIS D 1 59 ? 1.294 22.798 46.607 1.00 46.36 59 HIS D CA 1
ATOM 10420 C C . HIS D 1 59 ? 1.019 23.438 47.965 1.00 49.10 59 HIS D C 1
ATOM 10421 O O . HIS D 1 59 ? -0.044 23.236 48.557 1.00 49.37 59 HIS D O 1
ATOM 10428 N N . ALA D 1 60 ? 1.988 24.203 48.460 1.00 51.02 60 ALA D N 1
ATOM 10429 C CA . ALA D 1 60 ? 1.896 24.817 49.785 1.00 52.86 60 ALA D CA 1
ATOM 10430 C C . ALA D 1 60 ? 0.966 26.011 49.994 1.00 53.73 60 ALA D C 1
ATOM 10431 O O . ALA D 1 60 ? 0.645 26.340 51.135 1.00 53.91 60 ALA D O 1
ATOM 10433 N N . HIS D 1 61 ? 0.532 26.663 48.922 1.00 56.04 61 HIS D N 1
ATOM 10434 C CA . HIS D 1 61 ? -0.346 27.815 49.089 1.00 58.52 61 HIS D CA 1
ATOM 10435 C C . HIS D 1 61 ? -1.468 27.551 50.074 1.00 58.89 61 HIS D C 1
ATOM 10436 O O . HIS D 1 61 ? -2.110 26.502 50.055 1.00 59.84 61 HIS D O 1
ATOM 10443 N N . LEU D 1 62 ? -1.677 28.523 50.951 1.00 59.99 62 LEU D N 1
ATOM 10444 C CA . LEU D 1 62 ? -2.681 28.443 51.998 1.00 60.04 62 LEU D CA 1
ATOM 10445 C C . LEU D 1 62 ? -4.080 28.032 51.526 1.00 60.43 62 LEU D C 1
ATOM 10446 O O . LEU D 1 62 ? -4.798 27.340 52.250 1.00 61.79 62 LEU D O 1
ATOM 10451 N N . ASP D 1 63 ? -4.475 28.432 50.322 1.00 59.55 63 ASP D N 1
ATOM 10452 C CA . ASP D 1 63 ? -5.805 28.074 49.840 1.00 59.68 63 ASP D CA 1
ATOM 10453 C C . ASP D 1 63 ? -5.862 26.678 49.219 1.00 60.02 63 ASP D C 1
ATOM 10454 O O . ASP D 1 63 ? -6.762 26.368 48.439 1.00 59.43 63 ASP D O 1
ATOM 10459 N N . HIS D 1 64 ? -4.899 25.838 49.583 1.00 59.92 64 HIS D N 1
ATOM 10460 C CA . HIS D 1 64 ? -4.829 24.467 49.096 1.00 59.85 64 HIS D CA 1
ATOM 10461 C C . HIS D 1 64 ? -4.418 23.566 50.244 1.00 60.04 64 HIS D C 1
ATOM 10462 O O . HIS D 1 64 ? -4.508 22.344 50.148 1.00 60.58 64 HIS D O 1
ATOM 10469 N N . VAL D 1 65 ? -3.979 24.184 51.338 1.00 60.73 65 VAL D N 1
ATOM 10470 C CA . VAL D 1 65 ? -3.527 23.460 52.528 1.00 60.19 65 VAL D CA 1
ATOM 10471 C C . VAL D 1 65 ? -4.172 24.035 53.795 1.00 59.29 65 VAL D C 1
ATOM 10472 O O . VAL D 1 65 ? -4.087 23.454 54.879 1.00 59.12 65 VAL D O 1
ATOM 10476 N N . GLY D 1 66 ? -4.829 25.177 53.632 1.00 58.15 66 GLY D N 1
ATOM 10477 C CA . GLY D 1 66 ? -5.463 25.864 54.744 1.00 58.12 66 GLY D CA 1
ATOM 10478 C C . GLY D 1 66 ? -6.319 25.080 55.721 1.00 57.25 66 GLY D C 1
ATOM 10479 O O . GLY D 1 66 ? -6.261 25.333 56.925 1.00 58.54 66 GLY D O 1
ATOM 10480 N N . ARG D 1 67 ? -7.120 24.145 55.224 1.00 55.18 67 ARG D N 1
ATOM 10481 C CA . ARG D 1 67 ? -7.984 23.367 56.099 1.00 53.55 67 ARG D CA 1
ATOM 10482 C C . ARG D 1 67 ? -7.415 22.033 56.551 1.00 53.08 67 ARG D C 1
ATOM 10483 O O . ARG D 1 67 ? -8.083 21.287 57.267 1.00 51.77 67 ARG D O 1
ATOM 10491 N N . LEU D 1 68 ? -6.185 21.730 56.149 1.00 52.57 68 LEU D N 1
ATOM 10492 C CA . LEU D 1 68 ? -5.570 20.468 56.536 1.00 51.81 68 LEU D CA 1
ATOM 10493 C C . LEU D 1 68 ? -5.552 20.328 58.054 1.00 53.30 68 LEU D C 1
ATOM 10494 O O . LEU D 1 68 ? -6.037 19.338 58.597 1.00 54.22 68 LEU D O 1
ATOM 10499 N N . PRO D 1 69 ? -4.990 21.319 58.766 1.00 54.71 69 PRO D N 1
ATOM 10500 C CA . PRO D 1 69 ? -4.958 21.221 60.231 1.00 55.78 69 PRO D CA 1
ATOM 10501 C C . PRO D 1 69 ? -6.352 20.996 60.823 1.00 56.15 69 PRO D C 1
ATOM 10502 O O . PRO D 1 69 ? -6.498 20.392 61.884 1.00 56.25 69 PRO D O 1
ATOM 10506 N N . LYS D 1 70 ? -7.374 21.478 60.122 1.00 56.54 70 LYS D N 1
ATOM 10507 C CA . LYS D 1 70 ? -8.755 21.304 60.559 1.00 56.32 70 LYS D CA 1
ATOM 10508 C C . LYS D 1 70 ? -9.181 19.867 60.286 1.00 56.77 70 LYS D C 1
ATOM 10509 O O . LYS D 1 70 ? -9.989 19.302 61.026 1.00 57.96 70 LYS D O 1
ATOM 10515 N N . LEU D 1 71 ? -8.634 19.284 59.219 1.00 55.70 71 LEU D N 1
ATOM 10516 C CA . LEU D 1 71 ? -8.949 17.909 58.842 1.00 54.80 71 LEU D CA 1
ATOM 10517 C C . LEU D 1 71 ? -8.539 16.974 59.976 1.00 54.61 71 LEU D C 1
ATOM 10518 O O . LEU D 1 71 ? -9.263 16.038 60.312 1.00 54.03 71 LEU D O 1
ATOM 10523 N N . PHE D 1 72 ? -7.373 17.229 60.561 1.00 54.49 72 PHE D N 1
ATOM 10524 C CA . PHE D 1 72 ? -6.888 16.405 61.660 1.00 55.81 72 PHE D CA 1
ATOM 10525 C C . PHE D 1 72 ? -7.639 16.745 62.933 1.00 58.35 72 PHE D C 1
ATOM 10526 O O . PHE D 1 72 ? -7.908 15.873 63.760 1.00 57.67 72 PHE D O 1
ATOM 10534 N N . ARG D 1 73 ? -7.977 18.021 63.083 1.00 61.55 73 ARG D N 1
ATOM 10535 C CA . ARG D 1 73 ? -8.722 18.472 64.250 1.00 63.59 73 ARG D CA 1
ATOM 10536 C C . ARG D 1 73 ? -9.959 17.600 64.348 1.00 63.15 73 ARG D C 1
ATOM 10537 O O . ARG D 1 73 ? -10.341 17.163 65.432 1.00 64.61 73 ARG D O 1
ATOM 10545 N N . GLU D 1 74 ? -10.568 17.335 63.197 1.00 61.01 74 GLU D N 1
ATOM 10546 C CA . GLU D 1 74 ? -11.770 16.521 63.150 1.00 59.34 74 GLU D CA 1
ATOM 10547 C C . GLU D 1 74 ? -11.526 15.012 63.159 1.00 56.98 74 GLU D C 1
ATOM 10548 O O . GLU D 1 74 ? -12.434 14.243 62.870 1.00 55.95 74 GLU D O 1
ATOM 10554 N N . GLY D 1 75 ? -10.307 14.582 63.471 1.00 56.28 75 GLY D N 1
ATOM 10555 C CA . GLY D 1 75 ? -10.051 13.150 63.542 1.00 56.75 75 GLY D CA 1
ATOM 10556 C C . GLY D 1 75 ? -9.165 12.431 62.533 1.00 57.70 75 GLY D C 1
ATOM 10557 O O . GLY D 1 75 ? -8.581 11.397 62.875 1.00 57.21 75 GLY D O 1
ATOM 10558 N N . TYR D 1 76 ? -9.063 12.938 61.304 1.00 56.85 76 TYR D N 1
ATOM 10559 C CA . TYR D 1 76 ? -8.231 12.288 60.292 1.00 56.32 76 TYR D CA 1
ATOM 10560 C C . TYR D 1 76 ? -6.803 12.107 60.798 1.00 55.73 76 TYR D C 1
ATOM 10561 O O . TYR D 1 76 ? -6.214 13.026 61.368 1.00 55.74 76 TYR D O 1
ATOM 10570 N N . ARG D 1 77 ? -6.253 10.916 60.583 1.00 55.11 77 ARG D N 1
ATOM 10571 C CA . ARG D 1 77 ? -4.900 10.604 61.029 1.00 55.22 77 ARG D CA 1
ATOM 10572 C C . ARG D 1 77 ? -4.098 9.841 59.979 1.00 54.15 77 ARG D C 1
ATOM 10573 O O . ARG D 1 77 ? -3.051 9.269 60.282 1.00 52.58 77 ARG D O 1
ATOM 10581 N N . GLY D 1 78 ? -4.591 9.837 58.744 1.00 53.57 78 GLY D N 1
ATOM 10582 C CA . GLY D 1 78 ? -3.902 9.129 57.679 1.00 51.79 78 GLY D CA 1
ATOM 10583 C C . GLY D 1 78 ? -2.735 9.908 57.107 1.00 50.19 78 GLY D C 1
ATOM 10584 O O . GLY D 1 78 ? -2.431 11.000 57.581 1.00 51.75 78 GLY D O 1
ATOM 10585 N N . PRO D 1 79 ? -2.060 9.376 56.076 1.00 49.11 79 PRO D N 1
ATOM 10586 C CA . PRO D 1 79 ? -0.919 10.063 55.466 1.00 46.89 79 PRO D CA 1
ATOM 10587 C C . PRO D 1 79 ? -1.335 11.216 54.562 1.00 46.43 79 PRO D C 1
ATOM 10588 O O . PRO D 1 79 ? -2.439 11.218 54.011 1.00 47.57 79 PRO D O 1
ATOM 10592 N N . VAL D 1 80 ? -0.448 12.196 54.428 1.00 44.41 80 VAL D N 1
ATOM 10593 C CA . VAL D 1 80 ? -0.676 13.353 53.574 1.00 43.51 80 VAL D CA 1
ATOM 10594 C C . VAL D 1 80 ? 0.529 13.434 52.636 1.00 44.68 80 VAL D C 1
ATOM 10595 O O . VAL D 1 80 ? 1.644 13.721 53.079 1.00 44.60 80 VAL D O 1
ATOM 10599 N N . TYR D 1 81 ? 0.309 13.194 51.346 1.00 42.99 81 TYR D N 1
ATOM 10600 C CA . TYR D 1 81 ? 1.403 13.211 50.383 1.00 41.81 81 TYR D CA 1
ATOM 10601 C C . TYR D 1 81 ? 1.650 14.510 49.624 1.00 41.53 81 TYR D C 1
ATOM 10602 O O . TYR D 1 81 ? 0.723 15.155 49.150 1.00 41.85 81 TYR D O 1
ATOM 10611 N N . ALA D 1 82 ? 2.924 14.869 49.503 1.00 41.36 82 ALA D N 1
ATOM 10612 C CA . ALA D 1 82 ? 3.341 16.071 48.788 1.00 41.76 82 ALA D CA 1
ATOM 10613 C C . ALA D 1 82 ? 4.829 15.968 48.442 1.00 41.90 82 ALA D C 1
ATOM 10614 O O . ALA D 1 82 ? 5.538 15.108 48.974 1.00 39.83 82 ALA D O 1
ATOM 10616 N N . THR D 1 83 ? 5.291 16.821 47.531 1.00 42.46 83 THR D N 1
ATOM 10617 C CA . THR D 1 83 ? 6.703 16.829 47.139 1.00 43.64 83 THR D CA 1
ATOM 10618 C C . THR D 1 83 ? 7.530 17.365 48.306 1.00 44.35 83 THR D C 1
ATOM 10619 O O . THR D 1 83 ? 6.990 18.016 49.194 1.00 44.35 83 THR D O 1
ATOM 10623 N N . ARG D 1 84 ? 8.830 17.091 48.315 1.00 46.20 84 ARG D N 1
ATOM 10624 C CA . ARG D 1 84 ? 9.674 17.579 49.400 1.00 47.87 84 ARG D CA 1
ATOM 10625 C C . ARG D 1 84 ? 9.492 19.085 49.527 1.00 47.12 84 ARG D C 1
ATOM 10626 O O . ARG D 1 84 ? 9.374 19.622 50.629 1.00 46.60 84 ARG D O 1
ATOM 10634 N N . ALA D 1 85 ? 9.464 19.762 48.386 1.00 46.33 85 ALA D N 1
ATOM 10635 C CA . ALA D 1 85 ? 9.301 21.208 48.362 1.00 46.56 85 ALA D CA 1
ATOM 10636 C C . ALA D 1 85 ? 8.058 21.643 49.126 1.00 46.46 85 ALA D C 1
ATOM 10637 O O . ALA D 1 85 ? 8.133 22.442 50.054 1.00 46.65 85 ALA D O 1
ATOM 10639 N N . THR D 1 86 ? 6.912 21.110 48.726 1.00 46.92 86 THR D N 1
ATOM 10640 C CA . THR D 1 86 ? 5.652 21.445 49.370 1.00 45.96 86 THR D CA 1
ATOM 10641 C C . THR D 1 86 ? 5.702 21.161 50.869 1.00 45.81 86 THR D C 1
ATOM 10642 O O . THR D 1 86 ? 5.225 21.965 51.673 1.00 44.42 86 THR D O 1
ATOM 10646 N N . VAL D 1 87 ? 6.281 20.024 51.241 1.00 45.54 87 VAL D N 1
ATOM 10647 C CA . VAL D 1 87 ? 6.387 19.648 52.652 1.00 47.40 87 VAL D CA 1
ATOM 10648 C C . VAL D 1 87 ? 7.190 20.685 53.442 1.00 49.07 87 VAL D C 1
ATOM 10649 O O . VAL D 1 87 ? 6.825 21.048 54.569 1.00 49.11 87 VAL D O 1
ATOM 10653 N N . LEU D 1 88 ? 8.289 21.142 52.846 1.00 49.19 88 LEU D N 1
ATOM 10654 C CA . LEU D 1 88 ? 9.151 22.131 53.479 1.00 50.81 88 LEU D CA 1
ATOM 10655 C C . LEU D 1 88 ? 8.495 23.505 53.504 1.00 51.19 88 LEU D C 1
ATOM 10656 O O . LEU D 1 88 ? 8.524 24.191 54.522 1.00 50.75 88 LEU D O 1
ATOM 10661 N N . LEU D 1 89 ? 7.902 23.903 52.383 1.00 52.05 89 LEU D N 1
ATOM 10662 C CA . LEU D 1 89 ? 7.232 25.194 52.303 1.00 54.05 89 LEU D CA 1
ATOM 10663 C C . LEU D 1 89 ? 6.059 25.263 53.274 1.00 55.81 89 LEU D C 1
ATOM 10664 O O . LEU D 1 89 ? 5.846 26.278 53.932 1.00 55.09 89 LEU D O 1
ATOM 10669 N N . MET D 1 90 ? 5.305 24.172 53.362 1.00 59.29 90 MET D N 1
ATOM 10670 C CA . MET D 1 90 ? 4.153 24.108 54.251 1.00 61.95 90 MET D CA 1
ATOM 10671 C C . MET D 1 90 ? 4.469 24.525 55.678 1.00 62.64 90 MET D C 1
ATOM 10672 O O . MET D 1 90 ? 3.794 25.376 56.241 1.00 63.12 90 MET D O 1
ATOM 10677 N N . GLU D 1 91 ? 5.489 23.911 56.263 1.00 65.32 91 GLU D N 1
ATOM 10678 C CA . GLU D 1 91 ? 5.889 24.215 57.632 1.00 67.55 91 GLU D CA 1
ATOM 10679 C C . GLU D 1 91 ? 5.889 25.716 57.891 1.00 67.67 91 GLU D C 1
ATOM 10680 O O . GLU D 1 91 ? 5.402 26.178 58.919 1.00 66.67 91 GLU D O 1
ATOM 10686 N N . ILE D 1 92 ? 6.433 26.470 56.943 1.00 68.61 92 ILE D N 1
ATOM 10687 C CA . ILE D 1 92 ? 6.496 27.919 57.056 1.00 68.58 92 ILE D CA 1
ATOM 10688 C C . ILE D 1 92 ? 5.105 28.532 56.925 1.00 69.81 92 ILE D C 1
ATOM 10689 O O . ILE D 1 92 ? 4.743 29.431 57.683 1.00 70.86 92 ILE D O 1
ATOM 10694 N N . VAL D 1 93 ? 4.326 28.035 55.970 1.00 70.05 93 VAL D N 1
ATOM 10695 C CA . VAL D 1 93 ? 2.981 28.550 55.725 1.00 71.24 93 VAL D CA 1
ATOM 10696 C C . VAL D 1 93 ? 1.968 28.306 56.844 1.00 72.39 93 VAL D C 1
ATOM 10697 O O . VAL D 1 93 ? 1.374 29.250 57.362 1.00 72.89 93 VAL D O 1
ATOM 10701 N N . LEU D 1 94 ? 1.762 27.045 57.207 1.00 73.38 94 LEU D N 1
ATOM 10702 C CA . LEU D 1 94 ? 0.798 26.708 58.250 1.00 75.18 94 LEU D CA 1
ATOM 10703 C C . LEU D 1 94 ? 1.102 27.323 59.609 1.00 76.85 94 LEU D C 1
ATOM 10704 O O . LEU D 1 94 ? 0.195 27.796 60.295 1.00 76.87 94 LEU D O 1
ATOM 10709 N N . GLU D 1 95 ? 2.368 27.313 60.010 1.00 78.43 95 GLU D N 1
ATOM 10710 C CA . GLU D 1 95 ? 2.719 27.894 61.296 1.00 80.78 95 GLU D CA 1
ATOM 10711 C C . GLU D 1 95 ? 2.613 29.413 61.229 1.00 81.94 95 GLU D C 1
ATOM 10712 O O . GLU D 1 95 ? 2.347 30.068 62.235 1.00 82.30 95 GLU D O 1
ATOM 10718 N N . ASP D 1 96 ? 2.802 29.971 60.038 1.00 82.85 96 ASP D N 1
ATOM 10719 C CA . ASP D 1 96 ? 2.674 31.410 59.868 1.00 84.16 96 ASP D CA 1
ATOM 10720 C C . ASP D 1 96 ? 1.195 31.758 59.955 1.00 85.42 96 ASP D C 1
ATOM 10721 O O . ASP D 1 96 ? 0.818 32.772 60.540 1.00 85.87 96 ASP D O 1
ATOM 10726 N N . ALA D 1 97 ? 0.362 30.909 59.360 1.00 86.30 97 ALA D N 1
ATOM 10727 C CA . ALA D 1 97 ? -1.079 31.112 59.363 1.00 87.19 97 ALA D CA 1
ATOM 10728 C C . ALA D 1 97 ? -1.633 30.830 60.750 1.00 88.54 97 ALA D C 1
ATOM 10729 O O . ALA D 1 97 ? -2.676 31.354 61.134 1.00 88.51 97 ALA D O 1
ATOM 10731 N N . LEU D 1 98 ? -0.931 29.990 61.497 1.00 90.21 98 LEU D N 1
ATOM 10732 C CA . LEU D 1 98 ? -1.349 29.643 62.844 1.00 92.23 98 LEU D CA 1
ATOM 10733 C C . LEU D 1 98 ? -1.090 30.824 63.762 1.00 94.55 98 LEU D C 1
ATOM 10734 O O . LEU D 1 98 ? -1.886 31.128 64.652 1.00 95.16 98 LEU D O 1
ATOM 10739 N N . LYS D 1 99 ? 0.036 31.487 63.526 1.00 96.78 99 LYS D N 1
ATOM 10740 C CA . LYS D 1 99 ? 0.454 32.635 64.320 1.00 99.03 99 LYS D CA 1
ATOM 10741 C C . LYS D 1 99 ? -0.432 33.860 64.092 1.00 100.36 99 LYS D C 1
ATOM 10742 O O . LYS D 1 99 ? -1.144 34.298 64.998 1.00 100.26 99 LYS D O 1
ATOM 10748 N N . VAL D 1 100 ? -0.400 34.403 62.879 1.00 101.83 100 VAL D N 1
ATOM 10749 C CA . VAL D 1 100 ? -1.191 35.587 62.559 1.00 103.58 100 VAL D CA 1
ATOM 10750 C C . VAL D 1 100 ? -2.508 35.261 61.853 1.00 104.31 100 VAL D C 1
ATOM 10751 O O . VAL D 1 100 ? -2.634 35.435 60.640 1.00 104.42 100 VAL D O 1
ATOM 10755 N N . MET D 1 101 ? -3.487 34.789 62.619 1.00 105.32 101 MET D N 1
ATOM 10756 C CA . MET D 1 101 ? -4.794 34.458 62.063 1.00 106.36 101 MET D CA 1
ATOM 10757 C C . MET D 1 101 ? -5.885 35.121 62.894 1.00 106.49 101 MET D C 1
ATOM 10758 O O . MET D 1 101 ? -5.938 34.960 64.112 1.00 106.56 101 MET D O 1
ATOM 10763 N N . ASP D 1 102 ? -6.752 35.865 62.216 1.00 106.77 102 ASP D N 1
ATOM 10764 C CA . ASP D 1 102 ? -7.855 36.585 62.849 1.00 106.96 102 ASP D CA 1
ATOM 10765 C C . ASP D 1 102 ? -8.687 35.708 63.788 1.00 106.05 102 ASP D C 1
ATOM 10766 O O . ASP D 1 102 ? -8.448 35.674 64.996 1.00 106.25 102 ASP D O 1
ATOM 10771 N N . GLU D 1 103 ? -9.671 35.014 63.226 1.00 104.51 103 GLU D N 1
ATOM 10772 C CA . GLU D 1 103 ? -10.539 34.128 63.996 1.00 102.84 103 GLU D CA 1
ATOM 10773 C C . GLU D 1 103 ? -10.187 32.693 63.615 1.00 101.63 103 GLU D C 1
ATOM 10774 O O . GLU D 1 103 ? -10.801 32.104 62.724 1.00 101.81 103 GLU D O 1
ATOM 10780 N N . PRO D 1 104 ? -9.192 32.108 64.299 1.00 100.04 104 PRO D N 1
ATOM 10781 C CA . PRO D 1 104 ? -8.735 30.740 64.039 1.00 98.22 104 PRO D CA 1
ATOM 10782 C C . PRO D 1 104 ? -9.797 29.648 64.143 1.00 96.06 104 PRO D C 1
ATOM 10783 O O . PRO D 1 104 ? -10.746 29.756 64.923 1.00 96.50 104 PRO D O 1
ATOM 10787 N N . PHE D 1 105 ? -9.627 28.602 63.336 1.00 92.61 105 PHE D N 1
ATOM 10788 C CA . PHE D 1 105 ? -10.535 27.466 63.343 1.00 89.56 105 PHE D CA 1
ATOM 10789 C C . PHE D 1 105 ? -9.725 26.188 63.523 1.00 88.05 105 PHE D C 1
ATOM 10790 O O . PHE D 1 105 ? -10.183 25.091 63.210 1.00 87.85 105 PHE D O 1
ATOM 10798 N N . PHE D 1 106 ? -8.509 26.359 64.033 1.00 86.35 106 PHE D N 1
ATOM 10799 C CA . PHE D 1 106 ? -7.593 25.258 64.320 1.00 85.29 106 PHE D CA 1
ATOM 10800 C C . PHE D 1 106 ? -6.413 25.787 65.134 1.00 85.17 106 PHE D C 1
ATOM 10801 O O . PHE D 1 106 ? -5.917 26.884 64.876 1.00 85.25 106 PHE D O 1
ATOM 10809 N N . GLY D 1 107 ? -5.970 25.010 66.118 1.00 84.85 107 GLY D N 1
ATOM 10810 C CA . GLY D 1 107 ? -4.859 25.437 66.952 1.00 85.36 107 GLY D CA 1
ATOM 10811 C C . GLY D 1 107 ? -3.500 24.879 66.558 1.00 85.80 107 GLY D C 1
ATOM 10812 O O . GLY D 1 107 ? -3.403 24.069 65.633 1.00 85.31 107 GLY D O 1
ATOM 10813 N N . PRO D 1 108 ? -2.423 25.296 67.251 1.00 85.83 108 PRO D N 1
ATOM 10814 C CA . PRO D 1 108 ? -1.051 24.845 66.988 1.00 85.44 108 PRO D CA 1
ATOM 10815 C C . PRO D 1 108 ? -0.948 23.335 67.165 1.00 84.90 108 PRO D C 1
ATOM 10816 O O . PRO D 1 108 ? -0.021 22.688 66.677 1.00 84.94 108 PRO D O 1
ATOM 10820 N N . GLU D 1 109 ? -1.925 22.799 67.884 1.00 84.38 109 GLU D N 1
ATOM 10821 C CA . GLU D 1 109 ? -2.035 21.377 68.165 1.00 84.09 109 GLU D CA 1
ATOM 10822 C C . GLU D 1 109 ? -2.295 20.622 66.859 1.00 83.03 109 GLU D C 1
ATOM 10823 O O . GLU D 1 109 ? -1.612 19.644 66.538 1.00 83.34 109 GLU D O 1
ATOM 10829 N N . ASP D 1 110 ? -3.282 21.099 66.107 1.00 81.36 110 ASP D N 1
ATOM 10830 C CA . ASP D 1 110 ? -3.664 20.491 64.839 1.00 79.52 110 ASP D CA 1
ATOM 10831 C C . ASP D 1 110 ? -2.597 20.697 63.773 1.00 78.21 110 ASP D C 1
ATOM 10832 O O . ASP D 1 110 ? -2.431 19.863 62.884 1.00 78.43 110 ASP D O 1
ATOM 10837 N N . VAL D 1 111 ? -1.880 21.812 63.862 1.00 76.31 111 VAL D N 1
ATOM 10838 C CA . VAL D 1 111 ? -0.831 22.117 62.898 1.00 74.42 111 VAL D CA 1
ATOM 10839 C C . VAL D 1 111 ? 0.371 21.186 63.039 1.00 73.97 111 VAL D C 1
ATOM 10840 O O . VAL D 1 111 ? 0.901 20.699 62.038 1.00 73.67 111 VAL D O 1
ATOM 10844 N N . GLU D 1 112 ? 0.802 20.934 64.273 1.00 73.80 112 GLU D N 1
ATOM 10845 C CA . GLU D 1 112 ? 1.944 20.051 64.491 1.00 73.98 112 GLU D CA 1
ATOM 10846 C C . GLU D 1 112 ? 1.534 18.621 64.167 1.00 72.49 112 GLU D C 1
ATOM 10847 O O . GLU D 1 112 ? 2.378 17.750 63.968 1.00 72.41 112 GLU D O 1
ATOM 10853 N N . GLU D 1 113 ? 0.227 18.390 64.129 1.00 70.52 113 GLU D N 1
ATOM 10854 C CA . GLU D 1 113 ? -0.308 17.073 63.829 1.00 68.14 113 GLU D CA 1
ATOM 10855 C C . GLU D 1 113 ? -0.282 16.874 62.314 1.00 65.96 113 GLU D C 1
ATOM 10856 O O . GLU D 1 113 ? 0.266 15.892 61.811 1.00 65.50 113 GLU D O 1
ATOM 10862 N N . ALA D 1 114 ? -0.874 17.821 61.594 1.00 63.17 114 ALA D N 1
ATOM 10863 C CA . ALA D 1 114 ? -0.917 17.765 60.140 1.00 61.14 114 ALA D CA 1
ATOM 10864 C C . ALA D 1 114 ? 0.498 17.633 59.593 1.00 60.58 114 ALA D C 1
ATOM 10865 O O . ALA D 1 114 ? 0.822 16.658 58.904 1.00 60.24 114 ALA D O 1
ATOM 10867 N N . LEU D 1 115 ? 1.340 18.616 59.910 1.00 58.99 115 LEU D N 1
ATOM 10868 C CA . LEU D 1 115 ? 2.725 18.618 59.457 1.00 56.81 115 LEU D CA 1
ATOM 10869 C C . LEU D 1 115 ? 3.402 17.306 59.820 1.00 55.76 115 LEU D C 1
ATOM 10870 O O . LEU D 1 115 ? 4.361 16.891 59.172 1.00 54.78 115 LEU D O 1
ATOM 10875 N N . GLY D 1 116 ? 2.894 16.656 60.860 1.00 54.56 116 GLY D N 1
ATOM 10876 C CA . GLY D 1 116 ? 3.476 15.402 61.296 1.00 54.74 116 GLY D CA 1
ATOM 10877 C C . GLY D 1 116 ? 3.130 14.215 60.420 1.00 54.74 116 GLY D C 1
ATOM 10878 O O . GLY D 1 116 ? 3.759 13.166 60.527 1.00 54.57 116 GLY D O 1
ATOM 10879 N N . HIS D 1 117 ? 2.133 14.365 59.556 1.00 54.33 117 HIS D N 1
ATOM 10880 C CA . HIS D 1 117 ? 1.736 13.265 58.684 1.00 52.54 117 HIS D CA 1
ATOM 10881 C C . HIS D 1 117 ? 2.188 13.442 57.242 1.00 51.66 117 HIS D C 1
ATOM 10882 O O . HIS D 1 117 ? 1.819 12.664 56.363 1.00 50.40 117 HIS D O 1
ATOM 10889 N N . LEU D 1 118 ? 2.995 14.467 57.003 1.00 49.86 118 LEU D N 1
ATOM 10890 C CA . LEU D 1 118 ? 3.486 14.719 55.664 1.00 48.43 118 LEU D CA 1
ATOM 10891 C C . LEU D 1 118 ? 4.434 13.610 55.225 1.00 48.42 118 LEU D C 1
ATOM 10892 O O . LEU D 1 118 ? 5.407 13.290 55.911 1.00 49.10 118 LEU D O 1
ATOM 10897 N N . ARG D 1 119 ? 4.119 13.015 54.082 1.00 48.25 119 ARG D N 1
ATOM 10898 C CA . ARG D 1 119 ? 4.920 11.946 53.506 1.00 48.38 119 ARG D CA 1
ATOM 10899 C C . ARG D 1 119 ? 5.335 12.444 52.137 1.00 47.24 119 ARG D C 1
ATOM 10900 O O . ARG D 1 119 ? 4.490 12.783 51.315 1.00 48.09 119 ARG D O 1
ATOM 10908 N N . PRO D 1 120 ? 6.646 12.498 51.870 1.00 45.86 120 PRO D N 1
ATOM 10909 C CA . PRO D 1 120 ? 7.109 12.975 50.570 1.00 45.97 120 PRO D CA 1
ATOM 10910 C C . PRO D 1 120 ? 6.717 12.066 49.415 1.00 44.97 120 PRO D C 1
ATOM 10911 O O . PRO D 1 120 ? 6.638 10.847 49.564 1.00 45.04 120 PRO D O 1
ATOM 10915 N N . LEU D 1 121 ? 6.467 12.696 48.271 1.00 44.29 121 LEU D N 1
ATOM 10916 C CA . LEU D 1 121 ? 6.106 12.027 47.031 1.00 42.28 121 LEU D CA 1
ATOM 10917 C C . LEU D 1 121 ? 6.596 12.944 45.905 1.00 43.17 121 LEU D C 1
ATOM 10918 O O . LEU D 1 121 ? 6.079 14.052 45.731 1.00 41.79 121 LEU D O 1
ATOM 10923 N N . GLU D 1 122 ? 7.606 12.504 45.160 1.00 41.40 122 GLU D N 1
ATOM 10924 C CA . GLU D 1 122 ? 8.137 13.319 44.075 1.00 40.31 122 GLU D CA 1
ATOM 10925 C C . GLU D 1 122 ? 7.396 13.011 42.792 1.00 41.20 122 GLU D C 1
ATOM 10926 O O . GLU D 1 122 ? 6.564 12.112 42.756 1.00 43.76 122 GLU D O 1
ATOM 10932 N N . TYR D 1 123 ? 7.698 13.763 41.740 1.00 40.71 123 TYR D N 1
ATOM 10933 C CA . TYR D 1 123 ? 7.061 13.566 40.446 1.00 40.16 123 TYR D CA 1
ATOM 10934 C C . TYR D 1 123 ? 7.390 12.190 39.873 1.00 40.24 123 TYR D C 1
ATOM 10935 O O . TYR D 1 123 ? 8.520 11.717 39.982 1.00 39.87 123 TYR D O 1
ATOM 10944 N N . GLY D 1 124 ? 6.400 11.553 39.253 1.00 41.34 124 GLY D N 1
ATOM 10945 C CA . GLY D 1 124 ? 6.625 10.246 38.662 1.00 42.74 124 GLY D CA 1
ATOM 10946 C C . GLY D 1 124 ? 6.806 9.123 39.665 1.00 43.83 124 GLY D C 1
ATOM 10947 O O . GLY D 1 124 ? 7.345 8.064 39.344 1.00 45.91 124 GLY D O 1
ATOM 10948 N N . GLU D 1 125 ? 6.396 9.360 40.902 1.00 43.25 125 GLU D N 1
ATOM 10949 C CA . GLU D 1 125 ? 6.489 8.319 41.911 1.00 40.81 125 GLU D CA 1
ATOM 10950 C C . GLU D 1 125 ? 5.048 7.910 42.114 1.00 38.45 125 GLU D C 1
ATOM 10951 O O . GLU D 1 125 ? 4.196 8.751 42.388 1.00 37.15 125 GLU D O 1
ATOM 10957 N N . TRP D 1 126 ? 4.773 6.622 41.965 1.00 36.74 126 TRP D N 1
ATOM 10958 C CA . TRP D 1 126 ? 3.414 6.139 42.109 1.00 36.51 126 TRP D CA 1
ATOM 10959 C C . TRP D 1 126 ? 3.027 5.688 43.501 1.00 37.48 126 TRP D C 1
ATOM 10960 O O . TRP D 1 126 ? 3.777 4.995 44.190 1.00 37.82 126 TRP D O 1
ATOM 10971 N N . LEU D 1 127 ? 1.832 6.098 43.897 1.00 37.58 127 LEU D N 1
ATOM 10972 C CA . LEU D 1 127 ? 1.261 5.740 45.180 1.00 38.97 127 LEU D CA 1
ATOM 10973 C C . LEU D 1 127 ? 0.220 4.657 44.884 1.00 40.24 127 LEU D C 1
ATOM 10974 O O . LEU D 1 127 ? -0.573 4.794 43.954 1.00 39.30 127 LEU D O 1
ATOM 10979 N N . ARG D 1 128 ? 0.235 3.578 45.662 1.00 43.55 128 ARG D N 1
ATOM 10980 C CA . ARG D 1 128 ? -0.713 2.475 45.480 1.00 44.35 128 ARG D CA 1
ATOM 10981 C C . ARG D 1 128 ? -1.698 2.382 46.633 1.00 45.07 128 ARG D C 1
ATOM 10982 O O . ARG D 1 128 ? -1.317 2.040 47.742 1.00 46.78 128 ARG D O 1
ATOM 10990 N N . LEU D 1 129 ? -2.963 2.685 46.363 1.00 46.30 129 LEU D N 1
ATOM 10991 C CA . LEU D 1 129 ? -4.013 2.614 47.377 1.00 46.11 129 LEU D CA 1
ATOM 10992 C C . LEU D 1 129 ? -5.090 1.668 46.852 1.00 46.02 129 LEU D C 1
ATOM 10993 O O . LEU D 1 129 ? -5.811 1.996 45.904 1.00 45.57 129 LEU D O 1
ATOM 10998 N N . GLY D 1 130 ? -5.197 0.491 47.461 1.00 44.95 130 GLY D N 1
ATOM 10999 C CA . GLY D 1 130 ? -6.186 -0.461 47.002 1.00 43.68 130 GLY D CA 1
ATOM 11000 C C . GLY D 1 130 ? -5.942 -0.721 45.529 1.00 42.44 130 GLY D C 1
ATOM 11001 O O . GLY D 1 130 ? -4.866 -1.176 45.156 1.00 41.20 130 GLY D O 1
ATOM 11002 N N . ALA D 1 131 ? -6.925 -0.417 44.689 1.00 41.49 131 ALA D N 1
ATOM 11003 C CA . ALA D 1 131 ? -6.781 -0.637 43.253 1.00 44.38 131 ALA D CA 1
ATOM 11004 C C . ALA D 1 131 ? -6.632 0.700 42.543 1.00 44.03 131 ALA D C 1
ATOM 11005 O O . ALA D 1 131 ? -6.913 0.825 41.355 1.00 46.49 131 ALA D O 1
ATOM 11007 N N . LEU D 1 132 ? -6.171 1.692 43.291 1.00 44.49 132 LEU D N 1
ATOM 11008 C CA . LEU D 1 132 ? -5.980 3.042 42.784 1.00 43.41 132 LEU D CA 1
ATOM 11009 C C . LEU D 1 132 ? -4.488 3.321 42.635 1.00 42.57 132 LEU D C 1
ATOM 11010 O O . LEU D 1 132 ? -3.686 2.876 43.451 1.00 44.11 132 LEU D O 1
ATOM 11015 N N . SER D 1 133 ? -4.119 4.036 41.577 1.00 42.26 133 SER D N 1
ATOM 11016 C CA . SER D 1 133 ? -2.725 4.397 41.330 1.00 40.16 133 SER D CA 1
ATOM 11017 C C . SER D 1 133 ? -2.673 5.907 41.167 1.00 40.54 133 SER D C 1
ATOM 11018 O O . SER D 1 133 ? -3.462 6.477 40.418 1.00 41.35 133 SER D O 1
ATOM 11021 N N . LEU D 1 134 ? -1.755 6.559 41.872 1.00 39.94 134 LEU D N 1
ATOM 11022 C CA . LEU D 1 134 ? -1.657 8.012 41.807 1.00 39.37 134 LEU D CA 1
ATOM 11023 C C . LEU D 1 134 ? -0.220 8.482 41.617 1.00 39.15 134 LEU D C 1
ATOM 11024 O O . LEU D 1 134 ? 0.716 7.842 42.104 1.00 40.86 134 LEU D O 1
ATOM 11029 N N . ALA D 1 135 ? -0.054 9.599 40.910 1.00 36.71 135 ALA D N 1
ATOM 11030 C CA . ALA D 1 135 ? 1.265 10.183 40.668 1.00 36.70 135 ALA D CA 1
ATOM 11031 C C . ALA D 1 135 ? 1.120 11.687 40.436 1.00 37.22 135 ALA D C 1
ATOM 11032 O O . ALA D 1 135 ? 0.060 12.154 40.009 1.00 34.90 135 ALA D O 1
ATOM 11034 N N . PHE D 1 136 ? 2.179 12.434 40.755 1.00 38.62 136 PHE D N 1
ATOM 11035 C CA . PHE D 1 136 ? 2.212 13.889 40.587 1.00 39.69 136 PHE D CA 1
ATOM 11036 C C . PHE D 1 136 ? 2.833 14.260 39.243 1.00 41.96 136 PHE D C 1
ATOM 11037 O O . PHE D 1 136 ? 3.786 13.618 38.787 1.00 42.19 136 PHE D O 1
ATOM 11045 N N . GLY D 1 137 ? 2.290 15.303 38.621 1.00 41.55 137 GLY D N 1
ATOM 11046 C CA . GLY D 1 137 ? 2.807 15.789 37.352 1.00 42.17 137 GLY D CA 1
ATOM 11047 C C . GLY D 1 137 ? 3.304 17.206 37.586 1.00 43.88 137 GLY D C 1
ATOM 11048 O O . GLY D 1 137 ? 2.778 17.903 38.450 1.00 43.47 137 GLY D O 1
ATOM 11049 N N . GLN D 1 138 ? 4.314 17.639 36.838 1.00 45.19 138 GLN D N 1
ATOM 11050 C CA . GLN D 1 138 ? 4.865 18.984 37.005 1.00 47.29 138 GLN D CA 1
ATOM 11051 C C . GLN D 1 138 ? 3.823 20.065 36.699 1.00 48.78 138 GLN D C 1
ATOM 11052 O O . GLN D 1 138 ? 3.311 20.139 35.583 1.00 49.81 138 GLN D O 1
ATOM 11058 N N . ALA D 1 139 ? 3.520 20.898 37.691 1.00 49.43 139 ALA D N 1
ATOM 11059 C CA . ALA D 1 139 ? 2.539 21.975 37.540 1.00 51.78 139 ALA D CA 1
ATOM 11060 C C . ALA D 1 139 ? 3.203 23.306 37.182 1.00 52.54 139 ALA D C 1
ATOM 11061 O O . ALA D 1 139 ? 2.683 24.069 36.365 1.00 53.42 139 ALA D O 1
ATOM 11063 N N . GLY D 1 140 ? 4.341 23.584 37.814 1.00 52.15 140 GLY D N 1
ATOM 11064 C CA . GLY D 1 140 ? 5.070 24.812 37.542 1.00 51.13 140 GLY D CA 1
ATOM 11065 C C . GLY D 1 140 ? 4.467 26.068 38.140 1.00 50.38 140 GLY D C 1
ATOM 11066 O O . GLY D 1 140 ? 4.799 27.176 37.728 1.00 49.36 140 GLY D O 1
ATOM 11067 N N . HIS D 1 141 ? 3.587 25.898 39.117 1.00 49.53 141 HIS D N 1
ATOM 11068 C CA . HIS D 1 141 ? 2.934 27.025 39.764 1.00 50.25 141 HIS D CA 1
ATOM 11069 C C . HIS D 1 141 ? 3.755 27.505 40.951 1.00 51.16 141 HIS D C 1
ATOM 11070 O O . HIS D 1 141 ? 3.730 28.681 41.308 1.00 51.75 141 HIS D O 1
ATOM 11077 N N . LEU D 1 142 ? 4.480 26.575 41.561 1.00 51.49 142 LEU D N 1
ATOM 11078 C CA . LEU D 1 142 ? 5.328 26.869 42.708 1.00 51.06 142 LEU D CA 1
ATOM 11079 C C . LEU D 1 142 ? 6.343 25.753 42.840 1.00 50.27 142 LEU D C 1
ATOM 11080 O O . LEU D 1 142 ? 6.192 24.692 42.232 1.00 49.51 142 LEU D O 1
ATOM 11085 N N . PRO D 1 143 ? 7.400 25.982 43.633 1.00 49.92 143 PRO D N 1
ATOM 11086 C CA . PRO D 1 143 ? 8.421 24.952 43.822 1.00 49.46 143 PRO D CA 1
ATOM 11087 C C . PRO D 1 143 ? 7.764 23.711 44.429 1.00 47.51 143 PRO D C 1
ATOM 11088 O O . PRO D 1 143 ? 7.289 23.745 45.558 1.00 45.40 143 PRO D O 1
ATOM 11092 N N . GLY D 1 144 ? 7.719 22.628 43.662 1.00 47.43 144 GLY D N 1
ATOM 11093 C CA . GLY D 1 144 ? 7.111 21.408 44.153 1.00 47.05 144 GLY D CA 1
ATOM 11094 C C . GLY D 1 144 ? 5.618 21.324 43.896 1.00 46.93 144 GLY D C 1
ATOM 11095 O O . GLY D 1 144 ? 4.922 20.498 44.495 1.00 45.74 144 GLY D O 1
ATOM 11096 N N . SER D 1 145 ? 5.111 22.183 43.016 1.00 45.68 145 SER D N 1
ATOM 11097 C CA . SER D 1 145 ? 3.688 22.157 42.704 1.00 44.93 145 SER D CA 1
ATOM 11098 C C . SER D 1 145 ? 3.442 21.039 41.700 1.00 43.32 145 SER D C 1
ATOM 11099 O O . SER D 1 145 ? 4.321 20.697 40.901 1.00 42.29 145 SER D O 1
ATOM 11102 N N . ALA D 1 146 ? 2.249 20.462 41.732 1.00 42.34 146 ALA D N 1
ATOM 11103 C CA . ALA D 1 146 ? 1.953 19.375 40.811 1.00 42.54 146 ALA D CA 1
ATOM 11104 C C . ALA D 1 146 ? 0.475 19.223 40.508 1.00 41.60 146 ALA D C 1
ATOM 11105 O O . ALA D 1 146 ? -0.369 19.869 41.132 1.00 41.13 146 ALA D O 1
ATOM 11107 N N . PHE D 1 147 ? 0.177 18.381 39.523 1.00 38.51 147 PHE D N 1
ATOM 11108 C CA . PHE D 1 147 ? -1.202 18.052 39.208 1.00 39.04 147 PHE D CA 1
ATOM 11109 C C . PHE D 1 147 ? -1.294 16.557 39.501 1.00 39.11 147 PHE D C 1
ATOM 11110 O O . PHE D 1 147 ? -0.273 15.874 39.580 1.00 40.51 147 PHE D O 1
ATOM 11118 N N . VAL D 1 148 ? -2.499 16.042 39.690 1.00 39.15 148 VAL D N 1
ATOM 11119 C CA . VAL D 1 148 ? -2.642 14.633 40.018 1.00 36.93 148 VAL D CA 1
ATOM 11120 C C . VAL D 1 148 ? -3.173 13.758 38.894 1.00 37.98 148 VAL D C 1
ATOM 11121 O O . VAL D 1 148 ? -4.091 14.144 38.166 1.00 38.45 148 VAL D O 1
ATOM 11125 N N . VAL D 1 149 ? -2.583 12.576 38.760 1.00 36.89 149 VAL D N 1
ATOM 11126 C CA . VAL D 1 149 ? -3.031 11.604 37.778 1.00 37.33 149 VAL D CA 1
ATOM 11127 C C . VAL D 1 149 ? -3.495 10.410 38.587 1.00 39.99 149 VAL D C 1
ATOM 11128 O O . VAL D 1 149 ? -2.700 9.784 39.290 1.00 40.40 149 VAL D O 1
ATOM 11132 N N . ALA D 1 150 ? -4.784 10.103 38.504 1.00 42.49 150 ALA D N 1
ATOM 11133 C CA . ALA D 1 150 ? -5.334 8.968 39.233 1.00 43.39 150 ALA D CA 1
ATOM 11134 C C . ALA D 1 150 ? -5.834 7.940 38.224 1.00 45.78 150 ALA D C 1
ATOM 11135 O O . ALA D 1 150 ? -6.649 8.250 37.358 1.00 47.09 150 ALA D O 1
ATOM 11137 N N . GLN D 1 151 ? -5.330 6.718 38.339 1.00 48.36 151 GLN D N 1
ATOM 11138 C CA . GLN D 1 151 ? -5.703 5.646 37.437 1.00 50.99 151 GLN D CA 1
ATOM 11139 C C . GLN D 1 151 ? -6.248 4.453 38.215 1.00 52.34 151 GLN D C 1
ATOM 11140 O O . GLN D 1 151 ? -5.636 3.993 39.182 1.00 52.43 151 GLN D O 1
ATOM 11146 N N . GLY D 1 152 ? -7.400 3.954 37.774 1.00 53.32 152 GLY D N 1
ATOM 11147 C CA . GLY D 1 152 ? -8.027 2.814 38.417 1.00 53.36 152 GLY D CA 1
ATOM 11148 C C . GLY D 1 152 ? -9.375 2.530 37.781 1.00 55.13 152 GLY D C 1
ATOM 11149 O O . GLY D 1 152 ? -9.943 3.403 37.121 1.00 55.38 152 GLY D O 1
ATOM 11150 N N . GLU D 1 153 ? -9.890 1.317 37.976 1.00 55.45 153 GLU D N 1
ATOM 11151 C CA . GLU D 1 153 ? -11.181 0.928 37.412 1.00 56.25 153 GLU D CA 1
ATOM 11152 C C . GLU D 1 153 ? -11.206 1.187 35.910 1.00 55.70 153 GLU D C 1
ATOM 11153 O O . GLU D 1 153 ? -12.224 1.618 35.369 1.00 54.55 153 GLU D O 1
ATOM 11159 N N . GLY D 1 154 ? -10.080 0.926 35.251 1.00 55.12 154 GLY D N 1
ATOM 11160 C CA . GLY D 1 154 ? -9.979 1.139 33.819 1.00 55.08 154 GLY D CA 1
ATOM 11161 C C . GLY D 1 154 ? -10.286 2.567 33.417 1.00 56.02 154 GLY D C 1
ATOM 11162 O O . GLY D 1 154 ? -10.732 2.823 32.301 1.00 56.10 154 GLY D O 1
ATOM 11163 N N . ARG D 1 155 ? -10.047 3.504 34.328 1.00 57.30 155 ARG D N 1
ATOM 11164 C CA . ARG D 1 155 ? -10.312 4.912 34.062 1.00 57.78 155 ARG D CA 1
ATOM 11165 C C . ARG D 1 155 ? -9.104 5.786 34.421 1.00 57.13 155 ARG D C 1
ATOM 11166 O O . ARG D 1 155 ? -8.192 5.349 35.128 1.00 57.13 155 ARG D O 1
ATOM 11174 N N . THR D 1 156 ? -9.115 7.025 33.937 1.00 54.70 156 THR D N 1
ATOM 11175 C CA . THR D 1 156 ? -8.023 7.955 34.181 1.00 52.45 156 THR D CA 1
ATOM 11176 C C . THR D 1 156 ? -8.516 9.378 34.457 1.00 50.57 156 THR D C 1
ATOM 11177 O O . THR D 1 156 ? -9.157 9.995 33.612 1.00 50.15 156 THR D O 1
ATOM 11181 N N . LEU D 1 157 ? -8.204 9.889 35.644 1.00 48.52 157 LEU D N 1
ATOM 11182 C CA . LEU D 1 157 ? -8.580 11.242 36.035 1.00 47.47 157 LEU D CA 1
ATOM 11183 C C . LEU D 1 157 ? -7.338 12.118 36.164 1.00 46.28 157 LEU D C 1
ATOM 11184 O O . LEU D 1 157 ? -6.254 11.633 36.481 1.00 48.25 157 LEU D O 1
ATOM 11189 N N . VAL D 1 158 ? -7.500 13.410 35.913 1.00 45.63 158 VAL D N 1
ATOM 11190 C CA . VAL D 1 158 ? -6.404 14.358 36.044 1.00 43.29 158 VAL D CA 1
ATOM 11191 C C . VAL D 1 158 ? -6.914 15.593 36.774 1.00 44.78 158 VAL D C 1
ATOM 11192 O O . VAL D 1 158 ? -7.906 16.203 36.367 1.00 45.00 158 VAL D O 1
ATOM 11196 N N . TYR D 1 159 ? -6.250 15.929 37.875 1.00 43.54 159 TYR D N 1
ATOM 11197 C CA . TYR D 1 159 ? -6.597 17.101 38.662 1.00 43.65 159 TYR D CA 1
ATOM 11198 C C . TYR D 1 159 ? -5.406 18.031 38.513 1.00 45.31 159 TYR D C 1
ATOM 11199 O O . TYR D 1 159 ? -4.298 17.704 38.931 1.00 46.60 159 TYR D O 1
ATOM 11208 N N . SER D 1 160 ? -5.642 19.193 37.920 1.00 45.61 160 SER D N 1
ATOM 11209 C CA . SER D 1 160 ? -4.583 20.152 37.656 1.00 45.91 160 SER D CA 1
ATOM 11210 C C . SER D 1 160 ? -3.979 20.862 38.848 1.00 47.99 160 SER D C 1
ATOM 11211 O O . SER D 1 160 ? -2.785 21.178 38.847 1.00 49.28 160 SER D O 1
ATOM 11214 N N . GLY D 1 161 ? -4.786 21.120 39.867 1.00 47.48 161 GLY D N 1
ATOM 11215 C CA . GLY D 1 161 ? -4.266 21.891 40.974 1.00 47.45 161 GLY D CA 1
ATOM 11216 C C . GLY D 1 161 ? -4.067 23.246 40.301 1.00 48.26 161 GLY D C 1
ATOM 11217 O O . GLY D 1 161 ? -4.828 23.594 39.399 1.00 47.71 161 GLY D O 1
ATOM 11218 N N . ASP D 1 162 ? -3.055 24.007 40.693 1.00 48.92 162 ASP D N 1
ATOM 11219 C CA . ASP D 1 162 ? -2.824 25.300 40.060 1.00 48.60 162 ASP D CA 1
ATOM 11220 C C . ASP D 1 162 ? -1.699 25.220 39.032 1.00 50.14 162 ASP D C 1
ATOM 11221 O O . ASP D 1 162 ? -0.593 24.787 39.347 1.00 49.62 162 ASP D O 1
ATOM 11226 N N . LEU D 1 163 ? -1.996 25.621 37.796 1.00 52.52 163 LEU D N 1
ATOM 11227 C CA . LEU D 1 163 ? -1.006 25.611 36.720 1.00 53.42 163 LEU D CA 1
ATOM 11228 C C . LEU D 1 163 ? -0.264 26.943 36.695 1.00 55.35 163 LEU D C 1
ATOM 11229 O O . LEU D 1 163 ? -0.863 28.003 36.912 1.00 54.51 163 LEU D O 1
ATOM 11234 N N . GLY D 1 164 ? 1.038 26.888 36.430 1.00 55.81 164 GLY D N 1
ATOM 11235 C CA . GLY D 1 164 ? 1.827 28.105 36.392 1.00 55.36 164 GLY D CA 1
ATOM 11236 C C . GLY D 1 164 ? 1.853 28.789 35.036 1.00 56.12 164 GLY D C 1
ATOM 11237 O O . GLY D 1 164 ? 1.421 28.226 34.027 1.00 54.70 164 GLY D O 1
ATOM 11238 N N . ASN D 1 165 ? 2.356 30.021 35.028 1.00 56.20 165 ASN D N 1
ATOM 11239 C CA . ASN D 1 165 ? 2.473 30.820 33.816 1.00 57.07 165 ASN D CA 1
ATOM 11240 C C . ASN D 1 165 ? 3.770 30.397 33.137 1.00 58.64 165 ASN D C 1
ATOM 11241 O O . ASN D 1 165 ? 4.844 30.885 33.478 1.00 59.35 165 ASN D O 1
ATOM 11246 N N . ARG D 1 166 ? 3.661 29.500 32.164 1.00 61.57 166 ARG D N 1
ATOM 11247 C CA . ARG D 1 166 ? 4.830 28.967 31.477 1.00 65.20 166 ARG D CA 1
ATOM 11248 C C . ARG D 1 166 ? 5.706 29.929 30.681 1.00 67.37 166 ARG D C 1
ATOM 11249 O O . ARG D 1 166 ? 6.541 29.489 29.890 1.00 68.35 166 ARG D O 1
ATOM 11257 N N . GLU D 1 167 ? 5.533 31.229 30.882 1.00 69.41 167 GLU D N 1
ATOM 11258 C CA . GLU D 1 167 ? 6.348 32.208 30.167 1.00 70.03 167 GLU D CA 1
ATOM 11259 C C . GLU D 1 167 ? 7.441 32.737 31.080 1.00 68.15 167 GLU D C 1
ATOM 11260 O O . GLU D 1 167 ? 8.503 33.145 30.614 1.00 68.61 167 GLU D O 1
ATOM 11266 N N . LYS D 1 168 ? 7.170 32.726 32.381 1.00 66.04 168 LYS D N 1
ATOM 11267 C CA . LYS D 1 168 ? 8.129 33.194 33.373 1.00 65.28 168 LYS D CA 1
ATOM 11268 C C . LYS D 1 168 ? 9.377 32.324 33.283 1.00 64.07 168 LYS D C 1
ATOM 11269 O O . LYS D 1 168 ? 9.386 31.325 32.561 1.00 62.46 168 LYS D O 1
ATOM 11275 N N . ASP D 1 169 ? 10.426 32.690 34.012 1.00 64.13 169 ASP D N 1
ATOM 11276 C CA . ASP D 1 169 ? 11.680 31.943 33.933 1.00 63.80 169 ASP D CA 1
ATOM 11277 C C . ASP D 1 169 ? 12.149 31.158 35.156 1.00 61.70 169 ASP D C 1
ATOM 11278 O O . ASP D 1 169 ? 13.060 30.341 35.040 1.00 61.21 169 ASP D O 1
ATOM 11283 N N . VAL D 1 170 ? 11.546 31.396 36.317 1.00 59.85 170 VAL D N 1
ATOM 11284 C CA . VAL D 1 170 ? 11.954 30.702 37.537 1.00 58.36 170 VAL D CA 1
ATOM 11285 C C . VAL D 1 170 ? 11.554 29.223 37.624 1.00 58.57 170 VAL D C 1
ATOM 11286 O O . VAL D 1 170 ? 12.401 28.357 37.848 1.00 58.25 170 VAL D O 1
ATOM 11290 N N . LEU D 1 171 ? 10.268 28.940 37.448 1.00 58.45 171 LEU D N 1
ATOM 11291 C CA . LEU D 1 171 ? 9.761 27.574 37.543 1.00 58.46 171 LEU D CA 1
ATOM 11292 C C . LEU D 1 171 ? 9.773 26.814 36.229 1.00 58.53 171 LEU D C 1
ATOM 11293 O O .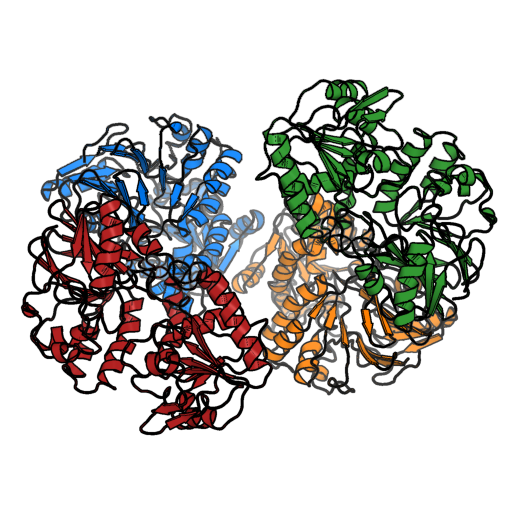 LEU D 1 171 ? 9.672 27.406 35.161 1.00 60.95 171 LEU D O 1
ATOM 11298 N N . PRO D 1 172 ? 9.913 25.484 36.291 1.00 57.95 172 PRO D N 1
ATOM 11299 C CA . PRO D 1 172 ? 9.927 24.672 35.073 1.00 58.24 172 PRO D CA 1
ATOM 11300 C C . PRO D 1 172 ? 8.552 24.667 34.414 1.00 57.94 172 PRO D C 1
ATOM 11301 O O . PRO D 1 172 ? 7.535 24.732 35.094 1.00 57.40 172 PRO D O 1
ATOM 11305 N N . ASP D 1 173 ? 8.525 24.597 33.089 1.00 59.18 173 ASP D N 1
ATOM 11306 C CA . ASP D 1 173 ? 7.259 24.602 32.365 1.00 60.67 173 ASP D CA 1
ATOM 11307 C C . ASP D 1 173 ? 6.330 23.473 32.788 1.00 61.31 173 ASP D C 1
ATOM 11308 O O . ASP D 1 173 ? 6.766 22.364 33.074 1.00 61.91 173 ASP D O 1
ATOM 11313 N N . PRO D 1 174 ? 5.025 23.752 32.857 1.00 61.42 174 PRO D N 1
ATOM 11314 C CA . PRO D 1 174 ? 4.133 22.666 33.250 1.00 61.20 174 PRO D CA 1
ATOM 11315 C C . PRO D 1 174 ? 4.274 21.548 32.223 1.00 59.99 174 PRO D C 1
ATOM 11316 O O . PRO D 1 174 ? 4.705 21.794 31.098 1.00 61.62 174 PRO D O 1
ATOM 11320 N N . SER D 1 175 ? 3.941 20.323 32.616 1.00 58.23 175 SER D N 1
ATOM 11321 C CA . SER D 1 175 ? 3.996 19.190 31.703 1.00 55.46 175 SER D CA 1
ATOM 11322 C C . SER D 1 175 ? 2.599 18.986 31.149 1.00 54.71 175 SER D C 1
ATOM 11323 O O . SER D 1 175 ? 1.616 19.363 31.779 1.00 54.30 175 SER D O 1
ATOM 11326 N N . LEU D 1 176 ? 2.499 18.402 29.965 1.00 53.79 176 LEU D N 1
ATOM 11327 C CA . LEU D 1 176 ? 1.186 18.152 29.413 1.00 53.60 176 LEU D CA 1
ATOM 11328 C C . LEU D 1 176 ? 0.558 17.069 30.268 1.00 53.73 176 LEU D C 1
ATOM 11329 O O . LEU D 1 176 ? 1.248 16.169 30.753 1.00 56.07 176 LEU D O 1
ATOM 11334 N N . PRO D 1 177 ? -0.758 17.147 30.490 1.00 52.19 177 PRO D N 1
ATOM 11335 C CA . PRO D 1 177 ? -1.355 16.095 31.306 1.00 50.19 177 PRO D CA 1
ATOM 11336 C C . PRO D 1 177 ? -1.533 14.884 30.409 1.00 48.91 177 PRO D C 1
ATOM 11337 O O . PRO D 1 177 ? -1.440 14.994 29.193 1.00 48.38 177 PRO D O 1
ATOM 11341 N N . PRO D 1 178 ? -1.749 13.704 30.989 1.00 47.97 178 PRO D N 1
ATOM 11342 C CA . PRO D 1 178 ? -1.922 12.577 30.077 1.00 48.87 178 PRO D CA 1
ATOM 11343 C C . PRO D 1 178 ? -3.357 12.642 29.575 1.00 51.16 178 PRO D C 1
ATOM 11344 O O . PRO D 1 178 ? -4.178 13.364 30.143 1.00 51.60 178 PRO D O 1
ATOM 11348 N N . LEU D 1 179 ? -3.665 11.908 28.514 1.00 51.38 179 LEU D N 1
ATOM 11349 C CA . LEU D 1 179 ? -5.022 11.914 27.990 1.00 51.96 179 LEU D CA 1
ATOM 11350 C C . LEU D 1 179 ? -5.921 11.258 29.034 1.00 51.60 179 LEU D C 1
ATOM 11351 O O . LEU D 1 179 ? -5.778 10.072 29.323 1.00 51.55 179 LEU D O 1
ATOM 11356 N N . ALA D 1 180 ? -6.849 12.026 29.595 1.00 51.99 180 ALA D N 1
ATOM 11357 C CA . ALA D 1 180 ? -7.728 11.496 30.636 1.00 52.39 180 ALA D CA 1
ATOM 11358 C C . ALA D 1 180 ? -9.221 11.477 30.318 1.00 52.64 180 ALA D C 1
ATOM 11359 O O . ALA D 1 180 ? -9.719 12.263 29.513 1.00 51.88 180 ALA D O 1
ATOM 11361 N N . ASP D 1 181 ? -9.929 10.568 30.982 1.00 53.81 181 ASP D N 1
ATOM 11362 C CA . ASP D 1 181 ? -11.367 10.416 30.811 1.00 54.54 181 ASP D CA 1
ATOM 11363 C C . ASP D 1 181 ? -12.109 11.560 31.492 1.00 55.39 181 ASP D C 1
ATOM 11364 O O . ASP D 1 181 ? -13.320 11.706 31.331 1.00 56.04 181 ASP D O 1
ATOM 11369 N N . LEU D 1 182 ? -11.375 12.363 32.260 1.00 54.85 182 LEU D N 1
ATOM 11370 C CA . LEU D 1 182 ? -11.940 13.517 32.953 1.00 53.08 182 LEU D CA 1
ATOM 11371 C C . LEU D 1 182 ? -10.838 14.394 33.524 1.00 52.95 182 LEU D C 1
ATOM 11372 O O . LEU D 1 182 ? -9.981 13.917 34.274 1.00 53.77 182 LEU D O 1
ATOM 11377 N N . VAL D 1 183 ? -10.864 15.677 33.182 1.00 50.84 183 VAL D N 1
ATOM 11378 C CA . VAL D 1 183 ? -9.860 16.598 33.691 1.00 49.94 183 VAL D CA 1
ATOM 11379 C C . VAL D 1 183 ? -10.459 17.706 34.552 1.00 50.06 183 VAL D C 1
ATOM 11380 O O . VAL D 1 183 ? -11.112 18.620 34.049 1.00 51.23 183 VAL D O 1
ATOM 11384 N N . LEU D 1 184 ? -10.241 17.611 35.856 1.00 48.23 184 LEU D N 1
ATOM 11385 C CA . LEU D 1 184 ? -10.725 18.618 36.785 1.00 47.74 184 LEU D CA 1
ATOM 11386 C C . LEU D 1 184 ? -9.630 19.684 36.780 1.00 47.69 184 LEU D C 1
ATOM 11387 O O . LEU D 1 184 ? -8.564 19.466 37.355 1.00 49.15 184 LEU D O 1
ATOM 11392 N N . ALA D 1 185 ? -9.873 20.820 36.124 1.00 47.11 185 ALA D N 1
ATOM 11393 C CA . ALA D 1 185 ? -8.855 21.872 36.043 1.00 46.02 185 ALA D CA 1
ATOM 11394 C C . ALA D 1 185 ? -9.272 23.252 36.527 1.00 46.43 185 ALA D C 1
ATOM 11395 O O . ALA D 1 185 ? -10.449 23.544 36.677 1.00 46.98 185 ALA D O 1
ATOM 11397 N N . GLU D 1 186 ? -8.280 24.101 36.771 1.00 48.11 186 GLU D N 1
ATOM 11398 C CA . GLU D 1 186 ? -8.527 25.458 37.230 1.00 50.68 186 GLU D CA 1
ATOM 11399 C C . GLU D 1 186 ? -8.803 26.362 36.034 1.00 52.41 186 GLU D C 1
ATOM 11400 O O . GLU D 1 186 ? -8.552 25.977 34.889 1.00 52.94 186 GLU D O 1
ATOM 11406 N N . GLY D 1 187 ? -9.323 27.558 36.312 1.00 54.22 187 GLY D N 1
ATOM 11407 C CA . GLY D 1 187 ? -9.624 28.523 35.268 1.00 55.25 187 GLY D CA 1
ATOM 11408 C C . GLY D 1 187 ? -9.676 29.931 35.836 1.00 57.84 187 GLY D C 1
ATOM 11409 O O . GLY D 1 187 ? -10.551 30.724 35.484 1.00 58.18 187 GLY D O 1
ATOM 11410 N N . THR D 1 188 ? -8.725 30.243 36.714 1.00 59.70 188 THR D N 1
ATOM 11411 C CA . THR D 1 188 ? -8.652 31.552 37.364 1.00 60.87 188 THR D CA 1
ATOM 11412 C C . THR D 1 188 ? -8.623 32.707 36.361 1.00 61.17 188 THR D C 1
ATOM 11413 O O . THR D 1 188 ? -9.218 33.764 36.593 1.00 59.10 188 THR D O 1
ATOM 11417 N N . TYR D 1 189 ? -7.903 32.502 35.264 1.00 61.90 189 TYR D N 1
ATOM 11418 C CA . TYR D 1 189 ? -7.796 33.492 34.199 1.00 62.60 189 TYR D CA 1
ATOM 11419 C C . TYR D 1 189 ? -8.351 32.883 32.922 1.00 63.57 189 TYR D C 1
ATOM 11420 O O . TYR D 1 189 ? -7.677 32.862 31.896 1.00 63.01 189 TYR D O 1
ATOM 11429 N N . GLY D 1 190 ? -9.575 32.370 32.996 1.00 65.15 190 GLY D N 1
ATOM 11430 C CA . GLY D 1 190 ? -10.189 31.773 31.826 1.00 67.05 190 GLY D CA 1
ATOM 11431 C C . GLY D 1 190 ? -10.766 32.828 30.900 1.00 68.75 190 GLY D C 1
ATOM 11432 O O . GLY D 1 190 ? -11.219 32.507 29.799 1.00 68.61 190 GLY D O 1
ATOM 11433 N N . ASP D 1 191 ? -10.740 34.087 31.344 1.00 69.88 191 ASP D N 1
ATOM 11434 C CA . ASP D 1 191 ? -11.271 35.200 30.558 1.00 71.21 191 ASP D CA 1
ATOM 11435 C C . ASP D 1 191 ? -10.269 35.846 29.604 1.00 72.28 191 ASP D C 1
ATOM 11436 O O . ASP D 1 191 ? -10.669 36.470 28.622 1.00 72.38 191 ASP D O 1
ATOM 11441 N N . ARG D 1 192 ? -8.976 35.705 29.885 1.00 73.94 192 ARG D N 1
ATOM 11442 C CA . ARG D 1 192 ? -7.953 36.283 29.015 1.00 75.80 192 ARG D CA 1
ATOM 11443 C C . ARG D 1 192 ? -6.534 35.946 29.461 1.00 76.50 192 ARG D C 1
ATOM 11444 O O . ARG D 1 192 ? -6.320 35.480 30.580 1.00 76.02 192 ARG D O 1
ATOM 11452 N N . PRO D 1 193 ? -5.543 36.175 28.578 1.00 77.51 193 PRO D N 1
ATOM 11453 C CA . PRO D 1 193 ? -4.127 35.910 28.854 1.00 78.12 193 PRO D CA 1
ATOM 11454 C C . PRO D 1 193 ? -3.459 37.079 29.573 1.00 79.06 193 PRO D C 1
ATOM 11455 O O . PRO D 1 193 ? -4.109 38.071 29.894 1.00 79.67 193 PRO D O 1
ATOM 11459 N N . HIS D 1 194 ? -2.161 36.955 29.828 1.00 80.32 194 HIS D N 1
ATOM 11460 C CA . HIS D 1 194 ? -1.410 38.010 30.502 1.00 81.85 194 HIS D CA 1
ATOM 11461 C C . HIS D 1 194 ? -0.541 38.721 29.474 1.00 82.92 194 HIS D C 1
ATOM 11462 O O . HIS D 1 194 ? -0.464 38.304 28.318 1.00 82.17 194 HIS D O 1
ATOM 11469 N N . ARG D 1 195 ? 0.115 39.796 29.898 1.00 85.23 195 ARG D N 1
ATOM 11470 C CA . ARG D 1 195 ? 1.004 40.530 29.006 1.00 87.30 195 ARG D CA 1
ATOM 11471 C C . ARG D 1 195 ? 2.197 39.603 28.814 1.00 87.78 195 ARG D C 1
ATOM 11472 O O . ARG D 1 195 ? 2.664 38.993 29.777 1.00 87.24 195 ARG D O 1
ATOM 11480 N N . PRO D 1 196 ? 2.703 39.472 27.576 1.00 88.64 196 PRO D N 1
ATOM 11481 C CA . PRO D 1 196 ? 3.855 38.584 27.380 1.00 88.87 196 PRO D CA 1
ATOM 11482 C C . PRO D 1 196 ? 4.904 38.882 28.450 1.00 89.08 196 PRO D C 1
ATOM 11483 O O . PRO D 1 196 ? 5.254 40.041 28.674 1.00 89.10 196 PRO D O 1
ATOM 11487 N N . TYR D 1 197 ? 5.384 37.839 29.122 1.00 89.05 197 TYR D N 1
ATOM 11488 C CA . TYR D 1 197 ? 6.370 38.009 30.186 1.00 89.21 197 TYR D CA 1
ATOM 11489 C C . TYR D 1 197 ? 7.538 38.890 29.758 1.00 89.81 197 TYR D C 1
ATOM 11490 O O . TYR D 1 197 ? 7.991 39.750 30.516 1.00 89.09 197 TYR D O 1
ATOM 11499 N N . ARG D 1 198 ? 8.017 38.673 28.539 1.00 90.81 198 ARG D N 1
ATOM 11500 C CA . ARG D 1 198 ? 9.138 39.439 28.016 1.00 92.42 198 ARG D CA 1
ATOM 11501 C C . ARG D 1 198 ? 8.990 40.950 28.174 1.00 93.29 198 ARG D C 1
ATOM 11502 O O . ARG D 1 198 ? 9.737 41.574 28.930 1.00 93.42 198 ARG D O 1
ATOM 11510 N N . GLU D 1 199 ? 8.032 41.536 27.461 1.00 93.92 199 GLU D N 1
ATOM 11511 C CA . GLU D 1 199 ? 7.817 42.977 27.533 1.00 94.70 199 GLU D CA 1
ATOM 11512 C C . GLU D 1 199 ? 7.509 43.424 28.958 1.00 94.61 199 GLU D C 1
ATOM 11513 O O . GLU D 1 199 ? 7.772 44.569 29.322 1.00 94.60 199 GLU D O 1
ATOM 11519 N N . THR D 1 200 ? 6.951 42.520 29.759 1.00 94.63 200 THR D N 1
ATOM 11520 C CA . THR D 1 200 ? 6.622 42.834 31.147 1.00 94.89 200 THR D CA 1
ATOM 11521 C C . THR D 1 200 ? 7.919 43.092 31.909 1.00 96.06 200 THR D C 1
ATOM 11522 O O . THR D 1 200 ? 7.955 43.880 32.858 1.00 96.01 200 THR D O 1
ATOM 11526 N N . VAL D 1 201 ? 8.982 42.414 31.480 1.00 96.96 201 VAL D N 1
ATOM 11527 C CA . VAL D 1 201 ? 10.297 42.557 32.094 1.00 97.95 201 VAL D CA 1
ATOM 11528 C C . VAL D 1 201 ? 10.916 43.863 31.618 1.00 98.43 201 VAL D C 1
ATOM 11529 O O . VAL D 1 201 ? 11.436 44.644 32.415 1.00 97.91 201 VAL D O 1
ATOM 11533 N N . ARG D 1 202 ? 10.858 44.090 30.309 1.00 99.15 202 ARG D N 1
ATOM 11534 C CA . ARG D 1 202 ? 11.399 45.310 29.729 1.00 99.85 202 ARG D CA 1
ATOM 11535 C C . ARG D 1 202 ? 10.761 46.527 30.393 1.00 100.24 202 ARG D C 1
ATOM 11536 O O . ARG D 1 202 ? 11.407 47.562 30.558 1.00 100.22 202 ARG D O 1
ATOM 11544 N N . GLU D 1 203 ? 9.495 46.392 30.781 1.00 100.65 203 GLU D N 1
ATOM 11545 C CA . GLU D 1 203 ? 8.771 47.483 31.424 1.00 101.06 203 GLU D CA 1
ATOM 11546 C C . GLU D 1 203 ? 9.149 47.618 32.894 1.00 101.18 203 GLU D C 1
ATOM 11547 O O . GLU D 1 203 ? 9.365 48.724 33.383 1.00 101.17 203 GLU D O 1
ATOM 11553 N N . PHE D 1 204 ? 9.231 46.493 33.596 1.00 101.65 204 PHE D N 1
ATOM 11554 C CA . PHE D 1 204 ? 9.591 46.511 35.009 1.00 102.41 204 PHE D CA 1
ATOM 11555 C C . PHE D 1 204 ? 10.940 47.202 35.219 1.00 103.30 204 PHE D C 1
ATOM 11556 O O . PHE D 1 204 ? 11.152 47.881 36.224 1.00 102.74 204 PHE D O 1
ATOM 11564 N N . LEU D 1 205 ? 11.846 47.025 34.261 1.00 104.91 205 LEU D N 1
ATOM 11565 C CA . LEU D 1 205 ? 13.177 47.625 34.328 1.00 106.59 205 LEU D CA 1
ATOM 11566 C C . LEU D 1 205 ? 13.134 49.127 34.043 1.00 107.53 205 LEU D C 1
ATOM 11567 O O . LEU D 1 205 ? 13.893 49.898 34.633 1.00 107.67 205 LEU D O 1
ATOM 11572 N N . GLU D 1 206 ? 12.249 49.535 33.136 1.00 108.24 206 GLU D N 1
ATOM 11573 C CA . GLU D 1 206 ? 12.107 50.944 32.785 1.00 108.74 206 GLU D CA 1
ATOM 11574 C C . GLU D 1 206 ? 11.513 51.723 33.950 1.00 108.97 206 GLU D C 1
ATOM 11575 O O . GLU D 1 206 ? 11.844 52.889 34.166 1.00 109.41 206 GLU D O 1
ATOM 11581 N N . ILE D 1 207 ? 10.635 51.067 34.699 1.00 109.02 207 ILE D N 1
ATOM 11582 C CA . ILE D 1 207 ? 9.989 51.685 35.848 1.00 109.36 207 ILE D CA 1
ATOM 11583 C C . ILE D 1 207 ? 10.983 51.819 36.999 1.00 110.05 207 ILE D C 1
ATOM 11584 O O . ILE D 1 207 ? 10.827 52.671 37.876 1.00 110.19 207 ILE D O 1
ATOM 11589 N N . LEU D 1 208 ? 12.008 50.971 36.981 1.00 110.39 208 LEU D N 1
ATOM 11590 C CA . LEU D 1 208 ? 13.030 50.969 38.020 1.00 110.85 208 LEU D CA 1
ATOM 11591 C C . LEU D 1 208 ? 14.112 52.023 37.808 1.00 110.96 208 LEU D C 1
ATOM 11592 O O . LEU D 1 208 ? 14.273 52.931 38.623 1.00 110.59 208 LEU D O 1
ATOM 11597 N N . GLU D 1 209 ? 14.853 51.896 36.713 1.00 111.43 209 GLU D N 1
ATOM 11598 C CA . GLU D 1 209 ? 15.929 52.831 36.408 1.00 112.04 209 GLU D CA 1
ATOM 11599 C C . GLU D 1 209 ? 15.408 54.260 36.303 1.00 112.35 209 GLU D C 1
ATOM 11600 O O . GLU D 1 209 ? 16.173 55.217 36.393 1.00 112.24 209 GLU D O 1
ATOM 11606 N N . LYS D 1 210 ? 14.100 54.395 36.110 1.00 112.90 210 LYS D N 1
ATOM 11607 C CA . LYS D 1 210 ? 13.466 55.703 36.001 1.00 113.11 210 LYS D CA 1
ATOM 11608 C C . LYS D 1 210 ? 13.299 56.318 37.387 1.00 113.39 210 LYS D C 1
ATOM 11609 O O . LYS D 1 210 ? 13.877 57.363 37.686 1.00 113.53 210 LYS D O 1
ATOM 11615 N N . THR D 1 211 ? 12.515 55.654 38.232 1.00 113.47 211 THR D N 1
ATOM 11616 C CA . THR D 1 211 ? 12.255 56.133 39.585 1.00 113.56 211 THR D CA 1
ATOM 11617 C C . THR D 1 211 ? 13.483 56.101 40.488 1.00 113.93 211 THR D C 1
ATOM 11618 O O . THR D 1 211 ? 13.522 56.792 41.506 1.00 114.08 211 THR D O 1
ATOM 11622 N N . LEU D 1 212 ? 14.482 55.301 40.122 1.00 113.99 212 LEU D N 1
ATOM 11623 C CA . LEU D 1 212 ? 15.706 55.206 40.918 1.00 114.04 212 LEU D CA 1
ATOM 11624 C C . LEU D 1 212 ? 16.703 56.304 40.555 1.00 113.73 212 LEU D C 1
ATOM 11625 O O . LEU D 1 212 ? 17.440 56.792 41.415 1.00 113.84 212 LEU D O 1
ATOM 11630 N N . SER D 1 213 ? 16.729 56.685 39.282 1.00 113.06 213 SER D N 1
ATOM 11631 C CA . SER D 1 213 ? 17.635 57.731 38.820 1.00 112.04 213 SER D CA 1
ATOM 11632 C C . SER D 1 213 ? 17.258 59.069 39.446 1.00 111.41 213 SER D C 1
ATOM 11633 O O . SER D 1 213 ? 18.067 59.997 39.488 1.00 111.38 213 SER D O 1
ATOM 11636 N N . GLN D 1 214 ? 16.025 59.154 39.937 1.00 110.51 214 GLN D N 1
ATOM 11637 C CA . GLN D 1 214 ? 15.521 60.371 40.562 1.00 109.39 214 GLN D CA 1
ATOM 11638 C C . GLN D 1 214 ? 15.344 60.210 42.072 1.00 108.29 214 GLN D C 1
ATOM 11639 O O . GLN D 1 214 ? 14.387 60.723 42.654 1.00 108.30 214 GLN D O 1
ATOM 11645 N N . GLY D 1 215 ? 16.274 59.494 42.697 1.00 107.17 215 GLY D N 1
ATOM 11646 C CA . GLY D 1 215 ? 16.218 59.279 44.132 1.00 106.19 215 GLY D CA 1
ATOM 11647 C C . GLY D 1 215 ? 14.856 58.868 44.653 1.00 105.63 215 GLY D C 1
ATOM 11648 O O . GLY D 1 215 ? 14.487 59.203 45.777 1.00 105.53 215 GLY D O 1
ATOM 11649 N N . GLY D 1 216 ? 14.102 58.139 43.840 1.00 105.38 216 GLY D N 1
ATOM 11650 C CA . GLY D 1 216 ? 12.786 57.701 44.264 1.00 105.14 216 GLY D CA 1
ATOM 11651 C C . GLY D 1 216 ? 12.780 56.249 44.703 1.00 105.11 216 GLY D C 1
ATOM 11652 O O . GLY D 1 216 ? 13.748 55.518 44.480 1.00 105.31 216 GLY D O 1
ATOM 11653 N N . LYS D 1 217 ? 11.685 55.832 45.333 1.00 104.38 217 LYS D N 1
ATOM 11654 C CA . LYS D 1 217 ? 11.543 54.458 45.802 1.00 103.21 217 LYS D CA 1
ATOM 11655 C C . LYS D 1 217 ? 10.622 53.661 44.879 1.00 102.52 217 LYS D C 1
ATOM 11656 O O . LYS D 1 217 ? 9.703 54.215 44.273 1.00 102.13 217 LYS D O 1
ATOM 11662 N N . VAL D 1 218 ? 10.879 52.360 44.773 1.00 101.43 218 VAL D N 1
ATOM 11663 C CA . VAL D 1 218 ? 10.068 51.483 43.937 1.00 100.19 218 VAL D CA 1
ATOM 11664 C C . VAL D 1 218 ? 9.336 50.474 44.816 1.00 99.43 218 VAL D C 1
ATOM 11665 O O . VAL D 1 218 ? 9.665 49.289 44.814 1.00 99.85 218 VAL D O 1
ATOM 11669 N N . LEU D 1 219 ? 8.351 50.949 45.574 1.00 98.14 219 LEU D N 1
ATOM 11670 C CA . LEU D 1 219 ? 7.581 50.072 46.449 1.00 97.20 219 LEU D CA 1
ATOM 11671 C C . LEU D 1 219 ? 6.944 48.940 45.648 1.00 96.53 219 LEU D C 1
ATOM 11672 O O . LEU D 1 219 ? 6.164 49.183 44.725 1.00 96.31 219 LEU D O 1
ATOM 11677 N N . ILE D 1 220 ? 7.284 47.704 46.008 1.00 95.27 220 ILE D N 1
ATOM 11678 C CA . ILE D 1 220 ? 6.755 46.531 45.325 1.00 93.88 220 ILE D CA 1
ATOM 11679 C C . ILE D 1 220 ? 6.091 45.543 46.284 1.00 93.55 220 ILE D C 1
ATOM 11680 O O . ILE D 1 220 ? 6.760 44.704 46.886 1.00 93.22 220 ILE D O 1
ATOM 11685 N N . PRO D 1 221 ? 4.761 45.640 46.448 1.00 93.44 221 PRO D N 1
ATOM 11686 C CA . PRO D 1 221 ? 4.046 44.724 47.343 1.00 93.42 221 PRO D CA 1
ATOM 11687 C C . PRO D 1 221 ? 4.010 43.346 46.681 1.00 93.08 221 PRO D C 1
ATOM 11688 O O . PRO D 1 221 ? 3.603 43.221 45.525 1.00 92.94 221 PRO D O 1
ATOM 11692 N N . THR D 1 222 ? 4.443 42.318 47.403 1.00 92.83 222 THR D N 1
ATOM 11693 C CA . THR D 1 222 ? 4.480 40.970 46.842 1.00 92.65 222 THR D CA 1
ATOM 11694 C C . THR D 1 222 ? 4.116 39.878 47.841 1.00 91.86 222 THR D C 1
ATOM 11695 O O . THR D 1 222 ? 4.049 40.115 49.048 1.00 91.18 222 THR D O 1
ATOM 11699 N N . PHE D 1 223 ? 3.888 38.674 47.319 1.00 91.36 223 PHE D N 1
ATOM 11700 C CA . PHE D 1 223 ? 3.565 37.527 48.158 1.00 90.58 223 PHE D CA 1
ATOM 11701 C C . PHE D 1 223 ? 4.869 36.970 48.732 1.00 88.90 223 PHE D C 1
ATOM 11702 O O . PHE D 1 223 ? 5.934 37.103 48.124 1.00 88.31 223 PHE D O 1
ATOM 11710 N N . ALA D 1 224 ? 4.777 36.342 49.900 1.00 86.70 224 ALA D N 1
ATOM 11711 C CA . ALA D 1 224 ? 5.946 35.790 50.577 1.00 84.61 224 ALA D CA 1
ATOM 11712 C C . ALA D 1 224 ? 6.476 34.463 50.037 1.00 83.57 224 ALA D C 1
ATOM 11713 O O . ALA D 1 224 ? 7.680 34.217 50.086 1.00 83.27 224 ALA D O 1
ATOM 11715 N N . VAL D 1 225 ? 5.593 33.611 49.522 1.00 82.38 225 VAL D N 1
ATOM 11716 C CA . VAL D 1 225 ? 6.014 32.306 49.023 1.00 80.82 225 VAL D CA 1
ATOM 11717 C C . VAL D 1 225 ? 6.916 32.294 47.784 1.00 80.93 225 VAL D C 1
ATOM 11718 O O . VAL D 1 225 ? 8.122 32.073 47.910 1.00 81.90 225 VAL D O 1
ATOM 11722 N N . GLU D 1 226 ? 6.363 32.521 46.596 1.00 79.39 226 GLU D N 1
ATOM 11723 C CA . GLU D 1 226 ? 7.199 32.493 45.399 1.00 79.03 226 GLU D CA 1
ATOM 11724 C C . GLU D 1 226 ? 7.297 33.814 44.642 1.00 78.66 226 GLU D C 1
ATOM 11725 O O . GLU D 1 226 ? 8.233 34.019 43.869 1.00 78.85 226 GLU D O 1
ATOM 11731 N N . ARG D 1 227 ? 6.344 34.712 44.871 1.00 77.77 227 ARG D N 1
ATOM 11732 C CA . ARG D 1 227 ? 6.330 36.001 44.186 1.00 76.32 227 ARG D CA 1
ATOM 11733 C C . ARG D 1 227 ? 7.491 36.912 44.585 1.00 74.98 227 ARG D C 1
ATOM 11734 O O . ARG D 1 227 ? 8.191 37.456 43.727 1.00 72.71 227 ARG D O 1
ATOM 11742 N N . ALA D 1 228 ? 7.687 37.074 45.890 1.00 73.83 228 ALA D N 1
ATOM 11743 C CA . ALA D 1 228 ? 8.758 37.916 46.414 1.00 73.33 228 ALA D CA 1
ATOM 11744 C C . ALA D 1 228 ? 10.113 37.549 45.820 1.00 72.63 228 ALA D C 1
ATOM 11745 O O . ALA D 1 228 ? 10.745 38.362 45.144 1.00 73.50 228 ALA D O 1
ATOM 11747 N N . GLN D 1 229 ? 10.552 36.321 46.075 1.00 71.63 229 GLN D N 1
ATOM 11748 C CA . GLN D 1 229 ? 11.836 35.851 45.575 1.00 70.09 229 GLN D CA 1
ATOM 11749 C C . GLN D 1 229 ? 11.955 35.862 44.055 1.00 69.77 229 GLN D C 1
ATOM 11750 O O . GLN D 1 229 ? 13.066 35.874 43.524 1.00 69.04 229 GLN D O 1
ATOM 11756 N N . GLU D 1 230 ? 10.831 35.857 43.345 1.00 69.23 230 GLU D N 1
ATOM 11757 C CA . GLU D 1 230 ? 10.907 35.883 41.890 1.00 69.92 230 GLU D CA 1
ATOM 11758 C C . GLU D 1 230 ? 11.341 37.256 41.399 1.00 70.21 230 GLU D C 1
ATOM 11759 O O . GLU D 1 230 ? 12.100 37.372 40.434 1.00 69.28 230 GLU D O 1
ATOM 11765 N N . ILE D 1 231 ? 10.834 38.296 42.054 1.00 70.30 231 ILE D N 1
ATOM 11766 C CA . ILE D 1 231 ? 11.189 39.657 41.685 1.00 70.66 231 ILE D CA 1
ATOM 11767 C C . ILE D 1 231 ? 12.699 39.756 41.815 1.00 69.81 231 ILE D C 1
ATOM 11768 O O . ILE D 1 231 ? 13.383 40.300 40.944 1.00 68.81 231 ILE D O 1
ATOM 11773 N N . LEU D 1 232 ? 13.206 39.205 42.912 1.00 68.74 232 LEU D N 1
ATOM 11774 C CA . LEU D 1 232 ? 14.630 39.212 43.186 1.00 68.26 232 LEU D CA 1
ATOM 11775 C C . LEU D 1 232 ? 15.411 38.552 42.058 1.00 68.08 232 LEU D C 1
ATOM 11776 O O . LEU D 1 232 ? 16.534 38.951 41.772 1.00 68.37 232 LEU D O 1
ATOM 11781 N N . TYR D 1 233 ? 14.820 37.545 41.419 1.00 68.85 233 TYR D N 1
ATOM 11782 C CA . TYR D 1 233 ? 15.490 36.847 40.322 1.00 69.47 233 TYR D CA 1
ATOM 11783 C C . TYR D 1 233 ? 15.706 37.792 39.144 1.00 71.36 233 TYR D C 1
ATOM 11784 O O . TYR D 1 233 ? 16.746 37.747 38.483 1.00 72.65 233 TYR D O 1
ATOM 11793 N N . VAL D 1 234 ? 14.715 38.633 38.870 1.00 73.18 234 VAL D N 1
ATOM 11794 C CA . VAL D 1 234 ? 14.832 39.593 37.779 1.00 74.88 234 VAL D CA 1
ATOM 11795 C C . VAL D 1 234 ? 15.917 40.588 38.176 1.00 75.41 234 VAL D C 1
ATOM 11796 O O . VAL D 1 234 ? 16.794 40.924 37.379 1.00 74.96 234 VAL D O 1
ATOM 11800 N N . LEU D 1 235 ? 15.851 41.044 39.423 1.00 76.13 235 LEU D N 1
ATOM 11801 C CA . LEU D 1 235 ? 16.825 41.986 39.951 1.00 77.53 235 LEU D CA 1
ATOM 11802 C C . LEU D 1 235 ? 18.241 41.424 39.864 1.00 78.84 235 LEU D C 1
ATOM 11803 O O . LEU D 1 235 ? 19.212 42.178 39.824 1.00 79.21 235 LEU D O 1
ATOM 11808 N N . TYR D 1 236 ? 18.355 40.099 39.829 1.00 80.17 236 TYR D N 1
ATOM 11809 C CA . TYR D 1 236 ? 19.661 39.454 39.750 1.00 81.91 236 TYR D CA 1
ATOM 11810 C C . TYR D 1 236 ? 20.136 39.288 38.312 1.00 84.82 236 TYR D C 1
ATOM 11811 O O . TYR D 1 236 ? 21.245 39.695 37.961 1.00 85.36 236 TYR D O 1
ATOM 11820 N N . THR D 1 237 ? 19.300 38.671 37.486 1.00 87.40 237 THR D N 1
ATOM 11821 C CA . THR D 1 237 ? 19.650 38.436 36.095 1.00 90.73 237 THR D CA 1
ATOM 11822 C C . THR D 1 237 ? 19.426 39.669 35.228 1.00 93.72 237 THR D C 1
ATOM 11823 O O . THR D 1 237 ? 19.505 39.593 34.000 1.00 93.41 237 THR D O 1
ATOM 11827 N N . HIS D 1 238 ? 19.152 40.803 35.870 1.00 97.48 238 HIS D N 1
ATOM 11828 C CA . HIS D 1 238 ? 18.921 42.053 35.149 1.00 101.42 238 HIS D CA 1
ATOM 11829 C C . HIS D 1 238 ? 19.352 43.296 35.931 1.00 103.82 238 HIS D C 1
ATOM 11830 O O . HIS D 1 238 ? 19.426 44.389 35.369 1.00 104.92 238 HIS D O 1
ATOM 11837 N N . GLY D 1 239 ? 19.640 43.131 37.219 1.00 106.20 239 GLY D N 1
ATOM 11838 C CA . GLY D 1 239 ? 20.050 44.261 38.040 1.00 108.54 239 GLY D CA 1
ATOM 11839 C C . GLY D 1 239 ? 21.402 44.848 37.674 1.00 110.49 239 GLY D C 1
ATOM 11840 O O . GLY D 1 239 ? 21.998 45.594 38.456 1.00 110.27 239 GLY D O 1
ATOM 11841 N N . HIS D 1 240 ? 21.884 44.514 36.480 1.00 112.30 240 HIS D N 1
ATOM 11842 C CA . HIS D 1 240 ? 23.172 45.001 35.992 1.00 113.94 240 HIS D CA 1
ATOM 11843 C C . HIS D 1 240 ? 23.048 46.414 35.424 1.00 114.51 240 HIS D C 1
ATOM 11844 O O . HIS D 1 240 ? 23.899 47.274 35.662 1.00 114.06 240 HIS D O 1
ATOM 11851 N N . ARG D 1 241 ? 21.974 46.637 34.674 1.00 115.34 241 ARG D N 1
ATOM 11852 C CA . ARG D 1 241 ? 21.704 47.923 34.046 1.00 116.04 241 ARG D CA 1
ATOM 11853 C C . ARG D 1 241 ? 20.886 48.798 34.985 1.00 115.85 241 ARG D C 1
ATOM 11854 O O . ARG D 1 241 ? 20.237 49.749 34.555 1.00 115.93 241 ARG D O 1
ATOM 11862 N N . LEU D 1 242 ? 20.920 48.472 36.270 1.00 115.86 242 LEU D N 1
ATOM 11863 C CA . LEU D 1 242 ? 20.165 49.228 37.257 1.00 115.51 242 LEU D CA 1
ATOM 11864 C C . LEU D 1 242 ? 21.069 50.041 38.175 1.00 114.70 242 LEU D C 1
ATOM 11865 O O . LEU D 1 242 ? 22.176 49.618 38.512 1.00 113.84 242 LEU D O 1
ATOM 11870 N N . PRO D 1 243 ? 20.599 51.228 38.590 1.00 114.25 243 PRO D N 1
ATOM 11871 C CA . PRO D 1 243 ? 21.329 52.140 39.474 1.00 114.10 243 PRO D CA 1
ATOM 11872 C C . PRO D 1 243 ? 21.463 51.611 40.899 1.00 113.75 243 PRO D C 1
ATOM 11873 O O . PRO D 1 243 ? 20.521 51.043 41.454 1.00 112.85 243 PRO D O 1
ATOM 11877 N N . ARG D 1 244 ? 22.644 51.814 41.476 1.00 113.90 244 ARG D N 1
ATOM 11878 C CA . ARG D 1 244 ? 22.947 51.369 42.833 1.00 113.59 244 ARG D CA 1
ATOM 11879 C C . ARG D 1 244 ? 21.848 51.802 43.795 1.00 112.42 244 ARG D C 1
ATOM 11880 O O . ARG D 1 244 ? 21.803 52.954 44.228 1.00 112.53 244 ARG D O 1
ATOM 11888 N N . ALA D 1 245 ? 20.960 50.872 44.121 1.00 110.67 245 ALA D N 1
ATOM 11889 C CA . ALA D 1 245 ? 19.860 51.150 45.031 1.00 108.62 245 ALA D CA 1
ATOM 11890 C C . ALA D 1 245 ? 19.625 49.927 45.903 1.00 107.31 245 ALA D C 1
ATOM 11891 O O . ALA D 1 245 ? 19.236 48.869 45.410 1.00 107.29 245 ALA D O 1
ATOM 11893 N N . PRO D 1 246 ? 19.857 50.056 47.217 1.00 105.88 246 PRO D N 1
ATOM 11894 C CA . PRO D 1 246 ? 19.660 48.932 48.133 1.00 104.81 246 PRO D CA 1
ATOM 11895 C C . PRO D 1 246 ? 18.261 48.331 48.014 1.00 104.01 246 PRO D C 1
ATOM 11896 O O . PRO D 1 246 ? 17.260 49.028 48.177 1.00 104.41 246 PRO D O 1
ATOM 11900 N N . ILE D 1 247 ? 18.206 47.036 47.719 1.00 102.76 247 ILE D N 1
ATOM 11901 C CA . ILE D 1 247 ? 16.942 46.326 47.574 1.00 100.86 247 ILE D CA 1
ATOM 11902 C C . ILE D 1 247 ? 16.569 45.710 48.916 1.00 100.71 247 ILE D C 1
ATOM 11903 O O . ILE D 1 247 ? 17.268 44.831 49.415 1.00 100.75 247 ILE D O 1
ATOM 11908 N N . TYR D 1 248 ? 15.473 46.175 49.502 1.00 100.55 248 TYR D N 1
ATOM 11909 C CA . TYR D 1 248 ? 15.036 45.654 50.791 1.00 100.93 248 TYR D CA 1
ATOM 11910 C C . TYR D 1 248 ? 13.915 44.633 50.636 1.00 100.89 248 TYR D C 1
ATOM 11911 O O . TYR D 1 248 ? 13.037 44.782 49.785 1.00 101.28 248 TYR D O 1
ATOM 11920 N N . LEU D 1 249 ? 13.957 43.590 51.458 1.00 100.68 249 LEU D N 1
ATOM 11921 C CA . LEU D 1 249 ? 12.940 42.547 51.433 1.00 100.38 249 LEU D CA 1
ATOM 11922 C C . LEU D 1 249 ? 12.264 42.528 52.796 1.00 99.92 249 LEU D C 1
ATOM 11923 O O . LEU D 1 249 ? 12.427 41.589 53.573 1.00 99.86 249 LEU D O 1
ATOM 11928 N N . ASP D 1 250 ? 11.517 43.588 53.077 1.00 99.73 250 ASP D N 1
ATOM 11929 C CA . ASP D 1 250 ? 10.808 43.730 54.340 1.00 99.52 250 ASP D CA 1
ATOM 11930 C C . ASP D 1 250 ? 9.722 42.667 54.480 1.00 98.68 250 ASP D C 1
ATOM 11931 O O . ASP D 1 250 ? 8.560 42.909 54.155 1.00 99.45 250 ASP D O 1
ATOM 11936 N N . SER D 1 251 ? 10.108 41.488 54.963 1.00 97.25 251 SER D N 1
ATOM 11937 C CA . SER D 1 251 ? 9.168 40.383 55.146 1.00 95.61 251 SER D CA 1
ATOM 11938 C C . SER D 1 251 ? 9.810 39.216 55.893 1.00 94.64 251 SER D C 1
ATOM 11939 O O . SER D 1 251 ? 10.659 38.511 55.344 1.00 94.21 251 SER D O 1
ATOM 11942 N N . PRO D 1 252 ? 9.404 38.990 57.157 1.00 93.42 252 PRO D N 1
ATOM 11943 C CA . PRO D 1 252 ? 9.981 37.885 57.927 1.00 92.01 252 PRO D CA 1
ATOM 11944 C C . PRO D 1 252 ? 9.739 36.549 57.230 1.00 90.26 252 PRO D C 1
ATOM 11945 O O . PRO D 1 252 ? 10.520 35.610 57.375 1.00 90.25 252 PRO D O 1
ATOM 11949 N N . MET D 1 253 ? 8.658 36.478 56.461 1.00 88.23 253 MET D N 1
ATOM 11950 C CA . MET D 1 253 ? 8.314 35.260 55.746 1.00 85.87 253 MET D CA 1
ATOM 11951 C C . MET D 1 253 ? 9.177 35.058 54.502 1.00 83.59 253 MET D C 1
ATOM 11952 O O . MET D 1 253 ? 9.911 34.074 54.406 1.00 83.43 253 MET D O 1
ATOM 11957 N N . ALA D 1 254 ? 9.092 35.986 53.554 1.00 80.40 254 ALA D N 1
ATOM 11958 C CA . ALA D 1 254 ? 9.868 35.891 52.321 1.00 78.51 254 ALA D CA 1
ATOM 11959 C C . ALA D 1 254 ? 11.317 35.492 52.599 1.00 77.42 254 ALA D C 1
ATOM 11960 O O . ALA D 1 254 ? 11.946 34.798 51.800 1.00 76.96 254 ALA D O 1
ATOM 11962 N N . GLY D 1 255 ? 11.840 35.934 53.738 1.00 76.20 255 GLY D N 1
ATOM 11963 C CA . GLY D 1 255 ? 13.205 35.606 54.100 1.00 74.45 255 GLY D CA 1
ATOM 11964 C C . GLY D 1 255 ? 13.370 34.123 54.368 1.00 72.97 255 GLY D C 1
ATOM 11965 O O . GLY D 1 255 ? 14.311 33.501 53.875 1.00 72.01 255 GLY D O 1
ATOM 11966 N N . ARG D 1 256 ? 12.455 33.556 55.151 1.00 72.13 256 ARG D N 1
ATOM 11967 C CA . ARG D 1 256 ? 12.498 32.134 55.478 1.00 71.82 256 ARG D CA 1
ATOM 11968 C C . ARG D 1 256 ? 12.494 31.326 54.191 1.00 70.44 256 ARG D C 1
ATOM 11969 O O . ARG D 1 256 ? 13.292 30.402 54.016 1.00 70.18 256 ARG D O 1
ATOM 11977 N N . VAL D 1 257 ? 11.585 31.693 53.294 1.00 68.21 257 VAL D N 1
ATOM 11978 C CA . VAL D 1 257 ? 11.450 31.032 52.007 1.00 67.55 257 VAL D CA 1
ATOM 11979 C C . VAL D 1 257 ? 12.716 31.181 51.166 1.00 67.59 257 VAL D C 1
ATOM 11980 O O . VAL D 1 257 ? 13.205 30.203 50.588 1.00 67.23 257 VAL D O 1
ATOM 11984 N N . LEU D 1 258 ? 13.243 32.403 51.095 1.00 66.52 258 LEU D N 1
ATOM 11985 C CA . LEU D 1 258 ? 14.456 32.659 50.323 1.00 65.46 258 LEU D CA 1
ATOM 11986 C C . LEU D 1 258 ? 15.574 31.780 50.862 1.00 65.37 258 LEU D C 1
ATOM 11987 O O . LEU D 1 258 ? 16.366 31.228 50.099 1.00 66.16 258 LEU D O 1
ATOM 11992 N N . SER D 1 259 ? 15.634 31.651 52.182 1.00 64.82 259 SER D N 1
ATOM 11993 C CA . SER D 1 259 ? 16.650 30.823 52.813 1.00 65.93 259 SER D CA 1
ATOM 11994 C C . SER D 1 259 ? 16.475 29.374 52.372 1.00 65.54 259 SER D C 1
ATOM 11995 O O . SER D 1 259 ? 17.441 28.622 52.266 1.00 65.71 259 SER D O 1
ATOM 11998 N N . LEU D 1 260 ? 15.232 29.001 52.101 1.00 64.60 260 LEU D N 1
ATOM 11999 C CA . LEU D 1 260 ? 14.898 27.647 51.694 1.00 63.23 260 LEU D CA 1
ATOM 12000 C C . LEU D 1 260 ? 15.219 27.333 50.235 1.00 62.77 260 LEU D C 1
ATOM 12001 O O . LEU D 1 260 ? 15.475 26.180 49.890 1.00 63.80 260 LEU D O 1
ATOM 12006 N N . TYR D 1 261 ? 15.223 28.348 49.379 1.00 60.24 261 TYR D N 1
ATOM 12007 C CA . TYR D 1 261 ? 15.478 28.115 47.963 1.00 59.68 261 TYR D CA 1
ATOM 12008 C C . TYR D 1 261 ? 16.713 27.304 47.579 1.00 59.02 261 TYR D C 1
ATOM 12009 O O . TYR D 1 261 ? 16.630 26.425 46.717 1.00 57.04 261 TYR D O 1
ATOM 12018 N N . PRO D 1 262 ? 17.874 27.587 48.197 1.00 58.96 262 PRO D N 1
ATOM 12019 C CA . PRO D 1 262 ? 19.088 26.829 47.863 1.00 57.58 262 PRO D CA 1
ATOM 12020 C C . PRO D 1 262 ? 18.848 25.322 48.029 1.00 55.95 262 PRO D C 1
ATOM 12021 O O . PRO D 1 262 ? 19.433 24.500 47.320 1.00 54.74 262 PRO D O 1
ATOM 12025 N N . ARG D 1 263 ? 17.974 24.974 48.969 1.00 54.71 263 ARG D N 1
ATOM 12026 C CA . ARG D 1 263 ? 17.641 23.577 49.223 1.00 53.64 263 ARG D CA 1
ATOM 12027 C C . ARG D 1 263 ? 16.671 23.009 48.182 1.00 50.75 263 ARG D C 1
ATOM 12028 O O . ARG D 1 263 ? 16.598 21.800 47.993 1.00 51.47 263 ARG D O 1
ATOM 12036 N N . LEU D 1 264 ? 15.940 23.881 47.498 1.00 48.19 264 LEU D N 1
ATOM 12037 C CA . LEU D 1 264 ? 14.972 23.453 46.492 1.00 45.68 264 LEU D CA 1
ATOM 12038 C C . LEU D 1 264 ? 15.469 23.593 45.059 1.00 43.94 264 LEU D C 1
ATOM 12039 O O . LEU D 1 264 ? 14.685 23.501 44.120 1.00 43.23 264 LEU D O 1
ATOM 12044 N N . VAL D 1 265 ? 16.768 23.799 44.892 1.00 44.22 265 VAL D N 1
ATOM 12045 C CA . VAL D 1 265 ? 17.347 23.986 43.563 1.00 45.07 265 VAL D CA 1
ATOM 12046 C C . VAL D 1 265 ? 16.818 23.063 42.472 1.00 45.91 265 VAL D C 1
ATOM 12047 O O . VAL D 1 265 ? 16.725 23.461 41.308 1.00 47.60 265 VAL D O 1
ATOM 12051 N N . ARG D 1 266 ? 16.463 21.835 42.830 1.00 46.46 266 ARG D N 1
ATOM 12052 C CA . ARG D 1 266 ? 15.984 20.897 41.821 1.00 46.73 266 ARG D CA 1
ATOM 12053 C C . ARG D 1 266 ? 14.553 21.183 41.353 1.00 46.04 266 ARG D C 1
ATOM 12054 O O . ARG D 1 266 ? 14.114 20.678 40.317 1.00 44.00 266 ARG D O 1
ATOM 12062 N N . TYR D 1 267 ? 13.846 22.018 42.106 1.00 45.84 267 TYR D N 1
ATOM 12063 C CA . TYR D 1 267 ? 12.470 22.373 41.786 1.00 47.62 267 TYR D CA 1
ATOM 12064 C C . TYR D 1 267 ? 12.302 23.562 40.836 1.00 48.03 267 TYR D C 1
ATOM 12065 O O . TYR D 1 267 ? 11.182 23.958 40.533 1.00 48.68 267 TYR D O 1
ATOM 12074 N N . PHE D 1 268 ? 13.407 24.121 40.352 1.00 48.28 268 PHE D N 1
ATOM 12075 C CA . PHE D 1 268 ? 13.339 25.269 39.458 1.00 47.97 268 PHE D CA 1
ATOM 12076 C C . PHE D 1 268 ? 13.638 24.895 38.013 1.00 49.63 268 PHE D C 1
ATOM 12077 O O . PHE D 1 268 ? 13.900 23.734 37.701 1.00 50.08 268 PHE D O 1
ATOM 12085 N N . SER D 1 269 ? 13.583 25.885 37.131 1.00 50.09 269 SER D N 1
ATOM 12086 C CA . SER D 1 269 ? 13.850 25.669 35.714 1.00 52.23 269 SER D CA 1
ATOM 12087 C C . SER D 1 269 ? 15.314 25.317 35.484 1.00 51.67 269 SER D C 1
ATOM 12088 O O . SER D 1 269 ? 16.159 25.514 36.357 1.00 51.05 269 SER D O 1
ATOM 12091 N N . GLU D 1 270 ? 15.608 24.801 34.297 1.00 52.68 270 GLU D N 1
ATOM 12092 C CA . GLU D 1 270 ? 16.975 24.449 33.952 1.00 54.71 270 GLU D CA 1
ATOM 12093 C C . GLU D 1 270 ? 17.832 25.710 34.067 1.00 55.64 270 GLU D C 1
ATOM 12094 O O . GLU D 1 270 ? 18.949 25.672 34.583 1.00 56.38 270 GLU D O 1
ATOM 12100 N N . GLU D 1 271 ? 17.291 26.829 33.595 1.00 56.21 271 GLU D N 1
ATOM 12101 C CA . GLU D 1 271 ? 17.997 28.107 33.637 1.00 56.17 271 GLU D CA 1
ATOM 12102 C C . GLU D 1 271 ? 18.466 28.450 35.045 1.00 55.08 271 GLU D C 1
ATOM 12103 O O . GLU D 1 271 ? 19.638 28.762 35.255 1.00 56.22 271 GLU D O 1
ATOM 12109 N N . VAL D 1 272 ? 17.547 28.405 36.003 1.00 53.35 272 VAL D N 1
ATOM 12110 C CA . VAL D 1 272 ? 17.889 28.696 37.386 1.00 53.55 272 VAL D CA 1
ATOM 12111 C C . VAL D 1 272 ? 18.824 27.608 37.928 1.00 54.25 272 VAL D C 1
ATOM 12112 O O . VAL D 1 272 ? 19.715 27.887 38.737 1.00 55.41 272 VAL D O 1
ATOM 12116 N N . GLN D 1 273 ? 18.626 26.370 37.483 1.00 53.52 273 GLN D N 1
ATOM 12117 C CA . GLN D 1 273 ? 19.481 25.280 37.940 1.00 54.77 273 GLN D CA 1
ATOM 12118 C C . GLN D 1 273 ? 20.896 25.414 37.379 1.00 54.26 273 GLN D C 1
ATOM 12119 O O . GLN D 1 273 ? 21.869 25.069 38.046 1.00 54.39 273 GLN D O 1
ATOM 12125 N N . ALA D 1 274 ? 21.008 25.907 36.152 1.00 53.37 274 ALA D N 1
ATOM 12126 C CA . ALA D 1 274 ? 22.316 26.095 35.543 1.00 53.96 274 ALA D CA 1
ATOM 12127 C C . ALA D 1 274 ? 23.065 27.145 36.357 1.00 54.47 274 ALA D C 1
ATOM 12128 O O . ALA D 1 274 ? 24.275 27.046 36.548 1.00 53.14 274 ALA D O 1
ATOM 12130 N N . HIS D 1 275 ? 22.332 28.143 36.847 1.00 54.96 275 HIS D N 1
ATOM 12131 C CA . HIS D 1 275 ? 22.934 29.206 37.643 1.00 56.86 275 HIS D CA 1
ATOM 12132 C C . HIS D 1 275 ? 23.538 28.682 38.941 1.00 56.18 275 HIS D C 1
ATOM 12133 O O . HIS D 1 275 ? 24.710 28.932 39.230 1.00 57.73 275 HIS D O 1
ATOM 12140 N N . PHE D 1 276 ? 22.741 27.960 39.720 1.00 55.07 276 PHE D N 1
ATOM 12141 C CA . PHE D 1 276 ? 23.213 27.399 40.983 1.00 54.10 276 PHE D CA 1
ATOM 12142 C C . PHE D 1 276 ? 24.406 26.476 40.749 1.00 54.97 276 PHE D C 1
ATOM 12143 O O . PHE D 1 276 ? 25.302 26.393 41.584 1.00 53.17 276 PHE D O 1
ATOM 12151 N N . LEU D 1 277 ? 24.412 25.792 39.607 1.00 56.72 277 LEU D N 1
ATOM 12152 C CA . LEU D 1 277 ? 25.492 24.871 39.266 1.00 60.25 277 LEU D CA 1
ATOM 12153 C C . LEU D 1 277 ? 26.816 25.608 39.210 1.00 63.14 277 LEU D C 1
ATOM 12154 O O . LEU D 1 277 ? 27.878 25.019 39.418 1.00 63.61 277 LEU D O 1
ATOM 12159 N N . GLN D 1 278 ? 26.743 26.903 38.926 1.00 66.43 278 GLN D N 1
ATOM 12160 C CA . GLN D 1 278 ? 27.934 27.732 38.842 1.00 69.58 278 GLN D CA 1
ATOM 12161 C C . GLN D 1 278 ? 28.204 28.403 40.184 1.00 69.52 278 GLN D C 1
ATOM 12162 O O . GLN D 1 278 ? 28.880 29.426 40.257 1.00 70.25 278 GLN D O 1
ATOM 12168 N N . GLY D 1 279 ? 27.664 27.807 41.243 1.00 70.02 279 GLY D N 1
ATOM 12169 C CA . GLY D 1 279 ? 27.861 28.324 42.585 1.00 70.68 279 GLY D CA 1
ATOM 12170 C C . GLY D 1 279 ? 27.371 29.737 42.814 1.00 71.40 279 GLY D C 1
ATOM 12171 O O . GLY D 1 279 ? 27.901 30.447 43.666 1.00 69.61 279 GLY D O 1
ATOM 12172 N N . LYS D 1 280 ? 26.353 30.145 42.063 1.00 73.47 280 LYS D N 1
ATOM 12173 C CA . LYS D 1 280 ? 25.803 31.488 42.200 1.00 76.30 280 LYS D CA 1
ATOM 12174 C C . LYS D 1 280 ? 24.302 31.446 42.489 1.00 76.22 280 LYS D C 1
ATOM 12175 O O . LYS D 1 280 ? 23.546 30.767 41.791 1.00 76.80 280 LYS D O 1
ATOM 12181 N N . ASN D 1 281 ? 23.880 32.167 43.525 1.00 75.00 281 ASN D N 1
ATOM 12182 C CA . ASN D 1 281 ? 22.472 32.215 43.907 1.00 74.09 281 ASN D CA 1
ATOM 12183 C C . ASN D 1 281 ? 21.752 33.318 43.124 1.00 74.30 281 ASN D C 1
ATOM 12184 O O . ASN D 1 281 ? 21.802 34.490 43.500 1.00 74.76 281 ASN D O 1
ATOM 12189 N N . PRO D 1 282 ? 21.061 32.954 42.030 1.00 73.78 282 PRO D N 1
ATOM 12190 C CA . PRO D 1 282 ? 20.351 33.949 41.225 1.00 72.57 282 PRO D CA 1
ATOM 12191 C C . PRO D 1 282 ? 19.163 34.591 41.931 1.00 72.62 282 PRO D C 1
ATOM 12192 O O . PRO D 1 282 ? 18.396 35.328 41.315 1.00 72.93 282 PRO D O 1
ATOM 12196 N N . PHE D 1 283 ? 19.008 34.311 43.220 1.00 72.05 283 PHE D N 1
ATOM 12197 C CA . PHE D 1 283 ? 17.905 34.883 43.984 1.00 72.96 283 PHE D CA 1
ATOM 12198 C C . PHE D 1 283 ? 18.433 35.872 45.010 1.00 73.51 283 PHE D C 1
ATOM 12199 O O . PHE D 1 283 ? 17.726 36.279 45.931 1.00 72.58 283 PHE D O 1
ATOM 12207 N N . ARG D 1 284 ? 19.690 36.255 44.836 1.00 75.16 284 ARG D N 1
ATOM 12208 C CA . ARG D 1 284 ? 20.336 37.201 45.729 1.00 77.80 284 ARG D CA 1
ATOM 12209 C C . ARG D 1 284 ? 21.010 38.287 44.896 1.00 79.34 284 ARG D C 1
ATOM 12210 O O . ARG D 1 284 ? 22.236 38.306 44.758 1.00 79.92 284 ARG D O 1
ATOM 12218 N N . PRO D 1 285 ? 20.210 39.204 44.320 1.00 80.29 285 PRO D N 1
ATOM 12219 C CA . PRO D 1 285 ? 20.741 40.296 43.497 1.00 80.94 285 PRO D CA 1
ATOM 12220 C C . PRO D 1 285 ? 21.599 41.258 44.324 1.00 81.55 285 PRO D C 1
ATOM 12221 O O . PRO D 1 285 ? 21.330 41.487 45.507 1.00 81.14 285 PRO D O 1
ATOM 12225 N N . ALA D 1 286 ? 22.631 41.812 43.693 1.00 81.84 286 ALA D N 1
ATOM 12226 C CA . ALA D 1 286 ? 23.543 42.739 44.355 1.00 82.07 286 ALA D CA 1
ATOM 12227 C C . ALA D 1 286 ? 22.810 43.812 45.162 1.00 82.23 286 ALA D C 1
ATOM 12228 O O . ALA D 1 286 ? 21.888 44.457 44.661 1.00 82.25 286 ALA D O 1
ATOM 12230 N N . GLY D 1 287 ? 23.220 43.990 46.415 1.00 82.42 287 GLY D N 1
ATOM 12231 C CA . GLY D 1 287 ? 22.606 44.999 47.261 1.00 83.70 287 GLY D CA 1
ATOM 12232 C C . GLY D 1 287 ? 21.387 44.547 48.038 1.00 85.09 287 GLY D C 1
ATOM 12233 O O . GLY D 1 287 ? 20.813 45.324 48.800 1.00 84.80 287 GLY D O 1
ATOM 12234 N N . LEU D 1 288 ? 20.988 43.294 47.850 1.00 87.19 288 LEU D N 1
ATOM 12235 C CA . LEU D 1 288 ? 19.826 42.753 48.545 1.00 89.53 288 LEU D CA 1
ATOM 12236 C C . LEU D 1 288 ? 19.930 42.958 50.055 1.00 90.85 288 LEU D C 1
ATOM 12237 O O . LEU D 1 288 ? 21.017 42.905 50.625 1.00 90.76 288 LEU D O 1
ATOM 12242 N N . GLU D 1 289 ? 18.789 43.187 50.694 1.00 92.76 289 GLU D N 1
ATOM 12243 C CA . GLU D 1 289 ? 18.736 43.406 52.135 1.00 95.12 289 GLU D CA 1
ATOM 12244 C C . GLU D 1 289 ? 17.429 42.823 52.671 1.00 96.13 289 GLU D C 1
ATOM 12245 O O . GLU D 1 289 ? 16.363 43.062 52.109 1.00 96.24 289 GLU D O 1
ATOM 12251 N N . VAL D 1 290 ? 17.506 42.059 53.754 1.00 97.39 290 VAL D N 1
ATOM 12252 C CA . VAL D 1 290 ? 16.309 41.458 54.336 1.00 99.38 290 VAL D CA 1
ATOM 12253 C C . VAL D 1 290 ? 15.982 42.072 55.695 1.00 100.88 290 VAL D C 1
ATOM 12254 O O . VAL D 1 290 ? 16.785 42.003 56.627 1.00 101.10 290 VAL D O 1
ATOM 12258 N N . VAL D 1 291 ? 14.799 42.669 55.802 1.00 102.55 291 VAL D N 1
ATOM 12259 C CA . VAL D 1 291 ? 14.365 43.300 57.044 1.00 104.31 291 VAL D CA 1
ATOM 12260 C C . VAL D 1 291 ? 13.760 42.281 58.002 1.00 105.41 291 VAL D C 1
ATOM 12261 O O . VAL D 1 291 ? 12.873 41.517 57.628 1.00 105.54 291 VAL D O 1
ATOM 12265 N N . GLU D 1 292 ? 14.236 42.284 59.241 1.00 107.27 292 GLU D N 1
ATOM 12266 C CA . GLU D 1 292 ? 13.752 41.348 60.247 1.00 109.29 292 GLU D CA 1
ATOM 12267 C C . GLU D 1 292 ? 12.749 41.945 61.233 1.00 110.71 292 GLU D C 1
ATOM 12268 O O . GLU D 1 292 ? 11.611 41.482 61.319 1.00 111.30 292 GLU D O 1
ATOM 12274 N N . HIS D 1 293 ? 13.162 42.969 61.974 1.00 112.23 293 HIS D N 1
ATOM 12275 C CA . HIS D 1 293 ? 12.277 43.581 62.962 1.00 113.52 293 HIS D CA 1
ATOM 12276 C C . HIS D 1 293 ? 11.455 44.743 62.415 1.00 114.08 293 HIS D C 1
ATOM 12277 O O . HIS D 1 293 ? 11.612 45.153 61.262 1.00 114.04 293 HIS D O 1
ATOM 12284 N N . THR D 1 294 ? 10.583 45.270 63.269 1.00 114.39 294 THR D N 1
ATOM 12285 C CA . THR D 1 294 ? 9.709 46.380 62.917 1.00 114.75 294 THR D CA 1
ATOM 12286 C C . THR D 1 294 ? 10.472 47.697 62.827 1.00 115.43 294 THR D C 1
ATOM 12287 O O . THR D 1 294 ? 10.372 48.419 61.835 1.00 115.19 294 THR D O 1
ATOM 12291 N N . GLU D 1 295 ? 11.229 47.999 63.878 1.00 116.31 295 GLU D N 1
ATOM 12292 C CA . GLU D 1 295 ? 12.014 49.225 63.961 1.00 117.40 295 GLU D CA 1
ATOM 12293 C C . GLU D 1 295 ? 12.793 49.539 62.688 1.00 117.88 295 GLU D C 1
ATOM 12294 O O . GLU D 1 295 ? 12.697 50.643 62.153 1.00 117.93 295 GLU D O 1
ATOM 12300 N N . ALA D 1 296 ? 13.568 48.570 62.212 1.00 118.57 296 ALA D N 1
ATOM 12301 C CA . ALA D 1 296 ? 14.368 48.753 61.004 1.00 119.08 296 ALA D CA 1
ATOM 12302 C C . ALA D 1 296 ? 13.492 49.059 59.793 1.00 119.45 296 ALA D C 1
ATOM 12303 O O . ALA D 1 296 ? 13.925 49.736 58.860 1.00 119.17 296 ALA D O 1
ATOM 12305 N N . SER D 1 297 ? 12.262 48.553 59.812 1.00 120.14 297 SER D N 1
ATOM 12306 C CA . SER D 1 297 ? 11.318 48.777 58.721 1.00 120.68 297 SER D CA 1
ATOM 12307 C C . SER D 1 297 ? 10.802 50.207 58.773 1.00 120.63 297 SER D C 1
ATOM 12308 O O . SER D 1 297 ? 10.858 50.939 57.785 1.00 120.06 297 SER D O 1
ATOM 12311 N N . LYS D 1 298 ? 10.295 50.592 59.939 1.00 121.01 298 LYS D N 1
ATOM 12312 C CA . LYS D 1 298 ? 9.770 51.934 60.148 1.00 121.26 298 LYS D CA 1
ATOM 12313 C C . LYS D 1 298 ? 10.814 52.990 59.797 1.00 121.53 298 LYS D C 1
ATOM 12314 O O . LYS D 1 298 ? 10.478 54.141 59.521 1.00 121.48 298 LYS D O 1
ATOM 12320 N N . ALA D 1 299 ? 12.080 52.587 59.805 1.00 122.37 299 ALA D N 1
ATOM 12321 C CA . ALA D 1 299 ? 13.178 53.490 59.485 1.00 123.19 299 ALA D CA 1
ATOM 12322 C C . ALA D 1 299 ? 13.309 53.691 57.974 1.00 123.91 299 ALA D C 1
ATOM 12323 O O . ALA D 1 299 ? 13.907 54.669 57.521 1.00 124.07 299 ALA D O 1
ATOM 12325 N N . LEU D 1 300 ? 12.754 52.761 57.199 1.00 124.51 300 LEU D N 1
ATOM 12326 C CA . LEU D 1 300 ? 12.807 52.850 55.741 1.00 124.56 300 LEU D CA 1
ATOM 12327 C C . LEU D 1 300 ? 11.699 53.760 55.231 1.00 124.78 300 LEU D C 1
ATOM 12328 O O . LEU D 1 300 ? 11.634 54.070 54.042 1.00 124.62 300 LEU D O 1
ATOM 12333 N N . ASN D 1 301 ? 10.825 54.177 56.142 1.00 124.99 301 ASN D N 1
ATOM 12334 C CA . ASN D 1 301 ? 9.717 55.060 55.796 1.00 125.12 301 ASN D CA 1
ATOM 12335 C C . ASN D 1 301 ? 10.153 56.520 55.838 1.00 124.79 301 ASN D C 1
ATOM 12336 O O . ASN D 1 301 ? 9.651 57.349 55.076 1.00 124.88 301 ASN D O 1
ATOM 12341 N N . ARG D 1 302 ? 11.087 56.831 56.733 1.00 124.04 302 ARG D N 1
ATOM 12342 C CA . ARG D 1 302 ? 11.578 58.195 56.873 1.00 122.88 302 ARG D CA 1
ATOM 12343 C C . ARG D 1 302 ? 12.805 58.409 55.997 1.00 122.15 302 ARG D C 1
ATOM 12344 O O . ARG D 1 302 ? 12.931 59.437 55.332 1.00 122.41 302 ARG D O 1
ATOM 12352 N N . ALA D 1 303 ? 13.705 57.430 55.995 1.00 120.90 303 ALA D N 1
ATOM 12353 C CA . ALA D 1 303 ? 14.922 57.518 55.196 1.00 119.79 303 ALA D CA 1
ATOM 12354 C C . ALA D 1 303 ? 14.574 57.720 53.723 1.00 118.87 303 ALA D C 1
ATOM 12355 O O . ALA D 1 303 ? 13.617 57.134 53.216 1.00 118.81 303 ALA D O 1
ATOM 12357 N N . PRO D 1 304 ? 15.344 58.567 53.021 1.00 117.97 304 PRO D N 1
ATOM 12358 C CA . PRO D 1 304 ? 15.114 58.847 51.601 1.00 117.07 304 PRO D CA 1
ATOM 12359 C C . PRO D 1 304 ? 15.680 57.761 50.692 1.00 116.11 304 PRO D C 1
ATOM 12360 O O . PRO D 1 304 ? 16.504 56.951 51.114 1.00 116.07 304 PRO D O 1
ATOM 12364 N N . GLY D 1 305 ? 15.227 57.753 49.443 1.00 115.14 305 GLY D N 1
ATOM 12365 C CA . GLY D 1 305 ? 15.712 56.776 48.490 1.00 113.84 305 GLY D CA 1
ATOM 12366 C C . GLY D 1 305 ? 17.009 57.260 47.865 1.00 113.31 305 GLY D C 1
ATOM 12367 O O . GLY D 1 305 ? 17.684 58.117 48.437 1.00 113.59 305 GLY D O 1
ATOM 12368 N N . PRO D 1 306 ? 17.388 56.737 46.689 1.00 112.70 306 PRO D N 1
ATOM 12369 C CA . PRO D 1 306 ? 16.650 55.720 45.930 1.00 111.71 306 PRO D CA 1
ATOM 12370 C C . PRO D 1 306 ? 16.723 54.327 46.558 1.00 110.22 306 PRO D C 1
ATOM 12371 O O . PRO D 1 306 ? 17.702 53.982 47.220 1.00 110.25 306 PRO D O 1
ATOM 12375 N N . MET D 1 307 ? 15.679 53.532 46.345 1.00 108.32 307 MET D N 1
ATOM 12376 C CA . MET D 1 307 ? 15.627 52.181 46.886 1.00 106.03 307 MET D CA 1
ATOM 12377 C C . MET D 1 307 ? 14.407 51.417 46.381 1.00 104.87 307 MET D C 1
ATOM 12378 O O . MET D 1 307 ? 13.429 52.017 45.932 1.00 104.80 307 MET D O 1
ATOM 12383 N N . VAL D 1 308 ? 14.482 50.090 46.455 1.00 103.17 308 VAL D N 1
ATOM 12384 C CA . VAL D 1 308 ? 13.391 49.212 46.036 1.00 100.71 308 VAL D CA 1
ATOM 12385 C C . VAL D 1 308 ? 12.979 48.396 47.254 1.00 98.79 308 VAL D C 1
ATOM 12386 O O . VAL D 1 308 ? 13.826 47.818 47.936 1.00 98.35 308 VAL D O 1
ATOM 12390 N N . VAL D 1 309 ? 11.681 48.349 47.528 1.00 96.61 309 VAL D N 1
ATOM 12391 C CA . VAL D 1 309 ? 11.191 47.610 48.682 1.00 94.87 309 VAL D CA 1
ATOM 12392 C C . VAL D 1 309 ? 10.202 46.505 48.314 1.00 94.03 309 VAL D C 1
ATOM 12393 O O . VAL D 1 309 ? 9.534 46.566 47.281 1.00 94.01 309 VAL D O 1
ATOM 12397 N N . LEU D 1 310 ? 10.138 45.487 49.168 1.00 92.85 310 LEU D N 1
ATOM 12398 C CA . LEU D 1 310 ? 9.235 44.356 48.999 1.00 91.18 310 LEU D CA 1
ATOM 12399 C C . LEU D 1 310 ? 8.693 44.000 50.376 1.00 90.10 310 LEU D C 1
ATOM 12400 O O . LEU D 1 310 ? 9.464 43.724 51.291 1.00 89.57 310 LEU D O 1
ATOM 12405 N N . ALA D 1 311 ? 7.374 44.013 50.529 1.00 89.73 311 ALA D N 1
ATOM 12406 C CA . ALA D 1 311 ? 6.763 43.681 51.810 1.00 89.78 311 ALA D CA 1
ATOM 12407 C C . ALA D 1 311 ? 5.323 43.212 51.644 1.00 90.40 311 ALA D C 1
ATOM 12408 O O . ALA D 1 311 ? 4.671 43.516 50.645 1.00 90.15 311 ALA D O 1
ATOM 12410 N N . GLY D 1 312 ? 4.836 42.464 52.628 1.00 91.23 312 GLY D N 1
ATOM 12411 C CA . GLY D 1 312 ? 3.475 41.961 52.582 1.00 93.37 312 GLY D CA 1
ATOM 12412 C C . GLY D 1 312 ? 2.601 42.735 53.547 1.00 94.46 312 GLY D C 1
ATOM 12413 O O . GLY D 1 312 ? 3.115 43.597 54.254 1.00 94.85 312 GLY D O 1
ATOM 12414 N N . SER D 1 313 ? 1.299 42.446 53.606 1.00 96.05 313 SER D N 1
ATOM 12415 C CA . SER D 1 313 ? 0.646 41.419 52.791 1.00 97.08 313 SER D CA 1
ATOM 12416 C C . SER D 1 313 ? 0.647 41.737 51.295 1.00 98.07 313 SER D C 1
ATOM 12417 O O . SER D 1 313 ? 0.841 42.884 50.889 1.00 98.22 313 SER D O 1
ATOM 12420 N N . GLY D 1 314 ? 0.422 40.708 50.484 1.00 99.04 314 GLY D N 1
ATOM 12421 C CA . GLY D 1 314 ? 0.414 40.881 49.045 1.00 100.29 314 GLY D CA 1
ATOM 12422 C C . GLY D 1 314 ? -0.857 41.494 48.500 1.00 101.07 314 GLY D C 1
ATOM 12423 O O . GLY D 1 314 ? -0.930 41.818 47.314 1.00 101.30 314 GLY D O 1
ATOM 12424 N N . MET D 1 315 ? -1.863 41.651 49.354 1.00 101.83 315 MET D N 1
ATOM 12425 C CA . MET D 1 315 ? -3.126 42.236 48.926 1.00 103.11 315 MET D CA 1
ATOM 12426 C C . MET D 1 315 ? -3.601 43.331 49.873 1.00 104.07 315 MET D C 1
ATOM 12427 O O . MET D 1 315 ? -4.800 43.521 50.081 1.00 103.74 315 MET D O 1
ATOM 12432 N N . LEU D 1 316 ? -2.636 44.045 50.441 1.00 105.62 316 LEU D N 1
ATOM 12433 C CA . LEU D 1 316 ? -2.892 45.152 51.354 1.00 106.97 316 LEU D CA 1
ATOM 12434 C C . LEU D 1 316 ? -4.009 44.902 52.364 1.00 107.90 316 LEU D C 1
ATOM 12435 O O . LEU D 1 316 ? -4.628 45.844 52.856 1.00 108.34 316 LEU D O 1
ATOM 12440 N N . ALA D 1 317 ? -4.268 43.636 52.671 1.00 108.84 317 ALA D N 1
ATOM 12441 C CA . ALA D 1 317 ? -5.300 43.297 53.642 1.00 109.82 317 ALA D CA 1
ATOM 12442 C C . ALA D 1 317 ? -4.744 43.641 55.017 1.00 110.86 317 ALA D C 1
ATOM 12443 O O . ALA D 1 317 ? -5.454 43.610 56.023 1.00 111.03 317 ALA D O 1
ATOM 12445 N N . GLY D 1 318 ? -3.457 43.973 55.036 1.00 111.74 318 GLY D N 1
ATOM 12446 C CA . GLY D 1 318 ? -2.778 44.325 56.267 1.00 112.94 318 GLY D CA 1
ATOM 12447 C C . GLY D 1 318 ? -1.299 44.009 56.155 1.00 113.84 318 GLY D C 1
ATOM 12448 O O . GLY D 1 318 ? -0.854 43.452 55.151 1.00 113.86 318 GLY D O 1
ATOM 12449 N N . GLY D 1 319 ? -0.528 44.372 57.175 1.00 114.54 319 GLY D N 1
ATOM 12450 C CA . GLY D 1 319 ? 0.895 44.087 57.142 1.00 115.32 319 GLY D CA 1
ATOM 12451 C C . GLY D 1 319 ? 1.814 45.293 57.192 1.00 115.71 319 GLY D C 1
ATOM 12452 O O . GLY D 1 319 ? 1.370 46.441 57.208 1.00 116.12 319 GLY D O 1
ATOM 12453 N N . ARG D 1 320 ? 3.113 45.016 57.214 1.00 115.83 320 ARG D N 1
ATOM 12454 C CA . ARG D 1 320 ? 4.133 46.053 57.263 1.00 116.44 320 ARG D CA 1
ATOM 12455 C C . ARG D 1 320 ? 4.260 46.703 55.886 1.00 116.68 320 ARG D C 1
ATOM 12456 O O . ARG D 1 320 ? 5.242 47.386 55.592 1.00 116.38 320 ARG D O 1
ATOM 12464 N N . ILE D 1 321 ? 3.251 46.473 55.049 1.00 117.06 321 ILE D N 1
ATOM 12465 C CA . ILE D 1 321 ? 3.197 47.029 53.700 1.00 117.10 321 ILE D CA 1
ATOM 12466 C C . ILE D 1 321 ? 2.339 48.288 53.751 1.00 117.71 321 ILE D C 1
ATOM 12467 O O . ILE D 1 321 ? 2.515 49.208 52.952 1.00 117.76 321 ILE D O 1
ATOM 12472 N N . LEU D 1 322 ? 1.412 48.317 54.705 1.00 117.84 322 LEU D N 1
ATOM 12473 C CA . LEU D 1 322 ? 0.516 49.452 54.879 1.00 118.34 322 LEU D CA 1
ATOM 12474 C C . LEU D 1 322 ? 1.264 50.635 55.475 1.00 119.24 322 LEU D C 1
ATOM 12475 O O . LEU D 1 322 ? 0.711 51.725 55.622 1.00 119.69 322 LEU D O 1
ATOM 12480 N N . HIS D 1 323 ? 2.526 50.410 55.822 1.00 120.07 323 HIS D N 1
ATOM 12481 C CA . HIS D 1 323 ? 3.358 51.454 56.399 1.00 120.66 323 HIS D CA 1
ATOM 12482 C C . HIS D 1 323 ? 4.315 52.015 55.355 1.00 120.65 323 HIS D C 1
ATOM 12483 O O . HIS D 1 323 ? 4.745 53.161 55.453 1.00 120.58 323 HIS D O 1
ATOM 12490 N N . HIS D 1 324 ? 4.647 51.205 54.354 1.00 121.03 324 HIS D N 1
ATOM 12491 C CA . HIS D 1 324 ? 5.538 51.646 53.285 1.00 121.41 324 HIS D CA 1
ATOM 12492 C C . HIS D 1 324 ? 4.777 52.495 52.274 1.00 121.78 324 HIS D C 1
ATOM 12493 O O . HIS D 1 324 ? 5.340 53.407 51.669 1.00 121.91 324 HIS D O 1
ATOM 12500 N N . LEU D 1 325 ? 3.496 52.187 52.091 1.00 122.05 325 LEU D N 1
ATOM 12501 C CA . LEU D 1 325 ? 2.664 52.927 51.152 1.00 122.22 325 LEU D CA 1
ATOM 12502 C C . LEU D 1 325 ? 1.955 54.113 51.806 1.00 122.83 325 LEU D C 1
ATOM 12503 O O . LEU D 1 325 ? 1.452 55.003 51.116 1.00 123.40 325 LEU D O 1
ATOM 12508 N N . LYS D 1 326 ? 1.925 54.130 53.136 1.00 122.90 326 LYS D N 1
ATOM 12509 C CA . LYS D 1 326 ? 1.270 55.212 53.864 1.00 122.81 326 LYS D CA 1
ATOM 12510 C C . LYS D 1 326 ? 2.168 56.443 53.979 1.00 123.42 326 LYS D C 1
ATOM 12511 O O . LYS D 1 326 ? 1.787 57.440 54.591 1.00 123.47 326 LYS D O 1
ATOM 12517 N N . HIS D 1 327 ? 3.359 56.371 53.392 1.00 123.96 327 HIS D N 1
ATOM 12518 C CA . HIS D 1 327 ? 4.296 57.490 53.432 1.00 124.72 327 HIS D CA 1
ATOM 12519 C C . HIS D 1 327 ? 5.096 57.591 52.137 1.00 124.86 327 HIS D C 1
ATOM 12520 O O . HIS D 1 327 ? 6.193 58.147 52.126 1.00 124.92 327 HIS D O 1
ATOM 12527 N N . GLY D 1 328 ? 4.548 57.059 51.049 1.00 124.87 328 GLY D N 1
ATOM 12528 C CA . GLY D 1 328 ? 5.255 57.106 49.780 1.00 124.88 328 GLY D CA 1
ATOM 12529 C C . GLY D 1 328 ? 4.364 57.347 48.578 1.00 125.07 328 GLY D C 1
ATOM 12530 O O . GLY D 1 328 ? 4.855 57.595 47.476 1.00 124.73 328 GLY D O 1
ATOM 12531 N N . LEU D 1 329 ? 3.054 57.268 48.786 1.00 125.61 329 LEU D N 1
ATOM 12532 C CA . LEU D 1 329 ? 2.091 57.486 47.712 1.00 125.99 329 LEU D CA 1
ATOM 12533 C C . LEU D 1 329 ? 1.833 58.975 47.495 1.00 125.98 329 LEU D C 1
ATOM 12534 O O . LEU D 1 329 ? 1.207 59.369 46.509 1.00 126.00 329 LEU D O 1
ATOM 12539 N N . SER D 1 330 ? 2.326 59.797 48.417 1.00 125.75 330 SER D N 1
ATOM 12540 C CA . SER D 1 330 ? 2.146 61.243 48.336 1.00 124.93 330 SER D CA 1
ATOM 12541 C C . SER D 1 330 ? 3.342 61.945 47.695 1.00 124.41 330 SER D C 1
ATOM 12542 O O . SER D 1 330 ? 3.410 63.172 47.675 1.00 124.76 330 SER D O 1
ATOM 12545 N N . ASP D 1 331 ? 4.281 61.164 47.170 1.00 123.63 331 ASP D N 1
ATOM 12546 C CA . ASP D 1 331 ? 5.466 61.722 46.526 1.00 123.16 331 ASP D CA 1
ATOM 12547 C C . ASP D 1 331 ? 5.565 61.210 45.093 1.00 123.51 331 ASP D C 1
ATOM 12548 O O . ASP D 1 331 ? 5.577 60.004 44.857 1.00 123.93 331 ASP D O 1
ATOM 12553 N N . PRO D 1 332 ? 5.637 62.129 44.116 1.00 123.94 332 PRO D N 1
ATOM 12554 C CA . PRO D 1 332 ? 5.731 61.800 42.689 1.00 124.08 332 PRO D CA 1
ATOM 12555 C C . PRO D 1 332 ? 7.012 61.092 42.245 1.00 123.99 332 PRO D C 1
ATOM 12556 O O . PRO D 1 332 ? 7.068 60.546 41.142 1.00 124.02 332 PRO D O 1
ATOM 12560 N N . ARG D 1 333 ? 8.038 61.103 43.091 1.00 123.84 333 ARG D N 1
ATOM 12561 C CA . ARG D 1 333 ? 9.297 60.449 42.747 1.00 123.66 333 ARG D CA 1
ATOM 12562 C C . ARG D 1 333 ? 9.263 58.952 43.035 1.00 122.98 333 ARG D C 1
ATOM 12563 O O . ARG D 1 333 ? 10.186 58.220 42.674 1.00 122.72 333 ARG D O 1
ATOM 12571 N N . ASN D 1 334 ? 8.194 58.501 43.682 1.00 122.29 334 ASN D N 1
ATOM 12572 C CA . ASN D 1 334 ? 8.043 57.089 44.007 1.00 121.76 334 ASN D CA 1
ATOM 12573 C C . ASN D 1 334 ? 7.243 56.366 42.925 1.00 121.10 334 ASN D C 1
ATOM 12574 O O . ASN D 1 334 ? 6.676 56.994 42.029 1.00 120.53 334 ASN D O 1
ATOM 12579 N N . ALA D 1 335 ? 7.208 55.041 43.020 1.00 120.32 335 ALA D N 1
ATOM 12580 C CA . ALA D 1 335 ? 6.478 54.213 42.067 1.00 119.24 335 ALA D CA 1
ATOM 12581 C C . ALA D 1 335 ? 6.050 52.908 42.728 1.00 118.36 335 ALA D C 1
ATOM 12582 O O . ALA D 1 335 ? 6.876 52.031 42.980 1.00 118.72 335 ALA D O 1
ATOM 12584 N N . LEU D 1 336 ? 4.759 52.793 43.017 1.00 117.23 336 LEU D N 1
ATOM 12585 C CA . LEU D 1 336 ? 4.219 51.589 43.636 1.00 116.10 336 LEU D CA 1
ATOM 12586 C C . LEU D 1 336 ? 3.925 50.596 42.520 1.00 115.57 336 LEU D C 1
ATOM 12587 O O . LEU D 1 336 ? 2.988 50.786 41.744 1.00 115.60 336 LEU D O 1
ATOM 12592 N N . VAL D 1 337 ? 4.728 49.541 42.440 1.00 114.87 337 VAL D N 1
ATOM 12593 C CA . VAL D 1 337 ? 4.550 48.534 41.404 1.00 114.18 337 VAL D CA 1
ATOM 12594 C C . VAL D 1 337 ? 3.875 47.269 41.917 1.00 113.67 337 VAL D C 1
ATOM 12595 O O . VAL D 1 337 ? 4.382 46.600 42.816 1.00 113.05 337 VAL D O 1
ATOM 12599 N N . PHE D 1 338 ? 2.722 46.956 41.336 1.00 113.82 338 PHE D N 1
ATOM 12600 C CA . PHE D 1 338 ? 1.969 45.763 41.697 1.00 113.41 338 PHE D CA 1
ATOM 12601 C C . PHE D 1 338 ? 2.466 44.605 40.843 1.00 113.37 338 PHE D C 1
ATOM 12602 O O . PHE D 1 338 ? 2.506 44.697 39.614 1.00 112.59 338 PHE D O 1
ATOM 12610 N N . VAL D 1 339 ? 2.846 43.517 41.500 1.00 113.91 339 VAL D N 1
ATOM 12611 C CA . VAL D 1 339 ? 3.349 42.341 40.804 1.00 114.65 339 VAL D CA 1
ATOM 12612 C C . VAL D 1 339 ? 2.283 41.250 40.733 1.00 114.84 339 VAL D C 1
ATOM 12613 O O . VAL D 1 339 ? 2.349 40.358 39.883 1.00 114.98 339 VAL D O 1
ATOM 12617 N N . GLY D 1 340 ? 1.301 41.334 41.628 1.00 114.59 340 GLY D N 1
ATOM 12618 C CA . GLY D 1 340 ? 0.234 40.350 41.658 1.00 113.70 340 GLY D CA 1
ATOM 12619 C C . GLY D 1 340 ? -1.154 40.939 41.484 1.00 112.83 340 GLY D C 1
ATOM 12620 O O . GLY D 1 340 ? -1.331 42.157 41.485 1.00 112.41 340 GLY D O 1
ATOM 12621 N N . TYR D 1 341 ? -2.142 40.062 41.335 1.00 112.02 341 TYR D N 1
ATOM 12622 C CA . TYR D 1 341 ? -3.527 40.477 41.158 1.00 111.12 341 TYR D CA 1
ATOM 12623 C C . TYR D 1 341 ? -4.100 41.073 42.436 1.00 110.74 341 TYR D C 1
ATOM 12624 O O . TYR D 1 341 ? -3.767 40.640 43.541 1.00 110.59 341 TYR D O 1
ATOM 12633 N N . GLN D 1 342 ? -4.960 42.074 42.274 1.00 110.34 342 GLN D N 1
ATOM 12634 C CA . GLN D 1 342 ? -5.604 42.732 43.404 1.00 109.93 342 GLN D CA 1
ATOM 12635 C C . GLN D 1 342 ? -7.111 42.516 43.360 1.00 109.79 342 GLN D C 1
ATOM 12636 O O . GLN D 1 342 ? -7.761 42.798 42.354 1.00 109.52 342 GLN D O 1
ATOM 12642 N N . PRO D 1 343 ? -7.687 42.010 44.461 1.00 110.00 343 PRO D N 1
ATOM 12643 C CA . PRO D 1 343 ? -9.124 41.749 44.556 1.00 110.38 343 PRO D CA 1
ATOM 12644 C C . PRO D 1 343 ? -9.972 43.016 44.537 1.00 111.03 343 PRO D C 1
ATOM 12645 O O . PRO D 1 343 ? -9.594 44.043 45.102 1.00 110.91 343 PRO D O 1
ATOM 12649 N N . GLN D 1 344 ? -11.120 42.932 43.878 1.00 111.95 344 GLN D N 1
ATOM 12650 C CA . GLN D 1 344 ? -12.033 44.060 43.788 1.00 112.71 344 GLN D CA 1
ATOM 12651 C C . GLN D 1 344 ? -12.735 44.214 45.130 1.00 112.68 344 GLN D C 1
ATOM 12652 O O . GLN D 1 344 ? -13.147 43.227 45.742 1.00 112.36 344 GLN D O 1
ATOM 12658 N N . GLY D 1 345 ? -12.862 45.456 45.583 1.00 112.86 345 GLY D N 1
ATOM 12659 C CA . GLY D 1 345 ? -13.500 45.716 46.860 1.00 112.66 345 GLY D CA 1
ATOM 12660 C C . GLY D 1 345 ? -12.448 45.895 47.936 1.00 112.55 345 GLY D C 1
ATOM 12661 O O . GLY D 1 345 ? -12.764 46.002 49.122 1.00 112.51 345 GLY D O 1
ATOM 12662 N N . GLY D 1 346 ? -11.188 45.929 47.514 1.00 112.40 346 GLY D N 1
ATOM 12663 C CA . GLY D 1 346 ? -10.092 46.093 48.449 1.00 112.01 346 GLY D CA 1
ATOM 12664 C C . GLY D 1 346 ? -9.243 47.307 48.134 1.00 111.76 346 GLY D C 1
ATOM 12665 O O . GLY D 1 346 ? -9.310 47.853 47.032 1.00 111.66 346 GLY D O 1
ATOM 12666 N N . LEU D 1 347 ? -8.438 47.725 49.107 1.00 111.61 347 LEU D N 1
ATOM 12667 C CA . LEU D 1 347 ? -7.567 48.884 48.951 1.00 111.79 347 LEU D CA 1
ATOM 12668 C C . LEU D 1 347 ? -6.659 48.760 47.735 1.00 112.00 347 LEU D C 1
ATOM 12669 O O . LEU D 1 347 ? -6.048 49.739 47.306 1.00 112.00 347 LEU D O 1
ATOM 12674 N N . GLY D 1 348 ? -6.569 47.554 47.184 1.00 112.32 348 GLY D N 1
ATOM 12675 C CA . GLY D 1 348 ? -5.734 47.341 46.018 1.00 112.60 348 GLY D CA 1
ATOM 12676 C C . GLY D 1 348 ? -6.325 48.002 44.789 1.00 112.77 348 GLY D C 1
ATOM 12677 O O . GLY D 1 348 ? -5.616 48.644 44.012 1.00 112.40 348 GLY D O 1
ATOM 12678 N N . ALA D 1 349 ? -7.633 47.845 44.615 1.00 113.17 349 ALA D N 1
ATOM 12679 C CA . ALA D 1 349 ? -8.329 48.432 43.480 1.00 113.64 349 ALA D CA 1
ATOM 12680 C C . ALA D 1 349 ? -8.565 49.920 43.722 1.00 113.90 349 ALA D C 1
ATOM 12681 O O . ALA D 1 349 ? -8.459 50.734 42.803 1.00 113.32 349 ALA D O 1
ATOM 12683 N N . GLU D 1 350 ? -8.880 50.271 44.965 1.00 114.44 350 GLU D N 1
ATOM 12684 C CA . GLU D 1 350 ? -9.133 51.661 45.320 1.00 115.30 350 GLU D CA 1
ATOM 12685 C C . GLU D 1 350 ? -7.947 52.554 44.978 1.00 115.95 350 GLU D C 1
ATOM 12686 O O . GLU D 1 350 ? -8.099 53.765 44.823 1.00 115.82 350 GLU D O 1
ATOM 12692 N N . ILE D 1 351 ? -6.765 51.956 44.866 1.00 117.17 351 ILE D N 1
ATOM 12693 C CA . ILE D 1 351 ? -5.560 52.706 44.529 1.00 118.37 351 ILE D CA 1
ATOM 12694 C C . ILE D 1 351 ? -5.372 52.741 43.017 1.00 118.90 351 ILE D C 1
ATOM 12695 O O . ILE D 1 351 ? -4.746 53.655 42.480 1.00 118.65 351 ILE D O 1
ATOM 12700 N N . ILE D 1 352 ? -5.915 51.738 42.336 1.00 119.87 352 ILE D N 1
ATOM 12701 C CA . ILE D 1 352 ? -5.827 51.673 40.883 1.00 120.84 352 ILE D CA 1
ATOM 12702 C C . ILE D 1 352 ? -6.928 52.573 40.341 1.00 121.66 352 ILE D C 1
ATOM 12703 O O . ILE D 1 352 ? -6.906 52.979 39.179 1.00 121.52 352 ILE D O 1
ATOM 12708 N N . ALA D 1 353 ? -7.888 52.885 41.207 1.00 122.86 353 ALA D N 1
ATOM 12709 C CA . ALA D 1 353 ? -9.007 53.747 40.852 1.00 124.66 353 ALA D CA 1
ATOM 12710 C C . ALA D 1 353 ? -8.503 55.176 40.663 1.00 126.00 353 ALA D C 1
ATOM 12711 O O . ALA D 1 353 ? -9.261 56.076 40.302 1.00 126.03 353 ALA D O 1
ATOM 12713 N N . ARG D 1 354 ? -7.212 55.366 40.921 1.00 127.64 354 ARG D N 1
ATOM 12714 C CA . ARG D 1 354 ? -6.550 56.661 40.788 1.00 129.26 354 ARG D CA 1
ATOM 12715 C C . ARG D 1 354 ? -7.355 57.846 41.337 1.00 130.28 354 ARG D C 1
ATOM 12716 O O . ARG D 1 354 ? -7.457 58.888 40.688 1.00 130.50 354 ARG D O 1
ATOM 12724 N N . PRO D 1 355 ? -7.938 57.704 42.541 1.00 131.21 355 PRO D N 1
ATOM 12725 C CA . PRO D 1 355 ? -8.713 58.807 43.112 1.00 132.07 355 PRO D CA 1
ATOM 12726 C C . PRO D 1 355 ? -7.770 59.865 43.685 1.00 133.31 355 PRO D C 1
ATOM 12727 O O . PRO D 1 355 ? -6.550 59.705 43.642 1.00 133.33 355 PRO D O 1
ATOM 12731 N N . PRO D 1 356 ? -8.322 60.961 44.227 1.00 134.46 356 PRO D N 1
ATOM 12732 C CA . PRO D 1 356 ? -7.467 62.009 44.794 1.00 135.48 356 PRO D CA 1
ATOM 12733 C C . PRO D 1 356 ? -6.598 61.499 45.947 1.00 136.48 356 PRO D C 1
ATOM 12734 O O . PRO D 1 356 ? -5.368 61.540 45.875 1.00 136.70 356 PRO D O 1
ATOM 12738 N N . ALA D 1 357 ? -7.244 61.019 47.006 1.00 137.38 357 ALA D N 1
ATOM 12739 C CA . ALA D 1 357 ? -6.537 60.494 48.170 1.00 138.20 357 ALA D CA 1
ATOM 12740 C C . ALA D 1 357 ? -7.039 59.089 48.478 1.00 138.97 357 ALA D C 1
ATOM 12741 O O . ALA D 1 357 ? -8.043 58.648 47.920 1.00 139.33 357 ALA D O 1
ATOM 12743 N N . VAL D 1 358 ? -6.340 58.386 49.364 1.00 139.57 358 VAL D N 1
ATOM 12744 C CA . VAL D 1 358 ? -6.730 57.027 49.733 1.00 140.20 358 VAL D CA 1
ATOM 12745 C C . VAL D 1 358 ? -6.677 56.822 51.244 1.00 140.50 358 VAL D C 1
ATOM 12746 O O . VAL D 1 358 ? -5.766 57.311 51.912 1.00 140.23 358 VAL D O 1
ATOM 12750 N N . ARG D 1 359 ? -7.658 56.097 51.777 1.00 141.04 359 ARG D N 1
ATOM 12751 C CA . ARG D 1 359 ? -7.715 55.828 53.210 1.00 141.54 359 ARG D CA 1
ATOM 12752 C C . ARG D 1 359 ? -6.782 54.666 53.552 1.00 141.67 359 ARG D C 1
ATOM 12753 O O . ARG D 1 359 ? -7.045 53.515 53.200 1.00 141.61 359 ARG D O 1
ATOM 12761 N N . ILE D 1 360 ? -5.691 54.984 54.242 1.00 141.66 360 ILE D N 1
ATOM 12762 C CA . ILE D 1 360 ? -4.699 53.991 54.639 1.00 141.43 360 ILE D CA 1
ATOM 12763 C C . ILE D 1 360 ? -4.498 54.025 56.152 1.00 141.70 360 ILE D C 1
ATOM 12764 O O . ILE D 1 360 ? -3.754 54.861 56.668 1.00 141.85 360 ILE D O 1
ATOM 12769 N N . LEU D 1 361 ? -5.167 53.112 56.854 1.00 141.95 361 LEU D N 1
ATOM 12770 C CA . LEU D 1 361 ? -5.078 53.026 58.310 1.00 142.12 361 LEU D CA 1
ATOM 12771 C C . LEU D 1 361 ? -5.817 54.184 58.972 1.00 142.33 361 LEU D C 1
ATOM 12772 O O . LEU D 1 361 ? -5.268 54.875 59.831 1.00 142.44 361 LEU D O 1
ATOM 12777 N N . GLY D 1 362 ? -7.065 54.390 58.566 1.00 142.55 362 GLY D N 1
ATOM 12778 C CA . GLY D 1 362 ? -7.864 55.465 59.127 1.00 142.90 362 GLY D CA 1
ATOM 12779 C C . GLY D 1 362 ? -7.309 56.850 58.839 1.00 143.32 362 GLY D C 1
ATOM 12780 O O . GLY D 1 362 ? -7.460 57.761 59.654 1.00 143.37 362 GLY D O 1
ATOM 12781 N N . GLU D 1 363 ? -6.671 57.015 57.682 1.00 143.54 363 GLU D N 1
ATOM 12782 C CA . GLU D 1 363 ? -6.094 58.304 57.299 1.00 143.47 363 GLU D CA 1
ATOM 12783 C C . GLU D 1 363 ? -5.999 58.469 55.781 1.00 143.06 363 GLU D C 1
ATOM 12784 O O . GLU D 1 363 ? -5.653 57.528 55.066 1.00 143.50 363 GLU D O 1
ATOM 12790 N N . GLU D 1 364 ? -6.297 59.672 55.296 1.00 142.08 364 GLU D N 1
ATOM 12791 C CA . GLU D 1 364 ? -6.250 59.958 53.865 1.00 141.07 364 GLU D CA 1
ATOM 12792 C C . GLU D 1 364 ? -4.870 60.436 53.419 1.00 140.22 364 GLU D C 1
ATOM 12793 O O . GLU D 1 364 ? -4.185 61.154 54.148 1.00 139.96 364 GLU D O 1
ATOM 12799 N N . VAL D 1 365 ? -4.470 60.031 52.216 1.00 139.41 365 VAL D N 1
ATOM 12800 C CA . VAL D 1 365 ? -3.171 60.408 51.665 1.00 138.58 365 VAL D CA 1
ATOM 12801 C C . VAL D 1 365 ? -3.232 60.723 50.169 1.00 137.45 365 VAL D C 1
ATOM 12802 O O . VAL D 1 365 ? -3.844 59.989 49.389 1.00 136.80 365 VAL D O 1
ATOM 12806 N N . PRO D 1 366 ? -2.593 61.830 49.755 1.00 136.60 366 PRO D N 1
ATOM 12807 C CA . PRO D 1 366 ? -2.557 62.267 48.354 1.00 135.48 366 PRO D CA 1
ATOM 12808 C C . PRO D 1 366 ? -1.867 61.248 47.451 1.00 133.94 366 PRO D C 1
ATOM 12809 O O . PRO D 1 366 ? -0.768 60.785 47.754 1.00 134.00 366 PRO D O 1
ATOM 12813 N N . LEU D 1 367 ? -2.511 60.903 46.342 1.00 132.02 367 LEU D N 1
ATOM 12814 C CA . LEU D 1 367 ? -1.940 59.941 45.411 1.00 130.24 367 LEU D CA 1
ATOM 12815 C C . LEU D 1 367 ? -1.111 60.627 44.332 1.00 128.96 367 LEU D C 1
ATOM 12816 O O . LEU D 1 367 ? -1.626 60.975 43.268 1.00 128.73 367 LEU D O 1
ATOM 12821 N N . ARG D 1 368 ? 0.174 60.824 44.613 1.00 127.46 368 ARG D N 1
ATOM 12822 C CA . ARG D 1 368 ? 1.079 61.456 43.657 1.00 125.94 368 ARG D CA 1
ATOM 12823 C C . ARG D 1 368 ? 2.120 60.453 43.162 1.00 124.66 368 ARG D C 1
ATOM 12824 O O . ARG D 1 368 ? 2.856 60.729 42.213 1.00 124.25 368 ARG D O 1
ATOM 12832 N N . ALA D 1 369 ? 2.173 59.291 43.812 1.00 123.14 369 ALA D N 1
ATOM 12833 C CA . ALA D 1 369 ? 3.120 58.238 43.450 1.00 121.06 369 ALA D CA 1
ATOM 12834 C C . ALA D 1 369 ? 2.688 57.509 42.180 1.00 119.53 369 ALA D C 1
ATOM 12835 O O . ALA D 1 369 ? 1.535 57.092 42.050 1.00 119.34 369 ALA D O 1
ATOM 12837 N N . SER D 1 370 ? 3.623 57.356 41.248 1.00 117.54 370 SER D N 1
ATOM 12838 C CA . SER D 1 370 ? 3.347 56.685 39.985 1.00 115.94 370 SER D CA 1
ATOM 12839 C C . SER D 1 370 ? 3.034 55.204 40.186 1.00 114.94 370 SER D C 1
ATOM 12840 O O . SER D 1 370 ? 3.935 54.365 40.192 1.00 115.06 370 SER D O 1
ATOM 12843 N N . VAL D 1 371 ? 1.750 54.893 40.347 1.00 113.30 371 VAL D N 1
ATOM 12844 C CA . VAL D 1 371 ? 1.307 53.516 40.547 1.00 111.01 371 VAL D CA 1
ATOM 12845 C C . VAL D 1 371 ? 1.432 52.727 39.245 1.00 110.10 371 VAL D C 1
ATOM 12846 O O . VAL D 1 371 ? 1.193 53.262 38.162 1.00 109.81 371 VAL D O 1
ATOM 12850 N N . HIS D 1 372 ? 1.807 51.455 39.356 1.00 108.93 372 HIS D N 1
ATOM 12851 C CA . HIS D 1 372 ? 1.969 50.594 38.187 1.00 107.80 372 HIS D CA 1
ATOM 12852 C C . HIS D 1 372 ? 1.406 49.192 38.424 1.00 106.67 372 HIS D C 1
ATOM 12853 O O . HIS D 1 372 ? 1.688 48.569 39.446 1.00 106.93 372 HIS D O 1
ATOM 12860 N N . THR D 1 373 ? 0.614 48.700 37.473 1.00 104.98 373 THR D N 1
ATOM 12861 C CA . THR D 1 373 ? 0.015 47.369 37.570 1.00 102.62 373 THR D CA 1
ATOM 12862 C C . THR D 1 373 ? 0.624 46.426 36.533 1.00 101.53 373 THR D C 1
ATOM 12863 O O . THR D 1 373 ? 0.375 46.559 35.333 1.00 101.11 373 THR D O 1
ATOM 12867 N N . LEU D 1 374 ? 1.420 45.471 37.005 1.00 100.03 374 LEU D N 1
ATOM 12868 C CA . LEU D 1 374 ? 2.070 44.511 36.121 1.00 98.63 374 LEU D CA 1
ATOM 12869 C C . LEU D 1 374 ? 1.468 43.119 36.263 1.00 97.11 374 LEU D C 1
ATOM 12870 O O . LEU D 1 374 ? 1.693 42.431 37.260 1.00 97.02 374 LEU D O 1
ATOM 12875 N N . GLY D 1 375 ? 0.706 42.710 35.254 1.00 95.11 375 GLY D N 1
ATOM 12876 C CA . GLY D 1 375 ? 0.078 41.403 35.282 1.00 92.68 375 GLY D CA 1
ATOM 12877 C C . GLY D 1 375 ? 0.900 40.334 34.591 1.00 91.20 375 GLY D C 1
ATOM 12878 O O . GLY D 1 375 ? 0.406 39.241 34.318 1.00 91.76 375 GLY D O 1
ATOM 12879 N N . GLY D 1 376 ? 2.157 40.648 34.297 1.00 89.62 376 GLY D N 1
ATOM 12880 C CA . GLY D 1 376 ? 3.017 39.679 33.643 1.00 86.78 376 GLY D CA 1
ATOM 12881 C C . GLY D 1 376 ? 3.601 38.719 34.658 1.00 84.34 376 GLY D C 1
ATOM 12882 O O . GLY D 1 376 ? 3.958 37.593 34.326 1.00 83.13 376 GLY D O 1
ATOM 12883 N N . PHE D 1 377 ? 3.682 39.180 35.904 1.00 82.91 377 PHE D N 1
ATOM 12884 C CA . PHE D 1 377 ? 4.220 38.399 37.013 1.00 82.07 377 PHE D CA 1
ATOM 12885 C C . PHE D 1 377 ? 3.151 37.535 37.679 1.00 80.49 377 PHE D C 1
ATOM 12886 O O . PHE D 1 377 ? 3.168 37.334 38.894 1.00 81.12 377 PHE D O 1
ATOM 12894 N N . SER D 1 378 ? 2.226 37.019 36.880 1.00 78.38 378 SER D N 1
ATOM 12895 C CA . SER D 1 378 ? 1.149 36.184 37.400 1.00 76.17 378 SER D CA 1
ATOM 12896 C C . SER D 1 378 ? 1.581 34.737 37.609 1.00 74.68 378 SER D C 1
ATOM 12897 O O . SER D 1 378 ? 2.209 34.136 36.735 1.00 74.31 378 SER D O 1
ATOM 12900 N N . GLY D 1 379 ? 1.226 34.183 38.767 1.00 72.67 379 GLY D N 1
ATOM 12901 C CA . GLY D 1 379 ? 1.577 32.809 39.080 1.00 70.00 379 GLY D CA 1
ATOM 12902 C C . GLY D 1 379 ? 0.734 31.777 38.350 1.00 68.31 379 GLY D C 1
ATOM 12903 O O . GLY D 1 379 ? 1.181 30.651 38.131 1.00 67.83 379 GLY D O 1
ATOM 12904 N N . HIS D 1 380 ? -0.484 32.161 37.972 1.00 66.44 380 HIS D N 1
ATOM 12905 C CA . HIS D 1 380 ? -1.404 31.268 37.262 1.00 63.88 380 HIS D CA 1
ATOM 12906 C C . HIS D 1 380 ? -1.239 31.338 35.746 1.00 62.96 380 HIS D C 1
ATOM 12907 O O . HIS D 1 380 ? -0.851 32.367 35.199 1.00 62.88 380 HIS D O 1
ATOM 12914 N N . ALA D 1 381 ? -1.542 30.232 35.073 1.00 62.90 381 ALA D N 1
ATOM 12915 C CA . ALA D 1 381 ? -1.435 30.171 33.622 1.00 63.04 381 ALA D CA 1
ATOM 12916 C C . ALA D 1 381 ? -2.541 31.001 32.979 1.00 63.16 381 ALA D C 1
ATOM 12917 O O . ALA D 1 381 ? -3.681 30.998 33.442 1.00 63.15 381 ALA D O 1
ATOM 12919 N N . GLY D 1 382 ? -2.193 31.712 31.913 1.00 62.92 382 GLY D N 1
ATOM 12920 C CA . GLY D 1 382 ? -3.168 32.528 31.222 1.00 61.94 382 GLY D CA 1
ATOM 12921 C C . GLY D 1 382 ? -4.121 31.683 30.403 1.00 61.94 382 GLY D C 1
ATOM 12922 O O . GLY D 1 382 ? -3.868 30.502 30.153 1.00 60.46 382 GLY D O 1
ATOM 12923 N N . GLN D 1 383 ? -5.222 32.299 29.990 1.00 62.12 383 GLN D N 1
ATOM 12924 C CA . GLN D 1 383 ? -6.247 31.639 29.191 1.00 62.24 383 GLN D CA 1
ATOM 12925 C C . GLN D 1 383 ? -5.659 30.764 28.094 1.00 61.58 383 GLN D C 1
ATOM 12926 O O . GLN D 1 383 ? -5.974 29.580 28.000 1.00 61.22 383 GLN D O 1
ATOM 12932 N N . ASP D 1 384 ? -4.815 31.356 27.257 1.00 61.47 384 ASP D N 1
ATOM 12933 C CA . ASP D 1 384 ? -4.186 30.624 26.165 1.00 62.02 384 ASP D CA 1
ATOM 12934 C C . ASP D 1 384 ? -3.469 29.374 26.664 1.00 62.14 384 ASP D C 1
ATOM 12935 O O . ASP D 1 384 ? -3.642 28.283 26.111 1.00 61.48 384 ASP D O 1
ATOM 12940 N N . GLU D 1 385 ? -2.659 29.541 27.708 1.00 62.91 385 GLU D N 1
ATOM 12941 C CA . GLU D 1 385 ? -1.919 28.426 28.293 1.00 63.22 385 GLU D CA 1
ATOM 12942 C C . GLU D 1 385 ? -2.903 27.368 28.786 1.00 62.66 385 GLU D C 1
ATOM 12943 O O . GLU D 1 385 ? -2.641 26.168 28.682 1.00 63.12 385 GLU D O 1
ATOM 12949 N N . LEU D 1 386 ? -4.044 27.818 29.307 1.00 61.28 386 LEU D N 1
ATOM 12950 C CA . LEU D 1 386 ? -5.078 26.906 29.786 1.00 61.37 386 LEU D CA 1
ATOM 12951 C C . LEU D 1 386 ? -5.627 26.101 28.611 1.00 60.70 386 LEU D C 1
ATOM 12952 O O . LEU D 1 386 ? -5.768 24.882 28.691 1.00 59.23 386 LEU D O 1
ATOM 12957 N N . LEU D 1 387 ? -5.927 26.786 27.513 1.00 60.29 387 LEU D N 1
ATOM 12958 C CA . LEU D 1 387 ? -6.444 26.108 26.334 1.00 60.76 387 LEU D CA 1
ATOM 12959 C C . LEU D 1 387 ? -5.442 25.078 25.827 1.00 60.49 387 LEU D C 1
ATOM 12960 O O . LEU D 1 387 ? -5.814 23.990 25.389 1.00 59.93 387 LEU D O 1
ATOM 12965 N N . ASP D 1 388 ? -4.165 25.424 25.891 1.00 60.63 388 ASP D N 1
ATOM 12966 C CA . ASP D 1 388 ? -3.128 24.515 25.432 1.00 61.23 388 ASP D CA 1
ATOM 12967 C C . ASP D 1 388 ? -3.055 23.289 26.325 1.00 60.68 388 ASP D C 1
ATOM 12968 O O . ASP D 1 388 ? -3.013 22.157 25.843 1.00 59.28 388 ASP D O 1
ATOM 12973 N N . TRP D 1 389 ? -3.065 23.524 27.631 1.00 60.16 389 TRP D N 1
ATOM 12974 C CA . TRP D 1 389 ? -2.985 22.443 28.601 1.00 59.53 389 TRP D CA 1
ATOM 12975 C C . TRP D 1 389 ? -4.115 21.424 28.432 1.00 58.77 389 TRP D C 1
ATOM 12976 O O . TRP D 1 389 ? -3.868 20.219 28.399 1.00 58.49 389 TRP D O 1
ATOM 12987 N N . LEU D 1 390 ? -5.351 21.911 28.317 1.00 58.86 390 LEU D N 1
ATOM 12988 C CA . LEU D 1 390 ? -6.524 21.044 28.181 1.00 57.60 390 LEU D CA 1
ATOM 12989 C C . LEU D 1 390 ? -6.722 20.464 26.792 1.00 57.15 390 LEU D C 1
ATOM 12990 O O . LEU D 1 390 ? -7.565 19.588 26.592 1.00 55.82 390 LEU D O 1
ATOM 12995 N N . GLN D 1 391 ? -5.947 20.950 25.833 1.00 58.42 391 GLN D N 1
ATOM 12996 C CA . GLN D 1 391 ? -6.068 20.490 24.460 1.00 59.92 391 GLN D CA 1
ATOM 12997 C C . GLN D 1 391 ? -6.102 18.969 24.341 1.00 59.81 391 GLN D C 1
ATOM 12998 O O . GLN D 1 391 ? -5.258 18.273 24.907 1.00 61.66 391 GLN D O 1
ATOM 13004 N N . GLY D 1 392 ? -7.099 18.465 23.616 1.00 59.12 392 GLY D N 1
ATOM 13005 C CA . GLY D 1 392 ? -7.236 17.035 23.404 1.00 57.49 392 GLY D CA 1
ATOM 13006 C C . GLY D 1 392 ? -8.080 16.280 24.412 1.00 57.50 392 GLY D C 1
ATOM 13007 O O . GLY D 1 392 ? -8.548 15.174 24.135 1.00 56.09 392 GLY D O 1
ATOM 13008 N N . GLU D 1 393 ? -8.284 16.865 25.586 1.00 58.11 393 GLU D N 1
ATOM 13009 C CA . GLU D 1 393 ? -9.069 16.195 26.615 1.00 58.32 393 GLU D CA 1
ATOM 13010 C C . GLU D 1 393 ? -10.556 16.150 26.276 1.00 58.83 393 GLU D C 1
ATOM 13011 O O . GLU D 1 393 ? -11.182 17.183 26.016 1.00 58.15 393 GLU D O 1
ATOM 13017 N N . PRO D 1 394 ? -11.140 14.939 26.274 1.00 58.68 394 PRO D N 1
ATOM 13018 C CA . PRO D 1 394 ? -12.558 14.744 25.968 1.00 58.45 394 PRO D CA 1
ATOM 13019 C C . PRO D 1 394 ? -13.543 15.396 26.940 1.00 59.46 394 PRO D C 1
ATOM 13020 O O . PRO D 1 394 ? -14.531 15.994 26.505 1.00 60.24 394 PRO D O 1
ATOM 13024 N N . ARG D 1 395 ? -13.293 15.284 28.245 1.00 58.87 395 ARG D N 1
ATOM 13025 C CA . ARG D 1 395 ? -14.195 15.886 29.224 1.00 57.95 395 ARG D CA 1
ATOM 13026 C C . ARG D 1 395 ? -13.453 16.727 30.255 1.00 56.74 395 ARG D C 1
ATOM 13027 O O . ARG D 1 395 ? -12.478 16.276 30.858 1.00 57.97 395 ARG D O 1
ATOM 13035 N N . VAL D 1 396 ? -13.941 17.944 30.466 1.00 53.70 396 VAL D N 1
ATOM 13036 C CA . VAL D 1 396 ? -13.326 18.868 31.400 1.00 51.67 396 VAL D CA 1
ATOM 13037 C C . VAL D 1 396 ? -14.326 19.553 32.330 1.00 53.31 396 VAL D C 1
ATOM 13038 O O . VAL D 1 396 ? -15.261 20.211 31.871 1.00 53.30 396 VAL D O 1
ATOM 13042 N N . VAL D 1 397 ? -14.127 19.383 33.634 1.00 53.42 397 VAL D N 1
ATOM 13043 C CA . VAL D 1 397 ? -14.967 20.023 34.644 1.00 53.71 397 VAL D CA 1
ATOM 13044 C C . VAL D 1 397 ? -14.112 21.159 35.191 1.00 54.70 397 VAL D C 1
ATOM 13045 O O . VAL D 1 397 ? -12.969 20.938 35.599 1.00 56.20 397 VAL D O 1
ATOM 13049 N N . LEU D 1 398 ? -14.654 22.370 35.198 1.00 54.79 398 LEU D N 1
ATOM 13050 C CA . LEU D 1 398 ? -13.901 23.517 35.675 1.00 54.26 398 LEU D CA 1
ATOM 13051 C C . LEU D 1 398 ? -14.143 23.858 37.134 1.00 55.55 398 LEU D C 1
ATOM 13052 O O . LEU D 1 398 ? -15.242 23.672 37.660 1.00 55.72 398 LEU D O 1
ATOM 13057 N N . VAL D 1 399 ? -13.094 24.362 37.777 1.00 55.65 399 VAL D N 1
ATOM 13058 C CA . VAL D 1 399 ? -13.130 24.755 39.179 1.00 56.59 399 VAL D CA 1
ATOM 13059 C C . VAL D 1 399 ? -12.105 25.863 39.396 1.00 58.45 399 VAL D C 1
ATOM 13060 O O . VAL D 1 399 ? -11.431 26.296 38.464 1.00 58.13 399 VAL D O 1
ATOM 13064 N N . HIS D 1 400 ? -12.001 26.331 40.631 1.00 60.61 400 HIS D N 1
ATOM 13065 C CA . HIS D 1 400 ? -11.025 27.356 40.967 1.00 62.53 400 HIS D CA 1
ATOM 13066 C C . HIS D 1 400 ? -11.119 28.601 40.083 1.00 64.89 400 HIS D C 1
ATOM 13067 O O . HIS D 1 400 ? -10.301 28.803 39.182 1.00 65.26 400 HIS D O 1
ATOM 13074 N N . GLY D 1 401 ? -12.115 29.440 40.347 1.00 66.41 401 GLY D N 1
ATOM 13075 C CA . GLY D 1 401 ? -12.270 30.651 39.565 1.00 67.76 401 GLY D CA 1
ATOM 13076 C C . GLY D 1 401 ? -13.654 31.262 39.645 1.00 69.39 401 GLY D C 1
ATOM 13077 O O . GLY D 1 401 ? -14.615 30.606 40.052 1.00 69.69 401 GLY D O 1
ATOM 13078 N N . GLU D 1 402 ? -13.754 32.529 39.261 1.00 69.82 402 GLU D N 1
ATOM 13079 C CA . GLU D 1 402 ? -15.031 33.222 39.271 1.00 71.11 402 GLU D CA 1
ATOM 13080 C C . GLU D 1 402 ? -15.873 32.660 38.136 1.00 70.58 402 GLU D C 1
ATOM 13081 O O . GLU D 1 402 ? -15.415 32.582 36.997 1.00 69.36 402 GLU D O 1
ATOM 13087 N N . GLU D 1 403 ? -17.103 32.269 38.459 1.00 71.33 403 GLU D N 1
ATOM 13088 C CA . GLU D 1 403 ? -18.013 31.683 37.482 1.00 72.62 403 GLU D CA 1
ATOM 13089 C C . GLU D 1 403 ? -17.984 32.298 36.083 1.00 72.71 403 GLU D C 1
ATOM 13090 O O . GLU D 1 403 ? -17.870 31.572 35.097 1.00 72.73 403 GLU D O 1
ATOM 13096 N N . GLU D 1 404 ? -18.087 33.621 35.988 1.00 72.92 404 GLU D N 1
ATOM 13097 C CA . GLU D 1 404 ? -18.069 34.288 34.686 1.00 74.00 404 GLU D CA 1
ATOM 13098 C C . GLU D 1 404 ? -16.879 33.822 33.857 1.00 72.75 404 GLU D C 1
ATOM 13099 O O . GLU D 1 404 ? -17.027 33.384 32.715 1.00 71.92 404 GLU D O 1
ATOM 13105 N N . LYS D 1 405 ? -15.696 33.926 34.453 1.00 72.18 405 LYS D N 1
ATOM 13106 C CA . LYS D 1 405 ? -14.449 33.541 33.804 1.00 70.17 405 LYS D CA 1
ATOM 13107 C C . LYS D 1 405 ? -14.378 32.053 33.486 1.00 68.13 405 LYS D C 1
ATOM 13108 O O . LYS D 1 405 ? -13.743 31.659 32.512 1.00 68.29 405 LYS D O 1
ATOM 13114 N N . LEU D 1 406 ? -15.034 31.228 34.296 1.00 66.80 406 LEU D N 1
ATOM 13115 C CA . LEU D 1 406 ? -15.045 29.791 34.047 1.00 65.98 406 LEU D CA 1
ATOM 13116 C C . LEU D 1 406 ? -15.871 29.493 32.802 1.00 65.40 406 LEU D C 1
ATOM 13117 O O . LEU D 1 406 ? -15.483 28.664 31.981 1.00 65.48 406 LEU D O 1
ATOM 13122 N N . LEU D 1 407 ? -17.014 30.165 32.665 1.00 64.97 407 LEU D N 1
ATOM 13123 C CA . LEU D 1 407 ? -17.865 29.973 31.492 1.00 63.93 407 LEU D CA 1
ATOM 13124 C C . LEU D 1 407 ? -17.106 30.454 30.266 1.00 62.83 407 LEU D C 1
ATOM 13125 O O . LEU D 1 407 ? -17.176 29.846 29.197 1.00 62.62 407 LEU D O 1
ATOM 13130 N N . ALA D 1 408 ? -16.380 31.554 30.433 1.00 61.60 408 ALA D N 1
ATOM 13131 C CA . ALA D 1 408 ? -15.599 32.119 29.348 1.00 62.63 408 ALA D CA 1
ATOM 13132 C C . ALA D 1 408 ? -14.684 31.042 28.771 1.00 63.75 408 ALA D C 1
ATOM 13133 O O . ALA D 1 408 ? -14.762 30.710 27.583 1.00 63.15 408 ALA D O 1
ATOM 13135 N N . LEU D 1 409 ? -13.818 30.496 29.621 1.00 63.96 409 LEU D N 1
ATOM 13136 C CA . LEU D 1 409 ? -12.894 29.450 29.200 1.00 64.39 409 LEU D CA 1
ATOM 13137 C C . LEU D 1 409 ? -13.716 28.272 28.673 1.00 63.37 409 LEU D C 1
ATOM 13138 O O . LEU D 1 409 ? -13.350 27.636 27.686 1.00 61.88 409 LEU D O 1
ATOM 13143 N N . GLY D 1 410 ? -14.829 27.993 29.348 1.00 64.23 410 GLY D N 1
ATOM 13144 C CA . GLY D 1 410 ? -15.697 26.899 28.951 1.00 66.76 410 GLY D CA 1
ATOM 13145 C C . GLY D 1 410 ? -16.212 27.021 27.530 1.00 68.10 410 GLY D C 1
ATOM 13146 O O . GLY D 1 410 ? -16.220 26.048 26.779 1.00 66.93 410 GLY D O 1
ATOM 13147 N N . LYS D 1 411 ? -16.644 28.218 27.154 1.00 70.27 411 LYS D N 1
ATOM 13148 C CA . LYS D 1 411 ? -17.155 28.441 25.812 1.00 72.59 411 LYS D CA 1
ATOM 13149 C C . LYS D 1 411 ? -16.069 28.131 24.776 1.00 72.90 411 LYS D C 1
ATOM 13150 O O . LYS D 1 411 ? -16.327 27.444 23.787 1.00 72.71 411 LYS D O 1
ATOM 13156 N N . LEU D 1 412 ? -14.857 28.630 25.010 1.00 73.56 412 LEU D N 1
ATOM 13157 C CA . LEU D 1 412 ? -13.740 28.385 24.096 1.00 74.66 412 LEU D CA 1
ATOM 13158 C C . LEU D 1 412 ? -13.467 26.889 23.958 1.00 75.87 412 LEU D C 1
ATOM 13159 O O . LEU D 1 412 ? -13.137 26.405 22.874 1.00 75.39 412 LEU D O 1
ATOM 13164 N N . LEU D 1 413 ? -13.605 26.167 25.067 1.00 77.39 413 LEU D N 1
ATOM 13165 C CA . LEU D 1 413 ? -13.384 24.723 25.093 1.00 79.05 413 LEU D CA 1
ATOM 13166 C C . LEU D 1 413 ? -14.485 24.000 24.316 1.00 79.85 413 LEU D C 1
ATOM 13167 O O . LEU D 1 413 ? -14.212 23.119 23.498 1.00 79.94 413 LEU D O 1
ATOM 13172 N N . ALA D 1 414 ? -15.731 24.380 24.582 1.00 80.63 414 ALA D N 1
ATOM 13173 C CA . ALA D 1 414 ? -16.879 23.774 23.920 1.00 81.56 414 ALA D CA 1
ATOM 13174 C C . ALA D 1 414 ? -16.761 23.868 22.405 1.00 81.82 414 ALA D C 1
ATOM 13175 O O . ALA D 1 414 ? -16.999 22.891 21.692 1.00 81.62 414 ALA D O 1
ATOM 13177 N N . LEU D 1 415 ? -16.389 25.048 21.918 1.00 82.18 415 LEU D N 1
ATOM 13178 C CA . LEU D 1 415 ? -16.247 25.272 20.484 1.00 83.04 415 LEU D CA 1
ATOM 13179 C C . LEU D 1 415 ? -15.162 24.399 19.873 1.00 82.72 415 LEU D C 1
ATOM 13180 O O . LEU D 1 415 ? -15.178 24.119 18.673 1.00 82.97 415 LEU D O 1
ATOM 13185 N N . ARG D 1 416 ? -14.220 23.969 20.702 1.00 81.88 416 ARG D N 1
ATOM 13186 C CA . ARG D 1 416 ? -13.129 23.129 20.234 1.00 80.16 416 ARG D CA 1
ATOM 13187 C C . ARG D 1 416 ? -13.569 21.668 20.170 1.00 78.45 416 ARG D C 1
ATOM 13188 O O . ARG D 1 416 ? -12.836 20.816 19.680 1.00 77.73 416 ARG D O 1
ATOM 13196 N N . GLY D 1 417 ? -14.772 21.389 20.664 1.00 77.66 417 GLY D N 1
ATOM 13197 C CA . GLY D 1 417 ? -15.290 20.031 20.641 1.00 76.84 417 GLY D CA 1
ATOM 13198 C C . GLY D 1 417 ? -15.193 19.297 21.968 1.00 76.34 417 GLY D C 1
ATOM 13199 O O . GLY D 1 417 ? -15.520 18.109 22.063 1.00 76.45 417 GLY D O 1
ATOM 13200 N N . GLN D 1 418 ? -14.751 20.003 23.001 1.00 74.87 418 GLN D N 1
ATOM 13201 C CA . GLN D 1 418 ? -14.602 19.404 24.319 1.00 73.28 418 GLN D CA 1
ATOM 13202 C C . GLN D 1 418 ? -15.824 19.595 25.208 1.00 72.60 418 GLN D C 1
ATOM 13203 O O . GLN D 1 418 ? -16.454 20.655 25.192 1.00 72.22 418 GLN D O 1
ATOM 13209 N N . GLU D 1 419 ? -16.151 18.558 25.979 1.00 71.96 419 GLU D N 1
ATOM 13210 C CA . GLU D 1 419 ? -17.284 18.600 26.898 1.00 71.93 419 GLU D CA 1
ATOM 13211 C C . GLU D 1 419 ? -16.924 19.377 28.155 1.00 71.67 419 GLU D C 1
ATOM 13212 O O . GLU D 1 419 ? -16.381 18.809 29.102 1.00 72.97 419 GLU D O 1
ATOM 13218 N N . VAL D 1 420 ? -17.224 20.670 28.171 1.00 70.50 420 VAL D N 1
ATOM 13219 C CA . VAL D 1 420 ? -16.929 21.488 29.337 1.00 69.36 420 VAL D CA 1
ATOM 13220 C C . VAL D 1 420 ? -18.165 21.566 30.233 1.00 69.29 420 VAL D C 1
ATOM 13221 O O . VAL D 1 420 ? -19.290 21.354 29.779 1.00 70.03 420 VAL D O 1
ATOM 13225 N N . SER D 1 421 ? -17.942 21.846 31.511 1.00 68.99 421 SER D N 1
ATOM 13226 C CA . SER D 1 421 ? -19.014 21.979 32.490 1.00 68.03 421 SER D CA 1
ATOM 13227 C C . SER D 1 421 ? -18.363 22.402 33.792 1.00 67.85 421 SER D C 1
ATOM 13228 O O . SER D 1 421 ? -17.267 21.955 34.116 1.00 67.12 421 SER D O 1
ATOM 13231 N N . LEU D 1 422 ? -19.029 23.282 34.527 1.00 68.07 422 LEU D N 1
ATOM 13232 C CA . LEU D 1 422 ? -18.492 23.759 35.790 1.00 68.01 422 LEU D CA 1
ATOM 13233 C C . LEU D 1 422 ? -18.838 22.796 36.918 1.00 67.96 422 LEU D C 1
ATOM 13234 O O . LEU D 1 422 ? -19.794 22.027 36.820 1.00 69.15 422 LEU D O 1
ATOM 13239 N N . ALA D 1 423 ? -18.049 22.823 37.983 1.00 66.22 423 ALA D N 1
ATOM 13240 C CA . ALA D 1 423 ? -18.297 21.934 39.102 1.00 65.02 423 ALA D CA 1
ATOM 13241 C C . ALA D 1 423 ? -19.249 22.584 40.093 1.00 64.39 423 ALA D C 1
ATOM 13242 O O . ALA D 1 423 ? -19.326 23.810 40.183 1.00 62.82 423 ALA D O 1
ATOM 13244 N N . ARG D 1 424 ? -19.978 21.750 40.828 1.00 64.25 424 ARG D N 1
ATOM 13245 C CA . ARG D 1 424 ? -20.919 22.224 41.835 1.00 64.46 424 ARG D CA 1
ATOM 13246 C C . ARG D 1 424 ? -20.583 21.601 43.176 1.00 61.77 424 ARG D C 1
ATOM 13247 O O . ARG D 1 424 ? -20.371 20.394 43.271 1.00 60.52 424 ARG D O 1
ATOM 13255 N N . PHE D 1 425 ? -20.536 22.428 44.211 1.00 60.45 425 PHE D N 1
ATOM 13256 C CA . PHE D 1 425 ? -20.216 21.946 45.547 1.00 60.42 425 PHE D CA 1
ATOM 13257 C C . PHE D 1 425 ? -21.017 20.693 45.911 1.00 60.33 425 PHE D C 1
ATOM 13258 O O . PHE D 1 425 ? -22.234 20.648 45.734 1.00 61.20 425 PHE D O 1
ATOM 13266 N N . GLY D 1 426 ? -20.322 19.677 46.413 1.00 59.07 426 GLY D N 1
ATOM 13267 C CA . GLY D 1 426 ? -20.972 18.442 46.816 1.00 58.48 426 GLY D CA 1
ATOM 13268 C C . GLY D 1 426 ? -21.543 17.553 45.723 1.00 58.48 426 GLY D C 1
ATOM 13269 O O . GLY D 1 426 ? -22.030 16.457 46.006 1.00 55.59 426 GLY D O 1
ATOM 13270 N N . GLU D 1 427 ? -21.495 18.009 44.478 1.00 59.78 427 GLU D N 1
ATOM 13271 C CA . GLU D 1 427 ? -22.025 17.210 43.379 1.00 62.69 427 GLU D CA 1
ATOM 13272 C C . GLU D 1 427 ? -20.932 16.388 42.708 1.00 63.42 427 GLU D C 1
ATOM 13273 O O . GLU D 1 427 ? -20.139 16.905 41.918 1.00 64.84 427 GLU D O 1
ATOM 13279 N N . GLY D 1 428 ? -20.900 15.100 43.032 1.00 64.05 428 GLY D N 1
ATOM 13280 C CA . GLY D 1 428 ? -19.902 14.211 42.467 1.00 64.07 428 GLY D CA 1
ATOM 13281 C C . GLY D 1 428 ? -19.983 14.088 40.960 1.00 63.16 428 GLY D C 1
ATOM 13282 O O . GLY D 1 428 ? -21.071 14.049 40.388 1.00 62.57 428 GLY D O 1
ATOM 13283 N N . VAL D 1 429 ? -18.822 14.027 40.318 1.00 62.71 429 VAL D N 1
ATOM 13284 C CA . VAL D 1 429 ? -18.741 13.902 38.868 1.00 62.80 429 VAL D CA 1
ATOM 13285 C C . VAL D 1 429 ? -18.083 12.573 38.518 1.00 63.12 429 VAL D C 1
ATOM 13286 O O . VAL D 1 429 ? -16.966 12.298 38.943 1.00 65.34 429 VAL D O 1
ATOM 13290 N N . PRO D 1 430 ? -18.770 11.726 37.738 1.00 63.36 430 PRO D N 1
ATOM 13291 C CA . PRO D 1 430 ? -18.191 10.431 37.368 1.00 62.48 430 PRO D CA 1
ATOM 13292 C C . PRO D 1 430 ? -16.952 10.587 36.491 1.00 61.91 430 PRO D C 1
ATOM 13293 O O . PRO D 1 430 ? -16.828 11.553 35.733 1.00 60.31 430 PRO D O 1
ATOM 13297 N N . VAL D 1 431 ? -16.037 9.630 36.608 1.00 61.20 431 VAL D N 1
ATOM 13298 C CA . VAL D 1 431 ? -14.803 9.648 35.832 1.00 61.86 431 VAL D CA 1
ATOM 13299 C C . VAL D 1 431 ? -14.909 8.669 34.665 1.00 61.70 431 VAL D C 1
ATOM 13300 O O . VAL D 1 431 ? -15.157 7.472 34.926 1.00 61.44 431 VAL D O 1
#

InterPro domains:
  IPR001279 Metallo-beta-lactamase [PF00753] (12-221)
  IPR001279 Metallo-beta-lactamase [SM00849] (13-216)
  IPR011108 Zn-dependent metallo-hydrolase, RNA specificity domain [PF07521] (365-420)
  IPR022712 Beta-Casp domain [PF10996] (228-351)
  IPR022712 Beta-Casp domain [SM01027] (228-351)
  IPR036866 Ribonuclease Z/Hydroxyacylglutathione hydrolase-like [G3DSA:3.60.15.10] (6-405)
  IPR036866 Ribonuclease Z/Hydroxyacylglutathione hydrolase-like [SSF56281] (1-427)
  IPR050698 RNA Processing Metallo-Beta-Lactamase [PTHR11203] (1-413)

Solvent-accessible surface area: 64284 Å² total; per-residue (Å²): 27,125,0,10,0,15,0,0,15,80,32,55,19,0,1,0,0,7,0,31,9,43,84,78,92,0,0,0,0,0,0,4,6,65,64,206,61,42,73,81,0,85,40,115,2,56,30,64,11,141,90,10,57,0,0,0,1,1,0,0,43,43,19,0,0,1,4,0,0,8,0,2,131,67,26,3,127,15,29,0,20,0,1,66,0,0,33,45,0,0,85,27,5,1,83,31,3,45,182,104,30,124,111,82,13,9,14,88,106,8,2,132,58,0,39,66,44,23,125,66,11,21,33,4,47,18,20,52,28,49,55,5,0,0,3,1,0,18,0,6,12,4,1,1,0,1,0,0,3,1,27,2,96,55,81,9,1,0,4,0,2,3,2,1,12,136,75,22,54,2,22,31,79,28,9,83,0,2,50,4,35,4,0,0,0,1,0,23,21,0,49,80,72,26,152,61,6,188,66,1,13,132,74,0,3,110,15,0,53,141,6,6,88,70,23,2,22,0,2,0,2,8,63,24,14,9,22,0,0,1,0,0,4,3,3,63,43,54,33,158,104,23,43,192,10,6,14,16,0,2,15,36,30,1,6,113,0,0,66,9,0,42,132,1,38,59,11,2,12,64,83,0,25,56,42,34,95,124,74,87,37,0,0,99,5,84,1,3,11,33,5,76,74,70,38,4,3,104,10,13,17,117,9,60,10,30,2,3,0,0,0,18,42,5,85,7,93,21,48,50,0,19,55,8,0,53,96,3,0,41,36,88,137,9,0,0,0,1,1,12,96,17,45,154,78,22,29,0,25,78,0,77,78,113,33,129,27,0,137,3,81,60,91,99,3,52,9,126,0,42,31,48,76,7,39,1,0,9,8,30,3,0,33,66,17,0,31,85,14,0,104,36,0,57,88,2,5,0,2,9,0,71,79,110,34,0,88,33,0,6,136,59,0,57,138,101,69,14,112,43,59,20,3,127,96,37,80,40,33,100,12,30,124,0,13,0,13,0,0,15,72,21,56,16,0,1,0,0,7,0,32,8,9,69,93,100,0,0,0,0,0,0,3,4,47,59,191,59,91,83,82,2,106,48,111,1,54,29,70,7,141,100,9,60,0,0,0,1,0,0,0,45,37,24,0,0,0,3,0,0,12,0,0,134,61,24,3,131,17,34,0,16,0,1,97,0,0,18,21,0,0,93,28,3,0,81,29,1,40,173,85,48,137,166,51,27,5,11,84,91,8,2,126,60,0,37,63,43,24,130,82,10,29,41,5,60,16,24,70,20,44,47,0,1,0,3,2,0,32,0,8,11,4,0,2,0,0,0,1,0,0,18,1,98,34,80,13,1,0,4,0,2,3,2,1,10,137,74,23,55,1,21,35,77,29,11,97,0,0,59,3,35,4,0,0,0,1,0,22,24,0,49,90,68,28,121,61,9,194,52,2,15,143,46,0,19,116,12,0,73,136,5,6,81,62,18,2,20,0,2,0,2,4,63,23,11,8,27,0,0,1,0,0,5,4,2,60,40,56,38,144,147,24,39,209,11,6,13,14,0,1,13,38,31,0,8,105,0,1,72,14,0,57,159,1,45,105,10,3,14,94,88,0,36,47,34,38,125,120,72,84,35,0,0,101,5,87,3,3,13,34,5,80,78,61,22,4,2,87,8,14,18,109,8,53,7,28,1,1,0,0,0,19,40,4,73,9,93,20,49,46,0,20,51,8,0,44,93,3,1,34,50,85,116,9,0,0,0,1,0,12,90,20,40,120,87,24,30,2,30,78,0,77,82,111,36,124,31,2,152,4,78,56,93,110,5,50,12,122,0,43,36,43,80,8,42,1,0,9,6,28,3,1,32,61,19,0,32,93,11,0,108,35,0,60,103,1,5,0,2,8,0,61,88,118,37,0,80,31,0,4,136,57,0,55,135,103,65,15,112,43,55,24,4,130,94,38,90,40,34,101,15,30,129,0,13,0,16,0,0,11,70,33,56,18,0,1,0,0,10,0,31,6,11,66,92,102,0,0,0,0,0,0,6,5,63,63,199,54,43,79,84,0,88,38,116,3,50,30,74,9,144,95,10,62,0,0,0,1,0,1,0,46,40,21,0,0,0,1,0,0,10,0,2,133,69,24,4,128,17,28,0,18,0,1,93,0,0,18,18,1,0,90,23,3,0,84,29,3,41,180,112,42,127,127,80,16,6,12,86,94,9,1,130,50,0,43,59,40,27,130,85,10,36,44,5,61,16,21,64,28,40,46,0,1,0,3,2,0,28,0,6,13,4,0,1,0,1,0,0,0,0,10,9,106,44,101,6,0,0,3,0,2,4,2,1,14,130,74,19,59,2,22,32,70,24,14,98,0,1,50,2,38,0,0,0,0,0,0,24,22,0,49,101,64,21,166,64,18,179,70,4,17,141,65,0,13,110,14,0,72,140,9,8,81,73,20,1,30,0,7,0,1,6,62,20,13,10,29,0,0,1,0,0,6,4,5,59,39,48,32,147,124,30,40,220,18,60,14,36,0,2,13,38,28,0,5,120,0,0,68,17,1,54,158,1,36,96,10,3,12,110,76,0,42,45,39,36,151,136,69,119,40,0,0,120,7,92,45,28,94,44,8,87,136,58,123,52,4,78,49,13,23,174,38,111,22,44,5,3,1,0,0,16,39,4,81,9,93,20,51,45,0,26,57,9,0,56,98,3,2,43,44,87,124,10,2,1,0,1,1,7,106,19,48,158,75,20,25,2,31,82,0,80,74,122,40,124,40,4,131,3,69,57,80,111,9,51,12,126,1,38,32,62,81,7,38,1,0,8,9,30,2,1,27,62,21,0,29,90,9,0,102,43,0,64,58,2,4,0,1,9,0,70,71,111,46,0,94,36,0,6,149,68,0,53,143,98,72,13,120,33,59,29,1,120,99,36,92,43,23,85,9,17,133,0,17,0,16,0,0,13,72,27,53,12,0,1,0,0,6,0,59,8,17,68,92,97,0,0,0,0,0,0,4,4,68,68,213,72,47,75,77,0,89,42,113,2,50,28,64,5,142,96,10,62,0,0,0,1,1,0,1,45,44,21,0,0,1,4,0,0,11,0,1,131,63,26,4,126,18,38,0,16,0,1,70,0,0,32,34,1,0,89,28,6,2,77,46,3,41,170,120,48,128,129,82,17,8,13,87,106,14,0,124,52,0,34,60,48,25,132,62,10,26,30,2,36,17,18,54,25,43,42,0,0,0,4,2,0,19,0,6,7,7,1,1,0,0,0,2,4,0,27,3,97,56,90,10,0,0,5,0,2,2,2,1,12,136,75,24,55,1,23,30,68,25,10,81,0,2,48,0,42,0,0,0,0,2,0,25,21,0,53,95,64,30,116,74,13,185,81,2,17,144,77,0,15,120,14,0,79,129,7,8,86,58,28,1,24,0,4,1,4,6,62,19,12,8,23,2,0,0,0,0,4,3,5,60,39,58,28,137,144,28,41,225,14,54,12,36,0,1,11,62,35,0,11,108,1,2,78,21,1,43,132,1,46,49,10,2,16,71,79,0,26,52,47,37,94,130,74,114,41,0,0,110,3,97,49,29,90,39,9,107,124,60,125,52,0,97,36,15,27,192,34,113,22,45,6,4,2,1,1,22,44,8,70,3,95,19,41,43,4,24,61,9,3,38,112,3,1,40,43,72,127,10,0,4,0,2,1,13,94,20,47,141,89,21,47,1,35,73,1,81,70,129,38,122,32,0,118,0,67,68,91,107,9,75,18,139,0,37,29,50,62,5,23,0,0,10,12,30,3,1,35,66,18,0,22,85,12,1,99,52,0,69,60,0,2,0,1,8,0,64,72,125,34,0,82,38,0,2,146,73,0,48,140,90,68,14,116,38,55,30,0,129,101,38,94,34,24,79,10

CATH classification: 3.60.15.10 (+1 more: 3.40.50.10890)

Nearest PDB structures (foldseek):
  3idz-assembly2_B  TM=9.996E-01  e=5.541E-93  Thermus thermophilus HB8
  3ie0-assembly3_C  TM=9.991E-01  e=1.761E-89  Thermus thermophilus HB8
  3a4y-assembly4_D  TM=9.987E-01  e=1.605E-88  Thermus thermophilus HB8
  3iek-assembly4_D  TM=9.949E-01  e=6.956E-89  Thermus thermophilus HB8
  3ie2-assembly3_C  TM=9.950E-01  e=3.181E-87  Thermus thermophilus HB8

Secondary structure (DSSP, 8-state):
-EEEE-S-SSSSS---EEEEETTEEEEE--PPP-GGGGGGGGS--SS-GGG--EEE-S---HHHHTTHHHHHHTT--S-EEE-HHHHHHHHHHHHHHHHS-SS-SS-HHHHHHHHHTEEE--TTPPEEETTEEEEEEE--SSTT-EEEEEEETTEEEEE--PPP-TTSSSSPPPPPPPP-SEEEEE-TTTT-PPPPHHHHHHHHHHHHHHHHHTT-EEEEE--TTTHHHHHHHHHHHHGGGS----EEEE-HHHHHHHHHGGGGGGGS-HHHHHHHHTT--TT--TTEEE--SHHHHHHHHHS-SSEEEEES-TTSSSSHHHHHHHHHTT-TT-EEEE-S---TTSHHHHHHT--SEEEETTEEEE--SEEEE-GGG-SS--HHHHHHHHTT-SEEEEESS-HHHHHHHHHHHHHTT-EEEE--TT--EE-/-EEEE-S-SSSSS---EEEEETTEEEEE------SSSGGGGGS--SS-GGG--EEE-S---HHHHTTHHHHHHTT--S-EEE-HHHHHHHHHHHHHHHHH-SS-SS-HHHHHHHHTTEEE--BT--EEETTEEEEEEE--SSTT-EEEEEEETTEEEEE--PPP-TTSSSSPPPPPPPP-SEEEEE-TTTT-PPPPHHHHHHHHHHHHHHHHHTT-EEEEE--TTTHHHHHHHHHHHTTTTSPP--EEE--HHHHHHHHHGGGGGGGS-HHHHHHHHTT--TT--TTEEE--SHHHHHHHHHS-SSEEEEES-TTSSSSHHHHHHHHHTT-TT-EEEE-S---TTSHHHHHHT--SEEEETTEEEE--SEEEE-GGG-SS--HHHHHHHHTT-SEEEEESS-HHHHHHHHHHHHHTT-EEEE--TT--EE-/-EEEE-SSSSSSS---EEEEETTEEEEE--PPP-GGGGGGGGS--SS-GGG--EEE-S-S-HHHHTTHHHHHHTT--S-EEE-HHHHHHHHHHHHHHHHS-SS-SS-HHHHHHHHTTEEE--BT--EEETTEEEEEEE--SSTT-EEEEEEETTEEEEE------TTSSSSPPPPPPPP-SEEEEE-TTTT-PPP-HHHHHHHHHHHHHHHHHTT--EEEE--TTTHHHHHHHHHHHT-TTS-----EE--HHHHHHHHHGGG-GGGS-HHHHHHHHTT--TTS-TT-EE--SHHHHHHTTTS-SS-EEEES-TTSSSTTHHHHHHHHTT-TT-EEEE-S---TTSHHHHHHT--SEEE-SSSEEE--SEEEE-GGG-SS--HHHHHHHHTT-SEEEEESS-HHHHHHHHHHHHTTT-EEEE--TT--EE-/-EEEE-S-SSSSS---EEEEETTEEEEE--PPP-SSSGGGGGS--SS-GGG--EEE-S---HHHHTTHHHHHHTT--S-EEE-HHHHHHHHHHHHHHHHS-SS-SS-HHHHHHHGGGEEE--TT--EEETTEEEEEEE--SSTT-EEEEEEETTEEEEE--PPB-TTSSSSPPPPPPP--SEEEEE-TT-S-----HHHHHHHHHHHHHHHHHTT-EEEEE--TTTHHHHHHHHHHHHTTSS----EEEE-HHHHHHHHHGGGGGGGS-HHHHHHHHTT--TTS-TTEE---SHHHHHHHHHS--SEEEEES-TTSSSSTTTTTSTTTTT-TT---EE-S---TTSHHHHHHT--SEEESSS-EEE--S--EE-GGG-SBPPHHHHHHHHTT-SEEEEESS-HHHHHHHHHHHHHTT-EEEE--TT--EE-

Foldseek 3Di:
DWKFFQDQFLAAFQGWIWDDDQQATEIEFGAAGDDPCRCCLLPDSLDQLQRHAEYEFQAQDRRGHVSLLVSVVRHHQHAYEFAPLRLVLNLLRNVVCQVPDDDDNHHPVSSVSRSVRYDHAAAPRWDDDRQKIKGWFFQQLAQRGTWMWIDGPNFIEIENNFHFACLAAWAAHGDFDDAGQEYEYALAQLQWAFDGQVVLLVVVQVQQQQLQVVFAEEQEEDDLAPLLLSVLLSCAVPVVPHPDFAEEAADPSSVVNLVCVLVRLVSTHPVQNVCVVVVDHSSHHPNYDYRDDDVVLLVVLVDTDDYYYYWDDLQPPDGSSLSNCQSRQQDQSYEYERLEDHDPPGQLVVVVVVDQWGAGPRDTGGGNHHYYYRPNNYTGHHSVRVCVSCPPHQEYEYGNYNPVSRVSNCVVCVVVNHHYDRRDHRDMDDD/DWKFFQDQFQAAFQGWIWDCDLPAIEIEFGAADDDVCNVCLQPDRLDQLQRHAEYEFQAQDRSGHVSLLVSVVRHHQHAYEFAPLRLVLNVLVNVVCQVPVDPDSHHPVSSCSRSVRYDHAAAPGWDDDNQKIKGWFFQQQAQRGTWMWMDGPNFIEIENNFHFACQDAWFHHTDFDDAGLEYAYALAQLQWAFDGQVVLLVVVLVQQQQLQVVQAEEQEEADQQHLLLSVLLSCLVPVVPGDDFAEEAAEVSSVVNLVCVLVRLVSIYPVQVVQVVVVHHSSHHPRYDYHDDDVVLLVVLVDTDDYYYYHDPLQPPDGSSLSNCQRRQQDQSYEYERLEDHDPPGQVNVVVVPDQWDATPNRIGGGRHHYYYRPNNGTGGHSVRSCVSCPPHQEYEYGNHNPVSQVSNVVVCVVVNHHYDRRDHRDMDDD/DWKFFQFLFLAAFQGWIWDCALNATEIEFGAAGDDPCNVCLLPDSLDQLQRHAEYEFQAQDRSGCVSLLVSVVRPHQHAHEFAPLRLVLNLLVLVCCQPPHDDDSHHPVSSCSSNVRYDYAAAPDWDDDNQKIKGWFAQQLALRGTWMWIDGPNFIEIENNFHFAQQDAWFAHGDFDDQGQEYAYAQAALQFAADRLVVLLVVVQVQQAQLQVVQAEEEEEADLAPRQLRVLLSCAVPVVPGPDWAEEEAEPSSVVNLVCCLVRLVRTHVVQVVCVVVVDHSSQHPRYDYHDDCVVLLVVLPDTDDYYYYWDPLQPPDTSSLVNCQRRQQDLSYAYERLEDHDCPGQVVVVVVPDQWGATPNDTHGRNHHYYYRPNNYTGGHSVVVCVSCPNHQEYEYGNHNNVSQVSSVVVCVVVNHHYYTRDNRDMDDD/DWKFFQDLFLAAFQGWIWDDDLNAIEIEFGAADDDPCNVCLQPDSLDQLCRHAEYEFQAQPRRRCVCLLVSVVRPHQHAYEFAPHRLVLNLLVVVVCQVDPDDDNHHPVSVCRSSVRYDYAAAPRWDDDNQKIKGWFAQQLAQRGTWMWIDGPNFIEIERNFHFAQQAAWFAHGDFDPAGQEYAYEQAFLQWAFDRLVVLLVVVQVQQQQLQVVQAEEEEEFDQGPLLLSVLLSCAVPVPPHDPWAEEEEEQRNVVNLVCVLVSLVRTYVVQVVQVVVVHHSSHHPNYHYDDDDVVLLVVLPDTTDHYYYWDDLAPPDGSSLNNCVRRQQDQSYEYERLEDYDPPGQNVVVVVVDQWGQRPNDTHGGNYHYYYHRSNYSGYHSVVVCVSCPPHAEYEYGNHNNVSQVSSVVVQVVVVHHYYYHDNRDMDDD